Protein 3RH7 (pdb70)

Radius of gyration: 41.96 Å; Cα contacts (8 Å, |Δi|>4): 4015; chains: 6; bounding box: 110×111×111 Å

Solvent-accessible surface area: 68502 Å² total

Secondary structure (DSSP, 8-state):
------S-HHHHHHHHTTS-EE-EEEEEE-TT--EEEEEE--EEEEETTTTEEEEEEETT-SSS-----S-EEEEE-BTT-HHHHHHTTS--S-SGGGS-EEE-TTS-EEETT-SEEEEE--EEEEETTEEEEEEEEEEEEE-S-PBPEEETTEEE-HHHHHHHHHHHHHS-EEEEEEEESSS-EEEB-SSEEB--EEEESSS-HHHHHHHHHHHHHSS-EEEEEEEEEEE-TTT--EEEEEEEEE-SS--SSSEEE-HHHHTT-EESSHHHHHHHHHHHHTTS-SS--/---HHHHHHHHTTS-EE-EEEEEE-TTS-EEEEEE--EEEEETTTTEEEEEEETT-STT-----S-EEEEE-BTT-HHHHHHTTS--S-SGGGS-EEE-TTS-EEETT-SEEEEE--EEEEETTEEEEEEEEEEEE--SPPBPEEETTEEE-THHHHHHHHHHHHS-EEEEEEEESSS-EEEB-SSEEB--EEEESSS-HHHHHHHHHHHHHSS-EEEEEEEEEEE-TTT--EEEEEEEEE-SS--SSSEEE-HHHHTT-EESSHHHHHHHHHHHHTTS-SS--/---HHHHHHHHTTS-B--EEEEEE-TT--EEEEEE--EEEEETTTTEEEEEEETT-STT-----S-EEEEEEBTT-HHHHHHTTS--S-SGGGS-EEE-TTS-EEETTEEEEEEE--EEEEETTEEEEEEEEEEEEE-SPPBPEEETTEEE-THHHHHHHHHHHHS-EEEEEEEESSSPEEEB-SSEEB--EEEESSS-HHHHHHHHHHHHHSS-EEEEEEEEEEE-TTT--EEEEEEEEE-SS--SSSEEE-HHHHTT-EESSHHHHHHHHHHHHTTS-SS--/---HHHHHHHHTTS-EE-EEEEEE-TTS-EEEEEE--EEEEETTTTEEEEEEETT-SSS-----S-EEEEE-BTT-HHHHHHTTS--S-GGGGS-EEE-TTS-EEETT-SEEEEE--EEEEETTEEEEEEEEEEEEE-SPPBPEEETTEEE-THHHHHHHHHHHHS-EEEEEEEESSSPEEEB-SSEEB--EEEESSS-HHHHHHHHHHHHHSS-EEEEEEEEEEE-TTT--EEEEEEEEE-SS--SSSEEE-HHHHTT-EESSHHHHHHHHHHHHTTS-SS--/-------HHHHHHHHTTS-EE-EEEEEE-TTS-EEEEEE--EEEEETTTTEEEEEEETT-SSS-----S-EEEEE-BTT-HHHHHHTTS--S-GGGGS-EEE-TTS-EEETT-SEEEEE--EEEEETTEEEEEEEEEEEEE-S-PBPEEETTEEE-THHHHHHHHHHHHS-EEEEEEEESSSPEEEB-SSEEB--EEEESSS-HHHHHHHHHHHHHSS-EEEEEEEEEEE-TTT--EEEEEEEEE-SS--SSSEEE-HHHHTT-EESSHHHHHHHHHHHHHHS-SS--/---HHHHHHHHTTS-EE-EEEEEE-TTS-EEEEEE--EEEEETTTTEEEEEEETT-STT-----S-EEEEE-BTT-HHHHHHTTS--S-SGGGS-EEE-TTS-EEETT-SEEEEE--EEEEETTEEEEEEEEEEEEE-S-PBPEEETTEEE-THHHHHHHHHHHHS-EEEEEEEESSSPEEEB-SSEEB--EEEESSS-HHHHHHHHHHHHHSS-EEEEEEEEEEE-TTT--EEEEEEEEE-SS--SSSEEE-HHHHTT-EESSHHHHHHHHHHHHHHS-SS--

InterPro domains:
  IPR002563 Flavin reductase like domain [PF01613] (16-158)
  IPR002563 Flavin reductase like domain [SM00903] (15-158)
  IPR012349 FMN-binding split barrel [G3DSA:2.30.110.10] (1-161)
  IPR050268 NADH-dependent flavin reductase [PTHR30466] (8-159)

B-factor: mean 79.53, std 25.41, range [25.68, 188.26]

Foldseek 3Di:
DADDDDDDPLVVQLVVLQDKFFKKKKWDAAPVRHIDIAIFRQWDFDDVVQGKIKTKFFPPDPCNVSLVTFKMKIFQAFQPCQVLNLLRFDDDPDSCVSFDWDQDPVGITYTPPTQKMFIWGDDWDDDPRIIMDMTGGPDMDGDPGHTWMAHRLGIATPVLVVLVVVQLVVFKEKEFEQEAERLFGWWADDQATETDIDIDRDDDSQVVVQVSCCVQFVWHKDWDHWDDWDQPPVPRHTYTYTYMYTYDDGGPGTGTGHLVRCPPGHYPDVVRVVSSVVSNSSSVGDPDD/DDDPLVVQLVVLQDKFFKKKKWDAAPVRHIDIAIFGQKDFDDVVQGKIKTKFFPPDPCNVSLVTFKMKIFRAFQVCQVLNLLRQDDDPCSVVSFDWDADPVGITYGPPTQKMFIWGDDWDDDPRIIMDMTGGPDMDGDPGHTWMGHRLGIAHPVLVVLVVVQLVVFKEKEFEQEAERLFGWWADDQATETDTDIDRDDDSQVVVQVSVCVQFVWHKDWDHWDDWDQAPVPRHTYTYTYMYTYDDGGPGTGTHHLVRCPPGHYPGVVRVVSSVVSNSSSVGDPDD/DDDPLVVQLVVLQDKFFKKKKWDAAPVRHIAIAIFGQKDFDDVVQGKIKTKFFPPDPCNVSLVTFKIKIFRAFQPCQVLNLLRFDDDPCSVVSFDWDQDPVGITYTPPTQKMFIWGDDWDDDPRIIMDMTGGPDMDGDPGHTWMAHRLGTAHPVLVVLVVVQLVVFKEKEFEQEAERLFGWWADDQATETDIDIDRDDDSQVVVQVSVCVQFVWHKDWDHWDDWDQDPVPRHTYTYTYMYTYDDGGPGTGTHHLVRCVPGHYPDVVRVVSSVVSNSSSVGDPDD/DDDPLVVQLVVLQDKFFKKKKWDAAPVRHIDIAIFGQKDFDDVVQGKIKTKFFPPDPCNVSLPTFKMKIFQAFQPVVVLNLLRFDDDDCSVVSFDWDQDPVGITYTPRTQKMFIWGDDWDDDPRIIMDMTGGPDMDGDPGHTWMGGRLGTAHPVLVVLVVVQLVVFKEKEFEQEAERLFGWWADDQATETDIDIDRDDDSQVVVQVSVCVQFVWHKDWDHWDDWDQQPVNSHTYTYTYMYTYDDGGPGTGTHHLVRCPPGHYPGVVRVVSSVVSNSSSVGDPDD/DDDDDDDPLVVQLVVLQDKFFKKKKWDAAPVRHIDIAIFGQKDFDDVVQGKIKTKAFPPDPCNVSLPTFKIKIFQAFQPVQVLNLLRFDDDDDSPVPFDWDQDPVGITYTPPTQKMFIWGDDWDDDPRIIMDMTGGPDMDGDPGHTWMGHRQGTAHPVLVVLVVVQLVVFKEKEFEQEAERLFGWWADDQATETDIDIDRDDDSQVVVQVSVCVQFVWHKDWDHWDDWDQPPVPRHTYTYTYMYTYDDGGPGTDTHHLVRCVPGHYPDVVRVVSSVVSVSSSVGDPDD/DDDPLVVQLVVLQDKFFKKKKWDAAPVRHIDIAIFGQKDFDDVVQGKIKTKFFPPDPCNVSLPTFKMKIFRAFQVCQVLNLLRFDDDDDSVVPFDWDQDPVGITYTPPTQKMFIWGDDWDDDPRIIMDMTGGPDMDGDPGHTWMGGRLGTAHPVLVVLVVVQLVVFKEKEFEQEAERLFGWWADDQATETDIDIDRDDDSQVVVQVSVCVQFVWHKDWDHWDDWDQPPVPRHTYTYTYMYTYDDGGPGTGTHHLVRCPPGHYPDPVRVVSSVVSVSSSVGDPDD

CATH classification: 2.30.110.10 (+1 more: 3.90.79.10)

Nearest PDB structures (foldseek):
  3rh7-assembly2_D  TM=1.002E+00  e=4.210E-61  Sinorhizobium meliloti 1021
  4f07-assembly6_K  TM=9.102E-01  e=6.970E-15  Pseudomonas sp. Y2
  4f07-assembly4_G  TM=9.117E-01  e=1.336E-14  Pseudomonas sp. Y2
  4f07-assembly1_D  TM=9.118E-01  e=2.020E-14  Pseudomonas sp. Y2
  4f07-assembly5_J  TM=9.015E-01  e=4.107E-14  Pseudomonas sp. Y2

Structure (mmCIF, N/CA/C/O backbone):
data_3RH7
#
_entry.id   3RH7
#
_cell.length_a   91.920
_cell.length_b   99.735
_cell.length_c   234.302
_cell.angle_alpha   90.00
_cell.angle_beta   90.00
_cell.angle_gamma   90.00
#
_symmetry.space_group_name_H-M   'P 21 21 21'
#
loop_
_entity.id
_entity.type
_entity.pdbx_description
1 polymer 'Hypothetical oxidoreductase'
2 non-polymer 'FLAVIN MONONUCLEOTIDE'
#
loop_
_atom_site.group_PDB
_atom_site.id
_atom_site.type_symbol
_atom_site.label_atom_id
_atom_site.label_alt_id
_atom_site.label_comp_id
_atom_site.label_asym_id
_atom_site.label_entity_id
_atom_site.label_seq_id
_atom_site.pdbx_PDB_ins_code
_atom_site.Cartn_x
_atom_site.Cartn_y
_atom_site.Cartn_z
_atom_site.occupancy
_atom_site.B_iso_or_equiv
_atom_site.auth_seq_id
_atom_site.auth_comp_id
_atom_site.auth_asym_id
_atom_site.auth_atom_id
_atom_site.pdbx_PDB_model_num
ATOM 1 N N . THR A 1 9 ? 46.406 1.691 126.774 1.00 69.84 -1 THR A N 1
ATOM 2 C CA . THR A 1 9 ? 47.241 1.973 127.954 1.00 70.30 -1 THR A CA 1
ATOM 3 C C . THR A 1 9 ? 48.152 3.184 127.599 1.00 75.57 -1 THR A C 1
ATOM 4 O O . THR A 1 9 ? 48.724 3.812 128.489 1.00 75.68 -1 THR A O 1
ATOM 8 N N . GLU A 1 10 ? 48.189 3.564 126.322 1.00 73.14 0 GLU A N 1
ATOM 9 C CA . GLU A 1 10 ? 48.926 4.729 125.829 1.00 72.41 0 GLU A CA 1
ATOM 10 C C . GLU A 1 10 ? 47.946 5.774 125.230 1.00 77.07 0 GLU A C 1
ATOM 11 O O . GLU A 1 10 ? 46.817 5.435 124.833 1.00 77.97 0 GLU A O 1
ATOM 25 N N . THR A 1 12 ? 46.513 8.026 122.583 1.00 72.05 2 THR A N 1
ATOM 26 C CA . THR A 1 12 ? 46.263 8.163 121.139 1.00 70.47 2 THR A CA 1
ATOM 27 C C . THR A 1 12 ? 45.335 9.346 120.910 1.00 74.62 2 THR A C 1
ATOM 28 O O . THR A 1 12 ? 44.107 9.156 120.805 1.00 78.35 2 THR A O 1
ATOM 30 N N . ALA A 1 13 ? 45.895 10.566 120.929 1.00 65.67 3 ALA A N 1
ATOM 31 C CA . ALA A 1 13 ? 45.134 11.808 120.824 1.00 64.80 3 ALA A CA 1
ATOM 32 C C . ALA A 1 13 ? 46.041 12.912 120.453 1.00 71.77 3 ALA A C 1
ATOM 33 O O . ALA A 1 13 ? 47.125 13.018 121.023 1.00 72.71 3 ALA A O 1
ATOM 35 N N . GLU A 1 14 ? 45.637 13.731 119.480 1.00 69.94 4 GLU A N 1
ATOM 36 C CA . GLU A 1 14 ? 46.476 14.787 118.906 1.00 68.49 4 GLU A CA 1
ATOM 37 C C . GLU A 1 14 ? 46.858 15.863 119.912 1.00 73.96 4 GLU A C 1
ATOM 38 O O . GLU A 1 14 ? 45.999 16.439 120.576 1.00 74.71 4 GLU A O 1
ATOM 44 N N . VAL A 1 15 ? 48.153 16.139 119.999 1.00 70.88 5 VAL A N 1
ATOM 45 C CA . VAL A 1 15 ? 48.625 17.148 120.929 1.00 72.01 5 VAL A CA 1
ATOM 46 C C . VAL A 1 15 ? 48.992 18.443 120.163 1.00 72.33 5 VAL A C 1
ATOM 47 O O . VAL A 1 15 ? 48.559 19.521 120.568 1.00 71.83 5 VAL A O 1
ATOM 51 N N . PHE A 1 16 ? 49.788 18.335 119.079 1.00 65.27 6 PHE A N 1
ATOM 52 C CA . PHE A 1 16 ? 50.196 19.485 118.244 1.00 62.42 6 PHE A CA 1
ATOM 53 C C . PHE A 1 16 ? 49.540 19.389 116.870 1.00 68.00 6 PHE A C 1
ATOM 54 O O . PHE A 1 16 ? 49.348 18.263 116.388 1.00 69.21 6 PHE A O 1
ATOM 62 N N . ASP A 1 17 ? 49.321 20.536 116.169 1.00 62.40 7 ASP A N 1
ATOM 63 C CA . ASP A 1 17 ? 48.772 20.492 114.806 1.00 61.05 7 ASP A CA 1
ATOM 64 C C . ASP A 1 17 ? 49.852 20.003 113.864 1.00 64.62 7 ASP A C 1
ATOM 65 O O . ASP A 1 17 ? 50.907 20.650 113.777 1.00 64.49 7 ASP A O 1
ATOM 70 N N . PRO A 1 18 ? 49.638 18.861 113.165 1.00 61.29 8 PRO A N 1
ATOM 71 C CA . PRO A 1 18 ? 50.666 18.354 112.237 1.00 60.56 8 PRO A CA 1
ATOM 72 C C . PRO A 1 18 ? 51.163 19.413 111.227 1.00 65.79 8 PRO A C 1
ATOM 73 O O . PRO A 1 18 ? 52.372 19.482 110.998 1.00 63.62 8 PRO A O 1
ATOM 77 N N . ARG A 1 19 ? 50.262 20.282 110.689 1.00 64.28 9 ARG A N 1
ATOM 78 C CA . ARG A 1 19 ? 50.666 21.345 109.760 1.00 62.98 9 ARG A CA 1
ATOM 79 C C . ARG A 1 19 ? 51.611 22.315 110.453 1.00 64.94 9 ARG A C 1
ATOM 80 O O . ARG A 1 19 ? 52.707 22.532 109.943 1.00 65.28 9 ARG A O 1
ATOM 88 N N . ALA A 1 20 ? 51.193 22.865 111.613 1.00 58.63 10 ALA A N 1
ATOM 89 C CA . ALA A 1 20 ? 51.953 23.822 112.407 1.00 57.33 10 ALA A CA 1
ATOM 90 C C . ALA A 1 20 ? 53.364 23.305 112.699 1.00 59.34 10 ALA A C 1
ATOM 91 O O . ALA A 1 20 ? 54.350 24.016 112.433 1.00 57.43 10 ALA A O 1
ATOM 93 N N . LEU A 1 21 ? 53.450 22.038 113.174 1.00 55.76 11 LEU A N 1
ATOM 94 C CA . LEU A 1 21 ? 54.723 21.390 113.483 1.00 54.50 11 LEU A CA 1
ATOM 95 C C . LEU A 1 21 ? 55.557 21.204 112.219 1.00 57.53 11 LEU A C 1
ATOM 96 O O . LEU A 1 21 ? 56.726 21.568 112.235 1.00 55.75 11 LEU A O 1
ATOM 101 N N . ARG A 1 22 ? 54.963 20.655 111.138 1.00 55.66 12 ARG A N 1
ATOM 102 C CA . ARG A 1 22 ? 55.674 20.434 109.884 1.00 55.24 12 ARG A CA 1
ATOM 103 C C . ARG A 1 22 ? 56.247 21.751 109.375 1.00 57.98 12 ARG A C 1
ATOM 104 O O . ARG A 1 22 ? 57.413 21.785 108.971 1.00 56.77 12 ARG A O 1
ATOM 112 N N . ASP A 1 23 ? 55.448 22.836 109.449 1.00 55.01 13 ASP A N 1
ATOM 113 C CA . ASP A 1 23 ? 55.843 24.180 109.009 1.00 54.09 13 ASP A CA 1
ATOM 114 C C . ASP A 1 23 ? 56.995 24.736 109.895 1.00 56.98 13 ASP A C 1
ATOM 115 O O . ASP A 1 23 ? 57.911 25.388 109.382 1.00 56.09 13 ASP A O 1
ATOM 120 N N . ALA A 1 24 ? 56.987 24.398 111.199 1.00 53.59 14 ALA A N 1
ATOM 121 C CA . ALA A 1 24 ? 58.036 24.825 112.130 1.00 52.00 14 ALA A CA 1
ATOM 122 C C . ALA A 1 24 ? 59.359 24.134 111.791 1.00 55.90 14 ALA A C 1
ATOM 123 O O . ALA A 1 24 ? 60.406 24.795 111.772 1.00 56.11 14 ALA A O 1
ATOM 125 N N . PHE A 1 25 ? 59.317 22.826 111.467 1.00 51.06 15 PHE A N 1
ATOM 126 C CA . PHE A 1 25 ? 60.515 22.079 111.064 1.00 49.76 15 PHE A CA 1
ATOM 127 C C . PHE A 1 25 ? 61.099 22.665 109.764 1.00 52.78 15 PHE A C 1
ATOM 128 O O . PHE A 1 25 ? 62.315 22.723 109.575 1.00 50.49 15 PHE A O 1
ATOM 136 N N . GLY A 1 26 ? 60.209 23.132 108.906 1.00 50.81 16 GLY A N 1
ATOM 137 C CA . GLY A 1 26 ? 60.566 23.748 107.636 1.00 51.86 16 GLY A CA 1
ATOM 138 C C . GLY A 1 26 ? 61.401 25.011 107.715 1.00 56.31 16 GLY A C 1
ATOM 139 O O . GLY A 1 26 ? 62.005 25.395 106.714 1.00 55.08 16 GLY A O 1
ATOM 140 N N . ALA A 1 27 ? 61.441 25.663 108.903 1.00 54.64 17 ALA A N 1
ATOM 141 C CA . ALA A 1 27 ? 62.225 26.877 109.149 1.00 54.48 17 ALA A CA 1
ATOM 142 C C . ALA A 1 27 ? 63.727 26.600 108.968 1.00 61.30 17 ALA A C 1
ATOM 143 O O . ALA A 1 27 ? 64.477 27.492 108.524 1.00 62.67 17 ALA A O 1
ATOM 145 N N . PHE A 1 28 ? 64.151 25.338 109.264 1.00 55.51 18 PHE A N 1
ATOM 146 C CA . PHE A 1 28 ? 65.529 24.902 109.102 1.00 52.51 18 PHE A CA 1
ATOM 147 C C . PHE A 1 28 ? 65.757 24.543 107.663 1.00 54.16 18 PHE A C 1
ATOM 148 O O . PHE A 1 28 ? 65.208 23.553 107.174 1.00 55.52 18 PHE A O 1
ATOM 156 N N . ALA A 1 29 ? 66.547 25.360 106.965 1.00 49.95 19 ALA A N 1
ATOM 157 C CA . ALA A 1 29 ? 66.845 25.107 105.540 1.00 49.11 19 ALA A CA 1
ATOM 158 C C . ALA A 1 29 ? 67.705 23.857 105.410 1.00 52.47 19 ALA A C 1
ATOM 159 O O . ALA A 1 29 ? 68.411 23.508 106.346 1.00 51.64 19 ALA A O 1
ATOM 161 N N . THR A 1 30 ? 67.535 23.111 104.330 1.00 49.16 20 THR A N 1
ATOM 162 C CA . THR A 1 30 ? 68.321 21.906 104.038 1.00 48.43 20 THR A CA 1
ATOM 163 C C . THR A 1 30 ? 68.544 21.803 102.565 1.00 46.99 20 THR A C 1
ATOM 164 O O . THR A 1 30 ? 67.671 22.230 101.822 1.00 46.33 20 THR A O 1
ATOM 168 N N . GLY A 1 31 ? 69.594 21.094 102.162 1.00 40.87 21 GLY A N 1
ATOM 169 C CA . GLY A 1 31 ? 69.803 20.713 100.783 1.00 41.30 21 GLY A CA 1
ATOM 170 C C . GLY A 1 31 ? 68.812 19.604 100.436 1.00 48.26 21 GLY A C 1
ATOM 171 O O . GLY A 1 31 ? 67.890 19.310 101.216 1.00 48.42 21 GLY A O 1
ATOM 172 N N . VAL A 1 32 ? 68.961 18.984 99.261 1.00 45.68 22 VAL A N 1
ATOM 173 C CA . VAL A 1 32 ? 68.051 17.907 98.850 1.00 45.91 22 VAL A CA 1
ATOM 174 C C . VAL A 1 32 ? 68.885 16.697 98.417 1.00 52.85 22 VAL A C 1
ATOM 175 O O . VAL A 1 32 ? 69.837 16.846 97.617 1.00 54.06 22 VAL A O 1
ATOM 179 N N . THR A 1 33 ? 68.548 15.512 98.967 1.00 49.41 23 THR A N 1
ATOM 180 C CA . THR A 1 33 ? 69.216 14.266 98.588 1.00 50.29 23 THR A CA 1
ATOM 181 C C . THR A 1 33 ? 68.213 13.308 97.965 1.00 55.74 23 THR A C 1
ATOM 182 O O . THR A 1 33 ? 67.004 13.517 98.089 1.00 55.57 23 THR A O 1
ATOM 186 N N . VAL A 1 34 ? 68.732 12.262 97.297 1.00 52.05 24 VAL A N 1
ATOM 187 C CA . VAL A 1 34 ? 67.984 11.127 96.783 1.00 51.89 24 VAL A CA 1
ATOM 188 C C . VAL A 1 34 ? 68.753 9.891 97.261 1.00 58.81 24 VAL A C 1
ATOM 189 O O . VAL A 1 34 ? 69.902 9.644 96.849 1.00 58.16 24 VAL A O 1
ATOM 193 N N . VAL A 1 35 ? 68.140 9.188 98.229 1.00 56.80 25 VAL A N 1
ATOM 194 C CA . VAL A 1 35 ? 68.657 7.949 98.799 1.00 57.09 25 VAL A CA 1
ATOM 195 C C . VAL A 1 35 ? 68.382 6.839 97.798 1.00 63.94 25 VAL A C 1
ATOM 196 O O . VAL A 1 35 ? 67.248 6.662 97.346 1.00 63.65 25 VAL A O 1
ATOM 200 N N . THR A 1 36 ? 69.429 6.125 97.415 1.00 61.79 26 THR A N 1
ATOM 201 C CA . THR A 1 36 ? 69.294 5.040 96.463 1.00 62.60 26 THR A CA 1
ATOM 202 C C . THR A 1 36 ? 69.882 3.739 97.007 1.00 67.34 26 THR A C 1
ATOM 203 O O . THR A 1 36 ? 70.753 3.758 97.875 1.00 65.83 26 THR A O 1
ATOM 207 N N . ALA A 1 37 ? 69.401 2.612 96.462 1.00 66.52 27 ALA A N 1
ATOM 208 C CA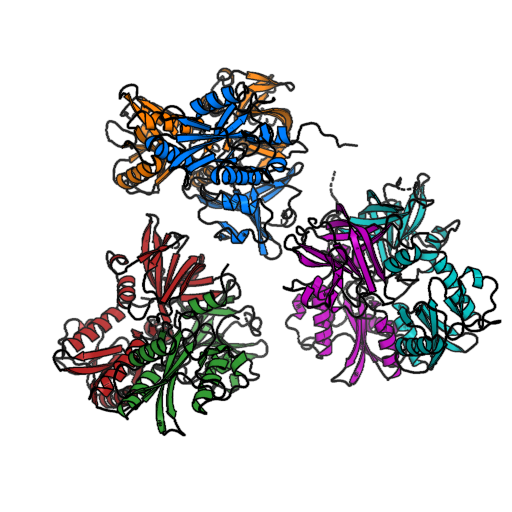 . ALA A 1 37 ? 69.819 1.243 96.769 1.00 68.58 27 ALA A CA 1
ATOM 209 C C . ALA A 1 37 ? 69.245 0.283 95.723 1.00 77.48 27 ALA A C 1
ATOM 210 O O . ALA A 1 37 ? 68.559 0.722 94.794 1.00 77.62 27 ALA A O 1
ATOM 212 N N . SER A 1 38 ? 69.563 -1.018 95.843 1.00 77.20 28 SER A N 1
ATOM 213 C CA . SER A 1 38 ? 69.050 -2.068 94.958 1.00 79.17 28 SER A CA 1
ATOM 214 C C . SER A 1 38 ? 68.250 -3.073 95.807 1.00 85.27 28 SER A C 1
ATOM 215 O O . SER A 1 38 ? 68.766 -3.513 96.839 1.00 86.76 28 SER A O 1
ATOM 218 N N . ASP A 1 39 ? 66.991 -3.415 95.412 1.00 80.63 29 ASP A N 1
ATOM 219 C CA . ASP A 1 39 ? 66.158 -4.356 96.172 1.00 81.24 29 ASP A CA 1
ATOM 220 C C . ASP A 1 39 ? 66.697 -5.817 96.102 1.00 87.38 29 ASP A C 1
ATOM 221 O O . ASP A 1 39 ? 67.777 -6.066 95.547 1.00 86.49 29 ASP A O 1
ATOM 226 N N . ALA A 1 40 ? 65.943 -6.776 96.697 1.00 86.08 30 ALA A N 1
ATOM 227 C CA . ALA A 1 40 ? 66.297 -8.197 96.717 1.00 87.44 30 ALA A CA 1
ATOM 228 C C . ALA A 1 40 ? 66.519 -8.721 95.299 1.00 94.09 30 ALA A C 1
ATOM 229 O O . ALA A 1 40 ? 67.465 -9.471 95.065 1.00 94.92 30 ALA A O 1
ATOM 231 N N . ALA A 1 41 ? 65.685 -8.256 94.345 1.00 91.61 31 ALA A N 1
ATOM 232 C CA . ALA A 1 41 ? 65.731 -8.604 92.925 1.00 93.29 31 ALA A CA 1
ATOM 233 C C . ALA A 1 41 ? 66.877 -7.894 92.166 1.00 95.11 31 ALA A C 1
ATOM 234 O O . ALA A 1 41 ? 67.123 -8.203 90.992 1.00 95.99 31 ALA A O 1
ATOM 236 N N . GLY A 1 42 ? 67.537 -6.944 92.826 1.00 87.81 32 GLY A N 1
ATOM 237 C CA . GLY A 1 42 ? 68.624 -6.179 92.229 1.00 85.92 32 GLY A CA 1
ATOM 238 C C . GLY A 1 42 ? 68.168 -4.945 91.474 1.00 87.60 32 GLY A C 1
ATOM 239 O O . GLY A 1 42 ? 68.997 -4.232 90.892 1.00 85.43 32 GLY A O 1
ATOM 240 N N . LYS A 1 43 ? 66.835 -4.682 91.488 1.00 84.18 33 LYS A N 1
ATOM 241 C CA . LYS A 1 43 ? 66.199 -3.537 90.830 1.00 82.75 33 LYS A CA 1
ATOM 242 C C . LYS A 1 43 ? 66.523 -2.263 91.604 1.00 84.19 33 LYS A C 1
ATOM 243 O O . LYS A 1 43 ? 66.374 -2.246 92.835 1.00 82.44 33 LYS A O 1
ATOM 249 N N . PRO A 1 44 ? 66.947 -1.173 90.914 1.00 78.90 34 PRO A N 1
ATOM 250 C CA . PRO A 1 44 ? 67.232 0.067 91.640 1.00 76.36 34 PRO A CA 1
ATOM 251 C C . PRO A 1 44 ? 65.971 0.677 92.254 1.00 78.22 34 PRO A C 1
ATOM 252 O O . PRO A 1 44 ? 64.932 0.783 91.600 1.00 77.86 34 PRO A O 1
ATOM 256 N N . ILE A 1 45 ? 66.078 1.038 93.530 1.00 73.79 35 ILE A N 1
ATOM 257 C CA . ILE A 1 45 ? 65.032 1.705 94.307 1.00 73.37 35 ILE A CA 1
ATOM 258 C C . ILE A 1 45 ? 65.593 3.013 94.867 1.00 76.98 35 ILE A C 1
ATOM 259 O O . ILE A 1 45 ? 66.800 3.136 95.093 1.00 76.91 35 ILE A O 1
ATOM 264 N N . GLY A 1 46 ? 64.712 3.972 95.078 1.00 72.28 36 GLY A N 1
ATOM 265 C CA . GLY A 1 46 ? 65.112 5.261 95.607 1.00 70.03 36 GLY A CA 1
ATOM 266 C C . GLY A 1 46 ? 63.979 6.074 96.182 1.00 72.21 36 GLY A C 1
ATOM 267 O O . GLY A 1 46 ? 62.806 5.696 96.068 1.00 73.81 36 GLY A O 1
ATOM 268 N N . PHE A 1 47 ? 64.349 7.203 96.824 1.00 64.67 37 PHE A N 1
ATOM 269 C CA . PHE A 1 47 ? 63.442 8.178 97.420 1.00 62.07 37 PHE A CA 1
ATOM 270 C C . PHE A 1 47 ? 64.165 9.475 97.746 1.00 60.63 37 PHE A C 1
ATOM 271 O O . PHE A 1 47 ? 65.318 9.458 98.166 1.00 59.82 37 PHE A O 1
ATOM 279 N N . THR A 1 48 ? 63.469 10.597 97.575 1.00 54.04 38 THR A N 1
ATOM 280 C CA . THR A 1 48 ? 63.982 11.915 97.915 1.00 51.34 38 THR A CA 1
ATOM 281 C C . THR A 1 48 ? 63.925 12.091 99.432 1.00 54.24 38 THR A C 1
ATOM 282 O O . THR A 1 48 ? 62.893 11.801 100.033 1.00 54.41 38 THR A O 1
ATOM 286 N N . ALA A 1 49 ? 65.018 12.563 100.044 1.00 50.53 39 ALA A N 1
ATOM 287 C CA . ALA A 1 49 ? 65.079 12.834 101.485 1.00 50.81 39 ALA A CA 1
ATOM 288 C C . ALA A 1 49 ? 65.916 14.096 101.790 1.00 56.30 39 ALA A C 1
ATOM 289 O O . ALA A 1 49 ? 67.034 14.269 101.267 1.00 55.90 39 ALA A O 1
ATOM 291 N N . ASN A 1 50 ? 65.365 14.976 102.638 1.00 52.16 40 ASN A N 1
ATOM 292 C CA . ASN A 1 50 ? 66.053 16.195 103.051 1.00 51.01 40 ASN A CA 1
ATOM 293 C C . ASN A 1 50 ? 66.367 16.106 104.555 1.00 59.13 40 ASN A C 1
ATOM 294 O O . ASN A 1 50 ? 67.081 16.954 105.113 1.00 57.89 40 ASN A O 1
ATOM 299 N N . SER A 1 51 ? 65.824 15.050 105.199 1.00 59.53 41 SER A N 1
ATOM 300 C CA . SER A 1 51 ? 66.042 14.767 106.606 1.00 60.94 41 SER A CA 1
ATOM 301 C C . SER A 1 51 ? 67.272 13.872 106.681 1.00 63.20 41 SER A C 1
ATOM 302 O O . SER A 1 51 ? 67.164 12.669 106.950 1.00 63.45 41 SER A O 1
ATOM 305 N N . PHE A 1 52 ? 68.440 14.510 106.357 1.00 57.53 42 PHE A N 1
ATOM 306 C CA . PHE A 1 52 ? 69.810 13.995 106.247 1.00 56.96 42 PHE A CA 1
ATOM 307 C C . PHE A 1 52 ? 70.789 14.831 107.106 1.00 61.62 42 PHE A C 1
ATOM 308 O O . PHE A 1 52 ? 70.620 16.052 107.220 1.00 61.88 42 PHE A O 1
ATOM 316 N N . THR A 1 53 ? 71.838 14.182 107.659 1.00 56.36 43 THR A N 1
ATOM 317 C CA . THR A 1 53 ? 72.854 14.815 108.493 1.00 54.86 43 THR A CA 1
ATOM 318 C C . THR A 1 53 ? 74.188 14.104 108.385 1.00 59.99 43 THR A C 1
ATOM 319 O O . THR A 1 53 ? 74.247 12.865 108.350 1.00 59.63 43 THR A O 1
ATOM 323 N N . SER A 1 54 ? 75.270 14.898 108.362 1.00 57.62 44 SER A N 1
ATOM 324 C CA . SER A 1 54 ? 76.642 14.403 108.442 1.00 58.61 44 SER A CA 1
ATOM 325 C C . SER A 1 54 ? 76.920 14.179 109.961 1.00 66.27 44 SER A C 1
ATOM 326 O O . SER A 1 54 ? 76.804 15.123 110.766 1.00 66.94 44 SER A O 1
ATOM 329 N N . VAL A 1 55 ? 77.185 12.919 110.356 1.00 63.47 45 VAL A N 1
ATOM 330 C CA . VAL A 1 55 ? 77.319 12.548 111.758 1.00 64.63 45 VAL A CA 1
ATOM 331 C C . VAL A 1 55 ? 78.759 12.576 112.288 1.00 71.81 45 VAL A C 1
ATOM 332 O O . VAL A 1 55 ? 79.018 13.316 113.239 1.00 72.23 45 VAL A O 1
ATOM 336 N N . SER A 1 56 ? 79.650 11.716 111.763 1.00 70.35 46 SER A N 1
ATOM 337 C CA . SER A 1 56 ? 81.024 11.583 112.263 1.00 71.61 46 SER A CA 1
ATOM 338 C C . SER A 1 56 ? 82.022 11.602 111.117 1.00 74.63 46 SER A C 1
ATOM 339 O O . SER A 1 56 ? 81.704 11.183 110.011 1.00 72.77 46 SER A O 1
ATOM 342 N N . LEU A 1 57 ? 83.228 12.105 111.385 1.00 72.47 47 LEU A N 1
ATOM 343 C CA . LEU A 1 57 ? 84.297 12.186 110.389 1.00 71.92 47 LEU A CA 1
ATOM 344 C C . LEU A 1 57 ? 85.242 10.976 110.517 1.00 75.21 47 LEU A C 1
ATOM 345 O O . LEU A 1 57 ? 85.644 10.407 109.506 1.00 75.33 47 LEU A O 1
ATOM 350 N N . ASP A 1 58 ? 85.549 10.560 111.753 1.00 72.35 48 ASP A N 1
ATOM 351 C CA . ASP A 1 58 ? 86.387 9.390 112.057 1.00 73.22 48 ASP A CA 1
ATOM 352 C C . ASP A 1 58 ? 85.715 8.506 113.135 1.00 72.08 48 ASP A C 1
ATOM 353 O O . ASP A 1 58 ? 85.808 8.816 114.326 1.00 70.62 48 ASP A O 1
ATOM 358 N N . PRO A 1 59 ? 84.993 7.433 112.749 1.00 66.60 49 PRO A N 1
ATOM 359 C CA . PRO A 1 59 ? 84.776 6.899 111.394 1.00 65.76 49 PRO A CA 1
ATOM 360 C C . PRO A 1 59 ? 83.814 7.751 110.553 1.00 68.86 49 PRO A C 1
ATOM 361 O O . PRO A 1 59 ? 83.018 8.490 111.142 1.00 68.47 49 PRO A O 1
ATOM 365 N N . PRO A 1 60 ? 83.847 7.644 109.192 1.00 64.39 50 PRO A N 1
ATOM 366 C CA . PRO A 1 60 ? 82.926 8.437 108.363 1.00 62.84 50 PRO A CA 1
ATOM 367 C C . PRO A 1 60 ? 81.483 7.992 108.545 1.00 68.75 50 PRO A C 1
ATOM 368 O O . PRO A 1 60 ? 81.120 6.923 108.071 1.00 70.62 50 PRO A O 1
ATOM 372 N N . LEU A 1 61 ? 80.674 8.786 109.274 1.00 64.84 51 LEU A N 1
ATOM 373 C CA . LEU A 1 61 ? 79.277 8.440 109.543 1.00 64.56 51 LEU A CA 1
ATOM 374 C C . LEU A 1 61 ? 78.310 9.485 109.052 1.00 66.72 51 LEU A C 1
ATOM 375 O O . LEU A 1 61 ? 78.552 10.693 109.135 1.00 67.65 51 LEU A O 1
ATOM 380 N N . LEU A 1 62 ? 77.191 8.986 108.546 1.00 60.80 52 LEU A N 1
ATOM 381 C CA . LEU A 1 62 ? 76.136 9.730 107.876 1.00 59.43 52 LEU A CA 1
ATOM 382 C C . LEU A 1 62 ? 74.757 9.221 108.356 1.00 66.11 52 LEU A C 1
ATOM 383 O O . LEU A 1 62 ? 74.642 8.087 108.843 1.00 66.73 52 LEU A O 1
ATOM 388 N N . LEU A 1 63 ? 73.721 10.070 108.230 1.00 61.58 53 LEU A N 1
ATOM 389 C CA . LEU A 1 63 ? 72.366 9.802 108.734 1.00 60.49 53 LEU A CA 1
ATOM 390 C C . LEU A 1 63 ? 71.294 10.220 107.737 1.00 64.07 53 LEU A C 1
ATOM 391 O O . LEU A 1 63 ? 71.459 11.225 107.049 1.00 64.16 53 LEU A O 1
ATOM 396 N N . VAL A 1 64 ? 70.170 9.499 107.710 1.00 59.41 54 VAL A N 1
ATOM 397 C CA . VAL A 1 64 ? 69.029 9.842 106.854 1.00 58.09 54 VAL A CA 1
ATOM 398 C C . VAL A 1 64 ? 67.789 9.189 107.466 1.00 64.13 54 VAL A C 1
ATOM 399 O O . VAL A 1 64 ? 67.905 8.124 108.086 1.00 64.83 54 VAL A O 1
ATOM 403 N N . CYS A 1 65 ? 66.625 9.845 107.356 1.00 62.02 55 CYS A N 1
ATOM 404 C CA . CYS A 1 65 ? 65.426 9.282 107.978 1.00 64.55 55 CYS A CA 1
ATOM 405 C C . CYS A 1 65 ? 64.404 8.851 106.936 1.00 68.60 55 CYS A C 1
ATOM 406 O O . CYS A 1 65 ? 64.127 9.597 105.991 1.00 68.36 55 CYS A O 1
ATOM 409 N N . LEU A 1 66 ? 63.850 7.639 107.122 1.00 63.68 56 LEU A N 1
ATOM 410 C CA . LEU A 1 66 ? 62.867 7.044 106.220 1.00 62.55 56 LEU A CA 1
ATOM 411 C C . LEU A 1 66 ? 61.568 6.792 106.937 1.00 66.84 56 LEU A C 1
ATOM 412 O O . LEU A 1 66 ? 61.579 6.173 108.006 1.00 67.87 56 LEU A O 1
ATOM 417 N N . ALA A 1 67 ? 60.446 7.239 106.338 1.00 63.32 57 ALA A N 1
ATOM 418 C CA . ALA A 1 67 ? 59.094 7.064 106.899 1.00 64.74 57 ALA A CA 1
ATOM 419 C C . ALA A 1 67 ? 58.691 5.592 106.930 1.00 72.01 57 ALA A C 1
ATOM 420 O O . ALA A 1 67 ? 58.956 4.852 105.985 1.00 72.21 57 ALA A O 1
ATOM 422 N N . LYS A 1 68 ? 58.051 5.163 108.015 1.00 71.42 58 LYS A N 1
ATOM 423 C CA . LYS A 1 68 ? 57.591 3.777 108.143 1.00 73.46 58 LYS A CA 1
ATOM 424 C C . LYS A 1 68 ? 56.479 3.492 107.107 1.00 81.31 58 LYS A C 1
ATOM 425 O O . LYS A 1 68 ? 56.321 2.356 106.656 1.00 82.28 58 LYS A O 1
ATOM 431 N N . SER A 1 69 ? 55.783 4.559 106.666 1.00 78.86 59 SER A N 1
ATOM 432 C CA . SER A 1 69 ? 54.725 4.549 105.657 1.00 79.37 59 SER A CA 1
ATOM 433 C C . SER A 1 69 ? 55.245 4.285 104.239 1.00 87.16 59 SER A C 1
ATOM 434 O O . SER A 1 69 ? 54.434 4.013 103.354 1.00 88.77 59 SER A O 1
ATOM 437 N N . SER A 1 70 ? 56.575 4.413 103.994 1.00 84.81 60 SER A N 1
ATOM 438 C CA . SER A 1 70 ? 57.185 4.235 102.676 1.00 84.58 60 SER A CA 1
ATOM 439 C C . SER A 1 70 ? 56.889 2.871 102.082 1.00 92.40 60 SER A C 1
ATOM 440 O O . SER A 1 70 ? 56.829 1.868 102.800 1.00 92.33 60 SER A O 1
ATOM 443 N N . ARG A 1 71 ? 56.674 2.853 100.753 1.00 92.22 61 ARG A N 1
ATOM 444 C CA . ARG A 1 71 ? 56.413 1.641 99.972 1.00 94.39 61 ARG A CA 1
ATOM 445 C C . ARG A 1 71 ? 57.684 0.791 99.942 1.00 99.45 61 ARG A C 1
ATOM 446 O O . ARG A 1 71 ? 57.626 -0.426 100.127 1.00 101.03 61 ARG A O 1
ATOM 448 N N . ASN A 1 72 ? 58.837 1.465 99.785 1.00 94.30 62 ASN A N 1
ATOM 449 C CA . ASN A 1 72 ? 60.174 0.882 99.729 1.00 93.28 62 ASN A CA 1
ATOM 450 C C . ASN A 1 72 ? 60.741 0.540 101.121 1.00 92.62 62 ASN A C 1
ATOM 451 O O . ASN A 1 72 ? 61.836 -0.025 101.169 1.00 92.33 62 ASN A O 1
ATOM 456 N N . TYR A 1 73 ? 60.014 0.872 102.236 1.00 85.40 63 TYR A N 1
ATOM 457 C CA . TYR A 1 73 ? 60.467 0.657 103.626 1.00 83.15 63 TYR A CA 1
ATOM 458 C C . TYR A 1 73 ? 61.095 -0.729 103.860 1.00 84.17 63 TYR A C 1
ATOM 459 O O . TYR A 1 73 ? 62.194 -0.806 104.410 1.00 80.14 63 TYR A O 1
ATOM 468 N N . GLU A 1 74 ? 60.397 -1.803 103.464 1.00 83.69 64 GLU A N 1
ATOM 469 C CA . GLU A 1 74 ? 60.895 -3.171 103.638 1.00 84.78 64 GLU A CA 1
ATOM 470 C C . GLU A 1 74 ? 62.172 -3.396 102.815 1.00 87.12 64 GLU A C 1
ATOM 471 O O . GLU A 1 74 ? 63.172 -3.822 103.387 1.00 86.02 64 GLU A O 1
ATOM 473 N N . SER A 1 75 ? 62.153 -3.053 101.502 1.00 83.29 65 SER A N 1
ATOM 474 C CA . SER A 1 75 ? 63.300 -3.198 100.592 1.00 83.18 65 SER A CA 1
ATOM 475 C C . SER A 1 75 ? 64.544 -2.445 101.109 1.00 86.17 65 SER A C 1
ATOM 476 O O . SER A 1 75 ? 65.639 -3.008 101.132 1.00 86.51 65 SER A O 1
ATOM 487 N N . THR A 1 77 ? 65.252 -1.054 104.400 1.00 78.50 67 THR A N 1
ATOM 488 C CA . THR A 1 77 ? 65.757 -1.551 105.683 1.00 78.86 67 THR A CA 1
ATOM 489 C C . THR A 1 77 ? 66.476 -2.908 105.495 1.00 88.11 67 THR A C 1
ATOM 490 O O . THR A 1 77 ? 67.497 -3.158 106.147 1.00 87.57 67 THR A O 1
ATOM 494 N N . SER A 1 78 ? 65.975 -3.744 104.557 1.00 88.48 68 SER A N 1
ATOM 495 C CA . SER A 1 78 ? 66.552 -5.054 104.241 1.00 90.56 68 SER A CA 1
ATOM 496 C C . SER A 1 78 ? 67.884 -4.930 103.491 1.00 94.64 68 SER A C 1
ATOM 497 O O . SER A 1 78 ? 68.718 -5.831 103.626 1.00 96.81 68 SER A O 1
ATOM 500 N N . ALA A 1 79 ? 68.086 -3.831 102.705 1.00 87.99 69 ALA A N 1
ATOM 501 C CA . ALA A 1 79 ? 69.325 -3.575 101.938 1.00 85.97 69 ALA A CA 1
ATOM 502 C C . ALA A 1 79 ? 70.502 -3.386 102.875 1.00 88.53 69 ALA A C 1
ATOM 503 O O . ALA A 1 79 ? 70.316 -2.963 104.024 1.00 88.92 69 ALA A O 1
ATOM 505 N N . GLY A 1 80 ? 71.690 -3.739 102.410 1.00 83.13 70 GLY A N 1
ATOM 506 C CA . GLY A 1 80 ? 72.885 -3.634 103.240 1.00 81.92 70 GLY A CA 1
ATOM 507 C C . GLY A 1 80 ? 73.694 -2.398 102.953 1.00 81.13 70 GLY A C 1
ATOM 508 O O . GLY A 1 80 ? 74.353 -1.852 103.841 1.00 80.09 70 GLY A O 1
ATOM 509 N N . ARG A 1 81 ? 73.649 -1.973 101.693 1.00 74.68 71 ARG A N 1
ATOM 510 C CA . ARG A 1 81 ? 74.365 -0.821 101.177 1.00 71.77 71 ARG A CA 1
ATOM 511 C C . ARG A 1 81 ? 73.387 0.156 100.565 1.00 72.88 71 ARG A C 1
ATOM 512 O O . ARG A 1 81 ? 72.370 -0.246 99.988 1.00 74.48 71 ARG A O 1
ATOM 520 N N . PHE A 1 82 ? 73.680 1.445 100.705 1.00 64.94 72 PHE A N 1
ATOM 521 C CA . PHE A 1 82 ? 72.873 2.501 100.106 1.00 62.33 72 PHE A CA 1
ATOM 522 C C . PHE A 1 82 ? 73.768 3.680 99.669 1.00 63.49 72 PHE A C 1
ATOM 523 O O . PHE A 1 82 ? 74.947 3.695 99.995 1.00 63.47 72 PHE A O 1
ATOM 531 N N . ALA A 1 83 ? 73.221 4.633 98.913 1.00 57.68 73 ALA A N 1
ATOM 532 C CA . ALA A 1 83 ? 73.968 5.801 98.477 1.00 56.49 73 ALA A CA 1
ATOM 533 C C . ALA A 1 83 ? 73.162 7.066 98.676 1.00 61.12 73 ALA A C 1
ATOM 534 O O . ALA A 1 83 ? 71.942 7.059 98.525 1.00 63.49 73 ALA A O 1
ATOM 536 N N . ILE A 1 84 ? 73.844 8.155 99.010 1.00 55.60 74 ILE A N 1
ATOM 537 C CA . ILE A 1 84 ? 73.186 9.442 99.191 1.00 54.31 74 ILE A CA 1
ATOM 538 C C . ILE A 1 84 ? 73.581 10.370 98.037 1.00 59.58 74 ILE A C 1
ATOM 539 O O . ILE A 1 84 ? 74.760 10.703 97.907 1.00 59.02 74 ILE A O 1
ATOM 544 N N . ASN A 1 85 ? 72.608 10.772 97.190 1.00 56.77 75 ASN A N 1
ATOM 545 C CA . ASN A 1 85 ? 72.915 11.696 96.086 1.00 56.55 75 ASN A CA 1
ATOM 546 C C . ASN A 1 85 ? 72.442 13.118 96.445 1.00 58.53 75 ASN A C 1
ATOM 547 O O . ASN A 1 85 ? 71.222 13.367 96.456 1.00 57.86 75 ASN A O 1
ATOM 552 N N . VAL A 1 86 ? 73.408 14.034 96.773 1.00 51.71 76 VAL A N 1
ATOM 553 C CA . VAL A 1 86 ? 73.146 15.449 97.138 1.00 48.68 76 VAL A CA 1
ATOM 554 C C . VAL A 1 86 ? 72.927 16.187 95.783 1.00 51.60 76 VAL A C 1
ATOM 555 O O . VAL A 1 86 ? 73.872 16.396 95.019 1.00 51.26 76 VAL A O 1
ATOM 559 N N . LEU A 1 87 ? 71.662 16.458 95.450 1.00 46.47 77 LEU A N 1
ATOM 560 C CA . LEU A 1 87 ? 71.277 17.035 94.162 1.00 46.18 77 LEU A CA 1
ATOM 561 C C . LEU A 1 87 ? 71.811 18.453 93.923 1.00 51.16 77 LEU A C 1
ATOM 562 O O . LEU A 1 87 ? 71.972 19.206 94.871 1.00 53.36 77 LEU A O 1
ATOM 567 N N . SER A 1 88 ? 72.089 18.818 92.674 1.00 46.38 78 SER A N 1
ATOM 568 C CA . SER A 1 88 ? 72.593 20.155 92.359 1.00 45.62 78 SER A CA 1
ATOM 569 C C . SER A 1 88 ? 71.435 21.132 91.968 1.00 53.18 78 SER A C 1
ATOM 570 O O . SER A 1 88 ? 70.276 20.701 91.897 1.00 53.63 78 SER A O 1
ATOM 573 N N . GLU A 1 89 ? 71.745 22.445 91.739 1.00 49.73 79 GLU A N 1
ATOM 574 C CA . GLU A 1 89 ? 70.774 23.505 91.375 1.00 48.85 79 GLU A CA 1
ATOM 575 C C . GLU A 1 89 ? 69.807 23.136 90.256 1.00 54.23 79 GLU A C 1
ATOM 576 O O . GLU A 1 89 ? 68.657 23.596 90.246 1.00 55.32 79 GLU A O 1
ATOM 582 N N . THR A 1 90 ? 70.310 22.398 89.262 1.00 49.88 80 THR A N 1
ATOM 583 C CA . THR A 1 90 ? 69.581 22.032 88.044 1.00 50.52 80 THR A CA 1
ATOM 584 C C . THR A 1 90 ? 68.728 20.762 88.210 1.00 56.03 80 THR A C 1
ATOM 585 O O . THR A 1 90 ? 68.008 20.389 87.277 1.00 57.47 80 THR A O 1
ATOM 589 N N . GLN A 1 91 ? 68.819 20.089 89.374 1.00 50.80 81 GLN A N 1
ATOM 590 C CA . GLN A 1 91 ? 68.157 18.800 89.570 1.00 50.43 81 GLN A CA 1
ATOM 591 C C . GLN A 1 91 ? 66.865 18.900 90.358 1.00 57.29 81 GLN A C 1
ATOM 592 O O . GLN A 1 91 ? 66.508 17.938 91.075 1.00 57.64 81 GLN A O 1
ATOM 598 N N . LYS A 1 92 ? 66.105 20.027 90.152 1.00 53.35 82 LYS A N 1
ATOM 599 C CA . LYS A 1 92 ? 64.814 20.210 90.826 1.00 52.12 82 LYS A CA 1
ATOM 600 C C . LYS A 1 92 ? 63.869 19.039 90.453 1.00 58.79 82 LYS A C 1
ATOM 601 O O . LYS A 1 92 ? 63.221 18.470 91.324 1.00 57.54 82 LYS A O 1
ATOM 607 N N . ASP A 1 93 ? 63.881 18.635 89.169 1.00 60.48 83 ASP A N 1
ATOM 608 C CA . ASP A 1 93 ? 63.043 17.573 88.583 1.00 63.35 83 ASP A CA 1
ATOM 609 C C . ASP A 1 93 ? 63.332 16.217 89.195 1.00 64.07 83 ASP A C 1
ATOM 610 O O . ASP A 1 93 ? 62.405 15.413 89.310 1.00 65.83 83 ASP A O 1
ATOM 615 N N . VAL A 1 94 ? 64.603 15.950 89.564 1.00 54.90 84 VAL A N 1
ATOM 616 C CA . VAL A 1 94 ? 64.955 14.655 90.135 1.00 53.42 84 VAL A CA 1
ATOM 617 C C . VAL A 1 94 ? 64.261 14.520 91.496 1.00 59.29 84 VAL A C 1
ATOM 618 O O . VAL A 1 94 ? 63.588 13.514 91.765 1.00 58.64 84 VAL A O 1
ATOM 622 N N . SER A 1 95 ? 64.387 15.583 92.317 1.00 56.62 85 SER A N 1
ATOM 623 C CA . SER A 1 95 ? 63.784 15.697 93.635 1.00 55.61 85 SER A CA 1
ATOM 624 C C . SER A 1 95 ? 62.301 15.436 93.534 1.00 59.76 85 SER A C 1
ATOM 625 O O . SER A 1 95 ? 61.783 14.641 94.306 1.00 60.29 85 SER A O 1
ATOM 628 N N . ASN A 1 96 ? 61.635 16.040 92.537 1.00 55.58 86 ASN A N 1
ATOM 629 C CA . ASN A 1 96 ? 60.207 15.857 92.349 1.00 55.62 86 ASN A CA 1
ATOM 630 C C . ASN A 1 96 ? 59.929 14.390 91.916 1.00 63.29 86 ASN A C 1
ATOM 631 O O . ASN A 1 96 ? 59.262 13.677 92.675 1.00 64.26 86 ASN A O 1
ATOM 636 N N . THR A 1 97 ? 60.550 13.893 90.804 1.00 60.12 87 THR A N 1
ATOM 637 C CA . THR A 1 97 ? 60.407 12.489 90.352 1.00 60.60 87 THR A CA 1
ATOM 638 C C . THR A 1 97 ? 60.512 11.462 91.510 1.00 62.72 87 THR A C 1
ATOM 639 O O . THR A 1 97 ? 59.670 10.572 91.624 1.00 62.48 87 THR A O 1
ATOM 643 N N . PHE A 1 98 ? 61.553 11.612 92.361 1.00 57.44 88 PHE A N 1
ATOM 644 C CA . PHE A 1 98 ? 61.873 10.690 93.441 1.00 56.35 88 PHE A CA 1
ATOM 645 C C . PHE A 1 98 ? 61.103 10.946 94.743 1.00 59.11 88 PHE A C 1
ATOM 646 O O . PHE A 1 98 ? 61.404 10.308 95.752 1.00 58.46 88 PHE A O 1
ATOM 654 N N . ALA A 1 99 ? 60.081 11.818 94.712 1.00 55.98 89 ALA A N 1
ATOM 655 C CA . ALA A 1 99 ? 59.216 12.111 95.867 1.00 55.93 89 ALA A CA 1
ATOM 656 C C . ALA A 1 99 ? 57.758 11.803 95.527 1.00 62.59 89 ALA A C 1
ATOM 657 O O . ALA A 1 99 ? 56.985 11.453 96.415 1.00 62.10 89 ALA A O 1
ATOM 659 N N . ARG A 1 100 ? 57.412 11.927 94.209 1.00 60.94 90 ARG A N 1
ATOM 660 C CA . ARG A 1 100 ? 56.128 11.702 93.542 1.00 61.23 90 ARG A CA 1
ATOM 661 C C . ARG A 1 100 ? 55.887 10.189 93.254 1.00 65.56 90 ARG A C 1
ATOM 662 O O . ARG A 1 100 ? 56.862 9.445 93.151 1.00 62.62 90 ARG A O 1
ATOM 670 N N . PRO A 1 101 ? 54.626 9.695 93.105 1.00 66.46 91 PRO A N 1
ATOM 671 C CA . PRO A 1 101 ? 54.443 8.258 92.803 1.00 69.32 91 PRO A CA 1
ATOM 672 C C . PRO A 1 101 ? 54.508 8.004 91.290 1.00 78.21 91 PRO A C 1
ATOM 673 O O . PRO A 1 101 ? 53.507 8.154 90.577 1.00 79.55 91 PRO A O 1
ATOM 677 N N . VAL A 1 102 ? 55.713 7.682 90.791 1.00 74.92 92 VAL A N 1
ATOM 678 C CA . VAL A 1 102 ? 55.927 7.458 89.362 1.00 75.37 92 VAL A CA 1
ATOM 679 C C . VAL A 1 102 ? 56.356 6.006 89.134 1.00 82.03 92 VAL A C 1
ATOM 680 O O . VAL A 1 102 ? 57.000 5.401 90.005 1.00 82.26 92 VAL A O 1
ATOM 684 N N . GLU A 1 103 ? 55.941 5.447 87.975 1.00 80.15 93 GLU A N 1
ATOM 685 C CA . GLU A 1 103 ? 56.144 4.061 87.570 1.00 81.34 93 GLU A CA 1
ATOM 686 C C . GLU A 1 103 ? 57.624 3.703 87.558 1.00 84.79 93 GLU A C 1
ATOM 687 O O . GLU A 1 103 ? 58.033 2.769 88.255 1.00 83.75 93 GLU A O 1
ATOM 689 N N . ASP A 1 104 ? 58.418 4.457 86.782 1.00 81.81 94 ASP A N 1
ATOM 690 C CA . ASP A 1 104 ? 59.858 4.287 86.691 1.00 80.91 94 ASP A CA 1
ATOM 691 C C . ASP A 1 104 ? 60.496 5.612 87.016 1.00 80.91 94 ASP A C 1
ATOM 692 O O . ASP A 1 104 ? 60.538 6.528 86.178 1.00 80.06 94 ASP A O 1
ATOM 697 N N . ARG A 1 105 ? 60.994 5.703 88.246 1.00 75.00 95 ARG A N 1
ATOM 698 C CA . ARG A 1 105 ? 61.679 6.890 88.738 1.00 71.93 95 ARG A CA 1
ATOM 699 C C . ARG A 1 105 ? 63.056 7.047 88.111 1.00 74.70 95 ARG A C 1
ATOM 700 O O . ARG A 1 105 ? 63.448 8.177 87.794 1.00 74.00 95 ARG A O 1
ATOM 708 N N . PHE A 1 106 ? 63.786 5.918 87.920 1.00 69.75 96 PHE A N 1
ATOM 709 C CA . PHE A 1 106 ? 65.159 5.941 87.444 1.00 68.46 96 PHE A CA 1
ATOM 710 C C . PHE A 1 106 ? 65.302 6.349 85.967 1.00 74.61 96 PHE A C 1
ATOM 711 O O . PHE A 1 106 ? 66.422 6.599 85.507 1.00 74.94 96 PHE A O 1
ATOM 719 N N . ALA A 1 107 ? 64.172 6.507 85.255 1.00 71.35 97 ALA A N 1
ATOM 720 C CA . ALA A 1 107 ? 64.128 6.944 83.866 1.00 70.82 97 ALA A CA 1
ATOM 721 C C . ALA A 1 107 ? 64.224 8.476 83.768 1.00 74.48 97 ALA A C 1
ATOM 722 O O . ALA A 1 107 ? 64.295 9.017 82.671 1.00 76.16 97 ALA A O 1
ATOM 724 N N . ALA A 1 108 ? 64.215 9.172 84.901 1.00 69.54 98 ALA A N 1
ATOM 725 C CA . ALA A 1 108 ? 64.318 10.624 84.968 1.00 68.14 98 ALA A CA 1
ATOM 726 C C . ALA A 1 108 ? 65.743 11.097 85.305 1.00 71.44 98 ALA A C 1
ATOM 727 O O . ALA A 1 108 ? 65.972 12.314 85.397 1.00 68.77 98 ALA A O 1
ATOM 729 N N . VAL A 1 109 ? 66.695 10.153 85.536 1.00 70.00 99 VAL A N 1
ATOM 730 C CA . VAL A 1 109 ? 68.082 10.523 85.863 1.00 69.43 99 VAL A CA 1
ATOM 731 C C . VAL A 1 109 ? 69.095 9.716 85.112 1.00 73.10 99 VAL A C 1
ATOM 732 O O . VAL A 1 109 ? 68.927 8.499 84.967 1.00 75.28 99 VAL A O 1
ATOM 736 N N . ASP A 1 110 ? 70.202 10.376 84.709 1.00 66.73 100 ASP A N 1
ATOM 737 C CA . ASP A 1 110 ? 71.350 9.684 84.133 1.00 65.48 100 ASP A CA 1
ATOM 738 C C . ASP A 1 110 ? 72.107 9.179 85.335 1.00 67.19 100 ASP A C 1
ATOM 739 O O . ASP A 1 110 ? 72.510 9.969 86.198 1.00 64.99 100 ASP A O 1
ATOM 744 N N . TRP A 1 111 ? 72.155 7.861 85.488 1.00 64.21 101 TRP A N 1
ATOM 745 C CA . TRP A 1 111 ? 72.801 7.261 86.645 1.00 63.25 101 TRP A CA 1
ATOM 746 C C . TRP A 1 111 ? 73.649 6.032 86.256 1.00 70.34 101 TRP A C 1
ATOM 747 O O . TRP A 1 111 ? 73.571 5.534 85.117 1.00 71.54 101 TRP A O 1
ATOM 758 N N . ARG A 1 112 ? 74.468 5.569 87.214 1.00 67.22 102 ARG A N 1
ATOM 759 C CA . ARG A 1 112 ? 75.341 4.395 87.088 1.00 69.01 102 ARG A CA 1
ATOM 760 C C . ARG A 1 112 ? 75.469 3.710 88.446 1.00 73.07 102 ARG A C 1
ATOM 761 O O . ARG A 1 112 ? 75.127 4.298 89.467 1.00 70.09 102 ARG A O 1
ATOM 769 N N . LEU A 1 113 ? 76.008 2.489 88.455 1.00 73.10 103 LEU A N 1
ATOM 770 C CA . LEU A 1 113 ? 76.233 1.747 89.688 1.00 73.11 103 LEU A CA 1
ATOM 771 C C . LEU A 1 113 ? 77.642 2.010 90.212 1.00 79.83 103 LEU A C 1
ATOM 772 O O . LEU A 1 113 ? 78.606 2.024 89.431 1.00 80.86 103 LEU A O 1
ATOM 777 N N . GLY A 1 114 ? 77.732 2.249 91.521 1.00 76.54 104 GLY A N 1
ATOM 778 C CA . GLY A 1 114 ? 78.990 2.516 92.208 1.00 76.62 104 GLY A CA 1
ATOM 779 C C . GLY A 1 114 ? 79.754 1.239 92.469 1.00 83.95 104 GLY A C 1
ATOM 780 O O . GLY A 1 114 ? 79.218 0.149 92.229 1.00 85.01 104 GLY A O 1
ATOM 781 N N . ARG A 1 115 ? 81.006 1.359 92.991 1.00 81.85 105 ARG A N 1
ATOM 782 C CA . ARG A 1 115 ? 81.887 0.214 93.310 1.00 83.76 105 ARG A CA 1
ATOM 783 C C . ARG A 1 115 ? 81.160 -0.846 94.146 1.00 89.55 105 ARG A C 1
ATOM 784 O O . ARG A 1 115 ? 81.440 -2.038 94.003 1.00 91.11 105 ARG A O 1
ATOM 786 N N . ASP A 1 116 ? 80.192 -0.403 94.974 1.00 84.91 106 ASP A N 1
ATOM 787 C CA . ASP A 1 116 ? 79.420 -1.255 95.867 1.00 84.78 106 ASP A CA 1
ATOM 788 C C . ASP A 1 116 ? 77.929 -1.360 95.419 1.00 86.52 106 ASP A C 1
ATOM 789 O O . ASP A 1 116 ? 77.033 -1.539 96.229 1.00 84.59 106 ASP A O 1
ATOM 794 N N . GLY A 1 117 ? 77.714 -1.324 94.110 1.00 84.82 107 GLY A N 1
ATOM 795 C CA . GLY A 1 117 ? 76.424 -1.521 93.449 1.00 85.43 107 GLY A CA 1
ATOM 796 C C . GLY A 1 117 ? 75.261 -0.646 93.857 1.00 88.04 107 GLY A C 1
ATOM 797 O O . GLY A 1 117 ? 74.117 -1.109 93.920 1.00 87.94 107 GLY A O 1
ATOM 798 N N . CYS A 1 118 ? 75.538 0.632 94.076 1.00 82.69 108 CYS A N 1
ATOM 799 C CA . CYS A 1 118 ? 74.517 1.597 94.451 1.00 79.96 108 CYS A CA 1
ATOM 800 C C . CYS A 1 118 ? 74.308 2.607 93.331 1.00 77.84 108 CYS A C 1
ATOM 801 O O . CYS A 1 118 ? 75.297 3.055 92.725 1.00 76.29 108 CYS A O 1
ATOM 804 N N . PRO A 1 119 ? 73.041 3.018 93.069 1.00 70.80 109 PRO A N 1
ATOM 805 C CA . PRO A 1 119 ? 72.792 3.990 92.000 1.00 69.31 109 PRO A CA 1
ATOM 806 C C . PRO A 1 119 ? 73.333 5.383 92.328 1.00 68.55 109 PRO A C 1
ATOM 807 O O . PRO A 1 119 ? 72.837 6.029 93.242 1.00 66.57 109 PRO A O 1
ATOM 811 N N . ILE A 1 120 ? 74.405 5.799 91.607 1.00 63.29 110 ILE A N 1
ATOM 812 C CA . ILE A 1 120 ? 75.075 7.109 91.686 1.00 60.89 110 ILE A CA 1
ATOM 813 C C . ILE A 1 120 ? 74.584 7.988 90.532 1.00 64.48 110 ILE A C 1
ATOM 814 O O . ILE A 1 120 ? 74.799 7.627 89.373 1.00 66.37 110 ILE A O 1
ATOM 819 N N . PHE A 1 121 ? 73.966 9.141 90.827 1.00 58.97 111 PHE A N 1
ATOM 820 C CA . PHE A 1 121 ? 73.459 10.038 89.783 1.00 58.63 111 PHE A CA 1
ATOM 821 C C . PHE A 1 121 ? 74.532 10.964 89.248 1.00 60.93 111 PHE A C 1
ATOM 822 O O . PHE A 1 121 ? 75.456 11.345 89.967 1.00 61.87 111 PHE A O 1
ATOM 830 N N . SER A 1 122 ? 74.391 11.342 87.992 1.00 55.89 112 SER A N 1
ATOM 831 C CA . SER A 1 122 ? 75.362 12.242 87.385 1.00 55.45 112 SER A CA 1
ATOM 832 C C . SER A 1 122 ? 74.961 13.704 87.606 1.00 57.50 112 SER A C 1
ATOM 833 O O . SER A 1 122 ? 73.815 14.007 87.955 1.00 54.98 112 SER A O 1
ATOM 836 N N . ASP A 1 123 ? 75.948 14.600 87.477 1.00 55.27 113 ASP A N 1
ATOM 837 C CA . ASP A 1 123 ? 75.804 16.048 87.657 1.00 54.49 113 ASP A CA 1
ATOM 838 C C . ASP A 1 123 ? 75.299 16.414 89.089 1.00 55.83 113 ASP A C 1
ATOM 839 O O . ASP A 1 123 ? 74.708 17.481 89.274 1.00 56.91 113 ASP A O 1
ATOM 844 N N . VAL A 1 124 ? 75.576 15.560 90.105 1.00 48.07 114 VAL A N 1
ATOM 845 C CA . VAL A 1 124 ? 75.139 15.828 91.477 1.00 44.91 114 VAL A CA 1
ATOM 846 C C . VAL A 1 124 ? 76.130 16.763 92.138 1.00 51.24 114 VAL A C 1
ATOM 847 O O . VAL A 1 124 ? 77.240 16.918 91.642 1.00 52.33 114 VAL A O 1
ATOM 851 N N . ALA A 1 125 ? 75.735 17.395 93.247 1.00 49.04 115 ALA A N 1
ATOM 852 C CA . ALA A 1 125 ? 76.578 18.327 94.008 1.00 48.14 115 ALA A CA 1
ATOM 853 C C . ALA A 1 125 ? 77.638 17.559 94.808 1.00 51.91 115 ALA A C 1
ATOM 854 O O . ALA A 1 125 ? 78.711 18.111 95.087 1.00 51.01 115 ALA A O 1
ATOM 856 N N . ALA A 1 126 ? 77.310 16.284 95.174 1.00 48.51 116 ALA A N 1
ATOM 857 C CA . ALA A 1 126 ? 78.088 15.309 95.958 1.00 48.61 116 ALA A CA 1
ATOM 858 C C . ALA A 1 126 ? 77.308 14.010 96.131 1.00 54.35 116 ALA A C 1
ATOM 859 O O . ALA A 1 126 ? 76.079 14.029 96.216 1.00 53.65 116 ALA A O 1
ATOM 861 N N . TRP A 1 127 ? 78.024 12.885 96.210 1.00 52.51 117 TRP A N 1
ATOM 862 C CA . TRP A 1 127 ? 77.431 11.560 96.437 1.00 53.17 117 TRP A CA 1
ATOM 863 C C . TRP A 1 127 ? 78.276 10.768 97.435 1.00 57.67 117 TRP A C 1
ATOM 864 O O . TRP A 1 127 ? 79.496 10.974 97.528 1.00 57.92 117 TRP A O 1
ATOM 875 N N . PHE A 1 128 ? 77.620 9.858 98.175 1.00 53.46 118 PHE A N 1
ATOM 876 C CA . PHE A 1 128 ? 78.228 9.029 99.206 1.00 53.20 118 PHE A CA 1
ATOM 877 C C . PHE A 1 128 ? 77.750 7.578 99.134 1.00 61.86 118 PHE A C 1
ATOM 878 O O . PHE A 1 128 ? 76.565 7.322 99.318 1.00 62.24 118 PHE A O 1
ATOM 886 N N . GLU A 1 129 ? 78.670 6.634 98.895 1.00 61.20 119 GLU A N 1
ATOM 887 C CA . GLU A 1 129 ? 78.381 5.203 98.924 1.00 63.11 119 GLU A CA 1
ATOM 888 C C . GLU A 1 129 ? 78.499 4.741 100.364 1.00 68.16 119 GLU A C 1
ATOM 889 O O . GLU A 1 129 ? 79.530 4.967 101.009 1.00 67.43 119 GLU A O 1
ATOM 895 N N . CYS A 1 130 ? 77.437 4.136 100.879 1.00 66.39 120 CYS A N 1
ATOM 896 C CA . CYS A 1 130 ? 77.369 3.730 102.275 1.00 66.72 120 CYS A CA 1
ATOM 897 C C . CYS A 1 130 ? 77.143 2.236 102.449 1.00 72.77 120 CYS A C 1
ATOM 898 O O . CYS A 1 130 ? 76.902 1.487 101.505 1.00 73.61 120 CYS A O 1
ATOM 901 N N . SER A 1 131 ? 77.338 1.823 103.685 1.00 70.09 121 SER A N 1
ATOM 902 C CA . SER A 1 131 ? 77.105 0.514 104.235 1.00 71.39 121 SER A CA 1
ATOM 903 C C . SER A 1 131 ? 76.311 0.777 105.485 1.00 77.98 121 SER A C 1
ATOM 904 O O . SER A 1 131 ? 76.710 1.645 106.268 1.00 76.64 121 SER A O 1
ATOM 915 N N . GLN A 1 133 ? 75.033 0.726 109.064 1.00 75.22 123 GLN A N 1
ATOM 916 C CA . GLN A 1 133 ? 75.585 0.428 110.368 1.00 74.70 123 GLN A CA 1
ATOM 917 C C . GLN A 1 133 ? 74.424 -0.008 111.228 1.00 81.70 123 GLN A C 1
ATOM 918 O O . GLN A 1 133 ? 74.345 -1.173 111.610 1.00 84.55 123 GLN A O 1
ATOM 924 N N . ASP A 1 134 ? 73.456 0.892 111.430 1.00 76.27 124 ASP A N 1
ATOM 925 C CA . ASP A 1 134 ? 72.305 0.610 112.266 1.00 75.72 124 ASP A CA 1
ATOM 926 C C . ASP A 1 134 ? 71.048 1.292 111.716 1.00 75.34 124 ASP A C 1
ATOM 927 O O . ASP A 1 134 ? 71.140 2.222 110.921 1.00 74.24 124 ASP A O 1
ATOM 932 N N . ILE A 1 135 ? 69.880 0.784 112.112 1.00 70.36 125 ILE A N 1
ATOM 933 C CA . ILE A 1 135 ? 68.551 1.315 111.826 1.00 68.08 125 ILE A CA 1
ATOM 934 C C . ILE A 1 135 ? 67.901 1.547 113.202 1.00 71.57 125 ILE A C 1
ATOM 935 O O . ILE A 1 135 ? 67.697 0.589 113.965 1.00 72.10 125 ILE A O 1
ATOM 940 N N . ILE A 1 136 ? 67.657 2.827 113.539 1.00 66.26 126 ILE A N 1
ATOM 941 C CA . ILE A 1 136 ? 67.082 3.217 114.821 1.00 66.18 126 ILE A CA 1
ATOM 942 C C . ILE A 1 136 ? 65.597 3.556 114.649 1.00 71.99 126 ILE A C 1
ATOM 943 O O . ILE A 1 136 ? 65.237 4.389 113.818 1.00 72.29 126 ILE A O 1
ATOM 948 N N . GLU A 1 137 ? 64.746 2.907 115.435 1.00 69.77 127 GLU A N 1
ATOM 949 C CA . GLU A 1 137 ? 63.306 3.153 115.394 1.00 71.42 127 GLU A CA 1
ATOM 950 C C . GLU A 1 137 ? 63.046 4.478 116.077 1.00 75.23 127 GLU A C 1
ATOM 951 O O . GLU A 1 137 ? 63.511 4.671 117.204 1.00 76.39 127 GLU A O 1
ATOM 957 N N . ALA A 1 138 ? 62.380 5.426 115.381 1.00 68.66 128 ALA A N 1
ATOM 958 C CA . ALA A 1 138 ? 62.119 6.756 115.928 1.00 67.41 128 ALA A CA 1
ATOM 959 C C . ALA A 1 138 ? 60.810 7.340 115.406 1.00 75.07 128 ALA A C 1
ATOM 960 O O . ALA A 1 138 ? 60.782 8.111 114.435 1.00 75.14 128 ALA A O 1
ATOM 962 N N . GLY A 1 139 ? 59.728 6.978 116.084 1.00 74.05 129 GLY A N 1
ATOM 963 C CA . GLY A 1 139 ? 58.394 7.460 115.760 1.00 74.45 129 GLY A CA 1
ATOM 964 C C . GLY A 1 139 ? 57.832 6.912 114.464 1.00 79.08 129 GLY A C 1
ATOM 965 O O . GLY A 1 139 ? 57.857 5.693 114.240 1.00 80.35 129 GLY A O 1
ATOM 966 N N . ASP A 1 140 ? 57.324 7.818 113.598 1.00 72.70 130 ASP A N 1
ATOM 967 C CA . ASP A 1 140 ? 56.725 7.454 112.321 1.00 71.60 130 ASP A CA 1
ATOM 968 C C . ASP A 1 140 ? 57.806 7.209 111.249 1.00 74.44 130 ASP A C 1
ATOM 969 O O . ASP A 1 140 ? 57.488 6.869 110.093 1.00 75.12 130 ASP A O 1
ATOM 974 N N . HIS A 1 141 ? 59.077 7.357 111.653 1.00 68.81 131 HIS A N 1
ATOM 975 C CA . HIS A 1 141 ? 60.252 7.180 110.808 1.00 67.98 131 HIS A CA 1
ATOM 976 C C . HIS A 1 141 ? 61.275 6.233 111.452 1.00 72.89 131 HIS A C 1
ATOM 977 O O . HIS A 1 141 ? 61.115 5.820 112.604 1.00 74.36 131 HIS A O 1
ATOM 984 N N . VAL A 1 142 ? 62.333 5.903 110.688 1.00 66.83 132 VAL A N 1
ATOM 985 C CA . VAL A 1 142 ? 63.484 5.126 111.138 1.00 65.61 132 VAL A CA 1
ATOM 986 C C . VAL A 1 142 ? 64.725 5.915 110.751 1.00 66.26 132 VAL A C 1
ATOM 987 O O . VAL A 1 142 ? 64.753 6.552 109.684 1.00 64.62 132 VAL A O 1
ATOM 991 N N . ILE A 1 143 ? 65.724 5.913 111.633 1.00 61.05 133 ILE A N 1
ATOM 992 C CA . ILE A 1 143 ? 66.982 6.620 111.403 1.00 59.37 133 ILE A CA 1
ATOM 993 C C . ILE A 1 143 ? 67.968 5.612 110.803 1.00 66.24 133 ILE A C 1
ATOM 994 O O . ILE A 1 143 ? 68.318 4.633 111.462 1.00 67.41 133 ILE A O 1
ATOM 999 N N . ILE A 1 144 ? 68.373 5.827 109.550 1.00 62.78 134 ILE A N 1
ATOM 1000 C CA . ILE A 1 144 ? 69.334 4.950 108.905 1.00 64.14 134 ILE A CA 1
ATOM 1001 C C . ILE A 1 144 ? 70.736 5.586 109.036 1.00 68.83 134 ILE A C 1
ATOM 1002 O O . ILE A 1 144 ? 70.950 6.748 108.643 1.00 66.60 134 ILE A O 1
ATOM 1007 N N . ILE A 1 145 ? 71.673 4.822 109.627 1.00 66.32 135 ILE A N 1
ATOM 1008 C CA . ILE A 1 145 ? 73.052 5.257 109.815 1.00 65.85 135 ILE A CA 1
ATOM 1009 C C . ILE A 1 145 ? 73.940 4.465 108.859 1.00 72.44 135 ILE A C 1
ATOM 1010 O O . ILE A 1 145 ? 73.885 3.227 108.856 1.00 76.00 135 ILE A O 1
ATOM 1015 N N . GLY A 1 146 ? 74.730 5.188 108.062 1.00 64.89 136 GLY A N 1
ATOM 1016 C CA . GLY A 1 146 ? 75.634 4.590 107.100 1.00 63.62 136 GLY A CA 1
ATOM 1017 C C . GLY A 1 146 ? 77.076 4.999 107.288 1.00 65.26 136 GLY A C 1
ATOM 1018 O O . GLY A 1 146 ? 77.368 6.120 107.736 1.00 63.76 136 GLY A O 1
ATOM 1019 N N . ARG A 1 147 ? 77.986 4.065 106.971 1.00 60.79 137 ARG A N 1
ATOM 1020 C CA . ARG A 1 147 ? 79.416 4.317 107.012 1.00 60.09 137 ARG A CA 1
ATOM 1021 C C . ARG A 1 147 ? 79.844 4.594 105.584 1.00 62.99 137 ARG A C 1
ATOM 1022 O O . ARG A 1 147 ? 79.609 3.757 104.711 1.00 62.17 137 ARG A O 1
ATOM 1030 N N . VAL A 1 148 ? 80.408 5.793 105.325 1.00 59.02 138 VAL A N 1
ATOM 1031 C CA . VAL A 1 148 ? 80.851 6.188 103.983 1.00 58.67 138 VAL A CA 1
ATOM 1032 C C . VAL A 1 148 ? 82.000 5.273 103.541 1.00 65.00 138 VAL A C 1
ATOM 1033 O O . VAL A 1 148 ? 83.050 5.201 104.203 1.00 66.67 138 VAL A O 1
ATOM 1037 N N . THR A 1 149 ? 81.753 4.536 102.453 1.00 60.28 139 THR A N 1
ATOM 1038 C CA . THR A 1 149 ? 82.704 3.614 101.853 1.00 61.25 139 THR A CA 1
ATOM 1039 C C . THR A 1 149 ? 83.440 4.347 100.712 1.00 64.39 139 THR A C 1
ATOM 1040 O O . THR A 1 149 ? 84.630 4.112 100.492 1.00 64.91 139 THR A O 1
ATOM 1044 N N . ALA A 1 150 ? 82.720 5.243 100.000 1.00 58.59 140 ALA A N 1
ATOM 1045 C CA . ALA A 1 150 ? 83.231 6.039 98.874 1.00 57.26 140 ALA A CA 1
ATOM 1046 C C . ALA A 1 150 ? 82.426 7.340 98.756 1.00 59.73 140 ALA A C 1
ATOM 1047 O O . ALA A 1 150 ? 81.271 7.394 99.197 1.00 57.17 140 ALA A O 1
ATOM 1049 N N . PHE A 1 151 ? 83.032 8.391 98.175 1.00 56.23 141 PHE A N 1
ATOM 1050 C CA . PHE A 1 151 ? 82.343 9.673 97.992 1.00 53.71 141 PHE A CA 1
ATOM 1051 C C . PHE A 1 151 ? 83.000 10.516 96.888 1.00 59.80 141 PHE A C 1
ATOM 1052 O O . PHE A 1 151 ? 84.122 10.229 96.436 1.00 59.68 141 PHE A O 1
ATOM 1060 N N . GLU A 1 152 ? 82.291 11.575 96.477 1.00 57.02 142 GLU A N 1
ATOM 1061 C CA . GLU A 1 152 ? 82.775 12.515 95.476 1.00 58.16 142 GLU A CA 1
ATOM 1062 C C . GLU A 1 152 ? 82.104 13.834 95.706 1.00 60.87 142 GLU A C 1
ATOM 1063 O O . GLU A 1 152 ? 80.935 13.862 96.077 1.00 60.52 142 GLU A O 1
ATOM 1069 N N . ASN A 1 153 ? 82.842 14.925 95.510 1.00 56.35 143 ASN A N 1
ATOM 1070 C CA . ASN A 1 153 ? 82.340 16.284 95.701 1.00 53.50 143 ASN A CA 1
ATOM 1071 C C . ASN A 1 153 ? 82.771 17.171 94.511 1.00 57.56 143 ASN A C 1
ATOM 1072 O O . ASN A 1 153 ? 83.957 17.535 94.369 1.00 57.48 143 ASN A O 1
ATOM 1077 N N . SER A 1 154 ? 81.807 17.441 93.608 1.00 52.73 144 SER A N 1
ATOM 1078 C CA . SER A 1 154 ? 81.976 18.398 92.512 1.00 52.27 144 SER A CA 1
ATOM 1079 C C . SER A 1 154 ? 81.736 19.756 93.134 1.00 60.57 144 SER A C 1
ATOM 1080 O O . SER A 1 154 ? 80.968 19.850 94.105 1.00 62.82 144 SER A O 1
ATOM 1083 N N . GLY A 1 155 ? 82.356 20.803 92.635 1.00 55.93 145 GLY A N 1
ATOM 1084 C CA . GLY A 1 155 ? 82.127 22.103 93.269 1.00 54.07 145 GLY A CA 1
ATOM 1085 C C . GLY A 1 155 ? 80.695 22.584 93.172 1.00 54.00 145 GLY A C 1
ATOM 1086 O O . GLY A 1 155 ? 80.305 23.509 93.896 1.00 56.45 145 GLY A O 1
ATOM 1087 N N . LEU A 1 156 ? 79.897 21.898 92.310 1.00 44.56 146 LEU A N 1
ATOM 1088 C CA . LEU A 1 156 ? 78.500 22.152 91.962 1.00 42.18 146 LEU A CA 1
ATOM 1089 C C . LEU A 1 156 ? 77.653 22.568 93.141 1.00 50.06 146 LEU A C 1
ATOM 1090 O O . LEU A 1 156 ? 77.695 21.932 94.209 1.00 49.97 146 LEU A O 1
ATOM 1095 N N . ASN A 1 157 ? 76.890 23.652 92.934 1.00 48.22 147 ASN A N 1
ATOM 1096 C CA . ASN A 1 157 ? 75.970 24.190 93.922 1.00 48.65 147 ASN A CA 1
ATOM 1097 C C . ASN A 1 157 ? 74.844 23.244 94.086 1.00 53.44 147 ASN A C 1
ATOM 1098 O O . ASN A 1 157 ? 74.356 22.688 93.099 1.00 52.58 147 ASN A O 1
ATOM 1103 N N . GLY A 1 158 ? 74.437 23.039 95.320 1.00 51.54 148 GLY A N 1
ATOM 1104 C CA . GLY A 1 158 ? 73.364 22.101 95.590 1.00 51.59 148 GLY A CA 1
ATOM 1105 C C . GLY A 1 158 ? 71.992 22.711 95.535 1.00 54.22 148 GLY A C 1
ATOM 1106 O O . GLY A 1 158 ? 71.828 23.921 95.743 1.00 53.80 148 GLY A O 1
ATOM 1107 N N . LEU A 1 159 ? 70.996 21.859 95.240 1.00 50.45 149 LEU A N 1
ATOM 1108 C CA . LEU A 1 159 ? 69.573 22.220 95.270 1.00 48.87 149 LEU A CA 1
ATOM 1109 C C . LEU A 1 159 ? 69.243 22.368 96.722 1.00 52.98 149 LEU A C 1
ATOM 1110 O O . LEU A 1 159 ? 69.785 21.597 97.548 1.00 54.39 149 LEU A O 1
ATOM 1115 N N . GLY A 1 160 ? 68.466 23.395 97.040 1.00 47.06 150 GLY A N 1
ATOM 1116 C CA . GLY A 1 160 ? 68.051 23.647 98.414 1.00 45.37 150 GLY A CA 1
ATOM 1117 C C . GLY A 1 160 ? 66.550 23.554 98.556 1.00 47.45 150 GLY A C 1
ATOM 1118 O O . GLY A 1 160 ? 65.839 23.646 97.569 1.00 46.40 150 GLY A O 1
ATOM 1119 N N . TYR A 1 161 ? 66.070 23.342 99.776 1.00 45.74 151 TYR A N 1
ATOM 1120 C CA . TYR A 1 161 ? 64.667 23.335 100.184 1.00 46.57 151 TYR A CA 1
ATOM 1121 C C . TYR A 1 161 ? 64.542 24.092 101.458 1.00 50.66 151 TYR A C 1
ATOM 1122 O O . TYR A 1 161 ? 65.156 23.691 102.448 1.00 52.10 151 TYR A O 1
ATOM 1131 N N . ALA A 1 162 ? 63.803 25.201 101.457 1.00 46.86 152 ALA A N 1
ATOM 1132 C CA . ALA A 1 162 ? 63.528 25.936 102.707 1.00 46.52 152 ALA A CA 1
ATOM 1133 C C . ALA A 1 162 ? 62.094 26.278 102.735 1.00 51.56 152 ALA A C 1
ATOM 1134 O O . ALA A 1 162 ? 61.537 26.680 101.695 1.00 53.28 152 ALA A O 1
ATOM 1136 N N . ARG A 1 163 ? 61.483 26.098 103.918 1.00 46.67 153 ARG A N 1
ATOM 1137 C CA . ARG A 1 163 ? 60.073 26.384 104.186 1.00 47.37 153 ARG A CA 1
ATOM 1138 C C . ARG A 1 163 ? 59.204 25.669 103.132 1.00 55.53 153 ARG A C 1
ATOM 1139 O O . ARG A 1 163 ? 59.295 24.458 102.995 1.00 57.63 153 ARG A O 1
ATOM 1147 N N . GLY A 1 164 ? 58.423 26.389 102.374 1.00 53.36 154 GLY A N 1
ATOM 1148 C CA . GLY A 1 164 ? 57.645 25.714 101.346 1.00 56.51 154 GLY A CA 1
ATOM 1149 C C . GLY A 1 164 ? 58.461 24.951 100.289 1.00 62.99 154 GLY A C 1
ATOM 1150 O O . GLY A 1 164 ? 58.345 23.721 100.183 1.00 64.01 154 GLY A O 1
ATOM 1151 N N . GLY A 1 165 ? 59.288 25.675 99.514 1.00 56.64 155 GLY A N 1
ATOM 1152 C CA . GLY A 1 165 ? 60.019 25.057 98.421 1.00 56.06 155 GLY A CA 1
ATOM 1153 C C . GLY A 1 165 ? 61.502 25.296 98.235 1.00 58.60 155 GLY A C 1
ATOM 1154 O O . GLY A 1 165 ? 62.225 25.739 99.137 1.00 58.77 155 GLY A O 1
ATOM 1155 N N . TYR A 1 166 ? 61.947 24.927 97.039 1.00 52.10 156 TYR A N 1
ATOM 1156 C CA . TYR A 1 166 ? 63.317 25.005 96.585 1.00 49.89 156 TYR A CA 1
ATOM 1157 C C . TYR A 1 166 ? 63.829 26.419 96.378 1.00 52.79 156 TYR A C 1
ATOM 1158 O O . TYR A 1 166 ? 63.113 27.318 95.906 1.00 53.21 156 TYR A O 1
ATOM 1167 N N . PHE A 1 167 ? 65.135 26.555 96.610 1.00 47.25 157 PHE A N 1
ATOM 1168 C CA . PHE A 1 167 ? 65.911 27.765 96.415 1.00 45.75 157 PHE A CA 1
ATOM 1169 C C . PHE A 1 167 ? 67.261 27.346 95.791 1.00 55.33 157 PHE A C 1
ATOM 1170 O O . PHE A 1 167 ? 67.700 26.193 95.991 1.00 57.31 157 PHE A O 1
ATOM 1178 N N . THR A 1 168 ? 67.896 28.253 95.005 1.00 51.95 158 THR A N 1
ATOM 1179 C CA . THR A 1 168 ? 69.178 27.990 94.325 1.00 50.90 158 THR A CA 1
ATOM 1180 C C . THR A 1 168 ? 70.010 29.270 94.267 1.00 56.88 158 THR A C 1
ATOM 1181 O O . THR A 1 168 ? 69.424 30.339 94.062 1.00 59.57 158 THR A O 1
ATOM 1185 N N . PRO A 1 169 ? 71.361 29.216 94.403 1.00 53.43 159 PRO A N 1
ATOM 1186 C CA . PRO A 1 169 ? 72.165 30.469 94.336 1.00 52.91 159 PRO A CA 1
ATOM 1187 C C . PRO A 1 169 ? 72.074 31.196 92.990 1.00 56.29 159 PRO A C 1
ATOM 1188 O O . PRO A 1 169 ? 72.283 32.402 92.901 1.00 57.09 159 PRO A O 1
ATOM 1192 N N . ARG A 1 170 ? 71.797 30.420 91.950 1.00 51.94 160 ARG A N 1
ATOM 1193 C CA . ARG A 1 170 ? 71.551 30.733 90.543 1.00 51.39 160 ARG A CA 1
ATOM 1194 C C . ARG A 1 170 ? 70.655 31.942 90.379 1.00 56.14 160 ARG A C 1
ATOM 1195 O O . ARG A 1 170 ? 71.050 32.886 89.698 1.00 57.42 160 ARG A O 1
ATOM 1203 N N . LEU A 1 171 ? 69.455 31.911 91.034 1.00 51.36 161 LEU A N 1
ATOM 1204 C CA . LEU A 1 171 ? 68.388 32.894 90.943 1.00 51.00 161 LEU A CA 1
ATOM 1205 C C . LEU A 1 171 ? 68.797 34.300 91.325 1.00 57.08 161 LEU A C 1
ATOM 1206 O O . LEU A 1 171 ? 68.352 35.233 90.662 1.00 57.88 161 LEU A O 1
ATOM 1211 N N . ALA A 1 172 ? 69.628 34.472 92.364 1.00 53.74 162 ALA A N 1
ATOM 1212 C CA . ALA A 1 172 ? 70.136 35.789 92.757 1.00 53.26 162 ALA A CA 1
ATOM 1213 C C . ALA A 1 172 ? 70.775 36.481 91.558 1.00 59.63 162 ALA A C 1
ATOM 1214 O O . ALA A 1 172 ? 70.394 37.613 91.265 1.00 60.97 162 ALA A O 1
ATOM 1216 N N . GLY A 1 173 ? 71.689 35.776 90.851 1.00 56.72 163 GLY A N 1
ATOM 1217 C CA . GLY A 1 173 ? 72.374 36.274 89.654 1.00 56.84 163 GLY A CA 1
ATOM 1218 C C . GLY A 1 173 ? 71.400 36.623 88.539 1.00 59.47 163 GLY A C 1
ATOM 1219 O O . GLY A 1 173 ? 71.465 37.712 87.957 1.00 59.15 163 GLY A O 1
ATOM 1220 N N . LYS A 1 174 ? 70.451 35.701 88.281 1.00 54.25 164 LYS A N 1
ATOM 1221 C CA . LYS A 1 174 ? 69.403 35.810 87.271 1.00 53.94 164 LYS A CA 1
ATOM 1222 C C . LYS A 1 174 ? 68.546 37.089 87.508 1.00 56.72 164 LYS A C 1
ATOM 1223 O O . LYS A 1 174 ? 68.214 37.797 86.544 1.00 57.58 164 LYS A O 1
ATOM 1229 N N . ALA A 1 175 ? 68.222 37.375 88.809 1.00 48.45 165 ALA A N 1
ATOM 1230 C CA . ALA A 1 175 ? 67.457 38.520 89.275 1.00 46.78 165 ALA A CA 1
ATOM 1231 C C . ALA A 1 175 ? 68.192 39.814 89.003 1.00 50.22 165 ALA A C 1
ATOM 1232 O O . ALA A 1 175 ? 67.609 40.733 88.450 1.00 50.97 165 ALA A O 1
ATOM 1234 N N . VAL A 1 176 ? 69.478 39.873 89.354 1.00 46.83 166 VAL A N 1
ATOM 1235 C CA . VAL A 1 176 ? 70.351 41.028 89.154 1.00 47.37 166 VAL A CA 1
ATOM 1236 C C . VAL A 1 176 ? 70.437 41.364 87.634 1.00 56.93 166 VAL A C 1
ATOM 1237 O O . VAL A 1 176 ? 70.259 42.523 87.256 1.00 58.11 166 VAL A O 1
ATOM 1241 N N . SER A 1 177 ? 70.648 40.355 86.774 1.00 56.21 167 SER A N 1
ATOM 1242 C CA . SER A 1 177 ? 70.726 40.603 85.343 1.00 59.23 167 SER A CA 1
ATOM 1243 C C . SER A 1 177 ? 69.431 41.268 84.825 1.00 68.16 167 SER A C 1
ATOM 1244 O O . SER A 1 177 ? 69.511 42.277 84.114 1.00 70.95 167 SER A O 1
ATOM 1247 N N . ALA A 1 178 ? 68.265 40.734 85.246 1.00 63.54 168 ALA A N 1
ATOM 1248 C CA . ALA A 1 178 ? 66.922 41.197 84.896 1.00 63.75 168 ALA A CA 1
ATOM 1249 C C . ALA A 1 178 ? 66.667 42.617 85.374 1.00 69.24 168 ALA A C 1
ATOM 1250 O O . ALA A 1 178 ? 66.138 43.441 84.622 1.00 71.32 168 ALA A O 1
ATOM 1252 N N . ALA A 1 179 ? 67.036 42.900 86.626 1.00 63.42 169 ALA A N 1
ATOM 1253 C CA . ALA A 1 179 ? 66.854 44.196 87.280 1.00 61.27 169 ALA A CA 1
ATOM 1254 C C . ALA A 1 179 ? 67.525 45.338 86.515 1.00 60.77 169 ALA A C 1
ATOM 1255 O O . ALA A 1 179 ? 66.974 46.439 86.448 1.00 60.99 169 ALA A O 1
ATOM 1257 N N . VAL A 1 180 ? 68.692 45.060 85.925 1.00 52.72 170 VAL A N 1
ATOM 1258 C CA . VAL A 1 180 ? 69.453 46.065 85.194 1.00 52.67 170 VAL A CA 1
ATOM 1259 C C . VAL A 1 180 ? 68.840 46.291 83.793 1.00 60.47 170 VAL A C 1
ATOM 1260 O O . VAL A 1 180 ? 68.901 47.420 83.286 1.00 63.04 170 VAL A O 1
ATOM 1264 N N . GLU A 1 181 ? 68.226 45.238 83.196 1.00 55.76 171 GLU A N 1
ATOM 1265 C CA . GLU A 1 181 ? 67.600 45.268 81.870 1.00 56.39 171 GLU A CA 1
ATOM 1266 C C . GLU A 1 181 ? 66.432 46.295 81.794 1.00 64.94 171 GLU A C 1
ATOM 1267 O O . GLU A 1 181 ? 66.165 46.859 80.733 1.00 67.94 171 GLU A O 1
ATOM 1273 N N . GLY A 1 182 ? 65.769 46.536 82.911 1.00 60.39 172 GLY A N 1
ATOM 1274 C CA . GLY A 1 182 ? 64.689 47.504 82.986 1.00 60.52 172 GLY A CA 1
ATOM 1275 C C . GLY A 1 182 ? 63.776 47.228 84.149 1.00 64.29 172 GLY A C 1
ATOM 1276 O O . GLY A 1 182 ? 64.199 46.592 85.128 1.00 65.04 172 GLY A O 1
ATOM 1277 N N . GLU A 1 183 ? 62.515 47.700 84.046 1.00 60.35 173 GLU A N 1
ATOM 1278 C CA . GLU A 1 183 ? 61.509 47.492 85.098 1.00 59.92 173 GLU A CA 1
ATOM 1279 C C . GLU A 1 183 ? 61.243 45.996 85.295 1.00 65.33 173 GLU A C 1
ATOM 1280 O O . GLU A 1 183 ? 61.337 45.217 84.334 1.00 67.69 173 GLU A O 1
ATOM 1286 N N . ILE A 1 184 ? 60.986 45.601 86.544 1.00 59.00 174 ILE A N 1
ATOM 1287 C CA . ILE A 1 184 ? 60.686 44.220 86.886 1.00 59.04 174 ILE A CA 1
ATOM 1288 C C . ILE A 1 184 ? 59.293 44.139 87.534 1.00 65.91 174 ILE A C 1
ATOM 1289 O O . ILE A 1 184 ? 58.893 45.021 88.315 1.00 66.87 174 ILE A O 1
ATOM 1294 N N . ARG A 1 185 ? 58.563 43.064 87.218 1.00 60.83 175 ARG A N 1
ATOM 1295 C CA . ARG A 1 185 ? 57.311 42.809 87.884 1.00 59.73 175 ARG A CA 1
ATOM 1296 C C . ARG A 1 185 ? 57.649 41.947 89.088 1.00 64.27 175 ARG A C 1
ATOM 1297 O O . ARG A 1 185 ? 58.165 40.831 88.928 1.00 64.61 175 ARG A O 1
ATOM 1305 N N . LEU A 1 186 ? 57.416 42.483 90.292 1.00 58.96 176 LEU A N 1
ATOM 1306 C CA . LEU A 1 186 ? 57.696 41.753 91.521 1.00 55.76 176 LEU A CA 1
ATOM 1307 C C . LEU A 1 186 ? 56.471 40.994 91.939 1.00 60.85 176 LEU A C 1
ATOM 1308 O O . LEU A 1 186 ? 55.473 41.608 92.322 1.00 62.40 176 LEU A O 1
ATOM 1313 N N . GLY A 1 187 ? 56.532 39.675 91.817 1.00 55.81 177 GLY A N 1
ATOM 1314 C CA . GLY A 1 187 ? 55.430 38.808 92.212 1.00 55.21 177 GLY A CA 1
ATOM 1315 C C . GLY A 1 187 ? 55.750 38.003 93.448 1.00 57.17 177 GLY A C 1
ATOM 1316 O O . GLY A 1 187 ? 56.912 37.919 93.849 1.00 59.12 177 GLY A O 1
ATOM 1317 N N . ALA A 1 188 ? 54.742 37.380 94.047 1.00 51.01 178 ALA A N 1
ATOM 1318 C CA . ALA A 1 188 ? 54.957 36.565 95.226 1.00 50.24 178 ALA A CA 1
ATOM 1319 C C . ALA A 1 188 ? 54.001 35.395 95.324 1.00 56.69 178 ALA A C 1
ATOM 1320 O O . ALA A 1 188 ? 52.819 35.518 94.996 1.00 57.84 178 ALA A O 1
ATOM 1322 N N . VAL A 1 189 ? 54.522 34.256 95.817 1.00 53.94 179 VAL A N 1
ATOM 1323 C CA . VAL A 1 189 ? 53.753 33.048 96.149 1.00 53.95 179 VAL A CA 1
ATOM 1324 C C . VAL A 1 189 ? 53.598 33.158 97.656 1.00 56.58 179 VAL A C 1
ATOM 1325 O O . VAL A 1 189 ? 54.458 32.674 98.412 1.00 57.50 179 VAL A O 1
ATOM 1329 N N . LEU A 1 190 ? 52.590 33.959 98.078 1.00 50.48 180 LEU A N 1
ATOM 1330 C CA . LEU A 1 190 ? 52.317 34.306 99.469 1.00 49.21 180 LEU A CA 1
ATOM 1331 C C . LEU A 1 190 ? 51.413 33.264 100.107 1.00 54.95 180 LEU A C 1
ATOM 1332 O O . LEU A 1 190 ? 50.242 33.147 99.728 1.00 58.41 180 LEU A O 1
ATOM 1337 N N . GLU A 1 191 ? 51.957 32.516 101.074 1.00 48.61 181 GLU A N 1
ATOM 1338 C CA . GLU A 1 191 ? 51.235 31.444 101.738 1.00 50.56 181 GLU A CA 1
ATOM 1339 C C . GLU A 1 191 ? 50.673 31.824 103.124 1.00 58.33 181 GLU A C 1
ATOM 1340 O O . GLU A 1 191 ? 51.369 32.472 103.906 1.00 58.77 181 GLU A O 1
ATOM 1346 N N . GLN A 1 192 ? 49.421 31.410 103.422 1.00 57.04 182 GLN A N 1
ATOM 1347 C CA . GLN A 1 192 ? 48.835 31.615 104.732 1.00 59.37 182 GLN A CA 1
ATOM 1348 C C . GLN A 1 192 ? 49.000 30.310 105.474 1.00 71.99 182 GLN A C 1
ATOM 1349 O O . GLN A 1 192 ? 49.992 30.169 106.235 1.00 75.11 182 GLN A O 1
ATOM 1355 N N . GLN A 1 193 ? 48.102 29.326 105.225 1.00 67.81 183 GLN A N 1
ATOM 1356 C CA . GLN A 1 193 ? 48.385 28.050 105.838 1.00 68.00 183 GLN A CA 1
ATOM 1357 C C . GLN A 1 193 ? 49.098 27.286 104.771 1.00 76.41 183 GLN A C 1
ATOM 1358 O O . GLN A 1 193 ? 50.347 27.398 104.629 1.00 78.87 183 GLN A O 1
ATOM 1364 N N . GLY A 1 194 ? 48.313 26.631 103.941 1.00 71.54 184 GLY A N 1
ATOM 1365 C CA . GLY A 1 194 ? 48.849 25.950 102.782 1.00 70.31 184 GLY A CA 1
ATOM 1366 C C . GLY A 1 194 ? 48.205 26.597 101.606 1.00 73.96 184 GLY A C 1
ATOM 1367 O O . GLY A 1 194 ? 48.166 25.994 100.533 1.00 75.26 184 GLY A O 1
ATOM 1368 N N . ALA A 1 195 ? 47.609 27.794 101.846 1.00 69.31 185 ALA A N 1
ATOM 1369 C CA . ALA A 1 195 ? 46.837 28.522 100.839 1.00 69.12 185 ALA A CA 1
ATOM 1370 C C . ALA A 1 195 ? 47.595 29.714 100.296 1.00 69.65 185 ALA A C 1
ATOM 1371 O O . ALA A 1 195 ? 48.122 30.525 101.057 1.00 69.67 185 ALA A O 1
ATOM 1373 N N . VAL A 1 196 ? 47.648 29.799 98.972 1.00 62.52 186 VAL A N 1
ATOM 1374 C CA . VAL A 1 196 ? 48.357 30.842 98.247 1.00 59.89 186 VAL A CA 1
ATOM 1375 C C . VAL A 1 196 ? 47.408 32.038 98.056 1.00 64.04 186 VAL A C 1
ATOM 1376 O O . VAL A 1 196 ? 46.217 31.848 97.802 1.00 62.37 186 VAL A O 1
ATOM 1380 N N . PHE A 1 197 ? 47.938 33.262 98.191 1.00 61.52 187 PHE A N 1
ATOM 1381 C CA . PHE A 1 197 ? 47.136 34.464 97.996 1.00 62.28 187 PHE A CA 1
ATOM 1382 C C . PHE A 1 197 ? 46.954 34.726 96.524 1.00 68.58 187 PHE A C 1
ATOM 1383 O O . PHE A 1 197 ? 47.935 34.741 95.764 1.00 69.75 187 PHE A O 1
ATOM 1391 N N . LEU A 1 198 ? 45.710 34.984 96.134 1.00 65.98 188 LEU A N 1
ATOM 1392 C CA . LEU A 1 198 ? 45.367 35.292 94.752 1.00 66.67 188 LEU A CA 1
ATOM 1393 C C . LEU A 1 198 ? 44.378 36.428 94.690 1.00 75.19 188 LEU A C 1
ATOM 1394 O O . LEU A 1 198 ? 43.443 36.476 95.487 1.00 75.36 188 LEU A O 1
ATOM 1399 N N . ALA A 1 199 ? 44.625 37.373 93.768 1.00 76.70 189 ALA A N 1
ATOM 1400 C CA . ALA A 1 199 ? 43.788 38.552 93.556 1.00 80.53 189 ALA A CA 1
ATOM 1401 C C . ALA A 1 199 ? 42.835 38.350 92.371 1.00 93.36 189 ALA A C 1
ATOM 1402 O O . ALA A 1 199 ? 43.224 37.819 91.322 1.00 93.67 189 ALA A O 1
ATOM 1404 N N . GLY A 1 200 ? 41.593 38.775 92.561 1.00 95.07 190 GLY A N 1
ATOM 1405 C CA . GLY A 1 200 ? 40.564 38.658 91.541 1.00 98.66 190 GLY A CA 1
ATOM 1406 C C . GLY A 1 200 ? 39.507 37.648 91.923 1.00 108.00 190 GLY A C 1
ATOM 1407 O O . GLY A 1 200 ? 39.630 36.967 92.956 1.00 107.30 190 GLY A O 1
ATOM 1408 N N . ASN A 1 201 ? 38.450 37.558 91.087 1.00 108.17 191 ASN A N 1
ATOM 1409 C CA . ASN A 1 201 ? 37.339 36.636 91.327 1.00 110.31 191 ASN A CA 1
ATOM 1410 C C . ASN A 1 201 ? 37.242 35.610 90.202 1.00 113.27 191 ASN A C 1
ATOM 1411 O O . ASN A 1 201 ? 37.399 34.404 90.453 1.00 112.22 191 ASN A O 1
ATOM 1416 N N . GLU A 1 202 ? 37.006 36.085 88.966 1.00 108.83 192 GLU A N 1
ATOM 1417 C CA . GLU A 1 202 ? 36.877 35.195 87.823 1.00 108.47 192 GLU A CA 1
ATOM 1418 C C . GLU A 1 202 ? 38.250 34.808 87.307 1.00 107.80 192 GLU A C 1
ATOM 1419 O O . GLU A 1 202 ? 38.529 33.608 87.168 1.00 108.12 192 GLU A O 1
ATOM 1425 N N . THR A 1 203 ? 39.128 35.805 87.076 1.00 99.32 193 THR A N 1
ATOM 1426 C CA . THR A 1 203 ? 40.464 35.523 86.568 1.00 95.97 193 THR A CA 1
ATOM 1427 C C . THR A 1 203 ? 41.502 35.927 87.629 1.00 93.21 193 THR A C 1
ATOM 1428 O O . THR A 1 203 ? 41.866 37.102 87.788 1.00 91.71 193 THR A O 1
ATOM 1432 N N . LEU A 1 204 ? 41.968 34.907 88.351 1.00 85.08 194 LEU A N 1
ATOM 1433 C CA . LEU A 1 204 ? 42.921 35.023 89.437 1.00 81.60 194 LEU A CA 1
ATOM 1434 C C . LEU A 1 204 ? 44.331 35.353 88.971 1.00 82.54 194 LEU A C 1
ATOM 1435 O O . LEU A 1 204 ? 44.838 34.753 88.018 1.00 81.73 194 LEU A O 1
ATOM 1440 N N . SER A 1 205 ? 44.976 36.283 89.697 1.00 76.46 195 SER A N 1
ATOM 1441 C CA . SER A 1 205 ? 46.331 36.771 89.427 1.00 73.82 195 SER A CA 1
ATOM 1442 C C . SER A 1 205 ? 47.153 36.775 90.697 1.00 72.67 195 SER A C 1
ATOM 1443 O O . SER A 1 205 ? 46.604 36.994 91.782 1.00 71.80 195 SER A O 1
ATOM 1446 N N . LEU A 1 206 ? 48.469 36.547 90.569 1.00 65.19 196 LEU A N 1
ATOM 1447 C CA . LEU A 1 206 ? 49.336 36.587 91.730 1.00 62.08 196 LEU A CA 1
ATOM 1448 C C . LEU A 1 206 ? 49.554 38.040 92.159 1.00 65.58 196 LEU A C 1
ATOM 1449 O O . LEU A 1 206 ? 49.527 38.924 91.297 1.00 65.08 196 LEU A O 1
ATOM 1454 N N . PRO A 1 207 ? 49.737 38.340 93.467 1.00 62.58 197 PRO A N 1
ATOM 1455 C CA . PRO A 1 207 ? 49.953 39.745 93.859 1.00 61.82 197 PRO A CA 1
ATOM 1456 C C . PRO A 1 207 ? 51.249 40.253 93.269 1.00 65.61 197 PRO A C 1
ATOM 1457 O O . PRO A 1 207 ? 52.238 39.519 93.297 1.00 64.62 197 PRO A O 1
ATOM 1461 N N . ASN A 1 208 ? 51.235 41.444 92.651 1.00 62.20 198 ASN A N 1
ATOM 1462 C CA . ASN A 1 208 ? 52.470 41.971 92.052 1.00 60.12 198 ASN A CA 1
ATOM 1463 C C . ASN A 1 208 ? 52.433 43.466 91.869 1.00 62.32 198 ASN A C 1
ATOM 1464 O O . ASN A 1 208 ? 51.349 44.063 91.798 1.00 64.06 198 ASN A O 1
ATOM 1469 N N . CYS A 1 209 ? 53.622 44.047 91.706 1.00 55.47 199 CYS A N 1
ATOM 1470 C CA . CYS A 1 209 ? 53.822 45.454 91.408 1.00 55.92 199 CYS A CA 1
ATOM 1471 C C . CYS A 1 209 ? 55.111 45.609 90.619 1.00 56.94 199 CYS A C 1
ATOM 1472 O O . CYS A 1 209 ? 56.104 44.976 90.959 1.00 53.91 199 CYS A O 1
ATOM 1475 N N . THR A 1 210 ? 55.062 46.390 89.524 1.00 54.35 200 THR A N 1
ATOM 1476 C CA . THR A 1 210 ? 56.190 46.626 88.612 1.00 53.02 200 THR A CA 1
ATOM 1477 C C . THR A 1 210 ? 56.891 47.925 88.998 1.00 54.76 200 THR A C 1
ATOM 1478 O O . THR A 1 210 ? 56.294 49.006 88.967 1.00 54.41 200 THR A O 1
ATOM 1482 N N . VAL A 1 211 ? 58.180 47.804 89.343 1.00 49.69 201 VAL A N 1
ATOM 1483 C CA . VAL A 1 211 ? 59.052 48.897 89.781 1.00 49.41 201 VAL A CA 1
ATOM 1484 C C . VAL A 1 211 ? 60.402 48.810 89.069 1.00 55.81 201 VAL A C 1
ATOM 1485 O O . VAL A 1 211 ? 60.691 47.793 88.421 1.00 56.24 201 VAL A O 1
ATOM 1489 N N . GLU A 1 212 ? 61.240 49.859 89.205 1.00 53.43 202 GLU A N 1
ATOM 1490 C CA . GLU A 1 212 ? 62.610 49.869 88.664 1.00 53.15 202 GLU A CA 1
ATOM 1491 C C . GLU A 1 212 ? 63.498 50.544 89.684 1.00 60.46 202 GLU A C 1
ATOM 1492 O O . GLU A 1 212 ? 63.547 51.774 89.755 1.00 61.48 202 GLU A O 1
ATOM 1498 N N . GLY A 1 213 ? 64.151 49.737 90.506 1.00 58.04 203 GLY A N 1
ATOM 1499 C CA . GLY A 1 213 ? 65.018 50.261 91.548 1.00 57.75 203 GLY A CA 1
ATOM 1500 C C . GLY A 1 213 ? 64.482 50.005 92.926 1.00 63.60 203 GLY A C 1
ATOM 1501 O O . GLY A 1 213 ? 63.254 50.036 93.134 1.00 64.60 203 GLY A O 1
ATOM 1502 N N . GLY A 1 214 ? 65.429 49.746 93.843 1.00 59.03 204 GLY A N 1
ATOM 1503 C CA . GLY A 1 214 ? 65.191 49.457 95.249 1.00 57.33 204 GLY A CA 1
ATOM 1504 C C . GLY A 1 214 ? 65.325 47.985 95.553 1.00 59.18 204 GLY A C 1
ATOM 1505 O O . GLY A 1 214 ? 65.552 47.187 94.637 1.00 58.14 204 GLY A O 1
ATOM 1506 N N . ASP A 1 215 ? 65.208 47.617 96.853 1.00 55.38 205 ASP A N 1
ATOM 1507 C CA . ASP A 1 215 ? 65.305 46.230 97.281 1.00 53.89 205 ASP A CA 1
ATOM 1508 C C . ASP A 1 215 ? 64.001 45.558 96.904 1.00 55.45 205 ASP A C 1
ATOM 1509 O O . ASP A 1 215 ? 62.949 45.979 97.373 1.00 55.39 205 ASP A O 1
ATOM 1514 N N . PRO A 1 216 ? 64.031 44.595 95.962 1.00 51.57 206 PRO A N 1
ATOM 1515 C CA . PRO A 1 216 ? 62.785 43.953 95.528 1.00 51.77 206 PRO A CA 1
ATOM 1516 C C . PRO A 1 216 ? 62.012 43.330 96.707 1.00 55.57 206 PRO A C 1
ATOM 1517 O O . PRO A 1 216 ? 60.766 43.436 96.750 1.00 54.75 206 PRO A O 1
ATOM 1521 N N . ALA A 1 217 ? 62.752 42.740 97.688 1.00 50.19 207 ALA A N 1
ATOM 1522 C CA . ALA A 1 217 ? 62.128 42.146 98.852 1.00 50.66 207 ALA A CA 1
ATOM 1523 C C . ALA A 1 217 ? 61.459 43.214 99.718 1.00 57.69 207 ALA A C 1
ATOM 1524 O O . ALA A 1 217 ? 60.278 43.039 100.044 1.00 59.60 207 ALA A O 1
ATOM 1526 N N . ARG A 1 218 ? 62.160 44.346 100.020 1.00 52.77 208 ARG A N 1
ATOM 1527 C CA . ARG A 1 218 ? 61.587 45.481 100.769 1.00 52.44 208 ARG A CA 1
ATOM 1528 C C . ARG A 1 218 ? 60.314 46.035 100.100 1.00 56.47 208 ARG A C 1
ATOM 1529 O O . ARG A 1 218 ? 59.284 46.228 100.770 1.00 58.38 208 ARG A O 1
ATOM 1537 N N . THR A 1 219 ? 60.401 46.289 98.784 1.00 50.86 209 THR A N 1
ATOM 1538 C CA . THR A 1 219 ? 59.314 46.810 97.951 1.00 51.55 209 THR A CA 1
ATOM 1539 C C . THR A 1 219 ? 58.071 45.887 98.022 1.00 56.39 209 THR A C 1
ATOM 1540 O O . THR A 1 219 ? 56.940 46.347 98.281 1.00 54.67 209 THR A O 1
ATOM 1544 N N . LEU A 1 220 ? 58.319 44.585 97.819 1.00 53.68 210 LEU A N 1
ATOM 1545 C CA . LEU A 1 220 ? 57.292 43.565 97.793 1.00 54.02 210 LEU A CA 1
ATOM 1546 C C . LEU A 1 220 ? 56.671 43.382 99.146 1.00 57.55 210 LEU A C 1
ATOM 1547 O O . LEU A 1 220 ? 55.459 43.218 99.209 1.00 58.63 210 LEU A O 1
ATOM 1552 N N . ALA A 1 221 ? 57.483 43.428 100.237 1.00 52.56 211 ALA A N 1
ATOM 1553 C CA . ALA A 1 221 ? 56.961 43.285 101.608 1.00 50.23 211 ALA A CA 1
ATOM 1554 C C . ALA A 1 221 ? 55.994 44.437 101.914 1.00 54.65 211 ALA A C 1
ATOM 1555 O O . ALA A 1 221 ? 54.860 44.195 102.319 1.00 52.55 211 ALA A O 1
ATOM 1557 N N . ALA A 1 222 ? 56.412 45.675 101.594 1.00 52.69 212 ALA A N 1
ATOM 1558 C CA . ALA A 1 222 ? 55.599 46.874 101.769 1.00 52.57 212 ALA A CA 1
ATOM 1559 C C . ALA A 1 222 ? 54.296 46.760 100.996 1.00 54.77 212 ALA A C 1
ATOM 1560 O O . ALA A 1 222 ? 53.232 46.974 101.595 1.00 52.91 212 ALA A O 1
ATOM 1562 N N . TYR A 1 223 ? 54.382 46.363 99.677 1.00 51.89 213 TYR A N 1
ATOM 1563 C CA . TYR A 1 223 ? 53.222 46.224 98.778 1.00 52.34 213 TYR A CA 1
ATOM 1564 C C . TYR A 1 223 ? 52.235 45.220 99.360 1.00 57.35 213 TYR A C 1
ATOM 1565 O O . TYR A 1 223 ? 51.065 45.576 99.588 1.00 59.27 213 TYR A O 1
ATOM 1574 N N . LEU A 1 224 ? 52.711 43.983 99.627 1.00 50.47 214 LEU A N 1
ATOM 1575 C CA . LEU A 1 224 ? 51.874 42.910 100.144 1.00 49.90 214 LEU A CA 1
ATOM 1576 C C . LEU A 1 224 ? 51.197 43.267 101.470 1.00 53.03 214 LEU A C 1
ATOM 1577 O O . LEU A 1 224 ? 49.990 43.064 101.581 1.00 53.94 214 LEU A O 1
ATOM 1582 N N . GLU A 1 225 ? 51.946 43.840 102.440 1.00 48.13 215 GLU A N 1
ATOM 1583 C CA . GLU A 1 225 ? 51.442 44.233 103.759 1.00 47.10 215 GLU A CA 1
ATOM 1584 C C . GLU A 1 225 ? 50.304 45.247 103.611 1.00 55.61 215 GLU A C 1
ATOM 1585 O O . GLU A 1 225 ? 49.254 45.065 104.218 1.00 57.66 215 GLU A O 1
ATOM 1591 N N . GLN A 1 226 ? 50.485 46.260 102.743 1.00 51.29 216 GLN A N 1
ATOM 1592 C CA . GLN A 1 226 ? 49.498 47.290 102.407 1.00 51.08 216 GLN A CA 1
ATOM 1593 C C . GLN A 1 226 ? 48.235 46.650 101.807 1.00 55.65 216 GLN A C 1
ATOM 1594 O O . GLN A 1 226 ? 47.121 46.980 102.220 1.00 58.65 216 GLN A O 1
ATOM 1600 N N . LEU A 1 227 ? 48.432 45.775 100.795 1.00 49.66 217 LEU A N 1
ATOM 1601 C CA . LEU A 1 227 ? 47.412 45.138 99.998 1.00 49.78 217 LEU A CA 1
ATOM 1602 C C . LEU A 1 227 ? 46.466 44.287 100.848 1.00 58.15 217 LEU A C 1
ATOM 1603 O O . LEU A 1 227 ? 45.221 44.457 100.774 1.00 59.84 217 LEU A O 1
ATOM 1608 N N . THR A 1 228 ? 47.078 43.398 101.658 1.00 54.15 218 THR A N 1
ATOM 1609 C CA . THR A 1 228 ? 46.412 42.393 102.475 1.00 55.75 218 THR A CA 1
ATOM 1610 C C . THR A 1 228 ? 46.029 42.885 103.874 1.00 64.27 218 THR A C 1
ATOM 1611 O O . THR A 1 228 ? 45.044 42.395 104.456 1.00 66.38 218 THR A O 1
ATOM 1615 N N . GLY A 1 229 ? 46.815 43.806 104.420 1.00 61.16 219 GLY A N 1
ATOM 1616 C CA . GLY A 1 229 ? 46.602 44.301 105.780 1.00 62.63 219 GLY A CA 1
ATOM 1617 C C . GLY A 1 229 ? 47.141 43.307 106.803 1.00 67.02 219 GLY A C 1
ATOM 1618 O O . GLY A 1 229 ? 46.792 43.353 107.989 1.00 68.34 219 GLY A O 1
ATOM 1619 N N . LEU A 1 230 ? 47.979 42.386 106.324 1.00 60.88 220 LEU A N 1
ATOM 1620 C CA . LEU A 1 230 ? 48.586 41.313 107.080 1.00 59.87 220 LEU A CA 1
ATOM 1621 C C . LEU A 1 230 ? 50.091 41.557 107.177 1.00 64.58 220 LEU A C 1
ATOM 1622 O O . LEU A 1 230 ? 50.608 42.445 106.509 1.00 64.27 220 LEU A O 1
ATOM 1627 N N . ASN A 1 231 ? 50.787 40.792 108.018 1.00 62.79 221 ASN A N 1
ATOM 1628 C CA . ASN A 1 231 ? 52.231 40.898 108.188 1.00 62.35 221 ASN A CA 1
ATOM 1629 C C . ASN A 1 231 ? 52.871 39.912 107.268 1.00 66.02 221 ASN A C 1
ATOM 1630 O O . ASN A 1 231 ? 52.411 38.774 107.187 1.00 66.09 221 ASN A O 1
ATOM 1635 N N . VAL A 1 232 ? 53.908 40.347 106.539 1.00 62.28 222 VAL A N 1
ATOM 1636 C CA . VAL A 1 232 ? 54.525 39.517 105.519 1.00 60.89 222 VAL A CA 1
ATOM 1637 C C . VAL A 1 232 ? 56.022 39.364 105.751 1.00 63.80 222 VAL A C 1
ATOM 1638 O O . VAL A 1 232 ? 56.662 40.265 106.303 1.00 64.65 222 VAL A O 1
ATOM 1642 N N . THR A 1 233 ? 56.561 38.184 105.371 1.00 58.08 223 THR A N 1
ATOM 1643 C CA . THR A 1 233 ? 57.987 37.893 105.393 1.00 56.50 223 THR A CA 1
ATOM 1644 C C . THR A 1 233 ? 58.331 37.395 104.003 1.00 61.35 223 THR A C 1
ATOM 1645 O O . THR A 1 233 ? 57.782 36.385 103.547 1.00 62.19 223 THR A O 1
ATOM 1649 N N . ILE A 1 234 ? 59.216 38.123 103.307 1.00 55.94 224 ILE A N 1
ATOM 1650 C CA . ILE A 1 234 ? 59.651 37.697 101.981 1.00 53.60 224 ILE A CA 1
ATOM 1651 C C . ILE A 1 234 ? 60.791 36.732 102.202 1.00 56.69 224 ILE A C 1
ATOM 1652 O O . ILE A 1 234 ? 61.651 36.987 103.048 1.00 58.32 224 ILE A O 1
ATOM 1657 N N . GLY A 1 235 ? 60.763 35.613 101.508 1.00 50.73 225 GLY A N 1
ATOM 1658 C CA . GLY A 1 235 ? 61.793 34.599 101.648 1.00 49.67 225 GLY A CA 1
ATOM 1659 C C . GLY A 1 235 ? 62.755 34.504 100.488 1.00 52.53 225 GLY A C 1
ATOM 1660 O O . GLY A 1 235 ? 63.305 35.510 100.034 1.00 52.85 225 GLY A O 1
ATOM 1661 N N . PHE A 1 236 ? 62.985 33.273 100.035 1.00 48.13 226 PHE A N 1
ATOM 1662 C CA . PHE A 1 236 ? 63.894 32.974 98.942 1.00 47.35 226 PHE A CA 1
ATOM 1663 C C . PHE A 1 236 ? 63.222 33.222 97.622 1.00 53.71 226 PHE A C 1
ATOM 1664 O O . PHE A 1 236 ? 62.008 33.115 97.518 1.00 54.43 226 PHE A O 1
ATOM 1672 N N . LEU A 1 237 ? 64.018 33.518 96.602 1.00 52.10 227 LEU A N 1
ATOM 1673 C CA . LEU A 1 237 ? 63.525 33.713 95.244 1.00 52.11 227 LEU A CA 1
ATOM 1674 C C . LEU A 1 237 ? 62.871 32.421 94.762 1.00 59.54 227 LEU A C 1
ATOM 1675 O O . LEU A 1 237 ? 63.404 31.318 94.972 1.00 59.19 227 LEU A O 1
ATOM 1680 N N . TYR A 1 238 ? 61.680 32.557 94.189 1.00 56.99 228 TYR A N 1
ATOM 1681 C CA . TYR A 1 238 ? 60.931 31.412 93.696 1.00 56.65 228 TYR A CA 1
ATOM 1682 C C . TYR A 1 238 ? 61.246 31.150 92.225 1.00 59.75 228 TYR A C 1
ATOM 1683 O O . TYR A 1 238 ? 61.547 30.021 91.839 1.00 58.06 228 TYR A O 1
ATOM 1692 N N . SER A 1 239 ? 61.213 32.211 91.419 1.00 57.21 229 SER A N 1
ATOM 1693 C CA . SER A 1 239 ? 61.414 32.134 89.984 1.00 57.16 229 SER A CA 1
ATOM 1694 C C . SER A 1 239 ? 61.831 33.497 89.386 1.00 56.35 229 SER A C 1
ATOM 1695 O O . SER A 1 239 ? 61.349 34.539 89.824 1.00 56.03 229 SER A O 1
ATOM 1698 N N . VAL A 1 240 ? 62.708 33.481 88.396 1.00 49.92 230 VAL A N 1
ATOM 1699 C CA . VAL A 1 240 ? 63.109 34.696 87.676 1.00 50.48 230 VAL A CA 1
ATOM 1700 C C . VAL A 1 240 ? 62.970 34.368 86.201 1.00 57.92 230 VAL A C 1
ATOM 1701 O O . VAL A 1 240 ? 63.592 33.406 85.748 1.00 59.74 230 VAL A O 1
ATOM 1705 N N . TYR A 1 241 ? 62.130 35.122 85.467 1.00 52.75 231 TYR A N 1
ATOM 1706 C CA . TYR A 1 241 ? 61.855 34.845 84.071 1.00 52.59 231 TYR A CA 1
ATOM 1707 C C . TYR A 1 241 ? 61.422 36.098 83.283 1.00 57.06 231 TYR A C 1
ATOM 1708 O O . TYR A 1 241 ? 61.131 37.119 83.873 1.00 55.53 231 TYR A O 1
ATOM 1717 N N . GLU A 1 242 ? 61.379 36.006 81.947 1.00 55.97 232 GLU A N 1
ATOM 1718 C CA . GLU A 1 242 ? 60.899 37.072 81.083 1.00 57.50 232 GLU A CA 1
ATOM 1719 C C . GLU A 1 242 ? 59.549 36.612 80.526 1.00 67.91 232 GLU A C 1
ATOM 1720 O O . GLU A 1 242 ? 59.487 35.549 79.905 1.00 68.60 232 GLU A O 1
ATOM 1726 N N . ASP A 1 243 ? 58.467 37.365 80.788 1.00 67.18 233 ASP A N 1
ATOM 1727 C CA . ASP A 1 243 ? 57.142 36.992 80.294 1.00 69.90 233 ASP A CA 1
ATOM 1728 C C . ASP A 1 243 ? 57.123 37.035 78.777 1.00 76.49 233 ASP A C 1
ATOM 1729 O O . ASP A 1 243 ? 57.360 38.083 78.179 1.00 75.57 233 ASP A O 1
ATOM 1734 N N . LYS A 1 244 ? 56.915 35.866 78.162 1.00 75.77 234 LYS A N 1
ATOM 1735 C CA . LYS A 1 244 ? 56.940 35.673 76.707 1.00 77.37 234 LYS A CA 1
ATOM 1736 C C . LYS A 1 244 ? 55.858 36.490 75.977 1.00 83.17 234 LYS A C 1
ATOM 1737 O O . LYS A 1 244 ? 56.102 36.945 74.858 1.00 83.82 234 LYS A O 1
ATOM 1743 N N . SER A 1 245 ? 54.699 36.719 76.625 1.00 80.49 235 SER A N 1
ATOM 1744 C CA . SER A 1 245 ? 53.554 37.475 76.088 1.00 82.13 235 SER A CA 1
ATOM 1745 C C . SER A 1 245 ? 53.681 39.009 76.318 1.00 84.57 235 SER A C 1
ATOM 1746 O O . SER A 1 245 ? 53.479 39.817 75.410 1.00 85.48 235 SER A O 1
ATOM 1749 N N . ASP A 1 246 ? 53.997 39.367 77.550 1.00 78.52 236 ASP A N 1
ATOM 1750 C CA . ASP A 1 246 ? 54.183 40.694 78.116 1.00 77.28 236 ASP A CA 1
ATOM 1751 C C . ASP A 1 246 ? 55.465 41.398 77.652 1.00 76.56 236 ASP A C 1
ATOM 1752 O O . ASP A 1 246 ? 55.470 42.612 77.412 1.00 74.90 236 ASP A O 1
ATOM 1757 N N . GLY A 1 247 ? 56.558 40.632 77.645 1.00 70.34 237 GLY A N 1
ATOM 1758 C CA . GLY A 1 247 ? 57.899 41.100 77.339 1.00 68.75 237 GLY A CA 1
ATOM 1759 C C . GLY A 1 247 ? 58.664 41.474 78.598 1.00 72.25 237 GLY A C 1
ATOM 1760 O O . GLY A 1 247 ? 59.902 41.583 78.571 1.00 74.04 237 GLY A O 1
ATOM 1761 N N . ARG A 1 248 ? 57.935 41.624 79.724 1.00 64.22 238 ARG A N 1
ATOM 1762 C CA . ARG A 1 248 ? 58.435 42.088 80.997 1.00 60.37 238 ARG A CA 1
ATOM 1763 C C . ARG A 1 248 ? 59.207 41.068 81.822 1.00 62.42 238 ARG A C 1
ATOM 1764 O O . ARG A 1 248 ? 58.790 39.917 82.013 1.00 59.86 238 ARG A O 1
ATOM 1772 N N . GLN A 1 249 ? 60.311 41.561 82.405 1.00 61.13 239 GLN A N 1
ATOM 1773 C CA . GLN A 1 249 ? 61.133 40.816 83.347 1.00 60.30 239 GLN A CA 1
ATOM 1774 C C . GLN A 1 249 ? 60.312 40.578 84.617 1.00 67.03 239 GLN A C 1
ATOM 1775 O O . GLN A 1 249 ? 59.625 41.478 85.098 1.00 67.98 239 GLN A O 1
ATOM 1781 N N . ASN A 1 250 ? 60.355 39.362 85.139 1.00 63.64 240 ASN A N 1
ATOM 1782 C CA . ASN A 1 250 ? 59.575 38.967 86.303 1.00 61.54 240 ASN A CA 1
ATOM 1783 C C . ASN A 1 250 ? 60.463 38.352 87.414 1.00 60.37 240 ASN A C 1
ATOM 1784 O O . ASN A 1 250 ? 61.199 37.397 87.148 1.00 60.33 240 ASN A O 1
ATOM 1789 N N . ILE A 1 251 ? 60.403 38.919 88.645 1.00 52.45 241 ILE A N 1
ATOM 1790 C CA . ILE A 1 251 ? 61.105 38.409 89.840 1.00 49.92 241 ILE A CA 1
ATOM 1791 C C . ILE A 1 251 ? 60.017 37.960 90.826 1.00 55.32 241 ILE A C 1
ATOM 1792 O O . ILE A 1 251 ? 59.265 38.798 91.345 1.00 56.61 241 ILE A O 1
ATOM 1797 N N . VAL A 1 252 ? 59.888 36.629 91.026 1.00 50.16 242 VAL A N 1
ATOM 1798 C CA . VAL A 1 252 ? 58.871 36.042 91.904 1.00 48.87 242 VAL A CA 1
ATOM 1799 C C . VAL A 1 252 ? 59.555 35.494 93.147 1.00 55.88 242 VAL A C 1
ATOM 1800 O O . VAL A 1 252 ? 60.527 34.729 93.049 1.00 55.66 242 VAL A O 1
ATOM 1804 N N . TYR A 1 253 ? 59.067 35.932 94.321 1.00 53.49 243 TYR A N 1
ATOM 1805 C CA . TYR A 1 253 ? 59.592 35.532 95.625 1.00 52.22 243 TYR A CA 1
ATOM 1806 C C . TYR A 1 253 ? 58.657 34.585 96.297 1.00 59.40 243 TYR A C 1
ATOM 1807 O O . TYR A 1 253 ? 57.449 34.580 96.011 1.00 58.83 243 TYR A O 1
ATOM 1816 N N . HIS A 1 254 ? 59.200 33.783 97.206 1.00 58.11 244 HIS A N 1
ATOM 1817 C CA . HIS A 1 254 ? 58.369 32.938 98.019 1.00 60.00 244 HIS A CA 1
ATOM 1818 C C . HIS A 1 254 ? 58.096 33.786 99.251 1.00 63.53 244 HIS A C 1
ATOM 1819 O O . HIS A 1 254 ? 59.010 34.491 99.670 1.00 64.38 244 HIS A O 1
ATOM 1826 N N . ALA A 1 255 ? 56.836 33.845 99.758 1.00 58.72 245 ALA A N 1
ATOM 1827 C CA . ALA A 1 255 ? 56.565 34.682 100.928 1.00 58.01 245 ALA A CA 1
ATOM 1828 C C . ALA A 1 255 ? 55.569 34.038 101.906 1.00 60.72 245 ALA A C 1
ATOM 1829 O O . ALA A 1 255 ? 54.985 33.006 101.592 1.00 62.12 245 ALA A O 1
ATOM 1831 N N . LEU A 1 256 ? 55.422 34.632 103.108 1.00 54.70 246 LEU A N 1
ATOM 1832 C CA . LEU A 1 256 ? 54.516 34.167 104.156 1.00 54.32 246 LEU A CA 1
ATOM 1833 C C . LEU A 1 256 ? 53.678 35.273 104.704 1.00 60.34 246 LEU A C 1
ATOM 1834 O O . LEU A 1 256 ? 54.204 36.363 104.971 1.00 59.64 246 LEU A O 1
ATOM 1839 N N . ALA A 1 257 ? 52.393 34.975 104.944 1.00 58.08 247 ALA A N 1
ATOM 1840 C CA . ALA A 1 257 ? 51.478 35.933 105.535 1.00 59.12 247 ALA A CA 1
ATOM 1841 C C . ALA A 1 257 ? 51.051 35.481 106.925 1.00 63.16 247 ALA A C 1
ATOM 1842 O O . ALA A 1 257 ? 50.926 34.270 107.191 1.00 62.61 247 ALA A O 1
ATOM 1844 N N . SER A 1 258 ? 50.816 36.471 107.811 1.00 59.59 248 SER A N 1
ATOM 1845 C CA . SER A 1 258 ? 50.345 36.228 109.166 1.00 60.10 248 SER A CA 1
ATOM 1846 C C . SER A 1 258 ? 48.885 35.751 109.099 1.00 67.52 248 SER A C 1
ATOM 1847 O O . SER A 1 258 ? 48.285 35.754 108.016 1.00 66.76 248 SER A O 1
ATOM 1850 N N . ASP A 1 259 ? 48.321 35.295 110.222 1.00 66.73 249 ASP A N 1
ATOM 1851 C CA . ASP A 1 259 ? 46.947 34.801 110.194 1.00 67.32 249 ASP A CA 1
ATOM 1852 C C . ASP A 1 259 ? 45.944 35.955 110.090 1.00 71.29 249 ASP A C 1
ATOM 1853 O O . ASP A 1 259 ? 46.261 37.098 110.463 1.00 69.30 249 ASP A O 1
ATOM 1858 N N . GLY A 1 260 ? 44.785 35.643 109.505 1.00 69.48 250 GLY A N 1
ATOM 1859 C CA . GLY A 1 260 ? 43.695 36.589 109.317 1.00 70.92 250 GLY A CA 1
ATOM 1860 C C . GLY A 1 260 ? 43.179 36.731 107.901 1.00 74.78 250 GLY A C 1
ATOM 1861 O O . GLY A 1 260 ? 43.831 36.325 106.936 1.00 74.28 250 GLY A O 1
ATOM 1862 N N . ALA A 1 261 ? 42.009 37.342 107.771 1.00 71.58 251 ALA A N 1
ATOM 1863 C CA . ALA A 1 261 ? 41.405 37.592 106.473 1.00 72.06 251 ALA A CA 1
ATOM 1864 C C . ALA A 1 261 ? 42.057 38.795 105.806 1.00 76.14 251 ALA A C 1
ATOM 1865 O O . ALA A 1 261 ? 42.152 39.861 106.435 1.00 76.72 251 ALA A O 1
ATOM 1867 N N . PRO A 1 262 ? 42.526 38.647 104.541 1.00 70.77 252 PRO A N 1
ATOM 1868 C CA . PRO A 1 262 ? 43.145 39.792 103.861 1.00 68.73 252 PRO A CA 1
ATOM 1869 C C . PRO A 1 262 ? 42.105 40.837 103.442 1.00 71.95 252 PRO A C 1
ATOM 1870 O O . PRO A 1 262 ? 40.966 40.500 103.061 1.00 72.78 252 PRO A O 1
ATOM 1874 N N . ARG A 1 263 ? 42.523 42.120 103.543 1.00 66.09 253 ARG A N 1
ATOM 1875 C CA . ARG A 1 263 ? 41.816 43.354 103.188 1.00 65.99 253 ARG A CA 1
ATOM 1876 C C . ARG A 1 263 ? 41.109 43.220 101.809 1.00 70.13 253 ARG A C 1
ATOM 1877 O O . ARG A 1 263 ? 39.970 43.639 101.649 1.00 70.19 253 ARG A O 1
ATOM 1885 N N . GLN A 1 264 ? 41.813 42.615 100.834 1.00 66.73 254 GLN A N 1
ATOM 1886 C CA . GLN A 1 264 ? 41.404 42.314 99.458 1.00 66.84 254 GLN A CA 1
ATOM 1887 C C . GLN A 1 264 ? 41.979 40.960 99.046 1.00 72.48 254 GLN A C 1
ATOM 1888 O O . GLN A 1 264 ? 42.951 40.509 99.651 1.00 72.04 254 GLN A O 1
ATOM 1894 N N . GLY A 1 265 ? 41.404 40.340 98.014 1.00 69.45 255 GLY A N 1
ATOM 1895 C CA . GLY A 1 265 ? 41.802 39.021 97.520 1.00 68.10 255 GLY A CA 1
ATOM 1896 C C . GLY A 1 265 ? 41.441 37.906 98.486 1.00 72.66 255 GLY A C 1
ATOM 1897 O O . GLY A 1 265 ? 40.651 38.118 99.414 1.00 74.54 255 GLY A O 1
ATOM 1898 N N . ARG A 1 266 ? 42.015 36.705 98.284 1.00 67.39 256 ARG A N 1
ATOM 1899 C CA . ARG A 1 266 ? 41.767 35.528 99.135 1.00 66.64 256 ARG A CA 1
ATOM 1900 C C . ARG A 1 266 ? 42.892 34.490 99.034 1.00 69.81 256 ARG A C 1
ATOM 1901 O O . ARG A 1 266 ? 43.587 34.410 98.017 1.00 69.18 256 ARG A O 1
ATOM 1909 N N . PHE A 1 267 ? 43.076 33.712 100.112 1.00 65.58 257 PHE A N 1
ATOM 1910 C CA . PHE A 1 267 ? 44.063 32.647 100.190 1.00 63.47 257 PHE A CA 1
ATOM 1911 C C . PHE A 1 267 ? 43.412 31.339 99.796 1.00 70.20 257 PHE A C 1
ATOM 1912 O O . PHE A 1 267 ? 42.534 30.869 100.513 1.00 71.98 257 PHE A O 1
ATOM 1920 N N . LEU A 1 268 ? 43.827 30.744 98.657 1.00 67.30 258 LEU A N 1
ATOM 1921 C CA . LEU A 1 268 ? 43.201 29.501 98.171 1.00 67.94 258 LEU A CA 1
ATOM 1922 C C . LEU A 1 268 ? 44.082 28.269 98.318 1.00 70.82 258 LEU A C 1
ATOM 1923 O O . LEU A 1 268 ? 45.286 28.308 98.037 1.00 68.15 258 LEU A O 1
ATOM 1928 N N . ARG A 1 269 ? 43.455 27.189 98.814 1.00 68.24 259 ARG A N 1
ATOM 1929 C CA . ARG A 1 269 ? 44.066 25.884 99.022 1.00 67.31 259 ARG A CA 1
ATOM 1930 C C . ARG A 1 269 ? 44.159 25.190 97.654 1.00 71.18 259 ARG A C 1
ATOM 1931 O O . ARG A 1 269 ? 43.332 25.502 96.794 1.00 69.82 259 ARG A O 1
ATOM 1933 N N . PRO A 1 270 ? 45.169 24.304 97.394 1.00 68.44 260 PRO A N 1
ATOM 1934 C CA . PRO A 1 270 ? 45.286 23.680 96.053 1.00 69.04 260 PRO A CA 1
ATOM 1935 C C . PRO A 1 270 ? 43.974 23.078 95.542 1.00 78.44 260 PRO A C 1
ATOM 1936 O O . PRO A 1 270 ? 43.661 23.195 94.351 1.00 80.61 260 PRO A O 1
ATOM 1940 N N . ALA A 1 271 ? 43.188 22.489 96.454 1.00 76.14 261 ALA A N 1
ATOM 1941 C CA . ALA A 1 271 ? 41.905 21.893 96.149 1.00 78.76 261 ALA A CA 1
ATOM 1942 C C . ALA A 1 271 ? 40.961 22.891 95.435 1.00 85.39 261 ALA A C 1
ATOM 1943 O O . ALA A 1 271 ? 40.298 22.496 94.482 1.00 87.40 261 ALA A O 1
ATOM 1945 N N . GLU A 1 272 ? 40.937 24.179 95.871 1.00 81.52 262 GLU A N 1
ATOM 1946 C CA . GLU A 1 272 ? 40.101 25.262 95.313 1.00 82.15 262 GLU A CA 1
ATOM 1947 C C . GLU A 1 272 ? 40.630 25.747 93.955 1.00 85.85 262 GLU A C 1
ATOM 1948 O O . GLU A 1 272 ? 39.847 26.213 93.127 1.00 87.21 262 GLU A O 1
ATOM 1954 N N . LEU A 1 273 ? 41.948 25.633 93.730 1.00 81.50 263 LEU A N 1
ATOM 1955 C CA . LEU A 1 273 ? 42.642 26.089 92.516 1.00 81.52 263 LEU A CA 1
ATOM 1956 C C . LEU A 1 273 ? 42.472 25.174 91.310 1.00 87.34 263 LEU A C 1
ATOM 1957 O O . LEU A 1 273 ? 42.782 25.582 90.184 1.00 85.50 263 LEU A O 1
ATOM 1962 N N . ALA A 1 274 ? 41.997 23.938 91.555 1.00 87.49 264 ALA A N 1
ATOM 1963 C CA . ALA A 1 274 ? 41.739 22.874 90.572 1.00 89.18 264 ALA A CA 1
ATOM 1964 C C . ALA A 1 274 ? 41.135 23.396 89.259 1.00 93.29 264 ALA A C 1
ATOM 1965 O O . ALA A 1 274 ? 41.759 23.234 88.212 1.00 93.25 264 ALA A O 1
ATOM 1967 N N . ALA A 1 275 ? 39.962 24.038 89.319 1.00 90.15 265 ALA A N 1
ATOM 1968 C CA . ALA A 1 275 ? 39.330 24.563 88.117 1.00 91.69 265 ALA A CA 1
ATOM 1969 C C . ALA A 1 275 ? 39.269 26.088 88.201 1.00 95.28 265 ALA A C 1
ATOM 1970 O O . ALA A 1 275 ? 38.180 26.681 88.243 1.00 98.17 265 ALA A O 1
ATOM 1972 N N . ALA A 1 276 ? 40.450 26.719 88.234 1.00 86.67 266 ALA A N 1
ATOM 1973 C CA . ALA A 1 276 ? 40.554 28.169 88.321 1.00 85.23 266 ALA A CA 1
ATOM 1974 C C . ALA A 1 276 ? 41.138 28.761 87.058 1.00 88.39 266 ALA A C 1
ATOM 1975 O O . ALA A 1 276 ? 42.018 28.150 86.437 1.00 87.23 266 ALA A O 1
ATOM 1977 N N . LYS A 1 277 ? 40.642 29.956 86.675 1.00 85.39 267 LYS A N 1
ATOM 1978 C CA . LYS A 1 277 ? 41.115 30.691 85.503 1.00 85.07 267 LYS A CA 1
ATOM 1979 C C . LYS A 1 277 ? 42.258 31.621 85.928 1.00 86.70 267 LYS A C 1
ATOM 1980 O O . LYS A 1 277 ? 42.140 32.305 86.952 1.00 85.79 267 LYS A O 1
ATOM 1982 N N . PHE A 1 278 ? 43.373 31.624 85.184 1.00 82.11 268 PHE A N 1
ATOM 1983 C CA . PHE A 1 278 ? 44.497 32.472 85.589 1.00 80.88 268 PHE A CA 1
ATOM 1984 C C . PHE A 1 278 ? 44.817 33.578 84.586 1.00 88.31 268 PHE A C 1
ATOM 1985 O O . PHE A 1 278 ? 44.670 33.407 83.375 1.00 90.64 268 PHE A O 1
ATOM 1993 N N . SER A 1 279 ? 45.267 34.715 85.140 1.00 83.17 269 SER A N 1
ATOM 1994 C CA . SER A 1 279 ? 45.687 35.953 84.503 1.00 82.44 269 SER A CA 1
ATOM 1995 C C . SER A 1 279 ? 46.600 35.724 83.287 1.00 82.68 269 SER A C 1
ATOM 1996 O O . SER A 1 279 ? 46.460 36.440 82.308 1.00 82.92 269 SER A O 1
ATOM 1999 N N . SER A 1 280 ? 47.545 34.766 83.370 1.00 76.52 270 SER A N 1
ATOM 2000 C CA . SER A 1 280 ? 48.529 34.456 82.333 1.00 76.18 270 SER A CA 1
ATOM 2001 C C . SER A 1 280 ? 48.986 32.993 82.431 1.00 81.58 270 SER A C 1
ATOM 2002 O O . SER A 1 280 ? 48.790 32.366 83.473 1.00 82.62 270 SER A O 1
ATOM 2005 N N . SER A 1 281 ? 49.628 32.457 81.367 1.00 77.24 271 SER A N 1
ATOM 2006 C CA . SER A 1 281 ? 50.145 31.087 81.375 1.00 76.88 271 SER A CA 1
ATOM 2007 C C . SER A 1 281 ? 51.211 30.949 82.460 1.00 79.57 271 SER A C 1
ATOM 2008 O O . SER A 1 281 ? 51.241 29.939 83.162 1.00 80.32 271 SER A O 1
ATOM 2011 N N . ALA A 1 282 ? 52.060 31.993 82.611 1.00 73.01 272 ALA A N 1
ATOM 2012 C CA . ALA A 1 282 ? 53.127 32.078 83.607 1.00 70.02 272 ALA A CA 1
ATOM 2013 C C . ALA A 1 282 ? 52.554 31.901 85.015 1.00 72.31 272 ALA A C 1
ATOM 2014 O O . ALA A 1 282 ? 53.094 31.098 85.797 1.00 68.25 272 ALA A O 1
ATOM 2016 N N . THR A 1 283 ? 51.418 32.626 85.311 1.00 69.19 273 THR A N 1
ATOM 2017 C CA . THR A 1 283 ? 50.745 32.603 86.612 1.00 68.43 273 THR A CA 1
ATOM 2018 C C . THR A 1 283 ? 50.324 31.167 86.903 1.00 71.72 273 THR A C 1
ATOM 2019 O O . THR A 1 283 ? 50.655 30.632 87.967 1.00 70.40 273 THR A O 1
ATOM 2023 N N . ALA A 1 284 ? 49.697 30.518 85.906 1.00 69.06 274 ALA A N 1
ATOM 2024 C CA . ALA A 1 284 ? 49.252 29.136 85.978 1.00 69.85 274 ALA A CA 1
ATOM 2025 C C . ALA A 1 284 ? 50.420 28.186 86.211 1.00 71.91 274 ALA A C 1
ATOM 2026 O O . ALA A 1 284 ? 50.313 27.319 87.079 1.00 70.51 274 ALA A O 1
ATOM 2028 N N . ASP A 1 285 ? 51.550 28.391 85.506 1.00 69.01 275 ASP A N 1
ATOM 2029 C CA . ASP A 1 285 ? 52.761 27.582 85.673 1.00 68.43 275 ASP A CA 1
ATOM 2030 C C . ASP A 1 285 ? 53.253 27.624 87.107 1.00 69.98 275 ASP A C 1
ATOM 2031 O O . ASP A 1 285 ? 53.592 26.575 87.654 1.00 69.64 275 ASP A O 1
ATOM 2036 N N . ILE A 1 286 ? 53.246 28.826 87.724 1.00 64.53 276 ILE A N 1
ATOM 2037 C CA . ILE A 1 286 ? 53.690 29.047 89.098 1.00 62.84 276 ILE A CA 1
ATOM 2038 C C . ILE A 1 286 ? 52.751 28.341 90.063 1.00 68.15 276 ILE A C 1
ATOM 2039 O O . ILE A 1 286 ? 53.222 27.672 90.974 1.00 66.83 276 ILE A O 1
ATOM 2044 N N . ILE A 1 287 ? 51.430 28.472 89.857 1.00 67.87 277 ILE A N 1
ATOM 2045 C CA . ILE A 1 287 ? 50.407 27.825 90.703 1.00 67.76 277 ILE A CA 1
ATOM 2046 C C . ILE A 1 287 ? 50.540 26.295 90.582 1.00 73.97 277 ILE A C 1
ATOM 2047 O O . ILE A 1 287 ? 50.555 25.623 91.622 1.00 72.00 277 ILE A O 1
ATOM 2052 N N . ASN A 1 288 ? 50.715 25.763 89.324 1.00 71.90 278 ASN A N 1
ATOM 2053 C CA . ASN A 1 288 ? 50.930 24.332 89.073 1.00 71.92 278 ASN A CA 1
ATOM 2054 C C . ASN A 1 288 ? 52.108 23.838 89.930 1.00 74.30 278 ASN A C 1
ATOM 2055 O O . ASN A 1 288 ? 52.004 22.815 90.615 1.00 74.74 278 ASN A O 1
ATOM 2060 N N . ARG A 1 289 ? 53.207 24.613 89.929 1.00 67.56 279 ARG A N 1
ATOM 2061 C CA . ARG A 1 289 ? 54.409 24.344 90.700 1.00 64.92 279 ARG A CA 1
ATOM 2062 C C . ARG A 1 289 ? 54.094 24.373 92.201 1.00 70.90 279 ARG A C 1
ATOM 2063 O O . ARG A 1 289 ? 54.546 23.494 92.921 1.00 71.44 279 ARG A O 1
ATOM 2071 N N . PHE A 1 290 ? 53.313 25.366 92.664 1.00 68.81 280 PHE A N 1
ATOM 2072 C CA . PHE A 1 290 ? 52.944 25.502 94.072 1.00 68.90 280 PHE A CA 1
ATOM 2073 C C . PHE A 1 290 ? 52.175 24.267 94.548 1.00 74.27 280 PHE A C 1
ATOM 2074 O O . PHE A 1 290 ? 52.520 23.733 95.602 1.00 73.35 280 PHE A O 1
ATOM 2082 N N . VAL A 1 291 ? 51.142 23.824 93.770 1.00 71.98 281 VAL A N 1
ATOM 2083 C CA . VAL A 1 291 ? 50.275 22.684 94.103 1.00 71.80 281 VAL A CA 1
ATOM 2084 C C . VAL A 1 291 ? 51.087 21.365 94.106 1.00 77.86 281 VAL A C 1
ATOM 2085 O O . VAL A 1 291 ? 50.817 20.503 94.946 1.00 78.19 281 VAL A O 1
ATOM 2089 N N . LEU A 1 292 ? 52.074 21.224 93.190 1.00 74.52 282 LEU A N 1
ATOM 2090 C CA . LEU A 1 292 ? 52.929 20.050 93.107 1.00 74.94 282 LEU A CA 1
ATOM 2091 C C . LEU A 1 292 ? 53.925 20.015 94.302 1.00 77.53 282 LEU A C 1
ATOM 2092 O O . LEU A 1 292 ? 54.093 18.956 94.899 1.00 77.99 282 LEU A O 1
ATOM 2097 N N . GLU A 1 293 ? 54.533 21.172 94.673 1.00 72.19 283 GLU A N 1
ATOM 2098 C CA . GLU A 1 293 ? 55.486 21.324 95.784 1.00 70.96 283 GLU A CA 1
ATOM 2099 C C . GLU A 1 293 ? 54.743 21.305 97.166 1.00 80.46 283 GLU A C 1
ATOM 2100 O O . GLU A 1 293 ? 55.384 21.361 98.248 1.00 78.91 283 GLU A O 1
ATOM 2106 N N . SER A 1 294 ? 53.365 21.202 97.084 1.00 81.25 284 SER A N 1
ATOM 2107 C CA . SER A 1 294 ? 52.358 21.087 98.163 1.00 82.25 284 SER A CA 1
ATOM 2108 C C . SER A 1 294 ? 51.978 19.631 98.367 1.00 87.92 284 SER A C 1
ATOM 2109 O O . SER A 1 294 ? 51.665 19.250 99.491 1.00 89.07 284 SER A O 1
ATOM 2112 N N . SER A 1 295 ? 51.978 18.826 97.268 1.00 85.19 285 SER A N 1
ATOM 2113 C CA . SER A 1 295 ? 51.683 17.377 97.247 1.00 85.95 285 SER A CA 1
ATOM 2114 C C . SER A 1 295 ? 52.951 16.567 97.591 1.00 89.26 285 SER A C 1
ATOM 2115 O O . SER A 1 295 ? 52.891 15.331 97.647 1.00 89.92 285 SER A O 1
ATOM 2118 N N . ILE A 1 296 ? 54.098 17.271 97.826 1.00 83.79 286 ILE A N 1
ATOM 2119 C CA . ILE A 1 296 ? 55.373 16.656 98.193 1.00 82.57 286 ILE A CA 1
ATOM 2120 C C . ILE A 1 296 ? 55.960 17.329 99.464 1.00 83.24 286 ILE A C 1
ATOM 2121 O O . ILE A 1 296 ? 55.487 18.385 99.926 1.00 80.03 286 ILE A O 1
ATOM 2126 N N . GLY A 1 297 ? 56.995 16.678 99.982 1.00 80.39 287 GLY A N 1
ATOM 2127 C CA . GLY A 1 297 ? 57.717 17.061 101.181 1.00 80.03 287 GLY A CA 1
ATOM 2128 C C . GLY A 1 297 ? 57.668 15.933 102.199 1.00 85.72 287 GLY A C 1
ATOM 2129 O O . GLY A 1 297 ? 56.873 14.987 102.057 1.00 85.54 287 GLY A O 1
ATOM 2130 N N . ASN A 1 298 ? 58.521 16.031 103.247 1.00 82.18 288 ASN A N 1
ATOM 2131 C CA . ASN A 1 298 ? 58.573 15.037 104.324 1.00 81.75 288 ASN A CA 1
ATOM 2132 C C . ASN A 1 298 ? 57.266 15.113 105.153 1.00 85.42 288 ASN A C 1
ATOM 2133 O O . ASN A 1 298 ? 56.632 16.183 105.224 1.00 84.65 288 ASN A O 1
ATOM 2138 N N . PHE A 1 299 ? 56.854 13.951 105.742 1.00 80.89 289 PHE A N 1
ATOM 2139 C CA . PHE A 1 299 ? 55.656 13.758 106.586 1.00 80.50 289 PHE A CA 1
ATOM 2140 C C . PHE A 1 299 ? 54.352 13.953 105.733 1.00 89.45 289 PHE A C 1
ATOM 2141 O O . PHE A 1 299 ? 54.496 14.198 104.544 1.00 90.54 289 PHE A O 1
ATOM 2149 N N . GLY A 1 300 ? 53.128 13.816 106.300 1.00 88.12 290 GLY A N 1
ATOM 2150 C CA . GLY A 1 300 ? 51.864 13.931 105.550 1.00 108.44 290 GLY A CA 1
ATOM 2151 C C . GLY A 1 300 ? 51.139 15.265 105.646 1.00 127.22 290 GLY A C 1
ATOM 2152 O O . GLY A 1 300 ? 50.093 15.466 105.017 1.00 90.26 290 GLY A O 1
ATOM 2153 N N . VAL B 1 15 ? 92.309 6.335 105.702 1.00 104.52 5 VAL B N 1
ATOM 2154 C CA . VAL B 1 15 ? 91.818 5.970 104.371 1.00 103.61 5 VAL B CA 1
ATOM 2155 C C . VAL B 1 15 ? 91.296 7.243 103.648 1.00 100.57 5 VAL B C 1
ATOM 2156 O O . VAL B 1 15 ? 91.631 7.431 102.470 1.00 100.22 5 VAL B O 1
ATOM 2160 N N . PHE B 1 16 ? 90.473 8.097 104.339 1.00 89.82 6 PHE B N 1
ATOM 2161 C CA . PHE B 1 16 ? 89.922 9.326 103.731 1.00 84.15 6 PHE B CA 1
ATOM 2162 C C . PHE B 1 16 ? 90.581 10.595 104.267 1.00 82.80 6 PHE B C 1
ATOM 2163 O O . PHE B 1 16 ? 90.911 10.658 105.454 1.00 82.19 6 PHE B O 1
ATOM 2171 N N . ASP B 1 17 ? 90.704 11.634 103.402 1.00 74.79 7 ASP B N 1
ATOM 2172 C CA . ASP B 1 17 ? 91.232 12.933 103.818 1.00 72.23 7 ASP B CA 1
ATOM 2173 C C . ASP B 1 17 ? 90.139 13.654 104.581 1.00 73.84 7 ASP B C 1
ATOM 2174 O O . ASP B 1 17 ? 89.065 13.898 104.013 1.00 72.52 7 ASP B O 1
ATOM 2179 N N . PRO B 1 18 ? 90.374 13.996 105.869 1.00 69.82 8 PRO B N 1
ATOM 2180 C CA . PRO B 1 18 ? 89.330 14.682 106.654 1.00 67.86 8 PRO B CA 1
ATOM 2181 C C . PRO B 1 18 ? 88.810 15.961 105.977 1.00 67.63 8 PRO B C 1
ATOM 2182 O O . PRO B 1 18 ? 87.605 16.186 106.016 1.00 65.66 8 PRO B O 1
ATOM 2186 N N . ARG B 1 19 ? 89.689 16.752 105.305 1.00 62.84 9 ARG B N 1
ATOM 2187 C CA . ARG B 1 19 ? 89.271 17.964 104.585 1.00 60.38 9 ARG B CA 1
ATOM 2188 C C . ARG B 1 19 ? 88.324 17.596 103.443 1.00 63.43 9 ARG B C 1
ATOM 2189 O O . ARG B 1 19 ? 87.230 18.137 103.388 1.00 61.80 9 ARG B O 1
ATOM 2197 N N . ALA B 1 20 ? 88.735 16.661 102.558 1.00 61.16 10 ALA B N 1
ATOM 2198 C CA . ALA B 1 20 ? 87.960 16.161 101.415 1.00 59.57 10 ALA B CA 1
ATOM 2199 C C . ALA B 1 20 ? 86.549 15.731 101.856 1.00 62.31 10 ALA B C 1
ATOM 2200 O O . ALA B 1 20 ? 85.549 16.189 101.275 1.00 61.57 10 ALA B O 1
ATOM 2202 N N . LEU B 1 21 ? 86.479 14.899 102.921 1.00 56.83 11 LEU B N 1
ATOM 2203 C CA . LEU B 1 21 ? 85.221 14.403 103.448 1.00 55.67 11 LEU B CA 1
ATOM 2204 C C . LEU B 1 21 ? 84.399 15.531 104.017 1.00 59.84 11 LEU B C 1
ATOM 2205 O O . LEU B 1 21 ? 83.223 15.625 103.673 1.00 60.72 11 LEU B O 1
ATOM 2210 N N . ARG B 1 22 ? 85.005 16.399 104.862 1.00 54.89 12 ARG B N 1
ATOM 2211 C CA . ARG B 1 22 ? 84.306 17.545 105.448 1.00 51.71 12 ARG B CA 1
ATOM 2212 C C . ARG B 1 22 ? 83.733 18.423 104.354 1.00 51.14 12 ARG B C 1
ATOM 2213 O O . ARG B 1 22 ? 82.566 18.813 104.457 1.00 48.46 12 ARG B O 1
ATOM 2221 N N . ASP B 1 23 ? 84.529 18.686 103.286 1.00 47.90 13 ASP B N 1
ATOM 2222 C CA . ASP B 1 23 ? 84.143 19.526 102.142 1.00 47.11 13 ASP B CA 1
ATOM 2223 C C . ASP B 1 23 ? 82.975 18.889 101.375 1.00 52.21 13 ASP B C 1
ATOM 2224 O O . ASP B 1 23 ? 82.045 19.621 101.001 1.00 48.78 13 ASP B O 1
ATOM 2229 N N . ALA B 1 24 ? 82.968 17.525 101.257 1.00 52.41 14 ALA B N 1
ATOM 2230 C CA . ALA B 1 24 ? 81.890 16.767 100.598 1.00 52.32 14 ALA B CA 1
ATOM 2231 C C . ALA B 1 24 ? 80.586 16.888 101.378 1.00 58.68 14 ALA B C 1
ATOM 2232 O O . ALA B 1 24 ? 79.542 17.140 100.777 1.00 60.50 14 ALA B O 1
ATOM 2234 N N . PHE B 1 25 ? 80.647 16.797 102.717 1.00 54.83 15 PHE B N 1
ATOM 2235 C CA . PHE B 1 25 ? 79.471 16.957 103.571 1.00 53.94 15 PHE B CA 1
ATOM 2236 C C . PHE B 1 25 ? 78.902 18.354 103.432 1.00 60.52 15 PHE B C 1
ATOM 2237 O O . PHE B 1 25 ? 77.677 18.524 103.439 1.00 61.90 15 PHE B O 1
ATOM 2245 N N . GLY B 1 26 ? 79.795 19.330 103.260 1.00 56.97 16 GLY B N 1
ATOM 2246 C CA . GLY B 1 26 ? 79.465 20.748 103.110 1.00 56.38 16 GLY B CA 1
ATOM 2247 C C . GLY B 1 26 ? 78.609 21.108 101.914 1.00 57.56 16 GLY B C 1
ATOM 2248 O O . GLY B 1 26 ? 77.985 22.175 101.901 1.00 56.86 16 GLY B O 1
ATOM 2249 N N . ALA B 1 27 ? 78.565 20.213 100.914 1.00 51.55 17 ALA B N 1
ATOM 2250 C CA . ALA B 1 27 ? 77.771 20.371 99.698 1.00 49.97 17 ALA B CA 1
ATOM 2251 C C . ALA B 1 27 ? 76.262 20.459 100.017 1.00 53.45 17 ALA B C 1
ATOM 2252 O O . ALA B 1 27 ? 75.496 21.152 99.316 1.00 53.04 17 ALA B O 1
ATOM 2254 N N . PHE B 1 28 ? 75.857 19.770 101.098 1.00 49.38 18 PHE B N 1
ATOM 2255 C CA . PHE B 1 28 ? 74.486 19.754 101.578 1.00 47.40 18 PHE B CA 1
ATOM 2256 C C . PHE B 1 28 ? 74.267 20.964 102.461 1.00 52.06 18 PHE B C 1
ATOM 2257 O O . PHE B 1 28 ? 74.859 21.063 103.547 1.00 51.18 18 PHE B O 1
ATOM 2265 N N . ALA B 1 29 ? 73.441 21.921 101.958 1.00 47.31 19 ALA B N 1
ATOM 2266 C CA . ALA B 1 29 ? 73.112 23.131 102.706 1.00 44.47 19 ALA B CA 1
ATOM 2267 C C . ALA B 1 29 ? 72.313 22.782 103.960 1.00 50.36 19 ALA B C 1
ATOM 2268 O O . ALA B 1 29 ? 71.704 21.712 104.041 1.00 51.45 19 ALA B O 1
ATOM 2270 N N . THR B 1 30 ? 72.368 23.663 104.965 1.00 46.08 20 THR B N 1
ATOM 2271 C CA . THR B 1 30 ? 71.621 23.542 106.213 1.00 45.11 20 THR B CA 1
ATOM 2272 C C . THR B 1 30 ? 71.201 24.902 106.679 1.00 49.82 20 THR B C 1
ATOM 2273 O O . THR B 1 30 ? 71.642 25.904 106.120 1.00 49.14 20 THR B O 1
ATOM 2277 N N . GLY B 1 31 ? 70.426 24.916 107.763 1.00 47.60 21 GLY B N 1
ATOM 2278 C CA . GLY B 1 31 ? 70.092 26.094 108.543 1.00 47.52 21 GLY B CA 1
ATOM 2279 C C . GLY B 1 31 ? 71.140 26.172 109.648 1.00 52.16 21 GLY B C 1
ATOM 2280 O O . GLY B 1 31 ? 72.159 25.462 109.614 1.00 49.41 21 GLY B O 1
ATOM 2281 N N . VAL B 1 32 ? 70.908 27.014 110.659 1.00 50.46 22 VAL B N 1
ATOM 2282 C CA . VAL B 1 32 ? 71.887 27.124 111.741 1.00 49.57 22 VAL B CA 1
ATOM 2283 C C . VAL B 1 32 ? 71.123 27.130 113.069 1.00 53.78 22 VAL B C 1
ATOM 2284 O O . VAL B 1 32 ? 70.367 28.063 113.360 1.00 53.86 22 VAL B O 1
ATOM 2288 N N . THR B 1 33 ? 71.308 26.081 113.867 1.00 50.70 23 THR B N 1
ATOM 2289 C CA . THR B 1 33 ? 70.655 26.006 115.184 1.00 50.59 23 THR B CA 1
ATOM 2290 C C . THR B 1 33 ? 71.658 26.248 116.300 1.00 54.05 23 THR B C 1
ATOM 2291 O O . THR B 1 33 ? 72.862 26.063 116.104 1.00 53.31 23 THR B O 1
ATOM 2295 N N . VAL B 1 34 ? 71.150 26.660 117.470 1.00 50.23 24 VAL B N 1
ATOM 2296 C CA . VAL B 1 34 ? 71.912 26.821 118.706 1.00 49.44 24 VAL B CA 1
ATOM 2297 C C . VAL B 1 34 ? 71.182 25.943 119.687 1.00 52.94 24 VAL B C 1
ATOM 2298 O O . VAL B 1 34 ? 70.001 26.155 119.958 1.00 53.72 24 VAL B O 1
ATOM 2302 N N . VAL B 1 35 ? 71.814 24.850 120.055 1.00 48.58 25 VAL B N 1
ATOM 2303 C CA . VAL B 1 35 ? 71.229 23.942 121.018 1.00 48.98 25 VAL B CA 1
ATOM 2304 C C . VAL B 1 35 ? 71.520 24.574 122.378 1.00 57.24 25 VAL B C 1
ATOM 2305 O O . VAL B 1 35 ? 72.634 25.037 122.604 1.00 57.38 25 VAL B O 1
ATOM 2309 N N . THR B 1 36 ? 70.519 24.667 123.247 1.00 56.88 26 THR B N 1
ATOM 2310 C CA . THR B 1 36 ? 70.681 25.261 124.578 1.00 59.04 26 THR B CA 1
ATOM 2311 C C . THR B 1 36 ? 70.135 24.321 125.660 1.00 68.14 26 THR B C 1
ATOM 2312 O O . THR B 1 36 ? 69.285 23.478 125.377 1.00 69.06 26 THR B O 1
ATOM 2316 N N . ALA B 1 37 ? 70.616 24.491 126.894 1.00 67.29 27 ALA B N 1
ATOM 2317 C CA . ALA B 1 37 ? 70.217 23.758 128.095 1.00 69.50 27 ALA B CA 1
ATOM 2318 C C . ALA B 1 37 ? 70.774 24.469 129.347 1.00 74.11 27 ALA B C 1
ATOM 2319 O O . ALA B 1 37 ? 71.438 25.504 129.225 1.00 70.62 27 ALA B O 1
ATOM 2321 N N . SER B 1 38 ? 70.472 23.933 130.544 1.00 74.83 28 SER B N 1
ATOM 2322 C CA . SER B 1 38 ? 70.994 24.444 131.819 1.00 76.81 28 SER B CA 1
ATOM 2323 C C . SER B 1 38 ? 71.803 23.329 132.484 1.00 83.65 28 SER B C 1
ATOM 2324 O O . SER B 1 38 ? 71.296 22.206 132.593 1.00 83.31 28 SER B O 1
ATOM 2327 N N . ASP B 1 39 ? 73.069 23.611 132.905 1.00 82.91 29 ASP B N 1
ATOM 2328 C CA . ASP B 1 39 ? 73.940 22.596 133.539 1.00 84.60 29 ASP B CA 1
ATOM 2329 C C . ASP B 1 39 ? 73.427 22.172 134.941 1.00 92.10 29 ASP B C 1
ATOM 2330 O O . ASP B 1 39 ? 72.352 22.611 135.377 1.00 92.84 29 ASP B O 1
ATOM 2335 N N . ALA B 1 40 ? 74.172 21.294 135.627 1.00 90.34 30 ALA B N 1
ATOM 2336 C CA . ALA B 1 40 ? 73.745 20.810 136.946 1.00 93.01 30 ALA B CA 1
ATOM 2337 C C . ALA B 1 40 ? 73.525 21.976 137.932 1.00 95.98 30 ALA B C 1
ATOM 2338 O O . ALA B 1 40 ? 72.569 21.952 138.712 1.00 95.56 30 ALA B O 1
ATOM 2340 N N . ALA B 1 41 ? 74.389 23.022 137.825 1.00 90.57 31 ALA B N 1
ATOM 2341 C CA . ALA B 1 41 ? 74.375 24.248 138.628 1.00 89.11 31 ALA B CA 1
ATOM 2342 C C . ALA B 1 41 ? 73.244 25.196 138.216 1.00 88.49 31 ALA B C 1
ATOM 2343 O O . ALA B 1 41 ? 73.022 26.196 138.901 1.00 88.12 31 ALA B O 1
ATOM 2345 N N . GLY B 1 42 ? 72.554 24.884 137.110 1.00 81.40 32 GLY B N 1
ATOM 2346 C CA . GLY B 1 42 ? 71.457 25.694 136.595 1.00 79.35 32 GLY B CA 1
ATOM 2347 C C . GLY B 1 42 ? 71.913 26.817 135.682 1.00 82.04 32 GLY B C 1
ATOM 2348 O O . GLY B 1 42 ? 71.081 27.599 135.211 1.00 83.38 32 GLY B O 1
ATOM 2349 N N . LYS B 1 43 ? 73.235 26.899 135.406 1.00 75.14 33 LYS B N 1
ATOM 2350 C CA . LYS B 1 43 ? 73.819 27.908 134.537 1.00 72.96 33 LYS B CA 1
ATOM 2351 C C . LYS B 1 43 ? 73.475 27.598 133.065 1.00 77.30 33 LYS B C 1
ATOM 2352 O O . LYS B 1 43 ? 73.628 26.436 132.649 1.00 77.76 33 LYS B O 1
ATOM 2354 N N . PRO B 1 44 ? 73.019 28.598 132.251 1.00 70.56 34 PRO B N 1
ATOM 2355 C CA . PRO B 1 44 ? 72.724 28.302 130.845 1.00 66.85 34 PRO B CA 1
ATOM 2356 C C . PRO B 1 44 ? 73.976 27.946 130.062 1.00 69.58 34 PRO B C 1
ATOM 2357 O O . PRO B 1 44 ? 75.007 28.626 130.155 1.00 68.96 34 PRO B O 1
ATOM 2361 N N . ILE B 1 45 ? 73.880 26.847 129.304 1.00 66.43 35 ILE B N 1
ATOM 2362 C CA . ILE B 1 45 ? 74.928 26.350 128.401 1.00 65.33 35 ILE B CA 1
ATOM 2363 C C . ILE B 1 45 ? 74.334 26.222 126.995 1.00 67.70 35 ILE B C 1
ATOM 2364 O O . ILE B 1 45 ? 73.125 26.045 126.851 1.00 65.83 35 ILE B O 1
ATOM 2369 N N . GLY B 1 46 ? 75.173 26.325 125.977 1.00 64.16 36 GLY B N 1
ATOM 2370 C CA . GLY B 1 46 ? 74.726 26.211 124.595 1.00 61.97 36 GLY B CA 1
ATOM 2371 C C . GLY B 1 46 ? 75.844 25.931 123.622 1.00 65.46 36 GLY B C 1
ATOM 2372 O O . GLY B 1 46 ? 77.019 25.964 124.014 1.00 68.02 36 GLY B O 1
ATOM 2373 N N . PHE B 1 47 ? 75.486 25.662 122.338 1.00 58.18 37 PHE B N 1
ATOM 2374 C CA . PHE B 1 47 ? 76.436 25.403 121.245 1.00 55.61 37 PHE B CA 1
ATOM 2375 C C . PHE B 1 47 ? 75.768 25.516 119.881 1.00 56.95 37 PHE B C 1
ATOM 2376 O O . PHE B 1 47 ? 74.651 25.029 119.704 1.00 56.04 37 PHE B O 1
ATOM 2384 N N . THR B 1 48 ? 76.474 26.121 118.906 1.00 52.31 38 THR B N 1
ATOM 2385 C CA . THR B 1 48 ? 76.021 26.196 117.518 1.00 50.63 38 THR B CA 1
ATOM 2386 C C . THR B 1 48 ? 76.133 24.812 116.921 1.00 57.11 38 THR B C 1
ATOM 2387 O O . THR B 1 48 ? 77.165 24.173 117.072 1.00 61.34 38 THR B O 1
ATOM 2391 N N . ALA B 1 49 ? 75.081 24.332 116.297 1.00 52.85 39 ALA B N 1
ATOM 2392 C CA . ALA B 1 49 ? 75.053 23.030 115.644 1.00 53.21 39 ALA B CA 1
ATOM 2393 C C . ALA B 1 49 ? 74.221 23.136 114.363 1.00 54.53 39 ALA B C 1
ATOM 2394 O O . ALA B 1 49 ? 73.224 23.865 114.350 1.00 51.90 39 ALA B O 1
ATOM 2396 N N . ASN B 1 50 ? 74.688 22.513 113.263 1.00 50.78 40 ASN B N 1
ATOM 2397 C CA . ASN B 1 50 ? 73.991 22.589 111.977 1.00 49.86 40 ASN B CA 1
ATOM 2398 C C . ASN B 1 50 ? 73.635 21.160 111.499 1.00 55.85 40 ASN B C 1
ATOM 2399 O O . ASN B 1 50 ? 72.908 20.970 110.514 1.00 52.96 40 ASN B O 1
ATOM 2404 N N . SER B 1 51 ? 74.138 20.162 112.247 1.00 57.76 41 SER B N 1
ATOM 2405 C CA . SER B 1 51 ? 73.898 18.734 112.013 1.00 60.04 41 SER B CA 1
ATOM 2406 C C . SER B 1 51 ? 72.652 18.340 112.789 1.00 61.79 41 SER B C 1
ATOM 2407 O O . SER B 1 51 ? 72.709 17.570 113.749 1.00 64.97 41 SER B O 1
ATOM 2410 N N . PHE B 1 52 ? 71.539 18.954 112.389 1.00 52.61 42 PHE B N 1
ATOM 2411 C CA . PHE B 1 52 ? 70.198 18.858 112.922 1.00 51.77 42 PHE B CA 1
ATOM 2412 C C . PHE B 1 52 ? 69.243 18.265 111.887 1.00 58.76 42 PHE B C 1
ATOM 2413 O O . PHE B 1 52 ? 69.382 18.544 110.693 1.00 61.09 42 PHE B O 1
ATOM 2421 N N . THR B 1 53 ? 68.238 17.506 112.346 1.00 56.03 43 THR B N 1
ATOM 2422 C CA . THR B 1 53 ? 67.244 16.877 111.487 1.00 56.73 43 THR B CA 1
ATOM 2423 C C . THR B 1 53 ? 65.908 16.727 112.203 1.00 60.87 43 THR B C 1
ATOM 2424 O O . THR B 1 53 ? 65.875 16.365 113.373 1.00 62.35 43 THR B O 1
ATOM 2428 N N . SER B 1 54 ? 64.815 16.972 111.476 1.00 55.93 44 SER B N 1
ATOM 2429 C CA . SER B 1 54 ? 63.444 16.732 111.893 1.00 55.73 44 SER B CA 1
ATOM 2430 C C . SER B 1 54 ? 63.207 15.235 111.654 1.00 61.06 44 SER B C 1
ATOM 2431 O O . SER B 1 54 ? 63.331 14.765 110.512 1.00 63.64 44 SER B O 1
ATOM 2434 N N . VAL B 1 55 ? 62.950 14.469 112.721 1.00 56.37 45 VAL B N 1
ATOM 2435 C CA . VAL B 1 55 ? 62.834 13.004 112.625 1.00 56.99 45 VAL B CA 1
ATOM 2436 C C . VAL B 1 55 ? 61.383 12.497 112.443 1.00 64.58 45 VAL B C 1
ATOM 2437 O O . VAL B 1 55 ? 61.097 11.847 111.447 1.00 65.88 45 VAL B O 1
ATOM 2441 N N . SER B 1 56 ? 60.512 12.708 113.423 1.00 62.96 46 SER B N 1
ATOM 2442 C CA . SER B 1 56 ? 59.142 12.201 113.382 1.00 63.93 46 SER B CA 1
ATOM 2443 C C . SER B 1 56 ? 58.121 13.302 113.728 1.00 68.11 46 SER B C 1
ATOM 2444 O O . SER B 1 56 ? 58.441 14.232 114.475 1.00 67.48 46 SER B O 1
ATOM 2447 N N . LEU B 1 57 ? 56.907 13.207 113.161 1.00 65.06 47 LEU B N 1
ATOM 2448 C CA . LEU B 1 57 ? 55.845 14.167 113.439 1.00 65.67 47 LEU B CA 1
ATOM 2449 C C . LEU B 1 57 ? 54.917 13.640 114.583 1.00 73.59 47 LEU B C 1
ATOM 2450 O O . LEU B 1 57 ? 54.552 14.396 115.499 1.00 74.57 47 LEU B O 1
ATOM 2455 N N . ASP B 1 58 ? 54.598 12.331 114.555 1.00 70.15 48 ASP B N 1
ATOM 2456 C CA . ASP B 1 58 ? 53.802 11.670 115.587 1.00 70.51 48 ASP B CA 1
ATOM 2457 C C . ASP B 1 58 ? 54.490 10.338 116.019 1.00 71.56 48 ASP B C 1
ATOM 2458 O O . ASP B 1 58 ? 54.374 9.309 115.333 1.00 70.22 48 ASP B O 1
ATOM 2463 N N . PRO B 1 59 ? 55.244 10.334 117.140 1.00 66.77 49 PRO B N 1
ATOM 2464 C CA . PRO B 1 59 ? 55.471 11.431 118.107 1.00 66.38 49 PRO B CA 1
ATOM 2465 C C . PRO B 1 59 ? 56.401 12.536 117.563 1.00 69.92 49 PRO B C 1
ATOM 2466 O O . PRO B 1 59 ? 57.191 12.230 116.667 1.00 69.51 49 PRO B O 1
ATOM 2470 N N . PRO B 1 60 ? 56.301 13.816 118.037 1.00 64.18 50 PRO B N 1
ATOM 2471 C CA . PRO B 1 60 ? 57.210 14.856 117.525 1.00 61.48 50 PRO B CA 1
ATOM 2472 C C . PRO B 1 60 ? 58.673 14.580 117.939 1.00 63.73 50 PRO B C 1
ATOM 2473 O O . PRO B 1 60 ? 59.048 14.723 119.103 1.00 64.72 50 PRO B O 1
ATOM 2477 N N . LEU B 1 61 ? 59.494 14.146 116.976 1.00 57.91 51 LEU B N 1
ATOM 2478 C CA . LEU B 1 61 ? 60.897 13.807 117.222 1.00 56.99 51 LEU B CA 1
ATOM 2479 C C . LEU B 1 61 ? 61.857 14.617 116.361 1.00 61.64 51 LEU B C 1
ATOM 2480 O O . LEU B 1 61 ? 61.604 14.929 115.190 1.00 60.49 51 LEU B O 1
ATOM 2485 N N . LEU B 1 62 ? 62.983 14.937 116.982 1.00 59.02 52 LEU B N 1
ATOM 2486 C CA . LEU B 1 62 ? 64.029 15.811 116.492 1.00 57.37 52 LEU B CA 1
ATOM 2487 C C . LEU B 1 62 ? 65.402 15.207 116.835 1.00 61.20 52 LEU B C 1
ATOM 2488 O O . LEU B 1 62 ? 65.528 14.390 117.746 1.00 62.23 52 LEU B O 1
ATOM 2493 N N . LEU B 1 63 ? 66.422 15.611 116.101 1.00 57.74 53 LEU B N 1
ATOM 2494 C CA . LEU B 1 63 ? 67.793 15.097 116.195 1.00 57.63 53 LEU B CA 1
ATOM 2495 C C . LEU B 1 63 ? 68.821 16.223 116.099 1.00 58.93 53 LEU B C 1
ATOM 2496 O O . LEU B 1 63 ? 68.637 17.164 115.320 1.00 57.45 53 LEU B O 1
ATOM 2501 N N . VAL B 1 64 ? 69.896 16.133 116.881 1.00 53.81 54 VAL B N 1
ATOM 2502 C CA . VAL B 1 64 ? 71.033 17.060 116.790 1.00 50.94 54 VAL B CA 1
ATOM 2503 C C . VAL B 1 64 ? 72.285 16.296 117.243 1.00 55.11 54 VAL B C 1
ATOM 2504 O O . VAL B 1 64 ? 72.187 15.498 118.187 1.00 54.93 54 VAL B O 1
ATOM 2508 N N . CYS B 1 65 ? 73.419 16.471 116.519 1.00 53.02 55 CYS B N 1
ATOM 2509 C CA . CYS B 1 65 ? 74.677 15.762 116.810 1.00 55.93 55 CYS B CA 1
ATOM 2510 C C . CYS B 1 65 ? 75.642 16.619 117.604 1.00 60.95 55 CYS B C 1
ATOM 2511 O O . CYS B 1 65 ? 75.866 17.788 117.270 1.00 60.74 55 CYS B O 1
ATOM 2514 N N . LEU B 1 66 ? 76.258 16.017 118.616 1.00 58.97 56 LEU B N 1
ATOM 2515 C CA . LEU B 1 66 ? 77.224 16.711 119.463 1.00 59.53 56 LEU B CA 1
ATOM 2516 C C . LEU B 1 66 ? 78.535 15.983 119.466 1.00 64.61 56 LEU B C 1
ATOM 2517 O O . LEU B 1 66 ? 78.541 14.779 119.730 1.00 67.48 56 LEU B O 1
ATOM 2522 N N . ALA B 1 67 ? 79.642 16.710 119.213 1.00 59.09 57 ALA B N 1
ATOM 2523 C CA . ALA B 1 67 ? 81.001 16.147 119.213 1.00 59.54 57 ALA B CA 1
ATOM 2524 C C . ALA B 1 67 ? 81.410 15.674 120.605 1.00 64.96 57 ALA B C 1
ATOM 2525 O O . ALA B 1 67 ? 81.148 16.359 121.591 1.00 64.67 57 ALA B O 1
ATOM 2527 N N . LYS B 1 68 ? 82.053 14.509 120.690 1.00 63.40 58 LYS B N 1
ATOM 2528 C CA . LYS B 1 68 ? 82.539 13.970 121.965 1.00 65.33 58 LYS B CA 1
ATOM 2529 C C . LYS B 1 68 ? 83.651 14.884 122.532 1.00 73.17 58 LYS B C 1
ATOM 2530 O O . LYS B 1 68 ? 83.828 14.967 123.751 1.00 75.87 58 LYS B O 1
ATOM 2536 N N . SER B 1 69 ? 84.329 15.631 121.637 1.00 68.57 59 SER B N 1
ATOM 2537 C CA . SER B 1 69 ? 85.371 16.603 121.936 1.00 68.55 59 SER B CA 1
ATOM 2538 C C . SER B 1 69 ? 84.832 17.881 122.635 1.00 75.76 59 SER B C 1
ATOM 2539 O O . SER B 1 69 ? 85.644 18.646 123.167 1.00 76.34 59 SER B O 1
ATOM 2542 N N . SER B 1 70 ? 83.488 18.125 122.622 1.00 73.84 60 SER B N 1
ATOM 2543 C CA . SER B 1 70 ? 82.872 19.337 123.186 1.00 74.88 60 SER B CA 1
ATOM 2544 C C . SER B 1 70 ? 83.156 19.508 124.641 1.00 86.79 60 SER B C 1
ATOM 2545 O O . SER B 1 70 ? 83.235 18.511 125.369 1.00 88.93 60 SER B O 1
ATOM 2548 N N . ARG B 1 71 ? 83.333 20.782 125.066 1.00 87.06 61 ARG B N 1
ATOM 2549 C CA . ARG B 1 71 ? 83.596 21.132 126.470 1.00 90.30 61 ARG B CA 1
ATOM 2550 C C . ARG B 1 71 ? 82.336 20.858 127.311 1.00 97.09 61 ARG B C 1
ATOM 2551 O O . ARG B 1 71 ? 82.417 20.280 128.407 1.00 100.17 61 ARG B O 1
ATOM 2553 N N . ASN B 1 72 ? 81.171 21.207 126.738 1.00 91.51 62 ASN B N 1
ATOM 2554 C CA . ASN B 1 72 ? 79.839 21.042 127.315 1.00 91.16 62 ASN B CA 1
ATOM 2555 C C . ASN B 1 72 ? 79.303 19.596 127.195 1.00 93.50 62 ASN B C 1
ATOM 2556 O O . ASN B 1 72 ? 78.222 19.337 127.722 1.00 93.84 62 ASN B O 1
ATOM 2561 N N . TYR B 1 73 ? 80.037 18.665 126.516 1.00 86.97 63 TYR B N 1
ATOM 2562 C CA . TYR B 1 73 ? 79.617 17.270 126.296 1.00 85.47 63 TYR B CA 1
ATOM 2563 C C . TYR B 1 73 ? 79.038 16.604 127.558 1.00 87.78 63 TYR B C 1
ATOM 2564 O O . TYR B 1 73 ? 77.962 16.016 127.476 1.00 86.25 63 TYR B O 1
ATOM 2573 N N . GLU B 1 74 ? 79.758 16.669 128.696 1.00 84.94 64 GLU B N 1
ATOM 2574 C CA . GLU B 1 74 ? 79.289 16.055 129.936 1.00 86.35 64 GLU B CA 1
ATOM 2575 C C . GLU B 1 74 ? 78.004 16.712 130.434 1.00 87.30 64 GLU B C 1
ATOM 2576 O O . GLU B 1 74 ? 77.033 15.998 130.669 1.00 86.47 64 GLU B O 1
ATOM 2582 N N . SER B 1 75 ? 77.973 18.066 130.519 1.00 81.47 65 SER B N 1
ATOM 2583 C CA . SER B 1 75 ? 76.817 18.856 130.964 1.00 79.33 65 SER B CA 1
ATOM 2584 C C . SER B 1 75 ? 75.578 18.566 130.117 1.00 78.38 65 SER B C 1
ATOM 2585 O O . SER B 1 75 ? 74.506 18.322 130.663 1.00 78.08 65 SER B O 1
ATOM 2596 N N . THR B 1 77 ? 74.905 15.849 127.752 1.00 70.04 67 THR B N 1
ATOM 2597 C CA . THR B 1 77 ? 74.443 14.456 127.840 1.00 70.62 67 THR B CA 1
ATOM 2598 C C . THR B 1 77 ? 73.774 14.179 129.195 1.00 77.13 67 THR B C 1
ATOM 2599 O O . THR B 1 77 ? 72.792 13.432 129.245 1.00 76.24 67 THR B O 1
ATOM 2603 N N . SER B 1 78 ? 74.273 14.832 130.274 1.00 76.40 68 SER B N 1
ATOM 2604 C CA . SER B 1 78 ? 73.722 14.707 131.627 1.00 78.99 68 SER B CA 1
ATOM 2605 C C . SER B 1 78 ? 72.364 15.434 131.776 1.00 82.90 68 SER B C 1
ATOM 2606 O O . SER B 1 78 ? 71.557 15.023 132.626 1.00 84.62 68 SER B O 1
ATOM 2609 N N . ALA B 1 79 ? 72.120 16.506 130.971 1.00 76.37 69 ALA B N 1
ATOM 2610 C CA . ALA B 1 79 ? 70.861 17.272 130.995 1.00 75.18 69 ALA B CA 1
ATOM 2611 C C . ALA B 1 79 ? 69.698 16.409 130.525 1.00 77.42 69 ALA B C 1
ATOM 2612 O O . ALA B 1 79 ? 69.899 15.456 129.757 1.00 77.88 69 ALA B O 1
ATOM 2614 N N . GLY B 1 80 ? 68.506 16.716 131.017 1.00 70.86 70 GLY B N 1
ATOM 2615 C CA . GLY B 1 80 ? 67.325 15.943 130.668 1.00 69.42 70 GLY B CA 1
ATOM 2616 C C . GLY B 1 80 ? 66.508 16.617 129.605 1.00 71.06 70 GLY B C 1
ATOM 2617 O O . GLY B 1 80 ? 65.866 15.955 128.795 1.00 71.41 70 GLY B O 1
ATOM 2618 N N . ARG B 1 81 ? 66.531 17.944 129.612 1.00 66.12 71 ARG B N 1
ATOM 2619 C CA . ARG B 1 81 ? 65.787 18.784 128.692 1.00 63.98 71 ARG B CA 1
ATOM 2620 C C . ARG B 1 81 ? 66.723 19.705 127.923 1.00 67.51 71 ARG B C 1
ATOM 2621 O O . ARG B 1 81 ? 67.758 20.131 128.445 1.00 67.98 71 ARG B O 1
ATOM 2629 N N . PHE B 1 82 ? 66.360 20.007 126.680 1.00 62.88 72 PHE B N 1
ATOM 2630 C CA . PHE B 1 82 ? 67.137 20.919 125.868 1.00 61.67 72 PHE B CA 1
ATOM 2631 C C . PHE B 1 82 ? 66.243 21.715 124.891 1.00 62.99 72 PHE B C 1
ATOM 2632 O O . PHE B 1 82 ? 65.031 21.488 124.821 1.00 63.97 72 PHE B O 1
ATOM 2640 N N . ALA B 1 83 ? 66.835 22.676 124.173 1.00 56.37 73 ALA B N 1
ATOM 2641 C CA . ALA B 1 83 ? 66.076 23.474 123.220 1.00 54.98 73 ALA B CA 1
ATOM 2642 C C . ALA B 1 83 ? 66.844 23.682 121.914 1.00 59.13 73 ALA B C 1
ATOM 2643 O O . ALA B 1 83 ? 68.077 23.674 121.910 1.00 60.77 73 ALA B O 1
ATOM 2645 N N . ILE B 1 84 ? 66.109 23.839 120.806 1.00 52.06 74 ILE B N 1
ATOM 2646 C CA . ILE B 1 84 ? 66.708 24.070 119.504 1.00 50.48 74 ILE B CA 1
ATOM 2647 C C . ILE B 1 84 ? 66.327 25.466 119.061 1.00 53.51 74 ILE B C 1
ATOM 2648 O O . ILE B 1 84 ? 65.138 25.807 119.035 1.00 52.19 74 ILE B O 1
ATOM 2653 N N . ASN B 1 85 ? 67.337 26.271 118.715 1.00 49.66 75 ASN B N 1
ATOM 2654 C CA . ASN B 1 85 ? 67.101 27.627 118.255 1.00 48.51 75 ASN B CA 1
ATOM 2655 C C . ASN B 1 85 ? 67.434 27.736 116.771 1.00 51.07 75 ASN B C 1
ATOM 2656 O O . ASN B 1 85 ? 68.608 27.740 116.388 1.00 50.91 75 ASN B O 1
ATOM 2661 N N . VAL B 1 86 ? 66.398 27.765 115.921 1.00 46.60 76 VAL B N 1
ATOM 2662 C CA . VAL B 1 86 ? 66.622 27.890 114.475 1.00 45.16 76 VAL B CA 1
ATOM 2663 C C . VAL B 1 86 ? 66.807 29.382 114.212 1.00 47.78 76 VAL B C 1
ATOM 2664 O O . VAL B 1 86 ? 65.838 30.142 114.225 1.00 49.30 76 VAL B O 1
ATOM 2668 N N . LEU B 1 87 ? 68.065 29.805 114.107 1.00 40.60 77 LEU B N 1
ATOM 2669 C CA . LEU B 1 87 ? 68.403 31.206 113.924 1.00 39.32 77 LEU B CA 1
ATOM 2670 C C . LEU B 1 87 ? 67.928 31.753 112.592 1.00 46.11 77 LEU B C 1
ATOM 2671 O O . LEU B 1 87 ? 67.978 31.051 111.567 1.00 46.34 77 LEU B O 1
ATOM 2676 N N . SER B 1 88 ? 67.518 33.046 112.627 1.00 42.92 78 SER B N 1
ATOM 2677 C CA . SER B 1 88 ? 67.086 33.865 111.497 1.00 41.39 78 SER B CA 1
ATOM 2678 C C . SER B 1 88 ? 68.306 34.512 110.808 1.00 43.11 78 SER B C 1
ATOM 2679 O O . SER B 1 88 ? 69.443 34.401 111.295 1.00 39.03 78 SER B O 1
ATOM 2682 N N . GLU B 1 89 ? 68.067 35.120 109.629 1.00 43.08 79 GLU B N 1
ATOM 2683 C CA . GLU B 1 89 ? 69.047 35.813 108.751 1.00 43.10 79 GLU B CA 1
ATOM 2684 C C . GLU B 1 89 ? 69.965 36.788 109.457 1.00 48.45 79 GLU B C 1
ATOM 2685 O O . GLU B 1 89 ? 71.112 36.960 109.033 1.00 50.25 79 GLU B O 1
ATOM 2691 N N . THR B 1 90 ? 69.420 37.503 110.454 1.00 43.16 80 THR B N 1
ATOM 2692 C CA . THR B 1 90 ? 70.094 38.561 111.187 1.00 44.48 80 THR B CA 1
ATOM 2693 C C . THR B 1 90 ? 70.977 38.037 112.321 1.00 52.07 80 THR B C 1
ATOM 2694 O O . THR B 1 90 ? 71.675 38.839 112.943 1.00 54.49 80 THR B O 1
ATOM 2698 N N . GLN B 1 91 ? 70.985 36.709 112.556 1.00 48.40 81 GLN B N 1
ATOM 2699 C CA . GLN B 1 91 ? 71.641 36.126 113.714 1.00 49.35 81 GLN B CA 1
ATOM 2700 C C . GLN B 1 91 ? 72.952 35.431 113.408 1.00 58.41 81 GLN B C 1
ATOM 2701 O O . GLN B 1 91 ? 73.322 34.500 114.134 1.00 59.60 81 GLN B O 1
ATOM 2707 N N . LYS B 1 92 ? 73.711 35.937 112.412 1.00 57.34 82 LYS B N 1
ATOM 2708 C CA . LYS B 1 92 ? 75.027 35.388 112.035 1.00 56.69 82 LYS B CA 1
ATOM 2709 C C . LYS B 1 92 ? 75.958 35.399 113.267 1.00 62.97 82 LYS B C 1
ATOM 2710 O O . LYS B 1 92 ? 76.525 34.368 113.612 1.00 63.21 82 LYS B O 1
ATOM 2716 N N . ASP B 1 93 ? 76.014 36.534 113.986 1.00 61.52 83 ASP B N 1
ATOM 2717 C CA . ASP B 1 93 ? 76.882 36.769 115.156 1.00 62.93 83 ASP B CA 1
ATOM 2718 C C . ASP B 1 93 ? 76.524 35.904 116.377 1.00 63.58 83 ASP B C 1
ATOM 2719 O O . ASP B 1 93 ? 77.383 35.655 117.244 1.00 64.53 83 ASP B O 1
ATOM 2724 N N . VAL B 1 94 ? 75.269 35.451 116.449 1.00 55.96 84 VAL B N 1
ATOM 2725 C CA . VAL B 1 94 ? 74.832 34.572 117.533 1.00 53.74 84 VAL B CA 1
ATOM 2726 C C . VAL B 1 94 ? 75.499 33.236 117.263 1.00 59.33 84 VAL B C 1
ATOM 2727 O O . VAL B 1 94 ? 76.248 32.723 118.106 1.00 60.25 84 VAL B O 1
ATOM 2731 N N . SER B 1 95 ? 75.318 32.754 116.018 1.00 53.76 85 SER B N 1
ATOM 2732 C CA . SER B 1 95 ? 75.920 31.535 115.514 1.00 52.56 85 SER B CA 1
ATOM 2733 C C . SER B 1 95 ? 77.398 31.528 115.767 1.00 56.31 85 SER B C 1
ATOM 2734 O O . SER B 1 95 ? 77.935 30.495 116.160 1.00 57.54 85 SER B O 1
ATOM 2737 N N . ASN B 1 96 ? 78.056 32.679 115.554 1.00 50.76 86 ASN B N 1
ATOM 2738 C CA . ASN B 1 96 ? 79.498 32.775 115.708 1.00 49.95 86 ASN B CA 1
ATOM 2739 C C . ASN B 1 96 ? 79.891 32.633 117.164 1.00 53.77 86 ASN B C 1
ATOM 2740 O O . ASN B 1 96 ? 80.651 31.724 117.487 1.00 52.31 86 ASN B O 1
ATOM 2745 N N . THR B 1 97 ? 79.261 33.421 118.054 1.00 52.12 87 THR B N 1
ATOM 2746 C CA . THR B 1 97 ? 79.480 33.377 119.512 1.00 51.90 87 THR B CA 1
ATOM 2747 C C . THR B 1 97 ? 79.391 31.978 120.044 1.00 54.06 87 THR B C 1
ATOM 2748 O O . THR B 1 97 ? 80.216 31.609 120.861 1.00 55.65 87 THR B O 1
ATOM 2752 N N . PHE B 1 98 ? 78.405 31.186 119.573 1.00 48.75 88 PHE B N 1
ATOM 2753 C CA . PHE B 1 98 ? 78.176 29.855 120.113 1.00 48.42 88 PHE B CA 1
ATOM 2754 C C . PHE B 1 98 ? 79.012 28.743 119.456 1.00 53.24 88 PHE B C 1
ATOM 2755 O O . PHE B 1 98 ? 78.947 27.582 119.865 1.00 51.64 88 PHE B O 1
ATOM 2763 N N . ALA B 1 99 ? 79.834 29.104 118.492 1.00 52.49 89 ALA B N 1
ATOM 2764 C CA . ALA B 1 99 ? 80.720 28.134 117.867 1.00 53.78 89 ALA B CA 1
ATOM 2765 C C . ALA B 1 99 ? 82.129 28.332 118.434 1.00 62.98 89 ALA B C 1
ATOM 2766 O O . ALA B 1 99 ? 82.862 27.388 118.707 1.00 64.25 89 ALA B O 1
ATOM 2768 N N . ARG B 1 100 ? 82.433 29.574 118.707 1.00 61.60 90 ARG B N 1
ATOM 2769 C CA . ARG B 1 100 ? 83.692 30.067 119.213 1.00 63.41 90 ARG B CA 1
ATOM 2770 C C . ARG B 1 100 ? 83.822 29.897 120.736 1.00 70.55 90 ARG B C 1
ATOM 2771 O O . ARG B 1 100 ? 82.811 29.851 121.436 1.00 68.71 90 ARG B O 1
ATOM 2779 N N . PRO B 1 101 ? 85.054 29.848 121.296 1.00 72.45 91 PRO B N 1
ATOM 2780 C CA . PRO B 1 101 ? 85.173 29.701 122.763 1.00 75.15 91 PRO B CA 1
ATOM 2781 C C . PRO B 1 101 ? 85.158 31.059 123.488 1.00 82.74 91 PRO B C 1
ATOM 2782 O O . PRO B 1 101 ? 86.206 31.695 123.574 1.00 82.91 91 PRO B O 1
ATOM 2786 N N . VAL B 1 102 ? 83.973 31.531 123.968 1.00 80.89 92 VAL B N 1
ATOM 2787 C CA . VAL B 1 102 ? 83.853 32.819 124.695 1.00 81.88 92 VAL B CA 1
ATOM 2788 C C . VAL B 1 102 ? 83.299 32.564 126.101 1.00 89.58 92 VAL B C 1
ATOM 2789 O O . VAL B 1 102 ? 82.494 31.634 126.286 1.00 87.93 92 VAL B O 1
ATOM 2793 N N . GLU B 1 103 ? 83.757 33.356 127.097 1.00 91.64 93 GLU B N 1
ATOM 2794 C CA . GLU B 1 103 ? 83.346 33.104 128.480 1.00 95.46 93 GLU B CA 1
ATOM 2795 C C . GLU B 1 103 ? 81.841 33.313 128.678 1.00 100.31 93 GLU B C 1
ATOM 2796 O O . GLU B 1 103 ? 81.192 32.420 129.257 1.00 101.57 93 GLU B O 1
ATOM 2802 N N . ASP B 1 104 ? 81.283 34.452 128.197 1.00 94.38 94 ASP B N 1
ATOM 2803 C CA . ASP B 1 104 ? 79.842 34.613 128.329 1.00 93.04 94 ASP B CA 1
ATOM 2804 C C . ASP B 1 104 ? 79.219 34.651 126.963 1.00 91.98 94 ASP B C 1
ATOM 2805 O O . ASP B 1 104 ? 79.137 35.697 126.308 1.00 92.01 94 ASP B O 1
ATOM 2810 N N . ARG B 1 105 ? 78.785 33.471 126.542 1.00 82.94 95 ARG B N 1
ATOM 2811 C CA . ARG B 1 105 ? 78.142 33.272 125.268 1.00 78.40 95 ARG B CA 1
ATOM 2812 C C . ARG B 1 105 ? 76.762 33.911 125.271 1.00 79.61 95 ARG B C 1
ATOM 2813 O O . ARG B 1 105 ? 76.401 34.637 124.335 1.00 79.20 95 ARG B O 1
ATOM 2821 N N . PHE B 1 106 ? 76.029 33.693 126.368 1.00 73.71 96 PHE B N 1
ATOM 2822 C CA . PHE B 1 106 ? 74.671 34.159 126.561 1.00 72.29 96 PHE B CA 1
ATOM 2823 C C . PHE B 1 106 ? 74.547 35.687 126.687 1.00 78.28 96 PHE B C 1
ATOM 2824 O O . PHE B 1 106 ? 73.431 36.201 126.632 1.00 78.90 96 PHE B O 1
ATOM 2832 N N . ALA B 1 107 ? 75.670 36.412 126.775 1.00 75.99 97 ALA B N 1
ATOM 2833 C CA . ALA B 1 107 ? 75.656 37.877 126.807 1.00 77.20 97 ALA B CA 1
ATOM 2834 C C . ALA B 1 107 ? 75.353 38.451 125.408 1.00 83.87 97 ALA B C 1
ATOM 2835 O O . ALA B 1 107 ? 74.870 39.581 125.291 1.00 84.36 97 ALA B O 1
ATOM 2837 N N . ALA B 1 108 ? 75.612 37.647 124.355 1.00 81.02 98 ALA B N 1
ATOM 2838 C CA . ALA B 1 108 ? 75.448 38.001 122.950 1.00 80.20 98 ALA B CA 1
ATOM 2839 C C . ALA B 1 108 ? 74.017 37.810 122.420 1.00 84.08 98 ALA B C 1
ATOM 2840 O O . ALA B 1 108 ? 73.786 38.038 121.212 1.00 82.41 98 ALA B O 1
ATOM 2842 N N . VAL B 1 109 ? 73.070 37.332 123.279 1.00 80.40 99 VAL B N 1
ATOM 2843 C CA . VAL B 1 109 ? 71.692 37.091 122.817 1.00 78.60 99 VAL B CA 1
ATOM 2844 C C . VAL B 1 109 ? 70.676 37.531 123.791 1.00 78.23 99 VAL B C 1
ATOM 2845 O O . VAL B 1 109 ? 70.854 37.296 124.982 1.00 78.80 99 VAL B O 1
ATOM 2849 N N . ASP B 1 110 ? 69.573 38.121 123.276 1.00 71.92 100 ASP B N 1
ATOM 2850 C CA A ASP B 1 110 ? 68.420 38.467 124.101 0.50 72.52 100 ASP B CA 1
ATOM 2851 C CA B ASP B 1 110 ? 68.411 38.468 124.086 0.50 72.26 100 ASP B CA 1
ATOM 2852 C C . ASP B 1 110 ? 67.655 37.156 124.242 1.00 75.23 100 ASP B C 1
ATOM 2853 O O . ASP B 1 110 ? 67.224 36.586 123.241 1.00 74.78 100 ASP B O 1
ATOM 2862 N N . TRP B 1 111 ? 67.619 36.597 125.458 1.00 69.84 101 TRP B N 1
ATOM 2863 C CA . TRP B 1 111 ? 66.998 35.294 125.659 1.00 67.77 101 TRP B CA 1
ATOM 2864 C C . TRP B 1 111 ? 66.184 35.237 126.949 1.00 73.70 101 TRP B C 1
ATOM 2865 O O . TRP B 1 111 ? 66.259 36.152 127.777 1.00 76.39 101 TRP B O 1
ATOM 2876 N N . ARG B 1 112 ? 65.399 34.158 127.100 1.00 68.22 102 ARG B N 1
ATOM 2877 C CA . ARG B 1 112 ? 64.516 33.893 128.237 1.00 68.42 102 ARG B CA 1
ATOM 2878 C C . ARG B 1 112 ? 64.468 32.386 128.494 1.00 73.09 102 ARG B C 1
ATOM 2879 O O . ARG B 1 112 ? 64.941 31.616 127.663 1.00 72.10 102 ARG B O 1
ATOM 2887 N N . LEU B 1 113 ? 63.876 31.966 129.605 1.00 71.37 103 LEU B N 1
ATOM 2888 C CA . LEU B 1 113 ? 63.703 30.552 129.895 1.00 71.68 103 LEU B CA 1
ATOM 2889 C C . LEU B 1 113 ? 62.311 30.095 129.467 1.00 75.35 103 LEU B C 1
ATOM 2890 O O . LEU B 1 113 ? 61.335 30.816 129.680 1.00 75.29 103 LEU B O 1
ATOM 2895 N N . GLY B 1 114 ? 62.242 28.909 128.871 1.00 71.97 104 GLY B N 1
ATOM 2896 C CA . GLY B 1 114 ? 60.995 28.305 128.413 1.00 72.46 104 GLY B CA 1
ATOM 2897 C C . GLY B 1 114 ? 60.262 27.620 129.541 1.00 80.08 104 GLY B C 1
ATOM 2898 O O . GLY B 1 114 ? 60.796 27.521 130.649 1.00 81.02 104 GLY B O 1
ATOM 2899 N N . ARG B 1 115 ? 59.033 27.129 129.267 1.00 78.28 105 ARG B N 1
ATOM 2900 C CA . ARG B 1 115 ? 58.177 26.440 130.253 1.00 79.33 105 ARG B CA 1
ATOM 2901 C C . ARG B 1 115 ? 58.933 25.305 130.952 1.00 85.95 105 ARG B C 1
ATOM 2902 O O . ARG B 1 115 ? 58.653 25.006 132.110 1.00 88.67 105 ARG B O 1
ATOM 2904 N N . ASP B 1 116 ? 59.921 24.715 130.272 1.00 81.98 106 ASP B N 1
ATOM 2905 C CA . ASP B 1 116 ? 60.709 23.609 130.809 1.00 82.83 106 ASP B CA 1
ATOM 2906 C C . ASP B 1 116 ? 62.188 24.029 131.076 1.00 83.65 106 ASP B C 1
ATOM 2907 O O . ASP B 1 116 ? 63.104 23.206 131.028 1.00 81.99 106 ASP B O 1
ATOM 2912 N N . GLY B 1 117 ? 62.366 25.303 131.430 1.00 79.96 107 GLY B N 1
ATOM 2913 C CA . GLY B 1 117 ? 63.627 25.919 131.830 1.00 79.40 107 GLY B CA 1
ATOM 2914 C C . GLY B 1 117 ? 64.774 25.832 130.857 1.00 81.88 107 GLY B C 1
ATOM 2915 O O . GLY B 1 117 ? 65.919 25.642 131.270 1.00 82.70 107 GLY B O 1
ATOM 2916 N N . CYS B 1 118 ? 64.486 26.012 129.568 1.00 75.60 108 CYS B N 1
ATOM 2917 C CA . CYS B 1 118 ? 65.510 25.991 128.536 1.00 72.33 108 CYS B CA 1
ATOM 2918 C C . CYS B 1 118 ? 65.682 27.381 127.933 1.00 71.62 108 CYS B C 1
ATOM 2919 O O . CYS B 1 118 ? 64.680 28.071 127.730 1.00 71.23 108 CYS B O 1
ATOM 2922 N N . PRO B 1 119 ? 66.932 27.802 127.615 1.00 64.82 109 PRO B N 1
ATOM 2923 C CA . PRO B 1 119 ? 67.150 29.140 127.028 1.00 62.69 109 PRO B CA 1
ATOM 2924 C C . PRO B 1 119 ? 66.597 29.274 125.597 1.00 63.97 109 PRO B C 1
ATOM 2925 O O . PRO B 1 119 ? 67.040 28.583 124.676 1.00 62.03 109 PRO B O 1
ATOM 2929 N N . ILE B 1 120 ? 65.589 30.155 125.433 1.00 60.12 110 ILE B N 1
ATOM 2930 C CA . ILE B 1 120 ? 64.902 30.441 124.169 1.00 58.88 110 ILE B CA 1
ATOM 2931 C C . ILE B 1 120 ? 65.304 31.837 123.703 1.00 63.95 110 ILE B C 1
ATOM 2932 O O . ILE B 1 120 ? 65.089 32.810 124.441 1.00 65.73 110 ILE B O 1
ATOM 2937 N N . PHE B 1 121 ? 65.903 31.938 122.497 1.00 58.42 111 PHE B N 1
ATOM 2938 C CA . PHE B 1 121 ? 66.359 33.228 121.961 1.00 57.84 111 PHE B CA 1
ATOM 2939 C C . PHE B 1 121 ? 65.267 33.975 121.247 1.00 64.84 111 PHE B C 1
ATOM 2940 O O . PHE B 1 121 ? 64.396 33.359 120.627 1.00 64.96 111 PHE B O 1
ATOM 2948 N N . SER B 1 122 ? 65.338 35.308 121.276 1.00 62.90 112 SER B N 1
ATOM 2949 C CA . SER B 1 122 ? 64.350 36.135 120.598 1.00 62.98 112 SER B CA 1
ATOM 2950 C C . SER B 1 122 ? 64.770 36.347 119.179 1.00 63.04 112 SER B C 1
ATOM 2951 O O . SER B 1 122 ? 65.945 36.185 118.868 1.00 62.67 112 SER B O 1
ATOM 2954 N N . ASP B 1 123 ? 63.792 36.628 118.303 1.00 58.53 113 ASP B N 1
ATOM 2955 C CA . ASP B 1 123 ? 63.959 36.929 116.879 1.00 57.25 113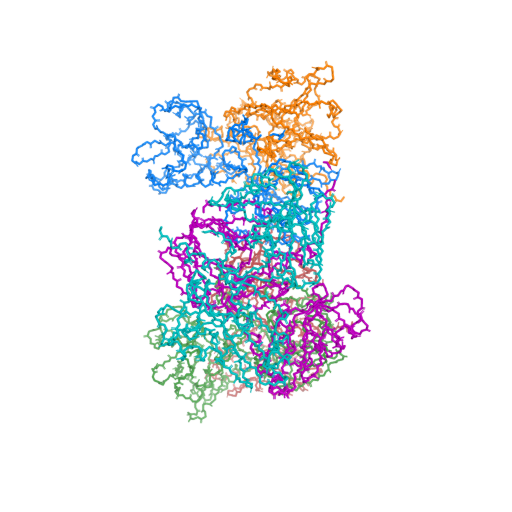 ASP B CA 1
ATOM 2956 C C . ASP B 1 123 ? 64.522 35.732 116.061 1.00 60.26 113 ASP B C 1
ATOM 2957 O O . ASP B 1 123 ? 65.084 35.927 114.962 1.00 58.12 113 ASP B O 1
ATOM 2962 N N . VAL B 1 124 ? 64.297 34.488 116.568 1.00 55.89 114 VAL B N 1
ATOM 2963 C CA . VAL B 1 124 ? 64.703 33.262 115.874 1.00 53.20 114 VAL B CA 1
ATOM 2964 C C . VAL B 1 124 ? 63.657 32.915 114.826 1.00 57.50 114 VAL B C 1
ATOM 2965 O O . VAL B 1 124 ? 62.472 33.241 115.003 1.00 58.76 114 VAL B O 1
ATOM 2969 N N . ALA B 1 125 ? 64.095 32.235 113.749 1.00 51.85 115 ALA B N 1
ATOM 2970 C CA . ALA B 1 125 ? 63.251 31.755 112.652 1.00 50.30 115 ALA B CA 1
ATOM 2971 C C . ALA B 1 125 ? 62.232 30.710 113.164 1.00 52.53 115 ALA B C 1
ATOM 2972 O O . ALA B 1 125 ? 61.144 30.580 112.606 1.00 51.94 115 ALA B O 1
ATOM 2974 N N . ALA B 1 126 ? 62.596 29.984 114.231 1.00 49.60 116 ALA B N 1
ATOM 2975 C CA . ALA B 1 126 ? 61.779 29.012 114.978 1.00 50.86 116 ALA B CA 1
ATOM 2976 C C . ALA B 1 126 ? 62.566 28.458 116.184 1.00 55.70 116 ALA B C 1
ATOM 2977 O O . ALA B 1 126 ? 63.794 28.531 116.192 1.00 57.79 116 ALA B O 1
ATOM 2979 N N . TRP B 1 127 ? 61.875 27.893 117.177 1.00 50.22 117 TRP B N 1
ATOM 2980 C CA . TRP B 1 127 ? 62.496 27.244 118.338 1.00 49.97 117 TRP B CA 1
ATOM 2981 C C . TRP B 1 127 ? 61.670 26.012 118.789 1.00 54.05 117 TRP B C 1
ATOM 2982 O O . TRP B 1 127 ? 60.435 25.986 118.630 1.00 51.91 117 TRP B O 1
ATOM 2993 N N . PHE B 1 128 ? 62.387 24.994 119.341 1.00 51.44 118 PHE B N 1
ATOM 2994 C CA . PHE B 1 128 ? 61.826 23.724 119.823 1.00 52.36 118 PHE B CA 1
ATOM 2995 C C . PHE B 1 128 ? 62.297 23.377 121.237 1.00 59.38 118 PHE B C 1
ATOM 2996 O O . PHE B 1 128 ? 63.495 23.288 121.495 1.00 59.68 118 PHE B O 1
ATOM 3004 N N . GLU B 1 129 ? 61.350 23.182 122.149 1.00 57.22 119 GLU B N 1
ATOM 3005 C CA . GLU B 1 129 ? 61.621 22.750 123.514 1.00 58.44 119 GLU B CA 1
ATOM 3006 C C . GLU B 1 129 ? 61.502 21.234 123.558 1.00 63.06 119 GLU B C 1
ATOM 3007 O O . GLU B 1 129 ? 60.470 20.679 123.132 1.00 60.78 119 GLU B O 1
ATOM 3013 N N . CYS B 1 130 ? 62.543 20.548 124.035 1.00 61.75 120 CYS B N 1
ATOM 3014 C CA . CYS B 1 130 ? 62.450 19.094 124.048 1.00 63.51 120 CYS B CA 1
ATOM 3015 C C . CYS B 1 130 ? 62.844 18.479 125.371 1.00 67.31 120 CYS B C 1
ATOM 3016 O O . CYS B 1 130 ? 63.312 19.139 126.281 1.00 67.11 120 CYS B O 1
ATOM 3019 N N . SER B 1 131 ? 62.644 17.178 125.426 1.00 65.42 121 SER B N 1
ATOM 3020 C CA . SER B 1 131 ? 63.012 16.224 126.448 1.00 67.65 121 SER B CA 1
ATOM 3021 C C . SER B 1 131 ? 63.914 15.211 125.792 1.00 75.56 121 SER B C 1
ATOM 3022 O O . SER B 1 131 ? 63.609 14.773 124.678 1.00 76.09 121 SER B O 1
ATOM 3033 N N . GLN B 1 133 ? 65.196 11.837 124.637 1.00 72.86 123 GLN B N 1
ATOM 3034 C CA . GLN B 1 133 ? 64.665 10.488 124.488 1.00 72.79 123 GLN B CA 1
ATOM 3035 C C . GLN B 1 133 ? 65.813 9.476 124.544 1.00 75.65 123 GLN B C 1
ATOM 3036 O O . GLN B 1 133 ? 65.772 8.529 125.352 1.00 78.45 123 GLN B O 1
ATOM 3042 N N . ASP B 1 134 ? 66.854 9.702 123.739 1.00 67.89 124 ASP B N 1
ATOM 3043 C CA . ASP B 1 134 ? 68.010 8.813 123.716 1.00 68.60 124 ASP B CA 1
ATOM 3044 C C . ASP B 1 134 ? 69.259 9.551 123.256 1.00 66.82 124 ASP B C 1
ATOM 3045 O O . ASP B 1 134 ? 69.158 10.611 122.649 1.00 67.12 124 ASP B O 1
ATOM 3050 N N . ILE B 1 135 ? 70.431 9.002 123.588 1.00 60.46 125 ILE B N 1
ATOM 3051 C CA . ILE B 1 135 ? 71.745 9.482 123.165 1.00 59.47 125 ILE B CA 1
ATOM 3052 C C . ILE B 1 135 ? 72.417 8.269 122.502 1.00 65.15 125 ILE B C 1
ATOM 3053 O O . ILE B 1 135 ? 72.652 7.248 123.170 1.00 66.36 125 ILE B O 1
ATOM 3058 N N . ILE B 1 136 ? 72.635 8.355 121.171 1.00 60.06 126 ILE B N 1
ATOM 3059 C CA . ILE B 1 136 ? 73.211 7.274 120.388 1.00 60.79 126 ILE B CA 1
ATOM 3060 C C . ILE B 1 136 ? 74.683 7.569 120.091 1.00 69.07 126 ILE B C 1
ATOM 3061 O O . ILE B 1 136 ? 75.029 8.626 119.548 1.00 68.13 126 ILE B O 1
ATOM 3066 N N . GLU B 1 137 ? 75.544 6.611 120.431 1.00 69.19 127 GLU B N 1
ATOM 3067 C CA . GLU B 1 137 ? 76.972 6.717 120.187 1.00 70.16 127 GLU B CA 1
ATOM 3068 C C . GLU B 1 137 ? 77.219 6.545 118.710 1.00 75.87 127 GLU B C 1
ATOM 3069 O O . GLU B 1 137 ? 76.752 5.560 118.134 1.00 76.95 127 GLU B O 1
ATOM 3075 N N . ALA B 1 138 ? 77.882 7.526 118.077 1.00 71.63 128 ALA B N 1
ATOM 3076 C CA . ALA B 1 138 ? 78.163 7.441 116.659 1.00 71.06 128 ALA B CA 1
ATOM 3077 C C . ALA B 1 138 ? 79.488 8.137 116.310 1.00 77.27 128 ALA B C 1
ATOM 3078 O O . ALA B 1 138 ? 79.508 9.300 115.877 1.00 75.80 128 ALA B O 1
ATOM 3080 N N . GLY B 1 139 ? 80.582 7.394 116.488 1.00 75.75 129 GLY B N 1
ATOM 3081 C CA . GLY B 1 139 ? 81.923 7.853 116.149 1.00 75.53 129 GLY B CA 1
ATOM 3082 C C . GLY B 1 139 ? 82.442 8.937 117.056 1.00 77.96 129 GLY B C 1
ATOM 3083 O O . GLY B 1 139 ? 82.373 8.789 118.280 1.00 79.04 129 GLY B O 1
ATOM 3084 N N . ASP B 1 140 ? 82.954 10.038 116.458 1.00 70.89 130 ASP B N 1
ATOM 3085 C CA . ASP B 1 140 ? 83.499 11.176 117.205 1.00 69.16 130 ASP B CA 1
ATOM 3086 C C . ASP B 1 140 ? 82.388 12.091 117.755 1.00 68.60 130 ASP B C 1
ATOM 3087 O O . ASP B 1 140 ? 82.675 13.084 118.431 1.00 66.85 130 ASP B O 1
ATOM 3092 N N . HIS B 1 141 ? 81.129 11.736 117.463 1.00 63.25 131 HIS B N 1
ATOM 3093 C CA . HIS B 1 141 ? 79.927 12.452 117.881 1.00 61.40 131 HIS B CA 1
ATOM 3094 C C . HIS B 1 141 ? 78.915 11.517 118.580 1.00 67.66 131 HIS B C 1
ATOM 3095 O O . HIS B 1 141 ? 79.092 10.292 118.616 1.00 68.01 131 HIS B O 1
ATOM 3102 N N . VAL B 1 142 ? 77.848 12.122 119.130 1.00 64.31 132 VAL B N 1
ATOM 3103 C CA . VAL B 1 142 ? 76.715 11.428 119.727 1.00 65.35 132 VAL B CA 1
ATOM 3104 C C . VAL B 1 142 ? 75.473 12.022 119.098 1.00 66.51 132 VAL B C 1
ATOM 3105 O O . VAL B 1 142 ? 75.443 13.221 118.796 1.00 64.84 132 VAL B O 1
ATOM 3109 N N . ILE B 1 143 ? 74.481 11.176 118.833 1.00 61.84 133 ILE B N 1
ATOM 3110 C CA . ILE B 1 143 ? 73.218 11.602 118.250 1.00 60.00 133 ILE B CA 1
ATOM 3111 C C . ILE B 1 143 ? 72.245 11.844 119.420 1.00 63.33 133 ILE B C 1
ATOM 3112 O O . ILE B 1 143 ? 71.924 10.907 120.159 1.00 64.61 133 ILE B O 1
ATOM 3117 N N . ILE B 1 144 ? 71.813 13.103 119.606 1.00 56.70 134 ILE B N 1
ATOM 3118 C CA . ILE B 1 144 ? 70.872 13.429 120.675 1.00 56.30 134 ILE B CA 1
ATOM 3119 C C . ILE B 1 144 ? 69.478 13.493 120.074 1.00 58.91 134 ILE B C 1
ATOM 3120 O O . ILE B 1 144 ? 69.251 14.228 119.095 1.00 59.59 134 ILE B O 1
ATOM 3125 N N . ILE B 1 145 ? 68.565 12.677 120.626 1.00 53.28 135 ILE B N 1
ATOM 3126 C CA . ILE B 1 145 ? 67.182 12.606 120.164 1.00 52.27 135 ILE B CA 1
ATOM 3127 C C . ILE B 1 145 ? 66.297 13.258 121.189 1.00 56.90 135 ILE B C 1
ATOM 3128 O O . ILE B 1 145 ? 66.356 12.919 122.381 1.00 57.66 135 ILE B O 1
ATOM 3133 N N . GLY B 1 146 ? 65.499 14.199 120.695 1.00 54.19 136 GLY B N 1
ATOM 3134 C CA . GLY B 1 146 ? 64.569 14.968 121.510 1.00 55.75 136 GLY B CA 1
ATOM 3135 C C . GLY B 1 146 ? 63.128 14.892 121.061 1.00 59.90 136 GLY B C 1
ATOM 3136 O O . GLY B 1 146 ? 62.840 14.882 119.849 1.00 59.64 136 GLY B O 1
ATOM 3137 N N . ARG B 1 147 ? 62.225 14.826 122.059 1.00 54.99 137 ARG B N 1
ATOM 3138 C CA . ARG B 1 147 ? 60.781 14.796 121.873 1.00 55.16 137 ARG B CA 1
ATOM 3139 C C . ARG B 1 147 ? 60.210 16.195 122.113 1.00 58.53 137 ARG B C 1
ATOM 3140 O O . ARG B 1 147 ? 60.281 16.695 123.231 1.00 60.32 137 ARG B O 1
ATOM 3148 N N . VAL B 1 148 ? 59.662 16.829 121.083 1.00 53.18 138 VAL B N 1
ATOM 3149 C CA . VAL B 1 148 ? 59.181 18.215 121.156 1.00 52.77 138 VAL B CA 1
ATOM 3150 C C . VAL B 1 148 ? 58.050 18.353 122.198 1.00 61.32 138 VAL B C 1
ATOM 3151 O O . VAL B 1 148 ? 57.069 17.599 122.136 1.00 63.08 138 VAL B O 1
ATOM 3155 N N . THR B 1 149 ? 58.228 19.278 123.195 1.00 58.57 139 THR B N 1
ATOM 3156 C CA . THR B 1 149 ? 57.223 19.551 124.269 1.00 59.19 139 THR B CA 1
ATOM 3157 C C . THR B 1 149 ? 56.495 20.870 123.958 1.00 61.67 139 THR B C 1
ATOM 3158 O O . THR B 1 149 ? 55.372 21.087 124.404 1.00 62.36 139 THR B O 1
ATOM 3162 N N . ALA B 1 150 ? 57.155 21.740 123.188 1.00 55.02 140 ALA B N 1
ATOM 3163 C CA . ALA B 1 150 ? 56.655 23.046 122.804 1.00 53.86 140 ALA B CA 1
ATOM 3164 C C . ALA B 1 150 ? 57.449 23.532 121.613 1.00 55.22 140 ALA B C 1
ATOM 3165 O O . ALA B 1 150 ? 58.549 23.031 121.359 1.00 53.50 140 ALA B O 1
ATOM 3167 N N . PHE B 1 151 ? 56.914 24.508 120.890 1.00 51.77 141 PHE B N 1
ATOM 3168 C CA . PHE B 1 151 ? 57.601 25.096 119.732 1.00 51.71 141 PHE B CA 1
ATOM 3169 C C . PHE B 1 151 ? 56.917 26.394 119.280 1.00 57.32 141 PHE B C 1
ATOM 3170 O O . PHE B 1 151 ? 55.790 26.699 119.696 1.00 56.71 141 PHE B O 1
ATOM 3178 N N . GLU B 1 152 ? 57.616 27.145 118.420 1.00 53.44 142 GLU B N 1
ATOM 3179 C CA . GLU B 1 152 ? 57.112 28.394 117.873 1.00 53.85 142 GLU B CA 1
ATOM 3180 C C . GLU B 1 152 ? 57.767 28.628 116.558 1.00 56.56 142 GLU B C 1
ATOM 3181 O O . GLU B 1 152 ? 58.951 28.339 116.404 1.00 57.08 142 GLU B O 1
ATOM 3187 N N . ASN B 1 153 ? 57.023 29.155 115.605 1.00 51.74 143 ASN B N 1
ATOM 3188 C CA . ASN B 1 153 ? 57.555 29.406 114.273 1.00 50.11 143 ASN B CA 1
ATOM 3189 C C . ASN B 1 153 ? 57.108 30.789 113.789 1.00 58.28 143 ASN B C 1
ATOM 3190 O O . ASN B 1 153 ? 55.918 30.994 113.486 1.00 62.05 143 ASN B O 1
ATOM 3195 N N . SER B 1 154 ? 58.046 31.751 113.804 1.00 53.12 144 SER B N 1
ATOM 3196 C CA . SER B 1 154 ? 57.838 33.094 113.249 1.00 53.91 144 SER B CA 1
ATOM 3197 C C . SER B 1 154 ? 58.029 32.953 111.785 1.00 63.02 144 SER B C 1
ATOM 3198 O O . SER B 1 154 ? 58.801 32.083 111.352 1.00 64.77 144 SER B O 1
ATOM 3201 N N . GLY B 1 155 ? 57.425 33.799 110.991 1.00 61.87 145 GLY B N 1
ATOM 3202 C CA . GLY B 1 155 ? 57.678 33.660 109.550 1.00 62.19 145 GLY B CA 1
ATOM 3203 C C . GLY B 1 155 ? 59.121 33.905 109.110 1.00 64.29 145 GLY B C 1
ATOM 3204 O O . GLY B 1 155 ? 59.463 33.669 107.952 1.00 67.04 145 GLY B O 1
ATOM 3205 N N . LEU B 1 156 ? 59.983 34.327 110.057 1.00 56.30 146 LEU B N 1
ATOM 3206 C CA . LEU B 1 156 ? 61.344 34.790 109.861 1.00 53.81 146 LEU B CA 1
ATOM 3207 C C . LEU B 1 156 ? 62.184 33.833 109.064 1.00 56.65 146 LEU B C 1
ATOM 3208 O O . LEU B 1 156 ? 62.104 32.622 109.275 1.00 57.66 146 LEU B O 1
ATOM 3213 N N . ASN B 1 157 ? 62.941 34.387 108.105 1.00 49.48 147 ASN B N 1
ATOM 3214 C CA . ASN B 1 157 ? 63.838 33.604 107.282 1.00 48.67 147 ASN B CA 1
ATOM 3215 C C . ASN B 1 157 ? 65.005 33.082 108.094 1.00 53.23 147 ASN B C 1
ATOM 3216 O O . ASN B 1 157 ? 65.542 33.799 108.917 1.00 53.75 147 ASN B O 1
ATOM 3221 N N . GLY B 1 158 ? 65.472 31.896 107.805 1.00 49.16 148 GLY B N 1
ATOM 3222 C CA . GLY B 1 158 ? 66.586 31.398 108.585 1.00 49.22 148 GLY B CA 1
ATOM 3223 C C . GLY B 1 158 ? 67.959 31.708 108.056 1.00 54.32 148 GLY B C 1
ATOM 3224 O O . GLY B 1 158 ? 68.140 31.887 106.847 1.00 55.57 148 GLY B O 1
ATOM 3225 N N . LEU B 1 159 ? 68.948 31.710 108.966 1.00 50.14 149 LEU B N 1
ATOM 3226 C CA . LEU B 1 159 ? 70.358 31.816 108.607 1.00 48.84 149 LEU B CA 1
ATOM 3227 C C . LEU B 1 159 ? 70.745 30.460 108.032 1.00 51.84 149 LEU B C 1
ATOM 3228 O O . LEU B 1 159 ? 70.399 29.425 108.636 1.00 54.26 149 LEU B O 1
ATOM 3233 N N . GLY B 1 160 ? 71.382 30.476 106.869 1.00 43.93 150 GLY B N 1
ATOM 3234 C CA . GLY B 1 160 ? 71.814 29.272 106.178 1.00 42.82 150 GLY B CA 1
ATOM 3235 C C . GLY B 1 160 ? 73.324 29.116 106.083 1.00 47.01 150 GLY B C 1
ATOM 3236 O O . GLY B 1 160 ? 74.067 30.109 106.046 1.00 44.45 150 GLY B O 1
ATOM 3237 N N . TYR B 1 161 ? 73.786 27.847 106.018 1.00 45.37 151 TYR B N 1
ATOM 3238 C CA . TYR B 1 161 ? 75.200 27.536 105.916 1.00 46.44 151 TYR B CA 1
ATOM 3239 C C . TYR B 1 161 ? 75.428 26.489 104.846 1.00 51.12 151 TYR B C 1
ATOM 3240 O O . TYR B 1 161 ? 75.032 25.323 104.971 1.00 50.80 151 TYR B O 1
ATOM 3249 N N . ALA B 1 162 ? 76.054 26.943 103.768 1.00 48.14 152 ALA B N 1
ATOM 3250 C CA . ALA B 1 162 ? 76.380 26.106 102.625 1.00 47.28 152 ALA B CA 1
ATOM 3251 C C . ALA B 1 162 ? 77.806 26.283 102.253 1.00 50.23 152 ALA B C 1
ATOM 3252 O O . ALA B 1 162 ? 78.314 27.420 102.082 1.00 48.65 152 ALA B O 1
ATOM 3254 N N . ARG B 1 163 ? 78.445 25.111 102.088 1.00 47.23 153 ARG B N 1
ATOM 3255 C CA . ARG B 1 163 ? 79.850 24.960 101.778 1.00 46.79 153 ARG B CA 1
ATOM 3256 C C . ARG B 1 163 ? 80.631 25.730 102.870 1.00 53.65 153 ARG B C 1
ATOM 3257 O O . ARG B 1 163 ? 80.479 25.427 104.088 1.00 51.60 153 ARG B O 1
ATOM 3265 N N . GLY B 1 164 ? 81.429 26.707 102.491 1.00 52.24 154 GLY B N 1
ATOM 3266 C CA . GLY B 1 164 ? 82.240 27.331 103.542 1.00 53.53 154 GLY B CA 1
ATOM 3267 C C . GLY B 1 164 ? 81.645 28.387 104.456 1.00 55.11 154 GLY B C 1
ATOM 3268 O O . GLY B 1 164 ? 82.310 28.809 105.400 1.00 56.15 154 GLY B O 1
ATOM 3269 N N . GLY B 1 165 ? 80.468 28.901 104.126 1.00 47.95 155 GLY B N 1
ATOM 3270 C CA . GLY B 1 165 ? 79.929 30.028 104.856 1.00 45.98 155 GLY B CA 1
ATOM 3271 C C . GLY B 1 165 ? 78.440 30.189 104.819 1.00 47.57 155 GLY B C 1
ATOM 3272 O O . GLY B 1 165 ? 77.692 29.339 104.313 1.00 45.90 155 GLY B O 1
ATOM 3273 N N . TYR B 1 166 ? 78.026 31.302 105.394 1.00 44.09 156 TYR B N 1
ATOM 3274 C CA . TYR B 1 166 ? 76.624 31.642 105.501 1.00 43.38 156 TYR B CA 1
ATOM 3275 C C . TYR B 1 166 ? 76.070 32.217 104.215 1.00 47.85 156 TYR B C 1
ATOM 3276 O O . TYR B 1 166 ? 76.755 32.939 103.475 1.00 47.84 156 TYR B O 1
ATOM 3285 N N . PHE B 1 167 ? 74.794 31.920 103.997 1.00 43.53 157 PHE B N 1
ATOM 3286 C CA . PHE B 1 167 ? 73.932 32.492 102.996 1.00 42.56 157 PHE B CA 1
ATOM 3287 C C . PHE B 1 167 ? 72.627 32.914 103.728 1.00 50.98 157 PHE B C 1
ATOM 3288 O O . PHE B 1 167 ? 72.290 32.369 104.793 1.00 49.44 157 PHE B O 1
ATOM 3296 N N . THR B 1 168 ? 71.928 33.922 103.161 1.00 49.83 158 THR B N 1
ATOM 3297 C CA . THR B 1 168 ? 70.670 34.506 103.627 1.00 48.59 158 THR B CA 1
ATOM 3298 C C . THR B 1 168 ? 69.828 34.973 102.396 1.00 51.72 158 THR B C 1
ATOM 3299 O O . THR B 1 168 ? 70.400 35.541 101.453 1.00 50.35 158 THR B O 1
ATOM 3303 N N . PRO B 1 169 ? 68.472 34.789 102.399 1.00 46.29 159 PRO B N 1
ATOM 3304 C CA . PRO B 1 169 ? 67.669 35.250 101.238 1.00 45.15 159 PRO B CA 1
ATOM 3305 C C . PRO B 1 169 ? 67.725 36.761 101.011 1.00 50.49 159 PRO B C 1
ATOM 3306 O O . PRO B 1 169 ? 67.447 37.259 99.906 1.00 56.05 159 PRO B O 1
ATOM 3310 N N . ARG B 1 170 ? 68.046 37.475 102.077 1.00 42.75 160 ARG B N 1
ATOM 3311 C CA . ARG B 1 170 ? 68.202 38.914 102.235 1.00 43.36 160 ARG B CA 1
ATOM 3312 C C . ARG B 1 170 ? 69.080 39.507 101.151 1.00 51.14 160 ARG B C 1
ATOM 3313 O O . ARG B 1 170 ? 68.670 40.481 100.514 1.00 53.88 160 ARG B O 1
ATOM 3321 N N . LEU B 1 171 ? 70.277 38.890 100.938 1.00 46.28 161 LEU B N 1
ATOM 3322 C CA . LEU B 1 171 ? 71.335 39.321 100.048 1.00 46.29 161 LEU B CA 1
ATOM 3323 C C . LEU B 1 171 ? 70.916 39.424 98.617 1.00 57.29 161 LEU B C 1
ATOM 3324 O O . LEU B 1 171 ? 71.383 40.343 97.943 1.00 60.99 161 LEU B O 1
ATOM 3329 N N . ALA B 1 172 ? 70.046 38.524 98.132 1.00 55.23 162 ALA B N 1
ATOM 3330 C CA . ALA B 1 172 ? 69.531 38.607 96.748 1.00 55.30 162 ALA B CA 1
ATOM 3331 C C . ALA B 1 172 ? 68.911 39.977 96.503 1.00 56.85 162 ALA B C 1
ATOM 3332 O O . ALA B 1 172 ? 69.303 40.660 95.562 1.00 55.50 162 ALA B O 1
ATOM 3334 N N . GLY B 1 173 ? 68.019 40.391 97.409 1.00 53.13 163 GLY B N 1
ATOM 3335 C CA . GLY B 1 173 ? 67.350 41.684 97.324 1.00 53.17 163 GLY B CA 1
ATOM 3336 C C . GLY B 1 173 ? 68.330 42.840 97.363 1.00 53.30 163 GLY B C 1
ATOM 3337 O O . GLY B 1 173 ? 68.239 43.753 96.539 1.00 51.87 163 GLY B O 1
ATOM 3338 N N . LYS B 1 174 ? 69.312 42.760 98.309 1.00 47.90 164 LYS B N 1
ATOM 3339 C CA . LYS B 1 174 ? 70.355 43.748 98.574 1.00 46.76 164 LYS B CA 1
ATOM 3340 C C . LYS B 1 174 ? 71.175 43.989 97.295 1.00 54.32 164 LYS B C 1
ATOM 3341 O O . LYS B 1 174 ? 71.475 45.142 96.949 1.00 55.27 164 LYS B O 1
ATOM 3347 N N . ALA B 1 175 ? 71.478 42.883 96.578 1.00 51.21 165 ALA B N 1
ATOM 3348 C CA . ALA B 1 175 ? 72.247 42.828 95.342 1.00 50.83 165 ALA B CA 1
ATOM 3349 C C . ALA B 1 175 ? 71.517 43.510 94.225 1.00 53.63 165 ALA B C 1
ATOM 3350 O O . ALA B 1 175 ? 72.094 44.353 93.557 1.00 54.15 165 ALA B O 1
ATOM 3352 N N . VAL B 1 176 ? 70.239 43.163 94.030 1.00 49.56 166 VAL B N 1
ATOM 3353 C CA . VAL B 1 176 ? 69.364 43.725 92.996 1.00 48.83 166 VAL B CA 1
ATOM 3354 C C . VAL B 1 176 ? 69.261 45.250 93.185 1.00 55.44 166 VAL B C 1
ATOM 3355 O O . VAL B 1 176 ? 69.466 45.965 92.218 1.00 55.82 166 VAL B O 1
ATOM 3359 N N . SER B 1 177 ? 69.040 45.743 94.420 1.00 54.04 167 SER B N 1
ATOM 3360 C CA . SER B 1 177 ? 68.944 47.182 94.668 1.00 56.76 167 SER B CA 1
ATOM 3361 C C . SER B 1 177 ? 70.186 47.903 94.205 1.00 64.45 167 SER B C 1
ATOM 3362 O O . SER B 1 177 ? 70.074 48.893 93.478 1.00 67.49 167 SER B O 1
ATOM 3365 N N . ALA B 1 178 ? 71.362 47.358 94.565 1.00 59.99 168 ALA B N 1
ATOM 3366 C CA . ALA B 1 178 ? 72.710 47.851 94.235 1.00 58.38 168 ALA B CA 1
ATOM 3367 C C . ALA B 1 178 ? 72.948 47.878 92.747 1.00 60.35 168 ALA B C 1
ATOM 3368 O O . ALA B 1 178 ? 73.431 48.881 92.222 1.00 62.28 168 ALA B O 1
ATOM 3370 N N . ALA B 1 179 ? 72.611 46.780 92.071 1.00 54.31 169 ALA B N 1
ATOM 3371 C CA . ALA B 1 179 ? 72.787 46.595 90.626 1.00 53.77 169 ALA B CA 1
ATOM 3372 C C . ALA B 1 179 ? 72.095 47.682 89.786 1.00 56.20 169 ALA B C 1
ATOM 3373 O O . ALA B 1 179 ? 72.639 48.128 88.773 1.00 57.08 169 ALA B O 1
ATOM 3375 N N . VAL B 1 180 ? 70.914 48.115 90.225 1.00 50.84 170 VAL B N 1
ATOM 3376 C CA . VAL B 1 180 ? 70.106 49.123 89.543 1.00 50.28 170 VAL B CA 1
ATOM 3377 C C . VAL B 1 180 ? 70.680 50.531 89.809 1.00 58.21 170 VAL B C 1
ATOM 3378 O O . VAL B 1 180 ? 70.599 51.374 88.908 1.00 60.22 170 VAL B O 1
ATOM 3382 N N . GLU B 1 181 ? 71.310 50.760 91.003 1.00 54.99 171 GLU B N 1
ATOM 3383 C CA . GLU B 1 181 ? 71.913 52.038 91.415 1.00 56.47 171 GLU B CA 1
ATOM 3384 C C . GLU B 1 181 ? 73.029 52.494 90.442 1.00 65.13 171 GLU B C 1
ATOM 3385 O O . GLU B 1 181 ? 73.202 53.695 90.221 1.00 67.81 171 GLU B O 1
ATOM 3391 N N . GLY B 1 182 ? 73.760 51.535 89.878 1.00 60.89 172 GLY B N 1
ATOM 3392 C CA . GLY B 1 182 ? 74.836 51.793 88.935 1.00 59.79 172 GLY B CA 1
ATOM 3393 C C . GLY B 1 182 ? 75.768 50.613 88.849 1.00 60.83 172 GLY B C 1
ATOM 3394 O O . GLY B 1 182 ? 75.357 49.478 89.118 1.00 59.03 172 GLY B O 1
ATOM 3395 N N . GLU B 1 183 ? 77.035 50.878 88.478 1.00 57.21 173 GLU B N 1
ATOM 3396 C CA . GLU B 1 183 ? 78.059 49.832 88.356 1.00 56.35 173 GLU B CA 1
ATOM 3397 C C . GLU B 1 183 ? 78.332 49.146 89.700 1.00 61.83 173 GLU B C 1
ATOM 3398 O O . GLU B 1 183 ? 78.248 49.773 90.778 1.00 64.49 173 GLU B O 1
ATOM 3404 N N . ILE B 1 184 ? 78.617 47.847 89.630 1.00 56.66 174 ILE B N 1
ATOM 3405 C CA . ILE B 1 184 ? 78.925 47.048 90.819 1.00 56.22 174 ILE B CA 1
ATOM 3406 C C . ILE B 1 184 ? 80.331 46.436 90.681 1.00 60.46 174 ILE B C 1
ATOM 3407 O O . ILE B 1 184 ? 80.739 46.002 89.587 1.00 60.26 174 ILE B O 1
ATOM 3412 N N . ARG B 1 185 ? 81.055 46.390 91.806 1.00 53.72 175 ARG B N 1
ATOM 3413 C CA . ARG B 1 185 ? 82.306 45.709 91.824 1.00 52.01 175 ARG B CA 1
ATOM 3414 C C . ARG B 1 185 ? 81.992 44.268 92.217 1.00 57.36 175 ARG B C 1
ATOM 3415 O O . ARG B 1 185 ? 81.481 44.022 93.319 1.00 57.93 175 ARG B O 1
ATOM 3423 N N . LEU B 1 186 ? 82.238 43.329 91.305 1.00 53.65 176 LEU B N 1
ATOM 3424 C CA . LEU B 1 186 ? 81.981 41.920 91.587 1.00 53.23 176 LEU B CA 1
ATOM 3425 C C . LEU B 1 186 ? 83.193 41.286 92.169 1.00 60.28 176 LEU B C 1
ATOM 3426 O O . LEU B 1 186 ? 84.192 41.148 91.465 1.00 62.30 176 LEU B O 1
ATOM 3431 N N . GLY B 1 187 ? 83.132 40.951 93.451 1.00 56.47 177 GLY B N 1
ATOM 3432 C CA . GLY B 1 187 ? 84.240 40.310 94.152 1.00 55.95 177 GLY B CA 1
ATOM 3433 C C . GLY B 1 187 ? 83.933 38.860 94.493 1.00 56.92 177 GLY B C 1
ATOM 3434 O O . GLY B 1 187 ? 82.770 38.415 94.423 1.00 54.28 177 GLY B O 1
ATOM 3435 N N . ALA B 1 188 ? 84.968 38.123 94.912 1.00 50.69 178 ALA B N 1
ATOM 3436 C CA . ALA B 1 188 ? 84.778 36.739 95.285 1.00 49.40 178 ALA B CA 1
ATOM 3437 C C . ALA B 1 188 ? 85.702 36.280 96.414 1.00 51.49 178 ALA B C 1
ATOM 3438 O O . ALA B 1 188 ? 86.877 36.650 96.448 1.00 51.86 178 ALA B O 1
ATOM 3440 N N . VAL B 1 189 ? 85.148 35.459 97.332 1.00 47.27 179 VAL B N 1
ATOM 3441 C CA . VAL B 1 189 ? 85.897 34.723 98.352 1.00 48.50 179 VAL B CA 1
ATOM 3442 C C . VAL B 1 189 ? 86.149 33.361 97.683 1.00 52.39 179 VAL B C 1
ATOM 3443 O O . VAL B 1 189 ? 85.299 32.458 97.806 1.00 52.84 179 VAL B O 1
ATOM 3447 N N . LEU B 1 190 ? 87.229 33.279 96.845 1.00 45.98 180 LEU B N 1
ATOM 3448 C CA . LEU B 1 190 ? 87.550 32.106 96.034 1.00 44.34 180 LEU B CA 1
ATOM 3449 C C . LEU B 1 190 ? 88.470 31.189 96.806 1.00 50.05 180 LEU B C 1
ATOM 3450 O O . LEU B 1 190 ? 89.613 31.551 97.075 1.00 52.24 180 LEU B O 1
ATOM 3455 N N . GLU B 1 191 ? 87.965 30.007 97.171 1.00 46.48 181 GLU B N 1
ATOM 3456 C CA . GLU B 1 191 ? 88.710 29.054 97.967 1.00 49.09 181 GLU B CA 1
ATOM 3457 C C . GLU B 1 191 ? 89.306 27.908 97.160 1.00 58.58 181 GLU B C 1
ATOM 3458 O O . GLU B 1 191 ? 88.613 27.347 96.283 1.00 58.92 181 GLU B O 1
ATOM 3464 N N . GLN B 1 192 ? 90.594 27.536 97.489 1.00 56.91 182 GLN B N 1
ATOM 3465 C CA . GLN B 1 192 ? 91.228 26.385 96.861 1.00 58.11 182 GLN B CA 1
ATOM 3466 C C . GLN B 1 192 ? 91.075 25.245 97.838 1.00 64.58 182 GLN B C 1
ATOM 3467 O O . GLN B 1 192 ? 90.098 24.480 97.715 1.00 67.38 182 GLN B O 1
ATOM 3473 N N . GLN B 1 193 ? 91.944 25.141 98.840 1.00 59.19 183 GLN B N 1
ATOM 3474 C CA . GLN B 1 193 ? 91.621 24.114 99.809 1.00 60.60 183 GLN B CA 1
ATOM 3475 C C . GLN B 1 193 ? 90.926 24.843 100.926 1.00 67.95 183 GLN B C 1
ATOM 3476 O O . GLN B 1 193 ? 89.677 25.012 100.893 1.00 70.08 183 GLN B O 1
ATOM 3482 N N . GLY B 1 194 ? 91.725 25.379 101.836 1.00 61.93 184 GLY B N 1
ATOM 3483 C CA . GLY B 1 194 ? 91.206 26.254 102.869 1.00 60.68 184 GLY B CA 1
ATOM 3484 C C . GLY B 1 194 ? 91.806 27.614 102.626 1.00 64.85 184 GLY B C 1
ATOM 3485 O O . GLY B 1 194 ? 91.855 28.448 103.527 1.00 67.16 184 GLY B O 1
ATOM 3486 N N . ALA B 1 195 ? 92.312 27.835 101.402 1.00 59.60 185 ALA B N 1
ATOM 3487 C CA . ALA B 1 195 ? 93.047 29.031 101.022 1.00 57.99 185 ALA B CA 1
ATOM 3488 C C . ALA B 1 195 ? 92.227 29.923 100.168 1.00 59.06 185 ALA B C 1
ATOM 3489 O O . ALA B 1 195 ? 91.594 29.447 99.225 1.00 58.47 185 ALA B O 1
ATOM 3491 N N . VAL B 1 196 ? 92.243 31.223 100.485 1.00 52.99 186 VAL B N 1
ATOM 3492 C CA . VAL B 1 196 ? 91.477 32.229 99.755 1.00 50.39 186 VAL B CA 1
ATOM 3493 C C . VAL B 1 196 ? 92.385 32.870 98.706 1.00 55.13 186 VAL B C 1
ATOM 3494 O O . VAL B 1 196 ? 93.564 33.114 98.979 1.00 56.75 186 VAL B O 1
ATOM 3498 N N . PHE B 1 197 ? 91.853 33.121 97.509 1.00 50.06 187 PHE B N 1
ATOM 3499 C CA . PHE B 1 197 ? 92.628 33.752 96.442 1.00 49.92 187 PHE B CA 1
ATOM 3500 C C . PHE B 1 197 ? 92.741 35.230 96.697 1.00 56.82 187 PHE B C 1
ATOM 3501 O O . PHE B 1 197 ? 91.730 35.890 96.941 1.00 59.41 187 PHE B O 1
ATOM 3509 N N . LEU B 1 198 ? 93.948 35.762 96.583 1.00 54.56 188 LEU B N 1
ATOM 3510 C CA . LEU B 1 198 ? 94.207 37.193 96.743 1.00 55.16 188 LEU B CA 1
ATOM 3511 C C . LEU B 1 198 ? 95.179 37.687 95.673 1.00 63.77 188 LEU B C 1
ATOM 3512 O O . LEU B 1 198 ? 96.161 37.001 95.358 1.00 64.82 188 LEU B O 1
ATOM 3517 N N . ALA B 1 199 ? 94.874 38.866 95.100 1.00 62.61 189 ALA B N 1
ATOM 3518 C CA . ALA B 1 199 ? 95.676 39.505 94.056 1.00 65.12 189 ALA B CA 1
ATOM 3519 C C . ALA B 1 199 ? 96.558 40.612 94.627 1.00 77.45 189 ALA B C 1
ATOM 3520 O O . ALA B 1 199 ? 96.124 41.376 95.494 1.00 78.89 189 ALA B O 1
ATOM 3522 N N . GLY B 1 200 ? 97.787 40.682 94.140 1.00 78.08 190 GLY B N 1
ATOM 3523 C CA . GLY B 1 200 ? 98.750 41.665 94.604 1.00 81.32 190 GLY B CA 1
ATOM 3524 C C . GLY B 1 200 ? 99.865 41.024 95.406 1.00 93.48 190 GLY B C 1
ATOM 3525 O O . GLY B 1 200 ? 99.825 39.812 95.689 1.00 93.69 190 GLY B O 1
ATOM 3526 N N . ASN B 1 201 ? 100.882 41.843 95.767 1.00 94.73 191 ASN B N 1
ATOM 3527 C CA . ASN B 1 201 ? 102.035 41.381 96.527 1.00 97.61 191 ASN B CA 1
ATOM 3528 C C . ASN B 1 201 ? 102.124 42.099 97.861 1.00 105.96 191 ASN B C 1
ATOM 3529 O O . ASN B 1 201 ? 102.033 41.443 98.912 1.00 107.69 191 ASN B O 1
ATOM 3534 N N . GLU B 1 202 ? 102.272 43.436 97.838 1.00 102.92 192 GLU B N 1
ATOM 3535 C CA . GLU B 1 202 ? 102.379 44.192 99.089 1.00 103.55 192 GLU B CA 1
ATOM 3536 C C . GLU B 1 202 ? 100.996 44.439 99.692 1.00 102.70 192 GLU B C 1
ATOM 3537 O O . GLU B 1 202 ? 100.763 44.130 100.875 1.00 101.98 192 GLU B O 1
ATOM 3543 N N . THR B 1 203 ? 100.070 44.956 98.857 1.00 94.63 193 THR B N 1
ATOM 3544 C CA . THR B 1 203 ? 98.720 45.265 99.296 1.00 91.17 193 THR B CA 1
ATOM 3545 C C . THR B 1 203 ? 97.747 44.356 98.539 1.00 88.32 193 THR B C 1
ATOM 3546 O O . THR B 1 203 ? 97.375 44.601 97.385 1.00 87.90 193 THR B O 1
ATOM 3550 N N . LEU B 1 204 ? 97.342 43.292 99.234 1.00 79.52 194 LEU B N 1
ATOM 3551 C CA . LEU B 1 204 ? 96.446 42.258 98.751 1.00 75.31 194 LEU B CA 1
ATOM 3552 C C . LEU B 1 204 ? 95.016 42.738 98.603 1.00 74.59 194 LEU B C 1
ATOM 3553 O O . LEU B 1 204 ? 94.481 43.415 99.488 1.00 73.74 194 LEU B O 1
ATOM 3558 N N . SER B 1 205 ? 94.383 42.326 97.497 1.00 68.93 195 SER B N 1
ATOM 3559 C CA . SER B 1 205 ? 93.000 42.672 97.159 1.00 67.19 195 SER B CA 1
ATOM 3560 C C . SER B 1 205 ? 92.242 41.436 96.739 1.00 66.47 195 SER B C 1
ATOM 3561 O O . SER B 1 205 ? 92.841 40.519 96.165 1.00 66.43 195 SER B O 1
ATOM 3564 N N . LEU B 1 206 ? 90.930 41.402 97.008 1.00 58.78 196 LEU B N 1
ATOM 3565 C CA . LEU B 1 206 ? 90.118 40.269 96.583 1.00 56.30 196 LEU B CA 1
ATOM 3566 C C . LEU B 1 206 ? 89.907 40.329 95.083 1.00 59.13 196 LEU B C 1
ATOM 3567 O O . LEU B 1 206 ? 89.833 41.441 94.584 1.00 59.84 196 LEU B O 1
ATOM 3572 N N . PRO B 1 207 ? 89.855 39.198 94.323 1.00 54.83 197 PRO B N 1
ATOM 3573 C CA . PRO B 1 207 ? 89.695 39.296 92.848 1.00 53.37 197 PRO B CA 1
ATOM 3574 C C . PRO B 1 207 ? 88.390 39.937 92.507 1.00 52.27 197 PRO B C 1
ATOM 3575 O O . PRO B 1 207 ? 87.391 39.613 93.143 1.00 51.29 197 PRO B O 1
ATOM 3579 N N . ASN B 1 208 ? 88.395 40.911 91.592 1.00 47.05 198 ASN B N 1
ATOM 3580 C CA . ASN B 1 208 ? 87.162 41.625 91.253 1.00 44.22 198 ASN B CA 1
ATOM 3581 C C . ASN B 1 208 ? 87.219 42.321 89.931 1.00 46.04 198 ASN B C 1
ATOM 3582 O O . ASN B 1 208 ? 88.284 42.628 89.441 1.00 45.30 198 ASN B O 1
ATOM 3587 N N . CYS B 1 209 ? 86.061 42.660 89.409 1.00 45.18 199 CYS B N 1
ATOM 3588 C CA . CYS B 1 209 ? 85.865 43.430 88.177 1.00 45.93 199 CYS B CA 1
ATOM 3589 C C . CYS B 1 209 ? 84.549 44.171 88.281 1.00 52.62 199 CYS B C 1
ATOM 3590 O O . CYS B 1 209 ? 83.548 43.608 88.766 1.00 51.15 199 CYS B O 1
ATOM 3593 N N . THR B 1 210 ? 84.580 45.459 87.890 1.00 51.92 200 THR B N 1
ATOM 3594 C CA . THR B 1 210 ? 83.441 46.369 87.975 1.00 52.24 200 THR B CA 1
ATOM 3595 C C . THR B 1 210 ? 82.721 46.399 86.624 1.00 55.23 200 THR B C 1
ATOM 3596 O O . THR B 1 210 ? 83.315 46.752 85.615 1.00 59.49 200 THR B O 1
ATOM 3600 N N . VAL B 1 211 ? 81.454 46.004 86.618 1.00 46.36 201 VAL B N 1
ATOM 3601 C CA . VAL B 1 211 ? 80.577 45.939 85.446 1.00 44.79 201 VAL B CA 1
ATOM 3602 C C . VAL B 1 211 ? 79.204 46.565 85.758 1.00 49.47 201 VAL B C 1
ATOM 3603 O O . VAL B 1 211 ? 78.898 46.841 86.925 1.00 49.31 201 VAL B O 1
ATOM 3607 N N . GLU B 1 212 ? 78.386 46.760 84.722 1.00 45.37 202 GLU B N 1
ATOM 3608 C CA . GLU B 1 212 ? 77.042 47.306 84.862 1.00 46.20 202 GLU B CA 1
ATOM 3609 C C . GLU B 1 212 ? 76.096 46.542 83.879 1.00 53.20 202 GLU B C 1
ATOM 3610 O O . GLU B 1 212 ? 75.931 46.923 82.726 1.00 51.90 202 GLU B O 1
ATOM 3616 N N . GLY B 1 213 ? 75.506 45.452 84.355 1.00 51.05 203 GLY B N 1
ATOM 3617 C CA . GLY B 1 213 ? 74.635 44.641 83.526 1.00 51.17 203 GLY B CA 1
ATOM 3618 C C . GLY B 1 213 ? 75.214 43.280 83.244 1.00 56.85 203 GLY B C 1
ATOM 3619 O O . GLY B 1 213 ? 76.434 43.147 83.094 1.00 57.90 203 GLY B O 1
ATOM 3620 N N . GLY B 1 214 ? 74.314 42.289 83.145 1.00 53.50 204 GLY B N 1
ATOM 3621 C CA . GLY B 1 214 ? 74.610 40.875 82.927 1.00 52.23 204 GLY B CA 1
ATOM 3622 C C . GLY B 1 214 ? 74.452 40.077 84.203 1.00 56.95 204 GLY B C 1
ATOM 3623 O O . GLY B 1 214 ? 74.123 40.638 85.266 1.00 58.40 204 GLY B O 1
ATOM 3624 N N . ASP B 1 215 ? 74.670 38.752 84.112 1.00 51.73 205 ASP B N 1
ATOM 3625 C CA . ASP B 1 215 ? 74.559 37.884 85.289 1.00 49.58 205 ASP B CA 1
ATOM 3626 C C . ASP B 1 215 ? 75.850 38.039 86.077 1.00 52.91 205 ASP B C 1
ATOM 3627 O O . ASP B 1 215 ? 76.935 37.781 85.544 1.00 52.70 205 ASP B O 1
ATOM 3632 N N . PRO B 1 216 ? 75.775 38.570 87.307 1.00 48.41 206 PRO B N 1
ATOM 3633 C CA . PRO B 1 216 ? 77.002 38.785 88.083 1.00 47.74 206 PRO B CA 1
ATOM 3634 C C . PRO B 1 216 ? 77.815 37.500 88.269 1.00 51.43 206 PRO B C 1
ATOM 3635 O O . PRO B 1 216 ? 79.061 37.549 88.192 1.00 49.90 206 PRO B O 1
ATOM 3639 N N . ALA B 1 217 ? 77.109 36.346 88.455 1.00 47.08 207 ALA B N 1
ATOM 3640 C CA . ALA B 1 217 ? 77.768 35.054 88.615 1.00 46.35 207 ALA B CA 1
ATOM 3641 C C . ALA B 1 217 ? 78.464 34.629 87.314 1.00 48.56 207 ALA B C 1
ATOM 3642 O O . ALA B 1 217 ? 79.647 34.259 87.372 1.00 47.13 207 ALA B O 1
ATOM 3644 N N . ARG B 1 218 ? 77.770 34.756 86.151 1.00 43.34 208 ARG B N 1
ATOM 3645 C CA . ARG B 1 218 ? 78.374 34.458 84.846 1.00 45.73 208 ARG B CA 1
ATOM 3646 C C . ARG B 1 218 ? 79.660 35.297 84.585 1.00 52.61 208 ARG B C 1
ATOM 3647 O O . ARG B 1 218 ? 80.705 34.757 84.177 1.00 53.06 208 ARG B O 1
ATOM 3655 N N . THR B 1 219 ? 79.538 36.625 84.802 1.00 48.52 209 THR B N 1
ATOM 3656 C CA . THR B 1 219 ? 80.591 37.610 84.633 1.00 48.19 209 THR B CA 1
ATOM 3657 C C . THR B 1 219 ? 81.814 37.258 85.517 1.00 51.50 209 THR B C 1
ATOM 3658 O O . THR B 1 219 ? 82.956 37.233 85.032 1.00 53.09 209 THR B O 1
ATOM 3662 N N . LEU B 1 220 ? 81.552 36.982 86.780 1.00 45.54 210 LEU B N 1
ATOM 3663 C CA . LEU B 1 220 ? 82.560 36.670 87.773 1.00 45.43 210 LEU B CA 1
ATOM 3664 C C . LEU B 1 220 ? 83.239 35.352 87.484 1.00 48.54 210 LEU B C 1
ATOM 3665 O O . LEU B 1 220 ? 84.449 35.264 87.665 1.00 49.68 210 LEU B O 1
ATOM 3670 N N . ALA B 1 221 ? 82.475 34.333 87.031 1.00 42.54 211 ALA B N 1
ATOM 3671 C CA . ALA B 1 221 ? 83.060 33.039 86.713 1.00 41.48 211 ALA B CA 1
ATOM 3672 C C . ALA B 1 221 ? 84.050 33.201 85.538 1.00 47.07 211 ALA B C 1
ATOM 3673 O O . ALA B 1 221 ? 85.191 32.752 85.613 1.00 46.60 211 ALA B O 1
ATOM 3675 N N . ALA B 1 222 ? 83.639 33.945 84.505 1.00 43.92 212 ALA B N 1
ATOM 3676 C CA . ALA B 1 222 ? 84.449 34.217 83.336 1.00 43.90 212 ALA B CA 1
ATOM 3677 C C . ALA B 1 222 ? 85.723 34.932 83.737 1.00 48.32 212 ALA B C 1
ATOM 3678 O O . ALA B 1 222 ? 86.810 34.485 83.367 1.00 50.43 212 ALA B O 1
ATOM 3680 N N . TYR B 1 223 ? 85.590 36.011 84.525 1.00 43.59 213 TYR B N 1
ATOM 3681 C CA . TYR B 1 223 ? 86.705 36.828 85.005 1.00 42.70 213 TYR B CA 1
ATOM 3682 C C . TYR B 1 223 ? 87.704 35.966 85.770 1.00 44.44 213 TYR B C 1
ATOM 3683 O O . TYR B 1 223 ? 88.888 35.912 85.379 1.00 43.47 213 TYR B O 1
ATOM 3692 N N . LEU B 1 224 ? 87.216 35.282 86.843 1.00 36.92 214 LEU B N 1
ATOM 3693 C CA . LEU B 1 224 ? 88.057 34.436 87.678 1.00 36.45 214 LEU B CA 1
ATOM 3694 C C . LEU B 1 224 ? 88.789 33.348 86.876 1.00 44.14 214 LEU B C 1
ATOM 3695 O O . LEU B 1 224 ? 90.012 33.221 87.029 1.00 48.75 214 LEU B O 1
ATOM 3700 N N . GLU B 1 225 ? 88.080 32.619 85.987 1.00 36.69 215 GLU B N 1
ATOM 3701 C CA . GLU B 1 225 ? 88.645 31.525 85.206 1.00 35.31 215 GLU B CA 1
ATOM 3702 C C . GLU B 1 225 ? 89.778 32.036 84.336 1.00 39.53 215 GLU B C 1
ATOM 3703 O O . GLU B 1 225 ? 90.840 31.430 84.316 1.00 40.12 215 GLU B O 1
ATOM 3709 N N . GLN B 1 226 ? 89.586 33.196 83.689 1.00 36.56 216 GLN B N 1
ATOM 3710 C CA . GLN B 1 226 ? 90.566 33.899 82.822 1.00 35.19 216 GLN B CA 1
ATOM 3711 C C . GLN B 1 226 ? 91.811 34.288 83.648 1.00 43.12 216 GLN B C 1
ATOM 3712 O O . GLN B 1 226 ? 92.945 34.070 83.231 1.00 43.99 216 GLN B O 1
ATOM 3718 N N . LEU B 1 227 ? 91.566 34.901 84.823 1.00 42.12 217 LEU B N 1
ATOM 3719 C CA . LEU B 1 227 ? 92.560 35.474 85.716 1.00 41.86 217 LEU B CA 1
ATOM 3720 C C . LEU B 1 227 ? 93.511 34.415 86.238 1.00 49.55 217 LEU B C 1
ATOM 3721 O O . LEU B 1 227 ? 94.749 34.556 86.098 1.00 49.98 217 LEU B O 1
ATOM 3726 N N . THR B 1 228 ? 92.908 33.339 86.804 1.00 46.72 218 THR B N 1
ATOM 3727 C CA . THR B 1 228 ? 93.599 32.251 87.487 1.00 47.77 218 THR B CA 1
ATOM 3728 C C . THR B 1 228 ? 94.051 31.118 86.564 1.00 55.01 218 THR B C 1
ATOM 3729 O O . THR B 1 228 ? 95.054 30.461 86.855 1.00 55.93 218 THR B O 1
ATOM 3733 N N . GLY B 1 229 ? 93.290 30.866 85.502 1.00 51.65 219 GLY B N 1
ATOM 3734 C CA . GLY B 1 229 ? 93.560 29.757 84.593 1.00 51.89 219 GLY B CA 1
ATOM 3735 C C . GLY B 1 229 ? 93.083 28.451 85.197 1.00 54.94 219 GLY B C 1
ATOM 3736 O O . GLY B 1 229 ? 93.537 27.366 84.818 1.00 56.31 219 GLY B O 1
ATOM 3737 N N . LEU B 1 230 ? 92.199 28.578 86.188 1.00 49.50 220 LEU B N 1
ATOM 3738 C CA . LEU B 1 230 ? 91.610 27.504 86.964 1.00 49.91 220 LEU B CA 1
ATOM 3739 C C . LEU B 1 230 ? 90.115 27.447 86.677 1.00 56.91 220 LEU B C 1
ATOM 3740 O O . LEU B 1 230 ? 89.566 28.355 86.042 1.00 58.52 220 LEU B O 1
ATOM 3745 N N . ASN B 1 231 ? 89.468 26.359 87.089 1.00 52.56 221 ASN B N 1
ATOM 3746 C CA . ASN B 1 231 ? 88.040 26.174 86.892 1.00 51.06 221 ASN B CA 1
ATOM 3747 C C . ASN B 1 231 ? 87.334 26.686 88.128 1.00 52.53 221 ASN B C 1
ATOM 3748 O O . ASN B 1 231 ? 87.766 26.394 89.241 1.00 51.80 221 ASN B O 1
ATOM 3753 N N . VAL B 1 232 ? 86.285 27.480 87.943 1.00 48.72 222 VAL B N 1
ATOM 3754 C CA . VAL B 1 232 ? 85.613 28.115 89.058 1.00 48.90 222 VAL B CA 1
ATOM 3755 C C . VAL B 1 232 ? 84.116 27.757 89.101 1.00 52.94 222 VAL B C 1
ATOM 3756 O O . VAL B 1 232 ? 83.513 27.496 88.064 1.00 57.09 222 VAL B O 1
ATOM 3760 N N . THR B 1 233 ? 83.536 27.703 90.313 1.00 44.13 223 THR B N 1
ATOM 3761 C CA . THR B 1 233 ? 82.104 27.531 90.540 1.00 42.19 223 THR B CA 1
ATOM 3762 C C . THR B 1 233 ? 81.682 28.654 91.447 1.00 47.03 223 THR B C 1
ATOM 3763 O O . THR B 1 233 ? 82.184 28.757 92.579 1.00 49.60 223 THR B O 1
ATOM 3767 N N . ILE B 1 234 ? 80.790 29.517 90.957 1.00 41.64 224 ILE B N 1
ATOM 3768 C CA . ILE B 1 234 ? 80.298 30.617 91.781 1.00 41.03 224 ILE B CA 1
ATOM 3769 C C . ILE B 1 234 ? 79.141 30.083 92.619 1.00 48.55 224 ILE B C 1
ATOM 3770 O O . ILE B 1 234 ? 78.266 29.407 92.090 1.00 51.30 224 ILE B O 1
ATOM 3775 N N . GLY B 1 235 ? 79.148 30.386 93.905 1.00 44.38 225 GLY B N 1
ATOM 3776 C CA . GLY B 1 235 ? 78.147 29.888 94.827 1.00 43.62 225 GLY B CA 1
ATOM 3777 C C . GLY B 1 235 ? 77.172 30.923 95.288 1.00 48.93 225 GLY B C 1
ATOM 3778 O O . GLY B 1 235 ? 76.664 31.719 94.482 1.00 51.21 225 GLY B O 1
ATOM 3779 N N . PHE B 1 236 ? 76.844 30.848 96.580 1.00 43.62 226 PHE B N 1
ATOM 3780 C CA . PHE B 1 236 ? 75.884 31.751 97.198 1.00 42.99 226 PHE B CA 1
ATOM 3781 C C . PHE B 1 236 ? 76.543 33.143 97.364 1.00 49.18 226 PHE B C 1
ATOM 3782 O O . PHE B 1 236 ? 77.763 33.268 97.374 1.00 48.29 226 PHE B O 1
ATOM 3790 N N . LEU B 1 237 ? 75.733 34.187 97.470 1.00 47.99 227 LEU B N 1
ATOM 3791 C CA . LEU B 1 237 ? 76.201 35.544 97.745 1.00 47.22 227 LEU B CA 1
ATOM 3792 C C . LEU B 1 237 ? 76.826 35.553 99.111 1.00 50.75 227 LEU B C 1
ATOM 3793 O O . LEU B 1 237 ? 76.284 34.971 100.028 1.00 50.99 227 LEU B O 1
ATOM 3798 N N . TYR B 1 238 ? 77.989 36.151 99.234 1.00 49.16 228 TYR B N 1
ATOM 3799 C CA . TYR B 1 238 ? 78.727 36.204 100.494 1.00 48.97 228 TYR B CA 1
ATOM 3800 C C . TYR B 1 238 ? 78.407 37.491 101.238 1.00 52.06 228 TYR B C 1
ATOM 3801 O O . TYR B 1 238 ? 78.083 37.449 102.429 1.00 53.69 228 TYR B O 1
ATOM 3810 N N . SER B 1 239 ? 78.449 38.617 100.526 1.00 45.59 229 SER B N 1
ATOM 3811 C CA . SER B 1 239 ? 78.242 39.922 101.108 1.00 45.32 229 SER B CA 1
ATOM 3812 C C . SER B 1 239 ? 77.833 40.959 100.042 1.00 48.63 229 SER B C 1
ATOM 3813 O O . SER B 1 239 ? 78.307 40.905 98.909 1.00 48.86 229 SER B O 1
ATOM 3816 N N . VAL B 1 240 ? 76.963 41.888 100.403 1.00 43.88 230 VAL B N 1
ATOM 3817 C CA . VAL B 1 240 ? 76.578 42.986 99.525 1.00 45.28 230 VAL B CA 1
ATOM 3818 C C . VAL B 1 240 ? 76.714 44.235 100.358 1.00 51.54 230 VAL B C 1
ATOM 3819 O O . VAL B 1 240 ? 76.113 44.302 101.440 1.00 54.90 230 VAL B O 1
ATOM 3823 N N . TYR B 1 241 ? 77.512 45.208 99.888 1.00 44.25 231 TYR B N 1
ATOM 3824 C CA . TYR B 1 241 ? 77.736 46.432 100.641 1.00 44.05 231 TYR B CA 1
ATOM 3825 C C . TYR B 1 241 ? 78.156 47.596 99.744 1.00 51.30 231 TYR B C 1
ATOM 3826 O O . TYR B 1 241 ? 78.483 47.381 98.578 1.00 50.02 231 TYR B O 1
ATOM 3835 N N . GLU B 1 242 ? 78.178 48.829 100.301 1.00 50.83 232 GLU B N 1
ATOM 3836 C CA . GLU B 1 242 ? 78.648 50.027 99.593 1.00 51.57 232 GLU B CA 1
ATOM 3837 C C . GLU B 1 242 ? 79.979 50.424 100.234 1.00 58.88 232 GLU B C 1
ATOM 3838 O O . GLU B 1 242 ? 80.032 50.650 101.448 1.00 58.56 232 GLU B O 1
ATOM 3844 N N . ASP B 1 243 ? 81.071 50.439 99.440 1.00 57.10 233 ASP B N 1
ATOM 3845 C CA . ASP B 1 243 ? 82.394 50.768 99.967 1.00 58.06 233 ASP B CA 1
ATOM 3846 C C . ASP B 1 243 ? 82.397 52.200 100.450 1.00 64.69 233 ASP B C 1
ATOM 3847 O O . ASP B 1 243 ? 82.145 53.123 99.675 1.00 63.91 233 ASP B O 1
ATOM 3852 N N . LYS B 1 244 ? 82.595 52.363 101.766 1.00 64.48 234 LYS B N 1
ATOM 3853 C CA . LYS B 1 244 ? 82.623 53.639 102.488 1.00 65.87 234 LYS B CA 1
ATOM 3854 C C . LYS B 1 244 ? 83.647 54.638 101.913 1.00 71.91 234 LYS B C 1
ATOM 3855 O O . LYS B 1 244 ? 83.344 55.834 101.863 1.00 72.77 234 LYS B O 1
ATOM 3861 N N . SER B 1 245 ? 84.838 54.140 101.465 1.00 68.71 235 SER B N 1
ATOM 3862 C CA . SER B 1 245 ? 85.949 54.941 100.929 1.00 70.10 235 SER B CA 1
ATOM 3863 C C . SER B 1 245 ? 85.781 55.279 99.442 1.00 72.17 235 SER B C 1
ATOM 3864 O O . SER B 1 245 ? 85.932 56.431 99.024 1.00 73.44 235 SER B O 1
ATOM 3867 N N . ASP B 1 246 ? 85.491 54.241 98.669 1.00 65.56 236 ASP B N 1
ATOM 3868 C CA . ASP B 1 246 ? 85.326 54.151 97.225 1.00 63.93 236 ASP B CA 1
ATOM 3869 C C . ASP B 1 246 ? 84.050 54.772 96.727 1.00 66.19 236 ASP B C 1
ATOM 3870 O O . ASP B 1 246 ? 84.067 55.397 95.662 1.00 66.46 236 ASP B O 1
ATOM 3875 N N . GLY B 1 247 ? 82.950 54.499 97.457 1.00 59.89 237 GLY B N 1
ATOM 3876 C CA . GLY B 1 247 ? 81.594 54.909 97.132 1.00 59.48 237 GLY B CA 1
ATOM 3877 C C . GLY B 1 247 ? 80.858 53.852 96.329 1.00 61.95 237 GLY B C 1
ATOM 3878 O O . GLY B 1 247 ? 79.626 53.878 96.201 1.00 63.34 237 GLY B O 1
ATOM 3879 N N . ARG B 1 248 ? 81.611 52.900 95.807 1.00 55.49 238 ARG B N 1
ATOM 3880 C CA . ARG B 1 248 ? 81.140 51.854 94.930 1.00 54.19 238 ARG B CA 1
ATOM 3881 C C . ARG B 1 248 ? 80.360 50.719 95.590 1.00 59.42 238 ARG B C 1
ATOM 3882 O O . ARG B 1 248 ? 80.754 50.163 96.622 1.00 59.28 238 ARG B O 1
ATOM 3890 N N . GLN B 1 249 ? 79.286 50.316 94.894 1.00 56.99 239 GLN B N 1
ATOM 3891 C CA . GLN B 1 249 ? 78.477 49.167 95.264 1.00 56.60 239 GLN B CA 1
ATOM 3892 C C . GLN B 1 249 ? 79.308 47.922 95.058 1.00 59.10 239 GLN B C 1
ATOM 3893 O O . GLN B 1 249 ? 79.987 47.793 94.043 1.00 59.36 239 GLN B O 1
ATOM 3899 N N . ASN B 1 250 ? 79.283 47.022 96.027 1.00 53.05 240 ASN B N 1
ATOM 3900 C CA . ASN B 1 250 ? 80.065 45.804 95.994 1.00 49.28 240 ASN B CA 1
ATOM 3901 C C . ASN B 1 250 ? 79.177 44.544 96.180 1.00 48.76 240 ASN B C 1
ATOM 3902 O O . ASN B 1 250 ? 78.438 44.453 97.172 1.00 49.14 240 ASN B O 1
ATOM 3907 N N . ILE B 1 251 ? 79.249 43.596 95.231 1.00 41.62 241 ILE B N 1
ATOM 3908 C CA . ILE B 1 251 ? 78.565 42.294 95.299 1.00 42.05 241 ILE B CA 1
ATOM 3909 C C . ILE B 1 251 ? 79.649 41.219 95.393 1.00 46.80 241 ILE B C 1
ATOM 3910 O O . ILE B 1 251 ? 80.420 41.040 94.452 1.00 49.76 241 ILE B O 1
ATOM 3915 N N . VAL B 1 252 ? 79.755 40.560 96.550 1.00 42.51 242 VAL B N 1
ATOM 3916 C CA . VAL B 1 252 ? 80.801 39.542 96.812 1.00 41.54 242 VAL B CA 1
ATOM 3917 C C . VAL B 1 252 ? 80.143 38.164 96.874 1.00 47.37 242 VAL B C 1
ATOM 3918 O O . VAL B 1 252 ? 79.186 37.965 97.623 1.00 45.78 242 VAL B O 1
ATOM 3922 N N . TYR B 1 253 ? 80.654 37.236 96.061 1.00 44.78 243 TYR B N 1
ATOM 3923 C CA . TYR B 1 253 ? 80.155 35.869 95.987 1.00 44.47 243 TYR B CA 1
ATOM 3924 C C . TYR B 1 253 ? 81.103 34.916 96.669 1.00 49.09 243 TYR B C 1
ATOM 3925 O O . TYR B 1 253 ? 82.293 35.210 96.789 1.00 48.00 243 TYR B O 1
ATOM 3934 N N . HIS B 1 254 ? 80.588 33.761 97.108 1.00 47.68 244 HIS B N 1
ATOM 3935 C CA . HIS B 1 254 ? 81.419 32.686 97.637 1.00 48.30 244 HIS B CA 1
ATOM 3936 C C . HIS B 1 254 ? 81.784 31.875 96.425 1.00 51.75 244 HIS B C 1
ATOM 3937 O O . HIS B 1 254 ? 80.921 31.694 95.563 1.00 52.90 244 HIS B O 1
ATOM 3944 N N . ALA B 1 255 ? 83.039 31.471 96.269 1.00 45.25 245 ALA B N 1
ATOM 3945 C CA . ALA B 1 255 ? 83.350 30.686 95.084 1.00 44.81 245 ALA B CA 1
ATOM 3946 C C . ALA B 1 255 ? 84.382 29.616 95.382 1.00 47.78 245 ALA B C 1
ATOM 3947 O O . ALA B 1 255 ? 84.935 29.580 96.486 1.00 47.30 245 ALA B O 1
ATOM 3949 N N . LEU B 1 256 ? 84.581 28.694 94.413 1.00 43.31 246 LEU B N 1
ATOM 3950 C CA . LEU B 1 256 ? 85.517 27.576 94.532 1.00 42.90 246 LEU B CA 1
ATOM 3951 C C . LEU B 1 256 ? 86.390 27.448 93.340 1.00 47.76 246 LEU B C 1
ATOM 3952 O O . LEU B 1 256 ? 85.884 27.545 92.216 1.00 50.77 246 LEU B O 1
ATOM 3957 N N . ALA B 1 257 ? 87.685 27.152 93.567 1.00 40.60 247 ALA B N 1
ATOM 3958 C CA . ALA B 1 257 ? 88.634 26.971 92.480 1.00 39.92 247 ALA B CA 1
ATOM 3959 C C . ALA B 1 257 ? 89.131 25.544 92.432 1.00 51.08 247 ALA B C 1
ATOM 3960 O O . ALA B 1 257 ? 89.273 24.885 93.485 1.00 54.56 247 ALA B O 1
ATOM 3962 N N . SER B 1 258 ? 89.389 25.052 91.206 1.00 49.03 248 SER B N 1
ATOM 3963 C CA . SER B 1 258 ? 89.938 23.723 90.968 1.00 51.12 248 SER B CA 1
ATOM 3964 C C . SER B 1 258 ? 91.404 23.686 91.472 1.00 56.93 248 SER B C 1
ATOM 3965 O O . SER B 1 258 ? 91.945 24.734 91.847 1.00 56.24 248 SER B O 1
ATOM 3968 N N . ASP B 1 259 ? 92.033 22.498 91.516 1.00 54.73 249 ASP B N 1
ATOM 3969 C CA . ASP B 1 259 ? 93.393 22.394 92.049 1.00 55.59 249 ASP B CA 1
ATOM 3970 C C . ASP B 1 259 ? 94.422 22.929 91.065 1.00 60.16 249 ASP B C 1
ATOM 3971 O O . ASP B 1 259 ? 94.162 22.998 89.854 1.00 61.49 249 ASP B O 1
ATOM 3976 N N . GLY B 1 260 ? 95.540 23.406 91.614 1.00 54.89 250 GLY B N 1
ATOM 3977 C CA . GLY B 1 260 ? 96.623 23.958 90.808 1.00 54.74 250 GLY B CA 1
ATOM 3978 C C . GLY B 1 260 ? 97.054 25.374 91.114 1.00 56.53 250 GLY B C 1
ATOM 3979 O O . GLY B 1 260 ? 96.344 26.117 91.778 1.00 55.83 250 GLY B O 1
ATOM 3980 N N . ALA B 1 261 ? 98.232 25.751 90.644 1.00 54.22 251 ALA B N 1
ATOM 3981 C CA . ALA B 1 261 ? 98.748 27.097 90.828 1.00 54.56 251 ALA B CA 1
ATOM 3982 C C . ALA B 1 261 ? 98.062 28.081 89.859 1.00 63.00 251 ALA B C 1
ATOM 3983 O O . ALA B 1 261 ? 97.979 27.825 88.632 1.00 65.25 251 ALA B O 1
ATOM 3985 N N . PRO B 1 262 ? 97.541 29.206 90.398 1.00 57.91 252 PRO B N 1
ATOM 3986 C CA . PRO B 1 262 ? 96.907 30.198 89.526 1.00 56.41 252 PRO B CA 1
ATOM 3987 C C . PRO B 1 262 ? 97.933 30.978 88.696 1.00 61.17 252 PRO B C 1
ATOM 3988 O O . PRO B 1 262 ? 99.035 31.284 89.157 1.00 62.67 252 PRO B O 1
ATOM 3992 N N . ARG B 1 263 ? 97.556 31.267 87.449 1.00 56.88 253 ARG B N 1
ATOM 3993 C CA . ARG B 1 263 ? 98.267 32.034 86.414 1.00 56.33 253 ARG B CA 1
ATOM 3994 C C . ARG B 1 263 ? 98.883 33.317 87.003 1.00 56.23 253 ARG B C 1
ATOM 3995 O O . ARG B 1 263 ? 100.006 33.651 86.693 1.00 54.54 253 ARG B O 1
ATOM 4003 N N . GLN B 1 264 ? 98.115 34.015 87.866 1.00 54.29 254 GLN B N 1
ATOM 4004 C CA . GLN B 1 264 ? 98.437 35.240 88.603 1.00 54.06 254 GLN B CA 1
ATOM 4005 C C . GLN B 1 264 ? 97.835 35.172 90.003 1.00 58.60 254 GLN B C 1
ATOM 4006 O O . GLN B 1 264 ? 96.903 34.407 90.222 1.00 56.43 254 GLN B O 1
ATOM 4012 N N . GLY B 1 265 ? 98.373 35.966 90.930 1.00 57.03 255 GLY B N 1
ATOM 4013 C CA . GLY B 1 265 ? 97.926 35.999 92.319 1.00 56.34 255 GLY B CA 1
ATOM 4014 C C . GLY B 1 265 ? 98.332 34.743 93.067 1.00 60.07 255 GLY B C 1
ATOM 4015 O O . GLY B 1 265 ? 99.159 33.965 92.578 1.00 59.95 255 GLY B O 1
ATOM 4016 N N . ARG B 1 266 ? 97.748 34.531 94.265 1.00 57.29 256 ARG B N 1
ATOM 4017 C CA . ARG B 1 266 ? 98.049 33.352 95.096 1.00 56.92 256 ARG B CA 1
ATOM 4018 C C . ARG B 1 266 ? 96.913 33.023 96.084 1.00 57.03 256 ARG B C 1
ATOM 4019 O O . ARG B 1 266 ? 96.169 33.911 96.484 1.00 56.33 256 ARG B O 1
ATOM 4027 N N . PHE B 1 267 ? 96.783 31.738 96.443 1.00 50.47 257 PHE B N 1
ATOM 4028 C CA . PHE B 1 267 ? 95.824 31.242 97.421 1.00 48.01 257 PHE B CA 1
ATOM 4029 C C . PHE B 1 267 ? 96.511 31.205 98.777 1.00 57.95 257 PHE B C 1
ATOM 4030 O O . PHE B 1 267 ? 97.469 30.422 98.986 1.00 59.26 257 PHE B O 1
ATOM 4038 N N . LEU B 1 268 ? 96.039 32.054 99.715 1.00 54.58 258 LEU B N 1
ATOM 4039 C CA . LEU B 1 268 ? 96.679 32.116 101.032 1.00 53.70 258 LEU B CA 1
ATOM 4040 C C . LEU B 1 268 ? 95.820 31.522 102.138 1.00 55.62 258 LEU B C 1
ATOM 4041 O O . LEU B 1 268 ? 94.592 31.712 102.175 1.00 53.77 258 LEU B O 1
ATOM 4046 N N . ARG B 1 269 ? 96.501 30.778 103.026 1.00 52.32 259 ARG B N 1
ATOM 4047 C CA . ARG B 1 269 ? 95.943 30.155 104.225 1.00 51.59 259 ARG B CA 1
ATOM 4048 C C . ARG B 1 269 ? 95.737 31.229 105.282 1.00 55.67 259 ARG B C 1
ATOM 4049 O O . ARG B 1 269 ? 96.566 32.162 105.331 1.00 53.47 259 ARG B O 1
ATOM 4057 N N . PRO B 1 270 ? 94.714 31.098 106.196 1.00 53.23 260 PRO B N 1
ATOM 4058 C CA . PRO B 1 270 ? 94.522 32.141 107.226 1.00 52.07 260 PRO B CA 1
ATOM 4059 C C . PRO B 1 270 ? 95.828 32.512 107.921 1.00 58.62 260 PRO B C 1
ATOM 4060 O O . PRO B 1 270 ? 96.097 33.693 108.153 1.00 58.32 260 PRO B O 1
ATOM 4064 N N . ALA B 1 271 ? 96.674 31.499 108.181 1.00 57.41 261 ALA B N 1
ATOM 4065 C CA . ALA B 1 271 ? 97.973 31.645 108.824 1.00 58.67 261 ALA B CA 1
ATOM 4066 C C . ALA B 1 271 ? 98.861 32.688 108.096 1.00 65.76 261 ALA B C 1
ATOM 4067 O O . ALA B 1 271 ? 99.478 33.518 108.747 1.00 66.18 261 ALA B O 1
ATOM 4069 N N . GLU B 1 272 ? 98.877 32.672 106.750 1.00 64.67 262 GLU B N 1
ATOM 4070 C CA . GLU B 1 272 ? 99.670 33.584 105.911 1.00 64.72 262 GLU B CA 1
ATOM 4071 C C . GLU B 1 272 ? 99.061 35.005 105.860 1.00 68.97 262 GLU B C 1
ATOM 4072 O O . GLU B 1 272 ? 99.788 35.977 105.698 1.00 70.43 262 GLU B O 1
ATOM 4078 N N . LEU B 1 273 ? 97.743 35.114 105.996 1.00 64.03 263 LEU B N 1
ATOM 4079 C CA . LEU B 1 273 ? 97.017 36.381 105.937 1.00 64.03 263 LEU B CA 1
ATOM 4080 C C . LEU B 1 273 ? 97.189 37.266 107.165 1.00 72.54 263 LEU B C 1
ATOM 4081 O O . LEU B 1 273 ? 96.886 38.461 107.085 1.00 70.50 263 LEU B O 1
ATOM 4086 N N . ALA B 1 274 ? 97.619 36.674 108.303 1.00 73.35 264 ALA B N 1
ATOM 4087 C CA . ALA B 1 274 ? 97.781 37.309 109.604 1.00 75.59 264 ALA B CA 1
ATOM 4088 C C . ALA B 1 274 ? 98.371 38.730 109.545 1.00 82.77 264 ALA B C 1
ATOM 4089 O O . ALA B 1 274 ? 97.734 39.672 110.027 1.00 82.85 264 ALA B O 1
ATOM 4091 N N . ALA B 1 275 ? 99.554 38.900 108.950 1.00 81.43 265 ALA B N 1
ATOM 4092 C CA . ALA B 1 275 ? 100.118 40.247 108.863 1.00 82.49 265 ALA B CA 1
ATOM 4093 C C . ALA B 1 275 ? 100.262 40.610 107.395 1.00 82.22 265 ALA B C 1
ATOM 4094 O O . ALA B 1 275 ? 101.351 40.800 106.848 1.00 80.85 265 ALA B O 1
ATOM 4096 N N . ALA B 1 276 ? 99.098 40.664 106.758 1.00 76.72 266 ALA B N 1
ATOM 4097 C CA . ALA B 1 276 ? 98.948 41.047 105.369 1.00 74.76 266 ALA B CA 1
ATOM 4098 C C . ALA B 1 276 ? 98.186 42.372 105.293 1.00 75.90 266 ALA B C 1
ATOM 4099 O O . ALA B 1 276 ? 97.210 42.593 106.030 1.00 74.95 266 ALA B O 1
ATOM 4101 N N . LYS B 1 277 ? 98.668 43.263 104.430 1.00 70.73 267 LYS B N 1
ATOM 4102 C CA . LYS B 1 277 ? 98.089 44.576 104.186 1.00 69.64 267 LYS B CA 1
ATOM 4103 C C . LYS B 1 277 ? 96.974 44.423 103.165 1.00 70.70 267 LYS B C 1
ATOM 4104 O O . LYS B 1 277 ? 97.138 43.707 102.168 1.00 69.83 267 LYS B O 1
ATOM 4106 N N . PHE B 1 278 ? 95.823 45.047 103.412 1.00 66.84 268 PHE B N 1
ATOM 4107 C CA . PHE B 1 278 ? 94.701 44.898 102.478 1.00 64.59 268 PHE B CA 1
ATOM 4108 C C . PHE B 1 278 ? 94.311 46.192 101.797 1.00 70.41 268 PHE B C 1
ATOM 4109 O O . PHE B 1 278 ? 94.405 47.274 102.373 1.00 70.98 268 PHE B O 1
ATOM 4117 N N . SER B 1 279 ? 93.863 46.037 100.542 1.00 68.02 269 SER B N 1
ATOM 4118 C CA . SER B 1 279 ? 93.378 47.035 99.588 1.00 68.16 269 SER B CA 1
ATOM 4119 C C . SER B 1 279 ? 92.407 48.058 100.222 1.00 71.09 269 SER B C 1
ATOM 4120 O O . SER B 1 279 ? 92.511 49.251 99.916 1.00 72.92 269 SER B O 1
ATOM 4123 N N . SER B 1 280 ? 91.490 47.592 101.093 1.00 63.63 270 SER B N 1
ATOM 4124 C CA . SER B 1 280 ? 90.514 48.413 101.788 1.00 63.97 270 SER B CA 1
ATOM 4125 C C . SER B 1 280 ? 90.112 47.774 103.140 1.00 68.21 270 SER B C 1
ATOM 4126 O O . SER B 1 280 ? 90.333 46.577 103.333 1.00 67.05 270 SER B O 1
ATOM 4129 N N . SER B 1 281 ? 89.504 48.554 104.060 1.00 65.93 271 SER B N 1
ATOM 4130 C CA . SER B 1 281 ? 89.011 48.032 105.339 1.00 66.02 271 SER B CA 1
ATOM 4131 C C . SER B 1 281 ? 87.948 46.928 105.092 1.00 68.11 271 SER B C 1
ATOM 4132 O O . SER B 1 281 ? 87.931 45.920 105.788 1.00 68.05 271 SER B O 1
ATOM 4135 N N . ALA B 1 282 ? 87.092 47.130 104.080 1.00 62.43 272 ALA B N 1
ATOM 4136 C CA . ALA B 1 282 ? 86.066 46.198 103.655 1.00 60.10 272 ALA B CA 1
ATOM 4137 C C . ALA B 1 282 ? 86.691 44.837 103.312 1.00 60.34 272 ALA B C 1
ATOM 4138 O O . ALA B 1 282 ? 86.192 43.806 103.774 1.00 56.55 272 ALA B O 1
ATOM 4140 N N . THR B 1 283 ? 87.803 44.850 102.503 1.00 56.98 273 THR B N 1
ATOM 4141 C CA . THR B 1 283 ? 88.519 43.649 102.065 1.00 56.17 273 THR B CA 1
ATOM 4142 C C . THR B 1 283 ? 88.961 42.886 103.330 1.00 61.87 273 THR B C 1
ATOM 4143 O O . THR B 1 283 ? 88.661 41.694 103.472 1.00 58.67 273 THR B O 1
ATOM 4147 N N . ALA B 1 284 ? 89.579 43.618 104.295 1.00 60.37 274 ALA B N 1
ATOM 4148 C CA . ALA B 1 284 ? 90.021 43.087 105.582 1.00 59.10 274 ALA B CA 1
ATOM 4149 C C . ALA B 1 284 ? 88.847 42.507 106.383 1.00 60.49 274 ALA B C 1
ATOM 4150 O O . ALA B 1 284 ? 88.973 41.404 106.901 1.00 60.72 274 ALA B O 1
ATOM 4152 N N . ASP B 1 285 ? 87.690 43.191 106.413 1.00 55.78 275 ASP B N 1
ATOM 4153 C CA . ASP B 1 285 ? 86.480 42.705 107.092 1.00 54.82 275 ASP B CA 1
ATOM 4154 C C . ASP B 1 285 ? 86.048 41.367 106.544 1.00 56.62 275 ASP B C 1
ATOM 4155 O O . ASP B 1 285 ? 85.702 40.494 107.325 1.00 58.84 275 ASP B O 1
ATOM 4160 N N . ILE B 1 286 ? 86.099 41.192 105.212 1.00 50.22 276 ILE B N 1
ATOM 4161 C CA . ILE B 1 286 ? 85.711 39.954 104.523 1.00 47.79 276 ILE B CA 1
ATOM 4162 C C . ILE B 1 286 ? 86.699 38.846 104.860 1.00 49.80 276 ILE B C 1
ATOM 4163 O O . ILE B 1 286 ? 86.271 37.732 105.127 1.00 47.74 276 ILE B O 1
ATOM 4168 N N . ILE B 1 287 ? 88.016 39.154 104.846 1.00 47.12 277 ILE B N 1
ATOM 4169 C CA . ILE B 1 287 ? 89.089 38.206 105.174 1.00 46.07 277 ILE B CA 1
ATOM 4170 C C . ILE B 1 287 ? 88.932 37.787 106.643 1.00 54.34 277 ILE B C 1
ATOM 4171 O O . ILE B 1 287 ? 88.972 36.585 106.927 1.00 55.69 277 ILE B O 1
ATOM 4176 N N . ASN B 1 288 ? 88.663 38.757 107.552 1.00 51.83 278 ASN B N 1
ATOM 4177 C CA . ASN B 1 288 ? 88.423 38.473 108.978 1.00 52.99 278 ASN B CA 1
ATOM 4178 C C . ASN B 1 288 ? 87.302 37.443 109.095 1.00 56.04 278 ASN B C 1
ATOM 4179 O O . ASN B 1 288 ? 87.451 36.462 109.789 1.00 56.56 278 ASN B O 1
ATOM 4184 N N . ARG B 1 289 ? 86.216 37.647 108.351 1.00 51.51 279 ARG B N 1
ATOM 4185 C CA . ARG B 1 289 ? 85.043 36.785 108.303 1.00 50.36 279 ARG B CA 1
ATOM 4186 C C . ARG B 1 289 ? 85.419 35.419 107.761 1.00 58.24 279 ARG B C 1
ATOM 4187 O O . ARG B 1 289 ? 84.991 34.426 108.325 1.00 58.72 279 ARG B O 1
ATOM 4195 N N . PHE B 1 290 ? 86.231 35.365 106.689 1.00 57.75 280 PHE B N 1
ATOM 4196 C CA . PHE B 1 290 ? 86.686 34.118 106.073 1.00 58.25 280 PHE B CA 1
ATOM 4197 C C . PHE B 1 290 ? 87.470 33.292 107.071 1.00 66.92 280 PHE B C 1
ATOM 4198 O O . PHE B 1 290 ? 87.169 32.110 107.189 1.00 67.10 280 PHE B O 1
ATOM 4206 N N . VAL B 1 291 ? 88.461 33.911 107.786 1.00 67.21 281 VAL B N 1
ATOM 4207 C CA . VAL B 1 291 ? 89.349 33.230 108.753 1.00 69.04 281 VAL B CA 1
ATOM 4208 C C . VAL B 1 291 ? 88.537 32.734 109.955 1.00 76.10 281 VAL B C 1
ATOM 4209 O O . VAL B 1 291 ? 88.837 31.661 110.455 1.00 77.10 281 VAL B O 1
ATOM 4213 N N . LEU B 1 292 ? 87.502 33.488 110.382 1.00 74.79 282 LEU B N 1
ATOM 4214 C CA . LEU B 1 292 ? 86.642 33.155 111.505 1.00 76.33 282 LEU B CA 1
ATOM 4215 C C . LEU B 1 292 ? 85.693 32.029 111.108 1.00 81.58 282 LEU B C 1
ATOM 4216 O O . LEU B 1 292 ? 85.556 31.100 111.878 1.00 82.28 282 LEU B O 1
ATOM 4221 N N . GLU B 1 293 ? 85.056 32.082 109.928 1.00 79.58 283 GLU B N 1
ATOM 4222 C CA . GLU B 1 293 ? 84.158 31.018 109.447 1.00 80.73 283 GLU B CA 1
ATOM 4223 C C . GLU B 1 293 ? 84.977 29.769 108.874 1.00 94.38 283 GLU B C 1
ATOM 4224 O O . GLU B 1 293 ? 84.381 28.783 108.376 1.00 92.55 283 GLU B O 1
ATOM 4230 N N . SER B 1 294 ? 86.365 29.833 109.028 1.00 99.29 284 SER B N 1
ATOM 4231 C CA . SER B 1 294 ? 87.430 28.815 108.766 1.00 102.49 284 SER B CA 1
ATOM 4232 C C . SER B 1 294 ? 87.780 28.107 110.077 1.00 112.98 284 SER B C 1
ATOM 4233 O O . SER B 1 294 ? 88.090 26.916 110.058 1.00 114.03 284 SER B O 1
ATOM 4236 N N . SER B 1 295 ? 87.764 28.860 111.215 1.00 112.75 285 SER B N 1
ATOM 4237 C CA . SER B 1 295 ? 88.031 28.370 112.576 1.00 114.32 285 SER B CA 1
ATOM 4238 C C . SER B 1 295 ? 86.731 27.765 113.195 1.00 120.85 285 SER B C 1
ATOM 4239 O O . SER B 1 295 ? 86.770 27.258 114.325 1.00 122.18 285 SER B O 1
ATOM 4242 N N . ILE B 1 296 ? 85.592 27.809 112.433 1.00 116.72 286 ILE B N 1
ATOM 4243 C CA . ILE B 1 296 ? 84.291 27.264 112.834 1.00 116.18 286 ILE B CA 1
ATOM 4244 C C . ILE B 1 296 ? 83.695 26.381 111.683 1.00 119.19 286 ILE B C 1
ATOM 4245 O O . ILE B 1 296 ? 84.185 26.371 110.554 1.00 117.04 286 ILE B O 1
ATOM 4250 N N . GLY B 1 297 ? 82.634 25.667 112.020 1.00 117.63 287 GLY B N 1
ATOM 4251 C CA . GLY B 1 297 ? 81.948 24.706 111.168 1.00 117.96 287 GLY B CA 1
ATOM 4252 C C . GLY B 1 297 ? 81.997 23.356 111.859 1.00 125.80 287 GLY B C 1
ATOM 4253 O O . GLY B 1 297 ? 82.758 23.183 112.827 1.00 126.69 287 GLY B O 1
ATOM 4254 N N . ASN B 1 298 ? 81.190 22.382 111.395 1.00 122.81 288 ASN B N 1
ATOM 4255 C CA . ASN B 1 298 ? 81.196 21.058 112.042 1.00 123.33 288 ASN B CA 1
ATOM 4256 C C . ASN B 1 298 ? 82.576 20.350 111.857 1.00 123.84 288 ASN B C 1
ATOM 4257 O O . ASN B 1 298 ? 83.306 20.636 110.894 1.00 121.17 288 ASN B O 1
ATOM 4262 N N . PHE B 1 299 ? 82.940 19.486 112.847 1.00 120.18 289 PHE B N 1
ATOM 4263 C CA . PHE B 1 299 ? 84.157 18.665 112.913 1.00 120.54 289 PHE B CA 1
ATOM 4264 C C . PHE B 1 299 ? 85.440 19.539 113.130 1.00 127.08 289 PHE B C 1
ATOM 4265 O O . PHE B 1 299 ? 85.434 20.749 112.845 1.00 127.27 289 PHE B O 1
ATOM 4273 N N . GLY B 1 300 ? 86.491 18.911 113.691 1.00 124.25 290 GLY B N 1
ATOM 4274 C CA . GLY B 1 300 ? 87.786 19.526 113.988 1.00 129.56 290 GLY B CA 1
ATOM 4275 C C . GLY B 1 300 ? 88.893 19.191 113.000 1.00 134.19 290 GLY B C 1
ATOM 4276 O O . GLY B 1 300 ? 89.899 18.564 113.342 1.00 93.89 290 GLY B O 1
ATOM 4277 N N . VAL C 1 15 ? 60.805 5.517 75.473 1.00 105.45 5 VAL C N 1
ATOM 4278 C CA . VAL C 1 15 ? 61.528 6.716 75.056 1.00 104.64 5 VAL C CA 1
ATOM 4279 C C . VAL C 1 15 ? 62.232 6.446 73.708 1.00 106.11 5 VAL C C 1
ATOM 4280 O O . VAL C 1 15 ? 62.079 7.275 72.802 1.00 105.61 5 VAL C O 1
ATOM 4284 N N . PHE C 1 16 ? 62.995 5.316 73.566 1.00 99.91 6 PHE C N 1
ATOM 4285 C CA . PHE C 1 16 ? 63.665 4.986 72.290 1.00 96.86 6 PHE C CA 1
ATOM 4286 C C . PHE C 1 16 ? 62.975 3.865 71.516 1.00 96.38 6 PHE C C 1
ATOM 4287 O O . PHE C 1 16 ? 62.589 2.853 72.107 1.00 97.80 6 PHE C O 1
ATOM 4295 N N . ASP C 1 17 ? 62.870 4.031 70.178 1.00 87.13 7 ASP C N 1
ATOM 4296 C CA . ASP C 1 17 ? 62.278 3.016 69.313 1.00 84.26 7 ASP C CA 1
ATOM 4297 C C . ASP C 1 17 ? 63.308 1.915 69.119 1.00 83.77 7 ASP C C 1
ATOM 4298 O O . ASP C 1 17 ? 64.404 2.190 68.613 1.00 82.87 7 ASP C O 1
ATOM 4303 N N . PRO C 1 18 ? 62.988 0.666 69.515 1.00 76.78 8 PRO C N 1
ATOM 4304 C CA . PRO C 1 18 ? 63.950 -0.434 69.332 1.00 74.60 8 PRO C CA 1
ATOM 4305 C C . PRO C 1 18 ? 64.482 -0.566 67.892 1.00 74.09 8 PRO C C 1
ATOM 4306 O O . PRO C 1 18 ? 65.685 -0.796 67.730 1.00 72.67 8 PRO C O 1
ATOM 4310 N N . ARG C 1 19 ? 63.614 -0.358 66.852 1.00 68.77 9 ARG C N 1
ATOM 4311 C CA . ARG C 1 19 ? 64.023 -0.408 65.441 1.00 66.04 9 ARG C CA 1
ATOM 4312 C C . ARG C 1 19 ? 65.054 0.681 65.180 1.00 64.83 9 ARG C C 1
ATOM 4313 O O . ARG C 1 19 ? 66.143 0.361 64.728 1.00 63.60 9 ARG C O 1
ATOM 4321 N N . ALA C 1 20 ? 64.723 1.953 65.513 1.00 58.91 10 ALA C N 1
ATOM 4322 C CA . ALA C 1 20 ? 65.570 3.139 65.347 1.00 55.98 10 ALA C CA 1
ATOM 4323 C C . ALA C 1 20 ? 66.953 2.902 65.919 1.00 60.71 10 ALA C C 1
ATOM 4324 O O . ALA C 1 20 ? 67.947 3.077 65.209 1.00 58.06 10 ALA C O 1
ATOM 4326 N N . LEU C 1 21 ? 67.010 2.452 67.183 1.00 60.23 11 LEU C N 1
ATOM 4327 C CA . LEU C 1 21 ? 68.257 2.194 67.884 1.00 59.79 11 LEU C CA 1
ATOM 4328 C C . LEU C 1 21 ? 69.018 1.057 67.233 1.00 66.44 11 LEU C C 1
ATOM 4329 O O . LEU C 1 21 ? 70.215 1.226 66.960 1.00 66.72 11 LEU C O 1
ATOM 4334 N N . ARG C 1 22 ? 68.343 -0.079 66.950 1.00 63.40 12 ARG C N 1
ATOM 4335 C CA . ARG C 1 22 ? 69.011 -1.216 66.305 1.00 62.43 12 ARG C CA 1
ATOM 4336 C C . ARG C 1 22 ? 69.630 -0.792 64.967 1.00 62.73 12 ARG C C 1
ATOM 4337 O O . ARG C 1 22 ? 70.782 -1.123 64.700 1.00 59.41 12 ARG C O 1
ATOM 4345 N N . ASP C 1 23 ? 68.866 -0.018 64.165 1.00 60.95 13 ASP C N 1
ATOM 4346 C CA . ASP C 1 23 ? 69.269 0.498 62.855 1.00 59.72 13 ASP C CA 1
ATOM 4347 C C . ASP C 1 23 ? 70.463 1.456 62.995 1.00 62.51 13 ASP C C 1
ATOM 4348 O O . ASP C 1 23 ? 71.378 1.395 62.166 1.00 59.25 13 ASP C O 1
ATOM 4353 N N . ALA C 1 24 ? 70.491 2.277 64.085 1.00 61.15 14 ALA C N 1
ATOM 4354 C CA . ALA C 1 24 ? 71.579 3.226 64.367 1.00 59.86 14 ALA C CA 1
ATOM 4355 C C . ALA C 1 24 ? 72.853 2.490 64.680 1.00 62.65 14 ALA C C 1
ATOM 4356 O O . ALA C 1 24 ? 73.890 2.862 64.145 1.00 62.63 14 ALA C O 1
ATOM 4358 N N . PHE C 1 25 ? 72.784 1.408 65.472 1.00 58.68 15 PHE C N 1
ATOM 4359 C CA . PHE C 1 25 ? 73.961 0.578 65.780 1.00 56.92 15 PHE C CA 1
ATOM 4360 C C . PHE C 1 25 ? 74.527 -0.054 64.502 1.00 58.26 15 PHE C C 1
ATOM 4361 O O . PHE C 1 25 ? 75.743 -0.171 64.354 1.00 58.55 15 PHE C O 1
ATOM 4369 N N . GLY C 1 26 ? 73.625 -0.417 63.586 1.00 54.18 16 GLY C N 1
ATOM 4370 C CA . GLY C 1 26 ? 73.936 -1.014 62.288 1.00 53.45 16 GLY C CA 1
ATOM 4371 C C . GLY C 1 26 ? 74.798 -0.165 61.365 1.00 54.76 16 GLY C C 1
ATOM 4372 O O . GLY C 1 26 ? 75.404 -0.706 60.438 1.00 51.22 16 GLY C O 1
ATOM 4373 N N . ALA C 1 27 ? 74.853 1.171 61.616 1.00 52.33 17 ALA C N 1
ATOM 4374 C CA . ALA C 1 27 ? 75.641 2.145 60.854 1.00 51.45 17 ALA C CA 1
ATOM 4375 C C . ALA C 1 27 ? 77.116 1.837 60.966 1.00 55.56 17 ALA C C 1
ATOM 4376 O O . ALA C 1 27 ? 77.865 2.152 60.038 1.00 56.33 17 ALA C O 1
ATOM 4378 N N . PHE C 1 28 ? 77.540 1.217 62.098 1.00 50.75 18 PHE C N 1
ATOM 4379 C CA . PHE C 1 28 ? 78.918 0.817 62.301 1.00 50.23 18 PHE C CA 1
ATOM 4380 C C . PHE C 1 28 ? 79.125 -0.543 61.650 1.00 55.18 18 PHE C C 1
ATOM 4381 O O . PHE C 1 28 ? 78.575 -1.556 62.112 1.00 55.27 18 PHE C O 1
ATOM 4389 N N . ALA C 1 29 ? 79.885 -0.553 60.533 1.00 52.18 19 ALA C N 1
ATOM 4390 C CA . ALA C 1 29 ? 80.141 -1.800 59.809 1.00 52.21 19 ALA C CA 1
ATOM 4391 C C . ALA C 1 29 ? 81.020 -2.718 60.633 1.00 56.81 19 ALA C C 1
ATOM 4392 O O . ALA C 1 29 ? 81.733 -2.261 61.529 1.00 57.56 19 ALA C O 1
ATOM 4394 N N . THR C 1 30 ? 80.915 -4.019 60.381 1.00 52.21 20 THR C N 1
ATOM 4395 C CA . THR C 1 30 ? 81.675 -5.009 61.135 1.00 52.04 20 THR C CA 1
ATOM 4396 C C . THR C 1 30 ? 81.997 -6.219 60.314 1.00 52.61 20 THR C C 1
ATOM 4397 O O . THR C 1 30 ? 81.280 -6.512 59.374 1.00 51.16 20 THR C O 1
ATOM 4401 N N . GLY C 1 31 ? 82.970 -6.996 60.767 1.00 50.45 21 GLY C N 1
ATOM 4402 C CA . GLY C 1 31 ? 83.227 -8.326 60.245 1.00 52.09 21 GLY C CA 1
ATOM 4403 C C . GLY C 1 31 ? 82.151 -9.259 60.820 1.00 58.98 21 GLY C C 1
ATOM 4404 O O . GLY C 1 31 ? 81.142 -8.792 61.396 1.00 59.29 21 GLY C O 1
ATOM 4405 N N . VAL C 1 32 ? 82.315 -10.585 60.650 1.00 55.46 22 VAL C N 1
ATOM 4406 C CA . VAL C 1 32 ? 81.311 -11.540 61.142 1.00 55.60 22 VAL C CA 1
ATOM 4407 C C . VAL C 1 32 ? 82.028 -12.757 61.699 1.00 60.02 22 VAL C C 1
ATOM 4408 O O . VAL C 1 32 ? 82.802 -13.414 61.002 1.00 59.97 22 VAL C O 1
ATOM 4412 N N . THR C 1 33 ? 81.744 -13.066 62.951 1.00 57.94 23 THR C N 1
ATOM 4413 C CA . THR C 1 33 ? 82.343 -14.221 63.588 1.00 59.52 23 THR C CA 1
ATOM 4414 C C . THR C 1 33 ? 81.302 -15.276 63.879 1.00 65.62 23 THR C C 1
ATOM 4415 O O . THR C 1 33 ? 80.092 -15.015 63.848 1.00 63.45 23 THR C O 1
ATOM 4419 N N . VAL C 1 34 ? 81.789 -16.472 64.185 1.00 65.56 24 VAL C N 1
ATOM 4420 C CA . VAL C 1 34 ? 80.970 -17.551 64.692 1.00 67.51 24 VAL C CA 1
ATOM 4421 C C . VAL C 1 34 ? 81.661 -18.004 65.998 1.00 75.30 24 VAL C C 1
ATOM 4422 O O . VAL C 1 34 ? 82.783 -18.529 65.959 1.00 76.93 24 VAL C O 1
ATOM 4426 N N . VAL C 1 35 ? 81.019 -17.693 67.148 1.00 70.91 25 VAL C N 1
ATOM 4427 C CA . VAL C 1 35 ? 81.496 -18.037 68.480 1.00 71.36 25 VAL C CA 1
ATOM 4428 C C . VAL C 1 35 ? 81.127 -19.472 68.706 1.00 76.62 25 VAL C C 1
ATOM 4429 O O . VAL C 1 35 ? 79.943 -19.827 68.665 1.00 74.25 25 VAL C O 1
ATOM 4433 N N . THR C 1 36 ? 82.163 -20.303 68.913 1.00 76.86 26 THR C N 1
ATOM 4434 C CA . THR C 1 36 ? 82.018 -21.742 69.101 1.00 79.36 26 THR C CA 1
ATOM 4435 C C . THR C 1 36 ? 82.592 -22.203 70.443 1.00 86.92 26 THR C C 1
ATOM 4436 O O . THR C 1 36 ? 83.489 -21.569 71.006 1.00 85.88 26 THR C O 1
ATOM 4440 N N . ALA C 1 37 ? 82.059 -23.330 70.935 1.00 87.62 27 ALA C N 1
ATOM 4441 C CA . ALA C 1 37 ? 82.440 -24.014 72.169 1.00 90.04 27 ALA C CA 1
ATOM 4442 C C . ALA C 1 37 ? 81.808 -25.406 72.196 1.00 98.93 27 ALA C C 1
ATOM 4443 O O . ALA C 1 37 ? 81.117 -25.794 71.247 1.00 97.59 27 ALA C O 1
ATOM 4445 N N . SER C 1 38 ? 82.080 -26.172 73.264 1.00 101.07 28 SER C N 1
ATOM 4446 C CA . SER C 1 38 ? 81.522 -27.510 73.479 1.00 104.53 28 SER C CA 1
ATOM 4447 C C . SER C 1 38 ? 80.719 -27.491 74.784 1.00 110.96 28 SER C C 1
ATOM 4448 O O . SER C 1 38 ? 81.249 -27.029 75.803 1.00 111.84 28 SER C O 1
ATOM 4451 N N . ASP C 1 39 ? 79.444 -27.964 74.763 1.00 107.96 29 ASP C N 1
ATOM 4452 C CA . ASP C 1 39 ? 78.591 -27.972 75.970 1.00 109.03 29 ASP C CA 1
ATOM 4453 C C . ASP C 1 39 ? 79.074 -29.006 77.037 1.00 113.64 29 ASP C C 1
ATOM 4454 O O . ASP C 1 39 ? 80.127 -29.631 76.866 1.00 114.69 29 ASP C O 1
ATOM 4459 N N . ALA C 1 40 ? 78.309 -29.162 78.139 1.00 109.23 30 ALA C N 1
ATOM 4460 C CA . ALA C 1 40 ? 78.632 -30.107 79.219 1.00 110.83 30 ALA C CA 1
ATOM 4461 C C . ALA C 1 40 ? 78.769 -31.522 78.676 1.00 112.86 30 ALA C C 1
ATOM 4462 O O . ALA C 1 40 ? 79.673 -32.247 79.093 1.00 114.80 30 ALA C O 1
ATOM 4464 N N . ALA C 1 41 ? 77.917 -31.882 77.691 1.00 105.97 31 ALA C N 1
ATOM 4465 C CA . ALA C 1 41 ? 77.902 -33.182 77.024 1.00 107.41 31 ALA C CA 1
ATOM 4466 C C . ALA C 1 41 ? 79.042 -33.343 76.013 1.00 111.05 31 ALA C C 1
ATOM 4467 O O . ALA C 1 41 ? 79.217 -34.434 75.478 1.00 113.24 31 ALA C O 1
ATOM 4469 N N . GLY C 1 42 ? 79.780 -32.265 75.740 1.00 104.84 32 GLY C N 1
ATOM 4470 C CA . GLY C 1 42 ? 80.893 -32.250 74.794 1.00 102.93 32 GLY C CA 1
ATOM 4471 C C . GLY C 1 42 ? 80.469 -31.990 73.364 1.00 104.58 32 GLY C C 1
ATOM 4472 O O . GLY C 1 42 ? 81.312 -31.985 72.458 1.00 102.15 32 GLY C O 1
ATOM 4473 N N . LYS C 1 43 ? 79.150 -31.762 73.153 1.00 102.10 33 LYS C N 1
ATOM 4474 C CA . LYS C 1 43 ? 78.548 -31.477 71.845 1.00 100.85 33 LYS C CA 1
ATOM 4475 C C . LYS C 1 43 ? 78.919 -30.072 71.387 1.00 102.42 33 LYS C C 1
ATOM 4476 O O . LYS C 1 43 ? 78.802 -29.131 72.182 1.00 100.44 33 LYS C O 1
ATOM 4482 N N . PRO C 1 44 ? 79.368 -29.895 70.126 1.00 98.92 34 PRO C N 1
ATOM 4483 C CA . PRO C 1 44 ? 79.716 -28.543 69.663 1.00 96.42 34 PRO C CA 1
ATOM 4484 C C . PRO C 1 44 ? 78.492 -27.635 69.565 1.00 101.41 34 PRO C C 1
ATOM 4485 O O . PRO C 1 44 ? 77.447 -28.027 69.030 1.00 102.31 34 PRO C O 1
ATOM 4489 N N . ILE C 1 45 ? 78.624 -26.427 70.125 1.00 97.26 35 ILE C N 1
ATOM 4490 C CA . ILE C 1 45 ? 77.600 -25.370 70.118 1.00 95.53 35 ILE C CA 1
ATOM 4491 C C . ILE C 1 45 ? 78.214 -24.115 69.506 1.00 98.33 35 ILE C C 1
ATOM 4492 O O . ILE C 1 45 ? 79.437 -23.930 69.565 1.00 98.76 35 ILE C O 1
ATOM 4497 N N . GLY C 1 46 ? 77.369 -23.260 68.939 1.00 92.67 36 GLY C N 1
ATOM 4498 C CA . GLY C 1 46 ? 77.839 -22.031 68.309 1.00 89.05 36 GLY C CA 1
ATOM 4499 C C . GLY C 1 46 ? 76.769 -21.068 67.842 1.00 88.69 36 GLY C C 1
ATOM 4500 O O . GLY C 1 46 ? 75.611 -21.452 67.624 1.00 89.34 36 GLY C O 1
ATOM 4501 N N . PHE C 1 47 ? 77.166 -19.799 67.676 1.00 80.10 37 PHE C N 1
ATOM 4502 C CA . PHE C 1 47 ? 76.265 -18.743 67.221 1.00 76.94 37 PHE C CA 1
ATOM 4503 C C . PHE C 1 47 ? 77.040 -17.650 66.467 1.00 77.81 37 PHE C C 1
ATOM 4504 O O . PHE C 1 47 ? 78.230 -17.436 66.718 1.00 76.76 37 PHE C O 1
ATOM 4512 N N . THR C 1 48 ? 76.349 -16.965 65.544 1.00 72.49 38 THR C N 1
ATOM 4513 C CA . THR C 1 48 ? 76.868 -15.843 64.756 1.00 68.96 38 THR C CA 1
ATOM 4514 C C . THR C 1 48 ? 76.898 -14.579 65.626 1.00 68.89 38 THR C C 1
ATOM 4515 O O . THR C 1 48 ? 75.888 -14.187 66.192 1.00 67.55 38 THR C O 1
ATOM 4519 N N . ALA C 1 49 ? 78.061 -13.950 65.703 1.00 64.44 39 ALA C N 1
ATOM 4520 C CA . ALA C 1 49 ? 78.298 -12.719 66.437 1.00 62.95 39 ALA C CA 1
ATOM 4521 C C . ALA C 1 49 ? 79.006 -11.676 65.569 1.00 66.46 39 ALA C C 1
ATOM 4522 O O . ALA C 1 49 ? 79.874 -11.994 64.728 1.00 64.74 39 ALA C O 1
ATOM 4524 N N . ASN C 1 50 ? 78.604 -10.427 65.753 1.00 63.38 40 ASN C N 1
ATOM 4525 C CA . ASN C 1 50 ? 79.268 -9.331 65.064 1.00 62.08 40 ASN C CA 1
ATOM 4526 C C . ASN C 1 50 ? 79.603 -8.254 66.091 1.00 66.84 40 ASN C C 1
ATOM 4527 O O . ASN C 1 50 ? 80.323 -7.313 65.789 1.00 65.27 40 ASN C O 1
ATOM 4532 N N . SER C 1 51 ? 79.109 -8.420 67.324 1.00 67.17 41 SER C N 1
ATOM 4533 C CA . SER C 1 51 ? 79.390 -7.514 68.437 1.00 68.56 41 SER C CA 1
ATOM 4534 C C . SER C 1 51 ? 80.630 -8.060 69.159 1.00 71.39 41 SER C C 1
ATOM 4535 O O . SER C 1 51 ? 80.573 -8.493 70.306 1.00 71.77 41 SER C O 1
ATOM 4538 N N . PHE C 1 52 ? 81.740 -8.064 68.417 1.00 66.56 42 PHE C N 1
ATOM 4539 C CA . PHE C 1 52 ? 83.073 -8.520 68.768 1.00 67.25 42 PHE C CA 1
ATOM 4540 C C . PHE C 1 52 ? 84.063 -7.358 68.718 1.00 74.21 42 PHE C C 1
ATOM 4541 O O . PHE C 1 52 ? 83.936 -6.474 67.858 1.00 73.95 42 PHE C O 1
ATOM 4549 N N . THR C 1 53 ? 85.081 -7.386 69.598 1.00 73.16 43 THR C N 1
ATOM 4550 C CA . THR C 1 53 ? 86.131 -6.363 69.660 1.00 73.44 43 THR C CA 1
ATOM 4551 C C . THR C 1 53 ? 87.464 -6.937 70.135 1.00 79.82 43 THR C C 1
ATOM 4552 O O . THR C 1 53 ? 87.503 -7.752 71.061 1.00 80.18 43 THR C O 1
ATOM 4556 N N . SER C 1 54 ? 88.557 -6.475 69.508 1.00 76.27 44 SER C N 1
ATOM 4557 C CA . SER C 1 54 ? 89.924 -6.771 69.913 1.00 76.51 44 SER C CA 1
ATOM 4558 C C . SER C 1 54 ? 90.243 -5.778 71.036 1.00 78.89 44 SER C C 1
ATOM 4559 O O . SER C 1 54 ? 90.166 -4.556 70.830 1.00 77.82 44 SER C O 1
ATOM 4562 N N . VAL C 1 55 ? 90.510 -6.297 72.245 1.00 75.66 45 VAL C N 1
ATOM 4563 C CA . VAL C 1 55 ? 90.696 -5.452 73.437 1.00 76.04 45 VAL C CA 1
ATOM 4564 C C . VAL C 1 55 ? 92.182 -5.086 73.721 1.00 83.44 45 VAL C C 1
ATOM 4565 O O . VAL C 1 55 ? 92.533 -3.908 73.681 1.00 83.28 45 VAL C O 1
ATOM 4569 N N . SER C 1 56 ? 93.019 -6.073 74.063 1.00 82.23 46 SER C N 1
ATOM 4570 C CA . SER C 1 56 ? 94.410 -5.847 74.450 1.00 83.36 46 SER C CA 1
ATOM 4571 C C . SER C 1 56 ? 95.358 -6.777 73.682 1.00 86.52 46 SER C C 1
ATOM 4572 O O . SER C 1 56 ? 94.984 -7.889 73.320 1.00 85.09 46 SER C O 1
ATOM 4575 N N . LEU C 1 57 ? 96.579 -6.306 73.424 1.00 83.52 47 LEU C N 1
ATOM 4576 C CA . LEU C 1 57 ? 97.605 -7.063 72.717 1.00 82.83 47 LEU C CA 1
ATOM 4577 C C . LEU C 1 57 ? 98.504 -7.785 73.722 1.00 87.36 47 LEU C C 1
ATOM 4578 O O . LEU C 1 57 ? 98.806 -8.953 73.518 1.00 87.50 47 LEU C O 1
ATOM 4583 N N . ASP C 1 58 ? 98.890 -7.103 74.825 1.00 85.19 48 ASP C N 1
ATOM 4584 C CA . ASP C 1 58 ? 99.712 -7.660 75.890 1.00 88.30 48 ASP C CA 1
ATOM 4585 C C . ASP C 1 58 ? 99.084 -7.354 77.274 1.00 95.54 48 ASP C C 1
ATOM 4586 O O . ASP C 1 58 ? 99.250 -6.245 77.798 1.00 95.51 48 ASP C O 1
ATOM 4591 N N . PRO C 1 59 ? 98.328 -8.300 77.884 1.00 94.00 49 PRO C N 1
ATOM 4592 C CA . PRO C 1 59 ? 98.022 -9.681 77.442 1.00 94.08 49 PRO C CA 1
ATOM 4593 C C . PRO C 1 59 ? 97.042 -9.745 76.265 1.00 96.55 49 PRO C C 1
ATOM 4594 O O . PRO C 1 59 ? 96.282 -8.787 76.078 1.00 95.85 49 PRO C O 1
ATOM 4598 N N . PRO C 1 60 ? 97.024 -10.856 75.480 1.00 91.95 50 PRO C N 1
ATOM 4599 C CA . PRO C 1 60 ? 96.081 -10.957 74.351 1.00 89.32 50 PRO C CA 1
ATOM 4600 C C . PRO C 1 60 ? 94.625 -11.036 74.823 1.00 93.44 50 PRO C C 1
ATOM 4601 O O . PRO C 1 60 ? 94.203 -12.072 75.352 1.00 95.59 50 PRO C O 1
ATOM 4605 N N . LEU C 1 61 ? 93.872 -9.925 74.675 1.00 86.23 51 LEU C N 1
ATOM 4606 C CA . LEU C 1 61 ? 92.486 -9.870 75.130 1.00 84.22 51 LEU C CA 1
ATOM 4607 C C . LEU C 1 61 ? 91.517 -9.521 74.017 1.00 82.75 51 LEU C C 1
ATOM 4608 O O . LEU C 1 61 ? 91.779 -8.700 73.142 1.00 78.87 51 LEU C O 1
ATOM 4613 N N . LEU C 1 62 ? 90.376 -10.174 74.093 1.00 79.50 52 LEU C N 1
ATOM 4614 C CA . LEU C 1 62 ? 89.309 -10.194 73.116 1.00 77.56 52 LEU C CA 1
ATOM 4615 C C . LEU C 1 62 ? 87.938 -10.099 73.830 1.00 81.32 52 LEU C C 1
ATOM 4616 O O . LEU C 1 62 ? 87.813 -10.435 75.011 1.00 83.35 52 LEU C O 1
ATOM 4621 N N . LEU C 1 63 ? 86.915 -9.644 73.100 1.00 74.08 53 LEU C N 1
ATOM 4622 C CA . LEU C 1 63 ? 85.567 -9.403 73.620 1.00 71.87 53 LEU C CA 1
ATOM 4623 C C . LEU C 1 63 ? 84.488 -9.864 72.638 1.00 70.45 53 LEU C C 1
ATOM 4624 O O . LEU C 1 63 ? 84.679 -9.753 71.428 1.00 66.11 53 LEU C O 1
ATOM 4629 N N . VAL C 1 64 ? 83.341 -10.323 73.158 1.00 67.88 54 VAL C N 1
ATOM 4630 C CA . VAL C 1 64 ? 82.184 -10.697 72.341 1.00 67.55 54 VAL C CA 1
ATOM 4631 C C . VAL C 1 64 ? 80.938 -10.601 73.224 1.00 75.51 54 VAL C C 1
ATOM 4632 O O . VAL C 1 64 ? 81.036 -10.836 74.418 1.00 77.93 54 VAL C O 1
ATOM 4636 N N . CYS C 1 65 ? 79.795 -10.202 72.662 1.00 73.28 55 CYS C N 1
ATOM 4637 C CA . CYS C 1 65 ? 78.566 -10.052 73.444 1.00 75.01 55 CYS C CA 1
ATOM 4638 C C . CYS C 1 65 ? 77.567 -11.147 73.117 1.00 81.05 55 CYS C C 1
ATOM 4639 O O . CYS C 1 65 ? 77.359 -11.473 71.942 1.00 82.04 55 CYS C O 1
ATOM 4642 N N . LEU C 1 66 ? 76.948 -11.707 74.153 1.00 77.64 56 LEU C N 1
ATOM 4643 C CA . LEU C 1 66 ? 75.945 -12.752 73.998 1.00 78.43 56 LEU C CA 1
ATOM 4644 C C . LEU C 1 66 ? 74.656 -12.331 74.662 1.00 81.96 56 LEU C C 1
ATOM 4645 O O . LEU C 1 66 ? 74.684 -11.938 75.830 1.00 81.75 56 LEU C O 1
ATOM 4650 N N . ALA C 1 67 ? 73.524 -12.454 73.928 1.00 78.21 57 ALA C N 1
ATOM 4651 C CA . ALA C 1 67 ? 72.187 -12.112 74.422 1.00 79.06 57 ALA C CA 1
ATOM 4652 C C . ALA C 1 67 ? 71.755 -13.038 75.555 1.00 85.22 57 ALA C C 1
ATOM 4653 O O . ALA C 1 67 ? 71.974 -14.248 75.480 1.00 86.99 57 ALA C O 1
ATOM 4655 N N . LYS C 1 68 ? 71.137 -12.478 76.598 1.00 81.82 58 LYS C N 1
ATOM 4656 C CA . LYS C 1 68 ? 70.644 -13.266 77.727 1.00 84.00 58 LYS C CA 1
ATOM 4657 C C . LYS C 1 68 ? 69.496 -14.182 77.250 1.00 92.05 58 LYS C C 1
ATOM 4658 O O . LYS C 1 68 ? 69.282 -15.263 77.809 1.00 94.35 58 LYS C O 1
ATOM 4664 N N . SER C 1 69 ? 68.829 -13.772 76.156 1.00 88.47 59 SER C N 1
ATOM 4665 C CA . SER C 1 69 ? 67.727 -14.473 75.516 1.00 89.96 59 SER C CA 1
ATOM 4666 C C . SER C 1 69 ? 68.176 -15.751 74.783 1.00 96.30 59 SER C C 1
ATOM 4667 O O . SER C 1 69 ? 67.314 -16.574 74.468 1.00 97.69 59 SER C O 1
ATOM 4670 N N . SER C 1 70 ? 69.500 -15.923 74.509 1.00 93.12 60 SER C N 1
ATOM 4671 C CA . SER C 1 70 ? 70.050 -17.073 73.773 1.00 93.71 60 SER C CA 1
ATOM 4672 C C . SER C 1 70 ? 69.691 -18.411 74.417 1.00 103.56 60 SER C C 1
ATOM 4673 O O . SER C 1 70 ? 69.626 -18.523 75.650 1.00 104.65 60 SER C O 1
ATOM 4676 N N . ARG C 1 71 ? 69.431 -19.416 73.560 1.00 102.54 61 ARG C N 1
ATOM 4677 C CA . ARG C 1 71 ? 69.110 -20.778 73.973 1.00 105.55 61 ARG C CA 1
ATOM 4678 C C . ARG C 1 71 ? 70.358 -21.415 74.610 1.00 111.14 61 ARG C C 1
ATOM 4679 O O . ARG C 1 71 ? 70.276 -22.047 75.673 1.00 112.76 61 ARG C O 1
ATOM 4681 N N . ASN C 1 72 ? 71.521 -21.171 73.975 1.00 105.99 62 ASN C N 1
ATOM 4682 C CA . ASN C 1 72 ? 72.840 -21.654 74.375 1.00 105.97 62 ASN C CA 1
ATOM 4683 C C . ASN C 1 72 ? 73.460 -20.836 75.531 1.00 107.35 62 ASN C C 1
ATOM 4684 O O . ASN C 1 72 ? 74.550 -21.206 75.980 1.00 108.25 62 ASN C O 1
ATOM 4689 N N . TYR C 1 73 ? 72.785 -19.746 76.013 1.00 100.30 63 TYR C N 1
ATOM 4690 C CA . TYR C 1 73 ? 73.289 -18.848 77.068 1.00 98.62 63 TYR C CA 1
ATOM 4691 C C . TYR C 1 73 ? 73.886 -19.605 78.257 1.00 103.57 63 TYR C C 1
ATOM 4692 O O . TYR C 1 73 ? 74.998 -19.275 78.678 1.00 100.73 63 TYR C O 1
ATOM 4701 N N . GLU C 1 74 ? 73.147 -20.588 78.807 1.00 104.47 64 GLU C N 1
ATOM 4702 C CA . GLU C 1 74 ? 73.610 -21.366 79.956 1.00 107.56 64 GLU C CA 1
ATOM 4703 C C . GLU C 1 74 ? 74.849 -22.185 79.609 1.00 111.51 64 GLU C C 1
ATOM 4704 O O . GLU C 1 74 ? 75.844 -22.067 80.324 1.00 111.86 64 GLU C O 1
ATOM 4710 N N . SER C 1 75 ? 74.814 -22.954 78.487 1.00 106.63 65 SER C N 1
ATOM 4711 C CA . SER C 1 75 ? 75.936 -23.783 78.000 1.00 105.51 65 SER C CA 1
ATOM 4712 C C . SER C 1 75 ? 77.206 -22.949 77.786 1.00 104.04 65 SER C C 1
ATOM 4713 O O . SER C 1 75 ? 78.281 -23.331 78.252 1.00 104.53 65 SER C O 1
ATOM 4724 N N . THR C 1 77 ? 78.024 -19.567 78.898 1.00 91.92 67 THR C N 1
ATOM 4725 C CA . THR C 1 77 ? 78.551 -18.941 80.114 1.00 92.53 67 THR C CA 1
ATOM 4726 C C . THR C 1 77 ? 79.214 -19.986 81.031 1.00 97.78 67 THR C C 1
ATOM 4727 O O . THR C 1 77 ? 80.235 -19.684 81.656 1.00 97.36 67 THR C O 1
ATOM 4731 N N . SER C 1 78 ? 78.669 -21.223 81.052 1.00 95.58 68 SER C N 1
ATOM 4732 C CA . SER C 1 78 ? 79.202 -22.334 81.837 1.00 98.44 68 SER C CA 1
ATOM 4733 C C . SER C 1 78 ? 80.528 -22.877 81.259 1.00 101.12 68 SER C C 1
ATOM 4734 O O . SER C 1 78 ? 81.342 -23.408 82.029 1.00 101.76 68 SER C O 1
ATOM 4737 N N . ALA C 1 79 ? 80.745 -22.747 79.919 1.00 95.58 69 ALA C N 1
ATOM 4738 C CA . ALA C 1 79 ? 81.982 -23.183 79.239 1.00 94.61 69 ALA C CA 1
ATOM 4739 C C . ALA C 1 79 ? 83.186 -22.355 79.714 1.00 97.03 69 ALA C C 1
ATOM 4740 O O . ALA C 1 79 ? 83.024 -21.204 80.122 1.00 96.20 69 ALA C O 1
ATOM 4742 N N . GLY C 1 80 ? 84.363 -22.958 79.702 1.00 93.01 70 GLY C N 1
ATOM 4743 C CA . GLY C 1 80 ? 85.575 -22.293 80.153 1.00 92.54 70 GLY C CA 1
ATOM 4744 C C . GLY C 1 80 ? 86.398 -21.768 79.007 1.00 96.03 70 GLY C C 1
ATOM 4745 O O . GLY C 1 80 ? 87.083 -20.755 79.140 1.00 94.67 70 GLY C O 1
ATOM 4746 N N . ARG C 1 81 ? 86.332 -22.472 77.873 1.00 93.71 71 ARG C N 1
ATOM 4747 C CA . ARG C 1 81 ? 87.060 -22.168 76.653 1.00 91.63 71 ARG C CA 1
ATOM 4748 C C . ARG C 1 81 ? 86.097 -22.014 75.509 1.00 93.54 71 ARG C C 1
ATOM 4749 O O . ARG C 1 81 ? 85.072 -22.709 75.445 1.00 93.81 71 ARG C O 1
ATOM 4757 N N . PHE C 1 82 ? 86.427 -21.090 74.597 1.00 87.72 72 PHE C N 1
ATOM 4758 C CA . PHE C 1 82 ? 85.638 -20.783 73.408 1.00 85.01 72 PHE C CA 1
ATOM 4759 C C . PHE C 1 82 ? 86.555 -20.402 72.264 1.00 85.74 72 PHE C C 1
ATOM 4760 O O . PHE C 1 82 ? 87.758 -20.219 72.460 1.00 85.42 72 PHE C O 1
ATOM 4768 N N . ALA C 1 83 ? 85.984 -20.272 71.069 1.00 80.36 73 ALA C N 1
ATOM 4769 C CA . ALA C 1 83 ? 86.746 -19.881 69.891 1.00 78.16 73 ALA C CA 1
ATOM 4770 C C . ALA C 1 83 ? 85.972 -18.891 69.031 1.00 78.40 73 ALA C C 1
ATOM 4771 O O . ALA C 1 83 ? 84.747 -18.976 68.911 1.00 78.18 73 ALA C O 1
ATOM 4773 N N . ILE C 1 84 ? 86.700 -17.954 68.428 1.00 71.72 74 ILE C N 1
ATOM 4774 C CA . ILE C 1 84 ? 86.127 -16.945 67.533 1.00 68.04 74 ILE C CA 1
ATOM 4775 C C . ILE C 1 84 ? 86.564 -17.286 66.109 1.00 72.53 74 ILE C C 1
ATOM 4776 O O . ILE C 1 84 ? 87.759 -17.514 65.897 1.00 72.86 74 ILE C O 1
ATOM 4781 N N . ASN C 1 85 ? 85.619 -17.365 65.154 1.00 68.67 75 ASN C N 1
ATOM 4782 C CA . ASN C 1 85 ? 85.990 -17.647 63.761 1.00 68.50 75 ASN C CA 1
ATOM 4783 C C . ASN C 1 85 ? 85.633 -16.437 62.917 1.00 70.33 75 ASN C C 1
ATOM 4784 O O . ASN C 1 85 ? 84.446 -16.113 62.803 1.00 70.90 75 ASN C O 1
ATOM 4789 N N . VAL C 1 86 ? 86.632 -15.739 62.358 1.00 63.28 76 VAL C N 1
ATOM 4790 C CA . VAL C 1 86 ? 86.309 -14.567 61.538 1.00 60.31 76 VAL C CA 1
ATOM 4791 C C . VAL C 1 86 ? 85.969 -15.102 60.152 1.00 64.32 76 VAL C C 1
ATOM 4792 O O . VAL C 1 86 ? 86.850 -15.606 59.457 1.00 66.93 76 VAL C O 1
ATOM 4796 N N . LEU C 1 87 ? 84.688 -15.107 59.802 1.00 57.36 77 LEU C N 1
ATOM 4797 C CA . LEU C 1 87 ? 84.262 -15.675 58.534 1.00 56.99 77 LEU C CA 1
ATOM 4798 C C . LEU C 1 87 ? 84.770 -14.879 57.355 1.00 61.06 77 LEU C C 1
ATOM 4799 O O . LEU C 1 87 ? 84.712 -13.643 57.401 1.00 62.69 77 LEU C O 1
ATOM 4804 N N . SER C 1 88 ? 85.219 -15.583 56.291 1.00 54.51 78 SER C N 1
ATOM 4805 C CA . SER C 1 88 ? 85.670 -14.994 55.030 1.00 52.14 78 SER C CA 1
ATOM 4806 C C . SER C 1 88 ? 84.470 -14.709 54.105 1.00 53.25 78 SER C C 1
ATOM 4807 O O . SER C 1 88 ? 83.325 -15.013 54.448 1.00 51.94 78 SER C O 1
ATOM 4810 N N . GLU C 1 89 ? 84.743 -14.099 52.944 1.00 48.84 79 GLU C N 1
ATOM 4811 C CA . GLU C 1 89 ? 83.784 -13.709 51.903 1.00 47.91 79 GLU C CA 1
ATOM 4812 C C . GLU C 1 89 ? 82.825 -14.818 51.442 1.00 54.85 79 GLU C C 1
ATOM 4813 O O . GLU C 1 89 ? 81.679 -14.540 51.053 1.00 54.55 79 GLU C O 1
ATOM 4819 N N . THR C 1 90 ? 83.341 -16.056 51.371 1.00 52.82 80 THR C N 1
ATOM 4820 C CA . THR C 1 90 ? 82.617 -17.220 50.874 1.00 55.01 80 THR C CA 1
ATOM 4821 C C . THR C 1 90 ? 81.690 -17.901 51.900 1.00 65.10 80 THR C C 1
ATOM 4822 O O . THR C 1 90 ? 80.901 -18.785 51.522 1.00 68.02 80 THR C O 1
ATOM 4826 N N . GLN C 1 91 ? 81.800 -17.528 53.185 1.00 61.18 81 GLN C N 1
ATOM 4827 C CA . GLN C 1 91 ? 81.045 -18.171 54.243 1.00 61.71 81 GLN C CA 1
ATOM 4828 C C . GLN C 1 91 ? 79.763 -17.405 54.637 1.00 65.53 81 GLN C C 1
ATOM 4829 O O . GLN C 1 91 ? 79.381 -17.429 55.814 1.00 65.34 81 GLN C O 1
ATOM 4835 N N . LYS C 1 92 ? 79.049 -16.806 53.654 1.00 61.89 82 LYS C N 1
ATOM 4836 C CA . LYS C 1 92 ? 77.798 -16.076 53.943 1.00 61.66 82 LYS C CA 1
ATOM 4837 C C . LYS C 1 92 ? 76.718 -17.028 54.514 1.00 69.44 82 LYS C C 1
ATOM 4838 O O . LYS C 1 92 ? 76.031 -16.668 55.462 1.00 69.34 82 LYS C O 1
ATOM 4844 N N . ASP C 1 93 ? 76.633 -18.256 53.983 1.00 69.59 83 ASP C N 1
ATOM 4845 C CA . ASP C 1 93 ? 75.706 -19.313 54.422 1.00 71.81 83 ASP C CA 1
ATOM 4846 C C . ASP C 1 93 ? 76.044 -19.815 55.838 1.00 71.87 83 ASP C C 1
ATOM 4847 O O . ASP C 1 93 ? 75.133 -20.230 56.551 1.00 72.25 83 ASP C O 1
ATOM 4852 N N . VAL C 1 94 ? 77.345 -19.793 56.229 1.00 65.27 84 VAL C N 1
ATOM 4853 C CA . VAL C 1 94 ? 77.815 -20.216 57.564 1.00 64.97 84 VAL C CA 1
ATOM 4854 C C . VAL C 1 94 ? 77.253 -19.240 58.600 1.00 69.45 84 VAL C C 1
ATOM 4855 O O . VAL C 1 94 ? 76.712 -19.657 59.630 1.00 70.41 84 VAL C O 1
ATOM 4859 N N . SER C 1 95 ? 77.379 -17.932 58.289 1.00 64.22 85 SER C N 1
ATOM 4860 C CA . SER C 1 95 ? 76.862 -16.808 59.060 1.00 62.51 85 SER C CA 1
ATOM 4861 C C . SER C 1 95 ? 75.354 -16.991 59.238 1.00 65.83 85 SER C C 1
ATOM 4862 O O . SER C 1 95 ? 74.873 -17.022 60.377 1.00 65.31 85 SER C O 1
ATOM 4865 N N . ASN C 1 96 ? 74.636 -17.202 58.102 1.00 61.01 86 ASN C N 1
ATOM 4866 C CA . ASN C 1 96 ? 73.200 -17.434 58.041 1.00 61.19 86 ASN C CA 1
ATOM 4867 C C . ASN C 1 96 ? 72.794 -18.670 58.909 1.00 67.11 86 ASN C C 1
ATOM 4868 O O . ASN C 1 96 ? 72.002 -18.495 59.835 1.00 68.55 86 ASN C O 1
ATOM 4873 N N . THR C 1 97 ? 73.399 -19.864 58.686 1.00 62.80 87 THR C N 1
ATOM 4874 C CA . THR C 1 97 ? 73.121 -21.108 59.428 1.00 63.63 87 THR C CA 1
ATOM 4875 C C . THR C 1 97 ? 73.352 -20.937 60.929 1.00 64.61 87 THR C C 1
ATOM 4876 O O . THR C 1 97 ? 72.563 -21.452 61.712 1.00 64.97 87 THR C O 1
ATOM 4880 N N . PHE C 1 98 ? 74.404 -20.213 61.336 1.00 60.96 88 PHE C N 1
ATOM 4881 C CA . PHE C 1 98 ? 74.704 -20.026 62.765 1.00 62.48 88 PHE C CA 1
ATOM 4882 C C . PHE C 1 98 ? 73.928 -18.900 63.442 1.00 68.23 88 PHE C C 1
ATOM 4883 O O . PHE C 1 98 ? 74.237 -18.578 64.581 1.00 67.78 88 PHE C O 1
ATOM 4891 N N . ALA C 1 99 ? 72.925 -18.320 62.766 1.00 67.08 89 ALA C N 1
ATOM 4892 C CA . ALA C 1 99 ? 72.067 -17.258 63.296 1.00 67.87 89 ALA C CA 1
ATOM 4893 C C . ALA C 1 99 ? 70.598 -17.692 63.204 1.00 78.69 89 ALA C C 1
ATOM 4894 O O . ALA C 1 99 ? 69.736 -17.163 63.923 1.00 80.58 89 ALA C O 1
ATOM 4896 N N . ARG C 1 100 ? 70.336 -18.681 62.323 1.00 76.55 90 ARG C N 1
ATOM 4897 C CA . ARG C 1 100 ? 69.037 -19.282 62.060 1.00 78.70 90 ARG C CA 1
ATOM 4898 C C . ARG C 1 100 ? 68.765 -20.471 63.005 1.00 83.88 90 ARG C C 1
ATOM 4899 O O . ARG C 1 100 ? 69.727 -21.092 63.459 1.00 81.62 90 ARG C O 1
ATOM 4907 N N . PRO C 1 101 ? 67.479 -20.836 63.293 1.00 84.59 91 PRO C N 1
ATOM 4908 C CA . PRO C 1 101 ? 67.232 -22.000 64.150 1.00 87.98 91 PRO C CA 1
ATOM 4909 C C . PRO C 1 101 ? 67.238 -23.289 63.327 1.00 96.58 91 PRO C C 1
ATOM 4910 O O . PRO C 1 101 ? 66.240 -23.642 62.684 1.00 97.44 91 PRO C O 1
ATOM 4914 N N . VAL C 1 102 ? 68.399 -23.954 63.294 1.00 95.30 92 VAL C N 1
ATOM 4915 C CA . VAL C 1 102 ? 68.560 -25.203 62.550 1.00 97.82 92 VAL C CA 1
ATOM 4916 C C . VAL C 1 102 ? 69.029 -26.307 63.526 1.00 106.28 92 VAL C C 1
ATOM 4917 O O . VAL C 1 102 ? 69.723 -26.013 64.517 1.00 104.96 92 VAL C O 1
ATOM 4921 N N . GLU C 1 103 ? 68.609 -27.564 63.258 1.00 107.49 93 GLU C N 1
ATOM 4922 C CA . GLU C 1 103 ? 68.936 -28.710 64.119 1.00 110.76 93 GLU C CA 1
ATOM 4923 C C . GLU C 1 103 ? 70.454 -28.966 64.154 1.00 113.69 93 GLU C C 1
ATOM 4924 O O . GLU C 1 103 ? 71.032 -28.971 65.245 1.00 113.73 93 GLU C O 1
ATOM 4930 N N . ASP C 1 104 ? 71.101 -29.121 62.978 1.00 108.34 94 ASP C N 1
ATOM 4931 C CA . ASP C 1 104 ? 72.538 -29.342 62.937 1.00 106.62 94 ASP C CA 1
ATOM 4932 C C . ASP C 1 104 ? 73.203 -28.199 62.198 1.00 103.79 94 ASP C C 1
ATOM 4933 O O . ASP C 1 104 ? 73.278 -28.193 60.968 1.00 101.57 94 ASP C O 1
ATOM 4938 N N . ARG C 1 105 ? 73.657 -27.209 62.980 1.00 96.26 95 ARG C N 1
ATOM 4939 C CA . ARG C 1 105 ? 74.363 -26.033 62.501 1.00 91.50 95 ARG C CA 1
ATOM 4940 C C . ARG C 1 105 ? 75.726 -26.456 61.970 1.00 92.69 95 ARG C C 1
ATOM 4941 O O . ARG C 1 105 ? 76.112 -26.029 60.886 1.00 89.28 95 ARG C O 1
ATOM 4949 N N . PHE C 1 106 ? 76.418 -27.348 62.712 1.00 91.21 96 PHE C N 1
ATOM 4950 C CA . PHE C 1 106 ? 77.768 -27.817 62.410 1.00 92.01 96 PHE C CA 1
ATOM 4951 C C . PHE C 1 106 ? 77.864 -28.721 61.147 1.00 102.79 96 PHE C C 1
ATOM 4952 O O . PHE C 1 106 ? 78.978 -28.995 60.664 1.00 102.80 96 PHE C O 1
ATOM 4960 N N . ALA C 1 107 ? 76.710 -29.120 60.575 1.00 102.25 97 ALA C N 1
ATOM 4961 C CA . ALA C 1 107 ? 76.686 -29.899 59.338 1.00 103.42 97 ALA C CA 1
ATOM 4962 C C . ALA C 1 107 ? 77.006 -28.999 58.125 1.00 105.46 97 ALA C C 1
ATOM 4963 O O . ALA C 1 107 ? 77.442 -29.496 57.078 1.00 105.58 97 ALA C O 1
ATOM 4965 N N . ALA C 1 108 ? 76.809 -27.671 58.284 1.00 99.48 98 ALA C N 1
ATOM 4966 C CA . ALA C 1 108 ? 77.015 -26.685 57.228 1.00 97.10 98 ALA C CA 1
ATOM 4967 C C . ALA C 1 108 ? 78.474 -26.185 57.115 1.00 100.66 98 ALA C C 1
ATOM 4968 O O . ALA C 1 108 ? 78.731 -25.296 56.289 1.00 97.83 98 ALA C O 1
ATOM 4970 N N . VAL C 1 109 ? 79.416 -26.710 57.951 1.00 98.89 99 VAL C N 1
ATOM 4971 C CA . VAL C 1 109 ? 80.823 -26.270 57.905 1.00 97.62 99 VAL C CA 1
ATOM 4972 C C . VAL C 1 109 ? 81.801 -27.410 58.038 1.00 105.55 99 VAL C C 1
ATOM 4973 O O . VAL C 1 109 ? 81.587 -28.305 58.862 1.00 108.86 99 VAL C O 1
ATOM 4977 N N . ASP C 1 110 ? 82.935 -27.314 57.300 1.00 100.43 100 ASP C N 1
ATOM 4978 C CA . ASP C 1 110 ? 84.075 -28.209 57.481 1.00 101.18 100 ASP C CA 1
ATOM 4979 C C . ASP C 1 110 ? 84.823 -27.637 58.659 1.00 101.58 100 ASP C C 1
ATOM 4980 O O . ASP C 1 110 ? 85.293 -26.497 58.609 1.00 99.55 100 ASP C O 1
ATOM 4985 N N . TRP C 1 111 ? 84.816 -28.365 59.761 1.00 97.00 101 TRP C N 1
ATOM 4986 C CA . TRP C 1 111 ? 85.432 -27.887 60.977 1.00 95.22 101 TRP C CA 1
ATOM 4987 C C . TRP C 1 111 ? 86.222 -29.005 61.677 1.00 98.23 101 TRP C C 1
ATOM 4988 O O . TRP C 1 111 ? 86.117 -30.184 61.321 1.00 99.81 101 TRP C O 1
ATOM 4999 N N . ARG C 1 112 ? 87.025 -28.603 62.658 1.00 92.50 102 ARG C N 1
ATOM 5000 C CA . ARG C 1 112 ? 87.899 -29.462 63.433 1.00 94.87 102 ARG C CA 1
ATOM 5001 C C . ARG C 1 112 ? 88.001 -28.926 64.843 1.00 98.44 102 ARG C C 1
ATOM 5002 O O . ARG C 1 112 ? 87.577 -27.808 65.099 1.00 95.11 102 ARG C O 1
ATOM 5010 N N . LEU C 1 113 ? 88.599 -29.695 65.743 1.00 98.82 103 LEU C N 1
ATOM 5011 C CA . LEU C 1 113 ? 88.798 -29.253 67.107 1.00 99.51 103 LEU C CA 1
ATOM 5012 C C . LEU C 1 113 ? 90.200 -28.711 67.262 1.00 104.18 103 LEU C C 1
ATOM 5013 O O . LEU C 1 113 ? 91.149 -29.289 66.726 1.00 104.38 103 LEU C O 1
ATOM 5018 N N . GLY C 1 114 ? 90.313 -27.594 67.975 1.00 100.85 104 GLY C N 1
ATOM 5019 C CA . GLY C 1 114 ? 91.589 -26.944 68.254 1.00 100.68 104 GLY C CA 1
ATOM 5020 C C . GLY C 1 114 ? 92.319 -27.613 69.402 1.00 106.92 104 GLY C C 1
ATOM 5021 O O . GLY C 1 114 ? 91.753 -28.493 70.060 1.00 108.58 104 GLY C O 1
ATOM 5022 N N . ARG C 1 115 ? 93.575 -27.179 69.673 1.00 103.33 105 ARG C N 1
ATOM 5023 C CA . ARG C 1 115 ? 94.427 -27.696 70.755 1.00 106.13 105 ARG C CA 1
ATOM 5024 C C . ARG C 1 115 ? 93.688 -27.718 72.098 1.00 113.80 105 ARG C C 1
ATOM 5025 O O . ARG C 1 115 ? 93.957 -28.583 72.939 1.00 116.83 105 ARG C O 1
ATOM 5027 N N . ASP C 1 116 ? 92.732 -26.787 72.279 1.00 108.98 106 ASP C N 1
ATOM 5028 C CA . ASP C 1 116 ? 91.961 -26.661 73.510 1.00 109.97 106 ASP C CA 1
ATOM 5029 C C . ASP C 1 116 ? 90.463 -27.061 73.301 1.00 111.93 106 ASP C C 1
ATOM 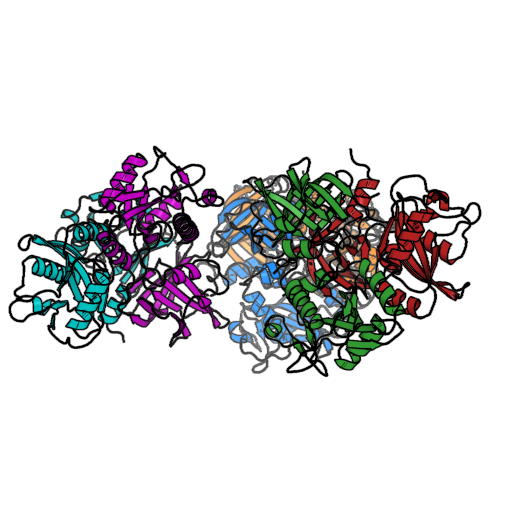5030 O O . ASP C 1 116 ? 89.575 -26.564 74.005 1.00 110.57 106 ASP C O 1
ATOM 5035 N N . GLY C 1 117 ? 90.238 -28.010 72.383 1.00 108.23 107 GLY C N 1
ATOM 5036 C CA . GLY C 1 117 ? 88.944 -28.617 72.069 1.00 107.92 107 GLY C CA 1
ATOM 5037 C C . GLY C 1 117 ? 87.809 -27.696 71.674 1.00 108.25 107 GLY C C 1
ATOM 5038 O O . GLY C 1 117 ? 86.657 -27.909 72.074 1.00 108.68 107 GLY C O 1
ATOM 5039 N N . CYS C 1 118 ? 88.119 -26.688 70.864 1.00 100.83 108 CYS C N 1
ATOM 5040 C CA . CYS C 1 118 ? 87.120 -25.744 70.391 1.00 97.33 108 CYS C CA 1
ATOM 5041 C C . CYS C 1 118 ? 86.906 -25.914 68.893 1.00 99.87 108 CYS C C 1
ATOM 5042 O O . CYS C 1 118 ? 87.889 -26.117 68.170 1.00 100.24 108 CYS C O 1
ATOM 5045 N N . PRO C 1 119 ? 85.647 -25.789 68.397 1.00 94.06 109 PRO C N 1
ATOM 5046 C CA . PRO C 1 119 ? 85.407 -25.941 66.946 1.00 91.89 109 PRO C CA 1
ATOM 5047 C C . PRO C 1 119 ? 86.003 -24.793 66.108 1.00 91.10 109 PRO C C 1
ATOM 5048 O O . PRO C 1 119 ? 85.595 -23.645 66.233 1.00 88.69 109 PRO C O 1
ATOM 5052 N N . ILE C 1 120 ? 86.991 -25.121 65.265 1.00 87.23 110 ILE C N 1
ATOM 5053 C CA . ILE C 1 120 ? 87.712 -24.206 64.369 1.00 84.69 110 ILE C CA 1
ATOM 5054 C C . ILE C 1 120 ? 87.268 -24.506 62.941 1.00 88.71 110 ILE C C 1
ATOM 5055 O O . ILE C 1 120 ? 87.406 -25.641 62.489 1.00 90.82 110 ILE C O 1
ATOM 5060 N N . PHE C 1 121 ? 86.729 -23.502 62.237 1.00 82.44 111 PHE C N 1
ATOM 5061 C CA . PHE C 1 121 ? 86.254 -23.689 60.866 1.00 81.00 111 PHE C CA 1
ATOM 5062 C C . PHE C 1 121 ? 87.359 -23.467 59.853 1.00 82.63 111 PHE C C 1
ATOM 5063 O O . PHE C 1 121 ? 88.239 -22.627 60.052 1.00 80.91 111 PHE C O 1
ATOM 5071 N N . SER C 1 122 ? 87.299 -24.200 58.747 1.00 78.79 112 SER C N 1
ATOM 5072 C CA . SER C 1 122 ? 88.261 -24.041 57.671 1.00 76.99 112 SER C CA 1
ATOM 5073 C C . SER C 1 122 ? 87.838 -22.898 56.759 1.00 77.81 112 SER C C 1
ATOM 5074 O O . SER C 1 122 ? 86.653 -22.583 56.687 1.00 77.18 112 SER C O 1
ATOM 5077 N N . ASP C 1 123 ? 88.814 -22.256 56.090 1.00 73.05 113 ASP C N 1
ATOM 5078 C CA . ASP C 1 123 ? 88.610 -21.195 55.097 1.00 71.06 113 ASP C CA 1
ATOM 5079 C C . ASP C 1 123 ? 88.053 -19.901 55.733 1.00 68.05 113 ASP C C 1
ATOM 5080 O O . ASP C 1 123 ? 87.318 -19.140 55.091 1.00 64.28 113 ASP C O 1
ATOM 5085 N N . VAL C 1 124 ? 88.447 -19.652 56.990 1.00 63.55 114 VAL C N 1
ATOM 5086 C CA . VAL C 1 124 ? 88.079 -18.455 57.746 1.00 60.93 114 VAL C CA 1
ATOM 5087 C C . VAL C 1 124 ? 89.120 -17.363 57.506 1.00 66.15 114 VAL C C 1
ATOM 5088 O O . VAL C 1 124 ? 90.255 -17.671 57.109 1.00 67.51 114 VAL C O 1
ATOM 5092 N N . ALA C 1 125 ? 88.736 -16.088 57.721 1.00 61.09 115 ALA C N 1
ATOM 5093 C CA . ALA C 1 125 ? 89.630 -14.932 57.546 1.00 60.42 115 ALA C CA 1
ATOM 5094 C C . ALA C 1 125 ? 90.717 -14.931 58.635 1.00 65.78 115 ALA C C 1
ATOM 5095 O O . ALA C 1 125 ? 91.853 -14.524 58.389 1.00 64.12 115 ALA C O 1
ATOM 5097 N N . ALA C 1 126 ? 90.333 -15.405 59.845 1.00 64.46 116 ALA C N 1
ATOM 5098 C CA . ALA C 1 126 ? 91.124 -15.608 61.063 1.00 64.82 116 ALA C CA 1
ATOM 5099 C C . ALA C 1 126 ? 90.313 -16.394 62.073 1.00 69.48 116 ALA C C 1
ATOM 5100 O O . ALA C 1 126 ? 89.082 -16.471 61.957 1.00 67.05 116 ALA C O 1
ATOM 5102 N N . TRP C 1 127 ? 91.001 -16.990 63.053 1.00 70.39 117 TRP C N 1
ATOM 5103 C CA . TRP C 1 127 ? 90.376 -17.694 64.171 1.00 73.20 117 TRP C CA 1
ATOM 5104 C C . TRP C 1 127 ? 91.197 -17.503 65.433 1.00 78.61 117 TRP C C 1
ATOM 5105 O O . TRP C 1 127 ? 92.425 -17.353 65.356 1.00 77.83 117 TRP C O 1
ATOM 5116 N N . PHE C 1 128 ? 90.502 -17.528 66.593 1.00 76.75 118 PHE C N 1
ATOM 5117 C CA . PHE C 1 128 ? 91.096 -17.333 67.904 1.00 78.74 118 PHE C CA 1
ATOM 5118 C C . PHE C 1 128 ? 90.564 -18.326 68.927 1.00 86.72 118 PHE C C 1
ATOM 5119 O O . PHE C 1 128 ? 89.361 -18.320 69.198 1.00 86.09 118 PHE C O 1
ATOM 5127 N N . GLU C 1 129 ? 91.459 -19.149 69.522 1.00 86.15 119 GLU C N 1
ATOM 5128 C CA . GLU C 1 129 ? 91.122 -20.049 70.629 1.00 88.12 119 GLU C CA 1
ATOM 5129 C C . GLU C 1 129 ? 91.272 -19.242 71.917 1.00 91.75 119 GLU C C 1
ATOM 5130 O O . GLU C 1 129 ? 92.331 -18.644 72.162 1.00 90.22 119 GLU C O 1
ATOM 5136 N N . CYS C 1 130 ? 90.196 -19.152 72.701 1.00 89.69 120 CYS C N 1
ATOM 5137 C CA . CYS C 1 130 ? 90.210 -18.349 73.921 1.00 90.40 120 CYS C CA 1
ATOM 5138 C C . CYS C 1 130 ? 89.922 -19.186 75.165 1.00 97.48 120 CYS C C 1
ATOM 5139 O O . CYS C 1 130 ? 89.448 -20.317 75.087 1.00 98.34 120 CYS C O 1
ATOM 5142 N N . SER C 1 131 ? 90.226 -18.592 76.317 1.00 95.90 121 SER C N 1
ATOM 5143 C CA . SER C 1 131 ? 89.964 -19.046 77.677 1.00 98.53 121 SER C CA 1
ATOM 5144 C C . SER C 1 131 ? 89.220 -17.902 78.327 1.00 102.63 121 SER C C 1
ATOM 5145 O O . SER C 1 131 ? 89.681 -16.762 78.229 1.00 102.03 121 SER C O 1
ATOM 5156 N N . GLN C 1 133 ? 88.036 -15.147 80.695 1.00 90.30 123 GLN C N 1
ATOM 5157 C CA . GLN C 1 133 ? 88.623 -14.365 81.783 1.00 89.22 123 GLN C CA 1
ATOM 5158 C C . GLN C 1 133 ? 87.505 -13.875 82.688 1.00 93.00 123 GLN C C 1
ATOM 5159 O O . GLN C 1 133 ? 87.585 -14.052 83.903 1.00 96.35 123 GLN C O 1
ATOM 5165 N N . ASP C 1 134 ? 86.449 -13.289 82.104 1.00 85.57 124 ASP C N 1
ATOM 5166 C CA . ASP C 1 134 ? 85.312 -12.793 82.859 1.00 85.88 124 ASP C CA 1
ATOM 5167 C C . ASP C 1 134 ? 84.066 -12.723 81.979 1.00 86.85 124 ASP C C 1
ATOM 5168 O O . ASP C 1 134 ? 84.168 -12.724 80.750 1.00 86.88 124 ASP C O 1
ATOM 5173 N N . ILE C 1 135 ? 82.886 -12.681 82.620 1.00 81.02 125 ILE C N 1
ATOM 5174 C CA . ILE C 1 135 ? 81.571 -12.496 82.004 1.00 77.96 125 ILE C CA 1
ATOM 5175 C C . ILE C 1 135 ? 80.967 -11.283 82.726 1.00 83.81 125 ILE C C 1
ATOM 5176 O O . ILE C 1 135 ? 80.740 -11.327 83.950 1.00 85.87 125 ILE C O 1
ATOM 5181 N N . ILE C 1 136 ? 80.786 -10.179 81.976 1.00 78.57 126 ILE C N 1
ATOM 5182 C CA . ILE C 1 136 ? 80.260 -8.925 82.523 1.00 78.16 126 ILE C CA 1
ATOM 5183 C C . ILE C 1 136 ? 78.785 -8.757 82.141 1.00 82.04 126 ILE C C 1
ATOM 5184 O O . ILE C 1 136 ? 78.434 -8.825 80.959 1.00 80.50 126 ILE C O 1
ATOM 5189 N N . GLU C 1 137 ? 77.934 -8.527 83.157 1.00 79.12 127 GLU C N 1
ATOM 5190 C CA . GLU C 1 137 ? 76.511 -8.304 82.961 1.00 78.39 127 GLU C CA 1
ATOM 5191 C C . GLU C 1 137 ? 76.334 -6.925 82.338 1.00 79.96 127 GLU C C 1
ATOM 5192 O O . GLU C 1 137 ? 76.865 -5.942 82.867 1.00 80.94 127 GLU C O 1
ATOM 5198 N N . ALA C 1 138 ? 75.652 -6.856 81.183 1.00 73.01 128 ALA C N 1
ATOM 5199 C CA . ALA C 1 138 ? 75.435 -5.581 80.518 1.00 70.62 128 ALA C CA 1
ATOM 5200 C C . ALA C 1 138 ? 74.099 -5.565 79.765 1.00 74.05 128 ALA C C 1
ATOM 5201 O O . ALA C 1 138 ? 74.050 -5.821 78.563 1.00 71.90 128 ALA C O 1
ATOM 5203 N N . GLY C 1 139 ? 73.030 -5.253 80.502 1.00 72.04 129 GLY C N 1
ATOM 5204 C CA . GLY C 1 139 ? 71.670 -5.157 79.987 1.00 71.66 129 GLY C CA 1
ATOM 5205 C C . GLY C 1 139 ? 71.080 -6.475 79.546 1.00 76.90 129 GLY C C 1
ATOM 5206 O O . GLY C 1 139 ? 71.120 -7.450 80.295 1.00 78.75 129 GLY C O 1
ATOM 5207 N N . ASP C 1 140 ? 70.561 -6.518 78.305 1.00 71.88 130 ASP C N 1
ATOM 5208 C CA . ASP C 1 140 ? 69.938 -7.705 77.716 1.00 71.23 130 ASP C CA 1
ATOM 5209 C C . ASP C 1 140 ? 70.982 -8.698 77.191 1.00 72.31 130 ASP C C 1
ATOM 5210 O O . ASP C 1 140 ? 70.625 -9.769 76.692 1.00 72.17 130 ASP C O 1
ATOM 5215 N N . HIS C 1 141 ? 72.263 -8.340 77.338 1.00 67.78 131 HIS C N 1
ATOM 5216 C CA . HIS C 1 141 ? 73.425 -9.118 76.909 1.00 67.08 131 HIS C CA 1
ATOM 5217 C C . HIS C 1 141 ? 74.447 -9.283 78.045 1.00 71.37 131 HIS C C 1
ATOM 5218 O O . HIS C 1 141 ? 74.310 -8.677 79.116 1.00 69.72 131 HIS C O 1
ATOM 5225 N N . VAL C 1 142 ? 75.481 -10.102 77.784 1.00 69.74 132 VAL C N 1
ATOM 5226 C CA . VAL C 1 142 ? 76.629 -10.320 78.669 1.00 71.81 132 VAL C CA 1
ATOM 5227 C C . VAL C 1 142 ? 77.881 -10.149 77.821 1.00 76.12 132 VAL C C 1
ATOM 5228 O O . VAL C 1 142 ? 77.890 -10.533 76.647 1.00 75.56 132 VAL C O 1
ATOM 5232 N N . ILE C 1 143 ? 78.910 -9.531 78.396 1.00 73.29 133 ILE C N 1
ATOM 5233 C CA . ILE C 1 143 ? 80.177 -9.303 77.709 1.00 72.44 133 ILE C CA 1
ATOM 5234 C C . ILE C 1 143 ? 81.116 -10.452 78.090 1.00 77.65 133 ILE C C 1
ATOM 5235 O O . ILE C 1 143 ? 81.448 -10.622 79.262 1.00 79.87 133 ILE C O 1
ATOM 5240 N N . ILE C 1 144 ? 81.504 -11.259 77.118 1.00 72.66 134 ILE C N 1
ATOM 5241 C CA . ILE C 1 144 ? 82.419 -12.368 77.351 1.00 73.66 134 ILE C CA 1
ATOM 5242 C C . ILE C 1 144 ? 83.840 -11.917 76.969 1.00 76.41 134 ILE C C 1
ATOM 5243 O O . ILE C 1 144 ? 84.078 -11.486 75.829 1.00 73.46 134 ILE C O 1
ATOM 5248 N N . ILE C 1 145 ? 84.765 -11.993 77.945 1.00 73.58 135 ILE C N 1
ATOM 5249 C CA . ILE C 1 145 ? 86.160 -11.613 77.749 1.00 72.68 135 ILE C CA 1
ATOM 5250 C C . ILE C 1 145 ? 87.007 -12.870 77.710 1.00 79.68 135 ILE C C 1
ATOM 5251 O O . ILE C 1 145 ? 86.926 -13.690 78.625 1.00 82.56 135 ILE C O 1
ATOM 5256 N N . GLY C 1 146 ? 87.796 -13.010 76.645 1.00 74.51 136 GLY C N 1
ATOM 5257 C CA . GLY C 1 146 ? 88.673 -14.153 76.443 1.00 75.25 136 GLY C CA 1
ATOM 5258 C C . GLY C 1 146 ? 90.134 -13.814 76.245 1.00 78.23 136 GLY C C 1
ATOM 5259 O O . GLY C 1 146 ? 90.482 -12.821 75.596 1.00 75.15 136 GLY C O 1
ATOM 5260 N N . ARG C 1 147 ? 90.998 -14.645 76.814 1.00 77.29 137 ARG C N 1
ATOM 5261 C CA . ARG C 1 147 ? 92.429 -14.508 76.630 1.00 78.83 137 ARG C CA 1
ATOM 5262 C C . ARG C 1 147 ? 92.816 -15.443 75.478 1.00 83.34 137 ARG C C 1
ATOM 5263 O O . ARG C 1 147 ? 92.514 -16.639 75.533 1.00 84.76 137 ARG C O 1
ATOM 5271 N N . VAL C 1 148 ? 93.418 -14.894 74.410 1.00 77.87 138 VAL C N 1
ATOM 5272 C CA . VAL C 1 148 ? 93.801 -15.680 73.244 1.00 78.13 138 VAL C CA 1
ATOM 5273 C C . VAL C 1 148 ? 94.895 -16.667 73.643 1.00 87.63 138 VAL C C 1
ATOM 5274 O O . VAL C 1 148 ? 95.953 -16.276 74.171 1.00 89.40 138 VAL C O 1
ATOM 5278 N N . THR C 1 149 ? 94.590 -17.952 73.437 1.00 85.79 139 THR C N 1
ATOM 5279 C CA . THR C 1 149 ? 95.483 -19.073 73.743 1.00 88.62 139 THR C CA 1
ATOM 5280 C C . THR C 1 149 ? 96.200 -19.509 72.441 1.00 91.87 139 THR C C 1
ATOM 5281 O O . THR C 1 149 ? 97.354 -19.935 72.464 1.00 92.91 139 THR C O 1
ATOM 5285 N N . ALA C 1 150 ? 95.503 -19.394 71.312 1.00 86.48 140 ALA C N 1
ATOM 5286 C CA . ALA C 1 150 ? 96.000 -19.751 69.983 1.00 85.72 140 ALA C CA 1
ATOM 5287 C C . ALA C 1 150 ? 95.251 -18.948 68.909 1.00 86.52 140 ALA C C 1
ATOM 5288 O O . ALA C 1 150 ? 94.096 -18.555 69.138 1.00 85.67 140 ALA C O 1
ATOM 5290 N N . PHE C 1 151 ? 95.898 -18.692 67.755 1.00 80.17 141 PHE C N 1
ATOM 5291 C CA . PHE C 1 151 ? 95.252 -17.964 66.661 1.00 77.38 141 PHE C CA 1
ATOM 5292 C C . PHE C 1 151 ? 95.907 -18.255 65.318 1.00 82.34 141 PHE C C 1
ATOM 5293 O O . PHE C 1 151 ? 97.009 -18.808 65.259 1.00 83.26 141 PHE C O 1
ATOM 5301 N N . GLU C 1 152 ? 95.219 -17.863 64.232 1.00 78.24 142 GLU C N 1
ATOM 5302 C CA . GLU C 1 152 ? 95.711 -18.037 62.861 1.00 77.55 142 GLU C CA 1
ATOM 5303 C C . GLU C 1 152 ? 95.091 -16.990 61.988 1.00 75.62 142 GLU C C 1
ATOM 5304 O O . GLU C 1 152 ? 93.940 -16.637 62.200 1.00 74.11 142 GLU C O 1
ATOM 5310 N N . ASN C 1 153 ? 95.843 -16.490 61.018 1.00 69.81 143 ASN C N 1
ATOM 5311 C CA . ASN C 1 153 ? 95.364 -15.462 60.107 1.00 66.49 143 ASN C CA 1
ATOM 5312 C C . ASN C 1 153 ? 95.742 -15.820 58.650 1.00 68.40 143 ASN C C 1
ATOM 5313 O O . ASN C 1 153 ? 96.925 -15.729 58.274 1.00 69.32 143 ASN C O 1
ATOM 5318 N N . SER C 1 154 ? 94.748 -16.281 57.857 1.00 62.23 144 SER C N 1
ATOM 5319 C CA . SER C 1 154 ? 94.920 -16.514 56.411 1.00 62.12 144 SER C CA 1
ATOM 5320 C C . SER C 1 154 ? 94.647 -15.181 55.743 1.00 66.82 144 SER C C 1
ATOM 5321 O O . SER C 1 154 ? 93.751 -14.470 56.194 1.00 66.84 144 SER C O 1
ATOM 5324 N N . GLY C 1 155 ? 95.387 -14.796 54.719 1.00 64.48 145 GLY C N 1
ATOM 5325 C CA . GLY C 1 155 ? 95.146 -13.473 54.124 1.00 63.78 145 GLY C CA 1
ATOM 5326 C C . GLY C 1 155 ? 93.710 -13.154 53.693 1.00 66.82 145 GLY C C 1
ATOM 5327 O O . GLY C 1 155 ? 93.367 -11.999 53.392 1.00 66.23 145 GLY C O 1
ATOM 5328 N N . LEU C 1 156 ? 92.862 -14.198 53.688 1.00 60.68 146 LEU C N 1
ATOM 5329 C CA . LEU C 1 156 ? 91.495 -14.234 53.221 1.00 57.04 146 LEU C CA 1
ATOM 5330 C C . LEU C 1 156 ? 90.674 -13.118 53.754 1.00 58.30 146 LEU C C 1
ATOM 5331 O O . LEU C 1 156 ? 90.733 -12.787 54.934 1.00 56.87 146 LEU C O 1
ATOM 5336 N N . ASN C 1 157 ? 89.929 -12.519 52.838 1.00 53.85 147 ASN C N 1
ATOM 5337 C CA . ASN C 1 157 ? 89.022 -11.421 53.102 1.00 51.52 147 ASN C CA 1
ATOM 5338 C C . ASN C 1 157 ? 87.902 -11.908 53.934 1.00 52.70 147 ASN C C 1
ATOM 5339 O O . ASN C 1 157 ? 87.409 -13.020 53.721 1.00 51.89 147 ASN C O 1
ATOM 5344 N N . GLY C 1 158 ? 87.503 -11.079 54.867 1.00 48.45 148 GLY C N 1
ATOM 5345 C CA . GLY C 1 158 ? 86.408 -11.418 55.749 1.00 48.88 148 GLY C CA 1
ATOM 5346 C C . GLY C 1 158 ? 85.041 -11.139 55.167 1.00 51.20 148 GLY C C 1
ATOM 5347 O O . GLY C 1 158 ? 84.899 -10.461 54.149 1.00 50.72 148 GLY C O 1
ATOM 5348 N N . LEU C 1 159 ? 84.028 -11.654 55.824 1.00 46.95 149 LEU C N 1
ATOM 5349 C CA . LEU C 1 159 ? 82.674 -11.378 55.431 1.00 46.78 149 LEU C CA 1
ATOM 5350 C C . LEU C 1 159 ? 82.234 -10.151 56.262 1.00 55.34 149 LEU C C 1
ATOM 5351 O O . LEU C 1 159 ? 82.370 -10.126 57.513 1.00 56.21 149 LEU C O 1
ATOM 5356 N N . GLY C 1 160 ? 81.792 -9.122 55.551 1.00 52.03 150 GLY C N 1
ATOM 5357 C CA . GLY C 1 160 ? 81.308 -7.909 56.186 1.00 52.11 150 GLY C CA 1
ATOM 5358 C C . GLY C 1 160 ? 79.803 -7.933 56.364 1.00 58.68 150 GLY C C 1
ATOM 5359 O O . GLY C 1 160 ? 79.099 -8.615 55.608 1.00 60.60 150 GLY C O 1
ATOM 5360 N N . TYR C 1 161 ? 79.313 -7.215 57.396 1.00 53.64 151 TYR C N 1
ATOM 5361 C CA . TYR C 1 161 ? 77.910 -6.999 57.730 1.00 53.59 151 TYR C CA 1
ATOM 5362 C C . TYR C 1 161 ? 77.794 -5.529 58.080 1.00 55.53 151 TYR C C 1
ATOM 5363 O O . TYR C 1 161 ? 78.425 -5.042 59.033 1.00 57.12 151 TYR C O 1
ATOM 5372 N N . ALA C 1 162 ? 77.076 -4.799 57.241 1.00 48.45 152 ALA C N 1
ATOM 5373 C CA . ALA C 1 162 ? 76.835 -3.379 57.431 1.00 46.58 152 ALA C CA 1
ATOM 5374 C C . ALA C 1 162 ? 75.379 -3.104 57.142 1.00 51.57 152 ALA C C 1
ATOM 5375 O O . ALA C 1 162 ? 74.781 -3.681 56.201 1.00 50.98 152 ALA C O 1
ATOM 5377 N N . ARG C 1 163 ? 74.798 -2.246 58.001 1.00 48.97 153 ARG C N 1
ATOM 5378 C CA . ARG C 1 163 ? 73.388 -1.853 57.988 1.00 49.60 153 ARG C CA 1
ATOM 5379 C C . ARG C 1 163 ? 72.544 -3.122 57.841 1.00 55.42 153 ARG C C 1
ATOM 5380 O O . ARG C 1 163 ? 72.714 -4.055 58.645 1.00 54.31 153 ARG C O 1
ATOM 5388 N N . GLY C 1 164 ? 71.747 -3.204 56.791 1.00 54.57 154 GLY C N 1
ATOM 5389 C CA . GLY C 1 164 ? 70.928 -4.393 56.586 1.00 57.10 154 GLY C CA 1
ATOM 5390 C C . GLY C 1 164 ? 71.680 -5.715 56.588 1.00 61.03 154 GLY C C 1
ATOM 5391 O O . GLY C 1 164 ? 71.487 -6.569 57.464 1.00 60.19 154 GLY C O 1
ATOM 5392 N N . GLY C 1 165 ? 72.564 -5.867 55.629 1.00 56.94 155 GLY C N 1
ATOM 5393 C CA . GLY C 1 165 ? 73.241 -7.130 55.508 1.00 57.26 155 GLY C CA 1
ATOM 5394 C C . GLY C 1 165 ? 74.678 -7.116 55.094 1.00 60.78 155 GLY C C 1
ATOM 5395 O O . GLY C 1 165 ? 75.449 -6.225 55.449 1.00 60.47 155 GLY C O 1
ATOM 5396 N N . TYR C 1 166 ? 75.014 -8.133 54.330 1.00 55.94 156 TYR C N 1
ATOM 5397 C CA . TYR C 1 166 ? 76.362 -8.458 53.979 1.00 54.43 156 TYR C CA 1
ATOM 5398 C C . TYR C 1 166 ? 76.962 -7.620 52.909 1.00 57.27 156 TYR C C 1
ATOM 5399 O O . TYR C 1 166 ? 76.254 -7.063 52.064 1.00 56.86 156 TYR C O 1
ATOM 5408 N N . PHE C 1 167 ? 78.317 -7.569 52.943 1.00 52.81 157 PHE C N 1
ATOM 5409 C CA . PHE C 1 167 ? 79.169 -6.919 51.957 1.00 51.65 157 PHE C CA 1
ATOM 5410 C C . PHE C 1 167 ? 80.467 -7.741 51.869 1.00 57.22 157 PHE C C 1
ATOM 5411 O O . PHE C 1 167 ? 80.874 -8.317 52.874 1.00 57.91 157 PHE C O 1
ATOM 5419 N N . THR C 1 168 ? 81.046 -7.865 50.654 1.00 53.79 158 THR C N 1
ATOM 5420 C CA . THR C 1 168 ? 82.293 -8.583 50.371 1.00 53.75 158 THR C CA 1
ATOM 5421 C C . THR C 1 168 ? 83.158 -7.785 49.337 1.00 55.47 158 THR C C 1
ATOM 5422 O O . THR C 1 168 ? 82.609 -7.239 48.363 1.00 53.82 158 THR C O 1
ATOM 5426 N N . PRO C 1 169 ? 84.508 -7.732 49.500 1.00 49.89 159 PRO C N 1
ATOM 5427 C CA . PRO C 1 169 ? 85.330 -6.979 48.531 1.00 49.16 159 PRO C CA 1
ATOM 5428 C C . PRO C 1 169 ? 85.255 -7.536 47.103 1.00 56.12 159 PRO C C 1
ATOM 5429 O O . PRO C 1 169 ? 85.490 -6.812 46.127 1.00 58.41 159 PRO C O 1
ATOM 5433 N N . ARG C 1 170 ? 84.953 -8.839 47.012 1.00 50.32 160 ARG C N 1
ATOM 5434 C CA . ARG C 1 170 ? 84.770 -9.692 45.853 1.00 49.13 160 ARG C CA 1
ATOM 5435 C C . ARG C 1 170 ? 83.911 -9.019 44.787 1.00 53.68 160 ARG C C 1
ATOM 5436 O O . ARG C 1 170 ? 84.327 -8.941 43.623 1.00 57.38 160 ARG C O 1
ATOM 5444 N N . LEU C 1 171 ? 82.720 -8.519 45.201 1.00 46.29 161 LEU C N 1
ATOM 5445 C CA . LEU C 1 171 ? 81.679 -7.930 44.374 1.00 45.57 161 LEU C CA 1
ATOM 5446 C C . LEU C 1 171 ? 82.124 -6.744 43.563 1.00 54.00 161 LEU C C 1
ATOM 5447 O O . LEU C 1 171 ? 81.682 -6.612 42.423 1.00 55.90 161 LEU C O 1
ATOM 5452 N N . ALA C 1 172 ? 82.989 -5.893 44.110 1.00 52.22 162 ALA C N 1
ATOM 5453 C CA . ALA C 1 172 ? 83.530 -4.753 43.359 1.00 52.25 162 ALA C CA 1
ATOM 5454 C C . ALA C 1 172 ? 84.164 -5.235 42.044 1.00 55.27 162 ALA C C 1
ATOM 5455 O O . ALA C 1 172 ? 83.803 -4.727 40.983 1.00 52.99 162 ALA C O 1
ATOM 5457 N N . GLY C 1 173 ? 85.039 -6.252 42.135 1.00 53.35 163 GLY C N 1
ATOM 5458 C CA . GLY C 1 173 ? 85.719 -6.842 40.982 1.00 53.47 163 GLY C CA 1
ATOM 5459 C C . GLY C 1 173 ? 84.743 -7.433 39.985 1.00 55.17 163 GLY C C 1
ATOM 5460 O O . GLY C 1 173 ? 84.820 -7.170 38.779 1.00 52.78 163 GLY C O 1
ATOM 5461 N N . LYS C 1 174 ? 83.763 -8.189 40.526 1.00 51.06 164 LYS C N 1
ATOM 5462 C CA . LYS C 1 174 ? 82.698 -8.865 39.780 1.00 49.71 164 LYS C CA 1
ATOM 5463 C C . LYS C 1 174 ? 81.886 -7.860 38.943 1.00 50.55 164 LYS C C 1
ATOM 5464 O O . LYS C 1 174 ? 81.590 -8.126 37.769 1.00 49.67 164 LYS C O 1
ATOM 5470 N N . ALA C 1 175 ? 81.573 -6.687 39.563 1.00 44.88 165 ALA C N 1
ATOM 5471 C CA . ALA C 1 175 ? 80.835 -5.566 38.998 1.00 43.25 165 ALA C CA 1
ATOM 5472 C C . ALA C 1 175 ? 81.576 -4.952 37.853 1.00 46.68 165 ALA C C 1
ATOM 5473 O O . ALA C 1 175 ? 80.998 -4.777 36.788 1.00 49.35 165 ALA C O 1
ATOM 5475 N N . VAL C 1 176 ? 82.876 -4.667 38.047 1.00 41.11 166 VAL C N 1
ATOM 5476 C CA . VAL C 1 176 ? 83.745 -4.048 37.055 1.00 39.56 166 VAL C CA 1
ATOM 5477 C C . VAL C 1 176 ? 83.826 -4.960 35.812 1.00 50.00 166 VAL C C 1
ATOM 5478 O O . VAL C 1 176 ? 83.596 -4.472 34.702 1.00 51.93 166 VAL C O 1
ATOM 5482 N N . SER C 1 177 ? 84.073 -6.283 35.990 1.00 48.38 167 SER C N 1
ATOM 5483 C CA . SER C 1 177 ? 84.156 -7.225 34.858 1.00 48.81 167 SER C CA 1
ATOM 5484 C C . SER C 1 177 ? 82.885 -7.177 34.005 1.00 55.67 167 SER C C 1
ATOM 5485 O O . SER C 1 177 ? 82.993 -7.024 32.789 1.00 55.11 167 SER C O 1
ATOM 5488 N N . ALA C 1 178 ? 81.698 -7.213 34.675 1.00 53.23 168 ALA C N 1
ATOM 5489 C CA . ALA C 1 178 ? 80.357 -7.154 34.099 1.00 53.12 168 ALA C CA 1
ATOM 5490 C C . ALA C 1 178 ? 80.118 -5.875 33.325 1.00 57.44 168 ALA C C 1
ATOM 5491 O O . ALA C 1 178 ? 79.631 -5.920 32.191 1.00 58.79 168 ALA C O 1
ATOM 5493 N N . ALA C 1 179 ? 80.450 -4.735 33.948 1.00 52.40 169 ALA C N 1
ATOM 5494 C CA . ALA C 1 179 ? 80.271 -3.392 33.390 1.00 51.84 169 ALA C CA 1
ATOM 5495 C C . ALA C 1 179 ? 80.959 -3.203 32.024 1.00 55.63 169 ALA C C 1
ATOM 5496 O O . ALA C 1 179 ? 80.411 -2.533 31.138 1.00 54.44 169 ALA C O 1
ATOM 5498 N N . VAL C 1 180 ? 82.147 -3.815 31.867 1.00 52.10 170 VAL C N 1
ATOM 5499 C CA . VAL C 1 180 ? 82.950 -3.711 30.655 1.00 51.82 170 VAL C CA 1
ATOM 5500 C C . VAL C 1 180 ? 82.373 -4.629 29.554 1.00 57.94 170 VAL C C 1
ATOM 5501 O O . VAL C 1 180 ? 82.492 -4.273 28.363 1.00 58.92 170 VAL C O 1
ATOM 5505 N N . GLU C 1 181 ? 81.718 -5.781 29.956 1.00 52.58 171 GLU C N 1
ATOM 5506 C CA . GLU C 1 181 ? 81.132 -6.776 29.049 1.00 52.74 171 GLU C CA 1
ATOM 5507 C C . GLU C 1 181 ? 80.017 -6.145 28.150 1.00 62.05 171 GLU C C 1
ATOM 5508 O O . GLU C 1 181 ? 79.825 -6.569 26.997 1.00 64.01 171 GLU C O 1
ATOM 5514 N N . GLY C 1 182 ? 79.311 -5.145 28.690 1.00 58.65 172 GLY C N 1
ATOM 5515 C CA . GLY C 1 182 ? 78.216 -4.475 28.010 1.00 58.79 172 GLY C CA 1
ATOM 5516 C C . GLY C 1 182 ? 77.271 -3.828 28.985 1.00 60.94 172 GLY C C 1
ATOM 5517 O O . GLY C 1 182 ? 77.681 -3.508 30.107 1.00 61.75 172 GLY C O 1
ATOM 5518 N N . GLU C 1 183 ? 76.008 -3.612 28.561 1.00 55.81 173 GLU C N 1
ATOM 5519 C CA . GLU C 1 183 ? 74.995 -2.977 29.417 1.00 55.29 173 GLU C CA 1
ATOM 5520 C C . GLU C 1 183 ? 74.725 -3.803 30.712 1.00 59.40 173 GLU C C 1
ATOM 5521 O O . GLU C 1 183 ? 74.793 -5.045 30.716 1.00 61.10 173 GLU C O 1
ATOM 5527 N N . ILE C 1 184 ? 74.439 -3.085 31.796 1.00 53.36 174 ILE C N 1
ATOM 5528 C CA . ILE C 1 184 ? 74.125 -3.695 33.079 1.00 53.28 174 ILE C CA 1
ATOM 5529 C C . ILE C 1 184 ? 72.720 -3.256 33.546 1.00 57.08 174 ILE C C 1
ATOM 5530 O O . ILE C 1 184 ? 72.320 -2.097 33.370 1.00 56.43 174 ILE C O 1
ATOM 5535 N N . ARG C 1 185 ? 71.996 -4.184 34.167 1.00 52.85 175 ARG C N 1
ATOM 5536 C CA . ARG C 1 185 ? 70.740 -3.833 34.776 1.00 54.38 175 ARG C CA 1
ATOM 5537 C C . ARG C 1 185 ? 71.076 -3.444 36.207 1.00 61.69 175 ARG C C 1
ATOM 5538 O O . ARG C 1 185 ? 71.608 -4.273 36.963 1.00 62.74 175 ARG C O 1
ATOM 5546 N N . LEU C 1 186 ? 70.822 -2.174 36.563 1.00 57.73 176 LEU C N 1
ATOM 5547 C CA . LEU C 1 186 ? 71.105 -1.699 37.910 1.00 56.46 176 LEU C CA 1
ATOM 5548 C C . LEU C 1 186 ? 69.889 -1.853 38.756 1.00 65.60 176 LEU C C 1
ATOM 5549 O O . LEU C 1 186 ? 68.899 -1.158 38.527 1.00 67.29 176 LEU C O 1
ATOM 5554 N N . GLY C 1 187 ? 69.948 -2.788 39.694 1.00 62.52 177 GLY C N 1
ATOM 5555 C CA . GLY C 1 187 ? 68.845 -3.039 40.616 1.00 62.45 177 GLY C CA 1
ATOM 5556 C C . GLY C 1 187 ? 69.166 -2.594 42.037 1.00 61.12 177 GLY C C 1
ATOM 5557 O O . GLY C 1 187 ? 70.330 -2.334 42.366 1.00 57.15 177 GLY C O 1
ATOM 5558 N N . ALA C 1 188 ? 68.135 -2.521 42.896 1.00 56.74 178 ALA C N 1
ATOM 5559 C CA . ALA C 1 188 ? 68.346 -2.134 44.271 1.00 55.48 178 ALA C CA 1
ATOM 5560 C C . ALA C 1 188 ? 67.376 -2.802 45.224 1.00 62.22 178 ALA C C 1
ATOM 5561 O O . ALA C 1 188 ? 66.173 -2.946 44.931 1.00 63.28 178 ALA C O 1
ATOM 5563 N N . VAL C 1 189 ? 67.916 -3.155 46.416 1.00 58.29 179 VAL C N 1
ATOM 5564 C CA . VAL C 1 189 ? 67.132 -3.647 47.556 1.00 57.36 179 VAL C CA 1
ATOM 5565 C C . VAL C 1 189 ? 66.991 -2.409 48.443 1.00 57.11 179 VAL C C 1
ATOM 5566 O O . VAL C 1 189 ? 67.851 -2.152 49.278 1.00 55.42 179 VAL C O 1
ATOM 5570 N N . LEU C 1 190 ? 65.996 -1.560 48.105 1.00 53.34 180 LEU C N 1
ATOM 5571 C CA . LEU C 1 190 ? 65.746 -0.254 48.722 1.00 52.38 180 LEU C CA 1
ATOM 5572 C C . LEU C 1 190 ? 64.816 -0.420 49.902 1.00 61.58 180 LEU C C 1
ATOM 5573 O O . LEU C 1 190 ? 63.642 -0.798 49.733 1.00 64.26 180 LEU C O 1
ATOM 5578 N N . GLU C 1 191 ? 65.343 -0.148 51.100 1.00 57.34 181 GLU C N 1
ATOM 5579 C CA . GLU C 1 191 ? 64.600 -0.323 52.337 1.00 58.19 181 GLU C CA 1
ATOM 5580 C C . GLU C 1 191 ? 64.086 0.994 52.920 1.00 63.45 181 GLU C C 1
ATOM 5581 O O . GLU C 1 191 ? 64.818 1.998 52.944 1.00 60.69 181 GLU C O 1
ATOM 5587 N N . GLN C 1 192 ? 62.828 0.979 53.424 1.00 65.01 182 GLN C N 1
ATOM 5588 C CA . GLN C 1 192 ? 62.261 2.138 54.123 1.00 67.32 182 GLN C CA 1
ATOM 5589 C C . GLN C 1 192 ? 62.430 1.876 55.593 1.00 77.23 182 GLN C C 1
ATOM 5590 O O . GLN C 1 192 ? 63.425 2.359 56.168 1.00 80.11 182 GLN C O 1
ATOM 5596 N N . GLN C 1 193 ? 61.553 1.064 56.207 1.00 74.03 183 GLN C N 1
ATOM 5597 C CA . GLN C 1 193 ? 61.863 0.735 57.582 1.00 74.44 183 GLN C CA 1
ATOM 5598 C C . GLN C 1 193 ? 62.541 -0.610 57.497 1.00 81.75 183 GLN C C 1
ATOM 5599 O O . GLN C 1 193 ? 63.774 -0.694 57.317 1.00 80.85 183 GLN C O 1
ATOM 5605 N N . GLY C 1 194 ? 61.732 -1.641 57.486 1.00 80.52 184 GLY C N 1
ATOM 5606 C CA . GLY C 1 194 ? 62.196 -2.997 57.254 1.00 80.06 184 GLY C CA 1
ATOM 5607 C C . GLY C 1 194 ? 61.525 -3.462 55.978 1.00 82.68 184 GLY C C 1
ATOM 5608 O O . GLY C 1 194 ? 61.467 -4.662 55.689 1.00 83.72 184 GLY C O 1
ATOM 5609 N N . ALA C 1 195 ? 60.959 -2.493 55.232 1.00 76.64 185 ALA C N 1
ATOM 5610 C CA . ALA C 1 195 ? 60.185 -2.751 54.034 1.00 76.87 185 ALA C CA 1
ATOM 5611 C C . ALA C 1 195 ? 61.004 -2.482 52.778 1.00 78.61 185 ALA C C 1
ATOM 5612 O O . ALA C 1 195 ? 61.660 -1.441 52.684 1.00 78.10 185 ALA C O 1
ATOM 5614 N N . VAL C 1 196 ? 60.980 -3.441 51.825 1.00 72.70 186 VAL C N 1
ATOM 5615 C CA . VAL C 1 196 ? 61.703 -3.363 50.555 1.00 70.10 186 VAL C CA 1
ATOM 5616 C C . VAL C 1 196 ? 60.782 -2.733 49.509 1.00 74.41 186 VAL C C 1
ATOM 5617 O O . VAL C 1 196 ? 59.587 -3.034 49.479 1.00 77.71 186 VAL C O 1
ATOM 5621 N N . PHE C 1 197 ? 61.330 -1.849 48.666 1.00 66.77 187 PHE C N 1
ATOM 5622 C CA . PHE C 1 197 ? 60.546 -1.229 47.613 1.00 65.78 187 PHE C CA 1
ATOM 5623 C C . PHE C 1 197 ? 60.337 -2.203 46.474 1.00 70.76 187 PHE C C 1
ATOM 5624 O O . PHE C 1 197 ? 61.301 -2.787 45.981 1.00 70.22 187 PHE C O 1
ATOM 5632 N N . LEU C 1 198 ? 59.090 -2.334 46.025 1.00 70.50 188 LEU C N 1
ATOM 5633 C CA . LEU C 1 198 ? 58.732 -3.186 44.894 1.00 71.87 188 LEU C CA 1
ATOM 5634 C C . LEU C 1 198 ? 57.747 -2.474 43.980 1.00 79.87 188 LEU C C 1
ATOM 5635 O O . LEU C 1 198 ? 56.817 -1.816 44.465 1.00 80.58 188 LEU C O 1
ATOM 5640 N N . ALA C 1 199 ? 57.981 -2.579 42.658 1.00 78.84 189 ALA C N 1
ATOM 5641 C CA . ALA C 1 199 ? 57.135 -1.965 41.629 1.00 81.81 189 ALA C CA 1
ATOM 5642 C C . ALA C 1 199 ? 56.138 -2.985 41.029 1.00 90.76 189 ALA C C 1
ATOM 5643 O O . ALA C 1 199 ? 56.489 -4.135 40.778 1.00 91.00 189 ALA C O 1
ATOM 5645 N N . GLY C 1 200 ? 54.910 -2.550 40.822 1.00 91.11 190 GLY C N 1
ATOM 5646 C CA . GLY C 1 200 ? 53.864 -3.395 40.265 1.00 95.13 190 GLY C CA 1
ATOM 5647 C C . GLY C 1 200 ? 52.790 -3.743 41.273 1.00 104.03 190 GLY C C 1
ATOM 5648 O O . GLY C 1 200 ? 52.909 -3.387 42.453 1.00 103.02 190 GLY C O 1
ATOM 5649 N N . ASN C 1 201 ? 51.732 -4.447 40.811 1.00 104.52 191 ASN C N 1
ATOM 5650 C CA . ASN C 1 201 ? 50.609 -4.853 41.657 1.00 107.27 191 ASN C CA 1
ATOM 5651 C C . ASN C 1 201 ? 50.502 -6.368 41.728 1.00 112.27 191 ASN C C 1
ATOM 5652 O O . ASN C 1 201 ? 50.679 -6.938 42.812 1.00 111.77 191 ASN C O 1
ATOM 5657 N N . GLU C 1 202 ? 50.234 -7.024 40.583 1.00 109.12 192 GLU C N 1
ATOM 5658 C CA . GLU C 1 202 ? 50.121 -8.473 40.552 1.00 109.56 192 GLU C CA 1
ATOM 5659 C C . GLU C 1 202 ? 51.496 -9.109 40.505 1.00 110.28 192 GLU C C 1
ATOM 5660 O O . GLU C 1 202 ? 51.776 -9.992 41.322 1.00 110.08 192 GLU C O 1
ATOM 5666 N N . THR C 1 203 ? 52.363 -8.646 39.583 1.00 103.64 193 THR C N 1
ATOM 5667 C CA . THR C 1 203 ? 53.691 -9.221 39.442 1.00 100.52 193 THR C CA 1
ATOM 5668 C C . THR C 1 203 ? 54.727 -8.161 39.806 1.00 100.44 193 THR C C 1
ATOM 5669 O O . THR C 1 203 ? 55.091 -7.285 39.007 1.00 99.77 193 THR C O 1
ATOM 5673 N N . LEU C 1 204 ? 55.202 -8.272 41.047 1.00 94.01 194 LEU C N 1
ATOM 5674 C CA . LEU C 1 204 ? 56.168 -7.366 41.663 1.00 89.57 194 LEU C CA 1
ATOM 5675 C C . LEU C 1 204 ? 57.572 -7.518 41.091 1.00 89.63 194 LEU C C 1
ATOM 5676 O O . LEU C 1 204 ? 58.057 -8.636 40.908 1.00 89.70 194 LEU C O 1
ATOM 5681 N N . SER C 1 205 ? 58.235 -6.376 40.859 1.00 82.32 195 SER C N 1
ATOM 5682 C CA . SER C 1 205 ? 59.589 -6.288 40.305 1.00 78.80 195 SER C CA 1
ATOM 5683 C C . SER C 1 205 ? 60.437 -5.357 41.142 1.00 77.77 195 SER C C 1
ATOM 5684 O O . SER C 1 205 ? 59.904 -4.383 41.698 1.00 77.30 195 SER C O 1
ATOM 5687 N N . LEU C 1 206 ? 61.749 -5.641 41.235 1.00 69.74 196 LEU C N 1
ATOM 5688 C CA . LEU C 1 206 ? 62.649 -4.754 41.974 1.00 66.05 196 LEU C CA 1
ATOM 5689 C C . LEU C 1 206 ? 62.915 -3.513 41.136 1.00 67.95 196 LEU C C 1
ATOM 5690 O O . LEU C 1 206 ? 62.926 -3.642 39.904 1.00 66.69 196 LEU C O 1
ATOM 5695 N N . PRO C 1 207 ? 63.098 -2.312 41.739 1.00 63.47 197 PRO C N 1
ATOM 5696 C CA . PRO C 1 207 ? 63.357 -1.125 40.913 1.00 62.65 197 PRO C CA 1
ATOM 5697 C C . PRO C 1 207 ? 64.678 -1.281 40.168 1.00 65.66 197 PRO C C 1
ATOM 5698 O O . PRO C 1 207 ? 65.667 -1.722 40.761 1.00 64.71 197 PRO C O 1
ATOM 5702 N N . ASN C 1 208 ? 64.677 -1.019 38.861 1.00 62.03 198 ASN C N 1
ATOM 5703 C CA . ASN C 1 208 ? 65.893 -1.172 38.067 1.00 59.79 198 ASN C CA 1
ATOM 5704 C C . ASN C 1 208 ? 65.847 -0.374 36.787 1.00 63.75 198 ASN C C 1
ATOM 5705 O O . ASN C 1 208 ? 64.769 -0.062 36.290 1.00 65.03 198 ASN C O 1
ATOM 5710 N N . CYS C 1 209 ? 67.034 -0.109 36.233 1.00 59.67 199 CYS C N 1
ATOM 5711 C CA . CYS C 1 209 ? 67.230 0.546 34.951 1.00 60.41 199 CYS C CA 1
ATOM 5712 C C . CYS C 1 209 ? 68.521 0.027 34.339 1.00 61.82 199 CYS C C 1
ATOM 5713 O O . CYS C 1 209 ? 69.525 -0.130 35.047 1.00 60.59 199 CYS C O 1
ATOM 5716 N N . THR C 1 210 ? 68.464 -0.305 33.037 1.00 56.70 200 THR C N 1
ATOM 5717 C CA . THR C 1 210 ? 69.587 -0.853 32.289 1.00 54.09 200 THR C CA 1
ATOM 5718 C C . THR C 1 210 ? 70.302 0.269 31.551 1.00 55.72 200 THR C C 1
ATOM 5719 O O . THR C 1 210 ? 69.707 0.944 30.709 1.00 53.40 200 THR C O 1
ATOM 5723 N N . VAL C 1 211 ? 71.586 0.468 31.898 1.00 52.99 201 VAL C N 1
ATOM 5724 C CA . VAL C 1 211 ? 72.466 1.489 31.330 1.00 53.01 201 VAL C CA 1
ATOM 5725 C C . VAL C 1 211 ? 73.825 0.887 30.944 1.00 55.44 201 VAL C C 1
ATOM 5726 O O . VAL C 1 211 ? 74.125 -0.257 31.304 1.00 52.32 201 VAL C O 1
ATOM 5730 N N . GLU C 1 212 ? 74.647 1.670 30.222 1.00 54.79 202 GLU C N 1
ATOM 5731 C CA . GLU C 1 212 ? 75.991 1.264 29.836 1.00 54.66 202 GLU C CA 1
ATOM 5732 C C . GLU C 1 212 ? 76.911 2.456 30.031 1.00 57.52 202 GLU C C 1
ATOM 5733 O O . GLU C 1 212 ? 76.945 3.345 29.190 1.00 57.85 202 GLU C O 1
ATOM 5739 N N . GLY C 1 213 ? 77.620 2.464 31.148 1.00 54.43 203 GLY C N 1
ATOM 5740 C CA . GLY C 1 213 ? 78.554 3.523 31.477 1.00 55.36 203 GLY C CA 1
ATOM 5741 C C . GLY C 1 213 ? 78.042 4.459 32.541 1.00 63.64 203 GLY C C 1
ATOM 5742 O O . GLY C 1 213 ? 76.814 4.644 32.669 1.00 68.60 203 GLY C O 1
ATOM 5743 N N . GLY C 1 214 ? 78.997 5.074 33.254 1.00 55.90 204 GLY C N 1
ATOM 5744 C CA . GLY C 1 214 ? 78.764 6.033 34.323 1.00 55.54 204 GLY C CA 1
ATOM 5745 C C . GLY C 1 214 ? 78.916 5.383 35.682 1.00 62.55 204 GLY C C 1
ATOM 5746 O O . GLY C 1 214 ? 79.233 4.189 35.762 1.00 64.25 204 GLY C O 1
ATOM 5747 N N . ASP C 1 215 ? 78.697 6.152 36.766 1.00 58.61 205 ASP C N 1
ATOM 5748 C CA . ASP C 1 215 ? 78.783 5.587 38.098 1.00 57.61 205 ASP C CA 1
ATOM 5749 C C . ASP C 1 215 ? 77.477 4.851 38.353 1.00 60.31 205 ASP C C 1
ATOM 5750 O O . ASP C 1 215 ? 76.402 5.458 38.296 1.00 59.94 205 ASP C O 1
ATOM 5755 N N . PRO C 1 216 ? 77.534 3.516 38.524 1.00 56.61 206 PRO C N 1
ATOM 5756 C CA . PRO C 1 216 ? 76.284 2.765 38.745 1.00 57.00 206 PRO C CA 1
ATOM 5757 C C . PRO C 1 216 ? 75.494 3.283 39.961 1.00 58.67 206 PRO C C 1
ATOM 5758 O O . PRO C 1 216 ? 74.258 3.384 39.895 1.00 58.44 206 PRO C O 1
ATOM 5762 N N . ALA C 1 217 ? 76.214 3.649 41.042 1.00 53.14 207 ALA C N 1
ATOM 5763 C CA . ALA C 1 217 ? 75.583 4.172 42.234 1.00 53.73 207 ALA C CA 1
ATOM 5764 C C . ALA C 1 217 ? 74.901 5.530 41.944 1.00 58.09 207 ALA C C 1
ATOM 5765 O O . ALA C 1 217 ? 73.735 5.693 42.328 1.00 57.53 207 ALA C O 1
ATOM 5767 N N . ARG C 1 218 ? 75.596 6.469 41.236 1.00 53.83 208 ARG C N 1
ATOM 5768 C CA . ARG C 1 218 ? 75.017 7.767 40.863 1.00 55.33 208 ARG C CA 1
ATOM 5769 C C . ARG C 1 218 ? 73.750 7.598 40.029 1.00 61.77 208 ARG C C 1
ATOM 5770 O O . ARG C 1 218 ? 72.723 8.231 40.315 1.00 62.95 208 ARG C O 1
ATOM 5778 N N . THR C 1 219 ? 73.845 6.754 38.982 1.00 57.29 209 THR C N 1
ATOM 5779 C CA . THR C 1 219 ? 72.768 6.443 38.052 1.00 57.26 209 THR C CA 1
ATOM 5780 C C . THR C 1 219 ? 71.526 5.895 38.813 1.00 59.46 209 THR C C 1
ATOM 5781 O O . THR C 1 219 ? 70.395 6.364 38.594 1.00 60.22 209 THR C O 1
ATOM 5785 N N . LEU C 1 220 ? 71.769 4.917 39.697 1.00 52.45 210 LEU C N 1
ATOM 5786 C CA . LEU C 1 220 ? 70.751 4.254 40.480 1.00 52.14 210 LEU C CA 1
ATOM 5787 C C . LEU C 1 220 ? 70.125 5.197 41.480 1.00 59.03 210 LEU C C 1
ATOM 5788 O O . LEU C 1 220 ? 68.917 5.146 41.669 1.00 60.13 210 LEU C O 1
ATOM 5793 N N . ALA C 1 221 ? 70.930 6.066 42.126 1.00 56.56 211 ALA C N 1
ATOM 5794 C CA . ALA C 1 221 ? 70.400 7.024 43.104 1.00 55.13 211 ALA C CA 1
ATOM 5795 C C . ALA C 1 221 ? 69.453 7.984 42.385 1.00 57.56 211 ALA C C 1
ATOM 5796 O O . ALA C 1 221 ? 68.336 8.167 42.836 1.00 57.68 211 ALA C O 1
ATOM 5798 N N . ALA C 1 222 ? 69.866 8.492 41.209 1.00 52.78 212 ALA C N 1
ATOM 5799 C CA . ALA C 1 222 ? 69.073 9.405 40.402 1.00 53.88 212 ALA C CA 1
ATOM 5800 C C . ALA C 1 222 ? 67.756 8.755 39.999 1.00 56.96 212 ALA C C 1
ATOM 5801 O O . ALA C 1 222 ? 66.700 9.360 40.216 1.00 56.98 212 ALA C O 1
ATOM 5803 N N . TYR C 1 223 ? 67.826 7.497 39.480 1.00 51.94 213 TYR C N 1
ATOM 5804 C CA . TYR C 1 223 ? 66.679 6.710 39.025 1.00 51.45 213 TYR C CA 1
ATOM 5805 C C . TYR C 1 223 ? 65.696 6.531 40.174 1.00 56.39 213 TYR C C 1
ATOM 5806 O O . TYR C 1 223 ? 64.530 6.927 40.041 1.00 57.70 213 TYR C O 1
ATOM 5815 N N . LEU C 1 224 ? 66.172 5.956 41.303 1.00 51.03 214 LEU C N 1
ATOM 5816 C CA . LEU C 1 224 ? 65.349 5.687 42.475 1.00 51.57 214 LEU C CA 1
ATOM 5817 C C . LEU C 1 224 ? 64.674 6.948 43.023 1.00 61.99 214 LEU C C 1
ATOM 5818 O O . LEU C 1 224 ? 63.463 6.921 43.243 1.00 65.77 214 LEU C O 1
ATOM 5823 N N . GLU C 1 225 ? 65.427 8.052 43.190 1.00 58.74 215 GLU C N 1
ATOM 5824 C CA . GLU C 1 225 ? 64.924 9.316 43.719 1.00 59.30 215 GLU C CA 1
ATOM 5825 C C . GLU C 1 225 ? 63.797 9.846 42.835 1.00 66.72 215 GLU C C 1
ATOM 5826 O O . GLU C 1 225 ? 62.746 10.200 43.353 1.00 70.00 215 GLU C O 1
ATOM 5832 N N . GLN C 1 226 ? 63.976 9.814 41.517 1.00 62.37 216 GLN C N 1
ATOM 5833 C CA . GLN C 1 226 ? 62.980 10.216 40.504 1.00 63.25 216 GLN C CA 1
ATOM 5834 C C . GLN C 1 226 ? 61.718 9.342 40.609 1.00 70.55 216 GLN C C 1
ATOM 5835 O O . GLN C 1 226 ? 60.601 9.857 40.592 1.00 73.45 216 GLN C O 1
ATOM 5841 N N . LEU C 1 227 ? 61.917 8.012 40.666 1.00 66.31 217 LEU C N 1
ATOM 5842 C CA . LEU C 1 227 ? 60.884 6.985 40.644 1.00 66.37 217 LEU C CA 1
ATOM 5843 C C . LEU C 1 227 ? 59.942 7.105 41.831 1.00 72.21 217 LEU C C 1
ATOM 5844 O O . LEU C 1 227 ? 58.705 7.157 41.649 1.00 74.80 217 LEU C O 1
ATOM 5849 N N . THR C 1 228 ? 60.550 7.183 43.029 1.00 65.31 218 THR C N 1
ATOM 5850 C CA . THR C 1 228 ? 59.876 7.190 44.317 1.00 65.84 218 THR C CA 1
ATOM 5851 C C . THR C 1 228 ? 59.492 8.584 44.807 1.00 72.65 218 THR C C 1
ATOM 5852 O O . THR C 1 228 ? 58.515 8.720 45.547 1.00 74.39 218 THR C O 1
ATOM 5856 N N . GLY C 1 229 ? 60.281 9.592 44.444 1.00 68.39 219 GLY C N 1
ATOM 5857 C CA . GLY C 1 229 ? 60.075 10.955 44.919 1.00 69.01 219 GLY C CA 1
ATOM 5858 C C . GLY C 1 229 ? 60.583 11.092 46.344 1.00 71.90 219 GLY C C 1
ATOM 5859 O O . GLY C 1 229 ? 60.164 11.985 47.089 1.00 74.02 219 GLY C O 1
ATOM 5860 N N . LEU C 1 230 ? 61.460 10.155 46.741 1.00 64.09 220 LEU C N 1
ATOM 5861 C CA . LEU C 1 230 ? 62.067 10.040 48.062 1.00 61.19 220 LEU C CA 1
ATOM 5862 C C . LEU C 1 230 ? 63.559 10.272 47.940 1.00 63.01 220 LEU C C 1
ATOM 5863 O O . LEU C 1 230 ? 64.071 10.318 46.819 1.00 60.59 220 LEU C O 1
ATOM 5868 N N . ASN C 1 231 ? 64.248 10.469 49.076 1.00 60.85 221 ASN C N 1
ATOM 5869 C CA . ASN C 1 231 ? 65.704 10.660 49.109 1.00 59.83 221 ASN C CA 1
ATOM 5870 C C . ASN C 1 231 ? 66.350 9.305 49.302 1.00 63.02 221 ASN C C 1
ATOM 5871 O O . ASN C 1 231 ? 65.882 8.510 50.128 1.00 64.16 221 ASN C O 1
ATOM 5876 N N . VAL C 1 232 ? 67.384 9.013 48.510 1.00 56.89 222 VAL C N 1
ATOM 5877 C CA . VAL C 1 232 ? 68.000 7.696 48.539 1.00 54.87 222 VAL C CA 1
ATOM 5878 C C . VAL C 1 232 ? 69.514 7.779 48.835 1.00 56.10 222 VAL C C 1
ATOM 5879 O O . VAL C 1 232 ? 70.168 8.771 48.499 1.00 54.82 222 VAL C O 1
ATOM 5883 N N . THR C 1 233 ? 70.039 6.744 49.516 1.00 52.24 223 THR C N 1
ATOM 5884 C CA . THR C 1 233 ? 71.459 6.565 49.765 1.00 51.88 223 THR C CA 1
ATOM 5885 C C . THR C 1 233 ? 71.807 5.173 49.264 1.00 58.78 223 THR C C 1
ATOM 5886 O O . THR C 1 233 ? 71.259 4.181 49.783 1.00 60.05 223 THR C O 1
ATOM 5890 N N . ILE C 1 234 ? 72.695 5.100 48.233 1.00 53.22 224 ILE C N 1
ATOM 5891 C CA . ILE C 1 234 ? 73.124 3.801 47.728 1.00 51.95 224 ILE C CA 1
ATOM 5892 C C . ILE C 1 234 ? 74.259 3.329 48.635 1.00 52.69 224 ILE C C 1
ATOM 5893 O O . ILE C 1 234 ? 75.123 4.124 49.004 1.00 52.18 224 ILE C O 1
ATOM 5898 N N . GLY C 1 235 ? 74.219 2.068 49.036 1.00 47.18 225 GLY C N 1
ATOM 5899 C CA . GLY C 1 235 ? 75.218 1.520 49.942 1.00 46.12 225 GLY C CA 1
ATOM 5900 C C . GLY C 1 235 ? 76.182 0.570 49.291 1.00 51.27 225 GLY C C 1
ATOM 5901 O O . GLY C 1 235 ? 76.764 0.870 48.231 1.00 53.42 225 GLY C O 1
ATOM 5902 N N . PHE C 1 236 ? 76.384 -0.575 49.956 1.00 46.23 226 PHE C N 1
ATOM 5903 C CA . PHE C 1 236 ? 77.278 -1.639 49.482 1.00 44.45 226 PHE C CA 1
ATOM 5904 C C . PHE C 1 236 ? 76.603 -2.493 48.438 1.00 49.93 226 PHE C C 1
ATOM 5905 O O . PHE C 1 236 ? 75.396 -2.627 48.431 1.00 50.95 226 PHE C O 1
ATOM 5913 N N . LEU C 1 237 ? 77.382 -3.084 47.569 1.00 48.96 227 LEU C N 1
ATOM 5914 C CA . LEU C 1 237 ? 76.889 -3.985 46.534 1.00 48.94 227 LEU C CA 1
ATOM 5915 C C . LEU C 1 237 ? 76.213 -5.171 47.201 1.00 54.88 227 LEU C C 1
ATOM 5916 O O . LEU C 1 237 ? 76.736 -5.729 48.169 1.00 55.01 227 LEU C O 1
ATOM 5921 N N . TYR C 1 238 ? 75.025 -5.507 46.724 1.00 53.51 228 TYR C N 1
ATOM 5922 C CA . TYR C 1 238 ? 74.238 -6.612 47.259 1.00 54.76 228 TYR C CA 1
ATOM 5923 C C . TYR C 1 238 ? 74.561 -7.914 46.512 1.00 56.99 228 TYR C C 1
ATOM 5924 O O . TYR C 1 238 ? 74.853 -8.934 47.135 1.00 58.65 228 TYR C O 1
ATOM 5933 N N . SER C 1 239 ? 74.539 -7.859 45.186 1.00 49.32 229 SER C N 1
ATOM 5934 C CA . SER C 1 239 ? 74.735 -9.015 44.354 1.00 49.73 229 SER C CA 1
ATOM 5935 C C . SER C 1 239 ? 75.191 -8.619 42.943 1.00 53.05 229 SER C C 1
ATOM 5936 O O . SER C 1 239 ? 74.754 -7.591 42.424 1.00 54.72 229 SER C O 1
ATOM 5939 N N . VAL C 1 240 ? 76.065 -9.424 42.325 1.00 46.73 230 VAL C N 1
ATOM 5940 C CA . VAL C 1 240 ? 76.468 -9.206 40.931 1.00 47.28 230 VAL C CA 1
ATOM 5941 C C . VAL C 1 240 ? 76.317 -10.545 40.244 1.00 54.68 230 VAL C C 1
ATOM 5942 O O . VAL C 1 240 ? 76.921 -11.512 40.694 1.00 57.10 230 VAL C O 1
ATOM 5946 N N . TYR C 1 241 ? 75.489 -10.624 39.194 1.00 50.54 231 TYR C N 1
ATOM 5947 C CA . TYR C 1 241 ? 75.209 -11.884 38.522 1.00 50.98 231 TYR C CA 1
ATOM 5948 C C . TYR C 1 241 ? 74.791 -11.693 37.062 1.00 55.66 231 TYR C C 1
ATOM 5949 O O . TYR C 1 241 ? 74.474 -10.585 36.664 1.00 55.63 231 TYR C O 1
ATOM 5958 N N . GLU C 1 242 ? 74.780 -12.777 36.278 1.00 53.02 232 GLU C N 1
ATOM 5959 C CA . GLU C 1 242 ? 74.303 -12.767 34.903 1.00 54.07 232 GLU C CA 1
ATOM 5960 C C . GLU C 1 242 ? 72.947 -13.508 34.888 1.00 64.08 232 GLU C C 1
ATOM 5961 O O . GLU C 1 242 ? 72.887 -14.676 35.302 1.00 64.92 232 GLU C O 1
ATOM 5967 N N . ASP C 1 243 ? 71.860 -12.815 34.481 1.00 62.90 233 ASP C N 1
ATOM 5968 C CA . ASP C 1 243 ? 70.525 -13.413 34.468 1.00 66.30 233 ASP C CA 1
ATOM 5969 C C . ASP C 1 243 ? 70.480 -14.573 33.480 1.00 75.25 233 ASP C C 1
ATOM 5970 O O . ASP C 1 243 ? 70.729 -14.391 32.289 1.00 75.73 233 ASP C O 1
ATOM 5975 N N . LYS C 1 244 ? 70.236 -15.780 34.004 1.00 74.49 234 LYS C N 1
ATOM 5976 C CA . LYS C 1 244 ? 70.211 -17.023 33.234 1.00 77.27 234 LYS C CA 1
ATOM 5977 C C . LYS C 1 244 ? 69.136 -17.042 32.135 1.00 83.95 234 LYS C C 1
ATOM 5978 O O . LYS C 1 244 ? 69.368 -17.652 31.089 1.00 85.08 234 LYS C O 1
ATOM 5984 N N . SER C 1 245 ? 67.985 -16.362 32.358 1.00 81.51 235 SER C N 1
ATOM 5985 C CA . SER C 1 245 ? 66.843 -16.281 31.417 1.00 83.34 235 SER C CA 1
ATOM 5986 C C . SER C 1 245 ? 67.023 -15.161 30.365 1.00 86.36 235 SER C C 1
ATOM 5987 O O . SER C 1 245 ? 66.857 -15.368 29.166 1.00 87.10 235 SER C O 1
ATOM 5990 N N . ASP C 1 246 ? 67.362 -13.981 30.860 1.00 80.53 236 ASP C N 1
ATOM 5991 C CA . ASP C 1 246 ? 67.575 -12.711 30.195 1.00 78.82 236 ASP C CA 1
ATOM 5992 C C . ASP C 1 246 ? 68.861 -12.645 29.386 1.00 79.37 236 ASP C C 1
ATOM 5993 O O . ASP C 1 246 ? 68.871 -12.072 28.300 1.00 79.18 236 ASP C O 1
ATOM 5998 N N . GLY C 1 247 ? 69.950 -13.129 29.992 1.00 72.59 237 GLY C N 1
ATOM 5999 C CA . GLY C 1 247 ? 71.307 -13.083 29.463 1.00 70.04 237 GLY C CA 1
ATOM 6000 C C . GLY C 1 247 ? 72.069 -11.865 29.953 1.00 67.71 237 GLY C C 1
ATOM 6001 O O . GLY C 1 247 ? 73.295 -11.789 29.826 1.00 66.34 237 GLY C O 1
ATOM 6002 N N . ARG C 1 248 ? 71.344 -10.926 30.561 1.00 61.01 238 ARG C N 1
ATOM 6003 C CA . ARG C 1 248 ? 71.850 -9.637 31.011 1.00 58.03 238 ARG C CA 1
ATOM 6004 C C . ARG C 1 248 ? 72.636 -9.644 32.310 1.00 61.89 238 ARG C C 1
ATOM 6005 O O . ARG C 1 248 ? 72.209 -10.227 33.323 1.00 61.80 238 ARG C O 1
ATOM 6013 N N . GLN C 1 249 ? 73.741 -8.866 32.299 1.00 56.96 239 GLN C N 1
ATOM 6014 C CA . GLN C 1 249 ? 74.560 -8.615 33.492 1.00 53.67 239 GLN C CA 1
ATOM 6015 C C . GLN C 1 249 ? 73.745 -7.785 34.467 1.00 55.83 239 GLN C C 1
ATOM 6016 O O . GLN C 1 249 ? 73.085 -6.828 34.075 1.00 56.44 239 GLN C O 1
ATOM 6022 N N . ASN C 1 250 ? 73.764 -8.163 35.726 1.00 50.97 240 ASN C N 1
ATOM 6023 C CA . ASN C 1 250 ? 72.991 -7.507 36.753 1.00 49.39 240 ASN C CA 1
ATOM 6024 C C . ASN C 1 250 ? 73.878 -7.048 37.932 1.00 50.34 240 ASN C C 1
ATOM 6025 O O . ASN C 1 250 ? 74.596 -7.868 38.506 1.00 48.90 240 ASN C O 1
ATOM 6030 N N . ILE C 1 251 ? 73.845 -5.728 38.273 1.00 45.72 241 ILE C N 1
ATOM 6031 C CA . ILE C 1 251 ? 74.537 -5.139 39.436 1.00 43.94 241 ILE C CA 1
ATOM 6032 C C . ILE C 1 251 ? 73.433 -4.652 40.396 1.00 52.50 241 ILE C C 1
ATOM 6033 O O . ILE C 1 251 ? 72.663 -3.737 40.055 1.00 54.09 241 ILE C O 1
ATOM 6038 N N . VAL C 1 252 ? 73.297 -5.325 41.558 1.00 48.84 242 VAL C N 1
ATOM 6039 C CA . VAL C 1 252 ? 72.260 -5.017 42.560 1.00 47.23 242 VAL C CA 1
ATOM 6040 C C . VAL C 1 252 ? 72.957 -4.400 43.778 1.00 54.00 242 VAL C C 1
ATOM 6041 O O . VAL C 1 252 ? 73.922 -4.966 44.303 1.00 52.72 242 VAL C O 1
ATOM 6045 N N . TYR C 1 253 ? 72.483 -3.215 44.188 1.00 52.18 243 TYR C N 1
ATOM 6046 C CA . TYR C 1 253 ? 72.999 -2.482 45.329 1.00 50.87 243 TYR C CA 1
ATOM 6047 C C . TYR C 1 253 ? 72.058 -2.555 46.489 1.00 58.44 243 TYR C C 1
ATOM 6048 O O . TYR C 1 253 ? 70.850 -2.737 46.299 1.00 61.10 243 TYR C O 1
ATOM 6057 N N . HIS C 1 254 ? 72.591 -2.393 47.699 1.00 55.55 244 HIS C N 1
ATOM 6058 C CA . HIS C 1 254 ? 71.750 -2.302 48.872 1.00 57.20 244 HIS C CA 1
ATOM 6059 C C . HIS C 1 254 ? 71.505 -0.800 49.014 1.00 57.45 244 HIS C C 1
ATOM 6060 O O . HIS C 1 254 ? 72.426 -0.025 48.718 1.00 57.69 244 HIS C O 1
ATOM 6067 N N . ALA C 1 255 ? 70.264 -0.367 49.308 1.00 50.07 245 ALA C N 1
ATOM 6068 C CA . ALA C 1 255 ? 70.010 1.069 49.406 1.00 49.40 245 ALA C CA 1
ATOM 6069 C C . ALA C 1 255 ? 68.998 1.420 50.512 1.00 55.18 245 ALA C C 1
ATOM 6070 O O . ALA C 1 255 ? 68.387 0.523 51.116 1.00 54.86 245 ALA C O 1
ATOM 6072 N N . LEU C 1 256 ? 68.861 2.747 50.804 1.00 51.24 246 LEU C N 1
ATOM 6073 C CA . LEU C 1 256 ? 67.964 3.270 51.841 1.00 50.15 246 LEU C CA 1
ATOM 6074 C C . LEU C 1 256 ? 67.134 4.403 51.343 1.00 53.77 246 LEU C C 1
ATOM 6075 O O . LEU C 1 256 ? 67.666 5.300 50.681 1.00 51.40 246 LEU C O 1
ATOM 6080 N N . ALA C 1 257 ? 65.850 4.408 51.727 1.00 53.50 247 ALA C N 1
ATOM 6081 C CA . ALA C 1 257 ? 64.933 5.475 51.338 1.00 56.18 247 ALA C CA 1
ATOM 6082 C C . ALA C 1 257 ? 64.491 6.284 52.550 1.00 63.09 247 ALA C C 1
ATOM 6083 O O . ALA C 1 257 ? 64.367 5.744 53.673 1.00 62.29 247 ALA C O 1
ATOM 6085 N N . SER C 1 258 ? 64.242 7.595 52.310 1.00 61.64 248 SER C N 1
ATOM 6086 C CA . SER C 1 258 ? 63.765 8.513 53.339 1.00 63.49 248 SER C CA 1
ATOM 6087 C C . SER C 1 258 ? 62.302 8.171 53.662 1.00 71.78 248 SER C C 1
ATOM 6088 O O . SER C 1 258 ? 61.711 7.332 52.977 1.00 72.15 248 SER C O 1
ATOM 6091 N N . ASP C 1 259 ? 61.733 8.739 54.732 1.00 71.13 249 ASP C N 1
ATOM 6092 C CA . ASP C 1 259 ? 60.351 8.389 55.100 1.00 72.69 249 ASP C CA 1
ATOM 6093 C C . ASP C 1 259 ? 59.349 9.025 54.142 1.00 75.53 249 ASP C C 1
ATOM 6094 O O . ASP C 1 259 ? 59.662 10.020 53.477 1.00 74.94 249 ASP C O 1
ATOM 6099 N N . GLY C 1 260 ? 58.193 8.382 54.018 1.00 71.63 250 GLY C N 1
ATOM 6100 C CA . GLY C 1 260 ? 57.140 8.856 53.133 1.00 73.14 250 GLY C CA 1
ATOM 6101 C C . GLY C 1 260 ? 56.611 7.860 52.124 1.00 76.98 250 GLY C C 1
ATOM 6102 O O . GLY C 1 260 ? 57.220 6.823 51.853 1.00 74.25 250 GLY C O 1
ATOM 6103 N N . ALA C 1 261 ? 55.459 8.194 51.559 1.00 76.90 251 ALA C N 1
ATOM 6104 C CA . ALA C 1 261 ? 54.823 7.375 50.548 1.00 78.33 251 ALA C CA 1
ATOM 6105 C C . ALA C 1 261 ? 55.491 7.593 49.179 1.00 82.02 251 ALA C C 1
ATOM 6106 O O . ALA C 1 261 ? 55.635 8.742 48.738 1.00 82.01 251 ALA C O 1
ATOM 6108 N N . PRO C 1 262 ? 55.947 6.511 48.510 1.00 77.23 252 PRO C N 1
ATOM 6109 C CA . PRO C 1 262 ? 56.576 6.698 47.200 1.00 76.13 252 PRO C CA 1
ATOM 6110 C C . PRO C 1 262 ? 55.544 7.050 46.111 1.00 83.57 252 PRO C C 1
ATOM 6111 O O . PRO C 1 262 ? 54.406 6.572 46.127 1.00 85.65 252 PRO C O 1
ATOM 6115 N N . ARG C 1 263 ? 55.968 7.917 45.173 1.00 78.77 253 ARG C N 1
ATOM 6116 C CA . ARG C 1 263 ? 55.275 8.421 43.981 1.00 79.19 253 ARG C CA 1
ATOM 6117 C C . ARG C 1 263 ? 54.548 7.276 43.226 1.00 83.80 253 ARG C C 1
ATOM 6118 O O . ARG C 1 263 ? 53.420 7.442 42.751 1.00 85.74 253 ARG C O 1
ATOM 6126 N N . GLN C 1 264 ? 55.234 6.124 43.116 1.00 78.29 254 GLN C N 1
ATOM 6127 C CA . GLN C 1 264 ? 54.818 4.870 42.484 1.00 78.12 254 GLN C CA 1
ATOM 6128 C C . GLN C 1 264 ? 55.354 3.715 43.295 1.00 82.87 254 GLN C C 1
ATOM 6129 O O . GLN C 1 264 ? 56.332 3.886 44.024 1.00 80.50 254 GLN C O 1
ATOM 6135 N N . GLY C 1 265 ? 54.742 2.549 43.138 1.00 82.50 255 GLY C N 1
ATOM 6136 C CA . GLY C 1 265 ? 55.167 1.342 43.831 1.00 81.38 255 GLY C CA 1
ATOM 6137 C C . GLY C 1 265 ? 54.826 1.376 45.295 1.00 84.14 255 GLY C C 1
ATOM 6138 O O . GLY C 1 265 ? 54.050 2.231 45.726 1.00 83.76 255 GLY C O 1
ATOM 6139 N N . ARG C 1 266 ? 55.413 0.449 46.067 1.00 80.36 256 ARG C N 1
ATOM 6140 C CA . ARG C 1 266 ? 55.166 0.360 47.510 1.00 80.39 256 ARG C CA 1
ATOM 6141 C C . ARG C 1 266 ? 56.289 -0.368 48.242 1.00 81.74 256 ARG C C 1
ATOM 6142 O O . ARG C 1 266 ? 56.975 -1.203 47.651 1.00 80.53 256 ARG C O 1
ATOM 6150 N N . PHE C 1 267 ? 56.474 -0.027 49.528 1.00 77.23 257 PHE C N 1
ATOM 6151 C CA . PHE C 1 267 ? 57.448 -0.663 50.411 1.00 74.91 257 PHE C CA 1
ATOM 6152 C C . PHE C 1 267 ? 56.767 -1.803 51.152 1.00 80.32 257 PHE C C 1
ATOM 6153 O O . PHE C 1 267 ? 55.855 -1.553 51.949 1.00 82.68 257 PHE C O 1
ATOM 6161 N N . LEU C 1 268 ? 57.171 -3.056 50.875 1.00 75.35 258 LEU C N 1
ATOM 6162 C CA . LEU C 1 268 ? 56.518 -4.210 51.499 1.00 76.25 258 LEU C CA 1
ATOM 6163 C C . LEU C 1 268 ? 57.381 -4.893 52.532 1.00 78.03 258 LEU C C 1
ATOM 6164 O O . LEU C 1 268 ? 58.569 -5.116 52.309 1.00 75.14 258 LEU C O 1
ATOM 6169 N N . ARG C 1 269 ? 56.755 -5.203 53.677 1.00 76.75 259 ARG C N 1
ATOM 6170 C CA . ARG C 1 269 ? 57.345 -5.914 54.811 1.00 75.84 259 ARG C CA 1
ATOM 6171 C C . ARG C 1 269 ? 57.406 -7.418 54.435 1.00 81.78 259 ARG C C 1
ATOM 6172 O O . ARG C 1 269 ? 56.570 -7.869 53.639 1.00 83.08 259 ARG C O 1
ATOM 6174 N N . PRO C 1 270 ? 58.394 -8.201 54.942 1.00 77.19 260 PRO C N 1
ATOM 6175 C CA . PRO C 1 270 ? 58.479 -9.634 54.565 1.00 77.96 260 PRO C CA 1
ATOM 6176 C C . PRO C 1 270 ? 57.159 -10.404 54.704 1.00 85.66 260 PRO C 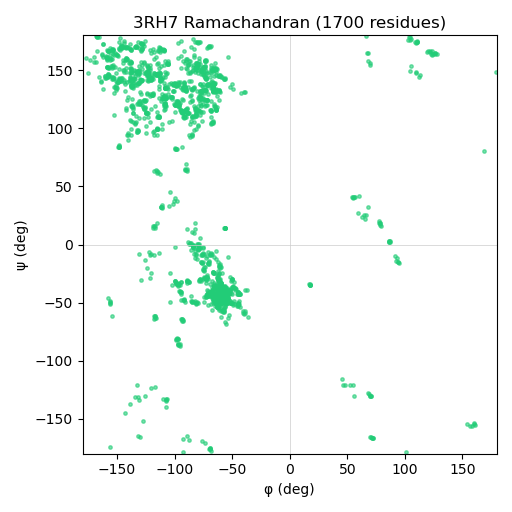C 1
ATOM 6177 O O . PRO C 1 270 ? 56.835 -11.248 53.864 1.00 86.61 260 PRO C O 1
ATOM 6181 N N . ALA C 1 271 ? 56.382 -10.069 55.739 1.00 84.63 261 ALA C N 1
ATOM 6182 C CA . ALA C 1 271 ? 55.076 -10.652 56.004 1.00 88.91 261 ALA C CA 1
ATOM 6183 C C . ALA C 1 271 ? 54.131 -10.541 54.781 1.00 96.15 261 ALA C C 1
ATOM 6184 O O . ALA C 1 271 ? 53.442 -11.517 54.463 1.00 99.07 261 ALA C O 1
ATOM 6186 N N . GLU C 1 272 ? 54.137 -9.373 54.084 1.00 90.70 262 GLU C N 1
ATOM 6187 C CA . GLU C 1 272 ? 53.302 -9.096 52.903 1.00 91.47 262 GLU C CA 1
ATOM 6188 C C . GLU C 1 272 ? 53.797 -9.866 51.648 1.00 95.20 262 GLU C C 1
ATOM 6189 O O . GLU C 1 272 ? 52.986 -10.241 50.784 1.00 96.98 262 GLU C O 1
ATOM 6195 N N . LEU C 1 273 ? 55.122 -10.113 51.573 1.00 89.06 263 LEU C N 1
ATOM 6196 C CA . LEU C 1 273 ? 55.800 -10.764 50.450 1.00 87.87 263 LEU C CA 1
ATOM 6197 C C . LEU C 1 273 ? 55.599 -1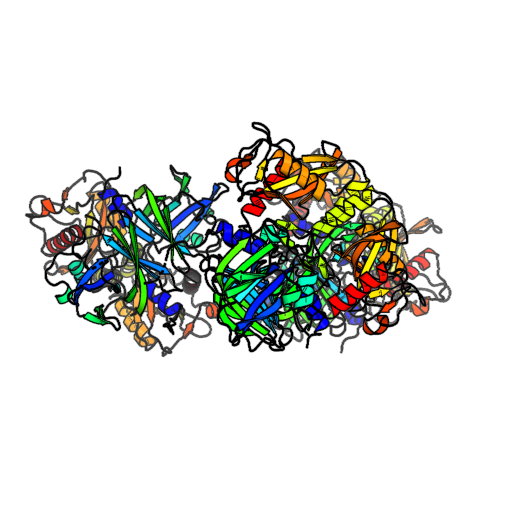2.280 50.384 1.00 94.00 263 LEU C C 1
ATOM 6198 O O . LEU C 1 273 ? 55.888 -12.884 49.343 1.00 92.67 263 LEU C O 1
ATOM 6203 N N . ALA C 1 274 ? 55.113 -12.879 51.491 1.00 93.77 264 ALA C N 1
ATOM 6204 C CA . ALA C 1 274 ? 54.838 -14.309 51.685 1.00 96.61 264 ALA C CA 1
ATOM 6205 C C . ALA C 1 274 ? 54.295 -15.005 50.413 1.00 104.19 264 ALA C C 1
ATOM 6206 O O . ALA C 1 274 ? 54.958 -15.903 49.872 1.00 103.63 264 ALA C O 1
ATOM 6208 N N . ALA C 1 275 ? 53.116 -14.579 49.929 1.00 102.87 265 ALA C N 1
ATOM 6209 C CA . ALA C 1 275 ? 52.547 -15.185 48.728 1.00 104.61 265 ALA C CA 1
ATOM 6210 C C . ALA C 1 275 ? 52.454 -14.142 47.628 1.00 106.34 265 ALA C C 1
ATOM 6211 O O . ALA C 1 275 ? 51.360 -13.783 47.181 1.00 107.42 265 ALA C O 1
ATOM 6213 N N . ALA C 1 276 ? 53.629 -13.648 47.202 1.00 99.19 266 ALA C N 1
ATOM 6214 C CA . ALA C 1 276 ? 53.737 -12.646 46.147 1.00 97.47 266 ALA C CA 1
ATOM 6215 C C . ALA C 1 276 ? 54.332 -13.240 44.879 1.00 100.50 266 ALA C C 1
ATOM 6216 O O . ALA C 1 276 ? 55.211 -14.108 44.955 1.00 99.60 266 ALA C O 1
ATOM 6218 N N . LYS C 1 277 ? 53.844 -12.767 43.713 1.00 97.05 267 LYS C N 1
ATOM 6219 C CA . LYS C 1 277 ? 54.321 -13.182 42.393 1.00 96.41 267 LYS C CA 1
ATOM 6220 C C . LYS C 1 277 ? 55.467 -12.255 41.967 1.00 96.98 267 LYS C C 1
ATOM 6221 O O . LYS C 1 277 ? 55.354 -11.031 42.112 1.00 95.36 267 LYS C O 1
ATOM 6223 N N . PHE C 1 278 ? 56.576 -12.821 41.483 1.00 92.98 268 PHE C N 1
ATOM 6224 C CA . PHE C 1 278 ? 57.693 -11.969 41.093 1.00 91.30 268 PHE C CA 1
ATOM 6225 C C . PHE C 1 278 ? 58.006 -12.020 39.592 1.00 96.15 268 PHE C C 1
ATOM 6226 O O . PHE C 1 278 ? 57.832 -13.049 38.928 1.00 96.77 268 PHE C O 1
ATOM 6234 N N . SER C 1 279 ? 58.468 -10.859 39.085 1.00 91.46 269 SER C N 1
ATOM 6235 C CA . SER C 1 279 ? 58.894 -10.534 37.724 1.00 90.92 269 SER C CA 1
ATOM 6236 C C . SER C 1 279 ? 59.812 -11.597 37.110 1.00 94.16 269 SER C C 1
ATOM 6237 O O . SER C 1 279 ? 59.657 -11.906 35.927 1.00 96.48 269 SER C O 1
ATOM 6240 N N . SER C 1 280 ? 60.782 -12.123 37.899 1.00 86.56 270 SER C N 1
ATOM 6241 C CA . SER C 1 280 ? 61.745 -13.137 37.466 1.00 84.88 270 SER C CA 1
ATOM 6242 C C . SER C 1 280 ? 62.156 -14.021 38.639 1.00 86.38 270 SER C C 1
ATOM 6243 O O . SER C 1 280 ? 61.963 -13.624 39.796 1.00 86.11 270 SER C O 1
ATOM 6246 N N . SER C 1 281 ? 62.744 -15.204 38.357 1.00 81.40 271 SER C N 1
ATOM 6247 C CA . SER C 1 281 ? 63.221 -16.092 39.418 1.00 80.79 271 SER C CA 1
ATOM 6248 C C . SER C 1 281 ? 64.316 -15.377 40.240 1.00 81.88 271 SER C C 1
ATOM 6249 O O . SER C 1 281 ? 64.324 -15.486 41.466 1.00 81.48 271 SER C O 1
ATOM 6252 N N . ALA C 1 282 ? 65.195 -14.609 39.554 1.00 76.01 272 ALA C N 1
ATOM 6253 C CA . ALA C 1 282 ? 66.273 -13.821 40.152 1.00 73.55 272 ALA C CA 1
ATOM 6254 C C . ALA C 1 282 ? 65.727 -12.849 41.190 1.00 75.73 272 ALA C C 1
ATOM 6255 O O . ALA C 1 282 ? 66.259 -12.784 42.309 1.00 73.11 272 ALA C O 1
ATOM 6257 N N . THR C 1 283 ? 64.631 -12.124 40.827 1.00 72.34 273 THR C N 1
ATOM 6258 C CA . THR C 1 283 ? 63.957 -11.146 41.687 1.00 71.09 273 THR C CA 1
ATOM 6259 C C . THR C 1 283 ? 63.518 -11.859 42.968 1.00 74.86 273 THR C C 1
ATOM 6260 O O . THR C 1 283 ? 63.856 -11.420 44.063 1.00 73.94 273 THR C O 1
ATOM 6264 N N . ALA C 1 284 ? 62.866 -13.018 42.816 1.00 72.57 274 ALA C N 1
ATOM 6265 C CA . ALA C 1 284 ? 62.401 -13.848 43.917 1.00 73.15 274 ALA C CA 1
ATOM 6266 C C . ALA C 1 284 ? 63.559 -14.309 44.793 1.00 74.45 274 ALA C C 1
ATOM 6267 O O . ALA C 1 284 ? 63.452 -14.223 46.014 1.00 74.27 274 ALA C O 1
ATOM 6269 N N . ASP C 1 285 ? 64.679 -14.726 44.183 1.00 70.35 275 ASP C N 1
ATOM 6270 C CA . ASP C 1 285 ? 65.878 -15.168 44.909 1.00 69.46 275 ASP C CA 1
ATOM 6271 C C . ASP C 1 285 ? 66.418 -14.069 45.808 1.00 74.28 275 ASP C C 1
ATOM 6272 O O . ASP C 1 285 ? 66.768 -14.343 46.964 1.00 74.27 275 ASP C O 1
ATOM 6277 N N . ILE C 1 286 ? 66.423 -12.817 45.299 1.00 70.85 276 ILE C N 1
ATOM 6278 C CA . ILE C 1 286 ? 66.878 -11.629 46.030 1.00 68.59 276 ILE C CA 1
ATOM 6279 C C . ILE C 1 286 ? 65.929 -11.340 47.195 1.00 71.92 276 ILE C C 1
ATOM 6280 O O . ILE C 1 286 ? 66.398 -11.089 48.300 1.00 70.18 276 ILE C O 1
ATOM 6285 N N . ILE C 1 287 ? 64.606 -11.401 46.958 1.00 71.33 277 ILE C N 1
ATOM 6286 C CA . ILE C 1 287 ? 63.582 -11.164 47.986 1.00 72.31 277 ILE C CA 1
ATOM 6287 C C . ILE C 1 287 ? 63.699 -12.233 49.070 1.00 77.86 277 ILE C C 1
ATOM 6288 O O . ILE C 1 287 ? 63.718 -11.875 50.255 1.00 76.17 277 ILE C O 1
ATOM 6293 N N . ASN C 1 288 ? 63.862 -13.522 48.665 1.00 77.20 278 ASN C N 1
ATOM 6294 C CA . ASN C 1 288 ? 64.059 -14.645 49.594 1.00 78.82 278 ASN C CA 1
ATOM 6295 C C . ASN C 1 288 ? 65.229 -14.324 50.538 1.00 81.84 278 ASN C C 1
ATOM 6296 O O . ASN C 1 288 ? 65.104 -14.465 51.760 1.00 81.80 278 ASN C O 1
ATOM 6301 N N . ARG C 1 289 ? 66.339 -13.820 49.951 1.00 76.15 279 ARG C N 1
ATOM 6302 C CA . ARG C 1 289 ? 67.539 -13.411 50.667 1.00 73.79 279 ARG C CA 1
ATOM 6303 C C . ARG C 1 289 ? 67.233 -12.256 51.610 1.00 76.46 279 ARG C C 1
ATOM 6304 O O . ARG C 1 289 ? 67.684 -12.284 52.757 1.00 75.11 279 ARG C O 1
ATOM 6312 N N . PHE C 1 290 ? 66.459 -11.253 51.135 1.00 72.54 280 PHE C N 1
ATOM 6313 C CA . PHE C 1 290 ? 66.101 -10.088 51.941 1.00 71.58 280 PHE C CA 1
ATOM 6314 C C . PHE C 1 290 ? 65.315 -10.507 53.183 1.00 77.04 280 PHE C C 1
ATOM 6315 O O . PHE C 1 290 ? 65.651 -10.051 54.279 1.00 75.87 280 PHE C O 1
ATOM 6323 N N . VAL C 1 291 ? 64.279 -11.372 53.011 1.00 74.99 281 VAL C N 1
ATOM 6324 C CA . VAL C 1 291 ? 63.414 -11.833 54.102 1.00 76.38 281 VAL C CA 1
ATOM 6325 C C . VAL C 1 291 ? 64.201 -12.685 55.122 1.00 78.41 281 VAL C C 1
ATOM 6326 O O . VAL C 1 291 ? 63.935 -12.588 56.321 1.00 80.03 281 VAL C O 1
ATOM 6330 N N . LEU C 1 292 ? 65.162 -13.482 54.658 1.00 72.25 282 LEU C N 1
ATOM 6331 C CA . LEU C 1 292 ? 66.001 -14.306 55.517 1.00 72.26 282 LEU C CA 1
ATOM 6332 C C . LEU C 1 292 ? 66.986 -13.422 56.329 1.00 75.35 282 LEU C C 1
ATOM 6333 O O . LEU C 1 292 ? 67.150 -13.643 57.524 1.00 74.63 282 LEU C O 1
ATOM 6338 N N . GLU C 1 293 ? 67.581 -12.393 55.693 1.00 72.13 283 GLU C N 1
ATOM 6339 C CA . GLU C 1 293 ? 68.556 -11.477 56.319 1.00 70.41 283 GLU C CA 1
ATOM 6340 C C . GLU C 1 293 ? 67.826 -10.435 57.195 1.00 77.28 283 GLU C C 1
ATOM 6341 O O . GLU C 1 293 ? 68.476 -9.634 57.896 1.00 75.92 283 GLU C O 1
ATOM 6347 N N . SER C 1 294 ? 66.459 -10.520 57.176 1.00 77.04 284 SER C N 1
ATOM 6348 C CA . SER C 1 294 ? 65.473 -9.753 57.950 1.00 78.90 284 SER C CA 1
ATOM 6349 C C . SER C 1 294 ? 65.074 -10.513 59.213 1.00 85.15 284 SER C C 1
ATOM 6350 O O . SER C 1 294 ? 64.782 -9.887 60.239 1.00 84.79 284 SER C O 1
ATOM 6353 N N . SER C 1 295 ? 65.065 -11.866 59.126 1.00 83.87 285 SER C N 1
ATOM 6354 C CA . SER C 1 295 ? 64.773 -12.790 60.229 1.00 85.96 285 SER C CA 1
ATOM 6355 C C . SER C 1 295 ? 66.060 -13.050 61.083 1.00 91.73 285 SER C C 1
ATOM 6356 O O . SER C 1 295 ? 66.007 -13.790 62.070 1.00 92.72 285 SER C O 1
ATOM 6359 N N . ILE C 1 296 ? 67.208 -12.428 60.696 1.00 87.73 286 ILE C N 1
ATOM 6360 C CA . ILE C 1 296 ? 68.488 -12.553 61.397 1.00 86.81 286 ILE C CA 1
ATOM 6361 C C . ILE C 1 296 ? 69.107 -11.155 61.689 1.00 89.42 286 ILE C C 1
ATOM 6362 O O . ILE C 1 296 ? 68.680 -10.127 61.131 1.00 86.82 286 ILE C O 1
ATOM 6367 N N . GLY C 1 297 ? 70.117 -11.179 62.571 1.00 87.86 287 GLY C N 1
ATOM 6368 C CA . GLY C 1 297 ? 70.858 -10.027 63.072 1.00 87.48 287 GLY C CA 1
ATOM 6369 C C . GLY C 1 297 ? 70.796 -9.963 64.592 1.00 94.24 287 GLY C C 1
ATOM 6370 O O . GLY C 1 297 ? 69.974 -10.659 65.210 1.00 95.20 287 GLY C O 1
ATOM 6371 N N . ASN C 1 298 ? 71.666 -9.118 65.213 1.00 90.36 288 ASN C N 1
ATOM 6372 C CA . ASN C 1 298 ? 71.712 -8.959 66.678 1.00 91.09 288 ASN C CA 1
ATOM 6373 C C . ASN C 1 298 ? 70.419 -8.291 67.178 1.00 94.05 288 ASN C C 1
ATOM 6374 O O . ASN C 1 298 ? 69.794 -7.536 66.422 1.00 93.05 288 ASN C O 1
ATOM 6379 N N . PHE C 1 299 ? 70.008 -8.602 68.445 1.00 90.48 289 PHE C N 1
ATOM 6380 C CA . PHE C 1 299 ? 68.813 -8.081 69.147 1.00 90.25 289 PHE C CA 1
ATOM 6381 C C . PHE C 1 299 ? 67.483 -8.598 68.470 1.00 96.72 289 PHE C C 1
ATOM 6382 O O . PHE C 1 299 ? 67.531 -9.156 67.376 1.00 97.52 289 PHE C O 1
ATOM 6390 N N . GLY C 1 300 ? 66.343 -8.476 69.156 1.00 94.50 290 GLY C N 1
ATOM 6391 C CA . GLY C 1 300 ? 65.044 -8.950 68.674 1.00 123.06 290 GLY C CA 1
ATOM 6392 C C . GLY C 1 300 ? 64.053 -7.856 68.319 1.00 153.51 290 GLY C C 1
ATOM 6393 O O . GLY C 1 300 ? 62.851 -8.110 68.195 1.00 112.60 290 GLY C O 1
ATOM 6394 N N . VAL D 1 15 ? 105.462 -15.076 74.016 1.00 107.21 5 VAL D N 1
ATOM 6395 C CA . VAL D 1 15 ? 104.714 -16.215 73.479 1.00 105.91 5 VAL D CA 1
ATOM 6396 C C . VAL D 1 15 ? 104.137 -15.852 72.088 1.00 106.43 5 VAL D C 1
ATOM 6397 O O . VAL D 1 15 ? 104.352 -16.629 71.150 1.00 106.28 5 VAL D O 1
ATOM 6401 N N . PHE D 1 16 ? 103.402 -14.702 71.947 1.00 99.35 6 PHE D N 1
ATOM 6402 C CA . PHE D 1 16 ? 102.831 -14.290 70.641 1.00 95.45 6 PHE D CA 1
ATOM 6403 C C . PHE D 1 16 ? 103.545 -13.093 70.038 1.00 99.53 6 PHE D C 1
ATOM 6404 O O . PHE D 1 16 ? 103.903 -12.174 70.782 1.00 100.69 6 PHE D O 1
ATOM 6412 N N . ASP D 1 17 ? 103.693 -13.066 68.688 1.00 93.23 7 ASP D N 1
ATOM 6413 C CA . ASP D 1 17 ? 104.310 -11.921 68.018 1.00 91.45 7 ASP D CA 1
ATOM 6414 C C . ASP D 1 17 ? 103.295 -10.781 67.988 1.00 90.78 7 ASP D C 1
ATOM 6415 O O . ASP D 1 17 ? 102.211 -10.964 67.420 1.00 86.86 7 ASP D O 1
ATOM 6420 N N . PRO D 1 18 ? 103.622 -9.608 68.592 1.00 86.92 8 PRO D N 1
ATOM 6421 C CA . PRO D 1 18 ? 102.676 -8.474 68.587 1.00 84.45 8 PRO D CA 1
ATOM 6422 C C . PRO D 1 18 ? 102.153 -8.104 67.190 1.00 85.00 8 PRO D C 1
ATOM 6423 O O . PRO D 1 18 ? 100.955 -7.839 67.059 1.00 83.12 8 PRO D O 1
ATOM 6427 N N . ARG D 1 19 ? 103.017 -8.154 66.148 1.00 81.23 9 ARG D N 1
ATOM 6428 C CA . ARG D 1 19 ? 102.609 -7.870 64.765 1.00 78.21 9 ARG D CA 1
ATOM 6429 C C . ARG D 1 19 ? 101.582 -8.897 64.301 1.00 79.15 9 ARG D C 1
ATOM 6430 O O . ARG D 1 19 ? 100.497 -8.496 63.875 1.00 75.61 9 ARG D O 1
ATOM 6438 N N . ALA D 1 20 ? 101.919 -10.211 64.422 1.00 76.16 10 ALA D N 1
ATOM 6439 C CA . ALA D 1 20 ? 101.063 -11.341 64.044 1.00 74.20 10 ALA D CA 1
ATOM 6440 C C . ALA D 1 20 ? 99.675 -11.220 64.678 1.00 78.10 10 ALA D C 1
ATOM 6441 O O . ALA D 1 20 ? 98.668 -11.306 63.961 1.00 75.80 10 ALA D O 1
ATOM 6443 N N . LEU D 1 21 ? 99.629 -10.955 66.006 1.00 75.09 11 LEU D N 1
ATOM 6444 C CA . LEU D 1 21 ? 98.384 -10.808 66.735 1.00 73.20 11 LEU D CA 1
ATOM 6445 C C . LEU D 1 21 ? 97.630 -9.579 66.270 1.00 76.41 11 LEU D C 1
ATOM 6446 O O . LEU D 1 21 ? 96.438 -9.696 65.993 1.00 75.68 11 LEU D O 1
ATOM 6451 N N . ARG D 1 22 ? 98.302 -8.418 66.155 1.00 73.14 12 ARG D N 1
ATOM 6452 C CA . ARG D 1 22 ? 97.639 -7.195 65.688 1.00 71.04 12 ARG D CA 1
ATOM 6453 C C . ARG D 1 22 ? 97.010 -7.406 64.307 1.00 68.70 12 ARG D C 1
ATOM 6454 O O . ARG D 1 22 ? 95.851 -7.032 64.099 1.00 64.26 12 ARG D O 1
ATOM 6462 N N . ASP D 1 23 ? 97.769 -8.061 63.398 1.00 65.89 13 ASP D N 1
ATOM 6463 C CA . ASP D 1 23 ? 97.353 -8.379 62.025 1.00 63.27 13 ASP D CA 1
ATOM 6464 C C . ASP D 1 23 ? 96.147 -9.358 62.030 1.00 65.43 13 ASP D C 1
ATOM 6465 O O . ASP D 1 23 ? 95.226 -9.195 61.230 1.00 61.66 13 ASP D O 1
ATOM 6470 N N . ALA D 1 24 ? 96.122 -10.314 62.977 1.00 65.27 14 ALA D N 1
ATOM 6471 C CA . ALA D 1 24 ? 95.037 -11.287 63.125 1.00 65.05 14 ALA D CA 1
ATOM 6472 C C . ALA D 1 24 ? 93.768 -10.596 63.561 1.00 71.97 14 ALA D C 1
ATOM 6473 O O . ALA D 1 24 ? 92.713 -10.895 63.001 1.00 73.44 14 ALA D O 1
ATOM 6475 N N . PHE D 1 25 ? 93.858 -9.630 64.508 1.00 68.78 15 PHE D N 1
ATOM 6476 C CA . PHE D 1 25 ? 92.701 -8.859 64.957 1.00 67.20 15 PHE D CA 1
ATOM 6477 C C . PHE D 1 25 ? 92.109 -8.065 63.794 1.00 69.79 15 PHE D C 1
ATOM 6478 O O . PHE D 1 25 ? 90.886 -7.970 63.674 1.00 69.47 15 PHE D O 1
ATOM 6486 N N . GLY D 1 26 ? 92.996 -7.572 62.922 1.00 65.10 16 GLY D N 1
ATOM 6487 C CA . GLY D 1 26 ? 92.667 -6.790 61.735 1.00 62.63 16 GLY D CA 1
ATOM 6488 C C . GLY D 1 26 ? 91.810 -7.496 60.710 1.00 65.74 16 GLY D C 1
ATOM 6489 O O . GLY D 1 26 ? 91.208 -6.826 59.874 1.00 64.96 16 GLY D O 1
ATOM 6490 N N . ALA D 1 27 ? 91.741 -8.852 60.762 1.00 62.27 17 ALA D N 1
ATOM 6491 C CA . ALA D 1 27 ? 90.936 -9.683 59.864 1.00 60.49 17 ALA D CA 1
ATOM 6492 C C . ALA D 1 27 ? 89.444 -9.369 60.024 1.00 63.14 17 ALA D C 1
ATOM 6493 O O . ALA D 1 27 ? 88.682 -9.495 59.066 1.00 62.85 17 ALA D O 1
ATOM 6495 N N . PHE D 1 28 ? 89.033 -8.951 61.239 1.00 58.14 18 PHE D N 1
ATOM 6496 C CA . PHE D 1 28 ? 87.671 -8.538 61.525 1.00 54.97 18 PHE D CA 1
ATOM 6497 C C . PHE D 1 28 ? 87.510 -7.071 61.108 1.00 53.67 18 PHE D C 1
ATOM 6498 O O . PHE D 1 28 ? 88.094 -6.168 61.712 1.00 50.49 18 PHE D O 1
ATOM 6506 N N . ALA D 1 29 ? 86.749 -6.859 60.035 1.00 50.33 19 ALA D N 1
ATOM 6507 C CA . ALA D 1 29 ? 86.458 -5.538 59.503 1.00 49.73 19 ALA D CA 1
ATOM 6508 C C . ALA D 1 29 ? 85.647 -4.732 60.523 1.00 54.21 19 ALA D C 1
ATOM 6509 O O . ALA D 1 29 ? 84.944 -5.314 61.362 1.00 55.24 19 ALA D O 1
ATOM 6511 N N . THR D 1 30 ? 85.780 -3.400 60.485 1.00 48.18 20 THR D N 1
ATOM 6512 C CA . THR D 1 30 ? 85.030 -2.507 61.367 1.00 46.99 20 THR D CA 1
ATOM 6513 C C . THR D 1 30 ? 84.717 -1.190 60.651 1.00 48.78 20 THR D C 1
ATOM 6514 O O . THR D 1 30 ? 85.288 -0.876 59.594 1.00 45.76 20 THR D O 1
ATOM 6518 N N . GLY D 1 31 ? 83.885 -0.393 61.308 1.00 46.18 21 GLY D N 1
ATOM 6519 C CA . GLY D 1 31 ? 83.620 0.985 60.942 1.00 45.70 21 GLY D CA 1
ATOM 6520 C C . GLY D 1 31 ? 84.684 1.814 61.655 1.00 49.76 21 GLY D C 1
ATOM 6521 O O . GLY D 1 31 ? 85.661 1.260 62.210 1.00 48.23 21 GLY D O 1
ATOM 6522 N N . VAL D 1 32 ? 84.508 3.152 61.670 1.00 45.25 22 VAL D N 1
ATOM 6523 C CA . VAL D 1 32 ? 85.473 4.039 62.325 1.00 44.65 22 VAL D CA 1
ATOM 6524 C C . VAL D 1 32 ? 84.688 5.095 63.123 1.00 49.45 22 VAL D C 1
ATOM 6525 O O . VAL D 1 32 ? 83.805 5.784 62.588 1.00 49.41 22 VAL D O 1
ATOM 6529 N N . THR D 1 33 ? 84.988 5.189 64.415 1.00 46.54 23 THR D N 1
ATOM 6530 C CA . THR D 1 33 ? 84.332 6.153 65.283 1.00 46.95 23 THR D CA 1
ATOM 6531 C C . THR D 1 33 ? 85.337 7.177 65.831 1.00 52.26 23 THR D C 1
ATOM 6532 O O . THR D 1 33 ? 86.545 6.942 65.852 1.00 50.56 23 THR D O 1
ATOM 6536 N N . VAL D 1 34 ? 84.822 8.306 66.307 1.00 50.70 24 VAL D N 1
ATOM 6537 C CA . VAL D 1 34 ? 85.661 9.274 66.978 1.00 52.52 24 VAL D CA 1
ATOM 6538 C C . VAL D 1 34 ? 84.990 9.450 68.344 1.00 61.35 24 VAL D C 1
ATOM 6539 O O . VAL D 1 34 ? 83.822 9.875 68.426 1.00 62.29 24 VAL D O 1
ATOM 6543 N N . VAL D 1 35 ? 85.694 9.009 69.400 1.00 57.66 25 VAL D N 1
ATOM 6544 C CA . VAL D 1 35 ? 85.201 9.129 70.763 1.00 57.41 25 VAL D CA 1
ATOM 6545 C C . VAL D 1 35 ? 85.478 10.553 71.172 1.00 63.23 25 VAL D C 1
ATOM 6546 O O . VAL D 1 35 ? 86.598 11.024 70.995 1.00 62.72 25 VAL D O 1
ATOM 6550 N N . THR D 1 36 ? 84.446 11.266 71.636 1.00 61.66 26 THR D N 1
ATOM 6551 C CA . THR D 1 36 ? 84.594 12.665 72.033 1.00 63.33 26 THR D CA 1
ATOM 6552 C C . THR D 1 36 ? 84.054 12.900 73.418 1.00 71.85 26 THR D C 1
ATOM 6553 O O . THR D 1 36 ? 83.173 12.169 73.870 1.00 72.48 26 THR D O 1
ATOM 6557 N N . ALA D 1 37 ? 84.584 13.940 74.090 1.00 71.79 27 ALA D N 1
ATOM 6558 C CA . ALA D 1 37 ? 84.209 14.392 75.427 1.00 74.03 27 ALA D CA 1
ATOM 6559 C C . ALA D 1 37 ? 84.813 15.774 75.684 1.00 80.04 27 ALA D C 1
ATOM 6560 O O . ALA D 1 37 ? 85.492 16.320 74.805 1.00 77.70 27 ALA D O 1
ATOM 6562 N N . SER D 1 38 ? 84.549 16.345 76.886 1.00 78.77 28 SER D N 1
ATOM 6563 C CA . SER D 1 38 ? 85.102 17.629 77.311 1.00 80.68 28 SER D CA 1
ATOM 6564 C C . SER D 1 38 ? 85.939 17.407 78.576 1.00 89.03 28 SER D C 1
ATOM 6565 O O . SER D 1 38 ? 85.448 16.768 79.519 1.00 91.72 28 SER D O 1
ATOM 6568 N N . ASP D 1 39 ? 87.202 17.906 78.605 1.00 85.25 29 ASP D N 1
ATOM 6569 C CA . ASP D 1 39 ? 88.086 17.720 79.768 1.00 86.61 29 ASP D CA 1
ATOM 6570 C C . ASP D 1 39 ? 87.609 18.529 81.007 1.00 90.67 29 ASP D C 1
ATOM 6571 O O . ASP D 1 39 ? 86.534 19.141 80.983 1.00 88.60 29 ASP D O 1
ATOM 6576 N N . ALA D 1 40 ? 88.412 18.507 82.092 1.00 89.44 30 ALA D N 1
ATOM 6577 C CA . ALA D 1 40 ? 88.122 19.224 83.337 1.00 90.81 30 ALA D CA 1
ATOM 6578 C C . ALA D 1 40 ? 87.845 20.702 83.060 1.00 95.17 30 ALA D C 1
ATOM 6579 O O . ALA D 1 40 ? 86.865 21.259 83.567 1.00 94.22 30 ALA D O 1
ATOM 6581 N N . ALA D 1 41 ? 88.661 21.291 82.165 1.00 93.35 31 ALA D N 1
ATOM 6582 C CA . ALA D 1 41 ? 88.601 22.687 81.740 1.00 94.64 31 ALA D CA 1
ATOM 6583 C C . ALA D 1 41 ? 87.440 22.982 80.784 1.00 94.30 31 ALA D C 1
ATOM 6584 O O . ALA D 1 41 ? 87.204 24.151 80.460 1.00 94.69 31 ALA D O 1
ATOM 6586 N N . GLY D 1 42 ? 86.746 21.942 80.341 1.00 87.10 32 GLY D N 1
ATOM 6587 C CA . GLY D 1 42 ? 85.626 22.077 79.417 1.00 85.24 32 GLY D CA 1
ATOM 6588 C C . GLY D 1 42 ? 86.037 22.095 77.956 1.00 89.22 32 GLY D C 1
ATOM 6589 O O . GLY D 1 42 ? 85.180 22.247 77.081 1.00 88.08 32 GLY D O 1
ATOM 6590 N N . LYS D 1 43 ? 87.357 21.939 77.679 1.00 85.73 33 LYS D N 1
ATOM 6591 C CA . LYS D 1 43 ? 87.932 21.914 76.334 1.00 83.16 33 LYS D CA 1
ATOM 6592 C C . LYS D 1 43 ? 87.599 20.587 75.654 1.00 84.21 33 LYS D C 1
ATOM 6593 O O . LYS D 1 43 ? 87.753 19.532 76.271 1.00 84.10 33 LYS D O 1
ATOM 6595 N N . PRO D 1 44 ? 87.133 20.604 74.390 1.00 79.00 34 PRO D N 1
ATOM 6596 C CA . PRO D 1 44 ? 86.829 19.338 73.715 1.00 76.23 34 PRO D CA 1
ATOM 6597 C C . PRO D 1 44 ? 88.073 18.483 73.469 1.00 80.41 34 PRO D C 1
ATOM 6598 O O . PRO D 1 44 ? 89.106 18.970 72.990 1.00 80.36 34 PRO D O 1
ATOM 6602 N N . ILE D 1 45 ? 87.955 17.199 73.830 1.00 76.85 35 ILE D N 1
ATOM 6603 C CA . ILE D 1 45 ? 88.971 16.164 73.625 1.00 76.58 35 ILE D CA 1
ATOM 6604 C C . ILE D 1 45 ? 88.368 15.015 72.811 1.00 78.47 35 ILE D C 1
ATOM 6605 O O . ILE D 1 45 ? 87.163 14.781 72.865 1.00 78.27 35 ILE D O 1
ATOM 6610 N N . GLY D 1 46 ? 89.212 14.311 72.075 1.00 73.12 36 GLY D N 1
ATOM 6611 C CA . GLY D 1 46 ? 88.764 13.201 71.248 1.00 70.01 36 GLY D CA 1
ATOM 6612 C C . GLY D 1 46 ? 89.855 12.283 70.739 1.00 71.80 36 GLY D C 1
ATOM 6613 O O . GLY D 1 46 ? 91.043 12.504 71.016 1.00 74.47 36 GLY D O 1
ATOM 6614 N N . PHE D 1 47 ? 89.437 11.226 69.996 1.00 62.88 37 PHE D N 1
ATOM 6615 C CA . PHE D 1 47 ? 90.316 10.215 69.391 1.00 60.03 37 PHE D CA 1
ATOM 6616 C C . PHE D 1 47 ? 89.555 9.209 68.513 1.00 61.49 37 PHE D C 1
ATOM 6617 O O . PHE D 1 47 ? 88.416 8.839 68.817 1.00 59.83 37 PHE D O 1
ATOM 6625 N N . THR D 1 48 ? 90.231 8.730 67.453 1.00 56.92 38 THR D N 1
ATOM 6626 C CA . THR D 1 48 ? 89.730 7.697 66.557 1.00 54.89 38 THR D CA 1
ATOM 6627 C C . THR D 1 48 ? 89.664 6.357 67.311 1.00 61.50 38 THR D C 1
ATOM 6628 O O . THR D 1 48 ? 90.553 6.053 68.104 1.00 62.92 38 THR D O 1
ATOM 6632 N N . ALA D 1 49 ? 88.613 5.571 67.085 1.00 59.20 39 ALA D N 1
ATOM 6633 C CA . ALA D 1 49 ? 88.463 4.277 67.749 1.00 60.93 39 ALA D CA 1
ATOM 6634 C C . ALA D 1 49 ? 87.644 3.334 66.897 1.00 65.89 39 ALA D C 1
ATOM 6635 O O . ALA D 1 49 ? 86.563 3.693 66.424 1.00 63.82 39 ALA D O 1
ATOM 6637 N N . ASN D 1 50 ? 88.159 2.121 66.695 1.00 65.23 40 ASN D N 1
ATOM 6638 C CA . ASN D 1 50 ? 87.462 1.137 65.882 1.00 64.57 40 ASN D CA 1
ATOM 6639 C C . ASN D 1 50 ? 87.104 -0.096 66.718 1.00 71.62 40 ASN D C 1
ATOM 6640 O O . ASN D 1 50 ? 86.346 -0.959 66.266 1.00 70.51 40 ASN D O 1
ATOM 6645 N N . SER D 1 51 ? 87.630 -0.159 67.954 1.00 71.63 41 SER D N 1
ATOM 6646 C CA . SER D 1 51 ? 87.356 -1.253 68.877 1.00 72.39 41 SER D CA 1
ATOM 6647 C C . SER D 1 51 ? 86.146 -0.837 69.703 1.00 70.95 41 SER D C 1
ATOM 6648 O O . SER D 1 51 ? 86.234 -0.595 70.906 1.00 72.24 41 SER D O 1
ATOM 6651 N N . PHE D 1 52 ? 85.019 -0.712 68.992 1.00 62.69 42 PHE D N 1
ATOM 6652 C CA . PHE D 1 52 ? 83.695 -0.305 69.443 1.00 61.35 42 PHE D CA 1
ATOM 6653 C C . PHE D 1 52 ? 82.697 -1.436 69.217 1.00 65.79 42 PHE D C 1
ATOM 6654 O O . PHE D 1 52 ? 82.803 -2.159 68.211 1.00 66.01 42 PHE D O 1
ATOM 6662 N N . THR D 1 53 ? 81.689 -1.546 70.108 1.00 61.96 43 THR D N 1
ATOM 6663 C CA . THR D 1 53 ? 80.655 -2.567 70.027 1.00 61.15 43 THR D CA 1
ATOM 6664 C C . THR D 1 53 ? 79.345 -2.084 70.592 1.00 67.51 43 THR D C 1
ATOM 6665 O O . THR D 1 53 ? 79.319 -1.421 71.630 1.00 69.89 43 THR D O 1
ATOM 6669 N N . SER D 1 54 ? 78.247 -2.456 69.917 1.00 63.82 44 SER D N 1
ATOM 6670 C CA . SER D 1 54 ? 76.876 -2.250 70.372 1.00 63.45 44 SER D CA 1
ATOM 6671 C C . SER D 1 54 ? 76.590 -3.410 71.354 1.00 68.86 44 SER D C 1
ATOM 6672 O O . SER D 1 54 ? 76.668 -4.595 70.967 1.00 69.93 44 SER D O 1
ATOM 6675 N N . VAL D 1 55 ? 76.350 -3.073 72.640 1.00 63.20 45 VAL D N 1
ATOM 6676 C CA . VAL D 1 55 ? 76.203 -4.085 73.688 1.00 62.35 45 VAL D CA 1
ATOM 6677 C C . VAL D 1 55 ? 74.744 -4.509 73.951 1.00 66.31 45 VAL D C 1
ATOM 6678 O O . VAL D 1 55 ? 74.428 -5.679 73.788 1.00 67.50 45 VAL D O 1
ATOM 6682 N N . SER D 1 56 ? 73.893 -3.599 74.420 1.00 62.59 46 SER D N 1
ATOM 6683 C CA . SER D 1 56 ? 72.512 -3.906 74.814 1.00 62.37 46 SER D CA 1
ATOM 6684 C C . SER D 1 56 ? 71.517 -2.908 74.218 1.00 65.62 46 SER D C 1
ATOM 6685 O O . SER D 1 56 ? 71.855 -1.744 74.000 1.00 65.09 46 SER D O 1
ATOM 6688 N N . LEU D 1 57 ? 70.289 -3.368 73.948 1.00 61.90 47 LEU D N 1
ATOM 6689 C CA . LEU D 1 57 ? 69.239 -2.511 73.397 1.00 60.78 47 LEU D CA 1
ATOM 6690 C C . LEU D 1 57 ? 68.342 -1.937 74.537 1.00 68.06 47 LEU D C 1
ATOM 6691 O O . LEU D 1 57 ? 67.987 -0.749 74.523 1.00 66.63 47 LEU D O 1
ATOM 6696 N N . ASP D 1 58 ? 68.025 -2.779 75.536 1.00 68.15 48 ASP D N 1
ATOM 6697 C CA . ASP D 1 58 ? 67.231 -2.407 76.705 1.00 70.30 48 ASP D CA 1
ATOM 6698 C C . ASP D 1 58 ? 67.921 -2.920 78.008 1.00 74.51 48 ASP D C 1
ATOM 6699 O O . ASP D 1 58 ? 67.774 -4.099 78.369 1.00 74.28 48 ASP D O 1
ATOM 6704 N N . PRO D 1 59 ? 68.704 -2.067 78.712 1.00 69.98 49 PRO D N 1
ATOM 6705 C CA . PRO D 1 59 ? 68.984 -0.636 78.467 1.00 68.72 49 PRO D CA 1
ATOM 6706 C C . PRO D 1 59 ? 69.915 -0.382 77.281 1.00 71.52 49 PRO D C 1
ATOM 6707 O O . PRO D 1 59 ? 70.665 -1.288 76.924 1.00 70.98 49 PRO D O 1
ATOM 6711 N N . PRO D 1 60 ? 69.907 0.839 76.672 1.00 68.04 50 PRO D N 1
ATOM 6712 C CA . PRO D 1 60 ? 70.806 1.112 75.519 1.00 65.06 50 PRO D CA 1
ATOM 6713 C C . PRO D 1 60 ? 72.266 1.154 75.956 1.00 66.23 50 PRO D C 1
ATOM 6714 O O . PRO D 1 60 ? 72.693 2.112 76.599 1.00 66.25 50 PRO D O 1
ATOM 6718 N N . LEU D 1 61 ? 73.019 0.082 75.661 1.00 60.40 51 LEU D N 1
ATOM 6719 C CA . LEU D 1 61 ? 74.423 -0.015 76.061 1.00 58.92 51 LEU D CA 1
ATOM 6720 C C . LEU D 1 61 ? 75.360 -0.169 74.891 1.00 61.14 51 LEU D C 1
ATOM 6721 O O . LEU D 1 61 ? 75.090 -0.843 73.885 1.00 57.68 51 LEU D O 1
ATOM 6726 N N . LEU D 1 62 ? 76.498 0.474 75.062 1.00 60.55 52 LEU D N 1
ATOM 6727 C CA . LEU D 1 62 ? 77.555 0.653 74.072 1.00 59.73 52 LEU D CA 1
ATOM 6728 C C . LEU D 1 62 ? 78.930 0.488 74.760 1.00 64.78 52 LEU D C 1
ATOM 6729 O O . LEU D 1 62 ? 79.058 0.675 75.982 1.00 65.39 52 LEU D O 1
ATOM 6734 N N . LEU D 1 63 ? 79.941 0.141 73.969 1.00 60.07 53 LEU D N 1
ATOM 6735 C CA . LEU D 1 63 ? 81.301 -0.175 74.430 1.00 59.63 53 LEU D CA 1
ATOM 6736 C C . LEU D 1 63 ? 82.363 0.442 73.510 1.00 60.84 53 LEU D C 1
ATOM 6737 O O . LEU D 1 63 ? 82.151 0.531 72.287 1.00 59.70 53 LEU D O 1
ATOM 6742 N N . VAL D 1 64 ? 83.529 0.782 74.075 1.00 54.17 54 VAL D N 1
ATOM 6743 C CA . VAL D 1 64 ? 84.682 1.266 73.306 1.00 52.43 54 VAL D CA 1
ATOM 6744 C C . VAL D 1 64 ? 85.935 1.012 74.141 1.00 61.69 54 VAL D C 1
ATOM 6745 O O . VAL D 1 64 ? 85.865 1.041 75.371 1.00 64.77 54 VAL D O 1
ATOM 6749 N N . CYS D 1 65 ? 87.065 0.695 73.493 1.00 59.38 55 CYS D N 1
ATOM 6750 C CA . CYS D 1 65 ? 88.305 0.432 74.233 1.00 61.28 55 CYS D CA 1
ATOM 6751 C C . CYS D 1 65 ? 89.284 1.576 74.083 1.00 66.79 55 CYS D C 1
ATOM 6752 O O . CYS D 1 65 ? 89.477 2.078 72.976 1.00 64.95 55 CYS D O 1
ATOM 6755 N N . LEU D 1 66 ? 89.899 1.993 75.202 1.00 67.58 56 LEU D N 1
ATOM 6756 C CA . LEU D 1 66 ? 90.890 3.074 75.232 1.00 68.97 56 LEU D CA 1
ATOM 6757 C C . LEU D 1 66 ? 92.196 2.572 75.786 1.00 75.92 56 LEU D C 1
ATOM 6758 O O . LEU D 1 66 ? 92.208 2.003 76.882 1.00 76.65 56 LEU D O 1
ATOM 6763 N N . ALA D 1 67 ? 93.299 2.811 75.039 1.00 73.34 57 ALA D N 1
ATOM 6764 C CA . ALA D 1 67 ? 94.647 2.416 75.427 1.00 75.70 57 ALA D CA 1
ATOM 6765 C C . ALA D 1 67 ? 95.105 3.157 76.682 1.00 84.91 57 ALA D C 1
ATOM 6766 O O . ALA D 1 67 ? 94.869 4.364 76.821 1.00 84.87 57 ALA D O 1
ATOM 6768 N N . LYS D 1 68 ? 95.775 2.438 77.590 1.00 84.93 58 LYS D N 1
ATOM 6769 C CA . LYS D 1 68 ? 96.295 3.046 78.814 1.00 87.53 58 LYS D CA 1
ATOM 6770 C C . LYS D 1 68 ? 97.420 4.039 78.439 1.00 95.21 58 LYS D C 1
ATOM 6771 O O . LYS D 1 68 ? 97.641 5.021 79.151 1.00 98.17 58 LYS D O 1
ATOM 6777 N N . SER D 1 69 ? 98.046 3.818 77.264 1.00 91.25 59 SER D N 1
ATOM 6778 C CA . SER D 1 69 ? 99.100 4.640 76.677 1.00 93.15 59 SER D CA 1
ATOM 6779 C C . SER D 1 69 ? 98.594 6.025 76.165 1.00 99.35 59 SER D C 1
ATOM 6780 O O . SER D 1 69 ? 99.422 6.897 75.883 1.00 101.57 59 SER D O 1
ATOM 6783 N N . SER D 1 70 ? 97.262 6.221 76.039 1.00 94.16 60 SER D N 1
ATOM 6784 C CA . SER D 1 70 ? 96.673 7.461 75.525 1.00 93.10 60 SER D CA 1
ATOM 6785 C C . SER D 1 70 ? 97.030 8.683 76.360 1.00 102.43 60 SER D C 1
ATOM 6786 O O . SER D 1 70 ? 97.156 8.590 77.589 1.00 104.17 60 SER D O 1
ATOM 6789 N N . ARG D 1 71 ? 97.216 9.828 75.667 1.00 99.69 61 ARG D N 1
ATOM 6790 C CA . ARG D 1 71 ? 97.513 11.127 76.273 1.00 101.23 61 ARG D CA 1
ATOM 6791 C C . ARG D 1 71 ? 96.273 11.621 77.035 1.00 103.55 61 ARG D C 1
ATOM 6792 O O . ARG D 1 71 ? 96.374 12.109 78.168 1.00 107.51 61 ARG D O 1
ATOM 6794 N N . ASN D 1 72 ? 95.097 11.416 76.423 1.00 93.50 62 ASN D N 1
ATOM 6795 C CA . ASN D 1 72 ? 93.785 11.785 76.934 1.00 90.85 62 ASN D CA 1
ATOM 6796 C C . ASN D 1 72 ? 93.252 10.796 77.981 1.00 90.61 62 ASN D C 1
ATOM 6797 O O . ASN D 1 72 ? 92.192 11.070 78.539 1.00 89.69 62 ASN D O 1
ATOM 6802 N N . TYR D 1 73 ? 93.960 9.666 78.250 1.00 85.22 63 TYR D N 1
ATOM 6803 C CA . TYR D 1 73 ? 93.531 8.603 79.182 1.00 84.11 63 TYR D CA 1
ATOM 6804 C C . TYR D 1 73 ? 92.977 9.153 80.511 1.00 91.16 63 TYR D C 1
ATOM 6805 O O . TYR D 1 73 ? 91.885 8.747 80.918 1.00 89.90 63 TYR D O 1
ATOM 6814 N N . GLU D 1 74 ? 93.725 10.048 81.185 1.00 90.50 64 GLU D N 1
ATOM 6815 C CA . GLU D 1 74 ? 93.284 10.609 82.454 1.00 91.84 64 GLU D CA 1
ATOM 6816 C C . GLU D 1 74 ? 92.019 11.453 82.281 1.00 93.93 64 GLU D C 1
ATOM 6817 O O . GLU D 1 74 ? 91.045 11.196 82.984 1.00 94.21 64 GLU D O 1
ATOM 6823 N N . SER D 1 75 ? 92.011 12.397 81.314 1.00 88.56 65 SER D N 1
ATOM 6824 C CA . SER D 1 75 ? 90.871 13.272 81.009 1.00 86.94 65 SER D CA 1
ATOM 6825 C C . SER D 1 75 ? 89.597 12.455 80.686 1.00 87.43 65 SER D C 1
ATOM 6826 O O . SER D 1 75 ? 88.531 12.748 81.226 1.00 85.84 65 SER D O 1
ATOM 6837 N N . THR D 1 77 ? 88.844 8.922 81.240 1.00 76.11 67 THR D N 1
ATOM 6838 C CA . THR D 1 77 ? 88.369 8.097 82.349 1.00 76.57 67 THR D CA 1
ATOM 6839 C C . THR D 1 77 ? 87.717 8.968 83.439 1.00 83.27 67 THR D C 1
ATOM 6840 O O . THR D 1 77 ? 86.719 8.554 84.042 1.00 82.72 67 THR D O 1
ATOM 6844 N N . SER D 1 78 ? 88.252 10.185 83.649 1.00 82.43 68 SER D N 1
ATOM 6845 C CA . SER D 1 78 ? 87.722 11.152 84.616 1.00 84.21 68 SER D CA 1
ATOM 6846 C C . SER D 1 78 ? 86.372 11.776 84.147 1.00 86.62 68 SER D C 1
ATOM 6847 O O . SER D 1 78 ? 85.587 12.212 84.991 1.00 87.49 68 SER D O 1
ATOM 6850 N N . ALA D 1 79 ? 86.114 11.829 82.813 1.00 80.14 69 ALA D N 1
ATOM 6851 C CA . ALA D 1 79 ? 84.872 12.379 82.245 1.00 77.40 69 ALA D CA 1
ATOM 6852 C C . ALA D 1 79 ? 83.684 11.520 82.638 1.00 78.96 69 ALA D C 1
ATOM 6853 O O . ALA D 1 79 ? 83.850 10.321 82.876 1.00 79.38 69 ALA D O 1
ATOM 6855 N N . GLY D 1 80 ? 82.509 12.137 82.736 1.00 72.25 70 GLY D N 1
ATOM 6856 C CA . GLY D 1 80 ? 81.292 11.427 83.103 1.00 70.27 70 GLY D CA 1
ATOM 6857 C C . GLY D 1 80 ? 80.455 11.074 81.906 1.00 70.00 70 GLY D C 1
ATOM 6858 O O . GLY D 1 80 ? 79.794 10.036 81.889 1.00 69.36 70 GLY D O 1
ATOM 6859 N N . ARG D 1 81 ? 80.478 11.958 80.904 1.00 64.54 71 ARG D N 1
ATOM 6860 C CA . ARG D 1 81 ? 79.725 11.807 79.662 1.00 61.82 71 ARG D CA 1
ATOM 6861 C C . ARG D 1 81 ? 80.663 11.847 78.473 1.00 67.19 71 ARG D C 1
ATOM 6862 O O . ARG D 1 81 ? 81.677 12.560 78.502 1.00 69.03 71 ARG D O 1
ATOM 6870 N N . PHE D 1 82 ? 80.327 11.063 77.436 1.00 61.57 72 PHE D N 1
ATOM 6871 C CA . PHE D 1 82 ? 81.094 10.993 76.198 1.00 60.38 72 PHE D CA 1
ATOM 6872 C C . PHE D 1 82 ? 80.159 10.715 75.000 1.00 60.54 72 PHE D C 1
ATOM 6873 O O . PHE D 1 82 ? 78.986 10.394 75.203 1.00 59.68 72 PHE D O 1
ATOM 6881 N N . ALA D 1 83 ? 80.680 10.841 73.769 1.00 54.45 73 ALA D N 1
ATOM 6882 C CA . ALA D 1 83 ? 79.917 10.623 72.534 1.00 52.10 73 ALA D CA 1
ATOM 6883 C C . ALA D 1 83 ? 80.710 9.775 71.530 1.00 58.20 73 ALA D C 1
ATOM 6884 O O . ALA D 1 83 ? 81.949 9.850 71.481 1.00 60.17 73 ALA D O 1
ATOM 6886 N N . ILE D 1 84 ? 79.992 8.985 70.709 1.00 52.61 74 ILE D N 1
ATOM 6887 C CA . ILE D 1 84 ? 80.590 8.135 69.674 1.00 50.33 74 ILE D CA 1
ATOM 6888 C C . ILE D 1 84 ? 80.204 8.712 68.301 1.00 52.82 74 ILE D C 1
ATOM 6889 O O . ILE D 1 84 ? 79.032 8.952 68.052 1.00 50.40 74 ILE D O 1
ATOM 6894 N N . ASN D 1 85 ? 81.187 8.990 67.444 1.00 51.55 75 ASN D N 1
ATOM 6895 C CA . ASN D 1 85 ? 80.889 9.546 66.127 1.00 51.40 75 ASN D CA 1
ATOM 6896 C C . ASN D 1 85 ? 81.203 8.509 65.064 1.00 55.04 75 ASN D C 1
ATOM 6897 O O . ASN D 1 85 ? 82.375 8.320 64.736 1.00 55.64 75 ASN D O 1
ATOM 6902 N N . VAL D 1 86 ? 80.176 7.794 64.565 1.00 50.40 76 VAL D N 1
ATOM 6903 C CA . VAL D 1 86 ? 80.397 6.773 63.527 1.00 49.87 76 VAL D CA 1
ATOM 6904 C C . VAL D 1 86 ? 80.610 7.547 62.213 1.00 53.92 76 VAL D C 1
ATOM 6905 O O . VAL D 1 86 ? 79.665 8.171 61.697 1.00 52.75 76 VAL D O 1
ATOM 6909 N N . LEU D 1 87 ? 81.881 7.584 61.745 1.00 49.77 77 LEU D N 1
ATOM 6910 C CA . LEU D 1 87 ? 82.245 8.383 60.589 1.00 49.58 77 LEU D CA 1
ATOM 6911 C C . LEU D 1 87 ? 81.732 7.789 59.306 1.00 58.13 77 LEU D C 1
ATOM 6912 O O . LEU D 1 87 ? 81.581 6.552 59.188 1.00 58.28 77 LEU D O 1
ATOM 6917 N N . SER D 1 88 ? 81.444 8.704 58.349 1.00 56.47 78 SER D N 1
ATOM 6918 C CA . SER D 1 88 ? 80.949 8.388 57.011 1.00 56.38 78 SER D CA 1
ATOM 6919 C C . SER D 1 88 ? 82.125 8.304 55.989 1.00 57.98 78 SER D C 1
ATOM 6920 O O . SER D 1 88 ? 83.217 8.800 56.276 1.00 57.21 78 SER D O 1
ATOM 6923 N N . GLU D 1 89 ? 81.881 7.667 54.820 1.00 51.84 79 GLU D N 1
ATOM 6924 C CA . GLU D 1 89 ? 82.823 7.480 53.717 1.00 51.38 79 GLU D CA 1
ATOM 6925 C C . GLU D 1 89 ? 83.763 8.646 53.441 1.00 55.07 79 GLU D C 1
ATOM 6926 O O . GLU D 1 89 ? 84.913 8.437 53.042 1.00 55.47 79 GLU D O 1
ATOM 6932 N N . THR D 1 90 ? 83.241 9.878 53.548 1.00 51.08 80 THR D N 1
ATOM 6933 C CA . THR D 1 90 ? 83.953 11.117 53.226 1.00 50.72 80 THR D CA 1
ATOM 6934 C C . THR D 1 90 ? 84.872 11.612 54.344 1.00 55.38 80 THR D C 1
ATOM 6935 O O . THR D 1 90 ? 85.640 12.539 54.113 1.00 57.74 80 THR D O 1
ATOM 6939 N N . GLN D 1 91 ? 84.805 11.014 55.534 1.00 50.84 81 GLN D N 1
ATOM 6940 C CA . GLN D 1 91 ? 85.581 11.488 56.673 1.00 52.15 81 GLN D CA 1
ATOM 6941 C C . GLN D 1 91 ? 86.834 10.641 57.030 1.00 57.10 81 GLN D C 1
ATOM 6942 O O . GLN D 1 91 ? 87.126 10.428 58.209 1.00 55.77 81 GLN D O 1
ATOM 6948 N N . LYS D 1 92 ? 87.623 10.257 56.016 1.00 56.74 82 LYS D N 1
ATOM 6949 C CA . LYS D 1 92 ? 88.892 9.546 56.221 1.00 58.35 82 LYS D CA 1
ATOM 6950 C C . LYS D 1 92 ? 89.848 10.478 57.012 1.00 66.95 82 LYS D C 1
ATOM 6951 O O . LYS D 1 92 ? 90.515 10.044 57.953 1.00 67.26 82 LYS D O 1
ATOM 6957 N N . ASP D 1 93 ? 89.848 11.782 56.630 1.00 65.73 83 ASP D N 1
ATOM 6958 C CA . ASP D 1 93 ? 90.573 12.943 57.182 1.00 66.64 83 ASP D CA 1
ATOM 6959 C C . ASP D 1 93 ? 90.385 13.046 58.662 1.00 64.21 83 ASP D C 1
ATOM 6960 O O . ASP D 1 93 ? 91.364 13.162 59.383 1.00 63.50 83 ASP D O 1
ATOM 6965 N N . VAL D 1 94 ? 89.115 12.996 59.116 1.00 58.81 84 VAL D N 1
ATOM 6966 C CA . VAL D 1 94 ? 88.704 13.052 60.535 1.00 57.72 84 VAL D CA 1
ATOM 6967 C C . VAL D 1 94 ? 89.354 11.879 61.291 1.00 63.54 84 VAL D C 1
ATOM 6968 O O . VAL D 1 94 ? 89.956 12.089 62.357 1.00 63.25 84 VAL D O 1
ATOM 6972 N N . SER D 1 95 ? 89.275 10.651 60.684 1.00 61.08 85 SER D N 1
ATOM 6973 C CA . SER D 1 95 ? 89.901 9.420 61.187 1.00 60.40 85 SER D CA 1
ATOM 6974 C C . SER D 1 95 ? 91.399 9.686 61.334 1.00 64.38 85 SER D C 1
ATOM 6975 O O . SER D 1 95 ? 91.921 9.606 62.455 1.00 64.24 85 SER D O 1
ATOM 6978 N N . ASN D 1 96 ? 92.048 10.159 60.235 1.00 60.33 86 ASN D N 1
ATOM 6979 C CA . ASN D 1 96 ? 93.475 10.480 60.224 1.00 61.03 86 ASN D CA 1
ATOM 6980 C C . ASN D 1 96 ? 93.819 11.542 61.303 1.00 64.67 86 ASN D C 1
ATOM 6981 O O . ASN D 1 96 ? 94.534 11.190 62.238 1.00 64.16 86 ASN D O 1
ATOM 6986 N N . THR D 1 97 ? 93.200 12.737 61.275 1.00 61.81 87 THR D N 1
ATOM 6987 C CA . THR D 1 97 ? 93.372 13.808 62.289 1.00 63.19 87 THR D CA 1
ATOM 6988 C C . THR D 1 97 ? 93.234 13.296 63.753 1.00 67.17 87 THR D C 1
ATOM 6989 O O . THR D 1 97 ? 94.102 13.604 64.554 1.00 68.60 87 THR D O 1
ATOM 6993 N N . PHE D 1 98 ? 92.172 12.513 64.096 1.00 61.88 88 PHE D N 1
ATOM 6994 C CA . PHE D 1 98 ? 91.933 12.037 65.469 1.00 61.97 88 PHE D CA 1
ATOM 6995 C C . PHE D 1 98 ? 92.731 10.787 65.878 1.00 68.73 88 PHE D C 1
ATOM 6996 O O . PHE D 1 98 ? 92.456 10.198 66.920 1.00 67.94 88 PHE D O 1
ATOM 7004 N N . ALA D 1 99 ? 93.740 10.412 65.088 1.00 68.56 89 ALA D N 1
ATOM 7005 C CA . ALA D 1 99 ? 94.600 9.254 65.337 1.00 69.96 89 ALA D CA 1
ATOM 7006 C C . ALA D 1 99 ? 96.085 9.659 65.340 1.00 78.38 89 ALA D C 1
ATOM 7007 O O . ALA D 1 99 ? 96.948 8.871 65.753 1.00 80.14 89 ALA D O 1
ATOM 7009 N N . ARG D 1 100 ? 96.374 10.879 64.862 1.00 75.58 90 ARG D N 1
ATOM 7010 C CA . ARG D 1 100 ? 97.720 11.418 64.783 1.00 77.28 90 ARG D CA 1
ATOM 7011 C C . ARG D 1 100 ? 97.881 12.636 65.725 1.00 81.38 90 ARG D C 1
ATOM 7012 O O . ARG D 1 100 ? 96.905 13.233 66.181 1.00 79.41 90 ARG D O 1
ATOM 7020 N N . PRO D 1 101 ? 99.121 12.930 66.135 1.00 80.98 91 PRO D N 1
ATOM 7021 C CA . PRO D 1 101 ? 99.310 14.001 67.117 1.00 83.48 91 PRO D CA 1
ATOM 7022 C C . PRO D 1 101 ? 99.293 15.343 66.441 1.00 88.56 91 PRO D C 1
ATOM 7023 O O . PRO D 1 101 ? 100.269 15.739 65.809 1.00 89.04 91 PRO D O 1
ATOM 7027 N N . VAL D 1 102 ? 98.144 16.015 66.515 1.00 85.46 92 VAL D N 1
ATOM 7028 C CA . VAL D 1 102 ? 97.995 17.346 65.932 1.00 86.32 92 VAL D CA 1
ATOM 7029 C C . VAL D 1 102 ? 97.559 18.299 67.042 1.00 92.22 92 VAL D C 1
ATOM 7030 O O . VAL D 1 102 ? 96.912 17.860 68.001 1.00 89.83 92 VAL D O 1
ATOM 7034 N N . GLU D 1 103 ? 97.961 19.580 66.931 1.00 94.00 93 GLU D N 1
ATOM 7035 C CA . GLU D 1 103 ? 97.698 20.613 67.949 1.00 98.38 93 GLU D CA 1
ATOM 7036 C C . GLU D 1 103 ? 96.176 20.819 68.205 1.00 99.51 93 GLU D C 1
ATOM 7037 O O . GLU D 1 103 ? 95.734 20.731 69.358 1.00 98.49 93 GLU D O 1
ATOM 7043 N N . ASP D 1 104 ? 95.392 21.060 67.148 1.00 92.74 94 ASP D N 1
ATOM 7044 C CA . ASP D 1 104 ? 93.959 21.238 67.295 1.00 90.20 94 ASP D CA 1
ATOM 7045 C C . ASP D 1 104 ? 93.294 20.248 66.389 1.00 88.21 94 ASP D C 1
ATOM 7046 O O . ASP D 1 104 ? 93.185 20.481 65.181 1.00 87.41 94 ASP D O 1
ATOM 7051 N N . ARG D 1 105 ? 92.918 19.100 66.957 1.00 80.58 95 ARG D N 1
ATOM 7052 C CA . ARG D 1 105 ? 92.232 18.052 66.219 1.00 75.79 95 ARG D CA 1
ATOM 7053 C C . ARG D 1 105 ? 90.847 18.544 65.779 1.00 79.03 95 ARG D C 1
ATOM 7054 O O . ARG D 1 105 ? 90.478 18.337 64.626 1.00 76.91 95 ARG D O 1
ATOM 7062 N N . PHE D 1 106 ? 90.113 19.246 66.680 1.00 77.50 96 PHE D N 1
ATOM 7063 C CA . PHE D 1 106 ? 88.750 19.755 66.461 1.00 76.51 96 PHE D CA 1
ATOM 7064 C C . PHE D 1 106 ? 88.658 20.840 65.385 1.00 83.14 96 PHE D C 1
ATOM 7065 O O . PHE D 1 106 ? 87.550 21.151 64.946 1.00 83.56 96 PHE D O 1
ATOM 7073 N N . ALA D 1 107 ? 89.795 21.376 64.922 1.00 81.33 97 ALA D N 1
ATOM 7074 C CA . ALA D 1 107 ? 89.806 22.353 63.834 1.00 82.69 97 ALA D CA 1
ATOM 7075 C C . ALA D 1 107 ? 89.523 21.655 62.462 1.00 87.19 97 ALA D C 1
ATOM 7076 O O . ALA D 1 107 ? 89.097 22.309 61.517 1.00 88.10 97 ALA D O 1
ATOM 7078 N N . ALA D 1 108 ? 89.716 20.324 62.385 1.00 82.03 98 ALA D N 1
ATOM 7079 C CA . ALA D 1 108 ? 89.524 19.523 61.183 1.00 80.14 98 ALA D CA 1
ATOM 7080 C C . ALA D 1 108 ? 88.079 19.030 60.986 1.00 84.50 98 ALA D C 1
ATOM 7081 O O . ALA D 1 108 ? 87.829 18.279 60.020 1.00 83.21 98 ALA D O 1
ATOM 7083 N N . VAL D 1 109 ? 87.136 19.392 61.909 1.00 80.72 99 VAL D N 1
ATOM 7084 C CA . VAL D 1 109 ? 85.744 18.927 61.786 1.00 78.27 99 VAL D CA 1
ATOM 7085 C C . VAL D 1 109 ? 84.761 20.018 62.100 1.00 81.54 99 VAL D C 1
ATOM 7086 O O . VAL D 1 109 ? 84.961 20.770 63.051 1.00 82.14 99 VAL D O 1
ATOM 7090 N N . ASP D 1 110 ? 83.641 20.035 61.354 1.00 76.37 100 ASP D N 1
ATOM 7091 C CA . ASP D 1 110 ? 82.504 20.880 61.671 1.00 75.98 100 ASP D CA 1
ATOM 7092 C C . ASP D 1 110 ? 81.752 20.113 62.744 1.00 75.04 100 ASP D C 1
ATOM 7093 O O . ASP D 1 110 ? 81.310 18.987 62.505 1.00 72.55 100 ASP D O 1
ATOM 7098 N N . TRP D 1 111 ? 81.723 20.662 63.949 1.00 70.77 101 TRP D N 1
ATOM 7099 C CA . TRP D 1 111 ? 81.107 19.988 65.077 1.00 69.33 101 TRP D CA 1
ATOM 7100 C C . TRP D 1 111 ? 80.296 20.954 65.966 1.00 73.57 101 TRP D C 1
ATOM 7101 O O . TRP D 1 111 ? 80.362 22.170 65.782 1.00 76.81 101 TRP D O 1
ATOM 7112 N N . ARG D 1 112 ? 79.569 20.411 66.947 1.00 66.93 102 ARG D N 1
ATOM 7113 C CA . ARG D 1 112 ? 78.685 21.159 67.848 1.00 67.46 102 ARG D CA 1
ATOM 7114 C C . ARG D 1 112 ? 78.550 20.425 69.171 1.00 74.48 102 ARG D C 1
ATOM 7115 O O . ARG D 1 112 ? 78.873 19.241 69.243 1.00 75.19 102 ARG D O 1
ATOM 7123 N N . LEU D 1 113 ? 77.998 21.082 70.189 1.00 71.76 103 LEU D N 1
ATOM 7124 C CA . LEU D 1 113 ? 77.807 20.395 71.454 1.00 71.92 103 LEU D CA 1
ATOM 7125 C C . LEU D 1 113 ? 76.403 19.833 71.544 1.00 75.97 103 LEU D C 1
ATOM 7126 O O . LEU D 1 113 ? 75.436 20.526 71.200 1.00 76.65 103 LEU D O 1
ATOM 7131 N N . GLY D 1 114 ? 76.308 18.585 72.003 1.00 71.48 104 GLY D N 1
ATOM 7132 C CA . GLY D 1 114 ? 75.040 17.894 72.198 1.00 71.33 104 GLY D CA 1
ATOM 7133 C C . GLY D 1 114 ? 74.341 18.342 73.475 1.00 79.70 104 GLY D C 1
ATOM 7134 O O . GLY D 1 114 ? 74.911 19.107 74.269 1.00 81.08 104 GLY D O 1
ATOM 7135 N N . ARG D 1 115 ? 73.097 17.847 73.697 1.00 75.91 105 ARG D N 1
ATOM 7136 C CA . ARG D 1 115 ? 72.279 18.172 74.861 1.00 76.99 105 ARG D CA 1
ATOM 7137 C C . ARG D 1 115 ? 73.059 17.980 76.173 1.00 85.42 105 ARG D C 1
ATOM 7138 O O . ARG D 1 115 ? 72.812 18.726 77.126 1.00 88.94 105 ARG D O 1
ATOM 7140 N N . ASP D 1 116 ? 74.019 17.017 76.223 1.00 81.40 106 ASP D N 1
ATOM 7141 C CA . ASP D 1 116 ? 74.806 16.751 77.450 1.00 82.04 106 ASP D CA 1
ATOM 7142 C C . ASP D 1 116 ? 76.304 17.153 77.275 1.00 84.29 106 ASP D C 1
ATOM 7143 O O . ASP D 1 116 ? 77.218 16.573 77.889 1.00 82.34 106 ASP D O 1
ATOM 7148 N N . GLY D 1 117 ? 76.491 18.195 76.465 1.00 80.72 107 GLY D N 1
ATOM 7149 C CA . GLY D 1 117 ? 77.758 18.860 76.221 1.00 80.92 107 GLY D CA 1
ATOM 7150 C C . GLY D 1 117 ? 78.859 18.022 75.651 1.00 84.70 107 GLY D C 1
ATOM 7151 O O . GLY D 1 117 ? 80.014 18.184 76.044 1.00 86.37 107 GLY D O 1
ATOM 7152 N N . CYS D 1 118 ? 78.527 17.167 74.685 1.00 79.24 108 CYS D N 1
ATOM 7153 C CA . CYS D 1 118 ? 79.522 16.333 74.023 1.00 77.03 108 CYS D CA 1
ATOM 7154 C C . CYS D 1 118 ? 79.702 16.787 72.569 1.00 78.81 108 CYS D C 1
ATOM 7155 O O . CYS D 1 118 ? 78.713 17.128 71.898 1.00 76.59 108 CYS D O 1
ATOM 7158 N N . PRO D 1 119 ? 80.952 16.752 72.049 1.00 75.26 109 PRO D N 1
ATOM 7159 C CA . PRO D 1 119 ? 81.181 17.152 70.653 1.00 73.54 109 PRO D CA 1
ATOM 7160 C C . PRO D 1 119 ? 80.578 16.164 69.650 1.00 73.24 109 PRO D C 1
ATOM 7161 O O . PRO D 1 119 ? 80.975 14.992 69.595 1.00 72.52 109 PRO D O 1
ATOM 7165 N N . ILE D 1 120 ? 79.584 16.661 68.878 1.00 66.76 110 ILE D N 1
ATOM 7166 C CA . ILE D 1 120 ? 78.843 15.916 67.859 1.00 63.69 110 ILE D CA 1
ATOM 7167 C C . ILE D 1 120 ? 79.265 16.399 66.467 1.00 69.66 110 ILE D C 1
ATOM 7168 O O . ILE D 1 120 ? 79.050 17.570 66.121 1.00 70.89 110 ILE D O 1
ATOM 7173 N N . PHE D 1 121 ? 79.863 15.496 65.671 1.00 65.12 111 PHE D N 1
ATOM 7174 C CA . PHE D 1 121 ? 80.334 15.871 64.347 1.00 65.08 111 PHE D CA 1
ATOM 7175 C C . PHE D 1 121 ? 79.208 15.847 63.342 1.00 69.78 111 PHE D C 1
ATOM 7176 O O . PHE D 1 121 ? 78.263 15.057 63.461 1.00 68.88 111 PHE D O 1
ATOM 7184 N N . SER D 1 122 ? 79.303 16.724 62.340 1.00 65.89 112 SER D N 1
ATOM 7185 C CA . SER D 1 122 ? 78.295 16.751 61.306 1.00 64.05 112 SER D CA 1
ATOM 7186 C C . SER D 1 122 ? 78.743 15.807 60.214 1.00 64.94 112 SER D C 1
ATOM 7187 O O . SER D 1 122 ? 79.909 15.427 60.166 1.00 62.33 112 SER D O 1
ATOM 7190 N N . ASP D 1 123 ? 77.798 15.371 59.386 1.00 62.43 113 ASP D N 1
ATOM 7191 C CA . ASP D 1 123 ? 78.017 14.476 58.249 1.00 61.48 113 ASP D CA 1
ATOM 7192 C C . ASP D 1 123 ? 78.494 13.062 58.693 1.00 62.44 113 ASP D C 1
ATOM 7193 O O . ASP D 1 123 ? 79.042 12.309 57.871 1.00 61.99 113 ASP D O 1
ATOM 7198 N N . VAL D 1 124 ? 78.209 12.682 59.965 1.00 55.42 114 VAL D N 1
ATOM 7199 C CA . VAL D 1 124 ? 78.520 11.338 60.450 1.00 52.82 114 VAL D CA 1
ATOM 7200 C C . VAL D 1 124 ? 77.444 10.377 59.949 1.00 54.15 114 VAL D C 1
ATOM 7201 O O . VAL D 1 124 ? 76.324 10.818 59.627 1.00 53.54 114 VAL D O 1
ATOM 7205 N N . ALA D 1 125 ? 77.787 9.066 59.902 1.00 48.26 115 ALA D N 1
ATOM 7206 C CA . ALA D 1 125 ? 76.872 7.968 59.555 1.00 46.97 115 ALA D CA 1
ATOM 7207 C C . ALA D 1 125 ? 75.806 7.800 60.647 1.00 51.72 115 ALA D C 1
ATOM 7208 O O . ALA D 1 125 ? 74.662 7.441 60.359 1.00 50.87 115 ALA D O 1
ATOM 7210 N N . ALA D 1 126 ? 76.226 8.013 61.919 1.00 48.84 116 ALA D N 1
ATOM 7211 C CA . ALA D 1 126 ? 75.448 7.963 63.162 1.00 49.13 116 ALA D CA 1
ATOM 7212 C C . ALA D 1 126 ? 76.305 8.512 64.290 1.00 56.89 116 ALA D C 1
ATOM 7213 O O . ALA D 1 126 ? 77.542 8.506 64.186 1.00 58.20 116 ALA D O 1
ATOM 7215 N N . TRP D 1 127 ? 75.652 8.993 65.361 1.00 52.98 117 TRP D N 1
ATOM 7216 C CA . TRP D 1 127 ? 76.292 9.479 66.577 1.00 52.62 117 TRP D CA 1
ATOM 7217 C C . TRP D 1 127 ? 75.460 9.076 67.794 1.00 58.65 117 TRP D C 1
ATOM 7218 O O . TRP D 1 127 ? 74.237 8.939 67.692 1.00 57.80 117 TRP D O 1
ATOM 7229 N N . PHE D 1 128 ? 76.140 8.912 68.947 1.00 56.85 118 PHE D N 1
ATOM 7230 C CA . PHE D 1 128 ? 75.550 8.494 70.199 1.00 57.64 118 PHE D CA 1
ATOM 7231 C C . PHE D 1 128 ? 76.091 9.284 71.384 1.00 64.42 118 PHE D C 1
ATOM 7232 O O . PHE D 1 128 ? 77.285 9.206 71.676 1.00 65.07 118 PHE D O 1
ATOM 7240 N N . GLU D 1 129 ? 75.213 10.008 72.099 1.00 62.28 119 GLU D N 1
ATOM 7241 C CA . GLU D 1 129 ? 75.564 10.702 73.341 1.00 63.59 119 GLU D CA 1
ATOM 7242 C C . GLU D 1 129 ? 75.423 9.683 74.459 1.00 68.56 119 GLU D C 1
ATOM 7243 O O . GLU D 1 129 ? 74.370 9.039 74.581 1.00 65.53 119 GLU D O 1
ATOM 7249 N N . CYS D 1 130 ? 76.506 9.462 75.222 1.00 68.41 120 CYS D N 1
ATOM 7250 C CA . CYS D 1 130 ? 76.524 8.457 76.286 1.00 68.26 120 CYS D CA 1
ATOM 7251 C C . CYS D 1 130 ? 76.789 9.069 77.669 1.00 73.88 120 CYS D C 1
ATOM 7252 O O . CYS D 1 130 ? 77.079 10.259 77.802 1.00 74.27 120 CYS D O 1
ATOM 7255 N N . SER D 1 131 ? 76.582 8.251 78.691 1.00 71.72 121 SER D N 1
ATOM 7256 C CA . SER D 1 131 ? 76.842 8.547 80.090 1.00 74.61 121 SER D CA 1
ATOM 7257 C C . SER D 1 131 ? 77.596 7.332 80.612 1.00 82.95 121 SER D C 1
ATOM 7258 O O . SER D 1 131 ? 77.085 6.214 80.469 1.00 83.74 121 SER D O 1
ATOM 7269 N N . GLN D 1 133 ? 78.950 4.241 82.374 1.00 74.63 123 GLN D N 1
ATOM 7270 C CA . GLN D 1 133 ? 78.366 3.276 83.292 1.00 75.07 123 GLN D CA 1
ATOM 7271 C C . GLN D 1 133 ? 79.466 2.606 84.080 1.00 80.84 123 GLN D C 1
ATOM 7272 O O . GLN D 1 133 ? 79.347 2.510 85.297 1.00 84.04 123 GLN D O 1
ATOM 7278 N N . ASP D 1 134 ? 80.544 2.166 83.410 1.00 76.41 124 ASP D N 1
ATOM 7279 C CA . ASP D 1 134 ? 81.696 1.518 84.052 1.00 78.39 124 ASP D CA 1
ATOM 7280 C C . ASP D 1 134 ? 82.950 1.601 83.171 1.00 82.10 124 ASP D C 1
ATOM 7281 O O . ASP D 1 134 ? 82.848 1.821 81.957 1.00 80.66 124 ASP D O 1
ATOM 7286 N N . ILE D 1 135 ? 84.137 1.460 83.801 1.00 78.48 125 ILE D N 1
ATOM 7287 C CA . ILE D 1 135 ? 85.448 1.392 83.142 1.00 77.38 125 ILE D CA 1
ATOM 7288 C C . ILE D 1 135 ? 86.085 0.086 83.628 1.00 82.43 125 ILE D C 1
ATOM 7289 O O . ILE D 1 135 ? 86.319 -0.071 84.820 1.00 85.08 125 ILE D O 1
ATOM 7294 N N . ILE D 1 136 ? 86.278 -0.873 82.721 1.00 77.51 126 ILE D N 1
ATOM 7295 C CA . ILE D 1 136 ? 86.826 -2.186 83.057 1.00 78.82 126 ILE D CA 1
ATOM 7296 C C . ILE D 1 136 ? 88.290 -2.275 82.611 1.00 85.05 126 ILE D C 1
ATOM 7297 O O . ILE D 1 136 ? 88.609 -2.022 81.447 1.00 82.08 126 ILE D O 1
ATOM 7302 N N . GLU D 1 137 ? 89.171 -2.655 83.547 1.00 86.27 127 GLU D N 1
ATOM 7303 C CA . GLU D 1 137 ? 90.594 -2.823 83.282 1.00 88.22 127 GLU D CA 1
ATOM 7304 C C . GLU D 1 137 ? 90.766 -4.088 82.442 1.00 93.72 127 GLU D C 1
ATOM 7305 O O . GLU D 1 137 ? 90.248 -5.147 82.818 1.00 95.06 127 GLU D O 1
ATOM 7311 N N . ALA D 1 138 ? 91.420 -3.966 81.274 1.00 88.91 128 ALA D N 1
ATOM 7312 C CA . ALA D 1 138 ? 91.626 -5.115 80.392 1.00 87.76 128 ALA D CA 1
ATOM 7313 C C . ALA D 1 138 ? 92.930 -4.985 79.602 1.00 91.60 128 ALA D C 1
ATOM 7314 O O . ALA D 1 138 ? 92.944 -4.552 78.448 1.00 89.36 128 ALA D O 1
ATOM 7316 N N . GLY D 1 139 ? 94.016 -5.387 80.249 1.00 90.05 129 GLY D N 1
ATOM 7317 C CA . GLY D 1 139 ? 95.352 -5.383 79.678 1.00 90.05 129 GLY D CA 1
ATOM 7318 C C . GLY D 1 139 ? 95.916 -3.999 79.480 1.00 92.53 129 GLY D C 1
ATOM 7319 O O . GLY D 1 139 ? 95.879 -3.170 80.394 1.00 93.06 129 GLY D O 1
ATOM 7320 N N . ASP D 1 140 ? 96.429 -3.737 78.267 1.00 87.09 130 ASP D N 1
ATOM 7321 C CA . ASP D 1 140 ? 97.037 -2.448 77.895 1.00 85.97 130 ASP D CA 1
ATOM 7322 C C . ASP D 1 140 ? 95.966 -1.379 77.565 1.00 83.15 130 ASP D C 1
ATOM 7323 O O . ASP D 1 140 ? 96.298 -0.231 77.239 1.00 80.64 130 ASP D O 1
ATOM 7328 N N . HIS D 1 141 ? 94.687 -1.773 77.680 1.00 76.52 131 HIS D N 1
ATOM 7329 C CA . HIS D 1 141 ? 93.510 -0.952 77.422 1.00 72.86 131 HIS D CA 1
ATOM 7330 C C . HIS D 1 141 ? 92.522 -1.007 78.581 1.00 76.39 131 HIS D C 1
ATOM 7331 O O . HIS D 1 141 ? 92.686 -1.794 79.521 1.00 75.74 131 HIS D O 1
ATOM 7338 N N . VAL D 1 142 ? 91.475 -0.162 78.493 1.00 73.21 132 VAL D N 1
ATOM 7339 C CA . VAL D 1 142 ? 90.353 -0.122 79.421 1.00 73.95 132 VAL D CA 1
ATOM 7340 C C . VAL D 1 142 ? 89.089 -0.179 78.574 1.00 77.02 132 VAL D C 1
ATOM 7341 O O . VAL D 1 142 ? 89.052 0.392 77.484 1.00 73.82 132 VAL D O 1
ATOM 7345 N N . ILE D 1 143 ? 88.079 -0.912 79.051 1.00 76.16 133 ILE D N 1
ATOM 7346 C CA . ILE D 1 143 ? 86.797 -1.038 78.362 1.00 74.26 133 ILE D CA 1
ATOM 7347 C C . ILE D 1 143 ? 85.859 0.026 78.934 1.00 77.00 133 ILE D C 1
ATOM 7348 O O . ILE D 1 143 ? 85.540 -0.018 80.125 1.00 79.19 133 ILE D O 1
ATOM 7353 N N . ILE D 1 144 ? 85.456 0.999 78.106 1.00 69.76 134 ILE D N 1
ATOM 7354 C CA . ILE D 1 144 ? 84.542 2.053 78.542 1.00 68.79 134 ILE D CA 1
ATOM 7355 C C . ILE D 1 144 ? 83.121 1.673 78.120 1.00 70.63 134 ILE D C 1
ATOM 7356 O O . ILE D 1 144 ? 82.870 1.426 76.938 1.00 70.73 134 ILE D O 1
ATOM 7361 N N . ILE D 1 145 ? 82.208 1.585 79.094 1.00 65.41 135 ILE D N 1
ATOM 7362 C CA . ILE D 1 145 ? 80.806 1.250 78.849 1.00 62.99 135 ILE D CA 1
ATOM 7363 C C . ILE D 1 145 ? 79.964 2.514 79.043 1.00 67.03 135 ILE D C 1
ATOM 7364 O O . ILE D 1 145 ? 80.059 3.155 80.094 1.00 68.66 135 ILE D O 1
ATOM 7369 N N . GLY D 1 146 ? 79.171 2.858 78.023 1.00 60.28 136 GLY D N 1
ATOM 7370 C CA . GLY D 1 146 ? 78.302 4.024 78.062 1.00 59.23 136 GLY D CA 1
ATOM 7371 C C . GLY D 1 146 ? 76.862 3.684 77.778 1.00 62.35 136 GLY D C 1
ATOM 7372 O O . GLY D 1 146 ? 76.587 2.731 77.036 1.00 60.93 136 GLY D O 1
ATOM 7373 N N . ARG D 1 147 ? 75.935 4.444 78.414 1.00 60.48 137 ARG D N 1
ATOM 7374 C CA . ARG D 1 147 ? 74.479 4.319 78.248 1.00 60.11 137 ARG D CA 1
ATOM 7375 C C . ARG D 1 147 ? 74.029 5.411 77.295 1.00 66.11 137 ARG D C 1
ATOM 7376 O O . ARG D 1 147 ? 74.263 6.592 77.589 1.00 68.55 137 ARG D O 1
ATOM 7384 N N . VAL D 1 148 ? 73.424 5.029 76.139 1.00 59.45 138 VAL D N 1
ATOM 7385 C CA . VAL D 1 148 ? 72.958 5.980 75.130 1.00 56.86 138 VAL D CA 1
ATOM 7386 C C . VAL D 1 148 ? 71.856 6.858 75.719 1.00 63.45 138 VAL D C 1
ATOM 7387 O O . VAL D 1 148 ? 70.809 6.360 76.166 1.00 65.86 138 VAL D O 1
ATOM 7391 N N . THR D 1 149 ? 72.136 8.168 75.765 1.00 58.30 139 THR D N 1
ATOM 7392 C CA . THR D 1 149 ? 71.219 9.197 76.259 1.00 57.56 139 THR D CA 1
ATOM 7393 C C . THR D 1 149 ? 70.495 9.815 75.061 1.00 61.58 139 THR D C 1
ATOM 7394 O O . THR D 1 149 ? 69.322 10.171 75.167 1.00 62.62 139 THR D O 1
ATOM 7398 N N . ALA D 1 150 ? 71.194 9.913 73.912 1.00 57.66 140 ALA D N 1
ATOM 7399 C CA . ALA D 1 150 ? 70.679 10.487 72.667 1.00 57.04 140 ALA D CA 1
ATOM 7400 C C . ALA D 1 150 ? 71.413 9.888 71.483 1.00 60.07 140 ALA D C 1
ATOM 7401 O O . ALA D 1 150 ? 72.561 9.477 71.645 1.00 59.77 140 ALA D O 1
ATOM 7403 N N . PHE D 1 151 ? 70.768 9.836 70.296 1.00 55.26 141 PHE D N 1
ATOM 7404 C CA . PHE D 1 151 ? 71.409 9.312 69.087 1.00 53.80 141 PHE D CA 1
ATOM 7405 C C . PHE D 1 151 ? 70.758 9.835 67.804 1.00 60.29 141 PHE D C 1
ATOM 7406 O O . PHE D 1 151 ? 69.659 10.385 67.829 1.00 62.03 141 PHE D O 1
ATOM 7414 N N . GLU D 1 152 ? 71.438 9.634 66.677 1.00 56.63 142 GLU D N 1
ATOM 7415 C CA . GLU D 1 152 ? 70.944 10.034 65.367 1.00 57.31 142 GLU D CA 1
ATOM 7416 C C . GLU D 1 152 ? 71.576 9.158 64.322 1.00 58.91 142 GLU D C 1
ATOM 7417 O O . GLU D 1 152 ? 72.737 8.790 64.470 1.00 57.62 142 GLU D O 1
ATOM 7423 N N . ASN D 1 153 ? 70.826 8.825 63.269 1.00 54.85 143 ASN D N 1
ATOM 7424 C CA . ASN D 1 153 ? 71.339 7.943 62.230 1.00 53.55 143 ASN D CA 1
ATOM 7425 C C . ASN D 1 153 ? 70.922 8.463 60.856 1.00 56.23 143 ASN D C 1
ATOM 7426 O O . ASN D 1 153 ? 69.733 8.415 60.482 1.00 57.09 143 ASN D O 1
ATOM 7431 N N . SER D 1 154 ? 71.907 9.016 60.132 1.00 50.47 144 SER D N 1
ATOM 7432 C CA . SER D 1 154 ? 71.724 9.445 58.740 1.00 51.16 144 SER D CA 1
ATOM 7433 C C . SER D 1 154 ? 71.840 8.213 57.891 1.00 60.08 144 SER D C 1
ATOM 7434 O O . SER D 1 154 ? 72.542 7.280 58.273 1.00 64.19 144 SER D O 1
ATOM 7437 N N . GLY D 1 155 ? 71.227 8.166 56.744 1.00 56.06 145 GLY D N 1
ATOM 7438 C CA . GLY D 1 155 ? 71.410 6.950 55.941 1.00 55.41 145 GLY D CA 1
ATOM 7439 C C . GLY D 1 155 ? 72.824 6.763 55.397 1.00 57.38 145 GLY D C 1
ATOM 7440 O O . GLY D 1 155 ? 73.147 5.711 54.829 1.00 58.10 145 GLY D O 1
ATOM 7441 N N . LEU D 1 156 ? 73.682 7.800 55.590 1.00 49.84 146 LEU D N 1
ATOM 7442 C CA . LEU D 1 156 ? 75.044 7.898 55.111 1.00 46.93 146 LEU D CA 1
ATOM 7443 C C . LEU D 1 156 ? 75.833 6.660 55.448 1.00 54.41 146 LEU D C 1
ATOM 7444 O O . LEU D 1 156 ? 75.670 6.111 56.540 1.00 55.33 146 LEU D O 1
ATOM 7449 N N . ASN D 1 157 ? 76.642 6.202 54.473 1.00 51.16 147 ASN D N 1
ATOM 7450 C CA . ASN D 1 157 ? 77.511 5.039 54.524 1.00 50.08 147 ASN D CA 1
ATOM 7451 C C . ASN D 1 157 ? 78.666 5.254 55.455 1.00 54.54 147 ASN D C 1
ATOM 7452 O O . ASN D 1 157 ? 79.297 6.317 55.439 1.00 54.88 147 ASN D O 1
ATOM 7457 N N . GLY D 1 158 ? 78.960 4.221 56.231 1.00 50.92 148 GLY D N 1
ATOM 7458 C CA . GLY D 1 158 ? 80.087 4.279 57.143 1.00 52.13 148 GLY D CA 1
ATOM 7459 C C . GLY D 1 158 ? 81.454 4.215 56.475 1.00 56.21 148 GLY D C 1
ATOM 7460 O O . GLY D 1 158 ? 81.630 3.559 55.438 1.00 54.34 148 GLY D O 1
ATOM 7461 N N . LEU D 1 159 ? 82.445 4.908 57.086 1.00 51.92 149 LEU D N 1
ATOM 7462 C CA . LEU D 1 159 ? 83.831 4.799 56.673 1.00 49.84 149 LEU D CA 1
ATOM 7463 C C . LEU D 1 159 ? 84.322 3.470 57.264 1.00 54.61 149 LEU D C 1
ATOM 7464 O O . LEU D 1 159 ? 84.202 3.253 58.480 1.00 56.31 149 LEU D O 1
ATOM 7469 N N . GLY D 1 160 ? 84.787 2.576 56.408 1.00 49.68 150 GLY D N 1
ATOM 7470 C CA . GLY D 1 160 ? 85.248 1.266 56.836 1.00 50.61 150 GLY D CA 1
ATOM 7471 C C . GLY D 1 160 ? 86.742 1.146 57.026 1.00 58.48 150 GLY D C 1
ATOM 7472 O O . GLY D 1 160 ? 87.508 1.968 56.505 1.00 58.99 150 GLY D O 1
ATOM 7473 N N . TYR D 1 161 ? 87.160 0.109 57.794 1.00 55.53 151 TYR D N 1
ATOM 7474 C CA . TYR D 1 161 ? 88.561 -0.183 58.070 1.00 56.58 151 TYR D CA 1
ATOM 7475 C C . TYR D 1 161 ? 88.702 -1.662 58.325 1.00 60.39 151 TYR D C 1
ATOM 7476 O O . TYR D 1 161 ? 88.183 -2.194 59.312 1.00 62.22 151 TYR D O 1
ATOM 7485 N N . ALA D 1 162 ? 89.372 -2.331 57.393 1.00 54.11 152 ALA D N 1
ATOM 7486 C CA . ALA D 1 162 ? 89.633 -3.754 57.442 1.00 52.82 152 ALA D CA 1
ATOM 7487 C C . ALA D 1 162 ? 91.038 -3.983 57.043 1.00 56.59 152 ALA D C 1
ATOM 7488 O O . ALA D 1 162 ? 91.539 -3.377 56.091 1.00 56.10 152 ALA D O 1
ATOM 7490 N N . ARG D 1 163 ? 91.688 -4.858 57.794 1.00 54.15 153 ARG D N 1
ATOM 7491 C CA . ARG D 1 163 ? 93.088 -5.234 57.646 1.00 54.29 153 ARG D CA 1
ATOM 7492 C C . ARG D 1 163 ? 93.906 -3.953 57.712 1.00 56.96 153 ARG D C 1
ATOM 7493 O O . ARG D 1 163 ? 93.690 -3.146 58.610 1.00 56.62 153 ARG D O 1
ATOM 7501 N N . GLY D 1 164 ? 94.798 -3.748 56.781 1.00 54.37 154 GLY D N 1
ATOM 7502 C CA . GLY D 1 164 ? 95.628 -2.558 56.832 1.00 56.10 154 GLY D CA 1
ATOM 7503 C C . GLY D 1 164 ? 94.880 -1.237 56.955 1.00 59.91 154 GLY D C 1
ATOM 7504 O O . GLY D 1 164 ? 95.070 -0.518 57.943 1.00 59.33 154 GLY D O 1
ATOM 7505 N N . GLY D 1 165 ? 94.033 -0.945 55.942 1.00 54.46 155 GLY D N 1
ATOM 7506 C CA . GLY D 1 165 ? 93.370 0.337 55.754 1.00 52.37 155 GLY D CA 1
ATOM 7507 C C . GLY D 1 165 ? 91.881 0.426 55.508 1.00 52.71 155 GLY D C 1
ATOM 7508 O O . GLY D 1 165 ? 91.110 -0.506 55.754 1.00 51.72 155 GLY D O 1
ATOM 7509 N N . TYR D 1 166 ? 91.492 1.619 55.063 1.00 47.06 156 TYR D N 1
ATOM 7510 C CA . TYR D 1 166 ? 90.140 2.053 54.856 1.00 45.36 156 TYR D CA 1
ATOM 7511 C C . TYR D 1 166 ? 89.532 1.508 53.596 1.00 50.91 156 TYR D C 1
ATOM 7512 O O . TYR D 1 166 ? 90.209 1.409 52.549 1.00 53.06 156 TYR D O 1
ATOM 7521 N N . PHE D 1 167 ? 88.204 1.261 53.667 1.00 44.58 157 PHE D N 1
ATOM 7522 C CA . PHE D 1 167 ? 87.361 0.893 52.534 1.00 42.19 157 PHE D CA 1
ATOM 7523 C C . PHE D 1 167 ? 86.052 1.717 52.609 1.00 49.23 157 PHE D C 1
ATOM 7524 O O . PHE D 1 167 ? 85.564 1.973 53.700 1.00 50.07 157 PHE D O 1
ATOM 7532 N N . THR D 1 168 ? 85.508 2.148 51.469 1.00 47.08 158 THR D N 1
ATOM 7533 C CA . THR D 1 168 ? 84.244 2.892 51.396 1.00 47.06 158 THR D CA 1
ATOM 7534 C C . THR D 1 168 ? 83.429 2.271 50.242 1.00 49.90 158 THR D C 1
ATOM 7535 O O . THR D 1 168 ? 84.044 1.948 49.227 1.00 49.88 158 THR D O 1
ATOM 7539 N N . PRO D 1 169 ? 82.089 2.078 50.367 1.00 46.94 159 PRO D N 1
ATOM 7540 C CA . PRO D 1 169 ? 81.297 1.478 49.264 1.00 46.87 159 PRO D CA 1
ATOM 7541 C C . PRO D 1 169 ? 81.370 2.253 47.955 1.00 51.59 159 PRO D C 1
ATOM 7542 O O . PRO D 1 169 ? 81.110 1.694 46.882 1.00 53.35 159 PRO D O 1
ATOM 7546 N N . ARG D 1 170 ? 81.667 3.563 48.083 1.00 45.31 160 ARG D N 1
ATOM 7547 C CA . ARG D 1 170 ? 81.890 4.608 47.087 1.00 43.91 160 ARG D CA 1
ATOM 7548 C C . ARG D 1 170 ? 82.769 4.138 45.956 1.00 51.11 160 ARG D C 1
ATOM 7549 O O . ARG D 1 170 ? 82.386 4.272 44.792 1.00 56.26 160 ARG D O 1
ATOM 7557 N N . LEU D 1 171 ? 83.927 3.561 46.298 1.00 44.95 161 LEU D N 1
ATOM 7558 C CA . LEU D 1 171 ? 84.985 3.117 45.388 1.00 44.45 161 LEU D CA 1
ATOM 7559 C C . LEU D 1 171 ? 84.546 2.089 44.381 1.00 50.88 161 LEU D C 1
ATOM 7560 O O . LEU D 1 171 ? 85.019 2.168 43.254 1.00 51.45 161 LEU D O 1
ATOM 7565 N N . ALA D 1 172 ? 83.658 1.139 44.754 1.00 48.71 162 ALA D N 1
ATOM 7566 C CA . ALA D 1 172 ? 83.134 0.149 43.801 1.00 48.53 162 ALA D CA 1
ATOM 7567 C C . ALA D 1 172 ? 82.507 0.854 42.605 1.00 54.46 162 ALA D C 1
ATOM 7568 O O . ALA D 1 172 ? 82.881 0.558 41.466 1.00 54.43 162 ALA D O 1
ATOM 7570 N N . GLY D 1 173 ? 81.626 1.829 42.872 1.00 53.04 163 GLY D N 1
ATOM 7571 C CA . GLY D 1 173 ? 80.985 2.632 41.827 1.00 53.96 163 GLY D CA 1
ATOM 7572 C C . GLY D 1 173 ? 81.991 3.385 40.966 1.00 55.21 163 GLY D C 1
ATOM 7573 O O . GLY D 1 173 ? 81.926 3.330 39.739 1.00 53.09 163 GLY D O 1
ATOM 7574 N N . LYS D 1 174 ? 82.972 4.042 41.635 1.00 50.80 164 LYS D N 1
ATOM 7575 C CA . LYS D 1 174 ? 84.065 4.813 41.044 1.00 50.43 164 LYS D CA 1
ATOM 7576 C C . LYS D 1 174 ? 84.873 3.961 40.048 1.00 55.49 164 LYS D C 1
ATOM 7577 O O . LYS D 1 174 ? 85.178 4.427 38.937 1.00 58.08 164 LYS D O 1
ATOM 7583 N N . ALA D 1 175 ? 85.165 2.696 40.447 1.00 47.94 165 ALA D N 1
ATOM 7584 C CA . ALA D 1 175 ? 85.892 1.690 39.694 1.00 44.88 165 ALA D CA 1
ATOM 7585 C C . ALA D 1 175 ? 85.143 1.308 38.430 1.00 46.75 165 ALA D C 1
ATOM 7586 O O . ALA D 1 175 ? 85.707 1.335 37.348 1.00 43.38 165 ALA D O 1
ATOM 7588 N N . VAL D 1 176 ? 83.857 1.001 38.567 1.00 47.58 166 VAL D N 1
ATOM 7589 C CA . VAL D 1 176 ? 82.970 0.594 37.465 1.00 48.14 166 VAL D CA 1
ATOM 7590 C C . VAL D 1 176 ? 82.891 1.738 36.416 1.00 56.43 166 VAL D C 1
ATOM 7591 O O . VAL D 1 176 ? 83.069 1.472 35.227 1.00 56.94 166 VAL D O 1
ATOM 7595 N N . SER D 1 177 ? 82.693 3.000 36.852 1.00 55.62 167 SER D N 1
ATOM 7596 C CA . SER D 1 177 ? 82.626 4.138 35.928 1.00 57.33 167 SER D CA 1
ATOM 7597 C C . SER D 1 177 ? 83.899 4.217 35.064 1.00 64.31 167 SER D C 1
ATOM 7598 O O . SER D 1 177 ? 83.798 4.294 33.832 1.00 66.71 167 SER D O 1
ATOM 7601 N N . ALA D 1 178 ? 85.073 4.104 35.728 1.00 57.56 168 ALA D N 1
ATOM 7602 C CA . ALA D 1 178 ? 86.411 4.131 35.144 1.00 55.54 168 ALA D CA 1
ATOM 7603 C C . ALA D 1 178 ? 86.630 2.993 34.144 1.00 56.70 168 ALA D C 1
ATOM 7604 O O . ALA D 1 178 ? 87.139 3.217 33.042 1.00 55.79 168 ALA D O 1
ATOM 7606 N N . ALA D 1 179 ? 86.271 1.770 34.550 1.00 51.81 169 ALA D N 1
ATOM 7607 C CA . ALA D 1 179 ? 86.438 0.557 33.763 1.00 50.84 169 ALA D CA 1
ATOM 7608 C C . ALA D 1 179 ? 85.743 0.630 32.392 1.00 55.84 169 ALA D C 1
ATOM 7609 O O . ALA D 1 179 ? 86.267 0.110 31.397 1.00 55.31 169 ALA D O 1
ATOM 7611 N N . VAL D 1 180 ? 84.583 1.302 32.342 1.00 53.77 170 VAL D N 1
ATOM 7612 C CA . VAL D 1 180 ? 83.791 1.456 31.119 1.00 53.92 170 VAL D CA 1
ATOM 7613 C C . VAL D 1 180 ? 84.405 2.546 30.203 1.00 57.79 170 VAL D C 1
ATOM 7614 O O . VAL D 1 180 ? 84.300 2.421 28.980 1.00 57.93 170 VAL D O 1
ATOM 7618 N N . GLU D 1 181 ? 85.080 3.571 30.795 1.00 53.73 171 GLU D N 1
ATOM 7619 C CA . GLU D 1 181 ? 85.742 4.675 30.090 1.00 53.90 171 GLU D CA 1
ATOM 7620 C C . GLU D 1 181 ? 86.881 4.170 29.147 1.00 63.38 171 GLU D C 1
ATOM 7621 O O . GLU D 1 181 ? 87.158 4.771 28.103 1.00 67.17 171 GLU D O 1
ATOM 7627 N N . GLY D 1 182 ? 87.503 3.060 29.501 1.00 59.09 172 GLY D N 1
ATOM 7628 C CA . GLY D 1 182 ? 88.563 2.460 28.709 1.00 58.97 172 GLY D CA 1
ATOM 7629 C C . GLY D 1 182 ? 89.491 1.632 29.567 1.00 61.69 172 GLY D C 1
ATOM 7630 O O . GLY D 1 182 ? 89.079 1.142 30.630 1.00 61.31 172 GLY D O 1
ATOM 7631 N N . GLU D 1 183 ? 90.755 1.479 29.113 1.00 56.32 173 GLU D N 1
ATOM 7632 C CA . GLU D 1 183 ? 91.754 0.703 29.848 1.00 54.48 173 GLU D CA 1
ATOM 7633 C C . GLU D 1 183 ? 92.011 1.312 31.259 1.00 56.73 173 GLU D C 1
ATOM 7634 O O . GLU D 1 183 ? 91.966 2.545 31.450 1.00 54.38 173 GLU D O 1
ATOM 7640 N N . ILE D 1 184 ? 92.266 0.418 32.224 1.00 53.95 174 ILE D N 1
ATOM 7641 C CA . ILE D 1 184 ? 92.581 0.789 33.592 1.00 55.89 174 ILE D CA 1
ATOM 7642 C C . ILE D 1 184 ? 93.973 0.247 33.979 1.00 62.75 174 ILE D C 1
ATOM 7643 O O . ILE D 1 184 ? 94.345 -0.884 33.609 1.00 62.75 174 ILE D O 1
ATOM 7648 N N . ARG D 1 185 ? 94.730 1.057 34.742 1.00 57.89 175 ARG D N 1
ATOM 7649 C CA . ARG D 1 185 ? 95.970 0.586 35.291 1.00 57.20 175 ARG D CA 1
ATOM 7650 C C . ARG D 1 185 ? 95.619 -0.031 36.635 1.00 61.89 175 ARG D C 1
ATOM 7651 O O . ARG D 1 185 ? 95.097 0.663 37.511 1.00 62.39 175 ARG D O 1
ATOM 7659 N N . LEU D 1 186 ? 95.841 -1.342 36.778 1.00 56.83 176 LEU D N 1
ATOM 7660 C CA . LEU D 1 186 ? 95.549 -2.029 38.023 1.00 54.33 176 LEU D CA 1
ATOM 7661 C C . LEU D 1 186 ? 96.775 -2.037 38.884 1.00 60.57 176 LEU D C 1
ATOM 7662 O O . LEU D 1 186 ? 97.758 -2.696 38.533 1.00 61.89 176 LEU D O 1
ATOM 7667 N N . GLY D 1 187 ? 96.730 -1.273 39.971 1.00 55.86 177 GLY D N 1
ATOM 7668 C CA . GLY D 1 187 ? 97.829 -1.202 40.917 1.00 56.25 177 GLY D CA 1
ATOM 7669 C C . GLY D 1 187 ? 97.485 -1.884 42.225 1.00 60.97 177 GLY D C 1
ATOM 7670 O O . GLY D 1 187 ? 96.311 -2.176 42.504 1.00 59.43 177 GLY D O 1
ATOM 7671 N N . ALA D 1 188 ? 98.507 -2.108 43.062 1.00 59.14 178 ALA D N 1
ATOM 7672 C CA . ALA D 1 188 ? 98.276 -2.735 44.351 1.00 58.93 178 ALA D CA 1
ATOM 7673 C C . ALA D 1 188 ? 99.240 -2.254 45.422 1.00 64.11 178 ALA D C 1
ATOM 7674 O O . ALA D 1 188 ? 100.441 -2.083 45.161 1.00 67.33 178 ALA D O 1
ATOM 7676 N N . VAL D 1 189 ? 98.699 -2.084 46.652 1.00 57.58 179 VAL D N 1
ATOM 7677 C CA . VAL D 1 189 ? 99.462 -1.792 47.860 1.00 57.39 179 VAL D CA 1
ATOM 7678 C C . VAL D 1 189 ? 99.611 -3.166 48.514 1.00 59.36 179 VAL D C 1
ATOM 7679 O O . VAL D 1 189 ? 98.760 -3.565 49.315 1.00 58.03 179 VAL D O 1
ATOM 7683 N N . LEU D 1 190 ? 100.614 -3.940 48.023 1.00 54.55 180 LEU D N 1
ATOM 7684 C CA . LEU D 1 190 ? 100.857 -5.322 48.410 1.00 54.15 180 LEU D CA 1
ATOM 7685 C C . LEU D 1 190 ? 101.765 -5.360 49.609 1.00 64.73 180 LEU D C 1
ATOM 7686 O O . LEU D 1 190 ? 102.932 -4.982 49.497 1.00 68.68 180 LEU D O 1
ATOM 7691 N N . GLU D 1 191 ? 101.234 -5.820 50.755 1.00 61.43 181 GLU D N 1
ATOM 7692 C CA . GLU D 1 191 ? 101.958 -5.877 52.016 1.00 62.58 181 GLU D CA 1
ATOM 7693 C C . GLU D 1 191 ? 102.465 -7.276 52.366 1.00 70.64 181 GLU D C 1
ATOM 7694 O O . GLU D 1 191 ? 101.726 -8.263 52.219 1.00 68.68 181 GLU D O 1
ATOM 7700 N N . GLN D 1 192 ? 103.730 -7.359 52.856 1.00 72.94 182 GLN D N 1
ATOM 7701 C CA . GLN D 1 192 ? 104.288 -8.626 53.346 1.00 76.21 182 GLN D CA 1
ATOM 7702 C C . GLN D 1 192 ? 104.120 -8.621 54.845 1.00 86.80 182 GLN D C 1
ATOM 7703 O O . GLN D 1 192 ? 103.115 -9.171 55.336 1.00 89.93 182 GLN D O 1
ATOM 7709 N N . GLN D 1 193 ? 105.011 -7.947 55.582 1.00 82.62 183 GLN D N 1
ATOM 7710 C CA . GLN D 1 193 ? 104.710 -7.840 56.991 1.00 82.75 183 GLN D CA 1
ATOM 7711 C C . GLN D 1 193 ? 104.067 -6.488 57.122 1.00 86.91 183 GLN D C 1
ATOM 7712 O O . GLN D 1 193 ? 102.846 -6.366 56.931 1.00 86.08 183 GLN D O 1
ATOM 7718 N N . GLY D 1 194 ? 104.877 -5.469 57.291 1.00 83.80 184 GLY D N 1
ATOM 7719 C CA . GLY D 1 194 ? 104.393 -4.098 57.301 1.00 83.05 184 GLY D CA 1
ATOM 7720 C C . GLY D 1 194 ? 105.039 -3.411 56.128 1.00 87.54 184 GLY D C 1
ATOM 7721 O O . GLY D 1 194 ? 105.084 -2.177 56.057 1.00 89.81 184 GLY D O 1
ATOM 7722 N N . ALA D 1 195 ? 105.581 -4.240 55.229 1.00 79.93 185 ALA D N 1
ATOM 7723 C CA . ALA D 1 195 ? 106.338 -3.803 54.092 1.00 78.15 185 ALA D CA 1
ATOM 7724 C C . ALA D 1 195 ? 105.481 -3.782 52.860 1.00 76.57 185 ALA D C 1
ATOM 7725 O O . ALA D 1 195 ? 104.738 -4.727 52.640 1.00 75.24 185 ALA D O 1
ATOM 7727 N N . VAL D 1 196 ? 105.591 -2.718 52.047 1.00 70.60 186 VAL D N 1
ATOM 7728 C CA . VAL D 1 196 ? 104.868 -2.572 50.776 1.00 67.69 186 VAL D CA 1
ATOM 7729 C C . VAL D 1 196 ? 105.793 -3.014 49.618 1.00 69.60 186 VAL D C 1
ATOM 7730 O O . VAL D 1 196 ? 106.991 -2.737 49.646 1.00 71.09 186 VAL D O 1
ATOM 7734 N N . PHE D 1 197 ? 105.236 -3.723 48.631 1.00 63.40 187 PHE D N 1
ATOM 7735 C CA . PHE D 1 197 ? 106.018 -4.185 47.499 1.00 63.90 187 PHE D CA 1
ATOM 7736 C C . PHE D 1 197 ? 106.253 -3.049 46.538 1.00 73.32 187 PHE D C 1
ATOM 7737 O O . PHE D 1 197 ? 105.301 -2.376 46.152 1.00 72.93 187 PHE D O 1
ATOM 7745 N N . LEU D 1 198 ? 107.515 -2.872 46.109 1.00 73.91 188 LEU D N 1
ATOM 7746 C CA . LEU D 1 198 ? 107.890 -1.838 45.147 1.00 74.25 188 LEU D CA 1
ATOM 7747 C C . LEU D 1 198 ? 108.869 -2.385 44.137 1.00 82.79 188 LEU D C 1
ATOM 7748 O O . LEU D 1 198 ? 109.792 -3.120 44.502 1.00 83.19 188 LEU D O 1
ATOM 7753 N N . ALA D 1 199 ? 108.635 -2.049 42.854 1.00 83.04 189 ALA D N 1
ATOM 7754 C CA . ALA D 1 199 ? 109.471 -2.483 41.734 1.00 86.42 189 ALA D CA 1
ATOM 7755 C C . ALA D 1 199 ? 110.464 -1.379 41.311 1.00 97.70 189 ALA D C 1
ATOM 7756 O O . ALA D 1 199 ? 110.105 -0.203 41.260 1.00 98.77 189 ALA D O 1
ATOM 7758 N N . GLY D 1 200 ? 111.695 -1.772 41.026 1.00 97.90 190 GLY D N 1
ATOM 7759 C CA . GLY D 1 200 ? 112.738 -0.840 40.624 1.00 101.49 190 GLY D CA 1
ATOM 7760 C C . GLY D 1 200 ? 113.812 -0.682 41.675 1.00 111.78 190 GLY D C 1
ATOM 7761 O O . GLY D 1 200 ? 113.681 -1.233 42.780 1.00 112.16 190 GLY D O 1
ATOM 7762 N N . ASN D 1 201 ? 114.887 0.074 41.333 1.00 111.93 191 ASN D N 1
ATOM 7763 C CA . ASN D 1 201 ? 116.017 0.312 42.242 1.00 115.13 191 ASN D CA 1
ATOM 7764 C C . ASN D 1 201 ? 116.138 1.799 42.599 1.00 118.62 191 ASN D C 1
ATOM 7765 O O . ASN D 1 201 ? 115.968 2.170 43.773 1.00 118.23 191 ASN D O 1
ATOM 7770 N N . GLU D 1 202 ? 116.410 2.648 41.588 1.00 113.48 192 GLU D N 1
ATOM 7771 C CA . GLU D 1 202 ? 116.527 4.074 41.833 1.00 112.81 192 GLU D CA 1
ATOM 7772 C C . GLU D 1 202 ? 115.158 4.718 41.871 1.00 108.80 192 GLU D C 1
ATOM 7773 O O . GLU D 1 202 ? 114.879 5.450 42.834 1.00 109.33 192 GLU D O 1
ATOM 7779 N N . THR D 1 203 ? 114.294 4.425 40.867 1.00 97.34 193 THR D N 1
ATOM 7780 C CA . THR D 1 203 ? 112.968 5.024 40.834 1.00 93.15 193 THR D CA 1
ATOM 7781 C C . THR D 1 203 ? 111.912 3.927 41.014 1.00 91.18 193 THR D C 1
ATOM 7782 O O . THR D 1 203 ? 111.536 3.216 40.075 1.00 89.91 193 THR D O 1
ATOM 7786 N N . LEU D 1 204 ? 111.436 3.822 42.254 1.00 83.28 194 LEU D N 1
ATOM 7787 C CA . LEU D 1 204 ? 110.472 2.833 42.695 1.00 79.09 194 LEU D CA 1
ATOM 7788 C C . LEU D 1 204 ? 109.067 3.090 42.170 1.00 83.96 194 LEU D C 1
ATOM 7789 O O . LEU D 1 204 ? 108.582 4.225 42.201 1.00 84.51 194 LEU D O 1
ATOM 7794 N N . SER D 1 205 ? 108.394 2.008 41.739 1.00 79.28 195 SER D N 1
ATOM 7795 C CA . SER D 1 205 ? 107.038 2.025 41.182 1.00 76.27 195 SER D CA 1
ATOM 7796 C C . SER D 1 205 ? 106.190 0.954 41.828 1.00 75.96 195 SER D C 1
ATOM 7797 O O . SER D 1 205 ? 106.730 -0.109 42.166 1.00 77.19 195 SER D O 1
ATOM 7800 N N . LEU D 1 206 ? 104.872 1.214 42.006 1.00 66.09 196 LEU D N 1
ATOM 7801 C CA . LEU D 1 206 ? 103.982 0.205 42.562 1.00 62.45 196 LEU D CA 1
ATOM 7802 C C . LEU D 1 206 ? 103.725 -0.886 41.524 1.00 64.72 196 LEU D C 1
ATOM 7803 O O . LEU D 1 206 ? 103.765 -0.586 40.327 1.00 64.34 196 LEU D O 1
ATOM 7808 N N . PRO D 1 207 ? 103.517 -2.161 41.913 1.00 60.80 197 PRO D N 1
ATOM 7809 C CA . PRO D 1 207 ? 103.275 -3.202 40.897 1.00 60.76 197 PRO D CA 1
ATOM 7810 C C . PRO D 1 207 ? 101.966 -2.941 40.169 1.00 64.32 197 PRO D C 1
ATOM 7811 O O . PRO D 1 207 ? 100.972 -2.607 40.825 1.00 64.11 197 PRO D O 1
ATOM 7815 N N . ASN D 1 208 ? 101.981 -2.983 38.835 1.00 60.26 198 ASN D N 1
ATOM 7816 C CA . ASN D 1 208 ? 100.766 -2.695 38.076 1.00 59.62 198 ASN D CA 1
ATOM 7817 C C . ASN D 1 208 ? 100.799 -3.263 36.684 1.00 63.85 198 ASN D C 1
ATOM 7818 O O . ASN D 1 208 ? 101.873 -3.513 36.134 1.00 65.63 198 ASN D O 1
ATOM 7823 N N . CYS D 1 209 ? 99.614 -3.392 36.093 1.00 57.85 199 CYS D N 1
ATOM 7824 C CA . CYS D 1 209 ? 99.409 -3.828 34.722 1.00 56.65 199 CYS D CA 1
ATOM 7825 C C . CYS D 1 209 ? 98.124 -3.188 34.205 1.00 59.06 199 CYS D C 1
ATOM 7826 O O . CYS D 1 209 ? 97.115 -3.136 34.926 1.00 58.57 199 CYS D O 1
ATOM 7829 N N . THR D 1 210 ? 98.179 -2.657 32.980 1.00 54.00 200 THR D N 1
ATOM 7830 C CA . THR D 1 210 ? 97.061 -1.963 32.345 1.00 51.52 200 THR D CA 1
ATOM 7831 C C . THR D 1 210 ? 96.332 -2.937 31.427 1.00 51.66 200 THR D C 1
ATOM 7832 O O . THR D 1 210 ? 96.922 -3.484 30.504 1.00 53.06 200 THR D O 1
ATOM 7836 N N . VAL D 1 211 ? 95.053 -3.163 31.712 1.00 44.97 201 VAL D N 1
ATOM 7837 C CA . VAL D 1 211 ? 94.152 -4.072 30.992 1.00 43.54 201 VAL D CA 1
ATOM 7838 C C . VAL D 1 211 ? 92.795 -3.388 30.700 1.00 47.26 201 VAL D C 1
ATOM 7839 O O . VAL D 1 211 ? 92.525 -2.308 31.225 1.00 47.14 201 VAL D O 1
ATOM 7843 N N . GLU D 1 212 ? 91.950 -4.026 29.881 1.00 42.76 202 GLU D N 1
ATOM 7844 C CA . GLU D 1 212 ? 90.622 -3.533 29.533 1.00 41.24 202 GLU D CA 1
ATOM 7845 C C . GLU D 1 212 ? 89.700 -4.721 29.474 1.00 48.41 202 GLU D C 1
ATOM 7846 O O . GLU D 1 212 ? 89.623 -5.387 28.458 1.00 48.11 202 GLU D O 1
ATOM 7852 N N . GLY D 1 213 ? 89.022 -4.994 30.574 1.00 49.16 203 GLY D N 1
ATOM 7853 C CA . GLY D 1 213 ? 88.120 -6.131 30.667 1.00 50.28 203 GLY D CA 1
ATOM 7854 C C . GLY D 1 213 ? 88.649 -7.227 31.567 1.00 56.76 203 GLY D C 1
ATOM 7855 O O . GLY D 1 213 ? 89.868 -7.458 31.632 1.00 60.40 203 GLY D O 1
ATOM 7856 N N . GLY D 1 214 ? 87.715 -7.909 32.224 1.00 49.67 204 GLY D N 1
ATOM 7857 C CA . GLY D 1 214 ? 87.967 -8.974 33.177 1.00 48.79 204 GLY D CA 1
ATOM 7858 C C . GLY D 1 214 ? 87.767 -8.495 34.605 1.00 53.57 204 GLY D C 1
ATOM 7859 O O . GLY D 1 214 ? 87.490 -7.308 34.845 1.00 53.84 204 GLY D O 1
ATOM 7860 N N . ASP D 1 215 ? 87.889 -9.427 35.570 1.00 48.93 205 ASP D N 1
ATOM 7861 C CA . ASP D 1 215 ? 87.776 -9.097 36.983 1.00 47.56 205 ASP D CA 1
ATOM 7862 C C . ASP D 1 215 ? 89.088 -8.469 37.396 1.00 49.18 205 ASP D C 1
ATOM 7863 O O . ASP D 1 215 ? 90.134 -9.113 37.255 1.00 49.53 205 ASP D O 1
ATOM 7868 N N . PRO D 1 216 ? 89.077 -7.166 37.786 1.00 42.99 206 PRO D N 1
ATOM 7869 C CA . PRO D 1 216 ? 90.340 -6.495 38.119 1.00 41.43 206 PRO D CA 1
ATOM 7870 C C . PRO D 1 216 ? 91.101 -7.216 39.234 1.00 45.73 206 PRO D C 1
ATOM 7871 O O . PRO D 1 216 ? 92.344 -7.320 39.158 1.00 45.94 206 PRO D O 1
ATOM 7875 N N . ALA D 1 217 ? 90.358 -7.782 40.228 1.00 41.36 207 ALA D N 1
ATOM 7876 C CA . ALA D 1 217 ? 90.969 -8.531 41.324 1.00 41.65 207 ALA D CA 1
ATOM 7877 C C . ALA D 1 217 ? 91.620 -9.810 40.808 1.00 48.17 207 ALA D C 1
ATOM 7878 O O . ALA D 1 217 ? 92.790 -10.039 41.140 1.00 50.04 207 ALA D O 1
ATOM 7880 N N . ARG D 1 218 ? 90.915 -10.591 39.945 1.00 43.46 208 ARG D N 1
ATOM 7881 C CA . ARG D 1 218 ? 91.472 -11.817 39.342 1.00 44.40 208 ARG D CA 1
ATOM 7882 C C . ARG D 1 218 ? 92.753 -11.534 38.545 1.00 48.04 208 ARG D C 1
ATOM 7883 O O . ARG D 1 218 ? 93.768 -12.242 38.690 1.00 48.75 208 ARG D O 1
ATOM 7891 N N . THR D 1 219 ? 92.686 -10.494 37.696 1.00 43.04 209 THR D N 1
ATOM 7892 C CA . THR D 1 219 ? 93.768 -10.044 36.827 1.00 43.42 209 THR D CA 1
ATOM 7893 C C . THR D 1 219 ? 95.008 -9.686 37.662 1.00 50.53 209 THR D C 1
ATOM 7894 O O . THR D 1 219 ? 96.138 -10.135 37.372 1.00 52.06 209 THR D O 1
ATOM 7898 N N . LEU D 1 220 ? 94.773 -8.876 38.700 1.00 45.71 210 LEU D N 1
ATOM 7899 C CA . LEU D 1 220 ? 95.813 -8.373 39.578 1.00 45.27 210 LEU D CA 1
ATOM 7900 C C . LEU D 1 220 ? 96.423 -9.485 40.394 1.00 49.40 210 LEU D C 1
ATOM 7901 O O . LEU D 1 220 ? 97.632 -9.477 40.571 1.00 50.70 210 LEU D O 1
ATOM 7906 N N . ALA D 1 221 ? 95.604 -10.446 40.877 1.00 45.00 211 ALA D N 1
ATOM 7907 C CA . ALA D 1 221 ? 96.106 -11.573 41.658 1.00 45.17 211 ALA D CA 1
ATOM 7908 C C . ALA D 1 221 ? 97.063 -12.402 40.800 1.00 50.74 211 ALA D C 1
ATOM 7909 O O . ALA D 1 221 ? 98.195 -12.671 41.222 1.00 51.47 211 ALA D O 1
ATOM 7911 N N . ALA D 1 222 ? 96.644 -12.708 39.558 1.00 46.12 212 ALA D N 1
ATOM 7912 C CA . ALA D 1 222 ? 97.441 -13.466 38.594 1.00 46.03 212 ALA D CA 1
ATOM 7913 C C . ALA D 1 222 ? 98.760 -12.776 38.324 1.00 48.74 212 ALA D C 1
ATOM 7914 O O . ALA D 1 222 ? 99.814 -13.420 38.429 1.00 50.38 212 ALA D O 1
ATOM 7916 N N . TYR D 1 223 ? 98.700 -11.450 38.016 1.00 43.00 213 TYR D N 1
ATOM 7917 C CA . TYR D 1 223 ? 99.859 -10.617 37.709 1.00 42.10 213 TYR D CA 1
ATOM 7918 C C . TYR D 1 223 ? 100.847 -10.645 38.887 1.00 49.15 213 TYR D C 1
ATOM 7919 O O . TYR D 1 223 ? 102.019 -11.021 38.703 1.00 50.69 213 TYR D O 1
ATOM 7928 N N . LEU D 1 224 ? 100.362 -10.269 40.087 1.00 42.92 214 LEU D N 1
ATOM 7929 C CA . LEU D 1 224 ? 101.196 -10.208 41.276 1.00 43.62 214 LEU D CA 1
ATOM 7930 C C . LEU D 1 224 ? 101.859 -11.554 41.612 1.00 50.35 214 LEU D C 1
ATOM 7931 O O . LEU D 1 224 ? 103.066 -11.573 41.864 1.00 53.39 214 LEU D O 1
ATOM 7936 N N . GLU D 1 225 ? 101.092 -12.664 41.570 1.00 44.68 215 GLU D N 1
ATOM 7937 C CA . GLU D 1 225 ? 101.584 -14.000 41.902 1.00 44.53 215 GLU D CA 1
ATOM 7938 C C . GLU D 1 225 ? 102.714 -14.376 40.976 1.00 50.87 215 GLU D C 1
ATOM 7939 O O . GLU D 1 225 ? 103.760 -14.802 41.446 1.00 49.70 215 GLU D O 1
ATOM 7945 N N . GLN D 1 226 ? 102.532 -14.135 39.660 1.00 50.73 216 GLN D N 1
ATOM 7946 C CA . GLN D 1 226 ? 103.526 -14.358 38.582 1.00 50.71 216 GLN D CA 1
ATOM 7947 C C . GLN D 1 226 ? 104.814 -13.522 38.848 1.00 58.52 216 GLN D C 1
ATOM 7948 O O . GLN D 1 226 ? 105.910 -14.037 38.762 1.00 61.56 216 GLN D O 1
ATOM 7954 N N . LEU D 1 227 ? 104.647 -12.224 39.132 1.00 54.79 217 LEU D N 1
ATOM 7955 C CA . LEU D 1 227 ? 105.684 -11.224 39.298 1.00 54.42 217 LEU D CA 1
ATOM 7956 C C . LEU D 1 227 ? 106.594 -11.546 40.442 1.00 64.03 217 LEU D C 1
ATOM 7957 O O . LEU D 1 227 ? 107.828 -11.572 40.254 1.00 68.18 217 LEU D O 1
ATOM 7962 N N . THR D 1 228 ? 105.980 -11.808 41.617 1.00 59.49 218 THR D N 1
ATOM 7963 C CA . THR D 1 228 ? 106.650 -12.027 42.897 1.00 60.72 218 THR D CA 1
ATOM 7964 C C . THR D 1 228 ? 107.023 -13.489 43.148 1.00 66.77 218 THR D C 1
ATOM 7965 O O . THR D 1 228 ? 107.992 -13.756 43.859 1.00 68.53 218 THR D O 1
ATOM 7969 N N . GLY D 1 229 ? 106.231 -14.415 42.622 1.00 62.92 219 GLY D N 1
ATOM 7970 C CA . GLY D 1 229 ? 106.437 -15.841 42.868 1.00 64.15 219 GLY D CA 1
ATOM 7971 C C . GLY D 1 229 ? 105.901 -16.227 44.240 1.00 69.12 219 GLY D C 1
ATOM 7972 O O . GLY D 1 229 ? 106.234 -17.288 44.778 1.00 71.17 219 GLY D O 1
ATOM 7973 N N . LEU D 1 230 ? 105.064 -15.347 44.809 1.00 62.86 220 LEU D N 1
ATOM 7974 C CA . LEU D 1 230 ? 104.441 -15.461 46.113 1.00 61.84 220 LEU D CA 1
ATOM 7975 C C . LEU D 1 230 ? 102.947 -15.646 45.946 1.00 65.48 220 LEU D C 1
ATOM 7976 O O . LEU D 1 230 ? 102.424 -15.477 44.834 1.00 63.81 220 LEU D O 1
ATOM 7981 N N . ASN D 1 231 ? 102.258 -16.021 47.035 1.00 63.25 221 ASN D N 1
ATOM 7982 C CA . ASN D 1 231 ? 100.799 -16.197 47.019 1.00 61.93 221 ASN D CA 1
ATOM 7983 C C . ASN D 1 231 ? 100.168 -14.883 47.412 1.00 65.35 221 ASN D C 1
ATOM 7984 O O . ASN D 1 231 ? 100.637 -14.238 48.358 1.00 67.06 221 ASN D O 1
ATOM 7989 N N . VAL D 1 232 ? 99.139 -14.456 46.666 1.00 58.28 222 VAL D N 1
ATOM 7990 C CA . VAL D 1 232 ? 98.539 -13.161 46.903 1.00 56.44 222 VAL D CA 1
ATOM 7991 C C . VAL D 1 232 ? 97.032 -13.286 47.175 1.00 59.10 222 VAL D C 1
ATOM 7992 O O . VAL D 1 232 ? 96.379 -14.209 46.671 1.00 59.20 222 VAL D O 1
ATOM 7996 N N . THR D 1 233 ? 96.504 -12.365 48.029 1.00 53.44 223 THR D N 1
ATOM 7997 C CA . THR D 1 233 ? 95.087 -12.211 48.312 1.00 50.93 223 THR D CA 1
ATOM 7998 C C . THR D 1 233 ? 94.772 -10.757 48.032 1.00 56.55 223 THR D C 1
ATOM 7999 O O . THR D 1 233 ? 95.346 -9.867 48.678 1.00 57.84 223 THR D O 1
ATOM 8003 N N . ILE D 1 234 ? 93.891 -10.502 47.041 1.00 52.20 224 ILE D N 1
ATOM 8004 C CA . ILE D 1 234 ? 93.458 -9.143 46.750 1.00 49.82 224 ILE D CA 1
ATOM 8005 C C . ILE D 1 234 ? 92.329 -8.834 47.742 1.00 52.95 224 ILE D C 1
ATOM 8006 O O . ILE D 1 234 ? 91.480 -9.700 47.986 1.00 53.42 224 ILE D O 1
ATOM 8011 N N . GLY D 1 235 ? 92.358 -7.647 48.339 1.00 46.33 225 GLY D N 1
ATOM 8012 C CA . GLY D 1 235 ? 91.348 -7.260 49.309 1.00 44.22 225 GLY D CA 1
ATOM 8013 C C . GLY D 1 235 ? 90.426 -6.184 48.820 1.00 47.12 225 GLY D C 1
ATOM 8014 O O . GLY D 1 235 ? 89.884 -6.279 47.712 1.00 49.22 225 GLY D O 1
ATOM 8015 N N . PHE D 1 236 ? 90.220 -5.163 49.675 1.00 40.95 226 PHE D N 1
ATOM 8016 C CA . PHE D 1 236 ? 89.345 -4.018 49.392 1.00 36.98 226 PHE D CA 1
ATOM 8017 C C . PHE D 1 236 ? 90.024 -3.013 48.491 1.00 40.81 226 PHE D C 1
ATOM 8018 O O . PHE D 1 236 ? 91.237 -2.907 48.499 1.00 39.09 226 PHE D O 1
ATOM 8026 N N . LEU D 1 237 ? 89.233 -2.267 47.723 1.00 40.77 227 LEU D N 1
ATOM 8027 C CA . LEU D 1 237 ? 89.720 -1.194 46.871 1.00 41.20 227 LEU D CA 1
ATOM 8028 C C . LEU D 1 237 ? 90.400 -0.143 47.737 1.00 50.58 227 LEU D C 1
ATOM 8029 O O . LEU D 1 237 ? 89.869 0.237 48.782 1.00 51.55 227 LEU D O 1
ATOM 8034 N N . TYR D 1 238 ? 91.590 0.266 47.345 1.00 50.50 228 TYR D N 1
ATOM 8035 C CA . TYR D 1 238 ? 92.360 1.236 48.107 1.00 53.38 228 TYR D CA 1
ATOM 8036 C C . TYR D 1 238 ? 92.066 2.649 47.610 1.00 59.41 228 TYR D C 1
ATOM 8037 O O . TYR D 1 238 ? 91.777 3.544 48.417 1.00 60.77 228 TYR D O 1
ATOM 8046 N N . SER D 1 239 ? 92.095 2.827 46.275 1.00 54.36 229 SER D N 1
ATOM 8047 C CA . SER D 1 239 ? 91.930 4.113 45.631 1.00 53.90 229 SER D CA 1
ATOM 8048 C C . SER D 1 239 ? 91.532 3.958 44.161 1.00 56.33 229 SER D C 1
ATOM 8049 O O . SER D 1 239 ? 91.995 3.038 43.485 1.00 56.46 229 SER D O 1
ATOM 8052 N N . VAL D 1 240 ? 90.670 4.846 43.666 1.00 50.67 230 VAL D N 1
ATOM 8053 C CA . VAL D 1 240 ? 90.293 4.890 42.253 1.00 50.06 230 VAL D CA 1
ATOM 8054 C C . VAL D 1 240 ? 90.470 6.333 41.817 1.00 57.33 230 VAL D C 1
ATOM 8055 O O . VAL D 1 240 ? 89.884 7.226 42.431 1.00 59.83 230 VAL D O 1
ATOM 8059 N N . TYR D 1 241 ? 91.301 6.576 40.802 1.00 53.24 231 TYR D N 1
ATOM 8060 C CA . TYR D 1 241 ? 91.596 7.931 40.356 1.00 53.45 231 TYR D CA 1
ATOM 8061 C C . TYR D 1 241 ? 91.999 7.991 38.876 1.00 56.39 231 TYR D C 1
ATOM 8062 O O . TYR D 1 241 ? 92.271 6.958 38.282 1.00 55.26 231 TYR D O 1
ATOM 8071 N N . GLU D 1 242 ? 92.044 9.198 38.294 1.00 54.40 232 GLU D N 1
ATOM 8072 C CA . GLU D 1 242 ? 92.512 9.413 36.917 1.00 56.15 232 GLU D CA 1
ATOM 8073 C C . GLU D 1 242 ? 93.871 10.113 37.020 1.00 67.50 232 GLU D C 1
ATOM 8074 O O . GLU D 1 242 ? 93.952 11.181 37.640 1.00 70.07 232 GLU D O 1
ATOM 8080 N N . ASP D 1 243 ? 94.938 9.498 36.475 1.00 66.48 233 ASP D N 1
ATOM 8081 C CA . ASP D 1 243 ? 96.301 10.011 36.597 1.00 69.97 233 ASP D CA 1
ATOM 8082 C C . ASP D 1 243 ? 96.462 11.335 35.802 1.00 79.45 233 ASP D C 1
ATOM 8083 O O . ASP D 1 243 ? 96.537 11.315 34.578 1.00 80.90 233 ASP D O 1
ATOM 8088 N N . LYS D 1 244 ? 96.507 12.482 36.518 1.00 77.97 234 LYS D N 1
ATOM 8089 C CA . LYS D 1 244 ? 96.572 13.849 35.980 1.00 79.34 234 LYS D CA 1
ATOM 8090 C C . LYS D 1 244 ? 97.637 14.035 34.902 1.00 82.42 234 LYS D C 1
ATOM 8091 O O . LYS D 1 244 ? 97.413 14.822 33.987 1.00 82.55 234 LYS D O 1
ATOM 8097 N N . SER D 1 245 ? 98.763 13.299 34.985 1.00 79.00 235 SER D N 1
ATOM 8098 C CA . SER D 1 245 ? 99.883 13.391 34.028 1.00 80.05 235 SER D CA 1
ATOM 8099 C C . SER D 1 245 ? 99.673 12.491 32.788 1.00 81.83 235 SER D C 1
ATOM 8100 O O . SER D 1 245 ? 99.895 12.915 31.650 1.00 81.69 235 SER D O 1
ATOM 8103 N N . ASP D 1 246 ? 99.228 11.258 33.055 1.00 76.23 236 ASP D N 1
ATOM 8104 C CA . ASP D 1 246 ? 98.938 10.117 32.186 1.00 74.53 236 ASP D CA 1
ATOM 8105 C C . ASP D 1 246 ? 97.657 10.256 31.378 1.00 74.89 236 ASP D C 1
ATOM 8106 O O . ASP D 1 246 ? 97.612 9.921 30.200 1.00 72.91 236 ASP D O 1
ATOM 8111 N N . GLY D 1 247 ? 96.594 10.622 32.089 1.00 70.20 237 GLY D N 1
ATOM 8112 C CA . GLY D 1 247 ? 95.229 10.675 31.599 1.00 68.76 237 GLY D CA 1
ATOM 8113 C C . GLY D 1 247 ? 94.545 9.343 31.862 1.00 68.65 237 GLY D C 1
ATOM 8114 O O . GLY D 1 247 ? 93.317 9.229 31.711 1.00 66.37 237 GLY D O 1
ATOM 8115 N N . ARG D 1 248 ? 95.354 8.329 32.290 1.00 64.20 238 ARG D N 1
ATOM 8116 C CA . ARG D 1 248 ? 94.930 6.959 32.547 1.00 62.07 238 ARG D CA 1
ATOM 8117 C C . ARG D 1 248 ? 94.138 6.749 33.840 1.00 64.19 238 ARG D C 1
ATOM 8118 O O . ARG D 1 248 ? 94.573 7.139 34.940 1.00 63.93 238 ARG D O 1
ATOM 8126 N N . GLN D 1 249 ? 93.028 6.005 33.695 1.00 58.97 239 GLN D N 1
ATOM 8127 C CA . GLN D 1 249 ? 92.207 5.558 34.818 1.00 58.41 239 GLN D CA 1
ATOM 8128 C C . GLN D 1 249 ? 93.009 4.576 35.645 1.00 63.44 239 GLN D C 1
ATOM 8129 O O . GLN D 1 249 ? 93.682 3.706 35.092 1.00 65.69 239 GLN D O 1
ATOM 8135 N N . ASN D 1 250 ? 92.970 4.724 36.952 1.00 58.20 240 ASN D N 1
ATOM 8136 C CA . ASN D 1 250 ? 93.751 3.890 37.856 1.00 56.76 240 ASN D CA 1
ATOM 8137 C C . ASN D 1 250 ? 92.876 3.248 38.946 1.00 56.53 240 ASN D C 1
ATOM 8138 O O . ASN D 1 250 ? 92.174 3.970 39.648 1.00 56.92 240 ASN D O 1
ATOM 8143 N N . ILE D 1 251 ? 92.893 1.897 39.063 1.00 49.44 241 ILE D N 1
ATOM 8144 C CA . ILE D 1 251 ? 92.191 1.127 40.101 1.00 47.21 241 ILE D CA 1
ATOM 8145 C C . ILE D 1 251 ? 93.269 0.477 40.978 1.00 54.07 241 ILE D C 1
ATOM 8146 O O . ILE D 1 251 ? 94.012 -0.388 40.501 1.00 55.00 241 ILE D O 1
ATOM 8151 N N . VAL D 1 252 ? 93.411 0.956 42.235 1.00 51.72 242 VAL D N 1
ATOM 8152 C CA . VAL D 1 252 ? 94.424 0.466 43.190 1.00 51.51 242 VAL D CA 1
ATOM 8153 C C . VAL D 1 252 ? 93.713 -0.342 44.286 1.00 56.38 242 VAL D C 1
ATOM 8154 O O . VAL D 1 252 ? 92.751 0.142 44.905 1.00 55.86 242 VAL D O 1
ATOM 8158 N N . TYR D 1 253 ? 94.166 -1.592 44.473 1.00 51.11 243 TYR D N 1
ATOM 8159 C CA . TYR D 1 253 ? 93.624 -2.503 45.463 1.00 48.95 243 TYR D CA 1
ATOM 8160 C C . TYR D 1 253 ? 94.562 -2.636 46.626 1.00 57.65 243 TYR D C 1
ATOM 8161 O O . TYR D 1 253 ? 95.768 -2.433 46.479 1.00 59.09 243 TYR D O 1
ATOM 8170 N N . HIS D 1 254 ? 94.025 -3.003 47.785 1.00 55.41 244 HIS D N 1
ATOM 8171 C CA . HIS D 1 254 ? 94.860 -3.317 48.904 1.00 57.09 244 HIS D CA 1
ATOM 8172 C C . HIS D 1 254 ? 95.099 -4.827 48.775 1.00 58.72 244 HIS D C 1
ATOM 8173 O O . HIS D 1 254 ? 94.184 -5.539 48.374 1.00 57.75 244 HIS D O 1
ATOM 8180 N N . ALA D 1 255 ? 96.333 -5.305 48.955 1.00 55.43 245 ALA D N 1
ATOM 8181 C CA . ALA D 1 255 ? 96.589 -6.734 48.812 1.00 55.37 245 ALA D CA 1
ATOM 8182 C C . ALA D 1 255 ? 97.597 -7.279 49.849 1.00 59.79 245 ALA D C 1
ATOM 8183 O O . ALA D 1 255 ? 98.193 -6.495 50.605 1.00 60.19 245 ALA D O 1
ATOM 8185 N N . LEU D 1 256 ? 97.728 -8.635 49.926 1.00 55.44 246 LEU D N 1
ATOM 8186 C CA . LEU D 1 256 ? 98.613 -9.322 50.873 1.00 57.08 246 LEU D CA 1
ATOM 8187 C C . LEU D 1 256 ? 99.424 -10.368 50.216 1.00 64.53 246 LEU D C 1
ATOM 8188 O O . LEU D 1 256 ? 98.884 -11.159 49.439 1.00 64.09 246 LEU D O 1
ATOM 8193 N N . ALA D 1 257 ? 100.712 -10.431 50.579 1.00 63.82 247 ALA D N 1
ATOM 8194 C CA . ALA D 1 257 ? 101.625 -11.434 50.033 1.00 65.30 247 ALA D CA 1
ATOM 8195 C C . ALA D 1 257 ? 102.054 -12.426 51.099 1.00 72.25 247 ALA D C 1
ATOM 8196 O O . ALA D 1 257 ? 102.195 -12.062 52.282 1.00 73.82 247 ALA D O 1
ATOM 8198 N N . SER D 1 258 ? 102.263 -13.690 50.674 1.00 68.05 248 SER D N 1
ATOM 8199 C CA . SER D 1 258 ? 102.712 -14.762 51.546 1.00 69.62 248 SER D CA 1
ATOM 8200 C C . SER D 1 258 ? 104.170 -14.479 51.920 1.00 80.25 248 SER D C 1
ATOM 8201 O O . SER D 1 258 ? 104.768 -13.535 51.389 1.00 79.97 248 SER D O 1
ATOM 8204 N N . ASP D 1 259 ? 104.738 -15.239 52.862 1.00 82.09 249 ASP D N 1
ATOM 8205 C CA . ASP D 1 259 ? 106.112 -14.984 53.300 1.00 84.38 249 ASP D CA 1
ATOM 8206 C C . ASP D 1 259 ? 107.109 -15.465 52.259 1.00 87.11 249 ASP D C 1
ATOM 8207 O O . ASP D 1 259 ? 106.777 -16.327 51.439 1.00 85.89 249 ASP D O 1
ATOM 8212 N N . GLY D 1 260 ? 108.279 -14.832 52.244 1.00 84.23 250 GLY D N 1
ATOM 8213 C CA . GLY D 1 260 ? 109.347 -15.167 51.307 1.00 84.95 250 GLY D CA 1
ATOM 8214 C C . GLY D 1 260 ? 109.865 -14.030 50.449 1.00 86.91 250 GLY D C 1
ATOM 8215 O O . GLY D 1 260 ? 109.226 -12.983 50.313 1.00 85.67 250 GLY D O 1
ATOM 8216 N N . ALA D 1 261 ? 111.034 -14.241 49.853 1.00 82.66 251 ALA D N 1
ATOM 8217 C CA . ALA D 1 261 ? 111.646 -13.248 48.989 1.00 81.15 251 ALA D CA 1
ATOM 8218 C C . ALA D 1 261 ? 110.986 -13.239 47.615 1.00 81.08 251 ALA D C 1
ATOM 8219 O O . ALA D 1 261 ? 110.851 -14.304 46.984 1.00 80.23 251 ALA D O 1
ATOM 8221 N N . PRO D 1 262 ? 110.546 -12.049 47.130 1.00 74.09 252 PRO D N 1
ATOM 8222 C CA . PRO D 1 262 ? 109.922 -12.009 45.804 1.00 70.10 252 PRO D CA 1
ATOM 8223 C C . PRO D 1 262 ? 110.942 -12.173 44.689 1.00 72.43 252 PRO D C 1
ATOM 8224 O O . PRO D 1 262 ? 112.060 -11.673 44.780 1.00 74.65 252 PRO D O 1
ATOM 8228 N N . ARG D 1 263 ? 110.534 -12.887 43.635 1.00 66.85 253 ARG D N 1
ATOM 8229 C CA . ARG D 1 263 ? 111.241 -13.195 42.371 1.00 65.90 253 ARG D CA 1
ATOM 8230 C C . ARG D 1 263 ? 111.969 -11.948 41.815 1.00 70.27 253 ARG D C 1
ATOM 8231 O O . ARG D 1 263 ? 113.105 -12.031 41.386 1.00 71.64 253 ARG D O 1
ATOM 8239 N N . GLN D 1 264 ? 111.300 -10.802 41.865 1.00 67.79 254 GLN D N 1
ATOM 8240 C CA . GLN D 1 264 ? 111.732 -9.467 41.450 1.00 68.40 254 GLN D CA 1
ATOM 8241 C C . GLN D 1 264 ? 111.190 -8.439 42.438 1.00 74.64 254 GLN D C 1
ATOM 8242 O O . GLN D 1 264 ? 110.204 -8.713 43.119 1.00 73.81 254 GLN D O 1
ATOM 8248 N N . GLY D 1 265 ? 111.793 -7.258 42.466 1.00 73.66 255 GLY D N 1
ATOM 8249 C CA . GLY D 1 265 ? 111.374 -6.174 43.342 1.00 73.72 255 GLY D CA 1
ATOM 8250 C C . GLY D 1 265 ? 111.724 -6.455 44.782 1.00 81.60 255 GLY D C 1
ATOM 8251 O O . GLY D 1 265 ? 112.496 -7.384 45.062 1.00 83.47 255 GLY D O 1
ATOM 8252 N N . ARG D 1 266 ? 111.142 -5.666 45.714 1.00 78.30 256 ARG D N 1
ATOM 8253 C CA . ARG D 1 266 ? 111.386 -5.820 47.154 1.00 78.69 256 ARG D CA 1
ATOM 8254 C C . ARG D 1 266 ? 110.276 -5.207 47.989 1.00 78.81 256 ARG D C 1
ATOM 8255 O O . ARG D 1 266 ? 109.598 -4.284 47.541 1.00 76.39 256 ARG D O 1
ATOM 8263 N N . PHE D 1 267 ? 110.084 -5.746 49.196 1.00 75.65 257 PHE D N 1
ATOM 8264 C CA . PHE D 1 267 ? 109.105 -5.249 50.162 1.00 74.70 257 PHE D CA 1
ATOM 8265 C C . PHE D 1 267 ? 109.803 -4.263 51.094 1.00 83.15 257 PHE D C 1
ATOM 8266 O O . PHE D 1 267 ? 110.709 -4.655 51.843 1.00 85.04 257 PHE D O 1
ATOM 8274 N N . LEU D 1 268 ? 109.413 -2.980 51.036 1.00 79.85 258 LEU D N 1
ATOM 8275 C CA . LEU D 1 268 ? 110.075 -1.957 51.848 1.00 81.65 258 LEU D CA 1
ATOM 8276 C C . LEU D 1 268 ? 109.206 -1.447 52.985 1.00 86.79 258 LEU D C 1
ATOM 8277 O O . LEU D 1 268 ? 108.013 -1.177 52.814 1.00 84.45 258 LEU D O 1
ATOM 8282 N N . ARG D 1 269 ? 109.828 -1.343 54.161 1.00 86.72 259 ARG D N 1
ATOM 8283 C CA . ARG D 1 269 ? 109.219 -0.844 55.387 1.00 86.82 259 ARG D CA 1
ATOM 8284 C C . ARG D 1 269 ? 109.162 0.693 55.287 1.00 91.12 259 ARG D C 1
ATOM 8285 O O . ARG D 1 269 ? 110.002 1.263 54.579 1.00 91.95 259 ARG D O 1
ATOM 8293 N N . PRO D 1 270 ? 108.187 1.390 55.935 1.00 86.26 260 PRO D N 1
ATOM 8294 C CA . PRO D 1 270 ? 108.117 2.867 55.807 1.00 86.55 260 PRO D CA 1
ATOM 8295 C C . PRO D 1 270 ? 109.449 3.579 56.058 1.00 95.36 260 PRO D C 1
ATOM 8296 O O . PRO D 1 270 ? 109.786 4.536 55.347 1.00 95.46 260 PRO D O 1
ATOM 8300 N N . ALA D 1 271 ? 110.224 3.063 57.021 1.00 95.64 261 ALA D N 1
ATOM 8301 C CA . ALA D 1 271 ? 111.543 3.577 57.366 1.00 99.94 261 ALA D CA 1
ATOM 8302 C C . ALA D 1 271 ? 112.477 3.665 56.134 1.00 106.34 261 ALA D C 1
ATOM 8303 O O . ALA D 1 271 ? 113.174 4.667 55.981 1.00 109.22 261 ALA D O 1
ATOM 8305 N N . GLU D 1 272 ? 112.462 2.643 55.256 1.00 100.84 262 GLU D N 1
ATOM 8306 C CA . GLU D 1 272 ? 113.292 2.569 54.048 1.00 101.24 262 GLU D CA 1
ATOM 8307 C C . GLU D 1 272 ? 112.787 3.526 52.940 1.00 104.16 262 GLU D C 1
ATOM 8308 O O . GLU D 1 272 ? 113.580 4.004 52.123 1.00 104.80 262 GLU D O 1
ATOM 8314 N N . LEU D 1 273 ? 111.475 3.801 52.923 1.00 99.21 263 LEU D N 1
ATOM 8315 C CA . LEU D 1 273 ? 110.809 4.632 51.910 1.00 97.74 263 LEU D CA 1
ATOM 8316 C C . LEU D 1 273 ? 111.035 6.130 52.090 1.00 104.99 263 LEU D C 1
ATOM 8317 O O . LEU D 1 273 ? 110.755 6.902 51.165 1.00 103.72 263 LEU D O 1
ATOM 8322 N N . ALA D 1 274 ? 111.510 6.535 53.283 1.00 104.20 264 ALA D N 1
ATOM 8323 C CA . ALA D 1 274 ? 111.769 7.918 53.690 1.00 106.11 264 ALA D CA 1
ATOM 8324 C C . ALA D 1 274 ? 112.406 8.790 52.578 1.00 108.76 264 ALA D C 1
ATOM 8325 O O . ALA D 1 274 ? 111.830 9.815 52.198 1.00 107.49 264 ALA D O 1
ATOM 8327 N N . ALA D 1 275 ? 113.575 8.386 52.068 1.00 105.16 265 ALA D N 1
ATOM 8328 C CA . ALA D 1 275 ? 114.254 9.137 51.030 1.00 105.90 265 ALA D CA 1
ATOM 8329 C C . ALA D 1 275 ? 114.262 8.334 49.738 1.00 109.07 265 ALA D C 1
ATOM 8330 O O . ALA D 1 275 ? 115.334 7.991 49.213 1.00 109.19 265 ALA D O 1
ATOM 8332 N N . ALA D 1 276 ? 113.040 8.016 49.228 1.00 102.80 266 ALA D N 1
ATOM 8333 C CA . ALA D 1 276 ? 112.895 7.226 48.010 1.00 100.58 266 ALA D CA 1
ATOM 8334 C C . ALA D 1 276 ? 112.309 8.038 46.885 1.00 102.44 266 ALA D C 1
ATOM 8335 O O . ALA D 1 276 ? 111.448 8.896 47.113 1.00 100.28 266 ALA D O 1
ATOM 8337 N N . LYS D 1 277 ? 112.799 7.765 45.663 1.00 99.71 267 LYS D N 1
ATOM 8338 C CA . LYS D 1 277 ? 112.338 8.404 44.432 1.00 98.70 267 LYS D CA 1
ATOM 8339 C C . LYS D 1 277 ? 111.193 7.573 43.853 1.00 98.76 267 LYS D C 1
ATOM 8340 O O . LYS D 1 277 ? 111.305 6.340 43.786 1.00 96.48 267 LYS D O 1
ATOM 8342 N N . PHE D 1 278 ? 110.081 8.226 43.467 1.00 94.18 268 PHE D N 1
ATOM 8343 C CA . PHE D 1 278 ? 108.946 7.470 42.935 1.00 91.06 268 PHE D CA 1
ATOM 8344 C C . PHE D 1 278 ? 108.631 7.787 41.481 1.00 94.04 268 PHE D C 1
ATOM 8345 O O . PHE D 1 278 ? 108.782 8.919 41.028 1.00 94.57 268 PHE D O 1
ATOM 8353 N N . SER D 1 279 ? 108.183 6.741 40.770 1.00 89.07 269 SER D N 1
ATOM 8354 C CA . SER D 1 279 ? 107.763 6.665 39.372 1.00 88.08 269 SER D CA 1
ATOM 8355 C C . SER D 1 279 ? 106.849 7.828 38.950 1.00 91.31 269 SER D C 1
ATOM 8356 O O . SER D 1 279 ? 107.007 8.346 37.844 1.00 90.74 269 SER D O 1
ATOM 8359 N N . SER D 1 280 ? 105.875 8.199 39.811 1.00 87.49 270 SER D N 1
ATOM 8360 C CA . SER D 1 280 ? 104.910 9.267 39.555 1.00 87.63 270 SER D CA 1
ATOM 8361 C C . SER D 1 280 ? 104.476 9.933 40.864 1.00 94.28 270 SER D C 1
ATOM 8362 O O . SER D 1 280 ? 104.668 9.348 41.935 1.00 94.11 270 SER D O 1
ATOM 8365 N N . SER D 1 281 ? 103.880 11.145 40.786 1.00 92.87 271 SER D N 1
ATOM 8366 C CA . SER D 1 281 ? 103.393 11.850 41.976 1.00 94.23 271 SER D CA 1
ATOM 8367 C C . SER D 1 281 ? 102.324 11.009 42.668 1.00 96.85 271 SER D C 1
ATOM 8368 O O . SER D 1 281 ? 102.310 10.931 43.896 1.00 97.43 271 SER D O 1
ATOM 8371 N N . ALA D 1 282 ? 101.450 10.359 41.858 1.00 90.24 272 ALA D N 1
ATOM 8372 C CA . ALA D 1 282 ? 100.376 9.480 42.307 1.00 86.61 272 ALA D CA 1
ATOM 8373 C C . ALA D 1 282 ? 100.932 8.349 43.160 1.00 85.06 272 ALA D C 1
ATOM 8374 O O . ALA D 1 282 ? 100.412 8.109 44.252 1.00 83.67 272 ALA D O 1
ATOM 8376 N N . THR D 1 283 ? 102.018 7.689 42.678 1.00 79.20 273 THR D N 1
ATOM 8377 C CA . THR D 1 283 ? 102.687 6.578 43.361 1.00 78.83 273 THR D CA 1
ATOM 8378 C C . THR D 1 283 ? 103.123 7.056 44.746 1.00 84.48 273 THR D C 1
ATOM 8379 O O . THR D 1 283 ? 102.769 6.439 45.753 1.00 83.24 273 THR D O 1
ATOM 8383 N N . ALA D 1 284 ? 103.794 8.224 44.793 1.00 83.60 274 ALA D N 1
ATOM 8384 C CA . ALA D 1 284 ? 104.249 8.873 46.021 1.00 84.08 274 ALA D CA 1
ATOM 8385 C C . ALA D 1 284 ? 103.078 9.181 46.956 1.00 83.90 274 ALA D C 1
ATOM 8386 O O . ALA D 1 284 ? 103.175 8.876 48.137 1.00 82.48 274 ALA D O 1
ATOM 8388 N N . ASP D 1 285 ? 101.957 9.703 46.420 1.00 79.44 275 ASP D N 1
ATOM 8389 C CA . ASP D 1 285 ? 100.761 10.010 47.205 1.00 78.70 275 ASP D CA 1
ATOM 8390 C C . ASP D 1 285 ? 100.229 8.772 47.908 1.00 79.95 275 ASP D C 1
ATOM 8391 O O . ASP D 1 285 ? 99.875 8.850 49.096 1.00 80.65 275 ASP D O 1
ATOM 8396 N N . ILE D 1 286 ? 100.215 7.626 47.192 1.00 72.47 276 ILE D N 1
ATOM 8397 C CA . ILE D 1 286 ? 99.735 6.347 47.711 1.00 70.47 276 ILE D CA 1
ATOM 8398 C C . ILE D 1 286 ? 100.671 5.854 48.805 1.00 78.66 276 ILE D C 1
ATOM 8399 O O . ILE D 1 286 ? 100.186 5.418 49.851 1.00 78.38 276 ILE D O 1
ATOM 8404 N N . ILE D 1 287 ? 102.004 5.938 48.573 1.00 78.23 277 ILE D N 1
ATOM 8405 C CA . ILE D 1 287 ? 103.019 5.518 49.551 1.00 79.61 277 ILE D CA 1
ATOM 8406 C C . ILE D 1 287 ? 102.912 6.399 50.799 1.00 84.27 277 ILE D C 1
ATOM 8407 O O . ILE D 1 287 ? 102.901 5.850 51.901 1.00 83.21 277 ILE D O 1
ATOM 8412 N N . ASN D 1 288 ? 102.751 7.740 50.620 1.00 82.92 278 ASN D N 1
ATOM 8413 C CA . ASN D 1 288 ? 102.569 8.696 51.722 1.00 84.91 278 ASN D CA 1
ATOM 8414 C C . ASN D 1 288 ? 101.404 8.243 52.590 1.00 87.17 278 ASN D C 1
ATOM 8415 O O . ASN D 1 288 ? 101.542 8.171 53.814 1.00 88.83 278 ASN D O 1
ATOM 8420 N N . ARG D 1 289 ? 100.281 7.878 51.937 1.00 79.45 279 ARG D N 1
ATOM 8421 C CA . ARG D 1 289 ? 99.078 7.365 52.579 1.00 77.21 279 ARG D CA 1
ATOM 8422 C C . ARG D 1 289 ? 99.380 6.054 53.328 1.00 79.97 279 ARG D C 1
ATOM 8423 O O . ARG D 1 289 ? 98.947 5.893 54.463 1.00 81.17 279 ARG D O 1
ATOM 8431 N N . PHE D 1 290 ? 100.129 5.137 52.697 1.00 74.17 280 PHE D N 1
ATOM 8432 C CA . PHE D 1 290 ? 100.486 3.853 53.291 1.00 73.41 280 PHE D CA 1
ATOM 8433 C C . PHE D 1 290 ? 101.276 4.063 54.582 1.00 80.53 280 PHE D C 1
ATOM 8434 O O . PHE D 1 290 ? 100.936 3.443 55.589 1.00 79.03 280 PHE D O 1
ATOM 8442 N N . VAL D 1 291 ? 102.323 4.931 54.544 1.00 81.22 281 VAL D N 1
ATOM 8443 C CA . VAL D 1 291 ? 103.217 5.204 55.682 1.00 84.50 281 VAL D CA 1
ATOM 8444 C C . VAL D 1 291 ? 102.461 5.900 56.832 1.00 90.55 281 VAL D C 1
ATOM 8445 O O . VAL D 1 291 ? 102.743 5.616 57.997 1.00 91.01 281 VAL D O 1
ATOM 8449 N N . LEU D 1 292 ? 101.504 6.785 56.504 1.00 86.87 282 LEU D N 1
ATOM 8450 C CA . LEU D 1 292 ? 100.708 7.496 57.488 1.00 86.65 282 LEU D CA 1
ATOM 8451 C C . LEU D 1 292 ? 99.738 6.526 58.172 1.00 88.73 282 LEU D C 1
ATOM 8452 O O . LEU D 1 292 ? 99.634 6.555 59.386 1.00 89.04 282 LEU D O 1
ATOM 8457 N N . GLU D 1 293 ? 99.064 5.655 57.411 1.00 84.22 283 GLU D N 1
ATOM 8458 C CA . GLU D 1 293 ? 98.107 4.672 57.935 1.00 83.21 283 GLU D CA 1
ATOM 8459 C C . GLU D 1 293 ? 98.847 3.476 58.617 1.00 91.51 283 GLU D C 1
ATOM 8460 O O . GLU D 1 293 ? 98.199 2.572 59.188 1.00 90.70 283 GLU D O 1
ATOM 8466 N N . SER D 1 294 ? 100.215 3.517 58.558 1.00 90.82 284 SER D N 1
ATOM 8467 C CA . SER D 1 294 ? 101.169 2.594 59.173 1.00 92.93 284 SER D CA 1
ATOM 8468 C C . SER D 1 294 ? 101.608 3.133 60.521 1.00 101.57 284 SER D C 1
ATOM 8469 O O . SER D 1 294 ? 101.886 2.340 61.425 1.00 103.14 284 SER D O 1
ATOM 8472 N N . SER D 1 295 ? 101.675 4.491 60.658 1.00 99.94 285 SER D N 1
ATOM 8473 C CA . SER D 1 295 ? 102.020 5.216 61.902 1.00 101.18 285 SER D CA 1
ATOM 8474 C C . SER D 1 295 ? 100.761 5.388 62.802 1.00 107.88 285 SER D C 1
ATOM 8475 O O . SER D 1 295 ? 100.858 5.942 63.901 1.00 109.26 285 SER D O 1
ATOM 8478 N N . ILE D 1 296 ? 99.578 4.905 62.318 1.00 104.72 286 ILE D N 1
ATOM 8479 C CA . ILE D 1 296 ? 98.290 4.945 63.022 1.00 104.03 286 ILE D CA 1
ATOM 8480 C C . ILE D 1 296 ? 97.645 3.531 63.029 1.00 108.32 286 ILE D C 1
ATOM 8481 O O . ILE D 1 296 ? 98.068 2.612 62.325 1.00 107.42 286 ILE D O 1
ATOM 8486 N N . GLY D 1 297 ? 96.623 3.392 63.840 1.00 106.62 287 GLY D N 1
ATOM 8487 C CA . GLY D 1 297 ? 95.916 2.140 64.063 1.00 106.70 287 GLY D CA 1
ATOM 8488 C C . GLY D 1 297 ? 95.956 1.815 65.549 1.00 114.82 287 GLY D C 1
ATOM 8489 O O . GLY D 1 297 ? 96.762 2.400 66.294 1.00 116.96 287 GLY D O 1
ATOM 8490 N N . ASN D 1 298 ? 95.082 0.887 66.005 1.00 110.50 288 ASN D N 1
ATOM 8491 C CA . ASN D 1 298 ? 95.039 0.479 67.415 1.00 110.48 288 ASN D CA 1
ATOM 8492 C C . ASN D 1 298 ? 96.339 -0.281 67.774 1.00 113.09 288 ASN D C 1
ATOM 8493 O O . ASN D 1 298 ? 96.972 -0.902 66.902 1.00 111.45 288 ASN D O 1
ATOM 8498 N N . PHE D 1 299 ? 96.748 -0.179 69.054 1.00 110.65 289 PHE D N 1
ATOM 8499 C CA . PHE D 1 299 ? 97.931 -0.811 69.654 1.00 112.45 289 PHE D CA 1
ATOM 8500 C C . PHE D 1 299 ? 99.263 -0.174 69.103 1.00 120.01 289 PHE D C 1
ATOM 8501 O O . PHE D 1 299 ? 99.276 0.444 68.030 1.00 118.41 289 PHE D O 1
ATOM 8509 N N . GLY D 1 300 ? 100.336 -0.264 69.899 1.00 120.29 290 GLY D N 1
ATOM 8510 C CA . GLY D 1 300 ? 101.645 0.294 69.570 1.00 143.96 290 GLY D CA 1
ATOM 8511 C C . GLY D 1 300 ? 102.740 -0.742 69.481 1.00 153.64 290 GLY D C 1
ATOM 8512 O O . GLY D 1 300 ? 103.923 -0.409 69.551 1.00 111.12 290 GLY D O 1
ATOM 8513 N N . GLU E 1 10 ? 59.051 -5.585 126.414 1.00 115.80 0 GLU E N 1
ATOM 8514 C CA . GLU E 1 10 ? 60.500 -5.396 126.309 1.00 116.65 0 GLU E CA 1
ATOM 8515 C C . GLU E 1 10 ? 61.162 -6.678 125.767 1.00 122.60 0 GLU E C 1
ATOM 8516 O O . GLU E 1 10 ? 62.195 -6.621 125.092 1.00 121.26 0 GLU E O 1
ATOM 8530 N N . THR E 1 12 ? 62.398 -9.895 123.819 1.00 122.21 2 THR E N 1
ATOM 8531 C CA . THR E 1 12 ? 62.839 -10.132 122.434 1.00 119.38 2 THR E CA 1
ATOM 8532 C C . THR E 1 12 ? 61.923 -11.190 121.771 1.00 117.81 2 THR E C 1
ATOM 8533 O O . THR E 1 12 ? 61.884 -12.337 122.223 1.00 115.65 2 THR E O 1
ATOM 8535 N N . ALA E 1 13 ? 61.185 -10.780 120.706 1.00 112.99 3 ALA E N 1
ATOM 8536 C CA . ALA E 1 13 ? 60.172 -11.556 119.940 1.00 109.91 3 ALA E CA 1
ATOM 8537 C C . ALA E 1 13 ? 60.669 -12.919 119.402 1.00 113.96 3 ALA E C 1
ATOM 8538 O O . ALA E 1 13 ? 61.881 -13.167 119.333 1.00 115.53 3 ALA E O 1
ATOM 8540 N N . GLU E 1 14 ? 59.712 -13.805 119.047 1.00 108.06 4 GLU E N 1
ATOM 8541 C CA . GLU E 1 14 ? 59.999 -15.143 118.520 1.00 106.74 4 GLU E CA 1
ATOM 8542 C C . GLU E 1 14 ? 60.182 -15.088 117.014 1.00 109.73 4 GLU E C 1
ATOM 8543 O O . GLU E 1 14 ? 59.200 -14.964 116.265 1.00 107.99 4 GLU E O 1
ATOM 8545 N N . VAL E 1 15 ? 61.448 -15.166 116.570 1.00 106.67 5 VAL E N 1
ATOM 8546 C CA . VAL E 1 15 ? 61.782 -15.173 115.158 1.00 104.84 5 VAL E CA 1
ATOM 8547 C C . VAL E 1 15 ? 61.284 -16.504 114.567 1.00 108.10 5 VAL E C 1
ATOM 8548 O O . VAL E 1 15 ? 61.603 -17.576 115.103 1.00 108.80 5 VAL E O 1
ATOM 8550 N N . PHE E 1 16 ? 60.433 -16.429 113.522 1.00 102.25 6 PHE E N 1
ATOM 8551 C CA . PHE E 1 16 ? 59.879 -17.620 112.841 1.00 99.23 6 PHE E CA 1
ATOM 8552 C C . PHE E 1 16 ? 60.502 -17.844 111.466 1.00 101.65 6 PHE E C 1
ATOM 8553 O O . PHE E 1 16 ? 60.787 -16.857 110.784 1.00 101.73 6 PHE E O 1
ATOM 8561 N N . ASP E 1 17 ? 60.647 -19.118 111.023 1.00 96.67 7 ASP E N 1
ATOM 8562 C CA . ASP E 1 17 ? 61.172 -19.406 109.691 1.00 96.25 7 ASP E CA 1
ATOM 8563 C C . ASP E 1 17 ? 60.111 -19.041 108.661 1.00 99.76 7 ASP E C 1
ATOM 8564 O O . ASP E 1 17 ? 59.007 -19.608 108.706 1.00 99.21 7 ASP E O 1
ATOM 8569 N N . PRO E 1 18 ? 60.419 -18.096 107.735 1.00 95.89 8 PRO E N 1
ATOM 8570 C CA . PRO E 1 18 ? 59.423 -17.691 106.728 1.00 94.69 8 PRO E CA 1
ATOM 8571 C C . PRO E 1 18 ? 58.815 -18.871 105.955 1.00 98.06 8 PRO E C 1
ATOM 8572 O O . PRO E 1 18 ? 57.598 -18.886 105.745 1.00 95.67 8 PRO E O 1
ATOM 8576 N N . ARG E 1 19 ? 59.648 -19.878 105.585 1.00 95.87 9 ARG E N 1
ATOM 8577 C CA . ARG E 1 19 ? 59.193 -21.071 104.874 1.00 94.12 9 ARG E CA 1
ATOM 8578 C C . ARG E 1 19 ? 58.197 -21.840 105.741 1.00 96.79 9 ARG E C 1
ATOM 8579 O O . ARG E 1 19 ? 57.092 -22.086 105.280 1.00 95.06 9 ARG E O 1
ATOM 8587 N N . ALA E 1 20 ? 58.581 -22.183 106.997 1.00 94.16 10 ALA E N 1
ATOM 8588 C CA . ALA E 1 20 ? 57.767 -22.916 107.967 1.00 92.93 10 ALA E CA 1
ATOM 8589 C C . ALA E 1 20 ? 56.402 -22.273 108.122 1.00 96.71 10 ALA E C 1
ATOM 8590 O O . ALA E 1 20 ? 55.390 -22.965 107.975 1.00 95.02 10 ALA E O 1
ATOM 8592 N N . LEU E 1 21 ? 56.376 -20.938 108.351 1.00 94.00 11 LEU E N 1
ATOM 8593 C CA . LEU E 1 21 ? 55.141 -20.184 108.510 1.00 92.80 11 LEU E CA 1
ATOM 8594 C C . LEU E 1 21 ? 54.320 -20.200 107.235 1.00 92.56 11 LEU E C 1
ATOM 8595 O O . LEU E 1 21 ? 53.132 -20.510 107.310 1.00 90.93 11 LEU E O 1
ATOM 8600 N N . ARG E 1 22 ? 54.942 -19.891 106.073 1.00 87.91 12 ARG E N 1
ATOM 8601 C CA . ARG E 1 22 ? 54.234 -19.894 104.791 1.00 86.00 12 ARG E CA 1
ATOM 8602 C C . ARG E 1 22 ? 53.605 -21.259 104.531 1.00 87.04 12 ARG E C 1
ATOM 8603 O O . ARG E 1 22 ? 52.434 -21.320 104.145 1.00 85.79 12 ARG E O 1
ATOM 8611 N N . ASP E 1 23 ? 54.365 -22.342 104.797 1.00 82.89 13 ASP E N 1
ATOM 8612 C CA . ASP E 1 23 ? 53.929 -23.723 104.612 1.00 81.69 13 ASP E CA 1
ATOM 8613 C C . ASP E 1 23 ? 52.765 -24.063 105.558 1.00 87.06 13 ASP E C 1
ATOM 8614 O O . ASP E 1 23 ? 51.830 -24.753 105.139 1.00 84.04 13 ASP E O 1
ATOM 8619 N N . ALA E 1 24 ? 52.798 -23.534 106.804 1.00 87.76 14 ALA E N 1
ATOM 8620 C CA . ALA E 1 24 ? 51.741 -23.733 107.797 1.00 88.47 14 ALA E CA 1
ATOM 8621 C C . ALA E 1 24 ? 50.441 -23.074 107.332 1.00 94.49 14 ALA E C 1
ATOM 8622 O O . ALA E 1 24 ? 49.388 -23.707 107.430 1.00 94.65 14 ALA E O 1
ATOM 8624 N N . PHE E 1 25 ? 50.515 -21.841 106.770 1.00 91.06 15 PHE E N 1
ATOM 8625 C CA . PHE E 1 25 ? 49.342 -21.147 106.230 1.00 89.97 15 PHE E CA 1
ATOM 8626 C C . PHE E 1 25 ? 48.718 -21.951 105.076 1.00 91.16 15 PHE E C 1
ATOM 8627 O O . PHE E 1 25 ? 47.487 -22.030 104.952 1.00 89.51 15 PHE E O 1
ATOM 8635 N N . GLY E 1 26 ? 49.592 -22.577 104.284 1.00 86.43 16 GLY E N 1
ATOM 8636 C CA . GLY E 1 26 ? 49.221 -23.413 103.148 1.00 84.26 16 GLY E CA 1
ATOM 8637 C C . GLY E 1 26 ? 48.370 -24.631 103.472 1.00 84.51 16 GLY E C 1
ATOM 8638 O O . GLY E 1 26 ? 47.741 -25.181 102.569 1.00 81.99 16 GLY E O 1
ATOM 8639 N N . ALA E 1 27 ? 48.343 -25.061 104.761 1.00 80.96 17 ALA E N 1
ATOM 8640 C CA . ALA E 1 27 ? 47.551 -26.196 105.239 1.00 80.01 17 ALA E CA 1
ATOM 8641 C C . ALA E 1 27 ? 46.061 -25.931 105.066 1.00 84.51 17 ALA E C 1
ATOM 8642 O O . ALA E 1 27 ? 45.286 -26.878 104.907 1.00 84.10 17 ALA E O 1
ATOM 8644 N N . PHE E 1 28 ? 45.659 -24.640 105.085 1.00 81.32 18 PHE E N 1
ATOM 8645 C CA . PHE E 1 28 ? 44.275 -24.235 104.859 1.00 80.00 18 PHE E CA 1
ATOM 8646 C C . PHE E 1 28 ? 44.032 -24.144 103.360 1.00 82.84 18 PHE E C 1
ATOM 8647 O O . PHE E 1 28 ? 44.611 -23.286 102.675 1.00 82.92 18 PHE E O 1
ATOM 8655 N N . ALA E 1 29 ? 43.214 -25.077 102.846 1.00 77.65 19 ALA E N 1
ATOM 8656 C CA . ALA E 1 29 ? 42.865 -25.133 101.424 1.00 75.93 19 ALA E CA 1
ATOM 8657 C C . ALA E 1 29 ? 41.986 -23.934 101.071 1.00 79.17 19 ALA E C 1
ATOM 8658 O O . ALA E 1 29 ? 41.349 -23.377 101.956 1.00 79.06 19 ALA E O 1
ATOM 8660 N N . THR E 1 30 ? 42.031 -23.475 99.812 1.00 74.56 20 THR E N 1
ATOM 8661 C CA . THR E 1 30 ? 41.271 -22.318 99.320 1.00 74.01 20 THR E CA 1
ATOM 8662 C C . THR E 1 30 ? 40.883 -22.497 97.866 1.00 78.66 20 THR E C 1
ATOM 8663 O O . THR E 1 30 ? 41.307 -23.451 97.221 1.00 77.49 20 THR E O 1
ATOM 8667 N N . GLY E 1 31 ? 40.154 -21.518 97.340 1.00 76.71 21 GLY E N 1
ATOM 8668 C CA . GLY E 1 31 ? 39.874 -21.402 95.922 1.00 75.91 21 GLY E CA 1
ATOM 8669 C C . GLY E 1 31 ? 41.020 -20.566 95.372 1.00 79.89 21 GLY E C 1
ATOM 8670 O O . GLY E 1 31 ? 42.054 -20.405 96.040 1.00 78.56 21 GLY E O 1
ATOM 8671 N N . VAL E 1 32 ? 40.863 -20.033 94.157 1.00 77.30 22 VAL E N 1
ATOM 8672 C CA . VAL E 1 32 ? 41.860 -19.178 93.486 1.00 77.51 22 VAL E CA 1
ATOM 8673 C C . VAL E 1 32 ? 41.073 -18.104 92.791 1.00 83.73 22 VAL E C 1
ATOM 8674 O O . VAL E 1 32 ? 40.121 -18.437 92.066 1.00 83.28 22 VAL E O 1
ATOM 8678 N N . THR E 1 33 ? 41.416 -16.824 93.038 1.00 82.40 23 THR E N 1
ATOM 8679 C CA . THR E 1 33 ? 40.694 -15.689 92.446 1.00 83.59 23 THR E CA 1
ATOM 8680 C C . THR E 1 33 ? 41.624 -14.723 91.760 1.00 89.69 23 THR E C 1
ATOM 8681 O O . THR E 1 33 ? 42.774 -14.565 92.187 1.00 89.16 23 THR E O 1
ATOM 8685 N N . VAL E 1 34 ? 41.109 -14.027 90.728 1.00 87.97 24 VAL E N 1
ATOM 8686 C CA . VAL E 1 34 ? 41.885 -12.989 90.054 1.00 89.58 24 VAL E CA 1
ATOM 8687 C C . VAL E 1 34 ? 41.169 -11.636 90.294 1.00 94.29 24 VAL E C 1
ATOM 8688 O O . VAL E 1 34 ? 40.066 -11.414 89.790 1.00 92.62 24 VAL E O 1
ATOM 8692 N N . VAL E 1 35 ? 41.803 -10.768 91.121 1.00 93.12 25 VAL E N 1
ATOM 8693 C CA . VAL E 1 35 ? 41.324 -9.431 91.534 1.00 94.64 25 VAL E CA 1
ATOM 8694 C C . VAL E 1 35 ? 41.580 -8.429 90.378 1.00 100.91 25 VAL E C 1
ATOM 8695 O O . VAL E 1 35 ? 42.733 -8.145 90.052 1.00 100.44 25 VAL E O 1
ATOM 8699 N N . THR E 1 36 ? 40.505 -7.933 89.741 1.00 99.66 26 THR E N 1
ATOM 8700 C CA . THR E 1 36 ? 40.622 -7.051 88.581 1.00 101.99 26 THR E CA 1
ATOM 8701 C C . THR E 1 36 ? 40.079 -5.648 88.852 1.00 109.88 26 THR E C 1
ATOM 8702 O O . THR E 1 36 ? 39.218 -5.468 89.712 1.00 108.79 26 THR E O 1
ATOM 8706 N N . ALA E 1 37 ? 40.591 -4.665 88.090 1.00 110.21 27 ALA E N 1
ATOM 8707 C CA . ALA E 1 37 ? 40.225 -3.249 88.123 1.00 112.83 27 ALA E CA 1
ATOM 8708 C C . ALA E 1 37 ? 40.809 -2.531 86.891 1.00 120.42 27 ALA E C 1
ATOM 8709 O O . ALA E 1 37 ? 41.468 -3.169 86.065 1.00 119.88 27 ALA E O 1
ATOM 8711 N N . SER E 1 38 ? 40.547 -1.216 86.756 1.00 119.99 28 SER E N 1
ATOM 8712 C CA . SER E 1 38 ? 41.080 -0.374 85.679 1.00 121.78 28 SER E CA 1
ATOM 8713 C C . SER E 1 38 ? 41.918 0.742 86.315 1.00 127.51 28 SER E C 1
ATOM 8714 O O . SER E 1 38 ? 41.430 1.391 87.244 1.00 127.60 28 SER E O 1
ATOM 8717 N N . ASP E 1 39 ? 43.182 0.949 85.854 1.00 125.02 29 ASP E N 1
ATOM 8718 C CA . ASP E 1 39 ? 44.072 1.980 86.422 1.00 126.58 29 ASP E CA 1
ATOM 8719 C C . ASP E 1 39 ? 43.589 3.420 86.085 1.00 134.54 29 ASP E C 1
ATOM 8720 O O . ASP E 1 39 ? 42.516 3.599 85.491 1.00 134.65 29 ASP E O 1
ATOM 8725 N N . ALA E 1 40 ? 44.374 4.440 86.492 1.00 133.69 30 ALA E N 1
ATOM 8726 C CA . ALA E 1 40 ? 44.069 5.850 86.239 1.00 136.70 30 ALA E CA 1
ATOM 8727 C C . ALA E 1 40 ? 43.840 6.106 84.740 1.00 143.85 30 ALA E C 1
ATOM 8728 O O . ALA E 1 40 ? 42.903 6.822 84.371 1.00 144.81 30 ALA E O 1
ATOM 8730 N N . ALA E 1 41 ? 44.660 5.449 83.887 1.00 141.20 31 ALA E N 1
ATOM 8731 C CA . ALA E 1 41 ? 44.619 5.530 82.424 1.00 142.64 31 ALA E CA 1
ATOM 8732 C C . ALA E 1 41 ? 43.445 4.738 81.815 1.00 145.82 31 ALA E C 1
ATOM 8733 O O . ALA E 1 41 ? 43.200 4.847 80.609 1.00 146.44 31 ALA E O 1
ATOM 8735 N N . GLY E 1 42 ? 42.746 3.955 82.641 1.00 140.40 32 GLY E N 1
ATOM 8736 C CA . GLY E 1 42 ? 41.621 3.129 82.210 1.00 138.73 32 GLY E CA 1
ATOM 8737 C C . GLY E 1 42 ? 42.026 1.761 81.692 1.00 139.95 32 GLY E C 1
ATOM 8738 O O . GLY E 1 42 ? 41.168 0.984 81.258 1.00 138.57 32 GLY E O 1
ATOM 8739 N N . LYS E 1 43 ? 43.343 1.453 81.742 1.00 135.22 33 LYS E N 1
ATOM 8740 C CA . LYS E 1 43 ? 43.914 0.175 81.310 1.00 132.47 33 LYS E CA 1
ATOM 8741 C C . LYS E 1 43 ? 43.574 -0.925 82.323 1.00 131.64 33 LYS E C 1
ATOM 8742 O O . LYS E 1 43 ? 43.734 -0.708 83.529 1.00 130.12 33 LYS E O 1
ATOM 8744 N N . PRO E 1 44 ? 43.100 -2.108 81.869 1.00 125.67 34 PRO E N 1
ATOM 8745 C CA . PRO E 1 44 ? 42.774 -3.172 82.832 1.00 122.55 34 PRO E CA 1
ATOM 8746 C C . PRO E 1 44 ? 44.017 -3.714 83.541 1.00 122.41 34 PRO E C 1
ATOM 8747 O O . PRO E 1 44 ? 45.038 -4.003 82.910 1.00 122.22 34 PRO E O 1
ATOM 8751 N N . ILE E 1 45 ? 43.918 -3.823 84.872 1.00 115.29 35 ILE E N 1
ATOM 8752 C CA . ILE E 1 45 ? 44.950 -4.373 85.757 1.00 112.38 35 ILE E CA 1
ATOM 8753 C C . ILE E 1 45 ? 44.329 -5.525 86.569 1.00 111.76 35 ILE E C 1
ATOM 8754 O O . ILE E 1 45 ? 43.125 -5.527 86.818 1.00 109.62 35 ILE E O 1
ATOM 8759 N N . GLY E 1 46 ? 45.136 -6.512 86.927 1.00 106.69 36 GLY E N 1
ATOM 8760 C CA . GLY E 1 46 ? 44.663 -7.664 87.686 1.00 104.06 36 GLY E CA 1
ATOM 8761 C C . GLY E 1 46 ? 45.769 -8.462 88.339 1.00 106.48 36 GLY E C 1
ATOM 8762 O O . GLY E 1 46 ? 46.941 -8.322 87.963 1.00 107.14 36 GLY E O 1
ATOM 8763 N N . PHE E 1 47 ? 45.400 -9.314 89.327 1.00 100.71 37 PHE E N 1
ATOM 8764 C CA . PHE E 1 47 ? 46.344 -10.178 90.052 1.00 98.91 37 PHE E CA 1
ATOM 8765 C C . PHE E 1 47 ? 45.676 -11.400 90.699 1.00 97.40 37 PHE E C 1
ATOM 8766 O O . PHE E 1 47 ? 44.547 -11.313 91.185 1.00 95.96 37 PHE E O 1
ATOM 8774 N N . THR E 1 48 ? 46.421 -12.516 90.752 1.00 91.36 38 THR E N 1
ATOM 8775 C CA . THR E 1 48 ? 45.975 -13.762 91.360 1.00 89.12 38 THR E CA 1
ATOM 8776 C C . THR E 1 48 ? 46.119 -13.647 92.882 1.00 91.69 38 THR E C 1
ATOM 8777 O O . THR E 1 48 ? 47.211 -13.366 93.398 1.00 91.42 38 THR E O 1
ATOM 8781 N N . ALA E 1 49 ? 44.995 -13.883 93.583 1.00 87.69 39 ALA E N 1
ATOM 8782 C CA . ALA E 1 49 ? 44.887 -13.871 95.036 1.00 87.92 39 ALA E CA 1
ATOM 8783 C C . ALA E 1 49 ? 44.028 -15.030 95.539 1.00 90.94 39 ALA E C 1
ATOM 8784 O O . ALA E 1 49 ? 42.979 -15.320 94.958 1.00 89.06 39 ALA E O 1
ATOM 8786 N N . ASN E 1 50 ? 44.479 -15.695 96.621 1.00 88.47 40 ASN E N 1
ATOM 8787 C CA . ASN E 1 50 ? 43.763 -16.817 97.234 1.00 87.47 40 ASN E CA 1
ATOM 8788 C C . ASN E 1 50 ? 43.438 -16.485 98.696 1.00 93.21 40 ASN E C 1
ATOM 8789 O O . ASN E 1 50 ? 42.682 -17.210 99.344 1.00 90.65 40 ASN E O 1
ATOM 8794 N N . SER E 1 51 ? 43.994 -15.361 99.196 1.00 94.57 41 SER E N 1
ATOM 8795 C CA . SER E 1 51 ? 43.762 -14.860 100.553 1.00 96.31 41 SER E CA 1
ATOM 8796 C C . SER E 1 51 ? 42.531 -13.946 100.506 1.00 100.26 41 SER E C 1
ATOM 8797 O O . SER E 1 51 ? 42.601 -12.732 100.687 1.00 100.59 41 SER E O 1
ATOM 8800 N N . PHE E 1 52 ? 41.402 -14.583 100.198 1.00 96.42 42 PHE E N 1
ATOM 8801 C CA . PHE E 1 52 ? 40.068 -14.031 100.028 1.00 97.10 42 PHE E CA 1
ATOM 8802 C C . PHE E 1 52 ? 39.114 -14.633 101.063 1.00 101.35 42 PHE E C 1
ATOM 8803 O O . PHE E 1 52 ? 39.239 -15.810 101.415 1.00 99.07 42 PHE E O 1
ATOM 8811 N N . THR E 1 53 ? 38.128 -13.836 101.505 1.00 100.60 43 THR E N 1
ATOM 8812 C CA . THR E 1 53 ? 37.127 -14.249 102.484 1.00 101.03 43 THR E CA 1
ATOM 8813 C C . THR E 1 53 ? 35.791 -13.541 102.263 1.00 106.42 43 THR E C 1
ATOM 8814 O O . THR E 1 53 ? 35.752 -12.342 101.975 1.00 107.67 43 THR E O 1
ATOM 8818 N N . SER E 1 54 ? 34.700 -14.300 102.434 1.00 102.39 44 SER E N 1
ATOM 8819 C CA . SER E 1 54 ? 33.332 -13.807 102.435 1.00 103.03 44 SER E CA 1
ATOM 8820 C C . SER E 1 54 ? 33.105 -13.249 103.850 1.00 110.20 44 SER E C 1
ATOM 8821 O O . SER E 1 54 ? 33.225 -13.997 104.838 1.00 109.80 44 SER E O 1
ATOM 8824 N N . VAL E 1 55 ? 32.872 -11.924 103.960 1.00 108.87 45 VAL E N 1
ATOM 8825 C CA . VAL E 1 55 ? 32.766 -11.265 105.263 1.00 110.14 45 VAL E CA 1
ATOM 8826 C C . VAL E 1 55 ? 31.317 -11.165 105.792 1.00 116.07 45 VAL E C 1
ATOM 8827 O O . VAL E 1 55 ? 31.027 -11.744 106.845 1.00 116.44 45 VAL E O 1
ATOM 8831 N N . SER E 1 56 ? 30.445 -10.396 105.111 1.00 113.07 46 SER E N 1
ATOM 8832 C CA . SER E 1 56 ? 29.076 -10.153 105.564 1.00 113.86 46 SER E CA 1
ATOM 8833 C C . SER E 1 56 ? 28.062 -10.376 104.432 1.00 117.62 46 SER E C 1
ATOM 8834 O O . SER E 1 56 ? 28.385 -10.168 103.265 1.00 116.64 46 SER E O 1
ATOM 8837 N N . LEU E 1 57 ? 26.843 -10.810 104.782 1.00 114.53 47 LEU E N 1
ATOM 8838 C CA . LEU E 1 57 ? 25.777 -11.029 103.808 1.00 114.25 47 LEU E CA 1
ATOM 8839 C C . LEU E 1 57 ? 24.876 -9.782 103.716 1.00 121.90 47 LEU E C 1
ATOM 8840 O O . LEU E 1 57 ? 24.501 -9.376 102.614 1.00 121.96 47 LEU E O 1
ATOM 8845 N N . ASP E 1 58 ? 24.566 -9.153 104.867 1.00 121.09 48 ASP E N 1
ATOM 8846 C CA . ASP E 1 58 ? 23.774 -7.926 104.936 1.00 123.43 48 ASP E CA 1
ATOM 8847 C C . ASP E 1 58 ? 24.480 -6.895 105.862 1.00 129.43 48 ASP E C 1
ATOM 8848 O O . ASP E 1 58 ? 24.383 -7.005 107.093 1.00 129.65 48 ASP E O 1
ATOM 8853 N N . PRO E 1 59 ? 25.234 -5.915 105.298 1.00 126.58 49 PRO E N 1
ATOM 8854 C CA . PRO E 1 59 ? 25.462 -5.628 103.865 1.00 125.74 49 PRO E CA 1
ATOM 8855 C C . PRO E 1 59 ? 26.388 -6.641 103.175 1.00 126.28 49 PRO E C 1
ATOM 8856 O O . PRO E 1 59 ? 27.173 -7.282 103.877 1.00 124.46 49 PRO E O 1
ATOM 8860 N N . PRO E 1 60 ? 26.327 -6.786 101.818 1.00 121.45 50 PRO E N 1
ATOM 8861 C CA . PRO E 1 60 ? 27.219 -7.738 101.132 1.00 118.81 50 PRO E CA 1
ATOM 8862 C C . PRO E 1 60 ? 28.678 -7.303 101.213 1.00 120.71 50 PRO E C 1
ATOM 8863 O O . PRO E 1 60 ? 29.075 -6.354 100.532 1.00 120.39 50 PRO E O 1
ATOM 8867 N N . LEU E 1 61 ? 29.466 -7.980 102.077 1.00 115.65 51 LEU E N 1
ATOM 8868 C CA . LEU E 1 61 ? 30.872 -7.642 102.271 1.00 114.87 51 LEU E CA 1
ATOM 8869 C C . LEU E 1 61 ? 31.808 -8.809 101.994 1.00 115.18 51 LEU E C 1
ATOM 8870 O O . LEU E 1 61 ? 31.546 -9.967 102.323 1.00 114.01 51 LEU E O 1
ATOM 8875 N N . LEU E 1 62 ? 32.925 -8.454 101.390 1.00 109.51 52 LEU E N 1
ATOM 8876 C CA . LEU E 1 62 ? 33.947 -9.330 100.864 1.00 106.49 52 LEU E CA 1
ATOM 8877 C C . LEU E 1 62 ? 35.340 -8.756 101.207 1.00 110.25 52 LEU E C 1
ATOM 8878 O O . LEU E 1 62 ? 35.488 -7.549 101.428 1.00 111.90 52 LEU E O 1
ATOM 8883 N N . LEU E 1 63 ? 36.348 -9.629 101.246 1.00 104.32 53 LEU E N 1
ATOM 8884 C CA . LEU E 1 63 ? 37.713 -9.310 101.655 1.00 103.97 53 LEU E CA 1
ATOM 8885 C C . LEU E 1 63 ? 38.745 -9.961 100.752 1.00 104.57 53 LEU E C 1
ATOM 8886 O O . LEU E 1 63 ? 38.529 -11.079 100.288 1.00 102.16 53 LEU E O 1
ATOM 8891 N N . VAL E 1 64 ? 39.898 -9.299 100.570 1.00 101.38 54 VAL E N 1
ATOM 8892 C CA . VAL E 1 64 ? 41.029 -9.837 99.810 1.00 100.34 54 VAL E CA 1
ATOM 8893 C C . VAL E 1 64 ? 42.311 -9.093 100.276 1.00 104.95 54 VAL E C 1
ATOM 8894 O O . VAL E 1 64 ? 42.216 -7.925 100.658 1.00 106.89 54 VAL E O 1
ATOM 8898 N N . CYS E 1 65 ? 43.487 -9.772 100.296 1.00 99.70 55 CYS E N 1
ATOM 8899 C CA . CYS E 1 65 ? 44.757 -9.208 100.784 1.00 100.20 55 CYS E CA 1
ATOM 8900 C C . CYS E 1 65 ? 45.777 -9.007 99.677 1.00 105.31 55 CYS E C 1
ATOM 8901 O O . CYS E 1 65 ? 46.184 -9.956 99.000 1.00 103.29 55 CYS E O 1
ATOM 8904 N N . LEU E 1 66 ? 46.240 -7.763 99.551 1.00 105.09 56 LEU E N 1
ATOM 8905 C CA . LEU E 1 66 ? 47.217 -7.380 98.540 1.00 106.07 56 LEU E CA 1
ATOM 8906 C C . LEU E 1 66 ? 48.536 -7.035 99.186 1.00 113.17 56 LEU E C 1
ATOM 8907 O O . LEU E 1 66 ? 48.563 -6.217 100.108 1.00 115.09 56 LEU E O 1
ATOM 8912 N N . ALA E 1 67 ? 49.636 -7.631 98.676 1.00 109.88 57 ALA E N 1
ATOM 8913 C CA . ALA E 1 67 ? 51.000 -7.391 99.164 1.00 110.91 57 ALA E CA 1
ATOM 8914 C C . ALA E 1 67 ? 51.435 -5.956 98.884 1.00 117.16 57 ALA E C 1
ATOM 8915 O O . ALA E 1 67 ? 51.167 -5.427 97.799 1.00 117.92 57 ALA E O 1
ATOM 8917 N N . LYS E 1 68 ? 52.107 -5.324 99.857 1.00 114.13 58 LYS E N 1
ATOM 8918 C CA . LYS E 1 68 ? 52.611 -3.959 99.701 1.00 115.59 58 LYS E CA 1
ATOM 8919 C C . LYS E 1 68 ? 53.710 -3.929 98.611 1.00 121.68 58 LYS E C 1
ATOM 8920 O O . LYS E 1 68 ? 53.904 -2.914 97.934 1.00 121.77 58 LYS E O 1
ATOM 8926 N N . SER E 1 69 ? 54.349 -5.087 98.393 1.00 119.26 59 SER E N 1
ATOM 8927 C CA . SER E 1 69 ? 55.391 -5.315 97.403 1.00 120.28 59 SER E CA 1
ATOM 8928 C C . SER E 1 69 ? 54.855 -5.323 95.946 1.00 125.74 59 SER E C 1
ATOM 8929 O O . SER E 1 69 ? 55.665 -5.193 95.024 1.00 125.99 59 SER E O 1
ATOM 8932 N N . SER E 1 70 ? 53.517 -5.465 95.739 1.00 122.93 60 SER E N 1
ATOM 8933 C CA . SER E 1 70 ? 52.885 -5.538 94.408 1.00 122.91 60 SER E CA 1
ATOM 8934 C C . SER E 1 70 ? 53.199 -4.339 93.535 1.00 132.08 60 SER E C 1
ATOM 8935 O O . SER E 1 70 ? 53.306 -3.213 94.035 1.00 133.81 60 SER E O 1
ATOM 8938 N N . ARG E 1 71 ? 53.368 -4.599 92.222 1.00 130.24 61 ARG E N 1
ATOM 8939 C CA . ARG E 1 71 ? 53.653 -3.572 91.217 1.00 132.49 61 ARG E CA 1
ATOM 8940 C C . ARG E 1 71 ? 52.414 -2.692 91.035 1.00 137.98 61 ARG E C 1
ATOM 8941 O O . ARG E 1 71 ? 52.517 -1.463 90.972 1.00 139.12 61 ARG E O 1
ATOM 8943 N N . ASN E 1 72 ? 51.237 -3.341 91.022 1.00 133.98 62 ASN E N 1
ATOM 8944 C CA . ASN E 1 72 ? 49.928 -2.724 90.865 1.00 134.67 62 ASN E CA 1
ATOM 8945 C C . ASN E 1 72 ? 49.402 -2.099 92.174 1.00 140.11 62 ASN E C 1
ATOM 8946 O O . ASN E 1 72 ? 48.328 -1.497 92.129 1.00 140.38 62 ASN E O 1
ATOM 8951 N N . TYR E 1 73 ? 50.139 -2.233 93.324 1.00 136.99 63 TYR E N 1
ATOM 8952 C CA . TYR E 1 73 ? 49.728 -1.734 94.654 1.00 137.21 63 TYR E CA 1
ATOM 8953 C C . TYR E 1 73 ? 49.166 -0.308 94.611 1.00 142.03 63 TYR E C 1
ATOM 8954 O O . TYR E 1 73 ? 48.089 -0.075 95.165 1.00 141.50 63 TYR E O 1
ATOM 8963 N N . GLU E 1 74 ? 49.898 0.637 93.986 1.00 139.46 64 GLU E N 1
ATOM 8964 C CA . GLU E 1 74 ? 49.460 2.028 93.899 1.00 140.85 64 GLU E CA 1
ATOM 8965 C C . GLU E 1 74 ? 48.174 2.157 93.084 1.00 142.92 64 GLU E C 1
ATOM 8966 O O . GLU E 1 74 ? 47.213 2.733 93.594 1.00 142.89 64 GLU E O 1
ATOM 8972 N N . SER E 1 75 ? 48.136 1.568 91.860 1.00 137.46 65 SER E N 1
ATOM 8973 C CA . SER E 1 75 ? 46.975 1.578 90.956 1.00 136.19 65 SER E CA 1
ATOM 8974 C C . SER E 1 75 ? 45.718 0.993 91.630 1.00 136.49 65 SER E C 1
ATOM 8975 O O . SER E 1 75 ? 44.644 1.597 91.561 1.00 135.88 65 SER E O 1
ATOM 8986 N N . THR E 1 77 ? 45.042 0.312 95.151 1.00 127.94 67 THR E N 1
ATOM 8987 C CA . THR E 1 77 ? 44.589 1.069 96.321 1.00 127.82 67 THR E CA 1
ATOM 8988 C C . THR E 1 77 ? 43.921 2.380 95.885 1.00 132.13 67 THR E C 1
ATOM 8989 O O . THR E 1 77 ? 42.926 2.783 96.495 1.00 132.14 67 THR E O 1
ATOM 8993 N N . SER E 1 78 ? 44.428 2.997 94.793 1.00 128.85 68 SER E N 1
ATOM 8994 C CA . SER E 1 78 ? 43.890 4.240 94.224 1.00 130.25 68 SER E CA 1
ATOM 8995 C C . SER E 1 78 ? 42.531 4.024 93.515 1.00 131.94 68 SER E C 1
ATOM 8996 O O . SER E 1 78 ? 41.735 4.965 93.448 1.00 132.83 68 SER E O 1
ATOM 8999 N N . ALA E 1 79 ? 42.269 2.803 92.990 1.00 125.47 69 ALA E N 1
ATOM 9000 C CA . ALA E 1 79 ? 41.003 2.469 92.319 1.00 124.59 69 ALA E CA 1
ATOM 9001 C C . ALA E 1 79 ? 39.837 2.500 93.306 1.00 127.45 69 ALA E C 1
ATOM 9002 O O . ALA E 1 79 ? 40.042 2.273 94.499 1.00 126.79 69 ALA E O 1
ATOM 9004 N N . GLY E 1 80 ? 38.644 2.812 92.816 1.00 123.86 70 GLY E N 1
ATOM 9005 C CA . GLY E 1 80 ? 37.457 2.895 93.660 1.00 123.83 70 GLY E CA 1
ATOM 9006 C C . GLY E 1 80 ? 36.610 1.648 93.593 1.00 125.67 70 GLY E C 1
ATOM 9007 O O . GLY E 1 80 ? 35.966 1.258 94.574 1.00 123.74 70 GLY E O 1
ATOM 9008 N N . ARG E 1 81 ? 36.609 1.030 92.413 1.00 122.83 71 ARG E N 1
ATOM 9009 C CA . ARG E 1 81 ? 35.856 -0.177 92.114 1.00 121.85 71 ARG E CA 1
ATOM 9010 C C . ARG E 1 81 ? 36.782 -1.288 91.665 1.00 124.42 71 ARG E C 1
ATOM 9011 O O . ARG E 1 81 ? 37.783 -1.032 90.990 1.00 123.36 71 ARG E O 1
ATOM 9019 N N . PHE E 1 82 ? 36.444 -2.524 92.050 1.00 120.45 72 PHE E N 1
ATOM 9020 C CA . PHE E 1 82 ? 37.200 -3.710 91.676 1.00 119.00 72 PHE E CA 1
ATOM 9021 C C . PHE E 1 82 ? 36.263 -4.911 91.502 1.00 120.44 72 PHE E C 1
ATOM 9022 O O . PHE E 1 82 ? 35.088 -4.821 91.851 1.00 120.59 72 PHE E O 1
ATOM 9030 N N . ALA E 1 83 ? 36.778 -6.023 90.949 1.00 114.09 73 ALA E N 1
ATOM 9031 C CA . ALA E 1 83 ? 36.006 -7.252 90.745 1.00 111.44 73 ALA E CA 1
ATOM 9032 C C . ALA E 1 83 ? 36.801 -8.504 91.159 1.00 110.07 73 ALA E C 1
ATOM 9033 O O . ALA E 1 83 ? 38.032 -8.514 91.057 1.00 109.82 73 ALA E O 1
ATOM 9035 N N . ILE E 1 84 ? 36.095 -9.561 91.610 1.00 101.72 74 ILE E N 1
ATOM 9036 C CA . ILE E 1 84 ? 36.720 -10.822 92.024 1.00 98.14 74 ILE E CA 1
ATOM 9037 C C . ILE E 1 84 ? 36.240 -11.946 91.120 1.00 98.75 74 ILE E C 1
ATOM 9038 O O . ILE E 1 84 ? 35.049 -12.237 91.101 1.00 98.80 74 ILE E O 1
ATOM 9043 N N . ASN E 1 85 ? 37.158 -12.597 90.404 1.00 92.62 75 ASN E N 1
ATOM 9044 C CA . ASN E 1 85 ? 36.819 -13.733 89.552 1.00 90.46 75 ASN E CA 1
ATOM 9045 C C . ASN E 1 85 ? 37.280 -15.034 90.214 1.00 89.40 75 ASN E C 1
ATOM 9046 O O . ASN E 1 85 ? 38.478 -15.305 90.277 1.00 88.33 75 ASN E O 1
ATOM 9051 N N . VAL E 1 86 ? 36.332 -15.808 90.752 1.00 83.19 76 VAL E N 1
ATOM 9052 C CA . VAL E 1 86 ? 36.613 -17.102 91.372 1.00 80.56 76 VAL E CA 1
ATOM 9053 C C . VAL E 1 86 ? 36.750 -18.067 90.196 1.00 83.65 76 VAL E C 1
ATOM 9054 O O . VAL E 1 86 ? 35.745 -18.397 89.551 1.00 83.81 76 VAL E O 1
ATOM 9058 N N . LEU E 1 87 ? 38.012 -18.418 89.852 1.00 77.76 77 LEU E N 1
ATOM 9059 C CA . LEU E 1 87 ? 38.346 -19.271 88.713 1.00 75.33 77 LEU E CA 1
ATOM 9060 C C . LEU E 1 87 ? 37.789 -20.665 88.886 1.00 78.28 77 LEU E C 1
ATOM 9061 O O . LEU E 1 87 ? 37.682 -21.152 90.016 1.00 77.94 77 LEU E O 1
ATOM 9066 N N . SER E 1 88 ? 37.389 -21.274 87.758 1.00 73.50 78 SER E N 1
ATOM 9067 C CA . SER E 1 88 ? 36.863 -22.622 87.651 1.00 71.75 78 SER E CA 1
ATOM 9068 C C . SER E 1 88 ? 38.031 -23.589 87.375 1.00 78.67 78 SER E C 1
ATOM 9069 O O . SER E 1 88 ? 39.120 -23.115 87.038 1.00 80.04 78 SER E O 1
ATOM 9072 N N . GLU E 1 89 ? 37.810 -24.932 87.522 1.00 74.95 79 GLU E N 1
ATOM 9073 C CA . GLU E 1 89 ? 38.758 -26.042 87.283 1.00 73.60 79 GLU E CA 1
ATOM 9074 C C . GLU E 1 89 ? 39.669 -25.885 86.074 1.00 78.92 79 GLU E C 1
ATOM 9075 O O . GLU E 1 89 ? 40.825 -26.322 86.105 1.00 79.92 79 GLU E O 1
ATOM 9081 N N . THR E 1 90 ? 39.106 -25.351 84.973 1.00 74.88 80 THR E N 1
ATOM 9082 C CA . THR E 1 90 ? 39.753 -25.218 83.665 1.00 74.49 80 THR E CA 1
ATOM 9083 C C . THR E 1 90 ? 40.677 -24.008 83.525 1.00 78.10 80 THR E C 1
ATOM 9084 O O . THR E 1 90 ? 41.387 -23.906 82.526 1.00 78.48 80 THR E O 1
ATOM 9088 N N . GLN E 1 91 ? 40.684 -23.111 84.507 1.00 74.58 81 GLN E N 1
ATOM 9089 C CA . GLN E 1 91 ? 41.460 -21.885 84.433 1.00 75.84 81 GLN E CA 1
ATOM 9090 C C . GLN E 1 91 ? 42.779 -21.964 85.223 1.00 81.40 81 GLN E C 1
ATOM 9091 O O . GLN E 1 91 ? 43.218 -20.953 85.784 1.00 81.88 81 GLN E O 1
ATOM 9097 N N . LYS E 1 92 ? 43.457 -23.128 85.213 1.00 78.43 82 LYS E N 1
ATOM 9098 C CA . LYS E 1 92 ? 44.748 -23.219 85.909 1.00 79.13 82 LYS E CA 1
ATOM 9099 C C . LYS E 1 92 ? 45.733 -22.167 85.346 1.00 87.22 82 LYS E C 1
ATOM 9100 O O . LYS E 1 92 ? 46.415 -21.512 86.129 1.00 87.93 82 LYS E O 1
ATOM 9106 N N . ASP E 1 93 ? 45.752 -21.991 83.991 1.00 85.55 83 ASP E N 1
ATOM 9107 C CA . ASP E 1 93 ? 46.607 -21.084 83.209 1.00 87.39 83 ASP E CA 1
ATOM 9108 C C . ASP E 1 93 ? 46.315 -19.606 83.482 1.00 90.94 83 ASP E C 1
ATOM 9109 O O . ASP E 1 93 ? 47.235 -18.790 83.411 1.00 92.66 83 ASP E O 1
ATOM 9114 N N . VAL E 1 94 ? 45.044 -19.267 83.772 1.00 85.28 84 VAL E N 1
ATOM 9115 C CA . VAL E 1 94 ? 44.583 -17.912 84.106 1.00 85.43 84 VAL E CA 1
ATOM 9116 C C . VAL E 1 94 ? 45.188 -17.523 85.474 1.00 90.79 84 VAL E C 1
ATOM 9117 O O . VAL E 1 94 ? 45.669 -16.401 85.657 1.00 91.82 84 VAL E O 1
ATOM 9121 N N . SER E 1 95 ? 45.207 -18.488 86.407 1.00 86.49 85 SER E N 1
ATOM 9122 C CA . SER E 1 95 ? 45.777 -18.338 87.739 1.00 85.72 85 SER E CA 1
ATOM 9123 C C . SER E 1 95 ? 47.251 -18.024 87.623 1.00 88.68 85 SER E C 1
ATOM 9124 O O . SER E 1 95 ? 47.729 -17.100 88.278 1.00 89.66 85 SER E O 1
ATOM 9127 N N . ASN E 1 96 ? 47.952 -18.764 86.751 1.00 83.22 86 ASN E N 1
ATOM 9128 C CA . ASN E 1 96 ? 49.378 -18.605 86.516 1.00 83.20 86 ASN E CA 1
ATOM 9129 C C . ASN E 1 96 ? 49.693 -17.237 85.900 1.00 87.78 86 ASN E C 1
ATOM 9130 O O . ASN E 1 96 ? 50.488 -16.490 86.470 1.00 87.62 86 ASN E O 1
ATOM 9135 N N . THR E 1 97 ? 49.025 -16.887 84.786 1.00 84.74 87 THR E N 1
ATOM 9136 C CA . THR E 1 97 ? 49.240 -15.644 84.044 1.00 86.93 87 THR E CA 1
ATOM 9137 C C . THR E 1 97 ? 49.145 -14.393 84.960 1.00 95.56 87 THR E C 1
ATOM 9138 O O . THR E 1 97 ? 50.004 -13.503 84.883 1.00 96.21 87 THR E O 1
ATOM 9142 N N . PHE E 1 98 ? 48.158 -14.369 85.863 1.00 94.23 88 PHE E N 1
ATOM 9143 C CA . PHE E 1 98 ? 47.971 -13.255 86.784 1.00 95.99 88 PHE E CA 1
ATOM 9144 C C . PHE E 1 98 ? 48.752 -13.422 88.106 1.00 101.52 88 PHE E C 1
ATOM 9145 O O . PHE E 1 98 ? 48.503 -12.680 89.053 1.00 102.19 88 PHE E O 1
ATOM 9153 N N . ALA E 1 99 ? 49.691 -14.368 88.173 1.00 98.52 89 ALA E N 1
ATOM 9154 C CA . ALA E 1 99 ? 50.539 -14.549 89.352 1.00 99.28 89 ALA E CA 1
ATOM 9155 C C . ALA E 1 99 ? 51.984 -14.380 88.942 1.00 107.50 89 ALA E C 1
ATOM 9156 O O . ALA E 1 99 ? 52.831 -14.047 89.768 1.00 108.03 89 ALA E O 1
ATOM 9158 N N . ARG E 1 100 ? 52.249 -14.614 87.643 1.00 106.69 90 ARG E N 1
ATOM 9159 C CA . ARG E 1 100 ? 53.544 -14.501 86.968 1.00 108.60 90 ARG E CA 1
ATOM 9160 C C . ARG E 1 100 ? 53.745 -13.082 86.403 1.00 115.95 90 ARG E C 1
ATOM 9161 O O . ARG E 1 100 ? 52.758 -12.427 86.046 1.00 115.30 90 ARG E O 1
ATOM 9169 N N . PRO E 1 101 ? 55.004 -12.590 86.278 1.00 116.02 91 PRO E N 1
ATOM 9170 C CA . PRO E 1 101 ? 55.204 -11.253 85.702 1.00 118.33 91 PRO E CA 1
ATOM 9171 C C . PRO E 1 101 ? 55.247 -11.319 84.175 1.00 123.08 91 PRO E C 1
ATOM 9172 O O . PRO E 1 101 ? 56.286 -11.622 83.580 1.00 123.43 91 PRO E O 1
ATOM 9176 N N . VAL E 1 102 ? 54.093 -11.092 83.548 1.00 119.62 92 VAL E N 1
ATOM 9177 C CA . VAL E 1 102 ? 53.981 -11.102 82.090 1.00 120.59 92 VAL E CA 1
ATOM 9178 C C . VAL E 1 102 ? 53.466 -9.723 81.633 1.00 127.02 92 VAL E C 1
ATOM 9179 O O . VAL E 1 102 ? 52.790 -9.022 82.401 1.00 126.94 92 VAL E O 1
ATOM 9183 N N . GLU E 1 103 ? 53.837 -9.322 80.406 1.00 124.95 93 GLU E N 1
ATOM 9184 C CA . GLU E 1 103 ? 53.495 -8.016 79.832 1.00 126.40 93 GLU E CA 1
ATOM 9185 C C . GLU E 1 103 ? 51.972 -7.831 79.708 1.00 128.87 93 GLU E C 1
ATOM 9186 O O . GLU E 1 103 ? 51.438 -6.875 80.279 1.00 128.90 93 GLU E O 1
ATOM 9192 N N . ASP E 1 104 ? 51.271 -8.757 79.041 1.00 123.47 94 ASP E N 1
ATOM 9193 C CA . ASP E 1 104 ? 49.825 -8.634 78.923 1.00 122.40 94 ASP E CA 1
ATOM 9194 C C . ASP E 1 104 ? 49.155 -9.827 79.572 1.00 122.54 94 ASP E C 1
ATOM 9195 O O . ASP E 1 104 ? 49.041 -10.899 78.965 1.00 121.83 94 ASP E O 1
ATOM 9200 N N . ARG E 1 105 ? 48.730 -9.635 80.830 1.00 116.25 95 ARG E N 1
ATOM 9201 C CA . ARG E 1 105 ? 48.025 -10.652 81.609 1.00 112.73 95 ARG E CA 1
ATOM 9202 C C . ARG E 1 105 ? 46.649 -10.949 80.968 1.00 114.47 95 ARG E C 1
ATOM 9203 O O . ARG E 1 105 ? 46.315 -12.114 80.762 1.00 111.72 95 ARG E O 1
ATOM 9211 N N . PHE E 1 106 ? 45.926 -9.887 80.549 1.00 112.39 96 PHE E N 1
ATOM 9212 C CA . PHE E 1 106 ? 44.574 -9.909 79.976 1.00 112.15 96 PHE E CA 1
ATOM 9213 C C . PHE E 1 106 ? 44.480 -10.536 78.580 1.00 117.22 96 PHE E C 1
ATOM 9214 O O . PHE E 1 106 ? 43.365 -10.809 78.115 1.00 116.71 96 PHE E O 1
ATOM 9222 N N . ALA E 1 107 ? 45.628 -10.821 77.942 1.00 114.65 97 ALA E N 1
ATOM 9223 C CA . ALA E 1 107 ? 45.655 -11.484 76.638 1.00 114.97 97 ALA E CA 1
ATOM 9224 C C . ALA E 1 107 ? 45.325 -12.980 76.781 1.00 116.60 97 ALA E C 1
ATOM 9225 O O . ALA E 1 107 ? 44.889 -13.613 75.819 1.00 115.97 97 ALA E O 1
ATOM 9227 N N . ALA E 1 108 ? 45.516 -13.530 77.992 1.00 111.74 98 ALA E N 1
ATOM 9228 C CA . ALA E 1 108 ? 45.299 -14.942 78.292 1.00 109.76 98 ALA E CA 1
ATOM 9229 C C . ALA E 1 108 ? 43.859 -15.271 78.715 1.00 114.02 98 ALA E C 1
ATOM 9230 O O . ALA E 1 108 ? 43.589 -16.428 79.054 1.00 112.41 98 ALA E O 1
ATOM 9232 N N . VAL E 1 109 ? 42.941 -14.274 78.736 1.00 112.06 99 VAL E N 1
ATOM 9233 C CA . VAL E 1 109 ? 41.553 -14.532 79.151 1.00 111.04 99 VAL E CA 1
ATOM 9234 C C . VAL E 1 109 ? 40.555 -13.861 78.248 1.00 117.79 99 VAL E C 1
ATOM 9235 O O . VAL E 1 109 ? 40.755 -12.712 77.849 1.00 119.42 99 VAL E O 1
ATOM 9239 N N . ASP E 1 110 ? 39.430 -14.558 78.006 1.00 114.42 100 ASP E N 1
ATOM 9240 C CA . ASP E 1 110 ? 38.268 -14.002 77.329 1.00 115.98 100 ASP E CA 1
ATOM 9241 C C . ASP E 1 110 ? 37.531 -13.230 78.417 1.00 119.38 100 ASP E C 1
ATOM 9242 O O . ASP E 1 110 ? 37.095 -13.818 79.414 1.00 116.98 100 ASP E O 1
ATOM 9247 N N . TRP E 1 111 ? 37.515 -11.907 78.299 1.00 117.42 101 TRP E N 1
ATOM 9248 C CA . TRP E 1 111 ? 36.914 -11.073 79.329 1.00 117.26 101 TRP E CA 1
ATOM 9249 C C . TRP E 1 111 ? 36.104 -9.915 78.724 1.00 120.94 101 TRP E C 1
ATOM 9250 O O . TRP E 1 111 ? 36.184 -9.656 77.525 1.00 121.60 101 TRP E O 1
ATOM 9261 N N . ARG E 1 112 ? 35.318 -9.240 79.573 1.00 116.37 102 ARG E N 1
ATOM 9262 C CA . ARG E 1 112 ? 34.447 -8.114 79.243 1.00 117.54 102 ARG E CA 1
ATOM 9263 C C . ARG E 1 112 ? 34.407 -7.131 80.412 1.00 121.12 102 ARG E C 1
ATOM 9264 O O . ARG E 1 112 ? 34.885 -7.454 81.496 1.00 118.96 102 ARG E O 1
ATOM 9272 N N . LEU E 1 113 ? 33.805 -5.962 80.211 1.00 119.96 103 LEU E N 1
ATOM 9273 C CA . LEU E 1 113 ? 33.646 -4.987 81.284 1.00 120.65 103 LEU E CA 1
ATOM 9274 C C . LEU E 1 113 ? 32.255 -5.104 81.887 1.00 124.53 103 LEU E C 1
ATOM 9275 O O . LEU E 1 113 ? 31.275 -5.271 81.154 1.00 123.63 103 LEU E O 1
ATOM 9280 N N . GLY E 1 114 ? 32.192 -5.042 83.214 1.00 121.62 104 GLY E N 1
ATOM 9281 C CA . GLY E 1 114 ? 30.946 -5.119 83.964 1.00 121.93 104 GLY E CA 1
ATOM 9282 C C . GLY E 1 114 ? 30.222 -3.788 83.984 1.00 129.55 104 GLY E C 1
ATOM 9283 O O . GLY E 1 114 ? 30.766 -2.777 83.517 1.00 130.23 104 GLY E O 1
ATOM 9284 N N . ARG E 1 115 ? 28.990 -3.776 84.553 1.00 127.55 105 ARG E N 1
ATOM 9285 C CA . ARG E 1 115 ? 28.133 -2.594 84.692 1.00 129.92 105 ARG E CA 1
ATOM 9286 C C . ARG E 1 115 ? 28.895 -1.421 85.308 1.00 137.45 105 ARG E C 1
ATOM 9287 O O . ARG E 1 115 ? 28.609 -0.269 84.985 1.00 139.56 105 ARG E O 1
ATOM 9289 N N . ASP E 1 116 ? 29.892 -1.722 86.161 1.00 134.29 106 ASP E N 1
ATOM 9290 C CA . ASP E 1 116 ? 30.701 -0.729 86.865 1.00 135.58 106 ASP E CA 1
ATOM 9291 C C . ASP E 1 116 ? 32.179 -0.716 86.362 1.00 136.67 106 ASP E C 1
ATOM 9292 O O . ASP E 1 116 ? 33.099 -0.393 87.123 1.00 135.54 106 ASP E O 1
ATOM 9297 N N . GLY E 1 117 ? 32.352 -1.008 85.066 1.00 131.93 107 GLY E N 1
ATOM 9298 C CA . GLY E 1 117 ? 33.620 -0.986 84.336 1.00 131.26 107 GLY E CA 1
ATOM 9299 C C . GLY E 1 117 ? 34.769 -1.797 84.895 1.00 132.47 107 GLY E C 1
ATOM 9300 O O . GLY E 1 117 ? 35.923 -1.354 84.863 1.00 132.33 107 GLY E O 1
ATOM 9301 N N . CYS E 1 118 ? 34.466 -3.000 85.377 1.00 126.75 108 CYS E N 1
ATOM 9302 C CA . CYS E 1 118 ? 35.473 -3.900 85.928 1.00 124.28 108 CYS E CA 1
ATOM 9303 C C . CYS E 1 118 ? 35.638 -5.124 85.023 1.00 124.61 108 CYS E C 1
ATOM 9304 O O . CYS E 1 118 ? 34.637 -5.635 84.513 1.00 123.97 108 CYS E O 1
ATOM 9307 N N . PRO E 1 119 ? 36.885 -5.624 84.836 1.00 118.10 109 PRO E N 1
ATOM 9308 C CA . PRO E 1 119 ? 37.088 -6.804 83.973 1.00 115.84 109 PRO E CA 1
ATOM 9309 C C . PRO E 1 119 ? 36.510 -8.096 84.577 1.00 115.28 109 PRO E C 1
ATOM 9310 O O . PRO E 1 119 ? 36.946 -8.556 85.637 1.00 112.96 109 PRO E O 1
ATOM 9314 N N . ILE E 1 120 ? 35.501 -8.661 83.895 1.00 110.38 110 ILE E N 1
ATOM 9315 C CA . ILE E 1 120 ? 34.791 -9.885 84.275 1.00 107.97 110 ILE E CA 1
ATOM 9316 C C . ILE E 1 120 ? 35.197 -10.984 83.302 1.00 111.88 110 ILE E C 1
ATOM 9317 O O . ILE E 1 120 ? 35.017 -10.826 82.096 1.00 113.30 110 ILE E O 1
ATOM 9322 N N . PHE E 1 121 ? 35.751 -12.086 83.814 1.00 106.78 111 PHE E N 1
ATOM 9323 C CA . PHE E 1 121 ? 36.201 -13.193 82.967 1.00 105.65 111 PHE E CA 1
ATOM 9324 C C . PHE E 1 121 ? 35.080 -14.166 82.685 1.00 105.92 111 PHE E C 1
ATOM 9325 O O . PHE E 1 121 ? 34.209 -14.370 83.528 1.00 104.13 111 PHE E O 1
ATOM 9333 N N . SER E 1 122 ? 35.109 -14.783 81.509 1.00 101.83 112 SER E N 1
ATOM 9334 C CA . SER E 1 122 ? 34.109 -15.774 81.143 1.00 100.96 112 SER E CA 1
ATOM 9335 C C . SER E 1 122 ? 34.543 -17.129 81.663 1.00 102.10 112 SER E C 1
ATOM 9336 O O . SER E 1 122 ? 35.733 -17.331 81.943 1.00 101.11 112 SER E O 1
ATOM 9339 N N . ASP E 1 123 ? 33.563 -18.041 81.833 1.00 96.52 113 ASP E N 1
ATOM 9340 C CA . ASP E 1 123 ? 33.738 -19.414 82.318 1.00 93.88 113 ASP E CA 1
ATOM 9341 C C . ASP E 1 123 ? 34.297 -19.472 83.780 1.00 94.38 113 ASP E C 1
ATOM 9342 O O . ASP E 1 123 ? 34.870 -20.489 84.181 1.00 92.97 113 ASP E O 1
ATOM 9347 N N . VAL E 1 124 ? 34.096 -18.401 84.580 1.00 89.39 114 VAL E N 1
ATOM 9348 C CA . VAL E 1 124 ? 34.533 -18.393 85.980 1.00 87.89 114 VAL E CA 1
ATOM 9349 C C . VAL E 1 124 ? 33.527 -19.184 86.815 1.00 92.53 114 VAL E C 1
ATOM 9350 O O . VAL E 1 124 ? 32.401 -19.389 86.365 1.00 92.93 114 VAL E O 1
ATOM 9354 N N . ALA E 1 125 ? 33.922 -19.635 88.015 1.00 89.10 115 ALA E N 1
ATOM 9355 C CA . ALA E 1 125 ? 33.023 -20.354 88.923 1.00 88.71 115 ALA E CA 1
ATOM 9356 C C . ALA E 1 125 ? 32.016 -19.366 89.514 1.00 94.99 115 ALA E C 1
ATOM 9357 O O . ALA E 1 125 ? 30.859 -19.705 89.761 1.00 94.96 115 ALA E O 1
ATOM 9359 N N . ALA E 1 126 ? 32.476 -18.124 89.709 1.00 92.96 116 ALA E N 1
ATOM 9360 C CA . ALA E 1 126 ? 31.718 -16.995 90.223 1.00 94.06 116 ALA E CA 1
ATOM 9361 C C . ALA E 1 126 ? 32.509 -15.705 90.034 1.00 99.98 116 ALA E C 1
ATOM 9362 O O . ALA E 1 126 ? 33.740 -15.749 89.909 1.00 98.49 116 ALA E O 1
ATOM 9364 N N . TRP E 1 127 ? 31.796 -14.556 90.007 1.00 98.75 117 TRP E N 1
ATOM 9365 C CA . TRP E 1 127 ? 32.396 -13.230 89.943 1.00 99.70 117 TRP E CA 1
ATOM 9366 C C . TRP E 1 127 ? 31.586 -12.241 90.772 1.00 105.44 117 TRP E C 1
ATOM 9367 O O . TRP E 1 127 ? 30.368 -12.385 90.909 1.00 104.94 117 TRP E O 1
ATOM 9378 N N . PHE E 1 128 ? 32.280 -11.224 91.314 1.00 103.79 118 PHE E N 1
ATOM 9379 C CA . PHE E 1 128 ? 31.716 -10.184 92.174 1.00 104.77 118 PHE E CA 1
ATOM 9380 C C . PHE E 1 128 ? 32.228 -8.795 91.807 1.00 110.24 118 PHE E C 1
ATOM 9381 O O . PHE E 1 128 ? 33.426 -8.548 91.912 1.00 108.69 118 PHE E O 1
ATOM 9389 N N . GLU E 1 129 ? 31.324 -7.887 91.401 1.00 110.23 119 GLU E N 1
ATOM 9390 C CA . GLU E 1 129 ? 31.648 -6.481 91.134 1.00 112.68 119 GLU E CA 1
ATOM 9391 C C . GLU E 1 129 ? 31.569 -5.735 92.461 1.00 118.64 119 GLU E C 1
ATOM 9392 O O . GLU E 1 129 ? 30.573 -5.847 93.185 1.00 119.43 119 GLU E O 1
ATOM 9398 N N . CYS E 1 130 ? 32.623 -4.995 92.787 1.00 115.82 120 CYS E N 1
ATOM 9399 C CA . CYS E 1 130 ? 32.686 -4.339 94.078 1.00 116.73 120 CYS E CA 1
ATOM 9400 C C . CYS E 1 130 ? 32.963 -2.856 93.994 1.00 123.67 120 CYS E C 1
ATOM 9401 O O . CYS E 1 130 ? 33.253 -2.299 92.936 1.00 123.66 120 CYS E O 1
ATOM 9404 N N . SER E 1 131 ? 32.820 -2.232 95.158 1.00 122.34 121 SER E N 1
ATOM 9405 C CA . SER E 1 131 ? 33.106 -0.845 95.457 1.00 124.85 121 SER E CA 1
ATOM 9406 C C . SER E 1 131 ? 33.914 -0.876 96.735 1.00 129.12 121 SER E C 1
ATOM 9407 O O . SER E 1 131 ? 33.507 -1.547 97.690 1.00 128.06 121 SER E O 1
ATOM 9418 N N . GLN E 1 133 ? 35.279 -0.238 100.263 1.00 126.58 123 GLN E N 1
ATOM 9419 C CA . GLN E 1 133 ? 34.744 0.303 101.512 1.00 127.13 123 GLN E CA 1
ATOM 9420 C C . GLN E 1 133 ? 35.889 0.828 102.361 1.00 130.23 123 GLN E C 1
ATOM 9421 O O . GLN E 1 133 ? 35.829 1.972 102.821 1.00 132.50 123 GLN E O 1
ATOM 9427 N N . ASP E 1 134 ? 36.943 0.010 102.546 1.00 123.08 124 ASP E N 1
ATOM 9428 C CA . ASP E 1 134 ? 38.118 0.399 103.323 1.00 122.83 124 ASP E CA 1
ATOM 9429 C C . ASP E 1 134 ? 39.350 -0.409 102.907 1.00 123.02 124 ASP E C 1
ATOM 9430 O O . ASP E 1 134 ? 39.222 -1.473 102.299 1.00 121.03 124 ASP E O 1
ATOM 9435 N N . ILE E 1 135 ? 40.541 0.139 103.200 1.00 118.56 125 ILE E N 1
ATOM 9436 C CA . ILE E 1 135 ? 41.843 -0.493 103.003 1.00 116.73 125 ILE E CA 1
ATOM 9437 C C . ILE E 1 135 ? 42.520 -0.469 104.386 1.00 121.40 125 ILE E C 1
ATOM 9438 O O . ILE E 1 135 ? 42.779 0.604 104.935 1.00 122.69 125 ILE E O 1
ATOM 9443 N N . ILE E 1 136 ? 42.723 -1.654 104.970 1.00 117.11 126 ILE E N 1
ATOM 9444 C CA . ILE E 1 136 ? 43.308 -1.799 106.297 1.00 118.07 126 ILE E CA 1
ATOM 9445 C C . ILE E 1 136 ? 44.776 -2.235 106.182 1.00 124.06 126 ILE E C 1
ATOM 9446 O O . ILE E 1 136 ? 45.086 -3.237 105.531 1.00 122.42 126 ILE E O 1
ATOM 9451 N N . GLU E 1 137 ? 45.669 -1.479 106.836 1.00 123.29 127 GLU E N 1
ATOM 9452 C CA . GLU E 1 137 ? 47.093 -1.787 106.865 1.00 123.62 127 GLU E CA 1
ATOM 9453 C C . GLU E 1 137 ? 47.301 -3.009 107.759 1.00 127.87 127 GLU E C 1
ATOM 9454 O O . GLU E 1 137 ? 46.843 -3.007 108.909 1.00 128.66 127 GLU E O 1
ATOM 9460 N N . ALA E 1 138 ? 47.934 -4.068 107.222 1.00 122.99 128 ALA E N 1
ATOM 9461 C CA . ALA E 1 138 ? 48.171 -5.284 107.996 1.00 121.88 128 ALA E CA 1
ATOM 9462 C C . ALA E 1 138 ? 49.471 -5.982 107.573 1.00 125.09 128 ALA E C 1
ATOM 9463 O O . ALA E 1 138 ? 49.465 -6.919 106.767 1.00 121.95 128 ALA E O 1
ATOM 9465 N N . GLY E 1 139 ? 50.572 -5.500 108.148 1.00 124.10 129 GLY E N 1
ATOM 9466 C CA . GLY E 1 139 ? 51.918 -6.009 107.918 1.00 124.05 129 GLY E CA 1
ATOM 9467 C C . GLY E 1 139 ? 52.452 -5.739 106.527 1.00 127.80 129 GLY E C 1
ATOM 9468 O O . GLY E 1 139 ? 52.412 -4.599 106.056 1.00 128.12 129 GLY E O 1
ATOM 9469 N N . ASP E 1 140 ? 52.940 -6.802 105.853 1.00 122.62 130 ASP E N 1
ATOM 9470 C CA . ASP E 1 140 ? 53.500 -6.735 104.498 1.00 121.33 130 ASP E CA 1
ATOM 9471 C C . ASP E 1 140 ? 52.394 -6.693 103.428 1.00 122.75 130 ASP E C 1
ATOM 9472 O O . ASP E 1 140 ? 52.694 -6.592 102.234 1.00 122.29 130 ASP E O 1
ATOM 9477 N N . HIS E 1 141 ? 51.122 -6.742 103.872 1.00 117.43 131 HIS E N 1
ATOM 9478 C CA . HIS E 1 141 ? 49.926 -6.700 103.035 1.00 115.76 131 HIS E CA 1
ATOM 9479 C C . HIS E 1 141 ? 48.938 -5.625 103.498 1.00 119.53 131 HIS E C 1
ATOM 9480 O O . HIS E 1 141 ? 49.117 -5.012 104.554 1.00 120.73 131 HIS E O 1
ATOM 9487 N N . VAL E 1 142 ? 47.878 -5.416 102.697 1.00 114.71 132 VAL E N 1
ATOM 9488 C CA . VAL E 1 142 ? 46.754 -4.530 103.003 1.00 115.03 132 VAL E CA 1
ATOM 9489 C C . VAL E 1 142 ? 45.478 -5.335 102.800 1.00 116.24 132 VAL E C 1
ATOM 9490 O O . VAL E 1 142 ? 45.413 -6.158 101.886 1.00 114.01 132 VAL E O 1
ATOM 9494 N N . ILE E 1 143 ? 44.492 -5.129 103.677 1.00 112.99 133 ILE E N 1
ATOM 9495 C CA . ILE E 1 143 ? 43.208 -5.814 103.605 1.00 111.72 133 ILE E CA 1
ATOM 9496 C C . ILE E 1 143 ? 42.252 -4.915 102.825 1.00 117.04 133 ILE E C 1
ATOM 9497 O O . ILE E 1 143 ? 41.946 -3.810 103.272 1.00 119.02 133 ILE E O 1
ATOM 9502 N N . ILE E 1 144 ? 41.811 -5.366 101.651 1.00 112.41 134 ILE E N 1
ATOM 9503 C CA . ILE E 1 144 ? 40.869 -4.604 100.833 1.00 112.60 134 ILE E CA 1
ATOM 9504 C C . ILE E 1 144 ? 39.462 -5.153 101.086 1.00 114.49 134 ILE E C 1
ATOM 9505 O O . ILE E 1 144 ? 39.217 -6.358 100.932 1.00 111.87 134 ILE E O 1
ATOM 9510 N N . ILE E 1 145 ? 38.559 -4.259 101.515 1.00 111.52 135 ILE E N 1
ATOM 9511 C CA . ILE E 1 145 ? 37.171 -4.603 101.799 1.00 110.57 135 ILE E CA 1
ATOM 9512 C C . ILE E 1 145 ? 36.304 -3.980 100.716 1.00 115.89 135 ILE E C 1
ATOM 9513 O O . ILE E 1 145 ? 36.407 -2.774 100.450 1.00 118.22 135 ILE E O 1
ATOM 9518 N N . GLY E 1 146 ? 35.470 -4.812 100.101 1.00 110.27 136 GLY E N 1
ATOM 9519 C CA . GLY E 1 146 ? 34.566 -4.381 99.049 1.00 110.07 136 GLY E CA 1
ATOM 9520 C C . GLY E 1 146 ? 33.122 -4.708 99.335 1.00 112.67 136 GLY E C 1
ATOM 9521 O O . GLY E 1 146 ? 32.825 -5.718 99.984 1.00 111.34 136 GLY E O 1
ATOM 9522 N N . ARG E 1 147 ? 32.218 -3.834 98.861 1.00 109.26 137 ARG E N 1
ATOM 9523 C CA . ARG E 1 147 ? 30.777 -4.035 98.964 1.00 108.68 137 ARG E CA 1
ATOM 9524 C C . ARG E 1 147 ? 30.306 -4.546 97.613 1.00 110.33 137 ARG E C 1
ATOM 9525 O O . ARG E 1 147 ? 30.541 -3.878 96.596 1.00 110.63 137 ARG E O 1
ATOM 9533 N N . VAL E 1 148 ? 29.690 -5.749 97.595 1.00 103.88 138 VAL E N 1
ATOM 9534 C CA . VAL E 1 148 ? 29.215 -6.378 96.363 1.00 102.29 138 VAL E CA 1
ATOM 9535 C C . VAL E 1 148 ? 28.083 -5.534 95.765 1.00 106.22 138 VAL E C 1
ATOM 9536 O O . VAL E 1 148 ? 27.064 -5.288 96.414 1.00 105.63 138 VAL E O 1
ATOM 9540 N N . THR E 1 149 ? 28.323 -5.053 94.537 1.00 103.34 139 THR E N 1
ATOM 9541 C CA . THR E 1 149 ? 27.408 -4.239 93.745 1.00 104.78 139 THR E CA 1
ATOM 9542 C C . THR E 1 149 ? 26.658 -5.163 92.764 1.00 109.75 139 THR E C 1
ATOM 9543 O O . THR E 1 149 ? 25.481 -4.937 92.473 1.00 111.02 139 THR E O 1
ATOM 9547 N N . ALA E 1 150 ? 27.344 -6.214 92.266 1.00 104.94 140 ALA E N 1
ATOM 9548 C CA . ALA E 1 150 ? 26.796 -7.204 91.328 1.00 103.43 140 ALA E CA 1
ATOM 9549 C C . ALA E 1 150 ? 27.548 -8.517 91.461 1.00 102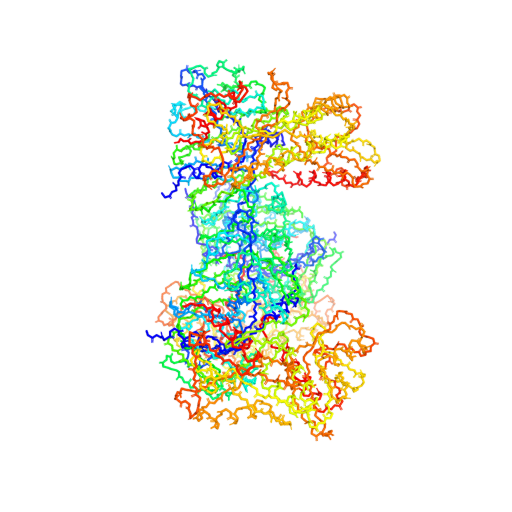.08 140 ALA E C 1
ATOM 9550 O O . ALA E 1 150 ? 28.711 -8.501 91.867 1.00 100.59 140 ALA E O 1
ATOM 9552 N N . PHE E 1 151 ? 26.900 -9.652 91.121 1.00 95.51 141 PHE E N 1
ATOM 9553 C CA . PHE E 1 151 ? 27.545 -10.970 91.164 1.00 91.37 141 PHE E CA 1
ATOM 9554 C C . PHE E 1 151 ? 26.847 -11.989 90.251 1.00 91.94 141 PHE E C 1
ATOM 9555 O O . PHE E 1 151 ? 25.728 -11.770 89.785 1.00 91.13 141 PHE E O 1
ATOM 9563 N N . GLU E 1 152 ? 27.523 -13.110 90.017 1.00 87.81 142 GLU E N 1
ATOM 9564 C CA . GLU E 1 152 ? 27.023 -14.232 89.218 1.00 87.39 142 GLU E CA 1
ATOM 9565 C C . GLU E 1 152 ? 27.681 -15.507 89.681 1.00 90.27 142 GLU E C 1
ATOM 9566 O O . GLU E 1 152 ? 28.860 -15.488 90.029 1.00 90.35 142 GLU E O 1
ATOM 9572 N N . ASN E 1 153 ? 26.940 -16.610 89.693 1.00 85.93 143 ASN E N 1
ATOM 9573 C CA . ASN E 1 153 ? 27.484 -17.892 90.135 1.00 84.03 143 ASN E CA 1
ATOM 9574 C C . ASN E 1 153 ? 27.002 -19.012 89.201 1.00 87.59 143 ASN E C 1
ATOM 9575 O O . ASN E 1 153 ? 25.815 -19.372 89.195 1.00 87.93 143 ASN E O 1
ATOM 9580 N N . SER E 1 154 ? 27.926 -19.507 88.360 1.00 82.32 144 SER E N 1
ATOM 9581 C CA . SER E 1 154 ? 27.683 -20.671 87.503 1.00 80.98 144 SER E CA 1
ATOM 9582 C C . SER E 1 154 ? 27.887 -21.881 88.381 1.00 84.38 144 SER E C 1
ATOM 9583 O O . SER E 1 154 ? 28.666 -21.810 89.332 1.00 84.66 144 SER E O 1
ATOM 9586 N N . GLY E 1 155 ? 27.238 -22.988 88.086 1.00 80.36 145 GLY E N 1
ATOM 9587 C CA . GLY E 1 155 ? 27.436 -24.173 88.917 1.00 79.37 145 GLY E CA 1
ATOM 9588 C C . GLY E 1 155 ? 28.877 -24.678 88.960 1.00 83.31 145 GLY E C 1
ATOM 9589 O O . GLY E 1 155 ? 29.269 -25.432 89.868 1.00 82.40 145 GLY E O 1
ATOM 9590 N N . LEU E 1 156 ? 29.683 -24.203 87.980 1.00 79.33 146 LEU E N 1
ATOM 9591 C CA . LEU E 1 156 ? 31.075 -24.536 87.694 1.00 76.91 146 LEU E CA 1
ATOM 9592 C C . LEU E 1 156 ? 31.911 -24.716 88.921 1.00 79.48 146 LEU E C 1
ATOM 9593 O O . LEU E 1 156 ? 31.856 -23.881 89.819 1.00 80.00 146 LEU E O 1
ATOM 9598 N N . ASN E 1 157 ? 32.660 -25.833 88.959 1.00 74.07 147 ASN E N 1
ATOM 9599 C CA . ASN E 1 157 ? 33.581 -26.181 90.040 1.00 72.72 147 ASN E CA 1
ATOM 9600 C C . ASN E 1 157 ? 34.733 -25.211 90.065 1.00 74.65 147 ASN E C 1
ATOM 9601 O O . ASN E 1 157 ? 35.305 -24.911 89.034 1.00 73.71 147 ASN E O 1
ATOM 9606 N N . GLY E 1 158 ? 35.040 -24.680 91.217 1.00 71.68 148 GLY E N 1
ATOM 9607 C CA . GLY E 1 158 ? 36.142 -23.738 91.286 1.00 73.47 148 GLY E CA 1
ATOM 9608 C C . GLY E 1 158 ? 37.517 -24.384 91.340 1.00 77.84 148 GLY E C 1
ATOM 9609 O O . GLY E 1 158 ? 37.667 -25.487 91.881 1.00 77.60 148 GLY E O 1
ATOM 9610 N N . LEU E 1 159 ? 38.539 -23.677 90.798 1.00 73.17 149 LEU E N 1
ATOM 9611 C CA . LEU E 1 159 ? 39.937 -24.086 90.868 1.00 71.59 149 LEU E CA 1
ATOM 9612 C C . LEU E 1 159 ? 40.375 -24.013 92.336 1.00 74.89 149 LEU E C 1
ATOM 9613 O O . LEU E 1 159 ? 40.032 -23.038 93.014 1.00 75.77 149 LEU E O 1
ATOM 9618 N N . GLY E 1 160 ? 41.074 -25.052 92.808 1.00 69.19 150 GLY E N 1
ATOM 9619 C CA . GLY E 1 160 ? 41.554 -25.139 94.180 1.00 68.36 150 GLY E CA 1
ATOM 9620 C C . GLY E 1 160 ? 43.054 -24.977 94.331 1.00 71.67 150 GLY E C 1
ATOM 9621 O O . GLY E 1 160 ? 43.814 -25.188 93.381 1.00 70.62 150 GLY E O 1
ATOM 9622 N N . TYR E 1 161 ? 43.478 -24.592 95.542 1.00 68.91 151 TYR E N 1
ATOM 9623 C CA . TYR E 1 161 ? 44.872 -24.433 95.917 1.00 70.26 151 TYR E CA 1
ATOM 9624 C C . TYR E 1 161 ? 45.062 -24.892 97.327 1.00 72.75 151 TYR E C 1
ATOM 9625 O O . TYR E 1 161 ? 44.510 -24.318 98.268 1.00 72.54 151 TYR E O 1
ATOM 9634 N N . ALA E 1 162 ? 45.855 -25.940 97.471 1.00 69.13 152 ALA E N 1
ATOM 9635 C CA . ALA E 1 162 ? 46.182 -26.526 98.759 1.00 69.12 152 ALA E CA 1
ATOM 9636 C C . ALA E 1 162 ? 47.638 -26.829 98.830 1.00 73.51 152 ALA E C 1
ATOM 9637 O O . ALA E 1 162 ? 48.214 -27.374 97.872 1.00 73.72 152 ALA E O 1
ATOM 9639 N N . ARG E 1 163 ? 48.243 -26.466 99.980 1.00 69.99 153 ARG E N 1
ATOM 9640 C CA . ARG E 1 163 ? 49.656 -26.678 100.283 1.00 69.47 153 ARG E CA 1
ATOM 9641 C C . ARG E 1 163 ? 50.459 -26.203 99.080 1.00 75.02 153 ARG E C 1
ATOM 9642 O O . ARG E 1 163 ? 50.274 -25.059 98.654 1.00 75.61 153 ARG E O 1
ATOM 9650 N N . GLY E 1 164 ? 51.239 -27.082 98.484 1.00 72.65 154 GLY E N 1
ATOM 9651 C CA . GLY E 1 164 ? 52.051 -26.709 97.338 1.00 74.30 154 GLY E CA 1
ATOM 9652 C C . GLY E 1 164 ? 51.322 -26.096 96.158 1.00 79.96 154 GLY E C 1
ATOM 9653 O O . GLY E 1 164 ? 51.546 -24.927 95.839 1.00 81.27 154 GLY E O 1
ATOM 9654 N N . GLY E 1 165 ? 50.505 -26.900 95.483 1.00 74.97 155 GLY E N 1
ATOM 9655 C CA . GLY E 1 165 ? 49.869 -26.481 94.248 1.00 74.09 155 GLY E CA 1
ATOM 9656 C C . GLY E 1 165 ? 48.379 -26.628 94.146 1.00 75.45 155 GLY E C 1
ATOM 9657 O O . GLY E 1 165 ? 47.655 -26.543 95.132 1.00 72.99 155 GLY E O 1
ATOM 9658 N N . TYR E 1 166 ? 47.933 -26.803 92.917 1.00 72.90 156 TYR E N 1
ATOM 9659 C CA . TYR E 1 166 ? 46.537 -26.872 92.554 1.00 72.38 156 TYR E CA 1
ATOM 9660 C C . TYR E 1 166 ? 45.913 -28.242 92.734 1.00 73.62 156 TYR E C 1
ATOM 9661 O O . TYR E 1 166 ? 46.605 -29.278 92.796 1.00 71.44 156 TYR E O 1
ATOM 9670 N N . PHE E 1 167 ? 44.561 -28.206 92.777 1.00 69.15 157 PHE E N 1
ATOM 9671 C CA . PHE E 1 167 ? 43.646 -29.329 92.858 1.00 67.93 157 PHE E CA 1
ATOM 9672 C C . PHE E 1 167 ? 42.313 -28.967 92.181 1.00 71.34 157 PHE E C 1
ATOM 9673 O O . PHE E 1 167 ? 41.882 -27.802 92.198 1.00 70.99 157 PHE E O 1
ATOM 9681 N N . THR E 1 168 ? 41.668 -29.988 91.585 1.00 67.06 158 THR E N 1
ATOM 9682 C CA . THR E 1 168 ? 40.387 -29.877 90.887 1.00 66.59 158 THR E CA 1
ATOM 9683 C C . THR E 1 168 ? 39.548 -31.149 91.129 1.00 71.46 158 THR E C 1
ATOM 9684 O O . THR E 1 168 ? 40.135 -32.236 91.109 1.00 72.47 158 THR E O 1
ATOM 9688 N N . PRO E 1 169 ? 38.194 -31.072 91.308 1.00 67.53 159 PRO E N 1
ATOM 9689 C CA . PRO E 1 169 ? 37.391 -32.315 91.495 1.00 66.27 159 PRO E CA 1
ATOM 9690 C C . PRO E 1 169 ? 37.454 -33.276 90.301 1.00 70.25 159 PRO E C 1
ATOM 9691 O O . PRO E 1 169 ? 37.201 -34.485 90.438 1.00 71.26 159 PRO E O 1
ATOM 9695 N N . ARG E 1 170 ? 37.741 -32.691 89.124 1.00 64.51 160 ARG E N 1
ATOM 9696 C CA . ARG E 1 170 ? 37.885 -33.257 87.789 1.00 63.20 160 ARG E CA 1
ATOM 9697 C C . ARG E 1 170 ? 38.727 -34.522 87.793 1.00 65.89 160 ARG E C 1
ATOM 9698 O O . ARG E 1 170 ? 38.281 -35.568 87.301 1.00 64.84 160 ARG E O 1
ATOM 9706 N N . LEU E 1 171 ? 39.942 -34.407 88.383 1.00 61.52 161 LEU E N 1
ATOM 9707 C CA . LEU E 1 171 ? 40.986 -35.416 88.445 1.00 60.22 161 LEU E CA 1
ATOM 9708 C C . LEU E 1 171 ? 40.550 -36.726 89.068 1.00 63.16 161 LEU E C 1
ATOM 9709 O O . LEU E 1 171 ? 41.000 -37.767 88.599 1.00 61.24 161 LEU E O 1
ATOM 9714 N N . ALA E 1 172 ? 39.691 -36.690 90.104 1.00 61.42 162 ALA E N 1
ATOM 9715 C CA . ALA E 1 172 ? 39.173 -37.910 90.732 1.00 61.65 162 ALA E CA 1
ATOM 9716 C C . ALA E 1 172 ? 38.515 -38.814 89.676 1.00 64.95 162 ALA E C 1
ATOM 9717 O O . ALA E 1 172 ? 38.888 -39.993 89.563 1.00 63.21 162 ALA E O 1
ATOM 9719 N N . GLY E 1 173 ? 37.614 -38.222 88.876 1.00 61.35 163 GLY E N 1
ATOM 9720 C CA . GLY E 1 173 ? 36.921 -38.904 87.789 1.00 60.68 163 GLY E CA 1
ATOM 9721 C C . GLY E 1 173 ? 37.881 -39.454 86.753 1.00 65.19 163 GLY E C 1
ATOM 9722 O O . GLY E 1 173 ? 37.787 -40.626 86.377 1.00 65.97 163 GLY E O 1
ATOM 9723 N N . LYS E 1 174 ? 38.859 -38.608 86.334 1.00 60.10 164 LYS E N 1
ATOM 9724 C CA . LYS E 1 174 ? 39.913 -38.903 85.355 1.00 57.95 164 LYS E CA 1
ATOM 9725 C C . LYS E 1 174 ? 40.723 -40.139 85.788 1.00 59.81 164 LYS E C 1
ATOM 9726 O O . LYS E 1 174 ? 41.004 -41.006 84.959 1.00 60.04 164 LYS E O 1
ATOM 9732 N N . ALA E 1 175 ? 41.053 -40.217 87.100 1.00 54.58 165 ALA E N 1
ATOM 9733 C CA . ALA E 1 175 ? 41.813 -41.277 87.756 1.00 53.28 165 ALA E CA 1
ATOM 9734 C C . ALA E 1 175 ? 41.052 -42.591 87.713 1.00 57.08 165 ALA E C 1
ATOM 9735 O O . ALA E 1 175 ? 41.613 -43.610 87.314 1.00 56.11 165 ALA E O 1
ATOM 9737 N N . VAL E 1 176 ? 39.759 -42.563 88.098 1.00 53.35 166 VAL E N 1
ATOM 9738 C CA . VAL E 1 176 ? 38.869 -43.729 88.107 1.00 51.58 166 VAL E CA 1
ATOM 9739 C C . VAL E 1 176 ? 38.757 -44.318 86.681 1.00 59.09 166 VAL E C 1
ATOM 9740 O O . VAL E 1 176 ? 38.931 -45.529 86.518 1.00 58.95 166 VAL E O 1
ATOM 9744 N N . SER E 1 177 ? 38.531 -43.464 85.649 1.00 58.02 167 SER E N 1
ATOM 9745 C CA . SER E 1 177 ? 38.427 -43.935 84.266 1.00 59.27 167 SER E CA 1
ATOM 9746 C C . SER E 1 177 ? 39.678 -44.716 83.850 1.00 66.58 167 SER E C 1
ATOM 9747 O O . SER E 1 177 ? 39.555 -45.839 83.347 1.00 68.30 167 SER E O 1
ATOM 9750 N N . ALA E 1 178 ? 40.867 -44.137 84.145 1.00 61.54 168 ALA E N 1
ATOM 9751 C CA . ALA E 1 178 ? 42.197 -44.672 83.882 1.00 60.16 168 ALA E CA 1
ATOM 9752 C C . ALA E 1 178 ? 42.430 -46.000 84.583 1.00 63.76 168 ALA E C 1
ATOM 9753 O O . ALA E 1 178 ? 42.935 -46.950 83.969 1.00 65.28 168 ALA E O 1
ATOM 9755 N N . ALA E 1 179 ? 42.104 -46.054 85.872 1.00 58.69 169 ALA E N 1
ATOM 9756 C CA . ALA E 1 179 ? 42.289 -47.229 86.726 1.00 58.40 169 ALA E CA 1
ATOM 9757 C C . ALA E 1 179 ? 41.585 -48.488 86.174 1.00 60.12 169 ALA E C 1
ATOM 9758 O O . ALA E 1 179 ? 42.102 -49.607 86.306 1.00 58.64 169 ALA E O 1
ATOM 9760 N N . VAL E 1 180 ? 40.409 -48.293 85.552 1.00 55.51 170 VAL E N 1
ATOM 9761 C CA . VAL E 1 180 ? 39.606 -49.389 85.033 1.00 54.87 170 VAL E CA 1
ATOM 9762 C C . VAL E 1 180 ? 40.182 -49.864 83.685 1.00 60.81 170 VAL E C 1
ATOM 9763 O O . VAL E 1 180 ? 40.092 -51.072 83.391 1.00 62.48 170 VAL E O 1
ATOM 9767 N N . GLU E 1 181 ? 40.816 -48.935 82.900 1.00 55.46 171 GLU E N 1
ATOM 9768 C CA . GLU E 1 181 ? 41.435 -49.207 81.582 1.00 54.99 171 GLU E CA 1
ATOM 9769 C C . GLU E 1 181 ? 42.556 -50.272 81.668 1.00 61.49 171 GLU E C 1
ATOM 9770 O O . GLU E 1 181 ? 42.721 -51.054 80.734 1.00 62.61 171 GLU E O 1
ATOM 9776 N N . GLY E 1 182 ? 43.278 -50.306 82.792 1.00 57.83 172 GLY E N 1
ATOM 9777 C CA . GLY E 1 182 ? 44.340 -51.268 83.048 1.00 57.62 172 GLY E CA 1
ATOM 9778 C C . GLY E 1 182 ? 45.266 -50.791 84.139 1.00 62.57 172 GLY E C 1
ATOM 9779 O O . GLY E 1 182 ? 44.868 -49.973 84.971 1.00 64.33 172 GLY E O 1
ATOM 9780 N N . GLU E 1 183 ? 46.519 -51.285 84.143 1.00 57.23 173 GLU E N 1
ATOM 9781 C CA . GLU E 1 183 ? 47.512 -50.887 85.141 1.00 55.60 173 GLU E CA 1
ATOM 9782 C C . GLU E 1 183 ? 47.809 -49.377 85.077 1.00 60.68 173 GLU E C 1
ATOM 9783 O O . GLU E 1 183 ? 47.759 -48.768 84.002 1.00 61.78 173 GLU E O 1
ATOM 9789 N N . ILE E 1 184 ? 48.086 -48.781 86.244 1.00 56.25 174 ILE E N 1
ATOM 9790 C CA . ILE E 1 184 ? 48.427 -47.369 86.344 1.00 55.75 174 ILE E CA 1
ATOM 9791 C C . ILE E 1 184 ? 49.829 -47.200 86.945 1.00 58.71 174 ILE E C 1
ATOM 9792 O O . ILE E 1 184 ? 50.217 -47.941 87.857 1.00 57.18 174 ILE E O 1
ATOM 9797 N N . ARG E 1 185 ? 50.571 -46.203 86.442 1.00 54.52 175 ARG E N 1
ATOM 9798 C CA . ARG E 1 185 ? 51.840 -45.850 87.039 1.00 54.99 175 ARG E CA 1
ATOM 9799 C C . ARG E 1 185 ? 51.538 -44.794 88.075 1.00 60.94 175 ARG E C 1
ATOM 9800 O O . ARG E 1 185 ? 51.038 -43.716 87.733 1.00 60.48 175 ARG E O 1
ATOM 9808 N N . LEU E 1 186 ? 51.788 -45.115 89.344 1.00 59.64 176 LEU E N 1
ATOM 9809 C CA . LEU E 1 186 ? 51.526 -44.186 90.445 1.00 59.18 176 LEU E CA 1
ATOM 9810 C C . LEU E 1 186 ? 52.761 -43.391 90.721 1.00 65.98 176 LEU E C 1
ATOM 9811 O O . LEU E 1 186 ? 53.750 -43.954 91.198 1.00 66.24 176 LEU E O 1
ATOM 9816 N N . GLY E 1 187 ? 52.714 -42.109 90.376 1.00 62.14 177 GLY E N 1
ATOM 9817 C CA . GLY E 1 187 ? 53.820 -41.197 90.616 1.00 62.17 177 GLY E CA 1
ATOM 9818 C C . GLY E 1 187 ? 53.518 -40.190 91.709 1.00 65.05 177 GLY E C 1
ATOM 9819 O O . GLY E 1 187 ? 52.364 -40.011 92.110 1.00 62.22 177 GLY E O 1
ATOM 9820 N N . ALA E 1 188 ? 54.556 -39.491 92.176 1.00 63.93 178 ALA E N 1
ATOM 9821 C CA . ALA E 1 188 ? 54.361 -38.482 93.199 1.00 64.44 178 ALA E CA 1
ATOM 9822 C C . ALA E 1 188 ? 55.334 -37.316 93.069 1.00 69.92 178 ALA E C 1
ATOM 9823 O O . ALA E 1 188 ? 56.524 -37.519 92.773 1.00 72.56 178 ALA E O 1
ATOM 9825 N N . VAL E 1 189 ? 54.821 -36.093 93.355 1.00 63.12 179 VAL E N 1
ATOM 9826 C CA . VAL E 1 189 ? 55.620 -34.875 93.466 1.00 62.60 179 VAL E CA 1
ATOM 9827 C C . VAL E 1 189 ? 55.809 -34.720 94.969 1.00 67.41 179 VAL E C 1
ATOM 9828 O O . VAL E 1 189 ? 54.984 -34.079 95.636 1.00 68.40 179 VAL E O 1
ATOM 9832 N N . LEU E 1 190 ? 56.817 -35.457 95.508 1.00 62.19 180 LEU E N 1
ATOM 9833 C CA . LEU E 1 190 ? 57.100 -35.571 96.931 1.00 61.62 180 LEU E CA 1
ATOM 9834 C C . LEU E 1 190 ? 58.036 -34.463 97.360 1.00 69.51 180 LEU E C 1
ATOM 9835 O O . LEU E 1 190 ? 59.199 -34.430 96.946 1.00 70.25 180 LEU E O 1
ATOM 9840 N N . GLU E 1 191 ? 57.523 -33.551 98.196 1.00 67.26 181 GLU E N 1
ATOM 9841 C CA . GLU E 1 191 ? 58.278 -32.396 98.656 1.00 68.88 181 GLU E CA 1
ATOM 9842 C C . GLU E 1 191 ? 58.822 -32.553 100.070 1.00 76.11 181 GLU E C 1
ATOM 9843 O O . GLU E 1 191 ? 58.104 -33.034 100.964 1.00 73.79 181 GLU E O 1
ATOM 9849 N N . GLN E 1 192 ? 60.088 -32.113 100.280 1.00 77.51 182 GLN E N 1
ATOM 9850 C CA . GLN E 1 192 ? 60.685 -32.085 101.614 1.00 80.31 182 GLN E CA 1
ATOM 9851 C C . GLN E 1 192 ? 60.528 -30.678 102.121 1.00 91.49 182 GLN E C 1
ATOM 9852 O O . GLN E 1 192 ? 59.542 -30.405 102.831 1.00 93.38 182 GLN E O 1
ATOM 9858 N N . GLN E 1 193 ? 61.419 -29.754 101.717 1.00 89.89 183 GLN E N 1
ATOM 9859 C CA . GLN E 1 193 ? 61.134 -28.386 102.101 1.00 90.96 183 GLN E CA 1
ATOM 9860 C C . GLN E 1 193 ? 60.438 -27.787 100.901 1.00 96.36 183 GLN E C 1
ATOM 9861 O O . GLN E 1 193 ? 59.205 -27.897 100.763 1.00 95.44 183 GLN E O 1
ATOM 9867 N N . GLY E 1 194 ? 61.234 -27.295 99.979 1.00 93.12 184 GLY E N 1
ATOM 9868 C CA . GLY E 1 194 ? 60.729 -26.829 98.703 1.00 91.85 184 GLY E CA 1
ATOM 9869 C C . GLY E 1 194 ? 61.370 -27.709 97.661 1.00 93.90 184 GLY E C 1
ATOM 9870 O O . GLY E 1 194 ? 61.409 -27.351 96.486 1.00 93.94 184 GLY E O 1
ATOM 9871 N N . ALA E 1 195 ? 61.933 -28.845 98.121 1.00 88.26 185 ALA E N 1
ATOM 9872 C CA . ALA E 1 195 ? 62.676 -29.773 97.294 1.00 87.17 185 ALA E CA 1
ATOM 9873 C C . ALA E 1 195 ? 61.842 -30.970 96.925 1.00 87.39 185 ALA E C 1
ATOM 9874 O O . ALA E 1 195 ? 61.203 -31.561 97.797 1.00 87.27 185 ALA E O 1
ATOM 9876 N N . VAL E 1 196 ? 61.840 -31.321 95.621 1.00 80.36 186 VAL E N 1
ATOM 9877 C CA . VAL E 1 196 ? 61.100 -32.456 95.067 1.00 77.02 186 VAL E CA 1
ATOM 9878 C C . VAL E 1 196 ? 62.016 -33.684 95.059 1.00 77.47 186 VAL E C 1
ATOM 9879 O O . VAL E 1 196 ? 63.196 -33.568 94.753 1.00 78.59 186 VAL E O 1
ATOM 9883 N N . PHE E 1 197 ? 61.472 -34.853 95.415 1.00 70.75 187 PHE E N 1
ATOM 9884 C CA . PHE E 1 197 ? 62.244 -36.086 95.429 1.00 69.21 187 PHE E CA 1
ATOM 9885 C C . PHE E 1 197 ? 62.417 -36.600 94.026 1.00 73.61 187 PHE E C 1
ATOM 9886 O O . PHE E 1 197 ? 61.434 -36.725 93.297 1.00 74.03 187 PHE E O 1
ATOM 9894 N N . LEU E 1 198 ? 63.649 -36.952 93.668 1.00 71.70 188 LEU E N 1
ATOM 9895 C CA . LEU E 1 198 ? 63.962 -37.509 92.362 1.00 72.86 188 LEU E CA 1
ATOM 9896 C C . LEU E 1 198 ? 64.935 -38.662 92.497 1.00 80.59 188 LEU E C 1
ATOM 9897 O O . LEU E 1 198 ? 65.874 -38.586 93.286 1.00 81.56 188 LEU E O 1
ATOM 9902 N N . ALA E 1 199 ? 64.679 -39.748 91.747 1.00 79.74 189 ALA E N 1
ATOM 9903 C CA . ALA E 1 199 ? 65.504 -40.956 91.748 1.00 82.03 189 ALA E CA 1
ATOM 9904 C C . ALA E 1 199 ? 66.447 -40.979 90.541 1.00 92.20 189 ALA E C 1
ATOM 9905 O O . ALA E 1 199 ? 66.056 -40.619 89.430 1.00 91.45 189 ALA E O 1
ATOM 9907 N N . GLY E 1 200 ? 67.682 -41.388 90.779 1.00 94.84 190 GLY E N 1
ATOM 9908 C CA . GLY E 1 200 ? 68.703 -41.448 89.742 1.00 98.64 190 GLY E CA 1
ATOM 9909 C C . GLY E 1 200 ? 69.787 -40.407 89.920 1.00 109.18 190 GLY E C 1
ATOM 9910 O O . GLY E 1 200 ? 69.690 -39.553 90.810 1.00 108.50 190 GLY E O 1
ATOM 9911 N N . ASN E 1 201 ? 70.832 -40.477 89.070 1.00 111.00 191 ASN E N 1
ATOM 9912 C CA . ASN E 1 201 ? 71.970 -39.553 89.119 1.00 114.66 191 ASN E CA 1
ATOM 9913 C C . ASN E 1 201 ? 72.068 -38.731 87.834 1.00 121.01 191 ASN E C 1
ATOM 9914 O O . ASN E 1 201 ? 71.920 -37.504 87.877 1.00 121.41 191 ASN E O 1
ATOM 9919 N N . GLU E 1 202 ? 72.290 -39.404 86.695 1.00 117.74 192 GLU E N 1
ATOM 9920 C CA . GLU E 1 202 ? 72.387 -38.725 85.411 1.00 117.65 192 GLU E CA 1
ATOM 9921 C C . GLU E 1 202 ? 71.004 -38.402 84.865 1.00 114.96 192 GLU E C 1
ATOM 9922 O O . GLU E 1 202 ? 70.744 -37.244 84.519 1.00 113.75 192 GLU E O 1
ATOM 9928 N N . THR E 1 203 ? 70.112 -39.411 84.824 1.00 106.87 193 THR E N 1
ATOM 9929 C CA . THR E 1 203 ? 68.765 -39.235 84.297 1.00 102.83 193 THR E CA 1
ATOM 9930 C C . THR E 1 203 ? 67.762 -39.438 85.425 1.00 100.04 193 THR E C 1
ATOM 9931 O O . THR E 1 203 ? 67.406 -40.560 85.791 1.00 98.05 193 THR E O 1
ATOM 9935 N N . LEU E 1 204 ? 67.309 -38.309 85.962 1.00 94.28 194 LEU E N 1
ATOM 9936 C CA . LEU E 1 204 ? 66.362 -38.218 87.068 1.00 91.38 194 LEU E CA 1
ATOM 9937 C C . LEU E 1 204 ? 64.944 -38.612 86.682 1.00 92.16 194 LEU E C 1
ATOM 9938 O O . LEU E 1 204 ? 64.429 -38.183 85.647 1.00 92.02 194 LEU E O 1
ATOM 9943 N N . SER E 1 205 ? 64.303 -39.392 87.557 1.00 85.86 195 SER E N 1
ATOM 9944 C CA . SER E 1 205 ? 62.938 -39.897 87.388 1.00 83.05 195 SER E CA 1
ATOM 9945 C C . SER E 1 205 ? 62.122 -39.656 88.644 1.00 84.19 195 SER E C 1
ATOM 9946 O O . SER E 1 205 ? 62.682 -39.704 89.750 1.00 83.80 195 SER E O 1
ATOM 9949 N N . LEU E 1 206 ? 60.801 -39.402 88.487 1.00 77.14 196 LEU E N 1
ATOM 9950 C CA . LEU E 1 206 ? 59.928 -39.202 89.643 1.00 74.17 196 LEU E CA 1
ATOM 9951 C C . LEU E 1 206 ? 59.664 -40.533 90.305 1.00 75.78 196 LEU E C 1
ATOM 9952 O O . LEU E 1 206 ? 59.616 -41.532 89.576 1.00 75.64 196 LEU E O 1
ATOM 9957 N N . PRO E 1 207 ? 59.530 -40.609 91.662 1.00 69.51 197 PRO E N 1
ATOM 9958 C CA . PRO E 1 207 ? 59.303 -41.922 92.298 1.00 67.32 197 PRO E CA 1
ATOM 9959 C C . PRO E 1 207 ? 57.981 -42.496 91.842 1.00 67.96 197 PRO E C 1
ATOM 9960 O O . PRO E 1 207 ? 57.000 -41.755 91.784 1.00 66.54 197 PRO E O 1
ATOM 9964 N N . ASN E 1 208 ? 57.963 -43.768 91.435 1.00 64.13 198 ASN E N 1
ATOM 9965 C CA . ASN E 1 208 ? 56.724 -44.374 90.943 1.00 62.66 198 ASN E CA 1
ATOM 9966 C C . ASN E 1 208 ? 56.741 -45.884 91.010 1.00 66.27 198 ASN E C 1
ATOM 9967 O O . ASN E 1 208 ? 57.815 -46.489 91.020 1.00 68.78 198 ASN E O 1
ATOM 9972 N N . CYS E 1 209 ? 55.544 -46.484 90.972 1.00 58.36 199 CYS E N 1
ATOM 9973 C CA . CYS E 1 209 ? 55.337 -47.924 90.900 1.00 56.10 199 CYS E CA 1
ATOM 9974 C C . CYS E 1 209 ? 54.025 -48.188 90.171 1.00 60.27 199 CYS E C 1
ATOM 9975 O O . CYS E 1 209 ? 53.044 -47.482 90.388 1.00 59.46 199 CYS E O 1
ATOM 9978 N N . THR E 1 210 ? 54.040 -49.155 89.253 1.00 56.43 200 THR E N 1
ATOM 9979 C CA . THR E 1 210 ? 52.907 -49.514 88.415 1.00 53.85 200 THR E CA 1
ATOM 9980 C C . THR E 1 210 ? 52.168 -50.712 89.035 1.00 53.79 200 THR E C 1
ATOM 9981 O O . THR E 1 210 ? 52.741 -51.786 89.212 1.00 54.27 200 THR E O 1
ATOM 9985 N N . VAL E 1 211 ? 50.887 -50.510 89.353 1.00 47.13 201 VAL E N 1
ATOM 9986 C CA . VAL E 1 211 ? 49.984 -51.493 89.976 1.00 45.11 201 VAL E CA 1
ATOM 9987 C C . VAL E 1 211 ? 48.638 -51.508 89.268 1.00 50.93 201 VAL E C 1
ATOM 9988 O O . VAL E 1 211 ? 48.360 -50.610 88.465 1.00 51.28 201 VAL E O 1
ATOM 9992 N N . GLU E 1 212 ? 47.787 -52.498 89.581 1.00 49.37 202 GLU E N 1
ATOM 9993 C CA . GLU E 1 212 ? 46.422 -52.580 89.018 1.00 50.01 202 GLU E CA 1
ATOM 9994 C C . GLU E 1 212 ? 45.454 -52.981 90.123 1.00 54.62 202 GLU E C 1
ATOM 9995 O O . GLU E 1 212 ? 45.317 -54.168 90.419 1.00 55.12 202 GLU E O 1
ATOM 10001 N N . GLY E 1 213 ? 44.830 -51.989 90.750 1.00 52.17 203 GLY E N 1
ATOM 10002 C CA . GLY E 1 213 ? 43.913 -52.233 91.857 1.00 52.26 203 GLY E CA 1
ATOM 10003 C C . GLY E 1 213 ? 44.505 -51.898 93.215 1.00 55.96 203 GLY E C 1
ATOM 10004 O O . GLY E 1 213 ? 45.725 -52.024 93.428 1.00 56.20 203 GLY E O 1
ATOM 10005 N N . GLY E 1 214 ? 43.606 -51.494 94.120 1.00 51.34 204 GLY E N 1
ATOM 10006 C CA . GLY E 1 214 ? 43.879 -51.039 95.478 1.00 51.28 204 GLY E CA 1
ATOM 10007 C C . GLY E 1 214 ? 43.770 -49.527 95.570 1.00 57.25 204 GLY E C 1
ATOM 10008 O O . GLY E 1 214 ? 43.502 -48.861 94.558 1.00 54.89 204 GLY E O 1
ATOM 10009 N N . ASP E 1 215 ? 43.964 -48.964 96.789 1.00 57.65 205 ASP E N 1
ATOM 10010 C CA . ASP E 1 215 ? 43.894 -47.508 96.978 1.00 58.23 205 ASP E CA 1
ATOM 10011 C C . ASP E 1 215 ? 45.209 -46.936 96.482 1.00 61.91 205 ASP E C 1
ATOM 10012 O O . ASP E 1 215 ? 46.271 -47.304 97.000 1.00 62.21 205 ASP E O 1
ATOM 10017 N N . PRO E 1 216 ? 45.170 -46.132 95.396 1.00 57.39 206 PRO E N 1
ATOM 10018 C CA . PRO E 1 216 ? 46.433 -45.603 94.835 1.00 57.20 206 PRO E CA 1
ATOM 10019 C C . PRO E 1 216 ? 47.236 -44.811 95.881 1.00 60.74 206 PRO E C 1
ATOM 10020 O O . PRO E 1 216 ? 48.477 -44.928 95.921 1.00 60.94 206 PRO E O 1
ATOM 10024 N N . ALA E 1 217 ? 46.528 -44.047 96.755 1.00 54.44 207 ALA E N 1
ATOM 10025 C CA . ALA E 1 217 ? 47.167 -43.275 97.805 1.00 54.10 207 ALA E CA 1
ATOM 10026 C C . ALA E 1 217 ? 47.825 -44.205 98.829 1.00 58.57 207 ALA E C 1
ATOM 10027 O O . ALA E 1 217 ? 49.000 -43.980 99.138 1.00 60.98 207 ALA E O 1
ATOM 10029 N N . ARG E 1 218 ? 47.113 -45.276 99.304 1.00 51.68 208 ARG E N 1
ATOM 10030 C CA . ARG E 1 218 ? 47.679 -46.264 100.244 1.00 51.23 208 ARG E CA 1
ATOM 10031 C C . ARG E 1 218 ? 48.950 -46.936 99.673 1.00 53.72 208 ARG E C 1
ATOM 10032 O O . ARG E 1 218 ? 49.981 -47.036 100.359 1.00 54.24 208 ARG E O 1
ATOM 10040 N N . THR E 1 219 ? 48.841 -47.400 98.421 1.00 47.25 209 THR E N 1
ATOM 10041 C CA . THR E 1 219 ? 49.901 -48.061 97.682 1.00 47.53 209 THR E CA 1
ATOM 10042 C C . THR E 1 219 ? 51.162 -47.147 97.581 1.00 54.41 209 THR E C 1
ATOM 10043 O O . THR E 1 219 ? 52.292 -47.574 97.885 1.00 51.42 209 THR E O 1
ATOM 10047 N N . LEU E 1 220 ? 50.930 -45.903 97.155 1.00 54.76 210 LEU E N 1
ATOM 10048 C CA . LEU E 1 220 ? 51.955 -44.900 96.950 1.00 56.51 210 LEU E CA 1
ATOM 10049 C C . LEU E 1 220 ? 52.605 -44.506 98.263 1.00 63.40 210 LEU E C 1
ATOM 10050 O O . LEU E 1 220 ? 53.826 -44.334 98.292 1.00 66.30 210 LEU E O 1
ATOM 10055 N N . ALA E 1 221 ? 51.810 -44.366 99.351 1.00 57.43 211 ALA E N 1
ATOM 10056 C CA . ALA E 1 221 ? 52.358 -44.012 100.666 1.00 56.46 211 ALA E CA 1
ATOM 10057 C C . ALA E 1 221 ? 53.313 -45.108 101.135 1.00 58.63 211 ALA E C 1
ATOM 10058 O O . ALA E 1 221 ? 54.448 -44.806 101.483 1.00 59.02 211 ALA E O 1
ATOM 10060 N N . ALA E 1 222 ? 52.885 -46.385 101.024 1.00 53.68 212 ALA E N 1
ATOM 10061 C CA . ALA E 1 222 ? 53.689 -47.553 101.367 1.00 53.33 212 ALA E CA 1
ATOM 10062 C C . ALA E 1 222 ? 54.975 -47.576 100.562 1.00 58.78 212 ALA E C 1
ATOM 10063 O O . ALA E 1 222 ? 56.049 -47.685 101.172 1.00 63.39 212 ALA E O 1
ATOM 10065 N N . TYR E 1 223 ? 54.879 -47.408 99.210 1.00 50.79 213 TYR E N 1
ATOM 10066 C CA . TYR E 1 223 ? 56.019 -47.422 98.291 1.00 50.13 213 TYR E CA 1
ATOM 10067 C C . TYR E 1 223 ? 57.020 -46.344 98.681 1.00 56.46 213 TYR E C 1
ATOM 10068 O O . TYR E 1 223 ? 58.197 -46.667 98.943 1.00 57.81 213 TYR E O 1
ATOM 10077 N N . LEU E 1 224 ? 56.554 -45.071 98.742 1.00 51.30 214 LEU E N 1
ATOM 10078 C CA . LEU E 1 224 ? 57.420 -43.940 99.064 1.00 51.70 214 LEU E CA 1
ATOM 10079 C C . LEU E 1 224 ? 58.120 -44.084 100.425 1.00 56.76 214 LEU E C 1
ATOM 10080 O O . LEU E 1 224 ? 59.336 -43.886 100.494 1.00 58.66 214 LEU E O 1
ATOM 10085 N N . GLU E 1 225 ? 57.378 -44.481 101.478 1.00 52.87 215 GLU E N 1
ATOM 10086 C CA . GLU E 1 225 ? 57.904 -44.655 102.836 1.00 54.36 215 GLU E CA 1
ATOM 10087 C C . GLU E 1 225 ? 59.027 -45.699 102.839 1.00 61.24 215 GLU E C 1
ATOM 10088 O O . GLU E 1 225 ? 60.095 -45.441 103.386 1.00 63.20 215 GLU E O 1
ATOM 10094 N N . GLN E 1 226 ? 58.812 -46.826 102.151 1.00 56.09 216 GLN E N 1
ATOM 10095 C CA . GLN E 1 226 ? 59.782 -47.908 101.972 1.00 56.22 216 GLN E CA 1
ATOM 10096 C C . GLN E 1 226 ? 61.058 -47.405 101.252 1.00 59.79 216 GLN E C 1
ATOM 10097 O O . GLN E 1 226 ? 62.178 -47.708 101.671 1.00 62.59 216 GLN E O 1
ATOM 10103 N N . LEU E 1 227 ? 60.860 -46.696 100.142 1.00 53.69 217 LEU E N 1
ATOM 10104 C CA . LEU E 1 227 ? 61.886 -46.227 99.231 1.00 53.99 217 LEU E CA 1
ATOM 10105 C C . LEU E 1 227 ? 62.848 -45.274 99.903 1.00 61.93 217 LEU E C 1
ATOM 10106 O O . LEU E 1 227 ? 64.088 -45.478 99.850 1.00 61.93 217 LEU E O 1
ATOM 10111 N N . THR E 1 228 ? 62.255 -44.249 100.560 1.00 60.51 218 THR E N 1
ATOM 10112 C CA . THR E 1 228 ? 62.956 -43.124 101.194 1.00 62.49 218 THR E CA 1
ATOM 10113 C C . THR E 1 228 ? 63.363 -43.382 102.643 1.00 69.71 218 THR E C 1
ATOM 10114 O O . THR E 1 228 ? 64.353 -42.810 103.101 1.00 70.64 218 THR E O 1
ATOM 10118 N N . GLY E 1 229 ? 62.570 -44.182 103.357 1.00 66.96 219 GLY E N 1
ATOM 10119 C CA . GLY E 1 229 ? 62.781 -44.457 104.771 1.00 68.56 219 GLY E CA 1
ATOM 10120 C C . GLY E 1 229 ? 62.295 -43.294 105.614 1.00 75.15 219 GLY E C 1
ATOM 10121 O O . GLY E 1 229 ? 62.695 -43.130 106.778 1.00 79.03 219 GLY E O 1
ATOM 10122 N N . LEU E 1 230 ? 61.457 -42.465 105.001 1.00 68.65 220 LEU E N 1
ATOM 10123 C CA . LEU E 1 230 ? 60.885 -41.267 105.578 1.00 69.08 220 LEU E CA 1
ATOM 10124 C C . LEU E 1 230 ? 59.379 -41.465 105.754 1.00 75.87 220 LEU E C 1
ATOM 10125 O O . LEU E 1 230 ? 58.824 -42.447 105.246 1.00 76.51 220 LEU E O 1
ATOM 10130 N N . ASN E 1 231 ? 58.722 -40.549 106.480 1.00 72.37 221 ASN E N 1
ATOM 10131 C CA . ASN E 1 231 ? 57.282 -40.599 106.674 1.00 70.78 221 ASN E CA 1
ATOM 10132 C C . ASN E 1 231 ? 56.634 -39.772 105.586 1.00 73.13 221 ASN E C 1
ATOM 10133 O O . ASN E 1 231 ? 57.112 -38.667 105.285 1.00 73.34 221 ASN E O 1
ATOM 10138 N N . VAL E 1 232 ? 55.568 -40.304 104.976 1.00 66.78 222 VAL E N 1
ATOM 10139 C CA . VAL E 1 232 ? 54.935 -39.630 103.850 1.00 64.42 222 VAL E CA 1
ATOM 10140 C C . VAL E 1 232 ? 53.430 -39.402 104.105 1.00 68.14 222 VAL E C 1
ATOM 10141 O O . VAL E 1 232 ? 52.785 -40.181 104.811 1.00 67.50 222 VAL E O 1
ATOM 10145 N N . THR E 1 233 ? 52.898 -38.303 103.542 1.00 65.02 223 THR E N 1
ATOM 10146 C CA . THR E 1 233 ? 51.473 -37.985 103.513 1.00 64.45 223 THR E CA 1
ATOM 10147 C C . THR E 1 233 ? 51.100 -37.740 102.052 1.00 67.91 223 THR E C 1
ATOM 10148 O O . THR E 1 233 ? 51.653 -36.839 101.416 1.00 68.32 223 THR E O 1
ATOM 10152 N N . ILE E 1 234 ? 50.200 -38.562 101.511 1.00 62.94 224 ILE E N 1
ATOM 10153 C CA . ILE E 1 234 ? 49.738 -38.373 100.138 1.00 61.21 224 ILE E CA 1
ATOM 10154 C C . ILE E 1 234 ? 48.609 -37.360 100.201 1.00 65.33 224 ILE E C 1
ATOM 10155 O O . ILE E 1 234 ? 47.755 -37.462 101.082 1.00 66.78 224 ILE E O 1
ATOM 10160 N N . GLY E 1 235 ? 48.632 -36.378 99.319 1.00 60.48 225 GLY E N 1
ATOM 10161 C CA . GLY E 1 235 ? 47.627 -35.324 99.307 1.00 60.11 225 GLY E CA 1
ATOM 10162 C C . GLY E 1 235 ? 46.648 -35.419 98.157 1.00 64.32 225 GLY E C 1
ATOM 10163 O O . GLY E 1 235 ? 46.083 -36.491 97.874 1.00 63.53 225 GLY E O 1
ATOM 10164 N N . PHE E 1 236 ? 46.416 -34.265 97.514 1.00 60.94 226 PHE E N 1
ATOM 10165 C CA . PHE E 1 236 ? 45.496 -34.166 96.387 1.00 60.08 226 PHE E CA 1
ATOM 10166 C C . PHE E 1 236 ? 46.153 -34.665 95.114 1.00 62.42 226 PHE E C 1
ATOM 10167 O O . PHE E 1 236 ? 47.376 -34.605 94.982 1.00 62.90 226 PHE E O 1
ATOM 10175 N N . LEU E 1 237 ? 45.334 -35.105 94.160 1.00 57.29 227 LEU E N 1
ATOM 10176 C CA . LEU E 1 237 ? 45.813 -35.530 92.857 1.00 56.27 227 LEU E CA 1
ATOM 10177 C C . LEU E 1 237 ? 46.504 -34.347 92.160 1.00 65.59 227 LEU E C 1
ATOM 10178 O O . LEU E 1 237 ? 45.998 -33.214 92.186 1.00 65.24 227 LEU E O 1
ATOM 10183 N N . TYR E 1 238 ? 47.689 -34.606 91.596 1.00 64.66 228 TYR E N 1
ATOM 10184 C CA . TYR E 1 238 ? 48.465 -33.583 90.914 1.00 65.72 228 TYR E CA 1
ATOM 10185 C C . TYR E 1 238 ? 48.135 -33.577 89.436 1.00 66.14 228 TYR E C 1
ATOM 10186 O O . TYR E 1 238 ? 47.852 -32.519 88.870 1.00 64.98 228 TYR E O 1
ATOM 10195 N N . SER E 1 239 ? 48.122 -34.768 88.827 1.00 61.24 229 SER E N 1
ATOM 10196 C CA . SER E 1 239 ? 47.928 -34.932 87.396 1.00 61.18 229 SER E CA 1
ATOM 10197 C C . SER E 1 239 ? 47.488 -36.364 87.041 1.00 61.32 229 SER E C 1
ATOM 10198 O O . SER E 1 239 ? 47.933 -37.329 87.658 1.00 58.88 229 SER E O 1
ATOM 10201 N N . VAL E 1 240 ? 46.631 -36.494 86.036 1.00 57.75 230 VAL E N 1
ATOM 10202 C CA . VAL E 1 240 ? 46.198 -37.802 85.521 1.00 57.01 230 VAL E CA 1
ATOM 10203 C C . VAL E 1 240 ? 46.329 -37.700 84.029 1.00 60.56 230 VAL E C 1
ATOM 10204 O O . VAL E 1 240 ? 45.742 -36.795 83.457 1.00 61.52 230 VAL E O 1
ATOM 10208 N N . TYR E 1 241 ? 47.135 -38.571 83.407 1.00 56.35 231 TYR E N 1
ATOM 10209 C CA . TYR E 1 241 ? 47.386 -38.544 81.971 1.00 55.76 231 TYR E CA 1
ATOM 10210 C C . TYR E 1 241 ? 47.767 -39.924 81.406 1.00 60.12 231 TYR E C 1
ATOM 10211 O O . TYR E 1 241 ? 48.047 -40.845 82.159 1.00 58.76 231 TYR E O 1
ATOM 10220 N N . GLU E 1 242 ? 47.780 -40.058 80.084 1.00 59.87 232 GLU E N 1
ATOM 10221 C CA . GLU E 1 242 ? 48.213 -41.273 79.405 1.00 61.31 232 GLU E CA 1
ATOM 10222 C C . GLU E 1 242 ? 49.558 -40.947 78.752 1.00 73.72 232 GLU E C 1
ATOM 10223 O O . GLU E 1 242 ? 49.625 -40.001 77.949 1.00 74.63 232 GLU E O 1
ATOM 10229 N N . ASP E 1 243 ? 50.636 -41.676 79.130 1.00 73.80 233 ASP E N 1
ATOM 10230 C CA . ASP E 1 243 ? 51.957 -41.419 78.555 1.00 76.56 233 ASP E CA 1
ATOM 10231 C C . ASP E 1 243 ? 51.939 -41.708 77.056 1.00 84.34 233 ASP E C 1
ATOM 10232 O O . ASP E 1 243 ? 51.665 -42.832 76.639 1.00 84.24 233 ASP E O 1
ATOM 10237 N N . LYS E 1 244 ? 52.158 -40.658 76.255 1.00 82.77 234 LYS E N 1
ATOM 10238 C CA . LYS E 1 244 ? 52.132 -40.697 74.791 1.00 83.74 234 LYS E CA 1
ATOM 10239 C C . LYS E 1 244 ? 53.177 -41.668 74.183 1.00 87.23 234 LYS E C 1
ATOM 10240 O O . LYS E 1 244 ? 52.887 -42.300 73.162 1.00 87.53 234 LYS E O 1
ATOM 10246 N N . SER E 1 245 ? 54.348 -41.816 74.829 1.00 82.34 235 SER E N 1
ATOM 10247 C CA . SER E 1 245 ? 55.449 -42.691 74.401 1.00 82.55 235 SER E CA 1
ATOM 10248 C C . SER E 1 245 ? 55.269 -44.166 74.884 1.00 82.50 235 SER E C 1
ATOM 10249 O O . SER E 1 245 ? 55.408 -45.122 74.115 1.00 81.73 235 SER E O 1
ATOM 10252 N N . ASP E 1 246 ? 54.989 -44.302 76.177 1.00 75.36 236 ASP E N 1
ATOM 10253 C CA . ASP E 1 246 ? 54.801 -45.501 76.968 1.00 73.30 236 ASP E CA 1
ATOM 10254 C C . ASP E 1 246 ? 53.508 -46.234 76.661 1.00 75.31 236 ASP E C 1
ATOM 10255 O O . ASP E 1 246 ? 53.488 -47.465 76.609 1.00 74.41 236 ASP E O 1
ATOM 10260 N N . GLY E 1 247 ? 52.425 -45.465 76.553 1.00 70.92 237 GLY E N 1
ATOM 10261 C CA . GLY E 1 247 ? 51.069 -45.960 76.354 1.00 69.46 237 GLY E CA 1
ATOM 10262 C C . GLY E 1 247 ? 50.321 -46.095 77.671 1.00 71.35 237 GLY E C 1
ATOM 10263 O O . GLY E 1 247 ? 49.082 -46.166 77.686 1.00 70.40 237 GLY E O 1
ATOM 10264 N N . ARG E 1 248 ? 51.083 -46.080 78.787 1.00 65.63 238 ARG E N 1
ATOM 10265 C CA . ARG E 1 248 ? 50.627 -46.289 80.150 1.00 62.71 238 ARG E CA 1
ATOM 10266 C C . ARG E 1 248 ? 49.869 -45.126 80.793 1.00 63.93 238 ARG E C 1
ATOM 10267 O O . ARG E 1 248 ? 50.308 -43.963 80.774 1.00 63.28 238 ARG E O 1
ATOM 10275 N N . GLN E 1 249 ? 48.760 -45.503 81.461 1.00 58.28 239 GLN E N 1
ATOM 10276 C CA . GLN E 1 249 ? 47.963 -44.590 82.267 1.00 57.19 239 GLN E CA 1
ATOM 10277 C C . GLN E 1 249 ? 48.808 -44.148 83.470 1.00 63.20 239 GLN E C 1
ATOM 10278 O O . GLN E 1 249 ? 49.490 -44.969 84.094 1.00 65.63 239 GLN E O 1
ATOM 10284 N N . ASN E 1 250 ? 48.783 -42.858 83.779 1.00 56.95 240 ASN E N 1
ATOM 10285 C CA . ASN E 1 250 ? 49.585 -42.305 84.848 1.00 55.34 240 ASN E CA 1
ATOM 10286 C C . ASN E 1 250 ? 48.733 -41.508 85.839 1.00 55.09 240 ASN E C 1
ATOM 10287 O O . ASN E 1 250 ? 48.028 -40.595 85.417 1.00 52.46 240 ASN E O 1
ATOM 10292 N N . ILE E 1 251 ? 48.796 -41.861 87.152 1.00 51.43 241 ILE E N 1
ATOM 10293 C CA . ILE E 1 251 ? 48.130 -41.148 88.262 1.00 50.70 241 ILE E CA 1
ATOM 10294 C C . ILE E 1 251 ? 49.236 -40.548 89.155 1.00 54.71 241 ILE E C 1
ATOM 10295 O O . ILE E 1 251 ? 50.001 -41.293 89.774 1.00 55.04 241 ILE E O 1
ATOM 10300 N N . VAL E 1 252 ? 49.362 -39.210 89.154 1.00 50.52 242 VAL E N 1
ATOM 10301 C CA . VAL E 1 252 ? 50.408 -38.494 89.915 1.00 50.01 242 VAL E CA 1
ATOM 10302 C C . VAL E 1 252 ? 49.739 -37.734 91.064 1.00 59.15 242 VAL E C 1
ATOM 10303 O O . VAL E 1 252 ? 48.772 -36.977 90.854 1.00 58.83 242 VAL E O 1
ATOM 10307 N N . TYR E 1 253 ? 50.240 -37.972 92.278 1.00 57.98 243 TYR E N 1
ATOM 10308 C CA . TYR E 1 253 ? 49.735 -37.339 93.487 1.00 58.41 243 TYR E CA 1
ATOM 10309 C C . TYR E 1 253 ? 50.700 -36.302 93.991 1.00 65.95 243 TYR E C 1
ATOM 10310 O O . TYR E 1 253 ? 51.906 -36.385 93.734 1.00 65.66 243 TYR E O 1
ATOM 10319 N N . HIS E 1 254 ? 50.184 -35.334 94.738 1.00 65.98 244 HIS E N 1
ATOM 10320 C CA . HIS E 1 254 ? 51.042 -34.378 95.396 1.00 68.53 244 HIS E CA 1
ATOM 10321 C C . HIS E 1 254 ? 51.307 -35.002 96.765 1.00 68.92 244 HIS E C 1
ATOM 10322 O O . HIS E 1 254 ? 50.392 -35.608 97.322 1.00 67.67 244 HIS E O 1
ATOM 10329 N N . ALA E 1 255 ? 52.565 -34.999 97.244 1.00 63.92 245 ALA E N 1
ATOM 10330 C CA . ALA E 1 255 ? 52.855 -35.633 98.528 1.00 63.71 245 ALA E CA 1
ATOM 10331 C C . ALA E 1 255 ? 53.892 -34.871 99.350 1.00 69.04 245 ALA E C 1
ATOM 10332 O O . ALA E 1 255 ? 54.502 -33.920 98.851 1.00 70.66 245 ALA E O 1
ATOM 10334 N N . LEU E 1 256 ? 54.051 -35.264 100.626 1.00 65.53 246 LEU E N 1
ATOM 10335 C CA . LEU E 1 256 ? 54.972 -34.625 101.556 1.00 68.36 246 LEU E CA 1
ATOM 10336 C C . LEU E 1 256 ? 55.814 -35.620 102.286 1.00 76.31 246 LEU E C 1
ATOM 10337 O O . LEU E 1 256 ? 55.285 -36.637 102.757 1.00 76.44 246 LEU E O 1
ATOM 10342 N N . ALA E 1 257 ? 57.114 -35.299 102.451 1.00 73.53 247 ALA E N 1
ATOM 10343 C CA . ALA E 1 257 ? 58.026 -36.163 103.178 1.00 73.81 247 ALA E CA 1
ATOM 10344 C C . ALA E 1 257 ? 58.486 -35.506 104.457 1.00 80.32 247 ALA E C 1
ATOM 10345 O O . ALA E 1 257 ? 58.637 -34.279 104.508 1.00 81.92 247 ALA E O 1
ATOM 10347 N N . SER E 1 258 ? 58.715 -36.330 105.500 1.00 76.64 248 SER E N 1
ATOM 10348 C CA . SER E 1 258 ? 59.221 -35.864 106.786 1.00 77.33 248 SER E CA 1
ATOM 10349 C C . SER E 1 258 ? 60.682 -35.427 106.611 1.00 82.68 248 SER E C 1
ATOM 10350 O O . SER E 1 258 ? 61.251 -35.627 105.534 1.00 81.15 248 SER E O 1
ATOM 10353 N N . ASP E 1 259 ? 61.275 -34.782 107.621 1.00 81.86 249 ASP E N 1
ATOM 10354 C CA . ASP E 1 259 ? 62.656 -34.304 107.486 1.00 82.70 249 ASP E CA 1
ATOM 10355 C C . ASP E 1 259 ? 63.652 -35.459 107.571 1.00 83.56 249 ASP E C 1
ATOM 10356 O O . ASP E 1 259 ? 63.356 -36.505 108.158 1.00 82.37 249 ASP E O 1
ATOM 10361 N N . GLY E 1 260 ? 64.787 -35.278 106.912 1.00 79.09 250 GLY E N 1
ATOM 10362 C CA . GLY E 1 260 ? 65.844 -36.272 106.903 1.00 79.54 250 GLY E CA 1
ATOM 10363 C C . GLY E 1 260 ? 66.343 -36.660 105.533 1.00 82.43 250 GLY E C 1
ATOM 10364 O O . GLY E 1 260 ? 65.684 -36.400 104.522 1.00 80.16 250 GLY E O 1
ATOM 10365 N N . ALA E 1 261 ? 67.517 -37.314 105.506 1.00 80.06 251 ALA E N 1
ATOM 10366 C CA . ALA E 1 261 ? 68.121 -37.816 104.281 1.00 79.50 251 ALA E CA 1
ATOM 10367 C C . ALA E 1 261 ? 67.421 -39.100 103.821 1.00 81.68 251 ALA E C 1
ATOM 10368 O O . ALA E 1 261 ? 67.302 -40.055 104.610 1.00 81.35 251 ALA E O 1
ATOM 10370 N N . PRO E 1 262 ? 66.932 -39.147 102.561 1.00 75.91 252 PRO E N 1
ATOM 10371 C CA . PRO E 1 262 ? 66.279 -40.375 102.098 1.00 73.56 252 PRO E CA 1
ATOM 10372 C C . PRO E 1 262 ? 67.296 -41.497 101.842 1.00 76.83 252 PRO E C 1
ATOM 10373 O O . PRO E 1 262 ? 68.409 -41.251 101.378 1.00 76.66 252 PRO E O 1
ATOM 10377 N N . ARG E 1 263 ? 66.884 -42.731 102.167 1.00 72.86 253 ARG E N 1
ATOM 10378 C CA . ARG E 1 263 ? 67.571 -44.022 102.005 1.00 72.82 253 ARG E CA 1
ATOM 10379 C C . ARG E 1 263 ? 68.245 -44.127 100.609 1.00 74.86 253 ARG E C 1
ATOM 10380 O O . ARG E 1 263 ? 69.375 -44.588 100.488 1.00 74.96 253 ARG E O 1
ATOM 10388 N N . GLN E 1 264 ? 67.523 -43.675 99.576 1.00 70.42 254 GLN E N 1
ATOM 10389 C CA . GLN E 1 264 ? 67.901 -43.615 98.167 1.00 70.37 254 GLN E CA 1
ATOM 10390 C C . GLN E 1 264 ? 67.362 -42.327 97.553 1.00 77.11 254 GLN E C 1
ATOM 10391 O O . GLN E 1 264 ? 66.409 -41.759 98.083 1.00 74.77 254 GLN E O 1
ATOM 10397 N N . GLY E 1 265 ? 67.947 -41.906 96.428 1.00 76.93 255 GLY E N 1
ATOM 10398 C CA . GLY E 1 265 ? 67.534 -40.707 95.709 1.00 76.12 255 GLY E CA 1
ATOM 10399 C C . GLY E 1 265 ? 67.908 -39.451 96.456 1.00 80.28 255 GLY E C 1
ATOM 10400 O O . GLY E 1 265 ? 68.699 -39.502 97.407 1.00 82.00 255 GLY E O 1
ATOM 10401 N N . ARG E 1 266 ? 67.339 -38.313 96.032 1.00 75.53 256 ARG E N 1
ATOM 10402 C CA . ARG E 1 266 ? 67.618 -37.012 96.651 1.00 76.41 256 ARG E CA 1
ATOM 10403 C C . ARG E 1 266 ? 66.514 -35.998 96.394 1.00 77.94 256 ARG E C 1
ATOM 10404 O O . ARG E 1 266 ? 65.814 -36.076 95.381 1.00 75.16 256 ARG E O 1
ATOM 10412 N N . PHE E 1 267 ? 66.362 -35.056 97.331 1.00 75.84 257 PHE E N 1
ATOM 10413 C CA . PHE E 1 267 ? 65.392 -33.971 97.242 1.00 75.22 257 PHE E CA 1
ATOM 10414 C C . PHE E 1 267 ? 66.074 -32.773 96.625 1.00 83.22 257 PHE E C 1
ATOM 10415 O O . PHE E 1 267 ? 67.002 -32.226 97.234 1.00 86.50 257 PHE E O 1
ATOM 10423 N N . LEU E 1 268 ? 65.649 -32.370 95.412 1.00 78.33 258 LEU E N 1
ATOM 10424 C CA . LEU E 1 268 ? 66.296 -31.255 94.732 1.00 79.09 258 LEU E CA 1
ATOM 10425 C C . LEU E 1 268 ? 65.441 -30.008 94.685 1.00 82.29 258 LEU E C 1
ATOM 10426 O O . LEU E 1 268 ? 64.243 -30.067 94.398 1.00 80.15 258 LEU E O 1
ATOM 10431 N N . ARG E 1 269 ? 66.087 -28.869 94.993 1.00 80.69 259 ARG E N 1
ATOM 10432 C CA . ARG E 1 269 ? 65.503 -27.536 94.960 1.00 79.93 259 ARG E CA 1
ATOM 10433 C C . ARG E 1 269 ? 65.404 -27.103 93.474 1.00 84.22 259 ARG E C 1
ATOM 10434 O O . ARG E 1 269 ? 66.215 -27.583 92.679 1.00 84.41 259 ARG E O 1
ATOM 10436 N N . PRO E 1 270 ? 64.412 -26.259 93.057 1.00 80.37 260 PRO E N 1
ATOM 10437 C CA . PRO E 1 270 ? 64.306 -25.880 91.629 1.00 80.70 260 PRO E CA 1
ATOM 10438 C C . PRO E 1 270 ? 65.631 -25.395 91.015 1.00 88.29 260 PRO E C 1
ATOM 10439 O O . PRO E 1 270 ? 65.939 -25.712 89.853 1.00 87.39 260 PRO E O 1
ATOM 10443 N N . ALA E 1 271 ? 66.434 -24.682 91.821 1.00 87.90 261 ALA E N 1
ATOM 10444 C CA . ALA E 1 271 ? 67.739 -24.184 91.426 1.00 91.49 261 ALA E CA 1
ATOM 10445 C C . ALA E 1 271 ? 68.640 -25.313 90.886 1.00 101.30 261 ALA E C 1
ATOM 10446 O O . ALA E 1 271 ? 69.289 -25.122 89.856 1.00 103.74 261 ALA E O 1
ATOM 10448 N N . GLU E 1 272 ? 68.642 -26.491 91.551 1.00 99.15 262 GLU E N 1
ATOM 10449 C CA . GLU E 1 272 ? 69.449 -27.666 91.178 1.00 100.37 262 GLU E CA 1
ATOM 10450 C C . GLU E 1 272 ? 68.900 -28.375 89.901 1.00 106.02 262 GLU E C 1
ATOM 10451 O O . GLU E 1 272 ? 69.674 -28.981 89.147 1.00 107.44 262 GLU E O 1
ATOM 10457 N N . LEU E 1 273 ? 67.575 -28.288 89.669 1.00 100.96 263 LEU E N 1
ATOM 10458 C CA . LEU E 1 273 ? 66.872 -28.940 88.560 1.00 99.41 263 LEU E CA 1
ATOM 10459 C C . LEU E 1 273 ? 67.064 -28.258 87.217 1.00 107.41 263 LEU E C 1
ATOM 10460 O O . LEU E 1 273 ? 66.754 -28.861 86.183 1.00 106.78 263 LEU E O 1
ATOM 10465 N N . ALA E 1 274 ? 67.558 -27.001 87.232 1.00 107.68 264 ALA E N 1
ATOM 10466 C CA . ALA E 1 274 ? 67.815 -26.135 86.068 1.00 109.53 264 ALA E CA 1
ATOM 10467 C C . ALA E 1 274 ? 68.385 -26.892 84.848 1.00 114.66 264 ALA E C 1
ATOM 10468 O O . ALA E 1 274 ? 67.755 -26.893 83.787 1.00 114.26 264 ALA E O 1
ATOM 10470 N N . ALA E 1 275 ? 69.548 -27.547 85.003 1.00 111.83 265 ALA E N 1
ATOM 10471 C CA . ALA E 1 275 ? 70.164 -28.295 83.912 1.00 112.03 265 ALA E CA 1
ATOM 10472 C C . ALA E 1 275 ? 70.183 -29.776 84.252 1.00 112.25 265 ALA E C 1
ATOM 10473 O O . ALA E 1 275 ? 71.250 -30.383 84.391 1.00 112.18 265 ALA E O 1
ATOM 10475 N N . ALA E 1 276 ? 68.978 -30.349 84.410 1.00 105.23 266 ALA E N 1
ATOM 10476 C CA . ALA E 1 276 ? 68.816 -31.757 84.743 1.00 102.89 266 ALA E CA 1
ATOM 10477 C C . ALA E 1 276 ? 68.189 -32.528 83.595 1.00 103.79 266 ALA E C 1
ATOM 10478 O O . ALA E 1 276 ? 67.321 -32.009 82.886 1.00 102.02 266 ALA E O 1
ATOM 10480 N N . LYS E 1 277 ? 68.653 -33.772 83.409 1.00 99.82 267 LYS E N 1
ATOM 10481 C CA . LYS E 1 277 ? 68.149 -34.687 82.387 1.00 98.72 267 LYS E CA 1
ATOM 10482 C C . LYS E 1 277 ? 67.011 -35.505 82.993 1.00 99.55 267 LYS E C 1
ATOM 10483 O O . LYS E 1 277 ? 67.148 -36.000 84.122 1.00 99.66 267 LYS E O 1
ATOM 10485 N N . PHE E 1 278 ? 65.875 -35.624 82.282 1.00 92.30 268 PHE E N 1
ATOM 10486 C CA . PHE E 1 278 ? 64.761 -36.375 82.848 1.00 89.00 268 PHE E CA 1
ATOM 10487 C C . PHE E 1 278 ? 64.407 -37.629 82.062 1.00 93.89 268 PHE E C 1
ATOM 10488 O O . PHE E 1 278 ? 64.518 -37.668 80.839 1.00 94.89 268 PHE E O 1
ATOM 10496 N N . SER E 1 279 ? 63.973 -38.652 82.809 1.00 90.26 269 SER E N 1
ATOM 10497 C CA . SER E 1 279 ? 63.542 -39.989 82.400 1.00 90.44 269 SER E CA 1
ATOM 10498 C C . SER E 1 279 ? 62.599 -39.980 81.184 1.00 95.85 269 SER E C 1
ATOM 10499 O O . SER E 1 279 ? 62.717 -40.848 80.320 1.00 96.08 269 SER E O 1
ATOM 10502 N N . SER E 1 280 ? 61.647 -39.025 81.141 1.00 92.49 270 SER E N 1
ATOM 10503 C CA . SER E 1 280 ? 60.666 -38.886 80.067 1.00 91.93 270 SER E CA 1
ATOM 10504 C C . SER E 1 280 ? 60.244 -37.421 79.902 1.00 95.53 270 SER E C 1
ATOM 10505 O O . SER E 1 280 ? 60.475 -36.611 80.810 1.00 95.80 270 SER E O 1
ATOM 10508 N N . SER E 1 281 ? 59.613 -37.080 78.757 1.00 90.93 271 SER E N 1
ATOM 10509 C CA . SER E 1 281 ? 59.132 -35.720 78.510 1.00 90.86 271 SER E CA 1
ATOM 10510 C C . SER E 1 281 ? 58.088 -35.350 79.574 1.00 91.85 271 SER E C 1
ATOM 10511 O O . SER E 1 281 ? 58.092 -34.226 80.078 1.00 91.92 271 SER E O 1
ATOM 10514 N N . ALA E 1 282 ? 57.224 -36.329 79.924 1.00 84.86 272 ALA E N 1
ATOM 10515 C CA . ALA E 1 282 ? 56.175 -36.212 80.929 1.00 82.46 272 ALA E CA 1
ATOM 10516 C C . ALA E 1 282 ? 56.759 -35.785 82.266 1.00 84.57 272 ALA E C 1
ATOM 10517 O O . ALA E 1 282 ? 56.258 -34.833 82.878 1.00 83.18 272 ALA E O 1
ATOM 10519 N N . THR E 1 283 ? 57.854 -36.468 82.692 1.00 81.13 273 THR E N 1
ATOM 10520 C CA . THR E 1 283 ? 58.550 -36.219 83.957 1.00 81.49 273 THR E CA 1
ATOM 10521 C C . THR E 1 283 ? 58.996 -34.757 83.978 1.00 88.11 273 THR E C 1
ATOM 10522 O O . THR E 1 283 ? 58.668 -34.026 84.916 1.00 86.46 273 THR E O 1
ATOM 10526 N N . ALA E 1 284 ? 59.645 -34.317 82.881 1.00 88.56 274 ALA E N 1
ATOM 10527 C CA . ALA E 1 284 ? 60.118 -32.949 82.684 1.00 90.51 274 ALA E CA 1
ATOM 10528 C C . ALA E 1 284 ? 58.966 -31.947 82.754 1.00 96.02 274 ALA E C 1
ATOM 10529 O O . ALA E 1 284 ? 59.102 -30.939 83.449 1.00 96.92 274 ALA E O 1
ATOM 10531 N N . ASP E 1 285 ? 57.821 -32.253 82.101 1.00 91.90 275 ASP E N 1
ATOM 10532 C CA . ASP E 1 285 ? 56.635 -31.394 82.116 1.00 91.35 275 ASP E CA 1
ATOM 10533 C C . ASP E 1 285 ? 56.141 -31.161 83.531 1.00 91.57 275 ASP E C 1
ATOM 10534 O O . ASP E 1 285 ? 55.817 -30.022 83.874 1.00 90.96 275 ASP E O 1
ATOM 10539 N N . ILE E 1 286 ? 56.135 -32.231 84.359 1.00 85.50 276 ILE E N 1
ATOM 10540 C CA . ILE E 1 286 ? 55.696 -32.184 85.753 1.00 83.80 276 ILE E CA 1
ATOM 10541 C C . ILE E 1 286 ? 56.673 -31.334 86.571 1.00 89.17 276 ILE E C 1
ATOM 10542 O O . ILE E 1 286 ? 56.231 -30.507 87.365 1.00 89.28 276 ILE E O 1
ATOM 10547 N N . ILE E 1 287 ? 57.993 -31.525 86.369 1.00 86.21 277 ILE E N 1
ATOM 10548 C CA . ILE E 1 287 ? 59.030 -30.768 87.081 1.00 86.36 277 ILE E CA 1
ATOM 10549 C C . ILE E 1 287 ? 58.927 -29.289 86.693 1.00 91.73 277 ILE E C 1
ATOM 10550 O O . ILE E 1 287 ? 58.950 -28.437 87.591 1.00 92.41 277 ILE E O 1
ATOM 10555 N N . ASN E 1 288 ? 58.741 -28.991 85.376 1.00 87.38 278 ASN E N 1
ATOM 10556 C CA . ASN E 1 288 ? 58.559 -27.624 84.878 1.00 87.73 278 ASN E CA 1
ATOM 10557 C C . ASN E 1 288 ? 57.408 -26.964 85.636 1.00 88.88 278 ASN E C 1
ATOM 10558 O O . ASN E 1 288 ? 57.552 -25.841 86.110 1.00 88.77 278 ASN E O 1
ATOM 10563 N N . ARG E 1 289 ? 56.299 -27.708 85.803 1.00 83.29 279 ARG E N 1
ATOM 10564 C CA . ARG E 1 289 ? 55.112 -27.282 86.533 1.00 82.78 279 ARG E CA 1
ATOM 10565 C C . ARG E 1 289 ? 55.444 -27.051 88.008 1.00 89.98 279 ARG E C 1
ATOM 10566 O O . ARG E 1 289 ? 55.016 -26.041 88.571 1.00 90.00 279 ARG E O 1
ATOM 10574 N N . PHE E 1 290 ? 56.212 -27.969 88.625 1.00 88.80 280 PHE E N 1
ATOM 10575 C CA . PHE E 1 290 ? 56.602 -27.858 90.030 1.00 90.41 280 PHE E CA 1
ATOM 10576 C C . PHE E 1 290 ? 57.404 -26.578 90.268 1.00 100.32 280 PHE E C 1
ATOM 10577 O O . PHE E 1 290 ? 57.077 -25.853 91.211 1.00 100.98 280 PHE E O 1
ATOM 10585 N N . VAL E 1 291 ? 58.440 -26.306 89.415 1.00 99.49 281 VAL E N 1
ATOM 10586 C CA . VAL E 1 291 ? 59.325 -25.136 89.532 1.00 101.33 281 VAL E CA 1
ATOM 10587 C C . VAL E 1 291 ? 58.543 -23.826 89.306 1.00 106.88 281 VAL E C 1
ATOM 10588 O O . VAL E 1 291 ? 58.831 -22.836 89.977 1.00 107.03 281 VAL E O 1
ATOM 10592 N N . LEU E 1 292 ? 57.549 -23.834 88.393 1.00 104.27 282 LEU E N 1
ATOM 10593 C CA . LEU E 1 292 ? 56.710 -22.680 88.093 1.00 105.17 282 LEU E CA 1
ATOM 10594 C C . LEU E 1 292 ? 55.749 -22.413 89.258 1.00 107.92 282 LEU E C 1
ATOM 10595 O O . LEU E 1 292 ? 55.604 -21.258 89.653 1.00 108.76 282 LEU E O 1
ATOM 10600 N N . GLU E 1 293 ? 55.144 -23.472 89.838 1.00 102.22 283 GLU E N 1
ATOM 10601 C CA . GLU E 1 293 ? 54.226 -23.358 90.981 1.00 101.18 283 GLU E CA 1
ATOM 10602 C C . GLU E 1 293 ? 54.999 -23.017 92.289 1.00 106.36 283 GLU E C 1
ATOM 10603 O O . GLU E 1 293 ? 54.389 -22.631 93.293 1.00 105.30 283 GLU E O 1
ATOM 10609 N N . SER E 1 294 ? 56.348 -23.122 92.227 1.00 105.29 284 SER E N 1
ATOM 10610 C CA . SER E 1 294 ? 57.343 -22.814 93.262 1.00 107.24 284 SER E CA 1
ATOM 10611 C C . SER E 1 294 ? 57.747 -21.335 93.198 1.00 115.60 284 SER E C 1
ATOM 10612 O O . SER E 1 294 ? 58.082 -20.744 94.229 1.00 116.06 284 SER E O 1
ATOM 10615 N N . SER E 1 295 ? 57.737 -20.750 91.973 1.00 114.51 285 SER E N 1
ATOM 10616 C CA . SER E 1 295 ? 58.032 -19.335 91.707 1.00 116.57 285 SER E CA 1
ATOM 10617 C C . SER E 1 295 ? 56.758 -18.467 91.923 1.00 121.74 285 SER E C 1
ATOM 10618 O O . SER E 1 295 ? 56.821 -17.237 91.788 1.00 122.78 285 SER E O 1
ATOM 10621 N N . ILE E 1 296 ? 55.612 -19.118 92.268 1.00 117.42 286 ILE E N 1
ATOM 10622 C CA . ILE E 1 296 ? 54.329 -18.461 92.521 1.00 117.29 286 ILE E CA 1
ATOM 10623 C C . ILE E 1 296 ? 53.738 -18.921 93.887 1.00 120.49 286 ILE E C 1
ATOM 10624 O O . ILE E 1 296 ? 54.206 -19.885 94.509 1.00 118.06 286 ILE E O 1
ATOM 10629 N N . GLY E 1 297 ? 52.705 -18.197 94.303 1.00 118.94 287 GLY E N 1
ATOM 10630 C CA . GLY E 1 297 ? 52.002 -18.344 95.568 1.00 119.12 287 GLY E CA 1
ATOM 10631 C C . GLY E 1 297 ? 52.119 -17.054 96.362 1.00 126.76 287 GLY E C 1
ATOM 10632 O O . GLY E 1 297 ? 52.948 -16.191 96.034 1.00 127.47 287 GLY E O 1
ATOM 10633 N N . ASN E 1 298 ? 51.293 -16.906 97.417 1.00 124.74 288 ASN E N 1
ATOM 10634 C CA . ASN E 1 298 ? 51.301 -15.716 98.277 1.00 126.41 288 ASN E CA 1
ATOM 10635 C C . ASN E 1 298 ? 52.640 -15.626 99.061 1.00 131.08 288 ASN E C 1
ATOM 10636 O O . ASN E 1 298 ? 53.283 -16.656 99.334 1.00 130.01 288 ASN E O 1
ATOM 10641 N N . PHE E 1 299 ? 53.070 -14.372 99.372 1.00 128.51 289 PHE E N 1
ATOM 10642 C CA . PHE E 1 299 ? 54.292 -14.008 100.109 1.00 129.37 289 PHE E CA 1
ATOM 10643 C C . PHE E 1 299 ? 55.581 -14.346 99.265 1.00 132.55 289 PHE E C 1
ATOM 10644 O O . PHE E 1 299 ? 55.482 -15.038 98.248 1.00 131.21 289 PHE E O 1
ATOM 10652 N N . GLY E 1 300 ? 56.741 -13.797 99.652 1.00 129.71 290 GLY E N 1
ATOM 10653 C CA . GLY E 1 300 ? 58.005 -13.988 98.937 1.00 151.07 290 GLY E CA 1
ATOM 10654 C C . GLY E 1 300 ? 59.043 -14.851 99.636 1.00 166.89 290 GLY E C 1
ATOM 10655 O O . GLY E 1 300 ? 60.222 -14.863 99.259 1.00 121.70 290 GLY E O 1
ATOM 10656 N N . VAL F 1 15 ? 18.084 -5.927 98.463 1.00 117.48 5 VAL F N 1
ATOM 10657 C CA . VAL F 1 15 ? 18.526 -5.749 97.081 1.00 116.39 5 VAL F CA 1
ATOM 10658 C C . VAL F 1 15 ? 18.913 -7.128 96.489 1.00 116.70 5 VAL F C 1
ATOM 10659 O O . VAL F 1 15 ? 18.476 -7.433 95.382 1.00 115.63 5 VAL F O 1
ATOM 10663 N N . PHE F 1 16 ? 19.720 -7.950 97.212 1.00 111.02 6 PHE F N 1
ATOM 10664 C CA . PHE F 1 16 ? 20.151 -9.287 96.745 1.00 107.19 6 PHE F CA 1
ATOM 10665 C C . PHE F 1 16 ? 19.476 -10.421 97.508 1.00 109.90 6 PHE F C 1
ATOM 10666 O O . PHE F 1 16 ? 19.235 -10.273 98.707 1.00 110.56 6 PHE F O 1
ATOM 10674 N N . ASP F 1 17 ? 19.244 -11.584 96.843 1.00 104.37 7 ASP F N 1
ATOM 10675 C CA . ASP F 1 17 ? 18.674 -12.765 97.503 1.00 103.05 7 ASP F CA 1
ATOM 10676 C C . ASP F 1 17 ? 19.736 -13.368 98.423 1.00 103.86 7 ASP F C 1
ATOM 10677 O O . ASP F 1 17 ? 20.815 -13.753 97.940 1.00 100.74 7 ASP F O 1
ATOM 10682 N N . PRO F 1 18 ? 19.445 -13.448 99.747 1.00 100.42 8 PRO F N 1
ATOM 10683 C CA . PRO F 1 18 ? 20.427 -14.017 100.692 1.00 99.19 8 PRO F CA 1
ATOM 10684 C C . PRO F 1 18 ? 20.967 -15.398 100.274 1.00 102.23 8 PRO F C 1
ATOM 10685 O O . PRO F 1 18 ? 22.176 -15.621 100.387 1.00 99.76 8 PRO F O 1
ATOM 10689 N N . ARG F 1 19 ? 20.088 -16.291 99.743 1.00 100.36 9 ARG F N 1
ATOM 10690 C CA . ARG F 1 19 ? 20.470 -17.623 99.275 1.00 98.31 9 ARG F CA 1
ATOM 10691 C C . ARG F 1 19 ? 21.449 -17.494 98.113 1.00 101.21 9 ARG F C 1
ATOM 10692 O O . ARG F 1 19 ? 22.536 -18.056 98.197 1.00 98.40 9 ARG F O 1
ATOM 10700 N N . ALA F 1 20 ? 21.074 -16.734 97.057 1.00 99.65 10 ALA F N 1
ATOM 10701 C CA . ALA F 1 20 ? 21.882 -16.489 95.859 1.00 98.57 10 ALA F CA 1
ATOM 10702 C C . ALA F 1 20 ? 23.287 -16.015 96.228 1.00 102.99 10 ALA F C 1
ATOM 10703 O O . ALA F 1 20 ? 24.271 -16.603 95.760 1.00 101.66 10 ALA F O 1
ATOM 10705 N N . LEU F 1 21 ? 23.373 -14.990 97.110 1.00 100.30 11 LEU F N 1
ATOM 10706 C CA . LEU F 1 21 ? 24.642 -14.439 97.561 1.00 99.13 11 LEU F CA 1
ATOM 10707 C C . LEU F 1 21 ? 25.431 -15.465 98.352 1.00 100.08 11 LEU F C 1
ATOM 10708 O O . LEU F 1 21 ? 26.609 -15.660 98.047 1.00 98.63 11 LEU F O 1
ATOM 10713 N N . ARG F 1 22 ? 24.795 -16.133 99.342 1.00 95.30 12 ARG F N 1
ATOM 10714 C CA . ARG F 1 22 ? 25.471 -17.156 100.141 1.00 92.79 12 ARG F CA 1
ATOM 10715 C C . ARG F 1 22 ? 26.046 -18.254 99.238 1.00 93.31 12 ARG F C 1
ATOM 10716 O O . ARG F 1 22 ? 27.197 -18.644 99.414 1.00 90.71 12 ARG F O 1
ATOM 10724 N N . ASP F 1 23 ? 25.258 -18.703 98.246 1.00 90.43 13 ASP F N 1
ATOM 10725 C CA . ASP F 1 23 ? 25.637 -19.742 97.285 1.00 88.12 13 ASP F CA 1
ATOM 10726 C C . ASP F 1 23 ? 26.812 -19.267 96.399 1.00 91.12 13 ASP F C 1
ATOM 10727 O O . ASP F 1 23 ? 27.725 -20.064 96.126 1.00 89.07 13 ASP F O 1
ATOM 10732 N N . ALA F 1 24 ? 26.823 -17.966 96.018 1.00 88.63 14 ALA F N 1
ATOM 10733 C CA . ALA F 1 24 ? 27.897 -17.372 95.218 1.00 88.13 14 ALA F CA 1
ATOM 10734 C C . ALA F 1 24 ? 29.206 -17.351 96.007 1.00 94.77 14 ALA F C 1
ATOM 10735 O O . ALA F 1 24 ? 30.246 -17.707 95.448 1.00 93.91 14 ALA F O 1
ATOM 10737 N N . PHE F 1 25 ? 29.155 -17.004 97.319 1.00 93.23 15 PHE F N 1
ATOM 10738 C CA . PHE F 1 25 ? 30.335 -17.018 98.194 1.00 92.94 15 PHE F CA 1
ATOM 10739 C C . PHE F 1 25 ? 30.908 -18.424 98.309 1.00 94.76 15 PHE F C 1
ATOM 10740 O O . PHE F 1 25 ? 32.132 -18.600 98.331 1.00 93.77 15 PHE F O 1
ATOM 10748 N N . GLY F 1 26 ? 30.004 -19.404 98.337 1.00 90.78 16 GLY F N 1
ATOM 10749 C CA . GLY F 1 26 ? 30.317 -20.822 98.429 1.00 88.56 16 GLY F CA 1
ATOM 10750 C C . GLY F 1 26 ? 31.166 -21.374 97.303 1.00 90.13 16 GLY F C 1
ATOM 10751 O O . GLY F 1 26 ? 31.766 -22.439 97.471 1.00 86.73 16 GLY F O 1
ATOM 10752 N N . ALA F 1 27 ? 31.228 -20.659 96.148 1.00 88.48 17 ALA F N 1
ATOM 10753 C CA . ALA F 1 27 ? 32.018 -21.054 94.969 1.00 87.66 17 ALA F CA 1
ATOM 10754 C C . ALA F 1 27 ? 33.506 -21.106 95.297 1.00 90.86 17 ALA F C 1
ATOM 10755 O O . ALA F 1 27 ? 34.250 -21.887 94.687 1.00 89.24 17 ALA F O 1
ATOM 10757 N N . PHE F 1 28 ? 33.932 -20.267 96.266 1.00 87.31 18 PHE F N 1
ATOM 10758 C CA . PHE F 1 28 ? 35.306 -20.224 96.728 1.00 85.79 18 PHE F CA 1
ATOM 10759 C C . PHE F 1 28 ? 35.490 -21.290 97.789 1.00 86.21 18 PHE F C 1
ATOM 10760 O O . PHE F 1 28 ? 34.930 -21.182 98.883 1.00 85.00 18 PHE F O 1
ATOM 10768 N N . ALA F 1 29 ? 36.252 -22.347 97.439 1.00 80.96 19 ALA F N 1
ATOM 10769 C CA . ALA F 1 29 ? 36.553 -23.461 98.334 1.00 79.23 19 ALA F CA 1
ATOM 10770 C C . ALA F 1 29 ? 37.402 -22.966 99.504 1.00 82.99 19 ALA F C 1
ATOM 10771 O O . ALA F 1 29 ? 38.089 -21.950 99.368 1.00 83.84 19 ALA F O 1
ATOM 10773 N N . THR F 1 30 ? 37.314 -23.646 100.664 1.00 77.51 20 THR F N 1
ATOM 10774 C CA . THR F 1 30 ? 38.117 -23.340 101.856 1.00 77.63 20 THR F CA 1
ATOM 10775 C C . THR F 1 30 ? 38.493 -24.603 102.591 1.00 79.43 20 THR F C 1
ATOM 10776 O O . THR F 1 30 ? 38.005 -25.673 102.263 1.00 77.53 20 THR F O 1
ATOM 10780 N N . GLY F 1 31 ? 39.337 -24.449 103.600 1.00 77.14 21 GLY F N 1
ATOM 10781 C CA . GLY F 1 31 ? 39.686 -25.475 104.566 1.00 76.76 21 GLY F CA 1
ATOM 10782 C C . GLY F 1 31 ? 38.712 -25.250 105.711 1.00 81.93 21 GLY F C 1
ATOM 10783 O O . GLY F 1 31 ? 37.841 -24.365 105.621 1.00 82.57 21 GLY F O 1
ATOM 10784 N N . VAL F 1 32 ? 38.811 -26.031 106.788 1.00 77.25 22 VAL F N 1
ATOM 10785 C CA . VAL F 1 32 ? 37.859 -25.807 107.880 1.00 77.27 22 VAL F CA 1
ATOM 10786 C C . VAL F 1 32 ? 38.642 -25.665 109.163 1.00 83.73 22 VAL F C 1
ATOM 10787 O O . VAL F 1 32 ? 39.398 -26.569 109.544 1.00 82.94 22 VAL F O 1
ATOM 10791 N N . THR F 1 33 ? 38.490 -24.504 109.803 1.00 83.47 23 THR F N 1
ATOM 10792 C CA . THR F 1 33 ? 39.166 -24.202 111.065 1.00 85.43 23 THR F CA 1
ATOM 10793 C C . THR F 1 33 ? 38.187 -24.178 112.189 1.00 90.17 23 THR F C 1
ATOM 10794 O O . THR F 1 33 ? 37.018 -23.884 111.964 1.00 89.89 23 THR F O 1
ATOM 10798 N N . VAL F 1 34 ? 38.666 -24.434 113.403 1.00 88.29 24 VAL F N 1
ATOM 10799 C CA . VAL F 1 34 ? 37.843 -24.330 114.600 1.00 90.36 24 VAL F CA 1
ATOM 10800 C C . VAL F 1 34 ? 38.543 -23.311 115.488 1.00 99.46 24 VAL F C 1
ATOM 10801 O O . VAL F 1 34 ? 39.619 -23.599 116.033 1.00 100.24 24 VAL F O 1
ATOM 10805 N N . VAL F 1 35 ? 37.966 -22.091 115.561 1.00 98.65 25 VAL F N 1
ATOM 10806 C CA . VAL F 1 35 ? 38.487 -20.971 116.356 1.00 101.59 25 VAL F CA 1
ATOM 10807 C C . VAL F 1 35 ? 38.211 -21.269 117.826 1.00 108.58 25 VAL F C 1
ATOM 10808 O O . VAL F 1 35 ? 37.063 -21.535 118.176 1.00 108.98 25 VAL F O 1
ATOM 10812 N N . THR F 1 36 ? 39.256 -21.273 118.674 1.00 107.13 26 THR F N 1
ATOM 10813 C CA . THR F 1 36 ? 39.114 -21.590 120.099 1.00 109.74 26 THR F CA 1
ATOM 10814 C C . THR F 1 36 ? 39.710 -20.490 120.989 1.00 117.53 26 THR F C 1
ATOM 10815 O O . THR F 1 36 ? 40.594 -19.748 120.554 1.00 117.24 26 THR F O 1
ATOM 10819 N N . ALA F 1 37 ? 39.217 -20.411 122.241 1.00 116.78 27 ALA F N 1
ATOM 10820 C CA . ALA F 1 37 ? 39.631 -19.480 123.287 1.00 119.56 27 ALA F CA 1
ATOM 10821 C C . ALA F 1 37 ? 39.036 -19.917 124.636 1.00 126.52 27 ALA F C 1
ATOM 10822 O O . ALA F 1 37 ? 38.334 -20.929 124.697 1.00 125.15 27 ALA F O 1
ATOM 10824 N N . SER F 1 38 ? 39.337 -19.164 125.721 1.00 126.57 28 SER F N 1
ATOM 10825 C CA . SER F 1 38 ? 38.808 -19.403 127.070 1.00 128.96 28 SER F CA 1
ATOM 10826 C C . SER F 1 38 ? 38.018 -18.166 127.509 1.00 134.72 28 SER F C 1
ATOM 10827 O O . SER F 1 38 ? 38.535 -17.051 127.385 1.00 134.78 28 SER F O 1
ATOM 10830 N N . ASP F 1 39 ? 36.756 -18.346 127.984 1.00 132.82 29 ASP F N 1
ATOM 10831 C CA . ASP F 1 39 ? 35.894 -17.223 128.404 1.00 135.00 29 ASP F CA 1
ATOM 10832 C C . ASP F 1 39 ? 36.392 -16.545 129.709 1.00 141.66 29 ASP F C 1
ATOM 10833 O O . ASP F 1 39 ? 37.458 -16.892 130.226 1.00 140.99 29 ASP F O 1
ATOM 10838 N N . ALA F 1 40 ? 35.619 -15.563 130.216 1.00 141.26 30 ALA F N 1
ATOM 10839 C CA . ALA F 1 40 ? 35.917 -14.827 131.446 1.00 145.11 30 ALA F CA 1
ATOM 10840 C C . ALA F 1 40 ? 36.118 -15.787 132.622 1.00 150.51 30 ALA F C 1
ATOM 10841 O O . ALA F 1 40 ? 37.036 -15.594 133.420 1.00 152.08 30 ALA F O 1
ATOM 10843 N N . ALA F 1 41 ? 35.300 -16.857 132.675 1.00 145.74 31 ALA F N 1
ATOM 10844 C CA . ALA F 1 41 ? 35.340 -17.900 133.699 1.00 146.65 31 ALA F CA 1
ATOM 10845 C C . ALA F 1 41 ? 36.502 -18.897 133.492 1.00 146.96 31 ALA F C 1
ATOM 10846 O O . ALA F 1 41 ? 36.762 -19.722 134.371 1.00 147.72 31 ALA F O 1
ATOM 10848 N N . GLY F 1 42 ? 37.178 -18.811 132.348 1.00 139.33 32 GLY F N 1
ATOM 10849 C CA . GLY F 1 42 ? 38.282 -19.702 132.001 1.00 136.63 32 GLY F CA 1
ATOM 10850 C C . GLY F 1 42 ? 37.845 -20.984 131.314 1.00 136.68 32 GLY F C 1
ATOM 10851 O O . GLY F 1 42 ? 38.677 -21.845 131.007 1.00 133.97 32 GLY F O 1
ATOM 10852 N N . LYS F 1 43 ? 36.531 -21.116 131.064 1.00 133.15 33 LYS F N 1
ATOM 10853 C CA . LYS F 1 43 ? 35.937 -22.268 130.387 1.00 130.47 33 LYS F CA 1
ATOM 10854 C C . LYS F 1 43 ? 36.262 -22.234 128.879 1.00 131.04 33 LYS F C 1
ATOM 10855 O O . LYS F 1 43 ? 36.121 -21.173 128.256 1.00 130.38 33 LYS F O 1
ATOM 10857 N N . PRO F 1 44 ? 36.702 -23.363 128.271 1.00 124.81 34 PRO F N 1
ATOM 10858 C CA . PRO F 1 44 ? 36.996 -23.344 126.828 1.00 120.99 34 PRO F CA 1
ATOM 10859 C C . PRO F 1 44 ? 35.741 -23.127 125.977 1.00 122.85 34 PRO F C 1
ATOM 10860 O O . PRO F 1 44 ? 34.702 -23.764 126.194 1.00 121.92 34 PRO F O 1
ATOM 10864 N N . ILE F 1 45 ? 35.850 -22.189 125.024 1.00 118.10 35 ILE F N 1
ATOM 10865 C CA . ILE F 1 45 ? 34.812 -21.843 124.055 1.00 116.49 35 ILE F CA 1
ATOM 10866 C C . ILE F 1 45 ? 35.391 -22.021 122.650 1.00 118.67 35 ILE F C 1
ATOM 10867 O O . ILE F 1 45 ? 36.601 -21.860 122.442 1.00 118.41 35 ILE F O 1
ATOM 10872 N N . GLY F 1 46 ? 34.545 -22.443 121.727 1.00 113.63 36 GLY F N 1
ATOM 10873 C CA . GLY F 1 46 ? 34.975 -22.683 120.356 1.00 110.94 36 GLY F CA 1
ATOM 10874 C C . GLY F 1 46 ? 33.879 -22.601 119.315 1.00 113.93 36 GLY F C 1
ATOM 10875 O O . GLY F 1 46 ? 32.691 -22.662 119.652 1.00 115.72 36 GLY F O 1
ATOM 10876 N N . PHE F 1 47 ? 34.278 -22.466 118.037 1.00 106.95 37 PHE F N 1
ATOM 10877 C CA . PHE F 1 47 ? 33.350 -22.399 116.913 1.00 105.40 37 PHE F CA 1
ATOM 10878 C C . PHE F 1 47 ? 34.079 -22.655 115.586 1.00 106.75 37 PHE F C 1
ATOM 10879 O O . PHE F 1 47 ? 35.200 -22.175 115.389 1.00 106.40 37 PHE F O 1
ATOM 10887 N N . THR F 1 48 ? 33.417 -23.404 114.679 1.00 100.64 38 THR F N 1
ATOM 10888 C CA . THR F 1 48 ? 33.904 -23.732 113.342 1.00 97.69 38 THR F CA 1
ATOM 10889 C C . THR F 1 48 ? 33.764 -22.508 112.421 1.00 100.87 38 THR F C 1
ATOM 10890 O O . THR F 1 48 ? 32.666 -21.963 112.293 1.00 101.59 38 THR F O 1
ATOM 10894 N N . ALA F 1 49 ? 34.869 -22.101 111.763 1.00 96.22 39 ALA F N 1
ATOM 10895 C CA . ALA F 1 49 ? 34.896 -20.981 110.815 1.00 95.71 39 ALA F CA 1
ATOM 10896 C C . ALA F 1 49 ? 35.716 -21.319 109.563 1.00 96.68 39 ALA F C 1
ATOM 10897 O O . ALA F 1 49 ? 36.750 -21.987 109.653 1.00 93.97 39 ALA F O 1
ATOM 10899 N N . ASN F 1 50 ? 35.222 -20.877 108.391 1.00 93.40 40 ASN F N 1
ATOM 10900 C CA . ASN F 1 50 ? 35.865 -21.118 107.103 1.00 91.29 40 ASN F CA 1
ATOM 10901 C C . ASN F 1 50 ? 36.183 -19.781 106.408 1.00 96.09 40 ASN F C 1
ATOM 10902 O O . ASN F 1 50 ? 36.895 -19.756 105.403 1.00 93.47 40 ASN F O 1
ATOM 10907 N N . SER F 1 51 ? 35.681 -18.666 106.972 1.00 96.27 41 SER F N 1
ATOM 10908 C CA . SER F 1 51 ? 35.956 -17.323 106.471 1.00 97.50 41 SER F CA 1
ATOM 10909 C C . SER F 1 51 ? 37.222 -16.826 107.204 1.00 102.29 41 SER F C 1
ATOM 10910 O O . SER F 1 51 ? 37.195 -15.907 108.022 1.00 103.97 41 SER F O 1
ATOM 10913 N N . PHE F 1 52 ? 38.325 -17.536 106.926 1.00 97.17 42 PHE F N 1
ATOM 10914 C CA . PHE F 1 52 ? 39.680 -17.381 107.449 1.00 97.15 42 PHE F CA 1
ATOM 10915 C C . PHE F 1 52 ? 40.652 -17.042 106.312 1.00 100.43 42 PHE F C 1
ATOM 10916 O O . PHE F 1 52 ? 40.513 -17.566 105.197 1.00 99.68 42 PHE F O 1
ATOM 10924 N N . THR F 1 53 ? 41.673 -16.225 106.615 1.00 96.68 43 THR F N 1
ATOM 10925 C CA . THR F 1 53 ? 42.686 -15.813 105.651 1.00 95.80 43 THR F CA 1
ATOM 10926 C C . THR F 1 53 ? 44.036 -15.578 106.314 1.00 99.75 43 THR F C 1
ATOM 10927 O O . THR F 1 53 ? 44.103 -15.008 107.406 1.00 101.36 43 THR F O 1
ATOM 10931 N N . SER F 1 54 ? 45.108 -15.991 105.619 1.00 94.69 44 SER F N 1
ATOM 10932 C CA . SER F 1 54 ? 46.490 -15.709 105.996 1.00 95.79 44 SER F CA 1
ATOM 10933 C C . SER F 1 54 ? 46.778 -14.294 105.473 1.00 101.86 44 SER F C 1
ATOM 10934 O O . SER F 1 54 ? 46.680 -14.048 104.267 1.00 101.28 44 SER F O 1
ATOM 10937 N N . VAL F 1 55 ? 47.043 -13.344 106.382 1.00 101.29 45 VAL F N 1
ATOM 10938 C CA . VAL F 1 55 ? 47.199 -11.927 106.019 1.00 103.26 45 VAL F CA 1
ATOM 10939 C C . VAL F 1 55 ? 48.658 -11.512 105.728 1.00 109.08 45 VAL F C 1
ATOM 10940 O O . VAL F 1 55 ? 48.951 -11.097 104.600 1.00 108.21 45 VAL F O 1
ATOM 10944 N N . SER F 1 56 ? 49.535 -11.555 106.742 1.00 107.64 46 SER F N 1
ATOM 10945 C CA . SER F 1 56 ? 50.913 -11.117 106.605 1.00 109.83 46 SER F CA 1
ATOM 10946 C C . SER F 1 56 ? 51.888 -12.166 107.153 1.00 115.26 46 SER F C 1
ATOM 10947 O O . SER F 1 56 ? 51.557 -12.902 108.084 1.00 114.52 46 SER F O 1
ATOM 10950 N N . LEU F 1 57 ? 53.084 -12.239 106.564 1.00 113.28 47 LEU F N 1
ATOM 10951 C CA . LEU F 1 57 ? 54.112 -13.174 106.998 1.00 113.32 47 LEU F CA 1
ATOM 10952 C C . LEU F 1 57 ? 55.075 -12.480 107.982 1.00 121.10 47 LEU F C 1
ATOM 10953 O O . LEU F 1 57 ? 55.450 -13.075 108.994 1.00 121.11 47 LEU F O 1
ATOM 10958 N N . ASP F 1 58 ? 55.430 -11.209 107.705 1.00 120.31 48 ASP F N 1
ATOM 10959 C CA . ASP F 1 58 ? 56.286 -10.394 108.564 1.00 123.26 48 ASP F CA 1
ATOM 10960 C C . ASP F 1 58 ? 55.649 -8.990 108.786 1.00 127.58 48 ASP F C 1
ATOM 10961 O O . ASP F 1 58 ? 55.762 -8.117 107.916 1.00 128.13 48 ASP F O 1
ATOM 10966 N N . PRO F 1 59 ? 54.942 -8.754 109.916 1.00 123.44 49 PRO F N 1
ATOM 10967 C CA . PRO F 1 59 ? 54.697 -9.647 111.068 1.00 122.48 49 PRO F CA 1
ATOM 10968 C C . PRO F 1 59 ? 53.709 -10.785 110.764 1.00 123.94 49 PRO F C 1
ATOM 10969 O O . PRO F 1 59 ? 52.917 -10.641 109.832 1.00 122.24 49 PRO F O 1
ATOM 10973 N N . PRO F 1 60 ? 53.723 -11.906 111.541 1.00 119.25 50 PRO F N 1
ATOM 10974 C CA . PRO F 1 60 ? 52.780 -13.007 111.277 1.00 116.08 50 PRO F CA 1
ATOM 10975 C C . PRO F 1 60 ? 51.345 -12.597 111.583 1.00 120.09 50 PRO F C 1
ATOM 10976 O O . PRO F 1 60 ? 50.976 -12.475 112.754 1.00 121.15 50 PRO F O 1
ATOM 10980 N N . LEU F 1 61 ? 50.552 -12.337 110.524 1.00 115.12 51 LEU F N 1
ATOM 10981 C CA . LEU F 1 61 ? 49.170 -11.905 110.685 1.00 114.93 51 LEU F CA 1
ATOM 10982 C C . LEU F 1 61 ? 48.184 -12.834 110.004 1.00 116.20 51 LEU F C 1
ATOM 10983 O O . LEU F 1 61 ? 48.412 -13.360 108.914 1.00 114.01 51 LEU F O 1
ATOM 10988 N N . LEU F 1 62 ? 47.063 -13.002 110.683 1.00 112.47 52 LEU F N 1
ATOM 10989 C CA . LEU F 1 62 ? 46.000 -13.931 110.382 1.00 109.74 52 LEU F CA 1
ATOM 10990 C C . LEU F 1 62 ? 44.642 -13.238 110.599 1.00 115.76 52 LEU F C 1
ATOM 10991 O O . LEU F 1 62 ? 44.546 -12.264 111.354 1.00 117.46 52 LEU F O 1
ATOM 10996 N N . LEU F 1 63 ? 43.600 -13.746 109.923 1.00 111.64 53 LEU F N 1
ATOM 10997 C CA . LEU F 1 63 ? 42.252 -13.175 109.917 1.00 112.04 53 LEU F CA 1
ATOM 10998 C C . LEU F 1 63 ? 41.176 -14.252 110.034 1.00 113.12 53 LEU F C 1
ATOM 10999 O O . LEU F 1 63 ? 41.349 -15.346 109.501 1.00 110.77 53 LEU F O 1
ATOM 11004 N N . VAL F 1 64 ? 40.046 -13.924 110.662 1.00 110.02 54 VAL F N 1
ATOM 11005 C CA . VAL F 1 64 ? 38.888 -14.810 110.759 1.00 108.85 54 VAL F CA 1
ATOM 11006 C C . VAL F 1 64 ? 37.652 -13.934 111.025 1.00 118.07 54 VAL F C 1
ATOM 11007 O O . VAL F 1 64 ? 37.774 -12.886 111.670 1.00 120.63 54 VAL F O 1
ATOM 11011 N N . CYS F 1 65 ? 36.490 -14.321 110.473 1.00 115.30 55 CYS F N 1
ATOM 11012 C CA . CYS F 1 65 ? 35.269 -13.539 110.658 1.00 118.08 55 CYS F CA 1
ATOM 11013 C C . CYS F 1 65 ? 34.302 -14.225 111.620 1.00 122.89 55 CYS F C 1
ATOM 11014 O O . CYS F 1 65 ? 34.083 -15.432 111.519 1.00 121.24 55 CYS F O 1
ATOM 11017 N N . LEU F 1 66 ? 33.727 -13.447 112.554 1.00 121.25 56 LEU F N 1
ATOM 11018 C CA . LEU F 1 66 ? 32.759 -13.943 113.528 1.00 121.68 56 LEU F CA 1
ATOM 11019 C C . LEU F 1 66 ? 31.458 -13.178 113.398 1.00 127.47 56 LEU F C 1
ATOM 11020 O O . LEU F 1 66 ? 31.472 -11.948 113.423 1.00 128.52 56 LEU F O 1
ATOM 11025 N N . ALA F 1 67 ? 30.334 -13.912 113.290 1.00 124.03 57 ALA F N 1
ATOM 11026 C CA . ALA F 1 67 ? 28.995 -13.341 113.177 1.00 125.63 57 ALA F CA 1
ATOM 11027 C C . ALA F 1 67 ? 28.600 -12.609 114.452 1.00 132.42 57 ALA F C 1
ATOM 11028 O O . ALA F 1 67 ? 28.859 -13.097 115.556 1.00 132.98 57 ALA F O 1
ATOM 11030 N N . LYS F 1 68 ? 27.963 -11.444 114.303 1.00 130.53 58 LYS F N 1
ATOM 11031 C CA . LYS F 1 68 ? 27.501 -10.663 115.445 1.00 133.67 58 LYS F CA 1
ATOM 11032 C C . LYS F 1 68 ? 26.380 -11.433 116.166 1.00 140.93 58 LYS F C 1
ATOM 11033 O O . LYS F 1 68 ? 26.200 -11.279 117.376 1.00 143.65 58 LYS F O 1
ATOM 11039 N N . SER F 1 69 ? 25.702 -12.334 115.424 1.00 136.69 59 SER F N 1
ATOM 11040 C CA . SER F 1 69 ? 24.626 -13.205 115.894 1.00 137.73 59 SER F CA 1
ATOM 11041 C C . SER F 1 69 ? 25.118 -14.318 116.848 1.00 143.16 59 SER F C 1
ATOM 11042 O O . SER F 1 69 ? 24.286 -14.917 117.536 1.00 143.64 59 SER F O 1
ATOM 11045 N N . SER F 1 70 ? 26.447 -14.601 116.882 1.00 140.10 60 SER F N 1
ATOM 11046 C CA . SER F 1 70 ? 27.041 -15.668 117.701 1.00 139.70 60 SER F CA 1
ATOM 11047 C C . SER F 1 70 ? 26.727 -15.521 119.186 1.00 147.67 60 SER F C 1
ATOM 11048 O O . SER F 1 70 ? 26.663 -14.402 119.704 1.00 149.67 60 SER F O 1
ATOM 11051 N N . ARG F 1 71 ? 26.505 -16.669 119.852 1.00 144.56 61 ARG F N 1
ATOM 11052 C CA . ARG F 1 71 ? 26.232 -16.753 121.281 1.00 147.48 61 ARG F CA 1
ATOM 11053 C C . ARG F 1 71 ? 27.500 -16.365 122.059 1.00 152.38 61 ARG F C 1
ATOM 11054 O O . ARG F 1 71 ? 27.439 -15.603 123.029 1.00 155.21 61 ARG F O 1
ATOM 11056 N N . ASN F 1 72 ? 28.652 -16.848 121.570 1.00 146.27 62 ASN F N 1
ATOM 11057 C CA . ASN F 1 72 ? 29.985 -16.620 122.118 1.00 146.25 62 ASN F CA 1
ATOM 11058 C C . ASN F 1 72 ? 30.566 -15.247 121.730 1.00 148.94 62 ASN F C 1
ATOM 11059 O O . ASN F 1 72 ? 31.660 -14.935 122.200 1.00 149.06 62 ASN F O 1
ATOM 11064 N N . TYR F 1 73 ? 29.855 -14.436 120.888 1.00 144.10 63 TYR F N 1
ATOM 11065 C CA . TYR F 1 73 ? 30.318 -13.122 120.393 1.00 143.42 63 TYR F CA 1
ATOM 11066 C C . TYR F 1 73 ? 30.932 -12.248 121.497 1.00 147.19 63 TYR F C 1
ATOM 11067 O O . TYR F 1 73 ? 32.028 -11.719 121.298 1.00 146.05 63 TYR F O 1
ATOM 11076 N N . GLU F 1 74 ? 30.227 -12.082 122.629 1.00 145.04 64 GLU F N 1
ATOM 11077 C CA . GLU F 1 74 ? 30.722 -11.262 123.729 1.00 147.44 64 GLU F CA 1
ATOM 11078 C C . GLU F 1 74 ? 31.998 -11.855 124.336 1.00 148.94 64 GLU F C 1
ATOM 11079 O O . GLU F 1 74 ? 32.994 -11.138 124.425 1.00 149.10 64 GLU F O 1
ATOM 11085 N N . SER F 1 75 ? 31.985 -13.165 124.689 1.00 142.57 65 SER F N 1
ATOM 11086 C CA . SER F 1 75 ? 33.129 -13.892 125.261 1.00 140.81 65 SER F CA 1
ATOM 11087 C C . SER F 1 75 ? 34.371 -13.811 124.354 1.00 140.23 65 SER F C 1
ATOM 11088 O O . SER F 1 75 ? 35.467 -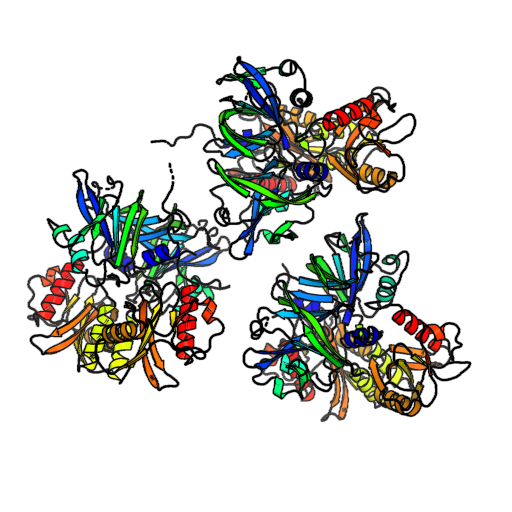13.511 124.835 1.00 140.68 65 SER F O 1
ATOM 11099 N N . THR F 1 77 ? 35.092 -11.627 121.517 1.00 129.79 67 THR F N 1
ATOM 11100 C CA . THR F 1 77 ? 35.600 -10.268 121.319 1.00 131.19 67 THR F CA 1
ATOM 11101 C C . THR F 1 77 ? 36.308 -9.758 122.589 1.00 138.55 67 THR F C 1
ATOM 11102 O O . THR F 1 77 ? 37.320 -9.062 122.483 1.00 138.41 67 THR F O 1
ATOM 11106 N N . SER F 1 78 ? 35.806 -10.161 123.777 1.00 137.67 68 SER F N 1
ATOM 11107 C CA . SER F 1 78 ? 36.383 -9.795 125.072 1.00 140.81 68 SER F CA 1
ATOM 11108 C C . SER F 1 78 ? 37.720 -10.510 125.330 1.00 143.15 68 SER F C 1
ATOM 11109 O O . SER F 1 78 ? 38.561 -9.947 126.025 1.00 144.68 68 SER F O 1
ATOM 11112 N N . ALA F 1 79 ? 37.919 -11.731 124.776 1.00 137.08 69 ALA F N 1
ATOM 11113 C CA . ALA F 1 79 ? 39.161 -12.507 124.933 1.00 136.10 69 ALA F CA 1
ATOM 11114 C C . ALA F 1 79 ? 40.352 -11.772 124.296 1.00 140.07 69 ALA F C 1
ATOM 11115 O O . ALA F 1 79 ? 40.167 -10.987 123.361 1.00 139.38 69 ALA F O 1
ATOM 11117 N N . GLY F 1 80 ? 41.544 -11.999 124.834 1.00 137.00 70 GLY F N 1
ATOM 11118 C CA . GLY F 1 80 ? 42.756 -11.361 124.334 1.00 136.72 70 GLY F CA 1
ATOM 11119 C C . GLY F 1 80 ? 43.550 -12.261 123.415 1.00 137.22 70 GLY F C 1
ATOM 11120 O O . GLY F 1 80 ? 44.201 -11.792 122.477 1.00 135.28 70 GLY F O 1
ATOM 11121 N N . ARG F 1 81 ? 43.501 -13.563 123.704 1.00 132.77 71 ARG F N 1
ATOM 11122 C CA . ARG F 1 81 ? 44.208 -14.599 122.970 1.00 129.97 71 ARG F CA 1
ATOM 11123 C C . ARG F 1 81 ? 43.235 -15.634 122.442 1.00 131.17 71 ARG F C 1
ATOM 11124 O O . ARG F 1 81 ? 42.225 -15.935 123.093 1.00 131.15 71 ARG F O 1
ATOM 11132 N N . PHE F 1 82 ? 43.544 -16.175 121.251 1.00 124.98 72 PHE F N 1
ATOM 11133 C CA . PHE F 1 82 ? 42.742 -17.202 120.585 1.00 121.96 72 PHE F CA 1
ATOM 11134 C C . PHE F 1 82 ? 43.631 -18.140 119.760 1.00 120.78 72 PHE F C 1
ATOM 11135 O O . PHE F 1 82 ? 44.813 -17.852 119.566 1.00 120.80 72 PHE F O 1
ATOM 11143 N N . ALA F 1 83 ? 43.066 -19.262 119.289 1.00 113.16 73 ALA F N 1
ATOM 11144 C CA . ALA F 1 83 ? 43.794 -20.242 118.483 1.00 109.82 73 ALA F CA 1
ATOM 11145 C C . ALA F 1 83 ? 42.973 -20.709 117.289 1.00 110.42 73 ALA F C 1
ATOM 11146 O O . ALA F 1 83 ? 41.741 -20.788 117.364 1.00 110.71 73 ALA F O 1
ATOM 11148 N N . ILE F 1 84 ? 43.674 -21.015 116.190 1.00 102.37 74 ILE F N 1
ATOM 11149 C CA . ILE F 1 84 ? 43.122 -21.504 114.945 1.00 98.55 74 ILE F CA 1
ATOM 11150 C C . ILE F 1 84 ? 43.520 -22.961 114.802 1.00 101.85 74 ILE F C 1
ATOM 11151 O O . ILE F 1 84 ? 44.707 -23.285 114.889 1.00 101.23 74 ILE F O 1
ATOM 11156 N N . ASN F 1 85 ? 42.529 -23.844 114.594 1.00 97.56 75 ASN F N 1
ATOM 11157 C CA . ASN F 1 85 ? 42.785 -25.268 114.366 1.00 94.97 75 ASN F CA 1
ATOM 11158 C C . ASN F 1 85 ? 42.376 -25.601 112.960 1.00 94.94 75 ASN F C 1
ATOM 11159 O O . ASN F 1 85 ? 41.182 -25.565 112.677 1.00 94.26 75 ASN F O 1
ATOM 11164 N N . VAL F 1 86 ? 43.336 -25.880 112.062 1.00 88.96 76 VAL F N 1
ATOM 11165 C CA . VAL F 1 86 ? 42.993 -26.261 110.686 1.00 85.89 76 VAL F CA 1
ATOM 11166 C C . VAL F 1 86 ? 42.751 -27.762 110.711 1.00 87.70 76 VAL F C 1
ATOM 11167 O O . VAL F 1 86 ? 43.693 -28.537 110.893 1.00 86.92 76 VAL F O 1
ATOM 11171 N N . LEU F 1 87 ? 41.477 -28.159 110.614 1.00 82.89 77 LEU F N 1
ATOM 11172 C CA . LEU F 1 87 ? 41.085 -29.562 110.690 1.00 81.77 77 LEU F CA 1
ATOM 11173 C C . LEU F 1 87 ? 41.626 -30.385 109.546 1.00 82.39 77 LEU F C 1
ATOM 11174 O O . LEU F 1 87 ? 41.805 -29.870 108.443 1.00 81.00 77 LEU F O 1
ATOM 11179 N N . SER F 1 88 ? 41.860 -31.676 109.820 1.00 77.68 78 SER F N 1
ATOM 11180 C CA . SER F 1 88 ? 42.313 -32.651 108.827 1.00 75.27 78 SER F CA 1
ATOM 11181 C C . SER F 1 88 ? 41.113 -33.446 108.291 1.00 75.20 78 SER F C 1
ATOM 11182 O O . SER F 1 88 ? 39.988 -33.307 108.795 1.00 73.83 78 SER F O 1
ATOM 11185 N N . GLU F 1 89 ? 41.368 -34.276 107.276 1.00 69.27 79 GLU F N 1
ATOM 11186 C CA . GLU F 1 89 ? 40.393 -35.115 106.583 1.00 67.76 79 GLU F CA 1
ATOM 11187 C C . GLU F 1 89 ? 39.446 -35.894 107.478 1.00 76.94 79 GLU F C 1
ATOM 11188 O O . GLU F 1 89 ? 38.287 -36.106 107.109 1.00 78.24 79 GLU F O 1
ATOM 11194 N N . THR F 1 90 ? 39.964 -36.408 108.598 1.00 76.07 80 THR F N 1
ATOM 11195 C CA . THR F 1 90 ? 39.244 -37.297 109.518 1.00 77.25 80 THR F CA 1
ATOM 11196 C C . THR F 1 90 ? 38.362 -36.567 110.523 1.00 82.46 80 THR F C 1
ATOM 11197 O O . THR F 1 90 ? 37.593 -37.215 111.235 1.00 81.96 80 THR F O 1
ATOM 11201 N N . GLN F 1 91 ? 38.472 -35.238 110.570 1.00 80.91 81 GLN F N 1
ATOM 11202 C CA . GLN F 1 91 ? 37.795 -34.404 111.549 1.00 83.51 81 GLN F CA 1
ATOM 11203 C C . GLN F 1 91 ? 36.522 -33.728 111.029 1.00 89.37 81 GLN F C 1
ATOM 11204 O O . GLN F 1 91 ? 36.234 -32.589 111.418 1.00 89.56 81 GLN F O 1
ATOM 11210 N N . LYS F 1 92 ? 35.712 -34.457 110.226 1.00 87.25 82 LYS F N 1
ATOM 11211 C CA . LYS F 1 92 ? 34.433 -33.929 109.728 1.00 87.41 82 LYS F CA 1
ATOM 11212 C C . LYS F 1 92 ? 33.472 -33.664 110.916 1.00 92.62 82 LYS F C 1
ATOM 11213 O O . LYS F 1 92 ? 32.845 -32.600 110.977 1.00 92.57 82 LYS F O 1
ATOM 11219 N N . ASP F 1 93 ? 33.409 -34.619 111.871 1.00 90.06 83 ASP F N 1
ATOM 11220 C CA . ASP F 1 93 ? 32.556 -34.590 113.078 1.00 91.77 83 ASP F CA 1
ATOM 11221 C C . ASP F 1 93 ? 32.880 -33.407 114.018 1.00 93.45 83 ASP F C 1
ATOM 11222 O O . ASP F 1 93 ? 31.994 -32.928 114.732 1.00 93.42 83 ASP F O 1
ATOM 11227 N N . VAL F 1 94 ? 34.155 -32.970 114.030 1.00 86.93 84 VAL F N 1
ATOM 11228 C CA . VAL F 1 94 ? 34.653 -31.867 114.845 1.00 86.33 84 VAL F CA 1
ATOM 11229 C C . VAL F 1 94 ? 34.105 -30.569 114.280 1.00 88.58 84 VAL F C 1
ATOM 11230 O O . VAL F 1 94 ? 33.715 -29.689 115.047 1.00 90.18 84 VAL F O 1
ATOM 11234 N N . SER F 1 95 ? 34.064 -30.464 112.935 1.00 81.81 85 SER F N 1
ATOM 11235 C CA . SER F 1 95 ? 33.518 -29.315 112.226 1.00 81.03 85 SER F CA 1
ATOM 11236 C C . SER F 1 95 ? 32.023 -29.170 112.564 1.00 84.70 85 SER F C 1
ATOM 11237 O O . SER F 1 95 ? 31.576 -28.071 112.913 1.00 84.03 85 SER F O 1
ATOM 11240 N N . ASN F 1 96 ? 31.272 -30.298 112.490 1.00 81.46 86 ASN F N 1
ATOM 11241 C CA . ASN F 1 96 ? 29.833 -30.353 112.767 1.00 82.76 86 ASN F CA 1
ATOM 11242 C C . ASN F 1 96 ? 29.570 -29.898 114.193 1.00 89.54 86 ASN F C 1
ATOM 11243 O O . ASN F 1 96 ? 28.881 -28.899 114.386 1.00 90.56 86 ASN F O 1
ATOM 11248 N N . THR F 1 97 ? 30.199 -30.573 115.177 1.00 86.89 87 THR F N 1
ATOM 11249 C CA . THR F 1 97 ? 30.094 -30.282 116.606 1.00 89.40 87 THR F CA 1
ATOM 11250 C C . THR F 1 97 ? 30.287 -28.785 116.886 1.00 95.62 87 THR F C 1
ATOM 11251 O O . THR F 1 97 ? 29.411 -28.187 117.502 1.00 97.92 87 THR F O 1
ATOM 11255 N N . PHE F 1 98 ? 31.367 -28.170 116.376 1.00 91.88 88 PHE F N 1
ATOM 11256 C CA . PHE F 1 98 ? 31.642 -26.757 116.627 1.00 93.92 88 PHE F CA 1
ATOM 11257 C C . PHE F 1 98 ? 30.866 -25.783 115.704 1.00 98.20 88 PHE F C 1
ATOM 11258 O O . PHE F 1 98 ? 31.200 -24.597 115.641 1.00 98.40 88 PHE F O 1
ATOM 11266 N N . ALA F 1 99 ? 29.787 -26.265 115.069 1.00 94.45 89 ALA F N 1
ATOM 11267 C CA . ALA F 1 99 ? 28.896 -25.473 114.221 1.00 94.43 89 ALA F CA 1
ATOM 11268 C C . ALA F 1 99 ? 27.472 -25.709 114.661 1.00 101.61 89 ALA F C 1
ATOM 11269 O O . ALA F 1 99 ? 26.647 -24.805 114.580 1.00 104.55 89 ALA F O 1
ATOM 11271 N N . ARG F 1 100 ? 27.200 -26.919 115.173 1.00 97.51 90 ARG F N 1
ATOM 11272 C CA . ARG F 1 100 ? 25.905 -27.349 115.691 1.00 98.69 90 ARG F CA 1
ATOM 11273 C C . ARG F 1 100 ? 25.698 -26.849 117.133 1.00 106.58 90 ARG F C 1
ATOM 11274 O O . ARG F 1 100 ? 26.681 -26.708 117.861 1.00 106.20 90 ARG F O 1
ATOM 11282 N N . PRO F 1 101 ? 24.445 -26.604 117.590 1.00 106.54 91 PRO F N 1
ATOM 11283 C CA . PRO F 1 101 ? 24.257 -26.186 118.986 1.00 109.81 91 PRO F CA 1
ATOM 11284 C C . PRO F 1 101 ? 24.186 -27.409 119.914 1.00 117.14 91 PRO F C 1
ATOM 11285 O O . PRO F 1 101 ? 23.133 -28.039 120.070 1.00 117.91 91 PRO F O 1
ATOM 11289 N N . VAL F 1 102 ? 25.346 -27.785 120.474 1.00 114.64 92 VAL F N 1
ATOM 11290 C CA . VAL F 1 102 ? 25.462 -28.913 121.404 1.00 115.42 92 VAL F CA 1
ATOM 11291 C C . VAL F 1 102 ? 26.034 -28.394 122.730 1.00 121.75 92 VAL F C 1
ATOM 11292 O O . VAL F 1 102 ? 26.764 -27.389 122.753 1.00 119.81 92 VAL F O 1
ATOM 11296 N N . GLU F 1 103 ? 25.654 -29.056 123.830 1.00 123.07 93 GLU F N 1
ATOM 11297 C CA . GLU F 1 103 ? 26.017 -28.637 125.181 1.00 127.48 93 GLU F CA 1
ATOM 11298 C C . GLU F 1 103 ? 27.539 -28.637 125.385 1.00 130.28 93 GLU F C 1
ATOM 11299 O O . GLU F 1 103 ? 28.095 -27.582 125.702 1.00 132.13 93 GLU F O 1
ATOM 11305 N N . ASP F 1 104 ? 28.215 -29.765 125.148 1.00 123.06 94 ASP F N 1
ATOM 11306 C CA . ASP F 1 104 ? 29.658 -29.795 125.323 1.00 121.36 94 ASP F CA 1
ATOM 11307 C C . ASP F 1 104 ? 30.318 -30.112 123.993 1.00 122.51 94 ASP F C 1
ATOM 11308 O O . ASP F 1 104 ? 30.396 -31.277 123.575 1.00 121.44 94 ASP F O 1
ATOM 11313 N N . ARG F 1 105 ? 30.774 -29.049 123.314 1.00 116.31 95 ARG F N 1
ATOM 11314 C CA . ARG F 1 105 ? 31.462 -29.174 122.040 1.00 111.42 95 ARG F CA 1
ATOM 11315 C C . ARG F 1 105 ? 32.836 -29.819 122.270 1.00 112.51 95 ARG F C 1
ATOM 11316 O O . ARG F 1 105 ? 33.192 -30.742 121.545 1.00 110.57 95 ARG F O 1
ATOM 11324 N N . PHE F 1 106 ? 33.548 -29.405 123.336 1.00 109.41 96 PHE F N 1
ATOM 11325 C CA . PHE F 1 106 ? 34.892 -29.876 123.678 1.00 108.97 96 PHE F CA 1
ATOM 11326 C C . PHE F 1 106 ? 34.960 -31.350 124.124 1.00 114.26 96 PHE F C 1
ATOM 11327 O O . PHE F 1 106 ? 36.068 -31.900 124.212 1.00 113.30 96 PHE F O 1
ATOM 11335 N N . ALA F 1 107 ? 33.802 -32.000 124.339 1.00 112.54 97 ALA F N 1
ATOM 11336 C CA . ALA F 1 107 ? 33.759 -33.418 124.712 1.00 113.33 97 ALA F CA 1
ATOM 11337 C C . ALA F 1 107 ? 34.054 -34.327 123.487 1.00 114.54 97 ALA F C 1
ATOM 11338 O O . ALA F 1 107 ? 34.494 -35.473 123.643 1.00 113.44 97 ALA F O 1
ATOM 11340 N N . ALA F 1 108 ? 33.841 -33.789 122.282 1.00 109.32 98 ALA F N 1
ATOM 11341 C CA . ALA F 1 108 ? 34.028 -34.503 121.026 1.00 107.07 98 ALA F CA 1
ATOM 11342 C C . ALA F 1 108 ? 35.460 -34.428 120.471 1.00 111.23 98 ALA F C 1
ATOM 11343 O O . ALA F 1 108 ? 35.699 -34.961 119.377 1.00 108.68 98 ALA F O 1
ATOM 11345 N N . VAL F 1 109 ? 36.399 -33.738 121.175 1.00 110.03 99 VAL F N 1
ATOM 11346 C CA . VAL F 1 109 ? 37.778 -33.606 120.678 1.00 109.12 99 VAL F CA 1
ATOM 11347 C C . VAL F 1 109 ? 38.799 -33.867 121.742 1.00 115.66 99 VAL F C 1
ATOM 11348 O O . VAL F 1 109 ? 38.633 -33.413 122.875 1.00 118.09 99 VAL F O 1
ATOM 11352 N N . ASP F 1 110 ? 39.907 -34.533 121.344 1.00 111.81 100 ASP F N 1
ATOM 11353 C CA . ASP F 1 110 ? 41.080 -34.706 122.183 1.00 113.85 100 ASP F CA 1
ATOM 11354 C C . ASP F 1 110 ? 41.839 -33.414 122.031 1.00 117.98 100 ASP F C 1
ATOM 11355 O O . ASP F 1 110 ? 42.268 -33.078 120.929 1.00 115.68 100 ASP F O 1
ATOM 11360 N N . TRP F 1 111 ? 41.885 -32.624 123.095 1.00 117.69 101 TRP F N 1
ATOM 11361 C CA . TRP F 1 111 ? 42.521 -31.317 123.043 1.00 118.13 101 TRP F CA 1
ATOM 11362 C C . TRP F 1 111 ? 43.354 -31.045 124.303 1.00 124.72 101 TRP F C 1
ATOM 11363 O O . TRP F 1 111 ? 43.265 -31.779 125.298 1.00 126.03 101 TRP F O 1
ATOM 11374 N N . ARG F 1 112 ? 44.175 -29.992 124.232 1.00 121.57 102 ARG F N 1
ATOM 11375 C CA . ARG F 1 112 ? 45.082 -29.546 125.289 1.00 124.04 102 ARG F CA 1
ATOM 11376 C C . ARG F 1 112 ? 45.179 -28.031 125.268 1.00 128.17 102 ARG F C 1
ATOM 11377 O O . ARG F 1 112 ? 44.724 -27.402 124.317 1.00 125.89 102 ARG F O 1
ATOM 11385 N N . LEU F 1 113 ? 45.797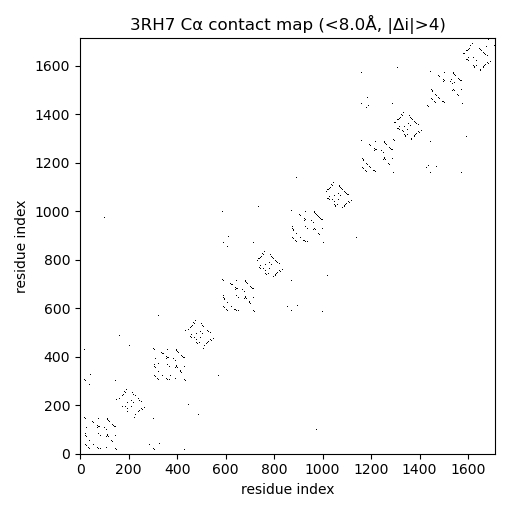 -27.449 126.286 1.00 127.49 103 LEU F N 1
ATOM 11386 C CA . LEU F 1 113 ? 46.000 -26.012 126.314 1.00 128.50 103 LEU F CA 1
ATOM 11387 C C . LEU F 1 113 ? 47.398 -25.694 125.805 1.00 135.30 103 LEU F C 1
ATOM 11388 O O . LEU F 1 113 ? 48.353 -26.399 126.141 1.00 135.85 103 LEU F O 1
ATOM 11393 N N . GLY F 1 114 ? 47.494 -24.658 124.978 1.00 132.60 104 GLY F N 1
ATOM 11394 C CA . GLY F 1 114 ? 48.759 -24.198 124.420 1.00 132.72 104 GLY F CA 1
ATOM 11395 C C . GLY F 1 114 ? 49.526 -23.349 125.413 1.00 140.90 104 GLY F C 1
ATOM 11396 O O . GLY F 1 114 ? 48.997 -23.016 126.481 1.00 142.45 104 GLY F O 1
ATOM 11397 N N . ARG F 1 115 ? 50.775 -22.971 125.056 1.00 138.69 105 ARG F N 1
ATOM 11398 C CA . ARG F 1 115 ? 51.664 -22.136 125.870 1.00 141.67 105 ARG F CA 1
ATOM 11399 C C . ARG F 1 115 ? 50.955 -20.868 126.357 1.00 149.57 105 ARG F C 1
ATOM 11400 O O . ARG F 1 115 ? 51.259 -20.379 127.450 1.00 152.89 105 ARG F O 1
ATOM 11402 N N . ASP F 1 116 ? 49.983 -20.369 125.567 1.00 145.29 106 ASP F N 1
ATOM 11403 C CA . ASP F 1 116 ? 49.225 -19.156 125.871 1.00 146.85 106 ASP F CA 1
ATOM 11404 C C . ASP F 1 116 ? 47.730 -19.465 126.218 1.00 149.62 106 ASP F C 1
ATOM 11405 O O . ASP F 1 116 ? 46.840 -18.632 125.989 1.00 149.41 106 ASP F O 1
ATOM 11410 N N . GLY F 1 117 ? 47.512 -20.634 126.837 1.00 144.55 107 GLY F N 1
ATOM 11411 C CA . GLY F 1 117 ? 46.226 -21.116 127.344 1.00 143.30 107 GLY F CA 1
ATOM 11412 C C . GLY F 1 117 ? 45.064 -21.176 126.375 1.00 141.13 107 GLY F C 1
ATOM 11413 O O . GLY F 1 117 ? 43.922 -20.871 126.739 1.00 140.77 107 GLY F O 1
ATOM 11414 N N . CYS F 1 118 ? 45.340 -21.609 125.152 1.00 133.16 108 CYS F N 1
ATOM 11415 C CA . CYS F 1 118 ? 44.316 -21.736 124.127 1.00 129.77 108 CYS F CA 1
ATOM 11416 C C . CYS F 1 118 ? 44.089 -23.203 123.790 1.00 127.77 108 CYS F C 1
ATOM 11417 O O . CYS F 1 118 ? 45.061 -23.960 123.713 1.00 125.97 108 CYS F O 1
ATOM 11420 N N . PRO F 1 119 ? 42.821 -23.619 123.557 1.00 121.40 109 PRO F N 1
ATOM 11421 C CA . PRO F 1 119 ? 42.558 -25.031 123.219 1.00 118.87 109 PRO F CA 1
ATOM 11422 C C . PRO F 1 119 ? 43.101 -25.442 121.829 1.00 116.37 109 PRO F C 1
ATOM 11423 O O . PRO F 1 119 ? 42.669 -24.928 120.797 1.00 113.03 109 PRO F O 1
ATOM 11427 N N . ILE F 1 120 ? 44.080 -26.361 121.831 1.00 110.82 110 ILE F N 1
ATOM 11428 C CA . ILE F 1 120 ? 44.757 -26.901 120.653 1.00 107.40 110 ILE F CA 1
ATOM 11429 C C . ILE F 1 120 ? 44.295 -28.345 120.476 1.00 109.51 110 ILE F C 1
ATOM 11430 O O . ILE F 1 120 ? 44.477 -29.167 121.380 1.00 110.21 110 ILE F O 1
ATOM 11435 N N . PHE F 1 121 ? 43.696 -28.653 119.317 1.00 103.14 111 PHE F N 1
ATOM 11436 C CA . PHE F 1 121 ? 43.198 -29.998 119.034 1.00 101.01 111 PHE F CA 1
ATOM 11437 C C . PHE F 1 121 ? 44.286 -30.875 118.457 1.00 103.30 111 PHE F C 1
ATOM 11438 O O . PHE F 1 121 ? 45.175 -30.393 117.744 1.00 101.16 111 PHE F O 1
ATOM 11446 N N . SER F 1 122 ? 44.205 -32.172 118.751 1.00 100.62 112 SER F N 1
ATOM 11447 C CA . SER F 1 122 ? 45.153 -33.138 118.221 1.00 99.57 112 SER F CA 1
ATOM 11448 C C . SER F 1 122 ? 44.663 -33.623 116.876 1.00 99.34 112 SER F C 1
ATOM 11449 O O . SER F 1 122 ? 43.476 -33.490 116.558 1.00 97.45 112 SER F O 1
ATOM 11452 N N . ASP F 1 123 ? 45.603 -34.137 116.066 1.00 94.57 113 ASP F N 1
ATOM 11453 C CA . ASP F 1 123 ? 45.392 -34.693 114.735 1.00 91.97 113 ASP F CA 1
ATOM 11454 C C . ASP F 1 123 ? 44.934 -33.614 113.720 1.00 93.35 113 ASP F C 1
ATOM 11455 O O . ASP F 1 123 ? 44.332 -33.942 112.684 1.00 91.03 113 ASP F O 1
ATOM 11460 N N . VAL F 1 124 ? 45.286 -32.339 113.974 1.00 89.31 114 VAL F N 1
ATOM 11461 C CA . VAL F 1 124 ? 44.928 -31.256 113.052 1.00 87.03 114 VAL F CA 1
ATOM 11462 C C . VAL F 1 124 ? 45.955 -31.176 111.922 1.00 89.57 114 VAL F C 1
ATOM 11463 O O . VAL F 1 124 ? 47.104 -31.569 112.120 1.00 90.96 114 VAL F O 1
ATOM 11467 N N . ALA F 1 125 ? 45.545 -30.641 110.755 1.00 82.85 115 ALA F N 1
ATOM 11468 C CA . ALA F 1 125 ? 46.427 -30.388 109.623 1.00 81.31 115 ALA F CA 1
ATOM 11469 C C . ALA F 1 125 ? 47.449 -29.334 110.029 1.00 87.42 115 ALA F C 1
ATOM 11470 O O . ALA F 1 125 ? 48.623 -29.476 109.718 1.00 86.96 115 ALA F O 1
ATOM 11472 N N . ALA F 1 126 ? 46.998 -28.303 110.790 1.00 86.91 116 ALA F N 1
ATOM 11473 C CA . ALA F 1 126 ? 47.818 -27.224 111.360 1.00 88.86 116 ALA F CA 1
ATOM 11474 C C . ALA F 1 126 ? 47.080 -26.478 112.484 1.00 94.62 116 ALA F C 1
ATOM 11475 O O . ALA F 1 126 ? 45.857 -26.587 112.597 1.00 93.76 116 ALA F O 1
ATOM 11477 N N . TRP F 1 127 ? 47.822 -25.711 113.305 1.00 94.12 117 TRP F N 1
ATOM 11478 C CA . TRP F 1 127 ? 47.244 -24.872 114.361 1.00 96.54 117 TRP F CA 1
ATOM 11479 C C . TRP F 1 127 ? 48.092 -23.618 114.591 1.00 104.45 117 TRP F C 1
ATOM 11480 O O . TRP F 1 127 ? 49.309 -23.646 114.387 1.00 104.15 117 TRP F O 1
ATOM 11491 N N . PHE F 1 128 ? 47.433 -22.529 115.034 1.00 103.67 118 PHE F N 1
ATOM 11492 C CA . PHE F 1 128 ? 48.046 -21.225 115.275 1.00 105.90 118 PHE F CA 1
ATOM 11493 C C . PHE F 1 128 ? 47.569 -20.587 116.579 1.00 113.05 118 PHE F C 1
ATOM 11494 O O . PHE F 1 128 ? 46.384 -20.294 116.720 1.00 112.25 118 PHE F O 1
ATOM 11502 N N . GLU F 1 129 ? 48.497 -20.333 117.515 1.00 113.26 119 GLU F N 1
ATOM 11503 C CA . GLU F 1 129 ? 48.215 -19.606 118.759 1.00 115.62 119 GLU F CA 1
ATOM 11504 C C . GLU F 1 129 ? 48.363 -18.116 118.467 1.00 119.77 119 GLU F C 1
ATOM 11505 O O . GLU F 1 129 ? 49.386 -17.695 117.917 1.00 118.12 119 GLU F O 1
ATOM 11511 N N . CYS F 1 130 ? 47.351 -17.324 118.810 1.00 118.37 120 CYS F N 1
ATOM 11512 C CA . CYS F 1 130 ? 47.381 -15.908 118.501 1.00 120.39 120 CYS F CA 1
ATOM 11513 C C . CYS F 1 130 ? 47.157 -15.012 119.700 1.00 130.90 120 CYS F C 1
ATOM 11514 O O . CYS F 1 130 ? 46.887 -15.458 120.818 1.00 131.92 120 CYS F O 1
ATOM 11517 N N . SER F 1 131 ? 47.288 -13.721 119.422 1.00 131.36 121 SER F N 1
ATOM 11518 C CA . SER F 1 131 ? 47.047 -12.581 120.294 1.00 135.47 121 SER F CA 1
ATOM 11519 C C . SER F 1 131 ? 46.258 -11.601 119.449 1.00 141.96 121 SER F C 1
ATOM 11520 O O . SER F 1 131 ? 46.669 -11.325 118.316 1.00 141.20 121 SER F O 1
ATOM 11531 N N . GLN F 1 133 ? 44.984 -8.454 117.680 1.00 134.72 123 GLN F N 1
ATOM 11532 C CA . GLN F 1 133 ? 45.560 -7.172 117.286 1.00 135.17 123 GLN F CA 1
ATOM 11533 C C . GLN F 1 133 ? 44.442 -6.152 117.164 1.00 139.99 123 GLN F C 1
ATOM 11534 O O . GLN F 1 133 ? 44.529 -5.079 117.763 1.00 142.67 123 GLN F O 1
ATOM 11540 N N . ASP F 1 134 ? 43.368 -6.503 116.427 1.00 134.17 124 ASP F N 1
ATOM 11541 C CA . ASP F 1 134 ? 42.215 -5.630 116.241 1.00 135.24 124 ASP F CA 1
ATOM 11542 C C . ASP F 1 134 ? 40.956 -6.431 115.909 1.00 134.53 124 ASP F C 1
ATOM 11543 O O . ASP F 1 134 ? 41.040 -7.588 115.499 1.00 131.03 124 ASP F O 1
ATOM 11548 N N . ILE F 1 135 ? 39.791 -5.814 116.136 1.00 131.68 125 ILE F N 1
ATOM 11549 C CA . ILE F 1 135 ? 38.465 -6.325 115.803 1.00 130.19 125 ILE F CA 1
ATOM 11550 C C . ILE F 1 135 ? 37.817 -5.233 114.940 1.00 137.31 125 ILE F C 1
ATOM 11551 O O . ILE F 1 135 ? 37.603 -4.110 115.411 1.00 140.25 125 ILE F O 1
ATOM 11556 N N . ILE F 1 136 ? 37.577 -5.545 113.659 1.00 132.89 126 ILE F N 1
ATOM 11557 C CA . ILE F 1 136 ? 37.010 -4.601 112.698 1.00 133.94 126 ILE F CA 1
ATOM 11558 C C . ILE F 1 136 ? 35.528 -4.907 112.469 1.00 139.11 126 ILE F C 1
ATOM 11559 O O . ILE F 1 136 ? 35.170 -6.035 112.139 1.00 136.52 126 ILE F O 1
ATOM 11564 N N . GLU F 1 137 ? 34.676 -3.890 112.639 1.00 139.86 127 GLU F N 1
ATOM 11565 C CA . GLU F 1 137 ? 33.243 -4.012 112.408 1.00 140.82 127 GLU F CA 1
ATOM 11566 C C . GLU F 1 137 ? 33.016 -4.103 110.898 1.00 145.23 127 GLU F C 1
ATOM 11567 O O . GLU F 1 137 ? 33.514 -3.249 110.155 1.00 145.81 127 GLU F O 1
ATOM 11573 N N . ALA F 1 138 ? 32.329 -5.171 110.439 1.00 140.36 128 ALA F N 1
ATOM 11574 C CA . ALA F 1 138 ? 32.061 -5.357 109.016 1.00 138.21 128 ALA F CA 1
ATOM 11575 C C . ALA F 1 138 ? 30.728 -6.083 108.773 1.00 141.04 128 ALA F C 1
ATOM 11576 O O . ALA F 1 138 ? 30.681 -7.300 108.588 1.00 138.01 128 ALA F O 1
ATOM 11578 N N . GLY F 1 139 ? 29.657 -5.300 108.766 1.00 139.99 129 GLY F N 1
ATOM 11579 C CA . GLY F 1 139 ? 28.305 -5.783 108.532 1.00 139.76 129 GLY F CA 1
ATOM 11580 C C . GLY F 1 139 ? 27.753 -6.633 109.653 1.00 143.69 129 GLY F C 1
ATOM 11581 O O . GLY F 1 139 ? 27.837 -6.249 110.822 1.00 145.57 129 GLY F O 1
ATOM 11582 N N . ASP F 1 140 ? 27.201 -7.813 109.297 1.00 137.45 130 ASP F N 1
ATOM 11583 C CA . ASP F 1 140 ? 26.612 -8.760 110.256 1.00 136.39 130 ASP F CA 1
ATOM 11584 C C . ASP F 1 140 ? 27.694 -9.593 110.966 1.00 137.16 130 ASP F C 1
ATOM 11585 O O . ASP F 1 140 ? 27.377 -10.432 111.816 1.00 136.15 130 ASP F O 1
ATOM 11590 N N . HIS F 1 141 ? 28.968 -9.331 110.628 1.00 132.15 131 HIS F N 1
ATOM 11591 C CA . HIS F 1 141 ? 30.150 -9.989 111.180 1.00 130.03 131 HIS F CA 1
ATOM 11592 C C . HIS F 1 141 ? 31.186 -8.976 111.682 1.00 131.93 131 HIS F C 1
ATOM 11593 O O . HIS F 1 141 ? 31.044 -7.768 111.477 1.00 133.71 131 HIS F O 1
ATOM 11600 N N . VAL F 1 142 ? 32.234 -9.489 112.342 1.00 125.06 132 VAL F N 1
ATOM 11601 C CA . VAL F 1 142 ? 33.395 -8.725 112.807 1.00 124.95 132 VAL F CA 1
ATOM 11602 C C . VAL F 1 142 ? 34.638 -9.453 112.307 1.00 122.70 132 VAL F C 1
ATOM 11603 O O . VAL F 1 142 ? 34.651 -10.687 112.264 1.00 119.89 132 VAL F O 1
ATOM 11607 N N . ILE F 1 143 ? 35.649 -8.692 111.878 1.00 117.09 133 ILE F N 1
ATOM 11608 C CA . ILE F 1 143 ? 36.902 -9.245 111.379 1.00 113.92 133 ILE F CA 1
ATOM 11609 C C . ILE F 1 143 ? 37.885 -9.294 112.550 1.00 117.67 133 ILE F C 1
ATOM 11610 O O . ILE F 1 143 ? 38.241 -8.249 113.091 1.00 119.78 133 ILE F O 1
ATOM 11615 N N . ILE F 1 144 ? 38.297 -10.501 112.957 1.00 111.52 134 ILE F N 1
ATOM 11616 C CA . ILE F 1 144 ? 39.248 -10.660 114.054 1.00 111.74 134 ILE F CA 1
ATOM 11617 C C . ILE F 1 144 ? 40.640 -10.856 113.459 1.00 114.32 134 ILE F C 1
ATOM 11618 O O . ILE F 1 144 ? 40.844 -11.753 112.638 1.00 111.31 134 ILE F O 1
ATOM 11623 N N . ILE F 1 145 ? 41.582 -9.983 113.851 1.00 113.23 135 ILE F N 1
ATOM 11624 C CA . ILE F 1 145 ? 42.974 -10.036 113.389 1.00 112.70 135 ILE F CA 1
ATOM 11625 C C . ILE F 1 145 ? 43.854 -10.491 114.547 1.00 116.39 135 ILE F C 1
ATOM 11626 O O . ILE F 1 145 ? 43.786 -9.917 115.636 1.00 118.59 135 ILE F O 1
ATOM 11631 N N . GLY F 1 146 ? 44.657 -11.520 114.298 1.00 110.28 136 GLY F N 1
ATOM 11632 C CA . GLY F 1 146 ? 45.536 -12.093 115.305 1.00 110.65 136 GLY F CA 1
ATOM 11633 C C . GLY F 1 146 ? 46.976 -12.226 114.877 1.00 114.23 136 GLY F C 1
ATOM 11634 O O . GLY F 1 146 ? 47.257 -12.552 113.724 1.00 112.21 136 GLY F O 1
ATOM 11635 N N . ARG F 1 147 ? 47.899 -11.971 115.812 1.00 112.98 137 ARG F N 1
ATOM 11636 C CA . ARG F 1 147 ? 49.331 -12.099 115.574 1.00 113.00 137 ARG F CA 1
ATOM 11637 C C . ARG F 1 147 ? 49.757 -13.471 116.063 1.00 115.48 137 ARG F C 1
ATOM 11638 O O . ARG F 1 147 ? 49.535 -13.796 117.238 1.00 114.51 137 ARG F O 1
ATOM 11646 N N . VAL F 1 148 ? 50.316 -14.298 115.143 1.00 111.36 138 VAL F N 1
ATOM 11647 C CA . VAL F 1 148 ? 50.750 -15.668 115.448 1.00 110.19 138 VAL F CA 1
ATOM 11648 C C . VAL F 1 148 ? 51.903 -15.626 116.451 1.00 117.13 138 VAL F C 1
ATOM 11649 O O . VAL F 1 148 ? 52.947 -15.016 116.190 1.00 118.01 138 VAL F O 1
ATOM 11653 N N . THR F 1 149 ? 51.663 -16.241 117.625 1.00 113.62 139 THR F N 1
ATOM 11654 C CA . THR F 1 149 ? 52.597 -16.344 118.748 1.00 114.04 139 THR F CA 1
ATOM 11655 C C . THR F 1 149 ? 53.301 -17.716 118.667 1.00 117.19 139 THR F C 1
ATOM 11656 O O . THR F 1 149 ? 54.472 -17.833 119.016 1.00 117.90 139 THR F O 1
ATOM 11660 N N . ALA F 1 150 ? 52.577 -18.748 118.196 1.00 112.23 140 ALA F N 1
ATOM 11661 C CA . ALA F 1 150 ? 53.062 -20.124 118.052 1.00 111.34 140 ALA F CA 1
ATOM 11662 C C . ALA F 1 150 ? 52.266 -20.849 116.975 1.00 113.18 140 ALA F C 1
ATOM 11663 O O . ALA F 1 150 ? 51.111 -20.490 116.733 1.00 112.92 140 ALA F O 1
ATOM 11665 N N . PHE F 1 151 ? 52.868 -21.863 116.326 1.00 107.36 141 PHE F N 1
ATOM 11666 C CA . PHE F 1 151 ? 52.178 -22.643 115.295 1.00 104.18 141 PHE F CA 1
ATOM 11667 C C . PHE F 1 151 ? 52.817 -24.026 115.086 1.00 106.53 141 PHE F C 1
ATOM 11668 O O . PHE F 1 151 ? 53.934 -24.284 115.535 1.00 107.63 141 PHE F O 1
ATOM 11676 N N . GLU F 1 152 ? 52.098 -24.905 114.384 1.00 100.10 142 GLU F N 1
ATOM 11677 C CA . GLU F 1 152 ? 52.567 -26.245 114.056 1.00 98.69 142 GLU F CA 1
ATOM 11678 C C . GLU F 1 152 ? 51.905 -26.704 112.788 1.00 99.45 142 GLU F C 1
ATOM 11679 O O . GLU F 1 152 ? 50.730 -26.398 112.572 1.00 99.10 142 GLU F O 1
ATOM 11685 N N . ASN F 1 153 ? 52.645 -27.441 111.950 1.00 93.07 143 ASN F N 1
ATOM 11686 C CA . ASN F 1 153 ? 52.115 -27.949 110.698 1.00 89.93 143 ASN F CA 1
ATOM 11687 C C . ASN F 1 153 ? 52.486 -29.434 110.517 1.00 93.84 143 ASN F C 1
ATOM 11688 O O . ASN F 1 153 ? 53.645 -29.767 110.262 1.00 94.46 143 ASN F O 1
ATOM 11693 N N . SER F 1 154 ? 51.493 -30.320 110.715 1.00 89.13 144 SER F N 1
ATOM 11694 C CA . SER F 1 154 ? 51.632 -31.752 110.457 1.00 88.26 144 SER F CA 1
ATOM 11695 C C . SER F 1 154 ? 51.433 -31.929 108.968 1.00 90.95 144 SER F C 1
ATOM 11696 O O . SER F 1 154 ? 50.713 -31.129 108.358 1.00 90.98 144 SER F O 1
ATOM 11699 N N . GLY F 1 155 ? 52.012 -32.956 108.373 1.00 85.67 145 GLY F N 1
ATOM 11700 C CA . GLY F 1 155 ? 51.813 -33.142 106.934 1.00 83.94 145 GLY F CA 1
ATOM 11701 C C . GLY F 1 155 ? 50.367 -33.380 106.518 1.00 86.34 145 GLY F C 1
ATOM 11702 O O . GLY F 1 155 ? 50.002 -33.266 105.336 1.00 85.85 145 GLY F O 1
ATOM 11703 N N . LEU F 1 156 ? 49.534 -33.695 107.526 1.00 81.72 146 LEU F N 1
ATOM 11704 C CA . LEU F 1 156 ? 48.133 -34.081 107.466 1.00 79.29 146 LEU F CA 1
ATOM 11705 C C . LEU F 1 156 ? 47.296 -33.261 106.503 1.00 82.57 146 LEU F C 1
ATOM 11706 O O . LEU F 1 156 ? 47.363 -32.028 106.530 1.00 83.64 146 LEU F O 1
ATOM 11711 N N . ASN F 1 157 ? 46.520 -33.963 105.636 1.00 75.86 147 ASN F N 1
ATOM 11712 C CA . ASN F 1 157 ? 45.618 -33.321 104.685 1.00 73.38 147 ASN F CA 1
ATOM 11713 C C . ASN F 1 157 ? 44.508 -32.623 105.416 1.00 77.41 147 ASN F C 1
ATOM 11714 O O . ASN F 1 157 ? 43.968 -33.186 106.366 1.00 78.96 147 ASN F O 1
ATOM 11719 N N . GLY F 1 158 ? 44.171 -31.419 104.986 1.00 72.14 148 GLY F N 1
ATOM 11720 C CA . GLY F 1 158 ? 43.088 -30.669 105.608 1.00 72.35 148 GLY F CA 1
ATOM 11721 C C . GLY F 1 158 ? 41.689 -31.063 105.174 1.00 74.16 148 GLY F C 1
ATOM 11722 O O . GLY F 1 158 ? 41.499 -31.596 104.073 1.00 71.03 148 GLY F O 1
ATOM 11723 N N . LEU F 1 159 ? 40.692 -30.773 106.041 1.00 72.96 149 LEU F N 1
ATOM 11724 C CA . LEU F 1 159 ? 39.270 -30.974 105.723 1.00 72.71 149 LEU F CA 1
ATOM 11725 C C . LEU F 1 159 ? 38.804 -29.760 104.936 1.00 77.85 149 LEU F C 1
ATOM 11726 O O . LEU F 1 159 ? 38.896 -28.624 105.422 1.00 78.61 149 LEU F O 1
ATOM 11731 N N . GLY F 1 160 ? 38.368 -30.014 103.713 1.00 73.92 150 GLY F N 1
ATOM 11732 C CA . GLY F 1 160 ? 37.888 -28.987 102.808 1.00 73.84 150 GLY F CA 1
ATOM 11733 C C . GLY F 1 160 ? 36.389 -28.771 102.887 1.00 79.17 150 GLY F C 1
ATOM 11734 O O . GLY F 1 160 ? 35.651 -29.645 103.346 1.00 78.07 150 GLY F O 1
ATOM 11735 N N . TYR F 1 161 ? 35.950 -27.573 102.451 1.00 77.40 151 TYR F N 1
ATOM 11736 C CA . TYR F 1 161 ? 34.570 -27.100 102.366 1.00 77.45 151 TYR F CA 1
ATOM 11737 C C . TYR F 1 161 ? 34.410 -26.283 101.111 1.00 80.27 151 TYR F C 1
ATOM 11738 O O . TYR F 1 161 ? 35.078 -25.256 100.919 1.00 80.72 151 TYR F O 1
ATOM 11747 N N . ALA F 1 162 ? 33.543 -26.767 100.234 1.00 75.32 152 ALA F N 1
ATOM 11748 C CA . ALA F 1 162 ? 33.225 -26.103 98.975 1.00 74.46 152 ALA F CA 1
ATOM 11749 C C . ALA F 1 162 ? 31.745 -26.287 98.645 1.00 76.08 152 ALA F C 1
ATOM 11750 O O . ALA F 1 162 ? 31.166 -27.354 98.894 1.00 75.22 152 ALA F O 1
ATOM 11752 N N . ARG F 1 163 ? 31.139 -25.212 98.128 1.00 71.78 153 ARG F N 1
ATOM 11753 C CA . ARG F 1 163 ? 29.725 -25.100 97.783 1.00 71.96 153 ARG F CA 1
ATOM 11754 C C . ARG F 1 163 ? 28.903 -25.680 98.929 1.00 76.77 153 ARG F C 1
ATOM 11755 O O . ARG F 1 163 ? 29.027 -25.183 100.057 1.00 77.00 153 ARG F O 1
ATOM 11763 N N . GLY F 1 164 ? 28.177 -26.762 98.682 1.00 73.48 154 GLY F N 1
ATOM 11764 C CA . GLY F 1 164 ? 27.369 -27.363 99.733 1.00 75.56 154 GLY F CA 1
ATOM 11765 C C . GLY F 1 164 ? 28.115 -27.751 100.999 1.00 82.20 154 GLY F C 1
ATOM 11766 O O . GLY F 1 164 ? 27.893 -27.156 102.070 1.00 82.20 154 GLY F O 1
ATOM 11767 N N . GLY F 1 165 ? 29.005 -28.743 100.876 1.00 78.40 155 GLY F N 1
ATOM 11768 C CA . GLY F 1 165 ? 29.701 -29.272 102.035 1.00 78.29 155 GLY F CA 1
ATOM 11769 C C . GLY F 1 165 ? 31.171 -29.592 101.925 1.00 81.01 155 GLY F C 1
ATOM 11770 O O . GLY F 1 165 ? 31.960 -28.817 101.373 1.00 80.08 155 GLY F O 1
ATOM 11771 N N . TYR F 1 166 ? 31.529 -30.750 102.505 1.00 76.06 156 TYR F N 1
ATOM 11772 C CA . TYR F 1 166 ? 32.889 -31.225 102.663 1.00 74.34 156 TYR F CA 1
ATOM 11773 C C . TYR F 1 166 ? 33.422 -32.063 101.504 1.00 75.56 156 TYR F C 1
ATOM 11774 O O . TYR F 1 166 ? 32.699 -32.799 100.813 1.00 73.87 156 TYR F O 1
ATOM 11783 N N . PHE F 1 167 ? 34.741 -31.965 101.357 1.00 71.59 157 PHE F N 1
ATOM 11784 C CA . PHE F 1 167 ? 35.540 -32.730 100.428 1.00 70.42 157 PHE F CA 1
ATOM 11785 C C . PHE F 1 167 ? 36.863 -33.076 101.112 1.00 76.24 157 PHE F C 1
ATOM 11786 O O . PHE F 1 167 ? 37.338 -32.323 101.975 1.00 76.63 157 PHE F O 1
ATOM 11794 N N . THR F 1 168 ? 37.427 -34.244 100.750 1.00 72.00 158 THR F N 1
ATOM 11795 C CA . THR F 1 168 ? 38.682 -34.765 101.282 1.00 71.26 158 THR F CA 1
ATOM 11796 C C . THR F 1 168 ? 39.490 -35.454 100.151 1.00 71.77 158 THR F C 1
ATOM 11797 O O . THR F 1 168 ? 38.902 -36.189 99.354 1.00 70.08 158 THR F O 1
ATOM 11801 N N . PRO F 1 169 ? 40.833 -35.282 100.096 1.00 66.74 159 PRO F N 1
ATOM 11802 C CA . PRO F 1 169 ? 41.610 -35.952 99.037 1.00 65.58 159 PRO F CA 1
ATOM 11803 C C . PRO F 1 169 ? 41.526 -37.488 99.075 1.00 69.00 159 PRO F C 1
ATOM 11804 O O . PRO F 1 169 ? 41.758 -38.164 98.066 1.00 69.71 159 PRO F O 1
ATOM 11808 N N . ARG F 1 170 ? 41.255 -38.012 100.267 1.00 64.72 160 ARG F N 1
ATOM 11809 C CA . ARG F 1 170 ? 41.069 -39.395 100.689 1.00 64.42 160 ARG F CA 1
ATOM 11810 C C . ARG F 1 170 ? 40.170 -40.166 99.724 1.00 67.94 160 ARG F C 1
ATOM 11811 O O . ARG F 1 170 ? 40.565 -41.230 99.239 1.00 68.12 160 ARG F O 1
ATOM 11819 N N . LEU F 1 171 ? 38.966 -39.596 99.444 1.00 62.77 161 LEU F N 1
ATOM 11820 C CA . LEU F 1 171 ? 37.895 -40.154 98.620 1.00 60.71 161 LEU F CA 1
ATOM 11821 C C . LEU F 1 171 ? 38.305 -40.505 97.209 1.00 63.06 161 LEU F C 1
ATOM 11822 O O . LEU F 1 171 ? 37.824 -41.507 96.698 1.00 60.88 161 LEU F O 1
ATOM 11827 N N . ALA F 1 172 ? 39.185 -39.711 96.573 1.00 61.12 162 ALA F N 1
ATOM 11828 C CA . ALA F 1 172 ? 39.696 -40.009 95.225 1.00 60.21 162 ALA F CA 1
ATOM 11829 C C . ALA F 1 172 ? 40.306 -41.399 95.199 1.00 64.74 162 ALA F C 1
ATOM 11830 O O . ALA F 1 172 ? 39.911 -42.214 94.367 1.00 64.39 162 ALA F O 1
ATOM 11832 N N . GLY F 1 173 ? 41.207 -41.675 96.150 1.00 61.51 163 GLY F N 1
ATOM 11833 C CA . GLY F 1 173 ? 41.856 -42.976 96.291 1.00 61.45 163 GLY F CA 1
ATOM 11834 C C . GLY F 1 173 ? 40.861 -44.102 96.522 1.00 64.11 163 GLY F C 1
ATOM 11835 O O . GLY F 1 173 ? 40.899 -45.124 95.827 1.00 63.34 163 GLY F O 1
ATOM 11836 N N . LYS F 1 174 ? 39.910 -43.874 97.470 1.00 58.74 164 LYS F N 1
ATOM 11837 C CA . LYS F 1 174 ? 38.822 -44.776 97.864 1.00 56.22 164 LYS F CA 1
ATOM 11838 C C . LYS F 1 174 ? 37.977 -45.183 96.631 1.00 57.54 164 LYS F C 1
ATOM 11839 O O . LYS F 1 174 ? 37.651 -46.364 96.476 1.00 56.66 164 LYS F O 1
ATOM 11845 N N . ALA F 1 175 ? 37.673 -44.188 95.747 1.00 51.85 165 ALA F N 1
ATOM 11846 C CA . ALA F 1 175 ? 36.897 -44.319 94.519 1.00 50.08 165 ALA F CA 1
ATOM 11847 C C . ALA F 1 175 ? 37.613 -45.198 93.516 1.00 55.44 165 ALA F C 1
ATOM 11848 O O . ALA F 1 175 ? 37.019 -46.135 92.990 1.00 54.30 165 ALA F O 1
ATOM 11850 N N . VAL F 1 176 ? 38.911 -44.919 93.283 1.00 52.73 166 VAL F N 1
ATOM 11851 C CA . VAL F 1 176 ? 39.758 -45.650 92.346 1.00 52.02 166 VAL F CA 1
ATOM 11852 C C . VAL F 1 176 ? 39.843 -47.138 92.779 1.00 62.22 166 VAL F C 1
ATOM 11853 O O . VAL F 1 176 ? 39.627 -48.017 91.943 1.00 62.36 166 VAL F O 1
ATOM 11857 N N . SER F 1 177 ? 40.087 -47.418 94.085 1.00 62.02 167 SER F N 1
ATOM 11858 C CA . SER F 1 177 ? 40.164 -48.796 94.580 1.00 63.14 167 SER F CA 1
ATOM 11859 C C . SER F 1 177 ? 38.900 -49.562 94.244 1.00 67.61 167 SER F C 1
ATOM 11860 O O . SER F 1 177 ? 39.012 -50.652 93.677 1.00 68.47 167 SER F O 1
ATOM 11863 N N . ALA F 1 178 ? 37.711 -48.943 94.526 1.00 62.17 168 ALA F N 1
ATOM 11864 C CA . ALA F 1 178 ? 36.360 -49.460 94.300 1.00 60.46 168 ALA F CA 1
ATOM 11865 C C . ALA F 1 178 ? 36.096 -49.742 92.834 1.00 62.81 168 ALA F C 1
ATOM 11866 O O . ALA F 1 178 ? 35.571 -50.806 92.491 1.00 61.96 168 ALA F O 1
ATOM 11868 N N . ALA F 1 179 ? 36.441 -48.776 91.970 1.00 58.17 169 ALA F N 1
ATOM 11869 C CA . ALA F 1 179 ? 36.238 -48.833 90.522 1.00 55.44 169 ALA F CA 1
ATOM 11870 C C . ALA F 1 179 ? 36.902 -50.052 89.890 1.00 55.57 169 ALA F C 1
ATOM 11871 O O . ALA F 1 179 ? 36.337 -50.649 88.962 1.00 56.93 169 ALA F O 1
ATOM 11873 N N . VAL F 1 180 ? 38.084 -50.433 90.410 1.00 47.27 170 VAL F N 1
ATOM 11874 C CA . VAL F 1 180 ? 38.874 -51.555 89.888 1.00 45.39 170 VAL F CA 1
ATOM 11875 C C . VAL F 1 180 ? 38.281 -52.896 90.388 1.00 51.73 170 VAL F C 1
ATOM 11876 O O . VAL F 1 180 ? 38.337 -53.882 89.638 1.00 51.42 170 VAL F O 1
ATOM 11880 N N . GLU F 1 181 ? 37.671 -52.904 91.609 1.00 50.41 171 GLU F N 1
ATOM 11881 C CA . GLU F 1 181 ? 37.028 -54.074 92.232 1.00 52.81 171 GLU F CA 1
ATOM 11882 C C . GLU F 1 181 ? 35.858 -54.660 91.361 1.00 61.64 171 GLU F C 1
ATOM 11883 O O . GLU F 1 181 ? 35.649 -55.878 91.350 1.00 63.00 171 GLU F O 1
ATOM 11889 N N . GLY F 1 182 ? 35.147 -53.790 90.636 1.00 58.46 172 GLY F N 1
ATOM 11890 C CA . GLY F 1 182 ? 34.067 -54.176 89.740 1.00 57.88 172 GLY F CA 1
ATOM 11891 C C . GLY F 1 182 ? 33.156 -53.016 89.436 1.00 59.67 172 GLY F C 1
ATOM 11892 O O . GLY F 1 182 ? 33.596 -51.855 89.513 1.00 59.20 172 GLY F O 1
ATOM 11893 N N . GLU F 1 183 ? 31.871 -53.326 89.092 1.00 53.88 173 GLU F N 1
ATOM 11894 C CA . GLU F 1 183 ? 30.885 -52.274 88.785 1.00 52.76 173 GLU F CA 1
ATOM 11895 C C . GLU F 1 183 ? 30.645 -51.346 89.982 1.00 56.86 173 GLU F C 1
ATOM 11896 O O . GLU F 1 183 ? 30.706 -51.781 91.134 1.00 58.29 173 GLU F O 1
ATOM 11902 N N . ILE F 1 184 ? 30.417 -50.065 89.699 1.00 53.38 174 ILE F N 1
ATOM 11903 C CA . ILE F 1 184 ? 30.112 -49.079 90.735 1.00 55.13 174 ILE F CA 1
ATOM 11904 C C . ILE F 1 184 ? 28.699 -48.460 90.505 1.00 60.17 174 ILE F C 1
ATOM 11905 O O . ILE F 1 184 ? 28.287 -48.200 89.359 1.00 60.13 174 ILE F O 1
ATOM 11910 N N . ARG F 1 185 ? 27.983 -48.216 91.603 1.00 54.40 175 ARG F N 1
ATOM 11911 C CA . ARG F 1 185 ? 26.745 -47.492 91.509 1.00 54.09 175 ARG F CA 1
ATOM 11912 C C . ARG F 1 185 ? 27.108 -46.007 91.659 1.00 55.71 175 ARG F C 1
ATOM 11913 O O . ARG F 1 185 ? 27.657 -45.600 92.684 1.00 55.34 175 ARG F O 1
ATOM 11921 N N . LEU F 1 186 ? 26.847 -45.226 90.624 1.00 50.46 176 LEU F N 1
ATOM 11922 C CA . LEU F 1 186 ? 27.132 -43.808 90.668 1.00 50.33 176 LEU F CA 1
ATOM 11923 C C . LEU F 1 186 ? 25.918 -43.052 91.144 1.00 60.23 176 LEU F C 1
ATOM 11924 O O . LEU F 1 186 ? 24.917 -42.998 90.445 1.00 62.36 176 LEU F O 1
ATOM 11929 N N . GLY F 1 187 ? 25.997 -42.505 92.341 1.00 58.33 177 GLY F N 1
ATOM 11930 C CA . GLY F 1 187 ? 24.909 -41.726 92.913 1.00 58.32 177 GLY F CA 1
ATOM 11931 C C . GLY F 1 187 ? 25.247 -40.253 93.019 1.00 59.96 177 GLY F C 1
ATOM 11932 O O . GLY F 1 187 ? 26.414 -39.876 92.892 1.00 59.80 177 GLY F O 1
ATOM 11933 N N . ALA F 1 188 ? 24.240 -39.407 93.279 1.00 55.23 178 ALA F N 1
ATOM 11934 C CA . ALA F 1 188 ? 24.480 -37.978 93.406 1.00 55.29 178 ALA F CA 1
ATOM 11935 C C . ALA F 1 188 ? 23.546 -37.307 94.390 1.00 62.12 178 ALA F C 1
ATOM 11936 O O . ALA F 1 188 ? 22.352 -37.626 94.438 1.00 61.80 178 ALA F O 1
ATOM 11938 N N . VAL F 1 189 ? 24.102 -36.333 95.144 1.00 60.58 179 VAL F N 1
ATOM 11939 C CA . VAL F 1 189 ? 23.362 -35.433 96.031 1.00 62.27 179 VAL F CA 1
ATOM 11940 C C . VAL F 1 189 ? 23.210 -34.168 95.195 1.00 69.85 179 VAL F C 1
ATOM 11941 O O . VAL F 1 189 ? 24.073 -33.282 95.234 1.00 70.71 179 VAL F O 1
ATOM 11945 N N . LEU F 1 190 ? 22.185 -34.179 94.313 1.00 67.56 180 LEU F N 1
ATOM 11946 C CA . LEU F 1 190 ? 21.916 -33.136 93.325 1.00 67.77 180 LEU F CA 1
ATOM 11947 C C . LEU F 1 190 ? 21.026 -32.071 93.923 1.00 76.16 180 LEU F C 1
ATOM 11948 O O . LEU F 1 190 ? 19.865 -32.340 94.222 1.00 77.35 180 LEU F O 1
ATOM 11953 N N . GLU F 1 191 ? 21.574 -30.864 94.094 1.00 74.65 181 GLU F N 1
ATOM 11954 C CA . GLU F 1 191 ? 20.864 -29.741 94.700 1.00 77.02 181 GLU F CA 1
ATOM 11955 C C . GLU F 1 191 ? 20.335 -28.725 93.677 1.00 85.48 181 GLU F C 1
ATOM 11956 O O . GLU F 1 191 ? 21.042 -28.369 92.725 1.00 85.65 181 GLU F O 1
ATOM 11962 N N . GLN F 1 192 ? 19.089 -28.241 93.885 1.00 84.95 182 GLN F N 1
ATOM 11963 C CA . GLN F 1 192 ? 18.521 -27.182 93.048 1.00 86.02 182 GLN F CA 1
ATOM 11964 C C . GLN F 1 192 ? 18.740 -25.902 93.795 1.00 92.57 182 GLN F C 1
ATOM 11965 O O . GLN F 1 192 ? 19.759 -25.226 93.550 1.00 92.02 182 GLN F O 1
ATOM 11971 N N . GLN F 1 193 ? 17.868 -25.593 94.768 1.00 90.38 183 GLN F N 1
ATOM 11972 C CA . GLN F 1 193 ? 18.208 -24.431 95.551 1.00 92.20 183 GLN F CA 1
ATOM 11973 C C . GLN F 1 193 ? 18.917 -24.986 96.771 1.00 97.10 183 GLN F C 1
ATOM 11974 O O . GLN F 1 193 ? 20.140 -25.190 96.749 1.00 96.04 183 GLN F O 1
ATOM 11980 N N . GLY F 1 194 ? 18.139 -25.363 97.757 1.00 94.63 184 GLY F N 1
ATOM 11981 C CA . GLY F 1 194 ? 18.638 -26.053 98.931 1.00 93.49 184 GLY F CA 1
ATOM 11982 C C . GLY F 1 194 ? 17.942 -27.393 98.933 1.00 95.98 184 GLY F C 1
ATOM 11983 O O . GLY F 1 194 ? 17.906 -28.075 99.958 1.00 97.45 184 GLY F O 1
ATOM 11984 N N . ALA F 1 195 ? 17.323 -27.741 97.780 1.00 89.19 185 ALA F N 1
ATOM 11985 C CA . ALA F 1 195 ? 16.527 -28.947 97.618 1.00 87.76 185 ALA F CA 1
ATOM 11986 C C . ALA F 1 195 ? 17.312 -30.029 96.916 1.00 88.24 185 ALA F C 1
ATOM 11987 O O . ALA F 1 195 ? 17.946 -29.754 95.902 1.00 86.60 185 ALA F O 1
ATOM 11989 N N . VAL F 1 196 ? 17.281 -31.262 97.474 1.00 83.17 186 VAL F N 1
ATOM 11990 C CA . VAL F 1 196 ? 17.978 -32.444 96.947 1.00 79.01 186 VAL F CA 1
ATOM 11991 C C . VAL F 1 196 ? 17.023 -33.197 96.009 1.00 81.08 186 VAL F C 1
ATOM 11992 O O . VAL F 1 196 ? 15.831 -33.302 96.292 1.00 82.98 186 VAL F O 1
ATOM 11996 N N . PHE F 1 197 ? 17.542 -33.693 94.889 1.00 74.04 187 PHE F N 1
ATOM 11997 C CA . PHE F 1 197 ? 16.733 -34.444 93.943 1.00 72.64 187 PHE F CA 1
ATOM 11998 C C . PHE F 1 197 ? 16.530 -35.850 94.447 1.00 78.38 187 PHE F C 1
ATOM 11999 O O . PHE F 1 197 ? 17.501 -36.529 94.804 1.00 77.13 187 PHE F O 1
ATOM 12007 N N . LEU F 1 198 ? 15.271 -36.298 94.441 1.00 77.22 188 LEU F N 1
ATOM 12008 C CA . LEU F 1 198 ? 14.893 -37.644 94.856 1.00 76.81 188 LEU F CA 1
ATOM 12009 C C . LEU F 1 198 ? 13.879 -38.237 93.892 1.00 86.05 188 LEU F C 1
ATOM 12010 O O . LEU F 1 198 ? 12.953 -37.552 93.450 1.00 85.12 188 LEU F O 1
ATOM 12015 N N . ALA F 1 199 ? 14.096 -39.509 93.533 1.00 87.54 189 ALA F N 1
ATOM 12016 C CA . ALA F 1 199 ? 13.243 -40.250 92.608 1.00 90.38 189 ALA F CA 1
ATOM 12017 C C . ALA F 1 199 ? 12.274 -41.160 93.363 1.00 100.38 189 ALA F C 1
ATOM 12018 O O . ALA F 1 199 ? 12.658 -41.800 94.343 1.00 101.30 189 ALA F O 1
ATOM 12020 N N . GLY F 1 200 ? 11.037 -41.216 92.893 1.00 100.06 190 GLY F N 1
ATOM 12021 C CA . GLY F 1 200 ? 10.001 -42.028 93.515 1.00 103.03 190 GLY F CA 1
ATOM 12022 C C . GLY F 1 200 ? 8.957 -41.188 94.216 1.00 112.65 190 GLY F C 1
ATOM 12023 O O . GLY F 1 200 ? 9.097 -39.961 94.305 1.00 112.44 190 GLY F O 1
ATOM 12024 N N . ASN F 1 201 ? 7.893 -41.849 94.711 1.00 113.42 191 ASN F N 1
ATOM 12025 C CA . ASN F 1 201 ? 6.790 -41.174 95.400 1.00 116.85 191 ASN F CA 1
ATOM 12026 C C . ASN F 1 201 ? 6.686 -41.643 96.851 1.00 122.55 191 ASN F C 1
ATOM 12027 O O . ASN F 1 201 ? 6.850 -40.835 97.772 1.00 122.69 191 ASN F O 1
ATOM 12032 N N . GLU F 1 202 ? 6.435 -42.945 97.053 1.00 119.72 192 GLU F N 1
ATOM 12033 C CA . GLU F 1 202 ? 6.307 -43.515 98.391 1.00 120.47 192 GLU F CA 1
ATOM 12034 C C . GLU F 1 202 ? 7.687 -43.782 98.971 1.00 119.94 192 GLU F C 1
ATOM 12035 O O . GLU F 1 202 ? 7.977 -43.322 100.082 1.00 120.13 192 GLU F O 1
ATOM 12041 N N . THR F 1 203 ? 8.552 -44.487 98.209 1.00 111.62 193 THR F N 1
ATOM 12042 C CA . THR F 1 203 ? 9.888 -44.814 98.688 1.00 108.40 193 THR F CA 1
ATOM 12043 C C . THR F 1 203 ? 10.918 -44.105 97.802 1.00 106.27 193 THR F C 1
ATOM 12044 O O . THR F 1 203 ? 11.260 -44.553 96.695 1.00 104.36 193 THR F O 1
ATOM 12048 N N . LEU F 1 204 ? 11.410 -42.981 98.333 1.00 98.51 194 LEU F N 1
ATOM 12049 C CA . LEU F 1 204 ? 12.371 -42.102 97.691 1.00 93.78 194 LEU F CA 1
ATOM 12050 C C . LEU F 1 204 ? 13.767 -42.696 97.612 1.00 93.16 194 LEU F C 1
ATOM 12051 O O . LEU F 1 204 ? 14.264 -43.251 98.593 1.00 93.18 194 LEU F O 1
ATOM 12056 N N . SER F 1 205 ? 14.412 -42.522 96.448 1.00 85.96 195 SER F N 1
ATOM 12057 C CA . SER F 1 205 ? 15.760 -43.016 96.144 1.00 82.84 195 SER F CA 1
ATOM 12058 C C . SER F 1 205 ? 16.603 -41.924 95.521 1.00 82.01 195 SER F C 1
ATOM 12059 O O . SER F 1 205 ? 16.061 -41.083 94.805 1.00 82.19 195 SER F O 1
ATOM 12062 N N . LEU F 1 206 ? 17.918 -41.931 95.775 1.00 74.42 196 LEU F N 1
ATOM 12063 C CA . LEU F 1 206 ? 18.807 -40.955 95.165 1.00 72.37 196 LEU F CA 1
ATOM 12064 C C . LEU F 1 206 ? 19.054 -41.313 93.709 1.00 73.04 196 LEU F C 1
ATOM 12065 O O . LEU F 1 206 ? 19.044 -42.501 93.385 1.00 72.17 196 LEU F O 1
ATOM 12070 N N . PRO F 1 207 ? 19.243 -40.331 92.799 1.00 68.54 197 PRO F N 1
ATOM 12071 C CA . PRO F 1 207 ? 19.453 -40.681 91.380 1.00 66.63 197 PRO F CA 1
ATOM 12072 C C . PRO F 1 207 ? 20.736 -41.460 91.211 1.00 67.32 197 PRO F C 1
ATOM 12073 O O . PRO F 1 207 ? 21.733 -41.078 91.812 1.00 66.96 197 PRO F O 1
ATOM 12077 N N . ASN F 1 208 ? 20.705 -42.585 90.477 1.00 61.14 198 ASN F N 1
ATOM 12078 C CA . ASN F 1 208 ? 21.911 -43.398 90.299 1.00 57.85 198 ASN F CA 1
ATOM 12079 C C . ASN F 1 208 ? 21.842 -44.309 89.103 1.00 59.39 198 ASN F C 1
ATOM 12080 O O . ASN F 1 208 ? 20.760 -44.640 88.643 1.00 60.49 198 ASN F O 1
ATOM 12085 N N . CYS F 1 209 ? 23.004 -44.771 88.662 1.00 55.37 199 CYS F N 1
ATOM 12086 C CA . CYS F 1 209 ? 23.201 -45.719 87.571 1.00 56.06 199 CYS F CA 1
ATOM 12087 C C . CYS F 1 209 ? 24.507 -46.482 87.799 1.00 58.54 199 CYS F C 1
ATOM 12088 O O . CYS F 1 209 ? 25.512 -45.889 88.195 1.00 56.52 199 CYS F O 1
ATOM 12091 N N . THR F 1 210 ? 24.465 -47.806 87.592 1.00 54.94 200 THR F N 1
ATOM 12092 C CA . THR F 1 210 ? 25.582 -48.720 87.822 1.00 53.15 200 THR F CA 1
ATOM 12093 C C . THR F 1 210 ? 26.281 -49.012 86.492 1.00 55.79 200 THR F C 1
ATOM 12094 O O . THR F 1 210 ? 25.679 -49.515 85.539 1.00 56.12 200 THR F O 1
ATOM 12098 N N . VAL F 1 211 ? 27.567 -48.668 86.439 1.00 50.31 201 VAL F N 1
ATOM 12099 C CA . VAL F 1 211 ? 28.444 -48.829 85.268 1.00 47.76 201 VAL F CA 1
ATOM 12100 C C . VAL F 1 211 ? 29.795 -49.454 85.675 1.00 50.86 201 VAL F C 1
ATOM 12101 O O . VAL F 1 211 ? 30.082 -49.573 86.869 1.00 51.86 201 VAL F O 1
ATOM 12105 N N . GLU F 1 212 ? 30.615 -49.837 84.694 1.00 45.06 202 GLU F N 1
ATOM 12106 C CA . GLU F 1 212 ? 31.949 -50.359 84.948 1.00 45.56 202 GLU F CA 1
ATOM 12107 C C . GLU F 1 212 ? 32.903 -49.788 83.870 1.00 51.86 202 GLU F C 1
ATOM 12108 O O . GLU F 1 212 ? 33.040 -50.339 82.780 1.00 50.89 202 GLU F O 1
ATOM 12114 N N . GLY F 1 213 ? 33.555 -48.681 84.198 1.00 50.41 203 GLY F N 1
ATOM 12115 C CA . GLY F 1 213 ? 34.471 -48.020 83.287 1.00 49.67 203 GLY F CA 1
ATOM 12116 C C . GLY F 1 213 ? 33.916 -46.714 82.780 1.00 53.96 203 GLY F C 1
ATOM 12117 O O . GLY F 1 213 ? 32.689 -46.567 82.605 1.00 54.56 203 GLY F O 1
ATOM 12118 N N . GLY F 1 214 ? 34.845 -45.789 82.532 1.00 50.45 204 GLY F N 1
ATOM 12119 C CA . GLY F 1 214 ? 34.578 -44.437 82.060 1.00 50.32 204 GLY F CA 1
ATOM 12120 C C . GLY F 1 214 ? 34.749 -43.416 83.163 1.00 55.71 204 GLY F C 1
ATOM 12121 O O . GLY F 1 214 ? 35.033 -43.783 84.319 1.00 53.73 204 GLY F O 1
ATOM 12122 N N . ASP F 1 215 ? 34.583 -42.115 82.811 1.00 55.03 205 ASP F N 1
ATOM 12123 C CA . ASP F 1 215 ? 34.706 -41.048 83.797 1.00 55.81 205 ASP F CA 1
ATOM 12124 C C . ASP F 1 215 ? 33.414 -41.044 84.602 1.00 62.53 205 ASP F C 1
ATOM 12125 O O . ASP F 1 215 ? 32.339 -40.866 84.024 1.00 63.20 205 ASP F O 1
ATOM 12130 N N . PRO F 1 216 ? 33.473 -41.373 85.911 1.00 59.77 206 PRO F N 1
ATOM 12131 C CA . PRO F 1 216 ? 32.232 -41.437 86.700 1.00 59.74 206 PRO F CA 1
ATOM 12132 C C . PRO F 1 216 ? 31.462 -40.112 86.671 1.00 64.58 206 PRO F C 1
ATOM 12133 O O . PRO F 1 216 ? 30.210 -40.121 86.577 1.00 64.05 206 PRO F O 1
ATOM 12137 N N . ALA F 1 217 ? 32.211 -38.970 86.700 1.00 59.67 207 ALA F N 1
ATOM 12138 C CA . ALA F 1 217 ? 31.603 -37.645 86.636 1.00 59.13 207 ALA F CA 1
ATOM 12139 C C . ALA F 1 217 ? 30.900 -37.432 85.274 1.00 63.22 207 ALA F C 1
ATOM 12140 O O . ALA F 1 217 ? 29.721 -37.042 85.279 1.00 64.60 207 ALA F O 1
ATOM 12142 N N . ARG F 1 218 ? 31.580 -37.751 84.133 1.00 55.79 208 ARG F N 1
ATOM 12143 C CA . ARG F 1 218 ? 30.968 -37.651 82.801 1.00 55.86 208 ARG F CA 1
ATOM 12144 C C . ARG F 1 218 ? 29.675 -38.495 82.687 1.00 58.33 208 ARG F C 1
ATOM 12145 O O . ARG F 1 218 ? 28.644 -38.011 82.196 1.00 57.00 208 ARG F O 1
ATOM 12153 N N . THR F 1 219 ? 29.764 -39.764 83.119 1.00 54.20 209 THR F N 1
ATOM 12154 C CA . THR F 1 219 ? 28.687 -40.732 83.080 1.00 54.86 209 THR F CA 1
ATOM 12155 C C . THR F 1 219 ? 27.469 -40.216 83.873 1.00 62.40 209 THR F C 1
ATOM 12156 O O . THR F 1 219 ? 26.325 -40.248 83.378 1.00 62.44 209 THR F O 1
ATOM 12160 N N . LEU F 1 220 ? 27.745 -39.738 85.099 1.00 60.40 210 LEU F N 1
ATOM 12161 C CA . LEU F 1 220 ? 26.745 -39.237 86.024 1.00 60.43 210 LEU F CA 1
ATOM 12162 C C . LEU F 1 220 ? 26.116 -37.961 85.510 1.00 62.72 210 LEU F C 1
ATOM 12163 O O . LEU F 1 220 ? 24.908 -37.808 85.649 1.00 64.23 210 LEU F O 1
ATOM 12168 N N . ALA F 1 221 ? 26.917 -37.060 84.905 1.00 56.64 211 ALA F N 1
ATOM 12169 C CA . ALA F 1 221 ? 26.398 -35.812 84.365 1.00 56.99 211 ALA F CA 1
ATOM 12170 C C . ALA F 1 221 ? 25.413 -36.115 83.228 1.00 62.85 211 ALA F C 1
ATOM 12171 O O . ALA F 1 221 ? 24.286 -35.612 83.246 1.00 64.19 211 ALA F O 1
ATOM 12173 N N . ALA F 1 222 ? 25.799 -37.022 82.310 1.00 57.24 212 ALA F N 1
ATOM 12174 C CA . ALA F 1 222 ? 24.966 -37.458 81.200 1.00 56.35 212 ALA F CA 1
ATOM 12175 C C . ALA F 1 222 ? 23.678 -38.048 81.711 1.00 59.32 212 ALA F C 1
ATOM 12176 O O . ALA F 1 222 ? 22.618 -37.627 81.253 1.00 62.22 212 ALA F O 1
ATOM 12178 N N . TYR F 1 223 ? 23.762 -38.990 82.684 1.00 52.45 213 TYR F N 1
ATOM 12179 C CA . TYR F 1 223 ? 22.616 -39.681 83.275 1.00 51.39 213 TYR F CA 1
ATOM 12180 C C . TYR F 1 223 ? 21.648 -38.665 83.867 1.00 57.80 213 TYR F C 1
ATOM 12181 O O . TYR F 1 223 ? 20.469 -38.626 83.466 1.00 57.68 213 TYR F O 1
ATOM 12190 N N . LEU F 1 224 ? 22.157 -37.826 84.790 1.00 54.60 214 LEU F N 1
ATOM 12191 C CA . LEU F 1 224 ? 21.342 -36.821 85.478 1.00 55.65 214 LEU F CA 1
ATOM 12192 C C . LEU F 1 224 ? 20.668 -35.835 84.501 1.00 58.85 214 LEU F C 1
ATOM 12193 O O . LEU F 1 224 ? 19.475 -35.615 84.621 1.00 60.79 214 LEU F O 1
ATOM 12198 N N . GLU F 1 225 ? 21.406 -35.295 83.525 1.00 52.93 215 GLU F N 1
ATOM 12199 C CA . GLU F 1 225 ? 20.890 -34.338 82.557 1.00 53.33 215 GLU F CA 1
ATOM 12200 C C . GLU F 1 225 ? 19.761 -34.949 81.765 1.00 58.48 215 GLU F C 1
ATOM 12201 O O . GLU F 1 225 ? 18.743 -34.315 81.623 1.00 62.07 215 GLU F O 1
ATOM 12207 N N . GLN F 1 226 ? 19.907 -36.198 81.316 1.00 54.17 216 GLN F N 1
ATOM 12208 C CA . GLN F 1 226 ? 18.902 -36.992 80.590 1.00 54.04 216 GLN F CA 1
ATOM 12209 C C . GLN F 1 226 ? 17.657 -37.196 81.454 1.00 57.11 216 GLN F C 1
ATOM 12210 O O . GLN F 1 226 ? 16.547 -37.019 80.973 1.00 57.89 216 GLN F O 1
ATOM 12216 N N . LEU F 1 227 ? 17.861 -37.629 82.716 1.00 52.43 217 LEU F N 1
ATOM 12217 C CA . LEU F 1 227 ? 16.832 -37.992 83.680 1.00 52.48 217 LEU F CA 1
ATOM 12218 C C . LEU F 1 227 ? 15.928 -36.830 84.028 1.00 60.88 217 LEU F C 1
ATOM 12219 O O . LEU F 1 227 ? 14.685 -36.962 83.935 1.00 63.46 217 LEU F O 1
ATOM 12224 N N . THR F 1 228 ? 16.556 -35.699 84.379 1.00 58.59 218 THR F N 1
ATOM 12225 C CA . THR F 1 228 ? 15.917 -34.480 84.857 1.00 62.78 218 THR F CA 1
ATOM 12226 C C . THR F 1 228 ? 15.525 -33.501 83.745 1.00 72.06 218 THR F C 1
ATOM 12227 O O . THR F 1 228 ? 14.557 -32.741 83.913 1.00 75.49 218 THR F O 1
ATOM 12231 N N . GLY F 1 229 ? 16.291 -33.486 82.662 1.00 67.23 219 GLY F N 1
ATOM 12232 C CA . GLY F 1 229 ? 16.076 -32.544 81.573 1.00 69.21 219 GLY F CA 1
ATOM 12233 C C . GLY F 1 229 ? 16.610 -31.169 81.951 1.00 75.65 219 GLY F C 1
ATOM 12234 O O . GLY F 1 229 ? 16.218 -30.145 81.374 1.00 79.13 219 GLY F O 1
ATOM 12235 N N . LEU F 1 230 ? 17.483 -31.148 82.955 1.00 69.17 220 LEU F N 1
ATOM 12236 C CA . LEU F 1 230 ? 18.109 -29.966 83.498 1.00 69.75 220 LEU F CA 1
ATOM 12237 C C . LEU F 1 230 ? 19.602 -30.004 83.203 1.00 72.41 220 LEU F C 1
ATOM 12238 O O . LEU F 1 230 ? 20.102 -31.035 82.752 1.00 70.49 220 LEU F O 1
ATOM 12243 N N . ASN F 1 231 ? 20.310 -28.890 83.445 1.00 70.28 221 ASN F N 1
ATOM 12244 C CA . ASN F 1 231 ? 21.759 -28.823 83.262 1.00 69.78 221 ASN F CA 1
ATOM 12245 C C . ASN F 1 231 ? 22.408 -29.161 84.574 1.00 74.17 221 ASN F C 1
ATOM 12246 O O . ASN F 1 231 ? 21.960 -28.681 85.619 1.00 76.09 221 ASN F O 1
ATOM 12251 N N . VAL F 1 232 ? 23.433 -30.019 84.542 1.00 67.36 222 VAL F N 1
ATOM 12252 C CA . VAL F 1 232 ? 24.058 -30.494 85.769 1.00 64.25 222 VAL F CA 1
ATOM 12253 C C . VAL F 1 232 ? 25.568 -30.229 85.756 1.00 66.50 222 VAL F C 1
ATOM 12254 O O . VAL F 1 232 ? 26.194 -30.236 84.698 1.00 67.55 222 VAL F O 1
ATOM 12258 N N . THR F 1 233 ? 26.135 -29.965 86.937 1.00 61.13 223 THR F N 1
ATOM 12259 C CA . THR F 1 233 ? 27.560 -29.823 87.172 1.00 59.91 223 THR F CA 1
ATOM 12260 C C . THR F 1 233 ? 27.907 -30.783 88.300 1.00 63.80 223 THR F C 1
ATOM 12261 O O . THR F 1 233 ? 27.387 -30.647 89.418 1.00 65.35 223 THR F O 1
ATOM 12265 N N . ILE F 1 234 ? 28.753 -31.770 88.004 1.00 57.48 224 ILE F N 1
ATOM 12266 C CA . ILE F 1 234 ? 29.199 -32.707 89.020 1.00 55.88 224 ILE F CA 1
ATOM 12267 C C . ILE F 1 234 ? 30.380 -32.050 89.732 1.00 62.63 224 ILE F C 1
ATOM 12268 O O . ILE F 1 234 ? 31.252 -31.485 89.072 1.00 62.44 224 ILE F O 1
ATOM 12273 N N . GLY F 1 235 ? 30.375 -32.092 91.058 1.00 60.78 225 GLY F N 1
ATOM 12274 C CA . GLY F 1 235 ? 31.406 -31.470 91.874 1.00 60.16 225 GLY F CA 1
ATOM 12275 C C . GLY F 1 235 ? 32.338 -32.454 92.525 1.00 62.54 225 GLY F C 1
ATOM 12276 O O . GLY F 1 235 ? 32.837 -33.368 91.867 1.00 62.04 225 GLY F O 1
ATOM 12277 N N . PHE F 1 236 ? 32.609 -32.241 93.814 1.00 59.37 226 PHE F N 1
ATOM 12278 C CA . PHE F 1 236 ? 33.507 -33.092 94.587 1.00 59.14 226 PHE F CA 1
ATOM 12279 C C . PHE F 1 236 ? 32.823 -34.373 95.033 1.00 63.10 226 PHE F C 1
ATOM 12280 O O . PHE F 1 236 ? 31.609 -34.402 95.177 1.00 64.63 226 PHE F O 1
ATOM 12288 N N . LEU F 1 237 ? 33.608 -35.426 95.278 1.00 57.90 227 LEU F N 1
ATOM 12289 C CA . LEU F 1 237 ? 33.111 -36.692 95.777 1.00 56.64 227 LEU F CA 1
ATOM 12290 C C . LEU F 1 237 ? 32.478 -36.471 97.129 1.00 65.75 227 LEU F C 1
ATOM 12291 O O . LEU F 1 237 ? 33.049 -35.770 97.969 1.00 68.95 227 LEU F O 1
ATOM 12296 N N . TYR F 1 238 ? 31.273 -37.007 97.322 1.00 62.09 228 TYR F N 1
ATOM 12297 C CA . TYR F 1 238 ? 30.526 -36.850 98.563 1.00 62.60 228 TYR F CA 1
ATOM 12298 C C . TYR F 1 238 ? 30.828 -37.997 99.514 1.00 68.58 228 TYR F C 1
ATOM 12299 O O . TYR F 1 238 ? 31.136 -37.766 100.689 1.00 71.36 228 TYR F O 1
ATOM 12308 N N . SER F 1 239 ? 30.783 -39.229 98.994 1.00 62.43 229 SER F N 1
ATOM 12309 C CA . SER F 1 239 ? 30.960 -40.442 99.775 1.00 61.44 229 SER F CA 1
ATOM 12310 C C . SER F 1 239 ? 31.340 -41.642 98.880 1.00 63.99 229 SER F C 1
ATOM 12311 O O . SER F 1 239 ? 30.879 -41.748 97.740 1.00 64.12 229 SER F O 1
ATOM 12314 N N . VAL F 1 240 ? 32.185 -42.532 99.387 1.00 58.55 230 VAL F N 1
ATOM 12315 C CA . VAL F 1 240 ? 32.581 -43.762 98.683 1.00 56.81 230 VAL F CA 1
ATOM 12316 C C . VAL F 1 240 ? 32.431 -44.871 99.695 1.00 61.61 230 VAL F C 1
ATOM 12317 O O . VAL F 1 240 ? 33.035 -44.792 100.775 1.00 62.80 230 VAL F O 1
ATOM 12321 N N . TYR F 1 241 ? 31.595 -45.875 99.381 1.00 55.73 231 TYR F N 1
ATOM 12322 C CA . TYR F 1 241 ? 31.306 -46.953 100.325 1.00 55.14 231 TYR F CA 1
ATOM 12323 C C . TYR F 1 241 ? 30.863 -48.232 99.619 1.00 59.10 231 TYR F C 1
ATOM 12324 O O . TYR F 1 241 ? 30.550 -48.197 98.439 1.00 57.00 231 TYR F O 1
ATOM 12333 N N . GLU F 1 242 ? 30.823 -49.358 100.351 1.00 57.51 232 GLU F N 1
ATOM 12334 C CA . GLU F 1 242 ? 30.330 -50.637 99.853 1.00 57.16 232 GLU F CA 1
ATOM 12335 C C . GLU F 1 242 ? 28.985 -50.894 100.541 1.00 64.79 232 GLU F C 1
ATOM 12336 O O . GLU F 1 242 ? 28.933 -50.935 101.777 1.00 66.12 232 GLU F O 1
ATOM 12342 N N . ASP F 1 243 ? 27.895 -51.012 99.758 1.00 62.30 233 ASP F N 1
ATOM 12343 C CA . ASP F 1 243 ? 26.562 -51.235 100.330 1.00 64.92 233 ASP F CA 1
ATOM 12344 C C . ASP F 1 243 ? 26.508 -52.578 101.040 1.00 72.52 233 ASP F C 1
ATOM 12345 O O . ASP F 1 243 ? 26.732 -53.614 100.427 1.00 71.95 233 ASP F O 1
ATOM 12350 N N . LYS F 1 244 ? 26.294 -52.537 102.358 1.00 72.96 234 LYS F N 1
ATOM 12351 C CA . LYS F 1 244 ? 26.267 -53.701 103.251 1.00 75.55 234 LYS F CA 1
ATOM 12352 C C . LYS F 1 244 ? 25.186 -54.725 102.881 1.00 80.90 234 LYS F C 1
ATOM 12353 O O . LYS F 1 244 ? 25.415 -55.919 103.057 1.00 80.50 234 LYS F O 1
ATOM 12359 N N . SER F 1 245 ? 24.032 -54.265 102.357 1.00 79.73 235 SER F N 1
ATOM 12360 C CA . SER F 1 245 ? 22.882 -55.098 101.943 1.00 81.49 235 SER F CA 1
ATOM 12361 C C . SER F 1 245 ? 23.032 -55.654 100.498 1.00 85.31 235 SER F C 1
ATOM 12362 O O . SER F 1 245 ? 22.825 -56.840 100.233 1.00 86.62 235 SER F O 1
ATOM 12365 N N . ASP F 1 246 ? 23.376 -54.757 99.589 1.00 78.78 236 ASP F N 1
ATOM 12366 C CA . ASP F 1 246 ? 23.567 -54.905 98.159 1.00 76.51 236 ASP F CA 1
ATOM 12367 C C . ASP F 1 246 ? 24.834 -55.650 97.788 1.00 80.03 236 ASP F C 1
ATOM 12368 O O . ASP F 1 246 ? 24.830 -56.464 96.871 1.00 80.35 236 ASP F O 1
ATOM 12373 N N . GLY F 1 247 ? 25.924 -55.290 98.450 1.00 75.35 237 GLY F N 1
ATOM 12374 C CA . GLY F 1 247 ? 27.259 -55.803 98.182 1.00 74.11 237 GLY F CA 1
ATOM 12375 C C . GLY F 1 247 ? 28.027 -54.902 97.229 1.00 73.40 237 GLY F C 1
ATOM 12376 O O . GLY F 1 247 ? 29.258 -54.990 97.125 1.00 73.65 237 GLY F O 1
ATOM 12377 N N . ARG F 1 248 ? 27.303 -54.006 96.563 1.00 65.77 238 ARG F N 1
ATOM 12378 C CA . ARG F 1 248 ? 27.803 -53.106 95.538 1.00 63.24 238 ARG F CA 1
ATOM 12379 C C . ARG F 1 248 ? 28.603 -51.905 96.018 1.00 65.47 238 ARG F C 1
ATOM 12380 O O . ARG F 1 248 ? 28.194 -51.173 96.929 1.00 64.68 238 ARG F O 1
ATOM 12388 N N . GLN F 1 249 ? 29.708 -51.656 95.294 1.00 61.61 239 GLN F N 1
ATOM 12389 C CA . GLN F 1 249 ? 30.550 -50.485 95.475 1.00 60.81 239 GLN F CA 1
ATOM 12390 C C . GLN F 1 249 ? 29.745 -49.250 95.055 1.00 63.81 239 GLN F C 1
ATOM 12391 O O . GLN F 1 249 ? 29.063 -49.263 94.029 1.00 63.42 239 GLN F O 1
ATOM 12397 N N . ASN F 1 250 ? 29.793 -48.209 95.861 1.00 59.52 240 ASN F N 1
ATOM 12398 C CA . ASN F 1 250 ? 29.026 -46.997 95.632 1.00 58.05 240 ASN F CA 1
ATOM 12399 C C . ASN F 1 250 ? 29.926 -45.738 95.620 1.00 59.38 240 ASN F C 1
ATOM 12400 O O . ASN F 1 250 ? 30.656 -45.506 96.590 1.00 60.09 240 ASN F O 1
ATOM 12405 N N . ILE F 1 251 ? 29.882 -44.949 94.520 1.00 53.05 241 ILE F N 1
ATOM 12406 C CA . ILE F 1 251 ? 30.589 -43.661 94.375 1.00 51.56 241 ILE F CA 1
ATOM 12407 C C . ILE F 1 251 ? 29.504 -42.563 94.291 1.00 55.24 241 ILE F C 1
ATOM 12408 O O . ILE F 1 251 ? 28.745 -42.510 93.315 1.00 53.18 241 ILE F O 1
ATOM 12413 N N . VAL F 1 252 ? 29.394 -41.741 95.354 1.00 53.65 242 VAL F N 1
ATOM 12414 C CA . VAL F 1 252 ? 28.387 -40.662 95.442 1.00 54.14 242 VAL F CA 1
ATOM 12415 C C . VAL F 1 252 ? 29.093 -39.315 95.285 1.00 61.24 242 VAL F C 1
ATOM 12416 O O . VAL F 1 252 ? 30.068 -39.036 95.994 1.00 62.09 242 VAL F O 1
ATOM 12420 N N . TYR F 1 253 ? 28.619 -38.511 94.330 1.00 58.28 243 TYR F N 1
ATOM 12421 C CA . TYR F 1 253 ? 29.153 -37.189 94.036 1.00 58.83 243 TYR F CA 1
ATOM 12422 C C . TYR F 1 253 ? 28.233 -36.111 94.532 1.00 66.15 243 TYR F C 1
ATOM 12423 O O . TYR F 1 253 ? 27.023 -36.328 94.659 1.00 64.79 243 TYR F O 1
ATOM 12432 N N . HIS F 1 254 ? 28.793 -34.941 94.794 1.00 67.29 244 HIS F N 1
ATOM 12433 C CA . HIS F 1 254 ? 27.977 -33.796 95.137 1.00 70.91 244 HIS F CA 1
ATOM 12434 C C . HIS F 1 254 ? 27.706 -33.117 93.797 1.00 70.96 244 HIS F C 1
ATOM 12435 O O . HIS F 1 254 ? 28.617 -33.100 92.960 1.00 69.64 244 HIS F O 1
ATOM 12442 N N . ALA F 1 255 ? 26.450 -32.687 93.523 1.00 64.74 245 ALA F N 1
ATOM 12443 C CA . ALA F 1 255 ? 26.167 -32.080 92.224 1.00 63.96 245 ALA F CA 1
ATOM 12444 C C . ALA F 1 255 ? 25.184 -30.906 92.308 1.00 66.59 245 ALA F C 1
ATOM 12445 O O . ALA F 1 255 ? 24.616 -30.654 93.372 1.00 66.00 245 ALA F O 1
ATOM 12447 N N . LEU F 1 256 ? 25.038 -30.158 91.186 1.00 62.45 246 LEU F N 1
ATOM 12448 C CA . LEU F 1 256 ? 24.144 -29.008 91.084 1.00 64.03 246 LEU F CA 1
ATOM 12449 C C . LEU F 1 256 ? 23.279 -29.073 89.864 1.00 72.06 246 LEU F C 1
ATOM 12450 O O . LEU F 1 256 ? 23.774 -29.388 88.777 1.00 73.00 246 LEU F O 1
ATOM 12455 N N . ALA F 1 257 ? 22.000 -28.705 90.015 1.00 68.96 247 ALA F N 1
ATOM 12456 C CA . ALA F 1 257 ? 21.076 -28.660 88.900 1.00 68.77 247 ALA F CA 1
ATOM 12457 C C . ALA F 1 257 ? 20.664 -27.220 88.598 1.00 73.90 247 ALA F C 1
ATOM 12458 O O . ALA F 1 257 ? 20.581 -26.378 89.507 1.00 73.09 247 ALA F O 1
ATOM 12460 N N . SER F 1 258 ? 20.408 -26.945 87.304 1.00 71.96 248 SER F N 1
ATOM 12461 C CA . SER F 1 258 ? 19.952 -25.640 86.838 1.00 74.17 248 SER F CA 1
ATOM 12462 C C . SER F 1 258 ? 18.502 -25.439 87.299 1.00 85.44 248 SER F C 1
ATOM 12463 O O . SER F 1 258 ? 17.902 -26.380 87.829 1.00 85.66 248 SER F O 1
ATOM 12466 N N . ASP F 1 259 ? 17.948 -24.228 87.153 1.00 86.73 249 ASP F N 1
ATOM 12467 C CA . ASP F 1 259 ? 16.575 -23.986 87.600 1.00 89.41 249 ASP F CA 1
ATOM 12468 C C . ASP F 1 259 ? 15.549 -24.642 86.668 1.00 92.45 249 ASP F C 1
ATOM 12469 O O . ASP F 1 259 ? 15.842 -24.889 85.489 1.00 91.16 249 ASP F O 1
ATOM 12474 N N . GLY F 1 260 ? 14.395 -24.983 87.237 1.00 89.09 250 GLY F N 1
ATOM 12475 C CA . GLY F 1 260 ? 13.311 -25.614 86.499 1.00 89.70 250 GLY F CA 1
ATOM 12476 C C . GLY F 1 260 ? 12.792 -26.914 87.072 1.00 93.36 250 GLY F C 1
ATOM 12477 O O . GLY F 1 260 ? 13.442 -27.555 87.903 1.00 91.38 250 GLY F O 1
ATOM 12478 N N . ALA F 1 261 ? 11.603 -27.313 86.609 1.00 91.90 251 ALA F N 1
ATOM 12479 C CA . ALA F 1 261 ? 10.957 -28.558 87.015 1.00 91.47 251 ALA F CA 1
ATOM 12480 C C . ALA F 1 261 ? 11.620 -29.748 86.341 1.00 93.48 251 ALA F C 1
ATOM 12481 O O . ALA F 1 261 ? 11.719 -29.755 85.104 1.00 95.17 251 ALA F O 1
ATOM 12483 N N . PRO F 1 262 ? 12.082 -30.768 87.105 1.00 84.64 252 PRO F N 1
ATOM 12484 C CA . PRO F 1 262 ? 12.681 -31.938 86.447 1.00 81.08 252 PRO F CA 1
ATOM 12485 C C . PRO F 1 262 ? 11.631 -32.823 85.759 1.00 81.43 252 PRO F C 1
ATOM 12486 O O . PRO F 1 262 ? 10.517 -32.988 86.258 1.00 81.24 252 PRO F O 1
ATOM 12490 N N . ARG F 1 263 ? 12.016 -33.366 84.588 1.00 75.11 253 ARG F N 1
ATOM 12491 C CA . ARG F 1 263 ? 11.298 -34.285 83.701 1.00 74.62 253 ARG F CA 1
ATOM 12492 C C . ARG F 1 263 ? 10.581 -35.407 84.506 1.00 79.56 253 ARG F C 1
ATOM 12493 O O . ARG F 1 263 ? 9.433 -35.760 84.216 1.00 79.82 253 ARG F O 1
ATOM 12501 N N . GLN F 1 264 ? 11.297 -35.952 85.516 1.00 75.85 254 GLN F N 1
ATOM 12502 C CA . GLN F 1 264 ? 10.897 -36.998 86.469 1.00 74.86 254 GLN F CA 1
ATOM 12503 C C . GLN F 1 264 ? 11.456 -36.676 87.834 1.00 76.34 254 GLN F C 1
ATOM 12504 O O . GLN F 1 264 ? 12.423 -35.938 87.919 1.00 75.65 254 GLN F O 1
ATOM 12510 N N . GLY F 1 265 ? 10.882 -37.249 88.881 1.00 73.43 255 GLY F N 1
ATOM 12511 C CA . GLY F 1 265 ? 11.318 -37.025 90.253 1.00 73.55 255 GLY F CA 1
ATOM 12512 C C . GLY F 1 265 ? 10.992 -35.636 90.747 1.00 81.37 255 GLY F C 1
ATOM 12513 O O . GLY F 1 265 ? 10.201 -34.931 90.116 1.00 83.55 255 GLY F O 1
ATOM 12514 N N . ARG F 1 266 ? 11.597 -35.230 91.878 1.00 78.71 256 ARG F N 1
ATOM 12515 C CA . ARG F 1 266 ? 11.357 -33.910 92.480 1.00 80.51 256 ARG F CA 1
ATOM 12516 C C . ARG F 1 266 ? 12.492 -33.493 93.412 1.00 82.78 256 ARG F C 1
ATOM 12517 O O . ARG F 1 266 ? 13.174 -34.346 93.985 1.00 80.50 256 ARG F O 1
ATOM 12525 N N . PHE F 1 267 ? 12.684 -32.172 93.550 1.00 79.75 257 PHE F N 1
ATOM 12526 C CA . PHE F 1 267 ? 13.679 -31.587 94.436 1.00 79.39 257 PHE F CA 1
ATOM 12527 C C . PHE F 1 267 ? 13.024 -31.277 95.762 1.00 87.76 257 PHE F C 1
ATOM 12528 O O . PHE F 1 267 ? 12.126 -30.432 95.814 1.00 90.61 257 PHE F O 1
ATOM 12536 N N . LEU F 1 268 ? 13.443 -31.969 96.838 1.00 84.18 258 LEU F N 1
ATOM 12537 C CA . LEU F 1 268 ? 12.818 -31.770 98.144 1.00 85.82 258 LEU F CA 1
ATOM 12538 C C . LEU F 1 268 ? 13.716 -31.034 99.128 1.00 89.17 258 LEU F C 1
ATOM 12539 O O . LEU F 1 268 ? 14.915 -31.324 99.234 1.00 86.13 258 LEU F O 1
ATOM 12544 N N . ARG F 1 269 ? 13.102 -30.050 99.825 1.00 86.78 259 ARG F N 1
ATOM 12545 C CA . ARG F 1 269 ? 13.733 -29.237 100.854 1.00 86.21 259 ARG F CA 1
ATOM 12546 C C . ARG F 1 269 ? 13.810 -30.097 102.133 1.00 89.19 259 ARG F C 1
ATOM 12547 O O . ARG F 1 269 ? 12.965 -30.981 102.281 1.00 88.35 259 ARG F O 1
ATOM 12549 N N . PRO F 1 270 ? 14.810 -29.906 103.040 1.00 86.01 260 PRO F N 1
ATOM 12550 C CA . PRO F 1 270 ? 14.903 -30.763 104.251 1.00 86.37 260 PRO F CA 1
ATOM 12551 C C . PRO F 1 270 ? 13.594 -30.886 105.026 1.00 93.80 260 PRO F C 1
ATOM 12552 O O . PRO F 1 270 ? 13.260 -31.972 105.527 1.00 93.47 260 PRO F O 1
ATOM 12556 N N . ALA F 1 271 ? 12.826 -29.776 105.068 1.00 93.50 261 ALA F N 1
ATOM 12557 C CA . ALA F 1 271 ? 11.528 -29.681 105.718 1.00 96.03 261 ALA F CA 1
ATOM 12558 C C . ALA F 1 271 ? 10.576 -30.780 105.216 1.00 101.64 261 ALA F C 1
ATOM 12559 O O . ALA F 1 271 ? 9.907 -31.414 106.035 1.00 104.38 261 ALA F O 1
ATOM 12561 N N . GLU F 1 272 ? 10.555 -31.035 103.888 1.00 96.22 262 GLU F N 1
ATOM 12562 C CA . GLU F 1 272 ? 9.697 -32.039 103.237 1.00 96.62 262 GLU F CA 1
ATOM 12563 C C . GLU F 1 272 ? 10.182 -33.482 103.505 1.00 98.92 262 GLU F C 1
ATOM 12564 O O . GLU F 1 272 ? 9.375 -34.415 103.507 1.00 99.45 262 GLU F O 1
ATOM 12570 N N . LEU F 1 273 ? 11.492 -33.656 103.721 1.00 93.74 263 LEU F N 1
ATOM 12571 C CA . LEU F 1 273 ? 12.141 -34.958 103.919 1.00 92.42 263 LEU F CA 1
ATOM 12572 C C . LEU F 1 273 ? 11.924 -35.546 105.311 1.00 99.70 263 LEU F C 1
ATOM 12573 O O . LEU F 1 273 ? 12.170 -36.738 105.508 1.00 98.28 263 LEU F O 1
ATOM 12578 N N . ALA F 1 274 ? 11.470 -34.711 106.263 1.00 100.51 264 ALA F N 1
ATOM 12579 C CA . ALA F 1 274 ? 11.180 -35.048 107.667 1.00 103.48 264 ALA F CA 1
ATOM 12580 C C . ALA F 1 274 ? 10.526 -36.450 107.853 1.00 109.77 264 ALA F C 1
ATOM 12581 O O . ALA F 1 274 ? 11.073 -37.283 108.571 1.00 109.51 264 ALA F O 1
ATOM 12583 N N . ALA F 1 275 ? 9.381 -36.706 107.210 1.00 107.55 265 ALA F N 1
ATOM 12584 C CA . ALA F 1 275 ? 8.707 -37.996 107.314 1.00 108.16 265 ALA F CA 1
ATOM 12585 C C . ALA F 1 275 ? 8.701 -38.694 105.954 1.00 108.17 265 ALA F C 1
ATOM 12586 O O . ALA F 1 275 ? 7.639 -38.955 105.376 1.00 108.17 265 ALA F O 1
ATOM 12588 N N . ALA F 1 276 ? 9.905 -38.975 105.432 1.00 101.13 266 ALA F N 1
ATOM 12589 C CA . ALA F 1 276 ? 10.053 -39.633 104.141 1.00 98.44 266 ALA F CA 1
ATOM 12590 C C . ALA F 1 276 ? 10.641 -41.028 104.278 1.00 100.99 266 ALA F C 1
ATOM 12591 O O . ALA F 1 276 ? 11.506 -41.257 105.132 1.00 99.08 266 ALA F O 1
ATOM 12593 N N . LYS F 1 277 ? 10.138 -41.964 103.452 1.00 98.46 267 LYS F N 1
ATOM 12594 C CA . LYS F 1 277 ? 10.592 -43.350 103.403 1.00 98.40 267 LYS F CA 1
ATOM 12595 C C . LYS F 1 277 ? 11.731 -43.461 102.381 1.00 103.45 267 LYS F C 1
ATOM 12596 O O . LYS F 1 277 ? 11.608 -42.916 101.275 1.00 103.85 267 LYS F O 1
ATOM 12598 N N . PHE F 1 278 ? 12.848 -44.124 102.739 1.00 99.05 268 PHE F N 1
ATOM 12599 C CA . PHE F 1 278 ? 13.961 -44.214 101.792 1.00 96.42 268 PHE F CA 1
ATOM 12600 C C . PHE F 1 278 ? 14.260 -45.632 101.325 1.00 102.23 268 PHE F C 1
ATOM 12601 O O . PHE F 1 278 ? 14.105 -46.599 102.074 1.00 104.00 268 PHE F O 1
ATOM 12609 N N . SER F 1 279 ? 14.693 -45.718 100.056 1.00 97.42 269 SER F N 1
ATOM 12610 C CA . SER F 1 279 ? 15.088 -46.894 99.280 1.00 95.94 269 SER F CA 1
ATOM 12611 C C . SER F 1 279 ? 16.003 -47.859 100.063 1.00 97.18 269 SER F C 1
ATOM 12612 O O . SER F 1 279 ? 15.833 -49.074 99.961 1.00 97.42 269 SER F O 1
ATOM 12615 N N . SER F 1 280 ? 16.978 -47.319 100.809 1.00 90.71 270 SER F N 1
ATOM 12616 C CA . SER F 1 280 ? 17.955 -48.093 101.570 1.00 89.97 270 SER F CA 1
ATOM 12617 C C . SER F 1 280 ? 18.433 -47.305 102.793 1.00 94.75 270 SER F C 1
ATOM 12618 O O . SER F 1 280 ? 18.244 -46.083 102.842 1.00 94.57 270 SER F O 1
ATOM 12621 N N . SER F 1 281 ? 19.082 -47.993 103.762 1.00 91.72 271 SER F N 1
ATOM 12622 C CA . SER F 1 281 ? 19.619 -47.332 104.954 1.00 92.71 271 SER F CA 1
ATOM 12623 C C . SER F 1 281 ? 20.681 -46.315 104.542 1.00 96.15 271 SER F C 1
ATOM 12624 O O . SER F 1 281 ? 20.716 -45.208 105.081 1.00 97.12 271 SER F O 1
ATOM 12627 N N . ALA F 1 282 ? 21.515 -46.695 103.547 1.00 90.42 272 ALA F N 1
ATOM 12628 C CA . ALA F 1 282 ? 22.577 -45.880 102.968 1.00 87.59 272 ALA F CA 1
ATOM 12629 C C . ALA F 1 282 ? 22.009 -44.560 102.443 1.00 88.34 272 ALA F C 1
ATOM 12630 O O . ALA F 1 282 ? 22.539 -43.493 102.770 1.00 88.15 272 ALA F O 1
ATOM 12632 N N . THR F 1 283 ? 20.890 -44.640 101.678 1.00 81.99 273 THR F N 1
ATOM 12633 C CA . THR F 1 283 ? 20.211 -43.482 101.090 1.00 81.01 273 THR F CA 1
ATOM 12634 C C . THR F 1 283 ? 19.808 -42.516 102.218 1.00 83.74 273 THR F C 1
ATOM 12635 O O . THR F 1 283 ? 20.164 -41.332 102.176 1.00 82.70 273 THR F O 1
ATOM 12639 N N . ALA F 1 284 ? 19.175 -43.058 103.269 1.00 80.38 274 ALA F N 1
ATOM 12640 C CA . ALA F 1 284 ? 18.754 -42.312 104.453 1.00 80.76 274 ALA F CA 1
ATOM 12641 C C . ALA F 1 284 ? 19.947 -41.665 105.159 1.00 82.10 274 ALA F C 1
ATOM 12642 O O . ALA F 1 284 ? 19.860 -40.488 105.518 1.00 81.51 274 ALA F O 1
ATOM 12644 N N . ASP F 1 285 ? 21.076 -42.400 105.290 1.00 76.94 275 ASP F N 1
ATOM 12645 C CA . ASP F 1 285 ? 22.300 -41.883 105.912 1.00 76.16 275 ASP F CA 1
ATOM 12646 C C . ASP F 1 285 ? 22.812 -40.652 105.179 1.00 77.93 275 ASP F C 1
ATOM 12647 O O . ASP F 1 285 ? 23.195 -39.673 105.830 1.00 78.85 275 ASP F O 1
ATOM 12652 N N . ILE F 1 286 ? 22.759 -40.688 103.825 1.00 70.22 276 ILE F N 1
ATOM 12653 C CA . ILE F 1 286 ? 23.207 -39.604 102.959 1.00 67.16 276 ILE F CA 1
ATOM 12654 C C . ILE F 1 286 ? 22.280 -38.407 103.127 1.00 72.80 276 ILE F C 1
ATOM 12655 O O . ILE F 1 286 ? 22.765 -37.285 103.268 1.00 72.48 276 ILE F O 1
ATOM 12660 N N . ILE F 1 287 ? 20.958 -38.645 103.149 1.00 72.02 277 ILE F N 1
ATOM 12661 C CA . ILE F 1 287 ? 19.955 -37.581 103.317 1.00 74.22 277 ILE F CA 1
ATOM 12662 C C . ILE F 1 287 ? 20.108 -36.932 104.706 1.00 80.90 277 ILE F C 1
ATOM 12663 O O . ILE F 1 287 ? 20.120 -35.696 104.798 1.00 80.35 277 ILE F O 1
ATOM 12668 N N . ASN F 1 288 ? 20.307 -37.762 105.761 1.00 79.52 278 ASN F N 1
ATOM 12669 C CA . ASN F 1 288 ? 20.547 -37.281 107.131 1.00 81.07 278 ASN F CA 1
ATOM 12670 C C . ASN F 1 288 ? 21.718 -36.290 107.119 1.00 80.82 278 ASN F C 1
ATOM 12671 O O . ASN F 1 288 ? 21.611 -35.185 107.666 1.00 80.66 278 ASN F O 1
ATOM 12676 N N . ARG F 1 289 ? 22.809 -36.680 106.418 1.00 73.02 279 ARG F N 1
ATOM 12677 C CA . ARG F 1 289 ? 24.016 -35.889 106.252 1.00 70.96 279 ARG F CA 1
ATOM 12678 C C . ARG F 1 289 ? 23.709 -34.599 105.495 1.00 75.68 279 ARG F C 1
ATOM 12679 O O . ARG F 1 289 ? 24.174 -33.531 105.900 1.00 74.61 279 ARG F O 1
ATOM 12687 N N . PHE F 1 290 ? 22.915 -34.691 104.415 1.00 74.31 280 PHE F N 1
ATOM 12688 C CA . PHE F 1 290 ? 22.540 -33.525 103.612 1.00 75.28 280 PHE F CA 1
ATOM 12689 C C . PHE F 1 290 ? 21.779 -32.483 104.466 1.00 83.29 280 PHE F C 1
ATOM 12690 O O . PHE F 1 290 ? 22.127 -31.299 104.410 1.00 81.97 280 PHE F O 1
ATOM 12698 N N . VAL F 1 291 ? 20.755 -32.937 105.244 1.00 83.62 281 VAL F N 1
ATOM 12699 C CA . VAL F 1 291 ? 19.908 -32.070 106.077 1.00 87.17 281 VAL F CA 1
ATOM 12700 C C . VAL F 1 291 ? 20.740 -31.421 107.214 1.00 93.58 281 VAL F C 1
ATOM 12701 O O . VAL F 1 291 ? 20.486 -30.259 107.558 1.00 95.28 281 VAL F O 1
ATOM 12705 N N . LEU F 1 292 ? 21.734 -32.151 107.761 1.00 88.81 282 LEU F N 1
ATOM 12706 C CA . LEU F 1 292 ? 22.614 -31.649 108.808 1.00 89.81 282 LEU F CA 1
ATOM 12707 C C . LEU F 1 292 ? 23.580 -30.580 108.240 1.00 95.47 282 LEU F C 1
ATOM 12708 O O . LEU F 1 292 ? 23.740 -29.547 108.877 1.00 96.18 282 LEU F O 1
ATOM 12713 N N . GLU F 1 293 ? 24.172 -30.795 107.027 1.00 92.54 283 GLU F N 1
ATOM 12714 C CA . GLU F 1 293 ? 25.065 -29.825 106.337 1.00 92.19 283 GLU F CA 1
ATOM 12715 C C . GLU F 1 293 ? 24.274 -28.610 105.783 1.00 99.48 283 GLU F C 1
ATOM 12716 O O . GLU F 1 293 ? 24.853 -27.603 105.344 1.00 98.05 283 GLU F O 1
ATOM 12722 N N . SER F 1 294 ? 22.944 -28.733 105.830 1.00 100.30 284 SER F N 1
ATOM 12723 C CA . SER F 1 294 ? 21.955 -27.732 105.431 1.00 102.78 284 SER F CA 1
ATOM 12724 C C . SER F 1 294 ? 21.608 -26.832 106.613 1.00 110.73 284 SER F C 1
ATOM 12725 O O . SER F 1 294 ? 21.316 -25.648 106.411 1.00 111.35 284 SER F O 1
ATOM 12728 N N . SER F 1 295 ? 21.635 -27.403 107.847 1.00 109.56 285 SER F N 1
ATOM 12729 C CA . SER F 1 295 ? 21.378 -26.701 109.112 1.00 112.52 285 SER F CA 1
ATOM 12730 C C . SER F 1 295 ? 22.671 -26.004 109.631 1.00 116.21 285 SER F C 1
ATOM 12731 O O . SER F 1 295 ? 22.636 -25.326 110.661 1.00 118.40 285 SER F O 1
ATOM 12734 N N . ILE F 1 296 ? 23.802 -26.169 108.907 1.00 110.01 286 ILE F N 1
ATOM 12735 C CA . ILE F 1 296 ? 25.096 -25.569 109.246 1.00 109.41 286 ILE F CA 1
ATOM 12736 C C . ILE F 1 296 ? 25.688 -24.818 108.023 1.00 115.00 286 ILE F C 1
ATOM 12737 O O . ILE F 1 296 ? 25.217 -24.961 106.879 1.00 113.59 286 ILE F O 1
ATOM 12742 N N . GLY F 1 297 ? 26.728 -24.036 108.310 1.00 113.81 287 GLY F N 1
ATOM 12743 C CA . GLY F 1 297 ? 27.432 -23.192 107.355 1.00 113.79 287 GLY F CA 1
ATOM 12744 C C . GLY F 1 297 ? 27.396 -21.748 107.811 1.00 121.71 287 GLY F C 1
ATOM 12745 O O . GLY F 1 297 ? 26.616 -21.404 108.714 1.00 123.78 287 GLY F O 1
ATOM 12746 N N . ASN F 1 298 ? 28.244 -20.885 107.195 1.00 118.24 288 ASN F N 1
ATOM 12747 C CA . ASN F 1 298 ? 28.299 -19.457 107.531 1.00 120.29 288 ASN F CA 1
ATOM 12748 C C . ASN F 1 298 ? 26.977 -18.769 107.113 1.00 124.67 288 ASN F C 1
ATOM 12749 O O . ASN F 1 298 ? 26.316 -19.220 106.164 1.00 123.06 288 ASN F O 1
ATOM 12754 N N . PHE F 1 299 ? 26.582 -17.702 107.861 1.00 122.94 289 PHE F N 1
ATOM 12755 C CA . PHE F 1 299 ? 25.371 -16.880 107.662 1.00 124.50 289 PHE F CA 1
ATOM 12756 C C . PHE F 1 299 ? 24.051 -17.709 107.966 1.00 129.12 289 PHE F C 1
ATOM 12757 O O . PHE F 1 299 ? 24.079 -18.943 108.002 1.00 127.83 289 PHE F O 1
ATOM 12765 N N . GLY F 1 300 ? 22.950 -17.015 108.266 1.00 126.99 290 GLY F N 1
ATOM 12766 C CA . GLY F 1 300 ? 21.679 -17.642 108.622 1.00 145.47 290 GLY F CA 1
ATOM 12767 C C . GLY F 1 300 ? 20.519 -17.296 107.712 1.00 159.40 290 GLY F C 1
ATOM 12768 O O . GLY F 1 300 ? 19.351 -17.449 108.091 1.00 112.08 290 GLY F O 1
#

Organism: Rhizobium meliloti (strain 1021) (NCBI:txid266834)

Sequence (1713 aa):
TETAEVFDPRALRDAFGAFATGVTVVTASDAAGKPIGFTANSFTSVSLDPPLLLVCLAKSSRNYESTSAGRFAINVLSETQKDVSNTFARPVEDRFAAVDWRLGRDGCPIFSDVAAWFECSQDIIEAGDHVIIIGRVTAFENSGLNGLGYARGGYFTPRLAGKAVSAAVEGEIRLGAVLEQQGAVFLAGNETLSLPNCTVEGGDPARTLAAYLEQLTGLNVTIGFLYSVYEDKSDGRQNIVYHALASDGAPRQGRFLRPAELAAAKFSSSATADIINRFVLESSIGNFGVFDPRALRDAFGAFATGVTVVTASDAAGKPIGFTANSFTSVSLDPPLLLVCLAKSSRNYESTSAGRFAINVLSETQKDVSNTFARPVEDRFAAVDDWRLGRDGCPIFSDVAAWFECSQDIIEAGDHVIIIGRVTAFENSGLNGLGYARGGYFTPRLAGKAVSAAVEGEIRLGAVLEQQGAVFLAGNETLSLPNCTVEGGDPARTLAAYLEQLTGLNVTIGFLYSVYEDKSDGRQNIVYHALASDGAPRQGRFLRPAELAAAKFSSSATADIINRFVLESSIGNFGVFDPRALRDAFGAFATGVTVVTASDAAGKPIGFTANSFTSVSLDPPLLLVCLAKSSRNYESTSAGRFAINVLSETQKDVSNTFARPVEDRFAAVDWRLGRDGCPIFSDVAAWFECSQDIIEAGDHVIIIGRVTAFENSGLNGLGYARGGYFTPRLAGKAVSAAVEGEIRLGAVLEQQGAVFLAGNETLSLPNCTVEGGDPARTLAAYLEQLTGLNVTIGFLYSVYEDKSDGRQNIVYHALASDGAPRQGRFLRPAELAAAKFSSSATADIINRFVLESSIGNFGVFDPRALRDAFGAFATGVTVVTASDAAGKPIGFTANSFTSVSLDPPLLLVCLAKSSRNYESTSAGRFAINVLSETQKDVSNTFARPVEDRFAAVDWRLGRDGCPIFSDVAAWFECSQDIIEAGDHVIIIGRVTAFENSGLNGLGYARGGYFTPRLAGKAVSAAVEGEIRLGAVLEQQGAVFLAGNETLSLPNCTVEGGDPARTLAAYLEQLTGLNVTIGFLYSVYEDKSDGRQNIVYHALASDGAPRQGRFLRPAELAAAKFSSSATADIINRFVLESSIGNFGETAEVFDPRALRDAFGAFATGVTVVTASDAAGKPIGFTANSFTSVSLDPPLLLVCLAKSSRNYESTSAGRFAINVLSETQKDVSNTFARPVEDRFAAVDWRLGRDGCPIFSDVAAWFECSQDIIEAGDHVIIIGRVTAFENSGLNGLGYARGGYFTPRLAGKAVSAAVEGEIRLGAVLEQQGAVFLAGNETLSLPNCTVEGGDPARTLAAYLEQLTGLNVTIGFLYSVYEDKSDGRQNIVYHALASDGAPRQGRFLRPAELAAAKFSSSATADIINRFVLESSIGNFGVFDPRALRDAFGAFATGVTVVTASDAAGKPIGFTANSFTSVSLDPPLLLVCLAKSSRNYESTSAGRFAINVLSETQKDVSNTFARPVEDRFAAVDWRLGRDGCPIFSDVAAWFECSQDIIEAGDHVIIIGRVTAFENSGLNGLGYARGGYFTPRLAGKAVSAAVEGEIRLGAVLEQQGAVFLAGNETLSLPNCTVEGGDPARTLAAYLEQLTGLNVTIGFLYSVYEDKSDGRQNIVYHALASDGAPRQGRFLRPAELAAAKFSSSATADIINRFVLESSIGNFG